Protein 1VLP (pdb70)

Foldseek 3Di:
DDDDDAQCAALLQFFLLLLLLLCVVPPQPWKFKWWKDFPVVVQWDAPQLLVVLVVNLQCQQVHAQDPVNLVLCCVQQVLRDPVSSVQSVDPPDGADCVPFWDWDWDADVVHGRTIDITIMGIDGCSNGSSCFQVSLQSSLLSCCVPPNVQFDCPCLLVVLLVQLLLCLVLLAQEEEEARNQFNGPVLLVSNCSVVNCVVPVVRRVRSDQYYRRRVVCVVVVHHHDDANDLCLLLQCQQPVPLLCSLVVSVSSCVRRNLQPNEAAEQFQLHNVSNLVPCAPPNVVSYQYHEAADDDLLVVLQVRLCSCCVVHVDDFQSHEYEYEYADGSVRSSVSCVSNVVSGHYHYHHHCVSRPFTAGNVDRVHTDDTGPMGIGTAHMNRGGDWGCGNVRVPIHDPVSSVVSCVVSVVD/DDAQDAALLQFFLLLLLLLCVVPPQAWKFKWWKDFPVVVQWDAPVLLVVLVVRLVCQQVHAHDPVNLVLCCVQQVLRDPVSSCVRVDPPDGADSVPFWDKDWDADVPRGRTIDIIIMGIDGCSNGSSCFQVSLQSSLLSCCVPPNVQFDCPCLLVVLLVLLLLCLVLPAAEEEEARRQFNGPVLLVSNCSVVNCVVPVVRRVRRYQYYRRRVVCVVVVHHRDHANDLCLLLQCFVVVPLLCSLVVSCSSCVRRNLLSNEAAEQFQVHNVSNLVPCAPPNVVSYQAHEAADDDLLVVLQVRLCCVCVVRVHDFQRHEYEYEYADGSVRSSVSCVSNVVSGHYHYYHHCVSRPFTAGNVDRVHTPDTGRMGTGTAHMNNGGDKGCGNVNVDIHDVVSSVVSCLVSVNDPPSD/DADDAQCAALLQFFLLLLLLLCVVPPQPKKFKKWKDFPPVVQFDAPVLVVVLVVNLVCQQVHAHDPVRLVLCCVQQVLRDPVSSCQSVDPPDGADCVPFWDKDWDADVPRPRTIDITIMGIDGCSNGSSCFQVSQLSSLLSCCVPPPVQFDCPCLLVVLLVQLLLCLVLLAAEEEEARRQFNGPVLLLSNCSVCNCVVPVVRRVVRHQYYSRRVVCVVVVHHNDDANDLQLLLQCFQPVVNLCSLVVSVSSCVRRNLLPNEAAEQFQLHNVSNLVPCAPPNVVSYQYHEAADDDLLVVLLVRLCSVCVVHVHAFQRGEYEYEYADGSVVSSVSCVSNVVSGHYHYHHYCVSRPFTAGNVGNVHTPDTTRMGIGIQHMNRGGDWGCGNDNVPTTDPVSSVVSCVVSVPDD/DDDAQDAALLQFFLLLLLLLCVVPPQPWKFKKWKDFPVVVQWAAPQLQVVLVVNLVCQQVHAQDPVNLVLCCVQVVLRDPVSSCQSPDPPDGADSVPFWDKDWDADVPRGRTIDIIIMGIDGCSNGSSVFLVSLLSSLLSCCVPPPVQFDCPCLLVVLLVQLLLCLVLLAAEEEEARRQFNHPVLLVSNCSVCNCVVPVVRRVRRHQYYRRSVVCVVVVHRHDHANDLQLLLQCQQPVPLLCSLVVSVSSCVRRNLQPNEAAEQFQLHNVSNLVPCAPPNVVSYQYYEAADDDLLVVLQVRLCSVCVVHVHAFQRHEYEYEYADGSVVSSVSCVSNVVSRHYHYHHYCCSRPFTARNVGRVHTPDTTRMGIGIQHMNNGGDWGCGNDNVPTTDPVSSVVSCVVSVND

Secondary structure (DSSP, 8-state):
------S---TTS-------HHHHHH-TT-EEEEEEEES-TT--B-HHHHHHHHHHHHHGGG----HHHHHHHHHH-TTS-HHHHHHHHSTT----HHHHEEEEEEEETTEEEEEEEEEEEEEEHHHHTTSHHHHHHHHHHHIIIII------TTHHHHHHHHHHHHHHTT--EEE--STT-S-HHHHHH-----HHHHSHHHHTTTEEEES-HHHHHHHT--B-----TTT--HHHHHT--TTHHHH--HHHHHH-GGG--EEE--TT-HHHHHTT--TTHHHHS-EEEE-SS-HHHHHHHHHIIIIIIS-PPTTSSEEEE-SS--HHHHHHHHHHHHHT--EEEEE-HHHHS-EE-SSSTTSEEPPP-EEEEEEEETTEEP----SSTT----HHHHHHHHHHTT--/---S---TTS-------HHHHHH-TT-EEEEEEEES-TT--B-HHHHHHHHHHHHHGGG----HHHHHHHHHH-TTS-HHHHHHHHSTT----HHHHEEEEEEEETTEEEEEEEEEEEEEEHHHHGGGHHHHHHHHHHHIIIII------TTHHHHHHHHHHHHHHTT--EEE--STT-S-HHHHHH-----HHHHSHHHHTTTEEEES-HHHHHHHT--B-----TTT--HHHHHT--TTHHHH--HHHHHH-GGG--EEE--TT-HHHHHTT--TTHHHHS-EEEE-SS-HHHHHHHHHHIIIIIS-PPTT-SEEEE-SS--HHHHHHHHHHHHHT--EEEEE-HHHHS-EE-SSSTTSEEPPP-EEEEEEEETTEEP----SSTT----HHHHHHHHHHTT-STTT-/-----S---TTS-------HHHHHH-TT-EEEEEEEES-TT--B-HHHHHHHHHHHHHGGG----HHHHHHHHHH-TTS-HHHHHHHHSTT----HHHHEEEEEEEETTEEEEEEEEEEEEEEHHHHTTSHHHHHHHHHHHIIIII------TTHHHHHHHHHHHHHHTT--EEE--STT-S-HHHHHH-----HHHHSHHHHTTTEEEES-HHHHHHHT--B-----TTT--HHHHHT--TTHHHH--HHHHHH-GGG--EEE--TT-HHHHHHT--TTHHHHS-EEEE-SS-HHHHHHHHHIIIIIIS-PPTTSSEEEE-SS--HHHHHHHHHHHHHT--EEEEE-HHHHS-EE-SS-TTSEEPPP-EEEEEEEETTEE-----SSGGG---HHHHHHHHHHHT---/----S---TTS-------HHHHHH-TT-EEEEEEEES-TT--B-HHHHHHHHHHHHHGGG----HHHHHHHHHH-TTS-HHHHHHHHSTT----HHHHEEEEEEEETTEEEEEEEEEEEEEEHHHHGGGHHHHHHHHHHHIIIII------TTHHHHHHHHHHHHHHTT--EEE--STT-S-HHHHHH-----HHHHSHHHHTTTEEEES-HHHHHHHT--B-----TTT--HHHHH---TTHHHH--HHHHHH-GGG--EEE--TT-HHHHHTT--TTHHHHS-EEEE-SS-HHHHHHHHHHIIIIIS-PPTTSSEEEE-SS--HHHHHHHHHHHHHT--EEEEE-HHHHS--B-SSSTTSB-PPP-EEEEEEEETTEE-----SSGGG---HHHHHHHHHHHT--

CATH classification: 3.20.140.10

B-factor: mean 8.55, std 6.83, range [2.0, 52.88]

Nearest PDB structures (foldseek):
  1vlp-assembly4_D  TM=1.002E+00  e=1.289E-78  Saccharomyces cerevisiae
  4hl7-assembly2_B  TM=8.859E-01  e=5.779E-33  Vibrio cholerae O1 biovar El Tor str. N16961
  4hl7-assembly1_A  TM=8.729E-01  e=7.593E-33  Vibrio cholerae O1 biovar El Tor str. N16961
  3os4-assembly2_B  TM=8.916E-01  e=7.060E-31  Yersinia pestis CO92
  1yir-assembly2_B  TM=8.705E-01  e=2.123E-31  Pseudomonas aeruginosa

Radius of gyration: 46.22 Å; Cα contacts (8 Å, |Δi|>4): 2999; chains: 4; bounding box: 97×108×142 Å

Sequence (1635 aa):
HHHSEPVIKSLLDTDYKITHAAVFTNFPDVTVTYKYTNRSSQLTFNKEAINWLKEQFSYLGNLRFTEEEIEYLKQEIPYLPSAYIKYISSSNYKLHPEEQISFTSEEIEGKPTHYKLKILVSGSWKDTILYEIPLLSLISEAYFKFVDIDWDYENQLEQAEKKAETLFDNGIRFSEFGTRRRRSLKAQDLIQGIKAVNGNPDRNKSLLLGTSNILFAKKYGVKPIGTVAHEWVGVASISEDYLHANKNADCWINTFGAKNAGLALTDTFGTDDFLKSFRPPYSDAYVGVRQDSGDPVEYTKKISHHYHDVLKLPKFSKIICYSDSLNVEKAITYSHAAKENGLATFGIGTNFTNDFRKKSEPQVKSEPLNIVIKLLEVNGNHAIKISDNLGKNGDPATVKRVKEELGYTSEPVIKSLLDTDYKITHAAVFTNFPDVTVTYKYTNRSSQLTFNKEAINWLKEQFSYLGNLRFTEEEIEYLKQEIPYLPSAYIKYISSSNYKLHPEEQISFTSEEIEGKPTHYKLKILVSGSWKDTILYEIPLLSLISEAYFKFVDIDWDYENQLEQAEKKAETLFDNGIRFSEFGTRRRRSLKAQDLIQGIKAVNGNPDRNKSLLLGTSNILFAKKYGVKPIGTVAHEWVGVASISEDYLHANKNADCWINTFGAKNAGLALTDTFGTDDFLKSFRPPYSDAYVGVRQDSGDPVEYTKKISHHYHDVLKLPKFSKIICYSDSLNVEKAITYSHAAKENGLATFGIGTNFTNDFRKKSEPQVKSEPLNIVIKLLEVNGNHAIKISDNLGKNGDPATVKRVKEELGYTERSWHHSEPVIKSLLDTDYKITHAAVFTNFPDVTVTYKYTNRSSQLTFNKEAINWLKEQFSYLGNLRFTEEEIEYLKQEIPYLPSAYIKYISSSNYKLHPEEQISFTSEEIEGKPTHYKLKILVSGSWKDTILYEIPLLSLISEAYFKFVDIDWDYENQLEQAEKKAETLFDNGIRFSEFGTRRRRSLKAQDLIQGIKAVNGNPDRNKSLLLGTSNILFAKKYGVKPIGTVAHEWVGVASISEDYLHANKNADCWINTFGAKNAGLALTDTFGTDDFLKSFRPPYSDAYVGVRQDSGDPVEYTKKISHHYHDVLKLPKFSKIICYSDSLNVEKAITYSHAAKENGLATFGIGTNFTNDFRKKSEPQVKSEPLNIVIKLLEVNGNHAIKISDNLGKNGDPATVKRVKEELGYTEHSEPVIKSLLDTDYKITHAAVFTNFPDVTVTYKYTNRSSQLTFNKEAINWLKEQFSYLGNLRFTEEEIEYLKQEIPYLPSAYIKYISSSNYKLHPEEQISFTSEEIEGKPTHYKLKILVSGSWKDTILYEIPLLSSLISEAYFKFVDIDWDYENQLEQAEKKAETLFDNGIRFSEFGTRRRRSLKAQDLIQGIKAVNGNPDRNKSLLLGTSNILFAKKYGVKPIGTVAHEWVGVASISEDYLHANKNADCWINTFGAKNAGLALTDTFGTDDFLKSFRPPYSDAYVGVRQDSGDPVEYTKKISHHYHDVLKLPKFSKIICYSDSLNVEKAITYSHAAKENGLATFGIGTNFTNDFRKKSEPQVKSEPLNIVIKLLEVNGNHAIKISDNLGKNGDPATVKRVKEELGYT

GO terms:
  GO:0005634 nucleus (C, IDA)
  GO:0004516 nicotinate phosphoribosyltransferase activity (F, IDA)
  GO:0019358 nicotinate nucleotide salvage (P, IDA)
  GO:0031509 subtelomeric heterochromatin formation (P, IMP)
  GO:0000183 rDNA heterochromatin formation (P, IMP)
  GO:0005515 protein binding (F, IPI)

Solvent-accessible surface area: 69818 Å² total

Organism: Saccharomyces cerevisiae (strain ATCC 204508 / S288c) (NCBI:txid559292)

Structure (mmCIF, N/CA/C/O backbone):
data_1VLP
#
_entry.id   1VLP
#
_cell.length_a   54.406
_cell.length_b   83.103
_cell.length_c   107.237
_cell.angle_alpha   97.35
_cell.angle_beta   95.67
_cell.angle_gamma   97.99
#
_symmetry.space_group_name_H-M   'P 1'
#
loop_
_entity.id
_entity.type
_entity.pdbx_description
1 polymer 'nicotinate phosphoribosyltransferase'
2 non-polymer 'PHOSPHATE ION'
3 non-polymer 'CHLORIDE ION'
4 non-polymer '2-(N-MORPHOLINO)-ETHANESULFONIC ACID'
5 non-polymer 1,2-ETHANEDIOL
6 water water
#
loop_
_atom_site.group_PDB
_atom_site.id
_atom_site.type_symbol
_atom_site.label_atom_id
_atom_site.label_alt_id
_atom_site.label_comp_id
_atom_site.label_asym_id
_atom_site.label_entity_id
_atom_site.label_seq_id
_atom_site.pdbx_PDB_ins_code
_atom_site.Cartn_x
_atom_site.Cartn_y
_atom_site.Cartn_z
_atom_site.occupancy
_atom_site.B_iso_or_equiv
_atom_site.auth_seq_id
_atom_site.auth_comp_id
_atom_site.auth_asym_id
_atom_site.auth_atom_id
_atom_site.pdbx_PDB_model_num
ATOM 1 N N . HIS A 1 10 ? 32.133 15.770 -9.749 1.00 21.94 -2 HIS A N 1
ATOM 2 C CA . HIS A 1 10 ? 33.151 15.011 -10.536 1.00 21.01 -2 HIS A CA 1
ATOM 3 C C . HIS A 1 10 ? 32.540 14.394 -11.814 1.00 19.11 -2 HIS A C 1
ATOM 4 O O . HIS A 1 10 ? 31.447 13.840 -11.789 1.00 22.79 -2 HIS A O 1
ATOM 11 N N . HIS A 1 11 ? 33.264 14.507 -12.925 1.00 14.41 -1 HIS A N 1
ATOM 12 C CA . HIS A 1 11 ? 32.813 14.012 -14.215 1.00 13.09 -1 HIS A CA 1
ATOM 13 C C . HIS A 1 11 ? 32.680 12.465 -14.250 1.00 9.67 -1 HIS A C 1
ATOM 14 O O . HIS A 1 11 ? 33.554 11.765 -13.784 1.00 8.07 -1 HIS A O 1
ATOM 21 N N . HIS A 1 12 ? 31.567 11.963 -14.762 1.00 7.07 0 HIS A N 1
ATOM 22 C CA . HIS A 1 12 ? 31.432 10.543 -15.057 1.00 6.67 0 HIS A CA 1
ATOM 23 C C . HIS A 1 12 ? 31.615 10.315 -16.543 1.00 4.69 0 HIS A C 1
ATOM 24 O O . HIS A 1 12 ? 30.990 11.009 -17.340 1.00 5.72 0 HIS A O 1
ATOM 43 N N . SER A 1 14 ? 31.080 9.158 -20.157 1.00 5.38 2 SER A N 1
ATOM 44 C CA . SER A 1 14 ? 29.912 8.806 -20.947 1.00 5.67 2 SER A CA 1
ATOM 45 C C . SER A 1 14 ? 30.077 7.414 -21.531 1.00 7.39 2 SER A C 1
ATOM 46 O O . SER A 1 14 ? 31.191 6.932 -21.713 1.00 4.59 2 SER A O 1
ATOM 49 N N . GLU A 1 15 ? 28.945 6.754 -21.760 1.00 7.01 3 GLU A N 1
ATOM 50 C CA . GLU A 1 15 ? 28.929 5.458 -22.434 1.00 10.40 3 GLU A CA 1
ATOM 51 C C . GLU A 1 15 ? 29.305 5.693 -23.893 1.00 6.92 3 GLU A C 1
ATOM 52 O O . GLU A 1 15 ? 28.778 6.624 -24.526 1.00 4.46 3 GLU A O 1
ATOM 58 N N . PRO A 1 16 ? 30.258 4.909 -24.422 1.00 4.03 4 PRO A N 1
ATOM 59 C CA . PRO A 1 16 ? 30.595 5.072 -25.853 1.00 3.26 4 PRO A CA 1
ATOM 60 C C . PRO A 1 16 ? 29.410 4.731 -26.759 1.00 4.77 4 PRO A C 1
ATOM 61 O O . PRO A 1 16 ? 28.748 3.709 -26.563 1.00 5.31 4 PRO A O 1
ATOM 65 N N . VAL A 1 17 ? 29.148 5.609 -27.729 1.00 2.00 5 VAL A N 1
ATOM 66 C CA . VAL A 1 17 ? 28.013 5.435 -28.647 1.00 3.00 5 VAL A CA 1
ATOM 67 C C . VAL A 1 17 ? 28.407 4.478 -29.769 1.00 5.82 5 VAL A C 1
ATOM 68 O O . VAL A 1 17 ? 27.607 3.618 -30.175 1.00 5.03 5 VAL A O 1
ATOM 72 N N . ILE A 1 18 ? 29.640 4.617 -30.242 1.00 3.97 6 ILE A N 1
ATOM 73 C CA . ILE A 1 18 ? 30.159 3.853 -31.376 1.00 5.30 6 ILE A CA 1
ATOM 74 C C . ILE A 1 18 ? 30.862 2.631 -30.766 1.00 6.05 6 ILE A C 1
ATOM 75 O O . ILE A 1 18 ? 31.991 2.727 -30.235 1.00 7.81 6 ILE A O 1
ATOM 80 N N . LYS A 1 19 ? 30.153 1.507 -30.776 1.00 5.87 7 LYS A N 1
ATOM 81 C CA . LYS A 1 19 ? 30.575 0.307 -30.054 1.00 6.06 7 LYS A CA 1
ATOM 82 C C . LYS A 1 19 ? 31.339 -0.680 -30.957 1.00 8.56 7 LYS A C 1
ATOM 83 O O . LYS A 1 19 ? 31.860 -1.693 -30.472 1.00 8.05 7 LYS A O 1
ATOM 89 N N . SER A 1 20 ? 31.445 -0.355 -32.251 1.00 5.04 8 SER A N 1
ATOM 90 C CA . SER A 1 20 ? 32.063 -1.303 -33.199 1.00 5.52 8 SER A CA 1
ATOM 91 C C . SER A 1 20 ? 32.623 -0.557 -34.394 1.00 5.58 8 SER A C 1
ATOM 92 O O . SER A 1 20 ? 32.062 0.447 -34.827 1.00 4.47 8 SER A O 1
ATOM 95 N N . LEU A 1 21 ? 33.727 -1.057 -34.929 1.00 4.32 9 LEU A N 1
ATOM 96 C CA . LEU A 1 21 ? 34.211 -0.560 -36.213 1.00 3.79 9 LEU A CA 1
ATOM 97 C C . LEU A 1 21 ? 33.289 -0.948 -37.387 1.00 5.69 9 LEU A C 1
ATOM 98 O O . LEU A 1 21 ? 33.422 -0.410 -38.486 1.00 6.68 9 LEU A O 1
ATOM 103 N N . LEU A 1 22 ? 32.349 -1.868 -37.152 1.00 4.52 10 LEU A N 1
ATOM 104 C CA . LEU A 1 22 ? 31.242 -2.136 -38.113 1.00 3.97 10 LEU A CA 1
ATOM 105 C C . LEU A 1 22 ? 30.018 -1.189 -38.052 1.00 4.92 10 LEU A C 1
ATOM 106 O O . LEU A 1 22 ? 29.087 -1.318 -38.893 1.00 4.02 10 LEU A O 1
ATOM 111 N N . ASP A 1 23 ? 29.979 -0.266 -37.071 1.00 3.37 11 ASP A N 1
ATOM 112 C CA . ASP A 1 23 ? 28.946 0.758 -37.009 1.00 2.84 11 ASP A CA 1
ATOM 113 C C . ASP A 1 23 ? 29.350 1.874 -37.978 1.00 5.93 11 ASP A C 1
ATOM 114 O O . ASP A 1 23 ? 29.853 2.958 -37.589 1.00 6.31 11 ASP A O 1
ATOM 119 N N . THR A 1 24 ? 29.264 1.547 -39.256 1.00 4.89 12 THR A N 1
ATOM 120 C CA . THR A 1 24 ? 29.719 2.422 -40.333 1.00 3.31 12 THR A CA 1
ATOM 121 C C . THR A 1 24 ? 29.086 1.926 -41.637 1.00 6.51 12 THR A C 1
ATOM 122 O O . THR A 1 24 ? 28.496 0.831 -41.679 1.00 6.25 12 THR A O 1
ATOM 126 N N . ASP A 1 25 ? 29.266 2.703 -42.695 1.00 4.99 13 ASP A N 1
ATOM 127 C CA . ASP A 1 25 ? 28.794 2.307 -44.024 1.00 4.42 13 ASP A CA 1
ATOM 128 C C . ASP A 1 25 ? 29.757 1.285 -44.671 1.00 4.01 13 ASP A C 1
ATOM 129 O O . ASP A 1 25 ? 30.982 1.482 -44.586 1.00 4.68 13 ASP A O 1
ATOM 142 N N . TYR A 1 27 ? 30.745 0.885 -47.585 1.00 5.56 15 TYR A N 1
ATOM 143 C CA . TYR A 1 27 ? 31.717 1.487 -48.518 1.00 7.53 15 TYR A CA 1
ATOM 144 C C . TYR A 1 27 ? 32.986 1.943 -47.810 1.00 8.37 15 TYR A C 1
ATOM 145 O O . TYR A 1 27 ? 34.063 1.938 -48.423 1.00 5.98 15 TYR A O 1
ATOM 154 N N . LYS A 1 28 ? 32.904 2.257 -46.510 1.00 3.70 16 LYS A N 1
ATOM 155 C CA . LYS A 1 28 ? 34.136 2.629 -45.798 1.00 4.21 16 LYS A CA 1
ATOM 156 C C . LYS A 1 28 ? 35.135 1.488 -45.661 1.00 4.56 16 LYS A C 1
ATOM 157 O O . LYS A 1 28 ? 36.336 1.681 -45.815 1.00 3.13 16 LYS A O 1
ATOM 163 N N . ILE A 1 29 ? 34.649 0.276 -45.413 1.00 2.51 17 ILE A N 1
ATOM 164 C CA . ILE A 1 29 ? 35.487 -0.886 -45.336 1.00 3.32 17 ILE A CA 1
ATOM 165 C C . ILE A 1 29 ? 36.054 -1.304 -46.668 1.00 2.00 17 ILE A C 1
ATOM 166 O O . ILE A 1 29 ? 37.212 -1.674 -46.758 1.00 2.69 17 ILE A O 1
ATOM 171 N N . THR A 1 30 ? 35.254 -1.265 -47.720 1.00 3.90 18 THR A N 1
ATOM 172 C CA . THR A 1 30 ? 35.801 -1.602 -49.061 1.00 6.59 18 THR A CA 1
ATOM 173 C C . THR A 1 30 ? 36.834 -0.546 -49.498 1.00 2.00 18 THR A C 1
ATOM 174 O O . THR A 1 30 ? 37.914 -0.931 -49.980 1.00 3.46 18 THR A O 1
ATOM 190 N N . HIS A 1 32 ? 38.667 1.166 -47.420 1.00 3.28 20 HIS A N 1
ATOM 191 C CA . HIS A 1 32 ? 39.800 0.881 -46.537 1.00 3.00 20 HIS A CA 1
ATOM 192 C C . HIS A 1 32 ? 40.681 -0.236 -47.146 1.00 2.28 20 HIS A C 1
ATOM 193 O O . HIS A 1 32 ? 41.897 -0.161 -47.197 1.00 2.33 20 HIS A O 1
ATOM 200 N N . ALA A 1 33 ? 40.025 -1.312 -47.580 1.00 2.90 21 ALA A N 1
ATOM 201 C CA . ALA A 1 33 ? 40.723 -2.425 -48.261 1.00 2.52 21 ALA A CA 1
ATOM 202 C C . ALA A 1 33 ? 41.398 -1.955 -49.528 1.00 2.69 21 ALA A C 1
ATOM 203 O O . ALA A 1 33 ? 42.548 -2.299 -49.776 1.00 2.00 21 ALA A O 1
ATOM 205 N N . ALA A 1 34 ? 40.708 -1.112 -50.296 1.00 4.06 22 ALA A N 1
ATOM 206 C CA . ALA A 1 34 ? 41.290 -0.630 -51.566 1.00 5.02 22 ALA A CA 1
ATOM 207 C C . ALA A 1 34 ? 42.521 0.265 -51.309 1.00 3.34 22 ALA A C 1
ATOM 208 O O . ALA A 1 34 ? 43.539 0.170 -51.997 1.00 2.82 22 ALA A O 1
ATOM 210 N N . VAL A 1 35 ? 42.432 1.133 -50.287 1.00 3.63 23 VAL A N 1
ATOM 211 C CA . VAL A 1 35 ? 43.481 2.087 -49.981 1.00 3.23 23 VAL A CA 1
ATOM 212 C C . VAL A 1 35 ? 44.670 1.367 -49.389 1.00 4.36 23 VAL A C 1
ATOM 213 O O . VAL A 1 35 ? 45.819 1.668 -49.735 1.00 3.26 23 VAL A O 1
ATOM 217 N N . PHE A 1 36 ? 44.381 0.436 -48.486 1.00 4.40 24 PHE A N 1
ATOM 218 C CA . PHE A 1 36 ? 45.416 -0.397 -47.875 1.00 4.96 24 PHE A CA 1
ATOM 219 C C . PHE A 1 36 ? 46.191 -1.165 -48.950 1.00 3.86 24 PHE A C 1
ATOM 220 O O . PHE A 1 36 ? 47.410 -1.243 -48.870 1.00 3.32 24 PHE A O 1
ATOM 228 N N . THR A 1 37 ? 45.470 -1.731 -49.910 1.00 4.90 25 THR A N 1
ATOM 229 C CA . THR A 1 37 ? 46.026 -2.592 -50.940 1.00 5.89 25 THR A CA 1
ATOM 230 C C . THR A 1 37 ? 46.939 -1.800 -51.913 1.00 5.12 25 THR A C 1
ATOM 231 O O . THR A 1 37 ? 48.043 -2.247 -52.261 1.00 3.60 25 THR A O 1
ATOM 235 N N . ASN A 1 38 ? 46.477 -0.621 -52.339 1.00 2.93 26 ASN A N 1
ATOM 236 C CA . ASN A 1 38 ? 47.032 0.117 -53.451 1.00 3.82 26 ASN A CA 1
ATOM 237 C C . ASN A 1 38 ? 47.833 1.346 -53.062 1.00 2.80 26 ASN A C 1
ATOM 238 O O . ASN A 1 38 ? 48.845 1.664 -53.681 1.00 2.00 26 ASN A O 1
ATOM 243 N N . PHE A 1 39 ? 47.396 2.030 -52.008 1.00 2.00 27 PHE A N 1
ATOM 244 C CA . PHE A 1 39 ? 47.984 3.306 -51.608 1.00 4.06 27 PHE A CA 1
ATOM 245 C C . PHE A 1 39 ? 48.266 3.424 -50.090 1.00 6.47 27 PHE A C 1
ATOM 246 O O . PHE A 1 39 ? 47.922 4.409 -49.468 1.00 9.49 27 PHE A O 1
ATOM 254 N N . PRO A 1 40 ? 48.959 2.438 -49.519 1.00 11.20 28 PRO A N 1
ATOM 255 C CA . PRO A 1 40 ? 49.216 2.384 -48.056 1.00 16.41 28 PRO A CA 1
ATOM 256 C C . PRO A 1 40 ? 50.086 3.534 -47.479 1.00 16.02 28 PRO A C 1
ATOM 257 O O . PRO A 1 40 ? 50.179 3.699 -46.246 1.00 21.10 28 PRO A O 1
ATOM 261 N N . ASP A 1 41 ? 50.727 4.271 -48.361 1.00 15.45 29 ASP A N 1
ATOM 262 C CA . ASP A 1 41 ? 51.731 5.322 -48.064 1.00 17.92 29 ASP A CA 1
ATOM 263 C C . ASP A 1 41 ? 51.181 6.768 -48.221 1.00 11.37 29 ASP A C 1
ATOM 264 O O . ASP A 1 41 ? 51.693 7.734 -47.649 1.00 11.14 29 ASP A O 1
ATOM 269 N N . VAL A 1 42 ? 50.200 6.894 -49.089 1.00 4.55 30 VAL A N 1
ATOM 270 C CA . VAL A 1 42 ? 49.615 8.180 -49.456 1.00 4.32 30 VAL A CA 1
ATOM 271 C C . VAL A 1 42 ? 49.018 8.817 -48.225 1.00 2.00 30 VAL A C 1
ATOM 272 O O . VAL A 1 42 ? 48.424 8.143 -47.394 1.00 3.80 30 VAL A O 1
ATOM 276 N N . THR A 1 43 ? 49.183 10.136 -48.122 1.00 2.76 31 THR A N 1
ATOM 277 C CA . THR A 1 43 ? 48.682 10.904 -46.993 1.00 2.97 31 THR A CA 1
ATOM 278 C C . THR A 1 43 ? 47.532 11.783 -47.471 1.00 2.00 31 THR A C 1
ATOM 279 O O . THR A 1 43 ? 47.466 12.203 -48.648 1.00 2.00 31 THR A O 1
ATOM 283 N N . VAL A 1 44 ? 46.571 11.974 -46.577 1.00 3.16 32 VAL A N 1
ATOM 284 C CA . VAL A 1 44 ? 45.390 12.738 -46.924 1.00 2.33 32 VAL A CA 1
ATOM 285 C C . VAL A 1 44 ? 44.952 13.617 -45.758 1.00 2.00 32 VAL A C 1
ATOM 286 O O . VAL A 1 44 ? 45.362 13.412 -44.583 1.00 2.00 32 VAL A O 1
ATOM 290 N N . THR A 1 45 ? 44.103 14.593 -46.100 1.00 2.07 33 THR A N 1
ATOM 291 C CA . THR A 1 45 ? 43.414 15.380 -45.079 1.00 2.00 33 THR A CA 1
ATOM 292 C C . THR A 1 45 ? 41.938 15.405 -45.451 1.00 2.00 33 THR A C 1
ATOM 293 O O . THR A 1 45 ? 41.602 15.701 -46.595 1.00 2.00 33 THR A O 1
ATOM 297 N N . TYR A 1 46 ? 41.064 15.131 -44.480 1.00 2.60 34 TYR A N 1
ATOM 298 C CA . TYR A 1 46 ? 39.600 15.364 -44.601 1.00 3.44 34 TYR A CA 1
ATOM 299 C C . TYR A 1 46 ? 39.214 16.565 -43.762 1.00 2.12 34 TYR A C 1
ATOM 300 O O . TYR A 1 46 ? 39.851 16.811 -42.705 1.00 2.00 34 TYR A O 1
ATOM 309 N N . LYS A 1 47 ? 38.148 17.269 -44.161 0.50 2.00 35 LYS A N 1
ATOM 310 C CA . LYS A 1 47 ? 37.697 18.434 -43.438 0.50 2.00 35 LYS A CA 1
ATOM 311 C C . LYS A 1 47 ? 36.210 18.389 -43.228 0.50 2.00 35 LYS A C 1
ATOM 312 O O . LYS A 1 47 ? 35.467 18.084 -44.112 0.50 2.00 35 LYS A O 1
ATOM 323 N N . TYR A 1 48 ? 35.834 18.739 -42.015 1.00 2.50 36 TYR A N 1
ATOM 324 C CA . TYR A 1 48 ? 34.421 18.930 -41.613 1.00 4.78 36 TYR A CA 1
ATOM 325 C C . TYR A 1 48 ? 33.902 20.255 -42.120 1.00 3.91 36 TYR A C 1
ATOM 326 O O . TYR A 1 48 ? 34.547 21.267 -42.019 1.00 4.58 36 TYR A O 1
ATOM 335 N N . THR A 1 49 ? 32.687 20.242 -42.636 1.00 4.11 37 THR A N 1
ATOM 336 C CA . THR A 1 49 ? 32.006 21.468 -42.969 1.00 5.34 37 THR A CA 1
ATOM 337 C C . THR A 1 49 ? 30.559 21.350 -42.521 1.00 3.47 37 THR A C 1
ATOM 338 O O . THR A 1 49 ? 29.918 20.309 -42.700 1.00 4.29 37 THR A O 1
ATOM 342 N N . ASN A 1 50 ? 30.116 22.384 -41.838 1.00 4.53 38 ASN A N 1
ATOM 343 C CA . ASN A 1 50 ? 28.724 22.516 -41.447 1.00 4.51 38 ASN A CA 1
ATOM 344 C C . ASN A 1 50 ? 28.026 23.444 -42.426 1.00 5.05 38 ASN A C 1
ATOM 345 O O . ASN A 1 50 ? 28.207 24.668 -42.375 1.00 5.86 38 ASN A O 1
ATOM 350 N N . ARG A 1 51 ? 27.303 22.860 -43.372 1.00 7.09 39 ARG A N 1
ATOM 351 C CA . ARG A 1 51 ? 26.579 23.670 -44.384 1.00 10.16 39 ARG A CA 1
ATOM 352 C C . ARG A 1 51 ? 25.365 24.394 -43.770 1.00 10.54 39 ARG A C 1
ATOM 353 O O . ARG A 1 51 ? 24.950 25.441 -44.285 1.00 12.27 39 ARG A O 1
ATOM 361 N N . SER A 1 52 ? 24.847 23.859 -42.675 0.50 2.00 40 SER A N 1
ATOM 362 C CA . SER A 1 52 ? 23.796 24.514 -41.903 0.50 3.91 40 SER A CA 1
ATOM 363 C C . SER A 1 52 ? 24.418 25.469 -40.853 0.50 2.00 40 SER A C 1
ATOM 364 O O . SER A 1 52 ? 24.332 25.238 -39.675 0.50 2.00 40 SER A O 1
ATOM 369 N N . SER A 1 53 ? 25.057 26.542 -41.292 1.00 8.53 41 SER A N 1
ATOM 370 C CA . SER A 1 53 ? 25.939 27.321 -40.389 1.00 11.16 41 SER A CA 1
ATOM 371 C C . SER A 1 53 ? 25.201 28.160 -39.355 1.00 9.44 41 SER A C 1
ATOM 372 O O . SER A 1 53 ? 25.802 28.702 -38.423 1.00 12.02 41 SER A O 1
ATOM 375 N N . GLN A 1 54 ? 23.896 28.281 -39.500 1.00 6.86 42 GLN A N 1
ATOM 376 C CA . GLN A 1 54 ? 23.126 28.891 -38.416 1.00 8.53 42 GLN A CA 1
ATOM 377 C C . GLN A 1 54 ? 22.859 27.927 -37.251 1.00 7.22 42 GLN A C 1
ATOM 378 O O . GLN A 1 54 ? 22.342 28.350 -36.212 1.00 5.84 42 GLN A O 1
ATOM 384 N N . LEU A 1 55 ? 23.155 26.646 -37.433 1.00 5.57 43 LEU A N 1
ATOM 385 C CA . LEU A 1 55 ? 23.031 25.666 -36.374 1.00 5.17 43 LEU A CA 1
ATOM 386 C C . LEU A 1 55 ? 24.388 25.563 -35.669 1.00 8.07 43 LEU A C 1
ATOM 387 O O . LEU A 1 55 ? 25.407 25.297 -36.298 1.00 6.57 43 LEU A O 1
ATOM 392 N N . THR A 1 56 ? 24.388 25.760 -34.356 1.00 5.34 44 THR A N 1
ATOM 393 C CA . THR A 1 56 ? 25.604 25.939 -33.593 1.00 7.16 44 THR A CA 1
ATOM 394 C C . THR A 1 56 ? 25.673 25.000 -32.391 1.00 4.97 44 THR A C 1
ATOM 395 O O . THR A 1 56 ? 24.681 24.407 -32.009 1.00 7.75 44 THR A O 1
ATOM 399 N N . PHE A 1 57 ? 26.860 24.937 -31.804 1.00 4.43 45 PHE A N 1
ATOM 400 C CA . PHE A 1 57 ? 27.126 24.045 -30.687 1.00 4.68 45 PHE A CA 1
ATOM 401 C C . PHE A 1 57 ? 27.354 24.770 -29.366 1.00 4.27 45 PHE A C 1
ATOM 402 O O . PHE A 1 57 ? 27.690 25.956 -29.324 1.00 4.88 45 PHE A O 1
ATOM 410 N N . ASN A 1 58 ? 27.211 24.007 -28.298 1.00 5.41 46 ASN A N 1
ATOM 411 C CA . ASN A 1 58 ? 27.491 24.497 -26.955 1.00 4.97 46 ASN A CA 1
ATOM 412 C C . ASN A 1 58 ? 28.636 23.740 -26.325 1.00 4.96 46 ASN A C 1
ATOM 413 O O . ASN A 1 58 ? 29.121 22.724 -26.878 1.00 3.89 46 ASN A O 1
ATOM 418 N N . LYS A 1 59 ? 29.054 24.202 -25.137 1.00 6.25 47 LYS A N 1
ATOM 419 C CA . LYS A 1 59 ? 30.185 23.588 -24.467 1.00 8.14 47 LYS A CA 1
ATOM 420 C C . LYS A 1 59 ? 29.890 22.161 -24.073 1.00 5.37 47 LYS A C 1
ATOM 421 O O . LYS A 1 59 ? 30.762 21.297 -24.175 1.00 5.65 47 LYS A O 1
ATOM 424 N N . GLU A 1 60 ? 28.669 21.895 -23.650 1.00 6.79 48 GLU A N 1
ATOM 425 C CA . GLU A 1 60 ? 28.302 20.515 -23.277 1.00 7.30 48 GLU A CA 1
ATOM 426 C C . GLU A 1 60 ? 28.523 19.534 -24.433 1.00 5.81 48 GLU A C 1
ATOM 427 O O . GLU A 1 60 ? 29.173 18.490 -24.268 1.00 4.55 48 GLU A O 1
ATOM 433 N N . ALA A 1 61 ? 27.993 19.895 -25.604 1.00 4.58 49 ALA A N 1
ATOM 434 C CA . ALA A 1 61 ? 28.149 19.048 -26.820 1.00 5.23 49 ALA A CA 1
ATOM 435 C C . ALA A 1 61 ? 29.624 18.837 -27.167 1.00 4.53 49 ALA A C 1
ATOM 436 O O . ALA A 1 61 ? 30.055 17.711 -27.481 1.00 3.88 49 ALA A O 1
ATOM 438 N N . ILE A 1 62 ? 30.400 19.915 -27.099 1.00 3.75 50 ILE A N 1
ATOM 439 C CA . ILE A 1 62 ? 31.812 19.859 -27.456 1.00 4.62 50 ILE A CA 1
ATOM 440 C C . ILE A 1 62 ? 32.579 18.912 -26.522 1.00 3.53 50 ILE A C 1
ATOM 441 O O . ILE A 1 62 ? 33.390 18.068 -26.962 1.00 3.75 50 ILE A O 1
ATOM 446 N N . ASN A 1 63 ? 32.310 19.039 -25.225 1.00 5.22 51 ASN A N 1
ATOM 447 C CA . ASN A 1 63 ? 33.018 18.196 -24.257 1.00 7.17 51 ASN A CA 1
ATOM 448 C C . ASN A 1 63 ? 32.655 16.714 -24.467 1.00 4.17 51 ASN A C 1
ATOM 449 O O . ASN A 1 63 ? 33.525 15.857 -24.340 1.00 2.75 51 ASN A O 1
ATOM 454 N N . TRP A 1 64 ? 31.381 16.417 -24.732 1.00 5.22 52 TRP A N 1
ATOM 455 C CA . TRP A 1 64 ? 30.943 15.057 -24.978 1.00 2.50 52 TRP A CA 1
ATOM 456 C C . TRP A 1 64 ? 31.613 14.518 -26.250 1.00 2.98 52 TRP A C 1
ATOM 457 O O . TRP A 1 64 ? 32.078 13.404 -26.295 1.00 2.00 52 TRP A O 1
ATOM 468 N N . LEU A 1 65 ? 31.653 15.358 -27.285 1.00 2.00 53 LEU A N 1
ATOM 469 C CA . LEU A 1 65 ? 32.323 14.971 -28.522 1.00 2.64 53 LEU A CA 1
ATOM 470 C C . LEU A 1 65 ? 33.778 14.642 -28.300 1.00 2.83 53 LEU A C 1
ATOM 471 O O . LEU A 1 65 ? 34.291 13.674 -28.856 1.00 4.74 53 LEU A O 1
ATOM 476 N N . LYS A 1 66 ? 34.475 15.464 -27.539 1.00 2.47 54 LYS A N 1
ATOM 477 C CA . LYS A 1 66 ? 35.890 15.227 -27.285 1.00 2.52 54 LYS A CA 1
ATOM 478 C C . LYS A 1 66 ? 36.071 13.813 -26.668 1.00 2.00 54 LYS A C 1
ATOM 479 O O . LYS A 1 66 ? 36.935 13.032 -27.095 1.00 2.84 54 LYS A O 1
ATOM 485 N N . GLU A 1 67 ? 35.217 13.501 -25.693 1.00 4.46 55 GLU A N 1
ATOM 486 C CA . GLU A 1 67 ? 35.224 12.179 -25.075 1.00 2.00 55 GLU A CA 1
ATOM 487 C C . GLU A 1 67 ? 34.936 11.041 -26.064 1.00 3.45 55 GLU A C 1
ATOM 488 O O . GLU A 1 67 ? 35.679 10.063 -26.149 1.00 4.70 55 GLU A O 1
ATOM 494 N N . GLN A 1 68 ? 33.855 11.174 -26.821 1.00 2.00 56 GLN A N 1
ATOM 495 C CA . GLN A 1 68 ? 33.411 10.186 -27.787 1.00 3.36 56 GLN A CA 1
ATOM 496 C C . GLN A 1 68 ? 34.455 9.926 -28.895 1.00 2.00 56 GLN A C 1
ATOM 497 O O . GLN A 1 68 ? 34.701 8.791 -29.290 1.00 2.97 56 GLN A O 1
ATOM 503 N N . PHE A 1 69 ? 35.097 10.996 -29.363 1.00 2.80 57 PHE A N 1
ATOM 504 C CA . PHE A 1 69 ? 36.136 10.840 -30.349 1.00 3.81 57 PHE A CA 1
ATOM 505 C C . PHE A 1 69 ? 37.273 10.021 -29.764 1.00 4.40 57 PHE A C 1
ATOM 506 O O . PHE A 1 69 ? 37.841 9.175 -30.461 1.00 2.92 57 PHE A O 1
ATOM 514 N N . SER A 1 70 ? 37.641 10.286 -28.5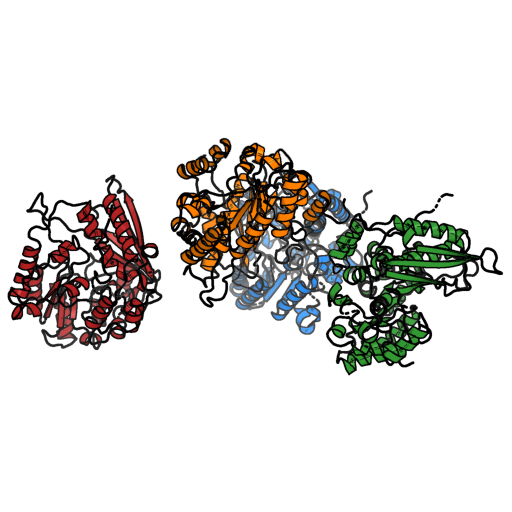07 1.00 4.10 58 SER A N 1
ATOM 515 C CA . SER A 1 70 ? 38.754 9.541 -27.918 1.00 4.32 58 SER A CA 1
ATOM 516 C C . SER A 1 70 ? 38.456 8.037 -27.854 1.00 2.00 58 SER A C 1
ATOM 517 O O . SER A 1 70 ? 39.340 7.200 -28.008 1.00 2.00 58 SER A O 1
ATOM 520 N N . TYR A 1 71 ? 37.187 7.689 -27.580 1.00 2.00 59 TYR A N 1
ATOM 521 C CA . TYR A 1 71 ? 36.777 6.300 -27.474 1.00 2.00 59 TYR A CA 1
ATOM 522 C C . TYR A 1 71 ? 36.970 5.515 -28.766 1.00 2.47 59 TYR A C 1
ATOM 523 O O . TYR A 1 71 ? 37.116 4.297 -28.769 1.00 3.17 59 TYR A O 1
ATOM 532 N N . LEU A 1 72 ? 36.978 6.204 -29.881 1.00 2.00 60 LEU A N 1
ATOM 533 C CA . LEU A 1 72 ? 37.271 5.519 -31.160 1.00 3.43 60 LEU A CA 1
ATOM 534 C C . LEU A 1 72 ? 38.613 4.819 -31.122 1.00 4.40 60 LEU A C 1
ATOM 535 O O . LEU A 1 72 ? 38.820 3.802 -31.782 1.00 4.93 60 LEU A O 1
ATOM 540 N N . GLY A 1 73 ? 39.550 5.386 -30.373 1.00 2.35 61 GLY A N 1
ATOM 541 C CA . GLY A 1 73 ? 40.839 4.750 -30.197 1.00 2.43 61 GLY A CA 1
ATOM 542 C C . GLY A 1 73 ? 40.849 3.426 -29.413 1.00 2.54 61 GLY A C 1
ATOM 543 O O . GLY A 1 73 ? 41.864 2.729 -29.383 1.00 3.04 61 GLY A O 1
ATOM 544 N N . ASN A 1 74 ? 39.739 3.099 -28.773 1.00 3.08 62 ASN A N 1
ATOM 545 C CA . ASN A 1 74 ? 39.574 1.858 -27.985 1.00 2.00 62 ASN A CA 1
ATOM 546 C C . ASN A 1 74 ? 38.966 0.702 -28.768 1.00 3.00 62 ASN A C 1
ATOM 547 O O . ASN A 1 74 ? 38.999 -0.434 -28.324 1.00 3.84 62 ASN A O 1
ATOM 552 N N . LEU A 1 75 ? 38.477 0.979 -29.957 1.00 3.81 63 LEU A N 1
ATOM 553 C CA . LEU A 1 75 ? 37.802 -0.027 -30.743 1.00 5.90 63 LEU A CA 1
ATOM 554 C C . LEU A 1 75 ? 38.789 -1.002 -31.365 1.00 4.01 63 LEU A C 1
ATOM 555 O O . LEU A 1 75 ? 39.853 -0.607 -31.826 1.00 3.54 63 LEU A O 1
ATOM 560 N N . ARG A 1 76 ? 38.401 -2.271 -31.442 1.00 4.66 64 ARG A N 1
ATOM 561 C CA . ARG A 1 76 ? 39.159 -3.265 -32.201 1.00 4.41 64 ARG A CA 1
ATOM 562 C C . ARG A 1 76 ? 38.148 -4.116 -32.989 1.00 7.65 64 ARG A C 1
ATOM 563 O O . ARG A 1 76 ? 37.016 -4.258 -32.556 1.00 7.35 64 ARG A O 1
ATOM 571 N N . PHE A 1 77 ? 38.537 -4.688 -34.121 1.00 6.89 65 PHE A N 1
ATOM 572 C CA . PHE A 1 77 ? 37.644 -5.653 -34.779 1.00 7.96 65 PHE A CA 1
ATOM 573 C C . PHE A 1 77 ? 37.649 -6.949 -33.962 1.00 5.83 65 PHE A C 1
ATOM 574 O O . PHE A 1 77 ? 38.712 -7.548 -33.767 1.00 6.86 65 PHE A O 1
ATOM 582 N N . THR A 1 78 ? 36.486 -7.380 -33.477 1.00 5.61 66 THR A N 1
ATOM 583 C CA . THR A 1 78 ? 36.406 -8.652 -32.749 1.00 7.70 66 THR A CA 1
ATOM 584 C C . THR A 1 78 ? 36.484 -9.869 -33.687 1.00 5.51 66 THR A C 1
ATOM 585 O O . THR A 1 78 ? 36.301 -9.768 -34.915 1.00 5.48 66 THR A O 1
ATOM 589 N N . GLU A 1 79 ? 36.679 -11.032 -33.103 1.00 5.73 67 GLU A N 1
ATOM 590 C CA . GLU A 1 79 ? 36.700 -12.272 -33.869 1.00 3.00 67 GLU A CA 1
ATOM 591 C C . GLU A 1 79 ? 35.444 -12.474 -34.684 1.00 4.24 67 GLU A C 1
ATOM 592 O O . GLU A 1 79 ? 35.488 -12.837 -35.876 1.00 5.06 67 GLU A O 1
ATOM 598 N N . GLU A 1 80 ? 34.302 -12.220 -34.047 1.00 6.38 68 GLU A N 1
ATOM 599 C CA . GLU A 1 80 ? 32.975 -12.392 -34.680 1.00 11.35 68 GLU A CA 1
ATOM 600 C C . GLU A 1 80 ? 32.788 -11.372 -35.798 1.00 5.11 68 GLU A C 1
ATOM 601 O O . GLU A 1 80 ? 32.220 -11.672 -36.837 1.00 7.04 68 GLU A O 1
ATOM 607 N N . GLU A 1 81 ? 33.316 -10.171 -35.606 1.00 2.67 69 GLU A N 1
ATOM 608 C CA . GLU A 1 81 ? 33.222 -9.134 -36.630 1.00 4.77 69 GLU A CA 1
ATOM 609 C C . GLU A 1 81 ? 34.044 -9.507 -37.856 1.00 4.66 69 GLU A C 1
ATOM 610 O O . GLU A 1 81 ? 33.580 -9.344 -38.999 1.00 4.14 69 GLU A O 1
ATOM 616 N N . ILE A 1 82 ? 35.244 -10.014 -37.629 1.00 2.29 70 ILE A N 1
ATOM 617 C CA . ILE A 1 82 ? 36.093 -10.401 -38.757 1.00 2.84 70 ILE A CA 1
ATOM 618 C C . ILE A 1 82 ? 35.447 -11.593 -39.507 1.00 3.75 70 ILE A C 1
ATOM 619 O O . ILE A 1 82 ? 35.424 -11.648 -40.747 1.00 3.14 70 ILE A O 1
ATOM 624 N N . GLU A 1 83 ? 34.921 -12.538 -38.756 1.00 4.29 71 GLU A N 1
ATOM 625 C CA . GLU A 1 83 ? 34.183 -13.635 -39.389 1.00 6.88 71 GLU A CA 1
ATOM 626 C C . GLU A 1 83 ? 33.032 -13.102 -40.255 1.00 3.39 71 GLU A C 1
ATOM 627 O O . GLU A 1 83 ? 32.818 -13.605 -41.359 1.00 2.95 71 GLU A O 1
ATOM 633 N N . TYR A 1 84 ? 32.276 -12.139 -39.730 1.00 3.09 72 TYR A N 1
ATOM 634 C CA . TYR A 1 84 ? 31.169 -11.543 -40.473 1.00 4.62 72 TYR A CA 1
ATOM 635 C C . TYR A 1 84 ? 31.646 -10.924 -41.783 1.00 3.57 72 TYR A C 1
ATOM 636 O O . TYR A 1 84 ? 31.018 -11.119 -42.836 1.00 5.16 72 TYR A O 1
ATOM 645 N N . LEU A 1 85 ? 32.769 -10.220 -41.733 1.00 3.96 73 LEU A N 1
ATOM 646 C CA . LEU A 1 85 ? 33.311 -9.585 -42.928 1.00 5.58 73 LEU A CA 1
ATOM 647 C C . LEU A 1 85 ? 33.733 -10.650 -43.968 1.00 6.14 73 LEU A C 1
ATOM 648 O O . LEU A 1 85 ? 33.469 -10.493 -45.165 1.00 5.88 73 LEU A O 1
ATOM 653 N N . LYS A 1 86 ? 34.372 -11.731 -43.518 1.00 6.44 74 LYS A N 1
ATOM 654 C CA . LYS A 1 86 ? 34.831 -12.759 -44.426 1.00 5.55 74 LYS A CA 1
ATOM 655 C C . LYS A 1 86 ? 33.622 -13.446 -45.107 1.00 8.22 74 LYS A C 1
ATOM 656 O O . LYS A 1 86 ? 33.682 -13.803 -46.283 1.00 8.53 74 LYS A O 1
ATOM 662 N N . GLN A 1 87 ? 32.543 -13.646 -44.361 1.00 7.50 75 GLN A N 1
ATOM 663 C CA . GLN A 1 87 ? 31.335 -14.266 -44.886 1.00 8.70 75 GLN A CA 1
ATOM 664 C C . GLN A 1 87 ? 30.562 -13.402 -45.895 1.00 8.27 75 GLN A C 1
ATOM 665 O O . GLN A 1 87 ? 30.206 -13.890 -46.983 1.00 6.40 75 GLN A O 1
ATOM 671 N N . GLU A 1 88 ? 30.330 -12.134 -45.553 1.00 6.48 76 GLU A N 1
ATOM 672 C CA . GLU A 1 88 ? 29.487 -11.246 -46.345 1.00 8.33 76 GLU A CA 1
ATOM 673 C C . GLU A 1 88 ? 30.230 -10.446 -47.398 1.00 7.68 76 GLU A C 1
ATOM 674 O O . GLU A 1 88 ? 29.594 -9.929 -48.338 1.00 8.73 76 GLU A O 1
ATOM 680 N N . ILE A 1 89 ? 31.527 -10.263 -47.208 1.00 3.79 77 ILE A N 1
ATOM 681 C CA . ILE A 1 89 ? 32.376 -9.586 -48.192 1.00 7.23 77 ILE A CA 1
ATOM 682 C C . ILE A 1 89 ? 33.577 -10.466 -48.490 1.00 5.97 77 ILE A C 1
ATOM 683 O O . ILE A 1 89 ? 34.707 -10.139 -48.127 1.00 6.55 77 ILE A O 1
ATOM 688 N N . PRO A 1 90 ? 33.351 -11.632 -49.136 1.00 8.14 78 PRO A N 1
ATOM 689 C CA . PRO A 1 90 ? 34.390 -12.628 -49.278 1.00 9.39 78 PRO A CA 1
ATOM 690 C C . PRO A 1 90 ? 35.538 -12.218 -50.184 1.00 9.89 78 PRO A C 1
ATOM 691 O O . PRO A 1 90 ? 36.602 -12.790 -50.089 1.00 11.35 78 PRO A O 1
ATOM 695 N N . TYR A 1 91 ? 35.312 -11.205 -51.016 1.00 8.47 79 TYR A N 1
ATOM 696 C CA . TYR A 1 91 ? 36.307 -10.677 -51.928 1.00 8.40 79 TYR A CA 1
ATOM 697 C C . TYR A 1 91 ? 37.239 -9.660 -51.302 1.00 7.63 79 TYR A C 1
ATOM 698 O O . TYR A 1 91 ? 38.134 -9.172 -51.963 1.00 8.32 79 TYR A O 1
ATOM 707 N N . LEU A 1 92 ? 37.059 -9.308 -50.019 1.00 8.80 80 LEU A N 1
ATOM 708 C CA . LEU A 1 92 ? 38.108 -8.535 -49.334 1.00 8.19 80 LEU A CA 1
ATOM 709 C C . LEU A 1 92 ? 39.402 -9.317 -49.414 1.00 10.23 80 LEU A C 1
ATOM 710 O O . LEU A 1 92 ? 39.408 -10.524 -49.153 1.00 10.60 80 LEU A O 1
ATOM 715 N N . PRO A 1 93 ? 40.497 -8.659 -49.807 1.00 9.63 81 PRO A N 1
ATOM 716 C CA . PRO A 1 93 ? 41.758 -9.375 -49.873 1.00 10.74 81 PRO A CA 1
ATOM 717 C C . PRO A 1 93 ? 42.216 -9.979 -48.544 1.00 9.28 81 PRO A C 1
ATOM 718 O O . PRO A 1 93 ? 42.080 -9.375 -47.474 1.00 5.43 81 PRO A O 1
ATOM 722 N N . SER A 1 94 ? 42.815 -11.163 -48.652 1.00 7.12 82 SER A N 1
ATOM 723 C CA . SER A 1 94 ? 43.418 -11.823 -47.514 1.00 9.23 82 SER A CA 1
ATOM 724 C C . SER A 1 94 ? 44.318 -10.951 -46.655 1.00 9.49 82 SER A C 1
ATOM 725 O O . SER A 1 94 ? 44.241 -10.979 -45.408 1.00 6.90 82 SER A O 1
ATOM 728 N N . ALA A 1 95 ? 45.157 -10.168 -47.322 1.00 7.82 83 ALA A N 1
ATOM 729 C CA . ALA A 1 95 ? 46.134 -9.347 -46.638 1.00 8.55 83 ALA A CA 1
ATOM 730 C C . ALA A 1 95 ? 45.509 -8.206 -45.834 1.00 4.17 83 ALA A C 1
ATOM 731 O O . ALA A 1 95 ? 46.061 -7.799 -44.814 1.00 4.80 83 ALA A O 1
ATOM 733 N N . TYR A 1 96 ? 44.375 -7.723 -46.317 1.00 5.55 84 TYR A N 1
ATOM 734 C CA . TYR A 1 96 ? 43.586 -6.684 -45.642 1.00 4.63 84 TYR A CA 1
ATOM 735 C C . TYR A 1 96 ? 43.007 -7.252 -44.351 1.00 5.63 84 TYR A C 1
ATOM 736 O O . TYR A 1 96 ? 43.192 -6.679 -43.284 1.00 4.38 84 TYR A O 1
ATOM 745 N N . ILE A 1 97 ? 42.390 -8.425 -44.452 1.00 4.60 85 ILE A N 1
ATOM 746 C CA . ILE A 1 97 ? 41.821 -9.122 -43.275 1.00 7.49 85 ILE A CA 1
ATOM 747 C C . ILE A 1 97 ? 42.882 -9.386 -42.208 1.00 4.80 85 ILE A C 1
ATOM 748 O O . ILE A 1 97 ? 42.598 -9.193 -41.018 1.00 6.75 85 ILE A O 1
ATOM 753 N N . LYS A 1 98 ? 44.072 -9.856 -42.617 1.00 6.49 86 LYS A N 1
ATOM 754 C CA . LYS A 1 98 ? 45.200 -10.028 -41.700 1.00 7.43 86 LYS A CA 1
ATOM 755 C C . LYS A 1 98 ? 45.602 -8.732 -40.990 1.00 9.08 86 LYS A C 1
ATOM 756 O O . LYS A 1 98 ? 45.885 -8.725 -39.765 1.00 6.30 86 LYS A O 1
ATOM 760 N N . TYR A 1 99 ? 45.616 -7.649 -41.769 1.00 6.76 87 TYR A N 1
ATOM 761 C CA . TYR A 1 99 ? 45.968 -6.325 -41.287 1.00 7.67 87 TYR A CA 1
ATOM 762 C C . TYR A 1 99 ? 44.988 -5.809 -40.241 1.00 5.57 87 TYR A C 1
ATOM 763 O O . TYR A 1 99 ? 45.424 -5.360 -39.177 1.00 6.69 87 TYR A O 1
ATOM 772 N N . ILE A 1 100 ? 43.683 -5.918 -40.505 1.00 5.95 88 ILE A N 1
ATOM 773 C CA . ILE A 1 100 ? 42.709 -5.494 -39.491 1.00 5.42 88 ILE A CA 1
ATOM 774 C C . ILE A 1 100 ? 42.504 -6.501 -38.327 1.00 5.68 88 ILE A C 1
ATOM 775 O O . ILE A 1 100 ? 41.937 -6.118 -37.288 1.00 6.95 88 ILE A O 1
ATOM 780 N N . SER A 1 101 ? 42.956 -7.740 -38.527 1.00 5.56 89 SER A N 1
ATOM 781 C CA . SER A 1 101 ? 42.862 -8.825 -37.533 1.00 8.72 89 SER A CA 1
ATOM 782 C C . SER A 1 101 ? 43.999 -8.722 -36.517 1.00 10.32 89 SER A C 1
ATOM 783 O O . SER A 1 101 ? 43.923 -9.272 -35.401 1.00 10.38 89 SER A O 1
ATOM 786 N N . SER A 1 102 ? 45.093 -8.116 -36.946 1.00 8.98 90 SER A N 1
ATOM 787 C CA . SER A 1 102 ? 46.279 -8.015 -36.116 1.00 9.97 90 SER A CA 1
ATOM 788 C C . SER A 1 102 ? 46.041 -7.228 -34.839 1.00 11.14 90 SER A C 1
ATOM 789 O O . SER A 1 102 ? 45.257 -6.261 -34.802 1.00 9.43 90 SER A O 1
ATOM 792 N N . SER A 1 103 ? 46.766 -7.623 -33.779 1.00 10.83 91 SER A N 1
ATOM 793 C CA . SER A 1 103 ? 46.730 -6.860 -32.530 1.00 11.77 91 SER A CA 1
ATOM 794 C C . SER A 1 103 ? 47.325 -5.458 -32.709 1.00 9.41 91 SER A C 1
ATOM 795 O O . SER A 1 103 ? 47.096 -4.568 -31.888 1.00 10.47 91 SER A O 1
ATOM 798 N N . ASN A 1 104 ? 48.069 -5.255 -33.795 1.00 8.20 92 ASN A N 1
ATOM 799 C CA . ASN A 1 104 ? 48.639 -3.938 -34.078 1.00 10.33 92 ASN A CA 1
ATOM 800 C C . ASN A 1 104 ? 47.604 -2.928 -34.578 1.00 6.27 92 ASN A C 1
ATOM 801 O O . ASN A 1 104 ? 47.792 -1.708 -34.399 1.00 6.78 92 ASN A O 1
ATOM 806 N N . TYR A 1 105 ? 46.510 -3.411 -35.193 1.00 6.85 93 TYR A N 1
ATOM 807 C CA . TYR A 1 105 ? 45.500 -2.527 -35.728 1.00 6.44 93 TYR A CA 1
ATOM 808 C C . TYR A 1 105 ? 44.695 -1.704 -34.662 1.00 5.49 93 TYR A C 1
ATOM 809 O O . TYR A 1 105 ? 44.121 -2.263 -33.702 1.00 5.40 93 TYR A O 1
ATOM 818 N N . LYS A 1 106 ? 44.619 -0.394 -34.872 1.00 4.32 94 LYS A N 1
ATOM 819 C CA . LYS A 1 106 ? 43.704 0.446 -34.150 1.00 5.18 94 LYS A CA 1
ATOM 820 C C . LYS A 1 106 ? 43.655 1.812 -34.788 1.00 5.88 94 LYS A C 1
ATOM 821 O O . LYS A 1 106 ? 44.539 2.173 -35.571 1.00 6.61 94 LYS A O 1
ATOM 827 N N . LEU A 1 107 ? 42.639 2.567 -34.417 1.00 2.25 95 LEU A N 1
ATOM 828 C CA . LEU A 1 107 ? 42.572 3.987 -34.766 1.00 3.17 95 LEU A CA 1
ATOM 829 C C . LEU A 1 107 ? 43.399 4.770 -33.748 1.00 5.00 95 LEU A C 1
ATOM 830 O O . LEU A 1 107 ? 43.501 4.359 -32.557 1.00 5.06 95 LEU A O 1
ATOM 835 N N . HIS A 1 108 ? 43.949 5.902 -34.194 1.00 2.16 96 HIS A N 1
ATOM 836 C CA . HIS A 1 108 ? 44.740 6.780 -33.328 1.00 5.34 96 HIS A CA 1
ATOM 837 C C . HIS A 1 108 ? 44.164 8.167 -33.386 1.00 3.44 96 HIS A C 1
ATOM 838 O O . HIS A 1 108 ? 44.730 9.044 -34.034 1.00 4.17 96 HIS A O 1
ATOM 845 N N . PRO A 1 109 ? 42.985 8.395 -32.748 1.00 4.04 97 PRO A N 1
ATOM 846 C CA . PRO A 1 109 ? 42.348 9.702 -32.874 1.00 2.00 97 PRO A CA 1
ATOM 847 C C . PRO A 1 109 ? 43.200 10.865 -32.372 1.00 5.20 97 PRO A C 1
ATOM 848 O O . PRO A 1 109 ? 43.087 11.995 -32.888 1.00 4.87 97 PRO A O 1
ATOM 852 N N . GLU A 1 110 ? 44.035 10.608 -31.356 1.00 6.20 98 GLU A N 1
ATOM 853 C CA . GLU A 1 110 ? 44.872 11.639 -30.783 1.00 9.26 98 GLU A CA 1
ATOM 854 C C . GLU A 1 110 ? 45.899 12.220 -31.785 1.00 10.68 98 GLU A C 1
ATOM 855 O O . GLU A 1 110 ? 46.268 13.381 -31.679 1.00 14.32 98 GLU A O 1
ATOM 861 N N . GLU A 1 111 ? 46.318 11.413 -32.748 1.00 9.16 99 GLU A N 1
ATOM 862 C CA . GLU A 1 111 ? 47.239 11.807 -33.806 1.00 11.45 99 GLU A CA 1
ATOM 863 C C . GLU A 1 111 ? 46.522 12.243 -35.061 1.00 10.99 99 GLU A C 1
ATOM 864 O O . GLU A 1 111 ? 46.952 13.180 -35.707 1.00 11.72 99 GLU A O 1
ATOM 870 N N . GLN A 1 112 ? 45.396 11.608 -35.384 1.00 6.22 100 GLN A N 1
ATOM 871 C CA . GLN A 1 112 ? 44.686 11.865 -36.645 1.00 5.45 100 GLN A CA 1
ATOM 872 C C . GLN A 1 112 ? 43.664 13.004 -36.604 1.00 4.18 100 GLN A C 1
ATOM 873 O O . GLN A 1 112 ? 43.479 13.672 -37.618 1.00 6.46 100 GLN A O 1
ATOM 879 N N . ILE A 1 113 ? 42.951 13.168 -35.485 1.00 3.33 101 ILE A N 1
ATOM 880 C CA . ILE A 1 113 ? 41.894 14.203 -35.396 1.00 4.06 101 ILE A CA 1
ATOM 881 C C . ILE A 1 113 ? 42.436 15.462 -34.762 1.00 5.47 101 ILE A C 1
ATOM 882 O O . ILE A 1 113 ? 43.031 15.408 -33.664 1.00 5.79 101 ILE A O 1
ATOM 887 N N . SER A 1 114 ? 42.246 16.575 -35.457 0.50 2.00 102 SER A N 1
ATOM 888 C CA . SER A 1 114 ? 42.474 17.872 -34.897 0.50 2.00 102 SER A CA 1
ATOM 889 C C . SER A 1 114 ? 41.113 18.511 -34.744 0.50 2.00 102 SER A C 1
ATOM 890 O O . SER A 1 114 ? 40.533 18.879 -35.712 0.50 2.00 102 SER A O 1
ATOM 895 N N . PHE A 1 115 ? 40.625 18.580 -33.506 1.00 2.22 103 PHE A N 1
ATOM 896 C CA . PHE A 1 115 ? 39.284 19.095 -33.170 1.00 5.84 103 PHE A CA 1
ATOM 897 C C . PHE A 1 115 ? 39.425 20.289 -32.235 1.00 6.84 103 PHE A C 1
ATOM 898 O O . PHE A 1 115 ? 39.962 20.186 -31.109 1.00 4.38 103 PHE A O 1
ATOM 906 N N . THR A 1 116 ? 39.058 21.449 -32.767 1.00 6.78 104 THR A N 1
ATOM 907 C CA . THR A 1 116 ? 38.986 22.686 -32.030 1.00 7.80 104 THR A CA 1
ATOM 908 C C . THR A 1 116 ? 37.559 23.250 -32.184 1.00 7.95 104 THR A C 1
ATOM 909 O O . THR A 1 116 ? 36.736 22.801 -33.007 1.00 6.44 104 THR A O 1
ATOM 913 N N . SER A 1 117 ? 37.305 24.274 -31.421 1.00 7.67 105 SER A N 1
ATOM 914 C CA . SER A 1 117 ? 36.019 24.971 -31.494 1.00 7.02 105 SER A CA 1
ATOM 915 C C . SER A 1 117 ? 36.277 26.431 -31.308 1.00 8.56 105 SER A C 1
ATOM 916 O O . SER A 1 117 ? 37.285 26.807 -30.695 1.00 10.12 105 SER A O 1
ATOM 919 N N . GLU A 1 118 ? 35.359 27.264 -31.797 1.00 7.92 106 GLU A N 1
ATOM 920 C CA . GLU A 1 118 ? 35.545 28.704 -31.821 1.00 11.16 106 GLU A CA 1
ATOM 921 C C . GLU A 1 118 ? 34.216 29.320 -31.480 1.00 10.14 106 GLU A C 1
ATOM 922 O O . GLU A 1 118 ? 33.185 28.983 -32.073 1.00 12.57 106 GLU A O 1
ATOM 925 N N . GLU A 1 119 ? 34.234 30.165 -30.468 1.00 8.92 107 GLU A N 1
ATOM 926 C CA . GLU A 1 119 ? 33.071 30.977 -30.146 1.00 9.89 107 GLU A CA 1
ATOM 927 C C . GLU A 1 119 ? 32.750 31.914 -31.301 1.00 9.97 107 GLU A C 1
ATOM 928 O O . GLU A 1 119 ? 33.627 32.630 -31.839 1.00 8.21 107 GLU A O 1
ATOM 934 N N . ILE A 1 120 ? 31.478 31.944 -31.653 1.00 6.32 108 ILE A N 1
ATOM 935 C CA . ILE A 1 120 ? 31.038 32.624 -32.857 1.00 7.10 108 ILE A CA 1
ATOM 936 C C . ILE A 1 120 ? 30.930 34.142 -32.581 1.00 7.56 108 ILE A C 1
ATOM 937 O O . ILE A 1 120 ? 30.267 34.575 -31.646 1.00 6.87 108 ILE A O 1
ATOM 942 N N . GLU A 1 121 ? 31.590 34.936 -33.415 1.00 9.66 109 GLU A N 1
ATOM 943 C CA . GLU A 1 121 ? 31.488 36.377 -33.309 1.00 10.69 109 GLU A CA 1
ATOM 944 C C . GLU A 1 121 ? 30.045 36.806 -33.387 1.00 9.43 109 GLU A C 1
ATOM 945 O O . GLU A 1 121 ? 29.325 36.412 -34.296 1.00 12.57 109 GLU A O 1
ATOM 951 N N . GLY A 1 122 ? 29.631 37.581 -32.386 1.00 8.47 110 GLY A N 1
ATOM 952 C CA . GLY A 1 122 ? 28.276 38.081 -32.274 1.00 10.01 110 GLY A CA 1
ATOM 953 C C . GLY A 1 122 ? 27.295 37.078 -31.709 1.00 10.14 110 GLY A C 1
ATOM 954 O O . GLY A 1 122 ? 26.099 37.367 -31.627 1.00 10.46 110 GLY A O 1
ATOM 955 N N . LYS A 1 123 ? 27.782 35.889 -31.350 1.00 7.60 111 LYS A N 1
ATOM 956 C CA . LYS A 1 123 ? 26.909 34.849 -30.755 1.00 8.62 111 LYS A CA 1
ATOM 957 C C . LYS A 1 123 ? 27.608 34.200 -29.571 1.00 4.98 111 LYS A C 1
ATOM 958 O O . LYS A 1 123 ? 27.876 32.986 -29.550 1.00 4.96 111 LYS A O 1
ATOM 964 N N . PRO A 1 124 ? 27.908 35.021 -28.542 1.00 8.13 112 PRO A N 1
ATOM 965 C CA . PRO A 1 124 ? 28.662 34.420 -27.437 1.00 6.92 112 PRO A CA 1
ATOM 966 C C . PRO A 1 124 ? 27.907 33.267 -26.754 1.00 4.52 112 PRO A C 1
ATOM 967 O O . PRO A 1 124 ? 26.703 33.304 -26.659 1.00 5.91 112 PRO A O 1
ATOM 971 N N . THR A 1 125 ? 28.658 32.233 -26.356 1.00 6.82 113 THR A N 1
ATOM 972 C CA . THR A 1 125 ? 28.179 30.956 -25.772 1.00 7.00 113 THR A CA 1
ATOM 973 C C . THR A 1 125 ? 27.843 29.929 -26.864 1.00 7.36 113 THR A C 1
ATOM 974 O O . THR A 1 125 ? 27.466 28.790 -26.574 1.00 5.75 113 THR A O 1
ATOM 978 N N . HIS A 1 126 ? 27.954 30.343 -28.132 1.00 4.23 114 HIS A N 1
ATOM 979 C CA . HIS A 1 126 ? 27.678 29.471 -29.234 1.00 4.94 114 HIS A CA 1
ATOM 980 C C . HIS A 1 126 ? 28.958 29.288 -30.016 1.00 3.68 114 HIS A C 1
ATOM 981 O O . HIS A 1 126 ? 29.745 30.226 -30.204 1.00 5.10 114 HIS A O 1
ATOM 988 N N . TYR A 1 127 ? 29.137 28.076 -30.503 1.00 3.28 115 TYR A N 1
ATOM 989 C CA . TYR A 1 127 ? 30.417 27.637 -31.066 1.00 4.59 115 TYR A CA 1
ATOM 990 C C . TYR A 1 127 ? 30.275 26.954 -32.400 1.00 6.41 115 TYR A C 1
ATOM 991 O O . TYR A 1 127 ? 29.287 26.187 -32.638 1.00 4.00 115 TYR A O 1
ATOM 1000 N N . LYS A 1 128 ? 31.276 27.191 -33.247 1.00 6.33 116 LYS A N 1
ATOM 1001 C CA . LYS A 1 128 ? 31.477 26.391 -34.436 1.00 9.82 116 LYS A CA 1
ATOM 1002 C C . LYS A 1 128 ? 32.616 25.381 -34.204 1.00 6.89 116 LYS A C 1
ATOM 1003 O O . LYS A 1 128 ? 33.572 25.666 -33.493 1.00 7.97 116 LYS A O 1
ATOM 1007 N N . LEU A 1 129 ? 32.462 24.211 -34.804 1.00 4.24 117 LEU A N 1
ATOM 1008 C CA . LEU A 1 129 ? 33.467 23.152 -34.754 1.00 5.74 117 LEU A CA 1
ATOM 1009 C C . LEU A 1 129 ? 34.434 23.239 -35.905 1.00 6.73 117 LEU A C 1
ATOM 1010 O O . LEU A 1 129 ? 34.062 23.590 -37.032 1.00 8.48 117 LEU A O 1
ATOM 1015 N N . LYS A 1 130 ? 35.701 22.965 -35.608 1.00 6.93 118 LYS A N 1
ATOM 1016 C CA . LYS A 1 130 ? 36.722 22.833 -36.620 1.00 5.66 118 LYS A CA 1
ATOM 1017 C C . LYS A 1 130 ? 37.335 21.445 -36.456 1.00 7.45 118 LYS A C 1
ATOM 1018 O O . LYS A 1 130 ? 37.874 21.133 -35.403 1.00 5.45 118 LYS A O 1
ATOM 1024 N N . ILE A 1 131 ? 37.229 20.632 -37.497 1.00 5.19 119 ILE A N 1
ATOM 1025 C CA . ILE A 1 131 ? 37.748 19.257 -37.462 1.00 2.63 119 ILE A CA 1
ATOM 1026 C C . ILE A 1 131 ? 38.506 18.935 -38.719 1.00 4.26 119 ILE A C 1
ATOM 1027 O O . ILE A 1 131 ? 37.945 18.992 -39.804 1.00 5.01 119 ILE A O 1
ATOM 1032 N N . LEU A 1 132 ? 39.784 18.612 -38.557 1.00 4.64 120 LEU A N 1
ATOM 1033 C CA . LEU A 1 132 ? 40.603 18.052 -39.623 1.00 6.25 120 LEU A CA 1
ATOM 1034 C C . LEU A 1 132 ? 41.093 16.665 -39.248 1.00 3.47 120 LEU A C 1
ATOM 1035 O O . LEU A 1 132 ? 41.491 16.439 -38.122 1.00 7.64 120 LEU A O 1
ATOM 1040 N N . VAL A 1 133 ? 41.026 15.729 -40.192 1.00 3.44 121 VAL A N 1
ATOM 1041 C CA . VAL A 1 133 ? 41.488 14.382 -39.994 1.00 2.31 121 VAL A CA 1
ATOM 1042 C C . VAL A 1 133 ? 42.617 14.109 -41.027 1.00 3.59 121 VAL A C 1
ATOM 1043 O O . VAL A 1 133 ? 42.384 14.200 -42.235 1.00 4.13 121 VAL A O 1
ATOM 1047 N N . SER A 1 134 ? 43.834 13.889 -40.549 0.50 2.00 122 SER A N 1
ATOM 1048 C CA . SER A 1 134 ? 44.954 13.841 -41.450 0.50 2.00 122 SER A CA 1
ATOM 1049 C C . SER A 1 134 ? 45.947 12.776 -41.020 0.50 2.00 122 SER A C 1
ATOM 1050 O O . SER A 1 134 ? 46.183 12.499 -39.846 0.50 2.00 122 SER A O 1
ATOM 1055 N N . GLY A 1 135 ? 46.550 12.208 -42.035 1.00 2.00 123 GLY A N 1
ATOM 1056 C CA . GLY A 1 135 ? 47.511 11.091 -41.871 1.00 4.36 123 GLY A CA 1
ATOM 1057 C C . GLY A 1 135 ? 47.524 10.206 -43.081 1.00 2.26 123 GLY A C 1
ATOM 1058 O O . GLY A 1 135 ? 47.000 10.599 -44.142 1.00 2.53 123 GLY A O 1
ATOM 1059 N N . SER A 1 136 ? 48.086 8.998 -42.956 0.50 2.00 124 SER A N 1
ATOM 1060 C CA . SER A 1 136 ? 48.042 8.046 -44.052 0.50 2.00 124 SER A CA 1
ATOM 1061 C C . SER A 1 136 ? 46.588 7.742 -44.380 0.50 2.00 124 SER A C 1
ATOM 1062 O O . SER A 1 136 ? 45.734 7.664 -43.530 0.50 2.00 124 SER A O 1
ATOM 1067 N N . TRP A 1 137 ? 46.320 7.539 -45.656 1.00 2.00 125 TRP A N 1
ATOM 1068 C CA . TRP A 1 137 ? 44.965 7.281 -46.113 1.00 2.00 125 TRP A CA 1
ATOM 1069 C C . TRP A 1 137 ? 44.366 6.042 -45.413 1.00 2.22 125 TRP A C 1
ATOM 1070 O O . TRP A 1 137 ? 43.242 6.118 -44.977 1.00 4.87 125 TRP A O 1
ATOM 1081 N N . LYS A 1 138 ? 45.135 4.968 -45.233 1.00 4.80 126 LYS A N 1
ATOM 1082 C CA . LYS A 1 138 ? 44.663 3.767 -44.517 1.00 4.90 126 LYS A CA 1
ATOM 1083 C C . LYS A 1 138 ? 44.374 3.996 -43.023 1.00 3.41 126 LYS A C 1
ATOM 1084 O O . LYS A 1 138 ? 43.621 3.234 -42.433 1.00 6.09 126 LYS A O 1
ATOM 1090 N N . ASP A 1 139 ? 44.982 5.020 -42.443 1.00 2.06 127 ASP A N 1
ATOM 1091 C CA . ASP A 1 139 ? 44.777 5.406 -41.036 1.00 2.88 127 ASP A CA 1
ATOM 1092 C C . ASP A 1 139 ? 43.609 6.359 -40.846 1.00 3.78 127 ASP A C 1
ATOM 1093 O O . ASP A 1 139 ? 43.178 6.591 -39.690 1.00 8.86 127 ASP A O 1
ATOM 1098 N N . THR A 1 140 ? 43.135 6.989 -41.927 1.00 3.96 128 THR A N 1
ATOM 1099 C CA . THR A 1 140 ? 42.159 8.073 -41.816 1.00 5.36 128 THR A CA 1
ATOM 1100 C C . THR A 1 140 ? 40.782 7.779 -42.417 1.00 3.94 128 THR A C 1
ATOM 1101 O O . THR A 1 140 ? 39.741 8.403 -42.009 1.00 2.88 128 THR A O 1
ATOM 1105 N N . ILE A 1 141 ? 40.772 6.876 -43.391 1.00 4.54 129 ILE A N 1
ATOM 1106 C CA . ILE A 1 141 ? 39.544 6.568 -44.162 1.00 5.24 129 ILE A CA 1
ATOM 1107 C C . ILE A 1 141 ? 38.288 6.191 -43.322 1.00 6.28 129 ILE A C 1
ATOM 1108 O O . ILE A 1 141 ? 37.158 6.519 -43.711 1.00 4.77 129 ILE A O 1
ATOM 1113 N N . LEU A 1 142 ? 38.457 5.513 -42.178 1.00 2.00 130 LEU A N 1
ATOM 1114 C CA . LEU A 1 142 ? 37.275 5.083 -41.452 1.00 2.96 130 LEU A CA 1
ATOM 1115 C C . LEU A 1 142 ? 36.592 6.209 -40.684 1.00 2.00 130 LEU A C 1
ATOM 1116 O O . LEU A 1 142 ? 35.464 6.043 -40.243 1.00 4.85 130 LEU A O 1
ATOM 1121 N N . TYR A 1 143 ? 37.268 7.326 -40.415 1.00 3.69 131 TYR A N 1
ATOM 1122 C CA . TYR A 1 143 ? 36.652 8.334 -39.487 1.00 4.95 131 TYR A CA 1
ATOM 1123 C C . TYR A 1 143 ? 35.385 9.001 -39.957 1.00 3.88 131 TYR A C 1
ATOM 1124 O O . TYR A 1 143 ? 34.543 9.330 -39.116 1.00 5.58 131 TYR A O 1
ATOM 1133 N N . GLU A 1 144 ? 35.254 9.229 -41.271 1.00 4.99 132 GLU A N 1
ATOM 1134 C CA . GLU A 1 144 ? 34.127 10.027 -41.805 1.00 6.57 132 GLU A CA 1
ATOM 1135 C C . GLU A 1 144 ? 32.768 9.671 -41.132 1.00 4.02 132 GLU A C 1
ATOM 1136 O O . GLU A 1 144 ? 32.101 10.532 -40.515 1.00 4.13 132 GLU A O 1
ATOM 1142 N N . ILE A 1 145 ? 32.360 8.419 -41.220 1.00 3.85 133 ILE A N 1
ATOM 1143 C CA . ILE A 1 145 ? 31.010 8.039 -40.801 1.00 4.85 133 ILE A CA 1
ATOM 1144 C C . ILE A 1 145 ? 30.797 8.156 -39.317 1.00 5.83 133 ILE A C 1
ATOM 1145 O O . ILE A 1 145 ? 29.862 8.854 -38.909 1.00 3.60 133 ILE A O 1
ATOM 1150 N N . PRO A 1 146 ? 31.624 7.477 -38.497 1.00 3.87 134 PRO A N 1
ATOM 1151 C CA . PRO A 1 146 ? 31.397 7.611 -37.049 1.00 5.11 134 PRO A CA 1
ATOM 1152 C C . PRO A 1 146 ? 31.497 9.056 -36.576 1.00 3.97 134 PRO A C 1
ATOM 1153 O O . PRO A 1 146 ? 30.763 9.460 -35.693 1.00 2.14 134 PRO A O 1
ATOM 1157 N N . LEU A 1 147 ? 32.403 9.866 -37.125 1.00 2.81 135 LEU A N 1
ATOM 1158 C CA . LEU A 1 147 ? 32.469 11.259 -36.668 1.00 2.59 135 LEU A CA 1
ATOM 1159 C C . LEU A 1 147 ? 31.168 11.995 -36.978 1.00 2.40 135 LEU A C 1
ATOM 1160 O O . LEU A 1 147 ? 30.642 12.717 -36.142 1.00 2.05 135 LEU A O 1
ATOM 1165 N N . LEU A 1 148 ? 30.688 11.902 -38.227 1.00 3.85 136 LEU A N 1
ATOM 1166 C CA . LEU A 1 148 ? 29.384 12.482 -38.588 1.00 2.39 136 LEU A CA 1
ATOM 1167 C C . LEU A 1 148 ? 28.248 12.003 -37.708 1.00 5.55 136 LEU A C 1
ATOM 1168 O O . LEU A 1 148 ? 27.461 12.836 -37.224 1.00 3.79 136 LEU A O 1
ATOM 1173 N N . SER A 1 149 ? 28.190 10.681 -37.501 1.00 2.70 137 SER A N 1
ATOM 1174 C CA . SER A 1 149 ? 27.144 10.036 -36.638 1.00 3.39 137 SER A CA 1
ATOM 1175 C C . SER A 1 149 ? 27.214 10.588 -35.223 1.00 2.00 137 SER A C 1
ATOM 1176 O O . SER A 1 149 ? 26.185 10.924 -34.603 1.00 2.00 137 SER A O 1
ATOM 1179 N N . LEU A 1 150 ? 28.438 10.791 -34.729 1.00 3.86 138 LEU A N 1
ATOM 1180 C CA . LEU A 1 150 ? 28.602 11.362 -33.400 1.00 2.29 138 LEU A CA 1
ATOM 1181 C C . LEU A 1 150 ? 28.208 12.843 -33.276 1.00 3.94 138 LEU A C 1
ATOM 1182 O O . LEU A 1 150 ? 27.577 13.259 -32.267 1.00 2.00 138 LEU A O 1
ATOM 1187 N N . ILE A 1 151 ? 28.614 13.636 -34.263 1.00 2.00 139 ILE A N 1
ATOM 1188 C CA . ILE A 1 151 ? 28.344 15.078 -34.270 1.00 2.00 139 ILE A CA 1
ATOM 1189 C C . ILE A 1 151 ? 26.826 15.293 -34.332 1.00 2.00 139 ILE A C 1
ATOM 1190 O O . ILE A 1 151 ? 26.264 16.101 -33.551 1.00 2.33 139 ILE A O 1
ATOM 1195 N N . SER A 1 152 ? 26.143 14.572 -35.225 1.00 2.94 140 SER A N 1
ATOM 1196 C CA . SER A 1 152 ? 24.668 14.648 -35.295 1.00 2.63 140 SER A CA 1
ATOM 1197 C C . SER A 1 152 ? 24.050 14.258 -33.951 1.00 3.31 140 SER A C 1
ATOM 1198 O O . SER A 1 152 ? 23.205 14.983 -33.417 1.00 3.44 140 SER A O 1
ATOM 1201 N N . GLU A 1 153 ? 24.476 13.115 -33.411 1.00 4.42 141 GLU A N 1
ATOM 1202 C CA . GLU A 1 153 ? 23.939 12.678 -32.116 1.00 4.47 141 GLU A CA 1
ATOM 1203 C C . GLU A 1 153 ? 24.143 13.721 -30.998 1.00 3.83 141 GLU A C 1
ATOM 1204 O O . GLU A 1 153 ? 23.225 14.009 -30.266 1.00 6.39 141 GLU A O 1
ATOM 1210 N N . ALA A 1 154 ? 25.336 14.307 -30.921 1.00 2.07 142 ALA A N 1
ATOM 1211 C CA . ALA A 1 154 ? 25.691 15.390 -29.972 1.00 2.00 142 ALA A CA 1
ATOM 1212 C C . ALA A 1 154 ? 24.721 16.576 -30.093 1.00 2.00 142 ALA A C 1
ATOM 1213 O O . ALA A 1 154 ? 24.183 17.055 -29.106 1.00 4.42 142 ALA A O 1
ATOM 1215 N N . TYR A 1 155 ? 24.496 17.002 -31.337 1.00 2.20 143 TYR A N 1
ATOM 1216 C CA . TYR A 1 155 ? 23.679 18.176 -31.616 1.00 3.43 143 TYR A CA 1
ATOM 1217 C C . TYR A 1 155 ? 22.257 17.932 -31.069 1.00 2.00 143 TYR A C 1
ATOM 1218 O O . TYR A 1 155 ? 21.695 18.788 -30.360 1.00 2.58 143 TYR A O 1
ATOM 1227 N N . PHE A 1 156 ? 21.680 16.750 -31.348 1.00 2.00 144 PHE A N 1
ATOM 1228 C CA . PHE A 1 156 ? 20.306 16.447 -30.924 1.00 3.17 144 PHE A CA 1
ATOM 1229 C C . PHE A 1 156 ? 20.148 15.990 -29.491 1.00 4.75 144 PHE A C 1
ATOM 1230 O O . PHE A 1 156 ? 19.056 15.927 -29.002 1.00 3.58 144 PHE A O 1
ATOM 1238 N N . LYS A 1 157 ? 21.265 15.681 -28.865 1.00 2.74 145 LYS A N 1
ATOM 1239 C CA . LYS A 1 157 ? 21.310 15.353 -27.437 1.00 4.49 145 LYS A CA 1
ATOM 1240 C C . LYS A 1 157 ? 21.435 16.583 -26.551 1.00 5.31 145 LYS A C 1
ATOM 1241 O O . LYS A 1 157 ? 20.824 16.650 -25.470 1.00 4.79 145 LYS A O 1
ATOM 1247 N N . PHE A 1 158 ? 22.301 17.517 -26.956 1.00 2.04 146 PHE A N 1
ATOM 1248 C CA . PHE A 1 158 ? 22.697 18.668 -26.128 1.00 4.81 146 PHE A CA 1
ATOM 1249 C C . PHE A 1 158 ? 22.202 20.025 -26.618 1.00 6.93 146 PHE A C 1
ATOM 1250 O O . PHE A 1 158 ? 22.064 20.953 -25.802 1.00 4.36 146 PHE A O 1
ATOM 1258 N N . VAL A 1 159 ? 21.991 20.172 -27.916 1.00 3.16 147 VAL A N 1
ATOM 1259 C CA . VAL A 1 159 ? 21.663 21.479 -28.479 1.00 4.25 147 VAL A CA 1
ATOM 1260 C C . VAL A 1 159 ? 20.161 21.642 -28.789 1.00 4.33 147 VAL A C 1
ATOM 1261 O O . VAL A 1 159 ? 19.539 22.586 -28.258 1.00 3.74 147 VAL A O 1
ATOM 1265 N N . ASP A 1 160 ? 19.637 20.840 -29.699 1.00 2.71 148 ASP A N 1
ATOM 1266 C CA . ASP A 1 160 ? 18.239 20.815 -30.052 1.00 2.65 148 ASP A CA 1
ATOM 1267 C C . ASP A 1 160 ? 17.599 19.600 -29.455 1.00 3.42 148 ASP A C 1
ATOM 1268 O O . ASP A 1 160 ? 17.766 18.511 -29.990 1.00 3.51 148 ASP A O 1
ATOM 1273 N N . ILE A 1 161 ? 16.852 19.780 -28.358 1.00 2.00 149 ILE A N 1
ATOM 1274 C CA . ILE A 1 161 ? 16.156 18.657 -27.721 1.00 4.67 149 ILE A CA 1
ATOM 1275 C C . ILE A 1 161 ? 14.646 18.710 -27.917 1.00 6.04 149 ILE A C 1
ATOM 1276 O O . ILE A 1 161 ? 13.918 17.946 -27.296 1.00 6.25 149 ILE A O 1
ATOM 1280 N N . ASP A 1 162 ? 14.189 19.586 -28.814 1.00 4.15 150 ASP A N 1
ATOM 1281 C CA . ASP A 1 162 ? 12.755 19.701 -29.126 1.00 5.03 150 ASP A CA 1
ATOM 1282 C C . ASP A 1 162 ? 12.271 18.667 -30.158 1.00 4.57 150 ASP A C 1
ATOM 1283 O O . ASP A 1 162 ? 12.019 18.993 -31.318 1.00 5.09 150 ASP A O 1
ATOM 1288 N N . TRP A 1 163 ? 12.192 17.410 -29.710 1.00 5.45 151 TRP A N 1
ATOM 1289 C CA . TRP A 1 163 ? 11.877 16.279 -30.563 1.00 5.34 151 TRP A CA 1
ATOM 1290 C C . TRP A 1 163 ? 11.818 15.088 -29.633 1.00 3.94 151 TRP A C 1
ATOM 1291 O O . TRP A 1 163 ? 12.305 15.145 -28.507 1.00 3.89 151 TRP A O 1
ATOM 1302 N N . ASP A 1 164 ? 11.253 13.994 -30.108 1.00 3.54 152 ASP A N 1
ATOM 1303 C CA . ASP A 1 164 ? 11.293 12.744 -29.366 1.00 5.37 152 ASP A CA 1
ATOM 1304 C C . ASP A 1 164 ? 11.163 11.569 -30.351 1.00 7.13 152 ASP A C 1
ATOM 1305 O O . ASP A 1 164 ? 11.184 11.762 -31.577 1.00 4.05 152 ASP A O 1
ATOM 1310 N N . TYR A 1 165 ? 11.069 10.361 -29.817 1.00 2.64 153 TYR A N 1
ATOM 1311 C CA . TYR A 1 165 ? 11.105 9.149 -30.671 1.00 3.46 153 TYR A CA 1
ATOM 1312 C C . TYR A 1 165 ? 9.744 8.593 -31.019 1.00 5.97 153 TYR A C 1
ATOM 1313 O O . TYR A 1 165 ? 9.655 7.573 -31.690 1.00 6.54 153 TYR A O 1
ATOM 1322 N N . GLU A 1 166 ? 8.673 9.285 -30.629 1.00 4.36 154 GLU A N 1
ATOM 1323 C CA . GLU A 1 166 ? 7.333 8.790 -30.838 1.00 5.40 154 GLU A CA 1
ATOM 1324 C C . GLU A 1 166 ? 7.096 8.571 -32.309 1.00 7.40 154 GLU A C 1
ATOM 1325 O O . GLU A 1 166 ? 7.449 9.412 -33.133 1.00 6.69 154 GLU A O 1
ATOM 1331 N N . ASN A 1 167 ? 6.549 7.401 -32.601 1.00 6.21 155 ASN A N 1
ATOM 1332 C CA . ASN A 1 167 ? 6.141 6.998 -33.942 1.00 7.72 155 ASN A CA 1
ATOM 1333 C C . ASN A 1 167 ? 7.274 6.781 -34.961 1.00 3.64 155 ASN A C 1
ATOM 1334 O O . ASN A 1 167 ? 6.979 6.623 -36.158 1.00 4.51 155 ASN A O 1
ATOM 1339 N N . GLN A 1 168 ? 8.540 6.791 -34.519 1.00 2.77 156 GLN A N 1
ATOM 1340 C CA . GLN A 1 168 ? 9.687 6.563 -35.441 1.00 4.38 156 GLN A CA 1
ATOM 1341 C C . GLN A 1 168 ? 9.609 5.169 -36.073 1.00 4.39 156 GLN A C 1
ATOM 1342 O O . GLN A 1 168 ? 9.698 4.986 -37.312 1.00 3.07 156 GLN A O 1
ATOM 1348 N N . LEU A 1 169 ? 9.340 4.170 -35.259 1.00 4.50 157 LEU A N 1
ATOM 1349 C CA . LEU A 1 169 ? 9.249 2.819 -35.852 1.00 4.95 157 LEU A CA 1
ATOM 1350 C C . LEU A 1 169 ? 8.102 2.719 -36.894 1.00 4.32 157 LEU A C 1
ATOM 1351 O O . LEU A 1 169 ? 8.307 2.232 -38.010 1.00 4.30 157 LEU A O 1
ATOM 1356 N N . GLU A 1 170 ? 6.909 3.177 -36.500 1.00 5.60 158 GLU A N 1
ATOM 1357 C CA . GLU A 1 170 ? 5.719 3.162 -37.343 1.00 5.00 158 GLU A CA 1
ATOM 1358 C C . GLU A 1 170 ? 5.880 3.961 -38.650 1.00 2.90 158 GLU A C 1
ATOM 1359 O O . GLU A 1 170 ? 5.391 3.541 -39.722 1.00 2.00 158 GLU A O 1
ATOM 1365 N N . GLN A 1 171 ? 6.568 5.103 -38.553 1.00 3.32 159 GLN A N 1
ATOM 1366 C CA . GLN A 1 171 ? 6.810 5.944 -39.730 1.00 2.94 159 GLN A CA 1
ATOM 1367 C C . GLN A 1 171 ? 7.725 5.252 -40.765 1.00 3.88 159 GLN A C 1
ATOM 1368 O O . GLN A 1 171 ? 7.485 5.291 -41.988 1.00 4.12 159 GLN A O 1
ATOM 1374 N N . ALA A 1 172 ? 8.778 4.620 -40.256 1.00 2.92 160 ALA A N 1
ATOM 1375 C CA . ALA A 1 172 ? 9.659 3.836 -41.111 1.00 5.55 160 ALA A CA 1
ATOM 1376 C C . ALA A 1 172 ? 8.932 2.648 -41.743 1.00 3.56 160 ALA A C 1
ATOM 1377 O O . ALA A 1 172 ? 9.122 2.348 -42.934 1.00 2.32 160 ALA A O 1
ATOM 1379 N N . GLU A 1 173 ? 8.144 1.953 -40.938 1.00 4.11 161 GLU A N 1
ATOM 1380 C CA . GLU A 1 173 ? 7.342 0.826 -41.407 1.00 5.13 161 GLU A CA 1
ATOM 1381 C C . GLU A 1 173 ? 6.410 1.206 -42.560 1.00 4.82 161 GLU A C 1
ATOM 1382 O O . GLU A 1 173 ? 6.368 0.515 -43.598 1.00 3.89 161 GLU A O 1
ATOM 1388 N N . LYS A 1 174 ? 5.729 2.329 -42.411 1.00 4.25 162 LYS A N 1
ATOM 1389 C CA . LYS A 1 174 ? 4.836 2.841 -43.456 1.00 5.33 162 LYS A CA 1
ATOM 1390 C C . LYS A 1 174 ? 5.577 3.161 -44.733 1.00 5.87 162 LYS A C 1
ATOM 1391 O O . LYS A 1 174 ? 5.083 2.853 -45.817 1.00 5.00 162 LYS A O 1
ATOM 1397 N N . LYS A 1 175 ? 6.766 3.776 -44.619 1.00 4.25 163 LYS A N 1
ATOM 1398 C CA . LYS A 1 175 ? 7.590 4.074 -45.789 1.00 5.74 163 LYS A CA 1
ATOM 1399 C C . LYS A 1 175 ? 7.960 2.776 -46.494 1.00 4.72 163 LYS A C 1
ATOM 1400 O O . LYS A 1 175 ? 7.750 2.634 -47.687 1.00 2.62 163 LYS A O 1
ATOM 1406 N N . ALA A 1 176 ? 8.482 1.829 -45.730 1.00 4.36 164 ALA A N 1
ATOM 1407 C CA . ALA A 1 176 ? 8.892 0.554 -46.280 1.00 6.10 164 ALA A CA 1
ATOM 1408 C C . ALA A 1 176 ? 7.714 -0.146 -46.989 1.00 4.01 164 ALA A C 1
ATOM 1409 O O . ALA A 1 176 ? 7.869 -0.661 -48.084 1.00 3.64 164 ALA A O 1
ATOM 1411 N N . GLU A 1 177 ? 6.547 -0.104 -46.390 1.00 4.87 165 GLU A N 1
ATOM 1412 C CA . GLU A 1 177 ? 5.391 -0.778 -46.960 1.00 8.76 165 GLU A CA 1
ATOM 1413 C C . GLU A 1 177 ? 4.996 -0.150 -48.263 1.00 7.70 165 GLU A C 1
ATOM 1414 O O . GLU A 1 177 ? 4.633 -0.848 -49.182 1.00 5.85 165 GLU A O 1
ATOM 1420 N N . THR A 1 178 ? 5.067 1.174 -48.362 1.00 4.49 166 THR A N 1
ATOM 1421 C CA . THR A 1 178 ? 4.780 1.822 -49.640 1.00 3.20 166 THR A CA 1
ATOM 1422 C C . THR A 1 178 ? 5.763 1.404 -50.719 1.00 5.56 166 THR A C 1
ATOM 1423 O O . THR A 1 178 ? 5.390 1.111 -51.877 1.00 3.53 166 THR A O 1
ATOM 1427 N N . LEU A 1 179 ? 7.038 1.402 -50.358 1.00 2.81 167 LEU A N 1
ATOM 1428 C CA . LEU A 1 179 ? 8.087 1.013 -51.270 1.00 5.31 167 LEU A CA 1
ATOM 1429 C C . LEU A 1 179 ? 7.827 -0.415 -51.791 1.00 3.24 167 LEU A C 1
ATOM 1430 O O . LEU A 1 179 ? 7.814 -0.633 -52.984 1.00 3.02 167 LEU A O 1
ATOM 1435 N N . PHE A 1 180 ? 7.583 -1.345 -50.884 1.00 4.49 168 PHE A N 1
ATOM 1436 C CA . PHE A 1 180 ? 7.343 -2.732 -51.245 1.00 6.16 168 PHE A CA 1
ATOM 1437 C C . PHE A 1 180 ? 6.100 -2.886 -52.134 1.00 6.05 168 PHE A C 1
ATOM 1438 O O . PHE A 1 180 ? 6.128 -3.618 -53.114 1.00 5.94 168 PHE A O 1
ATOM 1446 N N . ASP A 1 181 ? 5.029 -2.145 -51.845 1.00 5.52 169 ASP A N 1
ATOM 1447 C CA . ASP A 1 181 ? 3.843 -2.165 -52.744 1.00 8.20 169 ASP A CA 1
ATOM 1448 C C . ASP A 1 181 ? 4.102 -1.721 -54.158 1.00 5.59 169 ASP A C 1
ATOM 1449 O O . ASP A 1 181 ? 3.390 -2.103 -55.069 1.00 6.56 169 ASP A O 1
ATOM 1454 N N . ASN A 1 182 ? 5.102 -0.870 -54.329 1.00 2.95 170 ASN A N 1
ATOM 1455 C CA . ASN A 1 182 ? 5.527 -0.403 -55.635 1.00 5.18 170 ASN A CA 1
ATOM 1456 C C . ASN A 1 182 ? 6.686 -1.203 -56.225 1.00 5.89 170 ASN A C 1
ATOM 1457 O O . ASN A 1 182 ? 7.270 -0.831 -57.251 1.00 7.61 170 ASN A O 1
ATOM 1462 N N . GLY A 1 183 ? 6.995 -2.347 -55.597 1.00 6.63 171 GLY A N 1
ATOM 1463 C CA . GLY A 1 183 ? 8.070 -3.212 -56.058 1.00 7.04 171 GLY A CA 1
ATOM 1464 C C . GLY A 1 183 ? 9.448 -2.588 -56.080 1.00 7.12 171 GLY A C 1
ATOM 1465 O O . GLY A 1 183 ? 10.286 -2.977 -56.878 1.00 9.17 171 GLY A O 1
ATOM 1466 N N . ILE A 1 184 ? 9.680 -1.644 -55.179 1.00 3.25 172 ILE A N 1
ATOM 1467 C CA . ILE A 1 184 ? 10.903 -0.887 -55.118 1.00 4.39 172 ILE A CA 1
ATOM 1468 C C . ILE A 1 184 ? 11.997 -1.685 -54.367 1.00 3.29 172 ILE A C 1
ATOM 1469 O O . ILE A 1 184 ? 11.764 -2.096 -53.251 1.00 6.49 172 ILE A O 1
ATOM 1474 N N . ARG A 1 185 ? 13.158 -1.875 -55.007 1.00 4.62 173 ARG A N 1
ATOM 1475 C CA . ARG A 1 185 ? 14.309 -2.546 -54.392 1.00 3.74 173 ARG A CA 1
ATOM 1476 C C . ARG A 1 185 ? 15.175 -1.418 -53.784 1.00 5.27 173 ARG A C 1
ATOM 1477 O O . ARG A 1 185 ? 15.693 -0.539 -54.494 1.00 4.92 173 ARG A O 1
ATOM 1485 N N . PHE A 1 186 ? 15.311 -1.416 -52.461 1.00 3.14 174 PHE A N 1
ATOM 1486 C CA . PHE A 1 186 ? 15.996 -0.342 -51.779 1.00 4.27 174 PHE A CA 1
ATOM 1487 C C . PHE A 1 186 ? 16.842 -0.837 -50.655 1.00 3.70 174 PHE A C 1
ATOM 1488 O O . PHE A 1 186 ? 16.641 -1.947 -50.117 1.00 3.86 174 PHE A O 1
ATOM 1496 N N . SER A 1 187 ? 17.810 -0.007 -50.318 1.00 3.26 175 SER A N 1
ATOM 1497 C CA . SER A 1 187 ? 18.584 -0.200 -49.101 1.00 3.62 175 SER A CA 1
ATOM 1498 C C . SER A 1 187 ? 18.538 1.044 -48.217 1.00 4.15 175 SER A C 1
ATOM 1499 O O . SER A 1 187 ? 18.372 2.168 -48.685 1.00 4.17 175 SER A O 1
ATOM 1502 N N . GLU A 1 188 ? 18.665 0.820 -46.920 1.00 4.36 176 GLU A N 1
ATOM 1503 C CA . GLU A 1 188 ? 18.807 1.860 -45.916 1.00 5.14 176 GLU A CA 1
ATOM 1504 C C . GLU A 1 188 ? 20.230 2.366 -45.924 1.00 4.11 176 GLU A C 1
ATOM 1505 O O . GLU A 1 188 ? 21.191 1.587 -46.024 1.00 4.41 176 GLU A O 1
ATOM 1511 N N . PHE A 1 189 ? 20.391 3.678 -45.891 1.00 6.92 177 PHE A N 1
ATOM 1512 C CA . PHE A 1 189 ? 21.689 4.323 -46.136 1.00 6.34 177 PHE A CA 1
ATOM 1513 C C . PHE A 1 189 ? 21.936 5.525 -45.215 1.00 6.92 177 PHE A C 1
ATOM 1514 O O . PHE A 1 189 ? 22.757 6.433 -45.552 1.00 6.77 177 PHE A O 1
ATOM 1522 N N . GLY A 1 190 ? 21.208 5.594 -44.095 1.00 5.09 178 GLY A N 1
ATOM 1523 C CA . GLY A 1 190 ? 21.169 6.801 -43.277 1.00 6.76 178 GLY A CA 1
ATOM 1524 C C . GLY A 1 190 ? 22.138 6.896 -42.095 1.00 4.22 178 GLY A C 1
ATOM 1525 O O . GLY A 1 190 ? 21.961 7.744 -41.235 1.00 6.23 178 GLY A O 1
ATOM 1526 N N . THR A 1 191 ? 23.201 6.078 -42.066 1.00 3.29 179 THR A N 1
ATOM 1527 C CA . THR A 1 191 ? 24.104 6.105 -40.908 1.00 4.70 179 THR A CA 1
ATOM 1528 C C . THR A 1 191 ? 24.659 7.523 -40.610 1.00 4.10 179 THR A C 1
ATOM 1529 O O . THR A 1 191 ? 24.555 8.034 -39.481 1.00 4.99 179 THR A O 1
ATOM 1533 N N . ARG A 1 192 ? 25.205 8.160 -41.643 1.00 5.42 180 ARG A N 1
ATOM 1534 C CA . ARG A 1 192 ? 25.990 9.370 -41.438 1.00 6.13 180 ARG A CA 1
ATOM 1535 C C . ARG A 1 192 ? 25.154 10.514 -40.875 1.00 10.05 180 ARG A C 1
ATOM 1536 O O . ARG A 1 192 ? 25.636 11.272 -40.035 1.00 12.09 180 ARG A O 1
ATOM 1544 N N . ARG A 1 193 ? 23.886 10.585 -41.249 1.00 8.41 181 ARG A N 1
ATOM 1545 C CA . ARG A 1 193 ? 23.093 11.676 -40.702 1.00 8.48 181 ARG A CA 1
ATOM 1546 C C . ARG A 1 193 ? 21.984 11.261 -39.758 1.00 8.15 181 ARG A C 1
ATOM 1547 O O . ARG A 1 193 ? 21.011 11.988 -39.582 1.00 5.93 181 ARG A O 1
ATOM 1555 N N . ARG A 1 194 ? 22.133 10.093 -39.129 1.00 3.70 182 ARG A N 1
ATOM 1556 C CA . ARG A 1 194 ? 21.164 9.669 -38.183 1.00 5.23 182 ARG A CA 1
ATOM 1557 C C . ARG A 1 194 ? 21.075 10.676 -37.018 1.00 6.19 182 ARG A C 1
ATOM 1558 O O . ARG A 1 194 ? 22.090 11.265 -36.571 1.00 5.56 182 ARG A O 1
ATOM 1566 N N . ARG A 1 195 ? 19.864 10.823 -36.506 1.00 3.53 183 ARG A N 1
ATOM 1567 C CA . ARG A 1 195 ? 19.652 11.676 -35.338 1.00 3.23 183 ARG A CA 1
ATOM 1568 C C . ARG A 1 195 ? 20.343 11.098 -34.084 1.00 3.49 183 ARG A C 1
ATOM 1569 O O . ARG A 1 195 ? 20.881 11.856 -33.211 1.00 4.86 183 ARG A O 1
ATOM 1577 N N . SER A 1 196 ? 20.403 9.756 -34.055 1.00 3.37 184 SER A N 1
ATOM 1578 C CA . SER A 1 196 ? 21.069 9.013 -33.015 1.00 3.96 184 SER A CA 1
ATOM 1579 C C . SER A 1 196 ? 21.173 7.544 -33.463 1.00 3.38 184 SER A C 1
ATOM 1580 O O . SER A 1 196 ? 20.484 7.113 -34.392 1.00 2.00 184 SER A O 1
ATOM 1583 N N . LEU A 1 197 ? 22.038 6.805 -32.794 1.00 3.13 185 LEU A N 1
ATOM 1584 C CA . LEU A 1 197 ? 22.118 5.328 -32.985 1.00 4.14 185 LEU A CA 1
ATOM 1585 C C . LEU A 1 197 ? 20.759 4.685 -32.728 1.00 3.97 185 LEU A C 1
ATOM 1586 O O . LEU A 1 197 ? 20.286 3.908 -33.536 1.00 4.75 185 LEU A O 1
ATOM 1591 N N . LYS A 1 198 ? 20.084 5.136 -31.669 1.00 4.47 186 LYS A N 1
ATOM 1592 C CA . LYS A 1 198 ? 18.781 4.617 -31.320 1.00 4.12 186 LYS A CA 1
ATOM 1593 C C . LYS A 1 198 ? 17.784 4.889 -32.437 1.00 3.81 186 LYS A C 1
ATOM 1594 O O . LYS A 1 198 ? 16.948 4.030 -32.701 1.00 5.34 186 LYS A O 1
ATOM 1600 N N . ALA A 1 199 ? 17.849 6.068 -33.069 1.00 4.19 187 ALA A N 1
ATOM 1601 C CA . ALA A 1 199 ? 16.914 6.438 -34.165 1.00 4.34 187 ALA A CA 1
ATOM 1602 C C . ALA A 1 199 ? 17.065 5.453 -35.299 1.00 5.63 187 ALA A C 1
ATOM 1603 O O . ALA A 1 199 ? 16.093 4.959 -35.862 1.00 4.92 187 ALA A O 1
ATOM 1605 N N . GLN A 1 200 ? 18.302 5.205 -35.674 1.00 2.29 188 GLN A N 1
ATOM 1606 C CA . GLN A 1 200 ? 18.540 4.249 -36.753 1.00 2.00 188 GLN A CA 1
ATOM 1607 C C . GLN A 1 200 ? 18.067 2.829 -36.381 1.00 2.00 188 GLN A C 1
ATOM 1608 O O . GLN A 1 200 ? 17.451 2.163 -37.191 1.00 2.00 188 GLN A O 1
ATOM 1614 N N . ASP A 1 201 ? 18.330 2.388 -35.160 1.00 2.00 189 ASP A N 1
ATOM 1615 C CA . ASP A 1 201 ? 17.817 1.108 -34.697 1.00 3.04 189 ASP A CA 1
ATOM 1616 C C . ASP A 1 201 ? 16.276 0.988 -34.764 1.00 4.18 189 ASP A C 1
ATOM 1617 O O . ASP A 1 201 ? 15.721 -0.041 -35.181 1.00 4.45 189 ASP A O 1
ATOM 1622 N N . LEU A 1 202 ? 15.585 2.067 -34.382 1.00 2.00 190 LEU A N 1
ATOM 1623 C CA . LEU A 1 202 ? 14.122 2.059 -34.447 1.00 3.36 190 LEU A CA 1
ATOM 1624 C C . LEU A 1 202 ? 13.618 1.990 -35.872 1.00 3.71 190 LEU A C 1
ATOM 1625 O O . LEU A 1 202 ? 12.667 1.271 -36.137 1.00 4.53 190 LEU A O 1
ATOM 1630 N N . ILE A 1 203 ? 14.247 2.709 -36.804 1.00 3.63 191 ILE A N 1
ATOM 1631 C CA . ILE A 1 203 ? 13.837 2.632 -38.213 1.00 2.66 191 ILE A CA 1
ATOM 1632 C C . ILE A 1 203 ? 14.174 1.258 -38.830 1.00 3.06 191 ILE A C 1
ATOM 1633 O O . ILE A 1 203 ? 13.406 0.738 -39.622 1.00 2.58 191 ILE A O 1
ATOM 1646 N N . GLN A 1 205 ? 14.019 -1.543 -37.089 1.00 4.41 193 GLN A N 1
ATOM 1647 C CA . GLN A 1 205 ? 12.823 -2.250 -36.554 1.00 5.38 193 GLN A CA 1
ATOM 1648 C C . GLN A 1 205 ? 11.594 -2.074 -37.413 1.00 5.59 193 GLN A C 1
ATOM 1649 O O . GLN A 1 205 ? 10.903 -3.078 -37.718 1.00 4.48 193 GLN A O 1
ATOM 1655 N N . GLY A 1 206 ? 11.336 -0.844 -37.862 1.00 2.22 194 GLY A N 1
ATOM 1656 C CA . GLY A 1 206 ? 10.147 -0.556 -38.712 1.00 5.72 194 GLY A CA 1
ATOM 1657 C C . GLY A 1 206 ? 10.173 -1.196 -40.065 1.00 4.75 194 GLY A C 1
ATOM 1658 O O . GLY A 1 206 ? 9.190 -1.809 -40.527 1.00 3.30 194 GLY A O 1
ATOM 1659 N N . ILE A 1 207 ? 11.341 -1.134 -40.666 1.00 5.11 195 ILE A N 1
ATOM 1660 C CA . ILE A 1 207 ? 11.588 -1.738 -41.985 1.00 5.13 195 ILE A CA 1
ATOM 1661 C C . ILE A 1 207 ? 11.377 -3.252 -41.850 1.00 5.82 195 ILE A C 1
ATOM 1662 O O . ILE A 1 207 ? 10.632 -3.852 -42.638 1.00 5.51 195 ILE A O 1
ATOM 1675 N N . LYS A 1 209 ? 9.722 -4.880 -39.680 1.00 6.01 197 LYS A N 1
ATOM 1676 C CA . LYS A 1 209 ? 8.308 -5.157 -39.356 1.00 7.73 197 LYS A CA 1
ATOM 1677 C C . LYS A 1 209 ? 7.522 -5.153 -40.653 1.00 7.04 197 LYS A C 1
ATOM 1678 O O . LYS A 1 209 ? 6.641 -5.970 -40.857 1.00 6.14 197 LYS A O 1
ATOM 1684 N N . ALA A 1 210 ? 7.840 -4.209 -41.533 1.00 4.65 198 ALA A N 1
ATOM 1685 C CA . ALA A 1 210 ? 7.289 -4.171 -42.882 1.00 4.01 198 ALA A CA 1
ATOM 1686 C C . ALA A 1 210 ? 7.629 -5.440 -43.716 1.00 6.67 198 ALA A C 1
ATOM 1687 O O . ALA A 1 210 ? 6.754 -6.037 -44.361 1.00 6.66 198 ALA A O 1
ATOM 1689 N N . VAL A 1 211 ? 8.904 -5.819 -43.743 1.00 5.14 199 VAL A N 1
ATOM 1690 C CA . VAL A 1 211 ? 9.317 -7.011 -44.458 1.00 5.74 199 VAL A CA 1
ATOM 1691 C C . VAL A 1 211 ? 8.467 -8.228 -44.008 1.00 8.63 199 VAL A C 1
ATOM 1692 O O . VAL A 1 211 ? 7.938 -8.987 -44.825 1.00 6.54 199 VAL A O 1
ATOM 1696 N N . ASN A 1 212 ? 8.376 -8.401 -42.694 1.00 4.00 200 ASN A N 1
ATOM 1697 C CA . ASN A 1 212 ? 7.764 -9.574 -42.072 1.00 5.94 200 ASN A CA 1
ATOM 1698 C C . ASN A 1 212 ? 6.259 -9.610 -42.088 1.00 6.13 200 ASN A C 1
ATOM 1699 O O . ASN A 1 212 ? 5.673 -10.646 -41.756 1.00 8.08 200 ASN A O 1
ATOM 1704 N N . GLY A 1 213 ? 5.645 -8.529 -42.586 1.00 8.00 201 GLY A N 1
ATOM 1705 C CA . GLY A 1 213 ? 4.211 -8.522 -42.923 1.00 9.43 201 GLY A CA 1
ATOM 1706 C C . GLY A 1 213 ? 3.956 -9.307 -44.210 1.00 9.20 201 GLY A C 1
ATOM 1707 O O . GLY A 1 213 ? 2.856 -9.748 -44.442 1.00 12.60 201 GLY A O 1
ATOM 1708 N N . ASN A 1 214 ? 4.952 -9.440 -45.090 1.00 8.85 202 ASN A N 1
ATOM 1709 C CA . ASN A 1 214 ? 4.756 -10.186 -46.356 1.00 8.34 202 ASN A CA 1
ATOM 1710 C C . ASN A 1 214 ? 6.107 -10.621 -46.870 1.00 4.61 202 ASN A C 1
ATOM 1711 O O . ASN A 1 214 ? 6.591 -10.113 -47.884 1.00 7.17 202 ASN A O 1
ATOM 1716 N N . PRO A 1 215 ? 6.767 -11.498 -46.104 1.00 5.23 203 PRO A N 1
ATOM 1717 C CA . PRO A 1 215 ? 8.185 -11.796 -46.380 1.00 6.89 203 PRO A CA 1
ATOM 1718 C C . PRO A 1 215 ? 8.409 -12.448 -47.746 1.00 4.12 203 PRO A C 1
ATOM 1719 O O . PRO A 1 215 ? 9.420 -12.153 -48.415 1.00 8.24 203 PRO A O 1
ATOM 1723 N N . ASP A 1 216 ? 7.456 -13.276 -48.189 1.00 5.97 204 ASP A N 1
ATOM 1724 C CA . ASP A 1 216 ? 7.548 -13.940 -49.492 1.00 6.26 204 ASP A CA 1
ATOM 1725 C C . ASP A 1 216 ? 7.728 -12.925 -50.616 1.00 8.45 204 ASP A C 1
ATOM 1726 O O . ASP A 1 216 ? 8.464 -13.194 -51.548 1.00 9.49 204 ASP A O 1
ATOM 1731 N N . ARG A 1 217 ? 7.060 -11.764 -50.509 1.00 7.67 205 ARG A N 1
ATOM 1732 C CA . ARG A 1 217 ? 7.206 -10.693 -51.481 1.00 8.03 205 ARG A CA 1
ATOM 1733 C C . ARG A 1 217 ? 8.313 -9.700 -51.149 1.00 5.61 205 ARG A C 1
ATOM 1734 O O . ARG A 1 217 ? 9.099 -9.315 -52.024 1.00 6.89 205 ARG A O 1
ATOM 1742 N N . ASN A 1 218 ? 8.421 -9.369 -49.870 1.00 6.82 206 ASN A N 1
ATOM 1743 C CA . ASN A 1 218 ? 9.184 -8.187 -49.421 1.00 6.10 206 ASN A CA 1
ATOM 1744 C C . ASN A 1 218 ? 10.663 -8.471 -49.187 1.00 6.09 206 ASN A C 1
ATOM 1745 O O . ASN A 1 218 ? 11.500 -7.589 -49.338 1.00 6.86 206 ASN A O 1
ATOM 1750 N N . LYS A 1 219 ? 10.998 -9.718 -48.820 1.00 8.56 207 LYS A N 1
ATOM 1751 C CA . LYS A 1 219 ? 12.407 -10.033 -48.523 1.00 7.44 207 LYS A CA 1
ATOM 1752 C C . LYS A 1 219 ? 13.338 -9.698 -49.640 1.00 9.79 207 LYS A C 1
ATOM 1753 O O . LYS A 1 219 ? 14.413 -9.161 -49.382 1.00 10.78 207 LYS A O 1
ATOM 1759 N N . SER A 1 220 ? 12.932 -10.003 -50.873 1.00 6.99 208 SER A N 1
ATOM 1760 C CA . SER A 1 220 ? 13.765 -9.736 -52.031 1.00 8.70 208 SER A CA 1
ATOM 1761 C C . SER A 1 220 ? 13.768 -8.268 -52.486 1.00 6.84 208 SER A C 1
ATOM 1762 O O . SER A 1 220 ? 14.566 -7.891 -53.349 1.00 7.78 208 SER A O 1
ATOM 1765 N N . LEU A 1 221 ? 12.854 -7.462 -51.966 1.00 5.78 209 LEU A N 1
ATOM 1766 C CA . LEU A 1 221 ? 12.839 -6.036 -52.280 1.00 4.47 209 LEU A CA 1
ATOM 1767 C C . LEU A 1 221 ? 13.795 -5.231 -51.362 1.00 5.91 209 LEU A C 1
ATOM 1768 O O . LEU A 1 221 ? 14.340 -4.204 -51.763 1.00 7.22 209 LEU A O 1
ATOM 1773 N N . LEU A 1 222 ? 13.932 -5.668 -50.115 1.00 4.49 210 LEU A N 1
ATOM 1774 C CA . LEU A 1 222 ? 14.876 -5.047 -49.202 1.00 5.21 210 LEU A CA 1
ATOM 1775 C C . LEU A 1 222 ? 16.278 -5.624 -49.532 1.00 4.56 210 LEU A C 1
ATOM 1776 O O . LEU A 1 222 ? 16.572 -6.809 -49.302 1.00 4.13 210 LEU A O 1
ATOM 1781 N N . LEU A 1 223 ? 17.093 -4.785 -50.122 1.00 3.43 211 LEU A N 1
ATOM 1782 C CA . LEU A 1 223 ? 18.433 -5.173 -50.496 1.00 5.42 211 LEU A CA 1
ATOM 1783 C C . LEU A 1 223 ? 19.281 -5.360 -49.262 1.00 4.94 211 LEU A C 1
ATOM 1784 O O . LEU A 1 223 ? 20.169 -6.234 -49.221 1.00 4.69 211 LEU A O 1
ATOM 1789 N N . GLY A 1 224 ? 19.026 -4.496 -48.287 1.00 3.53 212 GLY A N 1
ATOM 1790 C CA . GLY A 1 224 ? 19.753 -4.475 -47.004 1.00 3.65 212 GLY A CA 1
ATOM 1791 C C . GLY A 1 224 ? 19.988 -3.096 -46.463 1.00 4.36 212 GLY A C 1
ATOM 1792 O O . GLY A 1 224 ? 19.159 -2.175 -46.612 1.00 6.12 212 GLY A O 1
ATOM 1793 N N . THR A 1 225 ? 21.131 -2.940 -45.784 1.00 5.86 213 THR A N 1
ATOM 1794 C CA . THR A 1 225 ? 21.537 -1.655 -45.207 1.00 4.06 213 THR A CA 1
ATOM 1795 C C . THR A 1 225 ? 23.006 -1.444 -45.464 1.00 4.17 213 THR A C 1
ATOM 1796 O O . THR A 1 225 ? 23.807 -2.401 -45.486 1.00 5.45 213 THR A O 1
ATOM 1800 N N . SER A 1 226 ? 23.360 -0.181 -45.657 1.00 4.13 214 SER A N 1
ATOM 1801 C CA . SER A 1 226 ? 24.783 0.150 -45.698 1.00 2.62 214 SER A CA 1
ATOM 1802 C C . SER A 1 226 ? 25.513 -0.064 -44.374 1.00 3.83 214 SER A C 1
ATOM 1803 O O . SER A 1 226 ? 26.729 -0.224 -44.350 1.00 3.90 214 SER A O 1
ATOM 1806 N N . ASN A 1 227 ? 24.793 -0.068 -43.264 1.00 3.09 215 ASN A N 1
ATOM 1807 C CA . ASN A 1 227 ? 25.426 -0.148 -41.965 1.00 4.57 215 ASN A CA 1
ATOM 1808 C C . ASN A 1 227 ? 25.706 -1.613 -41.629 1.00 2.91 215 ASN A C 1
ATOM 1809 O O . ASN A 1 227 ? 24.774 -2.437 -41.416 1.00 2.64 215 ASN A O 1
ATOM 1814 N N . ILE A 1 228 ? 26.983 -1.947 -41.590 1.00 3.07 216 ILE A N 1
ATOM 1815 C CA . ILE A 1 228 ? 27.358 -3.331 -41.470 1.00 4.72 216 ILE A CA 1
ATOM 1816 C C . ILE A 1 228 ? 26.879 -3.901 -40.135 1.00 4.93 216 ILE A C 1
ATOM 1817 O O . ILE A 1 228 ? 26.429 -5.072 -40.081 1.00 3.52 216 ILE A O 1
ATOM 1822 N N . LEU A 1 229 ? 26.941 -3.092 -39.062 1.00 4.60 217 LEU A N 1
ATOM 1823 C CA . LEU A 1 229 ? 26.514 -3.573 -37.739 1.00 5.50 217 LEU A CA 1
ATOM 1824 C C . LEU A 1 229 ? 25.014 -3.914 -37.724 1.00 4.27 217 LEU A C 1
ATOM 1825 O O . LEU A 1 229 ? 24.643 -4.952 -37.181 1.00 4.18 217 LEU A O 1
ATOM 1830 N N . PHE A 1 230 ? 24.201 -3.042 -38.310 1.00 2.64 218 PHE A N 1
ATOM 1831 C CA . PHE A 1 230 ? 22.744 -3.281 -38.407 1.00 3.83 218 PHE A CA 1
ATOM 1832 C C . PHE A 1 230 ? 22.427 -4.393 -39.373 1.00 3.56 218 PHE A C 1
ATOM 1833 O O . PHE A 1 230 ? 21.474 -5.123 -39.159 1.00 4.50 218 PHE A O 1
ATOM 1841 N N . ALA A 1 231 ? 23.199 -4.531 -40.457 1.00 2.22 219 ALA A N 1
ATOM 1842 C CA . ALA A 1 231 ? 23.027 -5.692 -41.356 1.00 2.25 219 ALA A CA 1
ATOM 1843 C C . ALA A 1 231 ? 23.180 -6.998 -40.539 1.00 3.80 219 ALA A C 1
ATOM 1844 O O . ALA A 1 231 ? 22.368 -7.906 -40.607 1.00 4.37 219 ALA A O 1
ATOM 1846 N N . LYS A 1 232 ? 24.253 -7.052 -39.761 1.00 3.84 220 LYS A N 1
ATOM 1847 C CA . LYS A 1 232 ? 24.546 -8.217 -38.907 1.00 5.13 220 LYS A CA 1
ATOM 1848 C C . LYS A 1 232 ? 23.428 -8.445 -37.890 1.00 5.45 220 LYS A C 1
ATOM 1849 O O . LYS A 1 232 ? 22.963 -9.580 -37.729 1.00 4.12 220 LYS A O 1
ATOM 1855 N N . LYS A 1 233 ? 23.020 -7.386 -37.201 1.00 6.36 221 LYS A N 1
ATOM 1856 C CA . LYS A 1 233 ? 22.005 -7.460 -36.182 1.00 4.62 221 LYS A CA 1
ATOM 1857 C C . LYS A 1 233 ? 20.643 -7.990 -36.697 1.00 5.36 221 LYS A C 1
ATOM 1858 O O . LYS A 1 233 ? 20.019 -8.842 -36.066 1.00 3.99 221 LYS A O 1
ATOM 1864 N N . TYR A 1 234 ? 20.198 -7.458 -37.828 1.00 3.67 222 TYR A N 1
ATOM 1865 C CA . TYR A 1 234 ? 18.846 -7.713 -38.380 1.00 4.79 222 TYR A CA 1
ATOM 1866 C C . TYR A 1 234 ? 18.811 -8.804 -39.435 1.00 6.11 222 TYR A C 1
ATOM 1867 O O . TYR A 1 234 ? 17.721 -9.166 -39.957 1.00 5.59 222 TYR A O 1
ATOM 1876 N N . GLY A 1 235 ? 19.974 -9.411 -39.685 1.00 5.30 223 GLY A N 1
ATOM 1877 C CA . GLY A 1 235 ? 20.079 -10.554 -40.566 1.00 3.76 223 GLY A CA 1
ATOM 1878 C C . GLY A 1 235 ? 19.828 -10.258 -42.025 1.00 5.01 223 GLY A C 1
ATOM 1879 O O . GLY A 1 235 ? 19.285 -11.102 -42.742 1.00 8.58 223 GLY A O 1
ATOM 1880 N N . VAL A 1 236 ? 20.260 -9.084 -42.465 1.00 2.00 224 VAL A N 1
ATOM 1881 C CA . VAL A 1 236 ? 20.152 -8.651 -43.867 1.00 4.45 224 VAL A CA 1
ATOM 1882 C C . VAL A 1 236 ? 21.527 -8.365 -44.446 1.00 6.49 224 VAL A C 1
ATOM 1883 O O . VAL A 1 236 ? 22.540 -8.314 -43.722 1.00 5.77 224 VAL A O 1
ATOM 1887 N N . LYS A 1 237 ? 21.596 -8.194 -45.769 1.00 5.29 225 LYS A N 1
ATOM 1888 C CA . LYS A 1 237 ? 22.892 -7.976 -46.436 1.00 5.66 225 LYS A CA 1
ATOM 1889 C C . LYS A 1 237 ? 23.470 -6.574 -46.162 1.00 3.59 225 LYS A C 1
ATOM 1890 O O . LYS A 1 237 ? 22.741 -5.592 -46.179 1.00 3.12 225 LYS A O 1
ATOM 1893 N N . PRO A 1 238 ? 24.799 -6.468 -45.975 1.00 2.90 226 PRO A N 1
ATOM 1894 C CA . PRO A 1 238 ? 25.392 -5.117 -45.975 1.00 2.82 226 PRO A CA 1
ATOM 1895 C C . PRO A 1 238 ? 25.615 -4.656 -47.425 1.00 6.68 226 PRO A C 1
ATOM 1896 O O . PRO A 1 238 ? 26.045 -5.459 -48.265 1.00 9.81 226 PRO A O 1
ATOM 1900 N N . ILE A 1 239 ? 25.359 -3.390 -47.712 1.00 4.78 227 ILE A N 1
ATOM 1901 C CA . ILE A 1 239 ? 25.307 -2.887 -49.106 1.00 7.01 227 ILE A CA 1
ATOM 1902 C C . ILE A 1 239 ? 26.326 -1.740 -49.233 1.00 9.33 227 ILE A C 1
ATOM 1903 O O . ILE A 1 239 ? 26.371 -0.820 -48.395 1.00 7.80 227 ILE A O 1
ATOM 1908 N N . GLY A 1 240 ? 27.112 -1.771 -50.292 1.00 8.26 228 GLY A N 1
ATOM 1909 C CA . GLY A 1 240 ? 28.106 -0.705 -50.569 1.00 13.34 228 GLY A CA 1
ATOM 1910 C C . GLY A 1 240 ? 28.451 -0.567 -52.033 1.00 19.52 228 GLY A C 1
ATOM 1911 O O . GLY A 1 240 ? 28.233 -1.491 -52.844 1.00 22.17 228 GLY A O 1
ATOM 1912 N N . THR A 1 241 ? 28.956 0.609 -52.395 1.00 19.08 229 THR A N 1
ATOM 1913 C CA . THR A 1 241 ? 29.428 0.931 -53.757 1.00 20.79 229 THR A CA 1
ATOM 1914 C C . THR A 1 241 ? 30.830 1.581 -53.575 1.00 19.40 229 THR A C 1
ATOM 1915 O O . THR A 1 241 ? 31.230 1.848 -52.473 1.00 16.57 229 THR A O 1
ATOM 1919 N N . VAL A 1 242 ? 31.578 1.829 -54.647 1.00 20.51 230 VAL A N 1
ATOM 1920 C CA . VAL A 1 242 ? 32.686 2.766 -54.551 1.00 18.55 230 VAL A CA 1
ATOM 1921 C C . VAL A 1 242 ? 32.162 4.178 -54.143 1.00 18.38 230 VAL A C 1
ATOM 1922 O O . VAL A 1 242 ? 31.003 4.545 -54.421 1.00 15.72 230 VAL A O 1
ATOM 1926 N N . ALA A 1 243 ? 33.011 4.983 -53.481 1.00 16.28 231 ALA A N 1
ATOM 1927 C CA . ALA A 1 243 ? 32.637 6.344 -53.094 1.00 14.37 231 ALA A CA 1
ATOM 1928 C C . ALA A 1 243 ? 33.433 7.341 -53.948 1.00 7.31 231 ALA A C 1
ATOM 1929 O O . ALA A 1 243 ? 34.415 6.955 -54.564 1.00 7.02 231 ALA A O 1
ATOM 1931 N N . HIS A 1 244 ? 33.018 8.596 -53.965 1.00 8.02 232 HIS A N 1
ATOM 1932 C CA . HIS A 1 244 ? 33.752 9.642 -54.726 1.00 5.00 232 HIS A CA 1
ATOM 1933 C C . HIS A 1 244 ? 35.191 9.734 -54.327 1.00 4.36 232 HIS A C 1
ATOM 1934 O O . HIS A 1 244 ? 36.031 10.004 -55.185 1.00 2.82 232 HIS A O 1
ATOM 1941 N N . GLU A 1 245 ? 35.480 9.488 -53.042 1.00 5.16 233 GLU A N 1
ATOM 1942 C CA . GLU A 1 245 ? 36.828 9.728 -52.526 1.00 7.32 233 GLU A CA 1
ATOM 1943 C C . GLU A 1 245 ? 37.871 8.839 -53.210 1.00 4.43 233 GLU A C 1
ATOM 1944 O O . GLU A 1 245 ? 39.021 9.236 -53.382 1.00 6.13 233 GLU A O 1
ATOM 1950 N N . TRP A 1 246 ? 37.434 7.692 -53.747 1.00 2.64 234 TRP A N 1
ATOM 1951 C CA . TRP A 1 246 ? 38.303 6.822 -54.523 1.00 3.29 234 TRP A CA 1
ATOM 1952 C C . TRP A 1 246 ? 38.844 7.488 -55.743 1.00 3.92 234 TRP A C 1
ATOM 1953 O O . TRP A 1 246 ? 40.058 7.650 -55.847 1.00 2.00 234 TRP A O 1
ATOM 1964 N N . VAL A 1 247 ? 38.009 7.881 -56.709 1.00 3.00 235 VAL A N 1
ATOM 1965 C CA . VAL A 1 247 ? 38.615 8.503 -57.914 1.00 4.85 235 VAL A CA 1
ATOM 1966 C C . VAL A 1 247 ? 39.248 9.868 -57.621 1.00 2.13 235 VAL A C 1
ATOM 1967 O O . VAL A 1 247 ? 40.196 10.227 -58.283 1.00 3.68 235 VAL A O 1
ATOM 1979 N N . GLY A 1 249 ? 40.923 10.663 -54.887 1.00 2.54 237 GLY A N 1
ATOM 1980 C CA . GLY A 1 249 ? 42.282 10.360 -54.432 1.00 5.67 237 GLY A CA 1
ATOM 1981 C C . GLY A 1 249 ? 43.202 9.894 -55.539 1.00 3.89 237 GLY A C 1
ATOM 1982 O O . GLY A 1 249 ? 44.329 10.339 -55.668 1.00 6.17 237 GLY A O 1
ATOM 1983 N N . VAL A 1 250 ? 42.720 8.975 -56.391 1.00 6.48 238 VAL A N 1
ATOM 1984 C CA . VAL A 1 250 ? 43.478 8.518 -57.554 1.00 3.67 238 VAL A CA 1
ATOM 1985 C C . VAL A 1 250 ? 43.944 9.663 -58.446 1.00 5.44 238 VAL A C 1
ATOM 1986 O O . VAL A 1 250 ? 45.112 9.723 -58.836 1.00 6.03 238 VAL A O 1
ATOM 1990 N N . ALA A 1 251 ? 43.064 10.600 -58.726 1.00 2.66 239 ALA A N 1
ATOM 1991 C CA . ALA A 1 251 ? 43.420 11.781 -59.525 1.00 4.11 239 ALA A CA 1
ATOM 1992 C C . ALA A 1 251 ? 44.431 12.692 -58.832 1.00 4.80 239 ALA A C 1
ATOM 1993 O O . ALA A 1 251 ? 45.372 13.153 -59.464 1.00 6.26 239 ALA A O 1
ATOM 1995 N N . SER A 1 252 ? 44.246 12.919 -57.539 1.00 6.77 240 SER A N 1
ATOM 1996 C CA . SER A 1 252 ? 45.061 13.881 -56.790 1.00 7.56 240 SER A CA 1
ATOM 1997 C C . SER A 1 252 ? 46.481 13.416 -56.479 1.00 10.32 240 SER A C 1
ATOM 1998 O O . SER A 1 252 ? 47.375 14.259 -56.212 1.00 13.70 240 SER A O 1
ATOM 2001 N N . ILE A 1 253 ? 46.687 12.101 -56.461 1.00 8.87 241 ILE A N 1
ATOM 2002 C CA . ILE A 1 253 ? 47.993 11.557 -56.155 1.00 9.82 241 ILE A CA 1
ATOM 2003 C C . ILE A 1 253 ? 48.999 12.178 -57.136 1.00 11.68 241 ILE A C 1
ATOM 2004 O O . ILE A 1 253 ? 50.007 12.713 -56.724 1.00 20.30 241 ILE A O 1
ATOM 2009 N N . SER A 1 254 ? 48.718 12.169 -58.430 1.00 14.31 242 SER A N 1
ATOM 2010 C CA . SER A 1 254 ? 49.663 12.779 -59.346 1.00 17.61 242 SER A CA 1
ATOM 2011 C C . SER A 1 254 ? 49.023 13.810 -60.281 1.00 16.02 242 SER A C 1
ATOM 2012 O O . SER A 1 254 ? 49.674 14.297 -61.181 1.00 15.14 242 SER A O 1
ATOM 2015 N N . GLU A 1 255 ? 47.761 14.151 -60.024 1.00 10.85 243 GLU A N 1
ATOM 2016 C CA . GLU A 1 255 ? 47.030 15.134 -60.813 1.00 11.84 243 GLU A CA 1
ATOM 2017 C C . GLU A 1 255 ? 46.856 14.725 -62.294 1.00 12.38 243 GLU A C 1
ATOM 2018 O O . GLU A 1 255 ? 46.727 15.567 -63.177 1.00 12.93 243 GLU A O 1
ATOM 2024 N N . ASP A 1 256 ? 46.823 13.412 -62.546 1.00 10.67 244 ASP A N 1
ATOM 2025 C CA . ASP A 1 256 ? 46.412 12.914 -63.837 1.00 10.68 244 ASP A CA 1
ATOM 2026 C C . ASP A 1 256 ? 44.882 12.739 -63.812 1.00 9.07 244 ASP A C 1
ATOM 2027 O O . ASP A 1 256 ? 44.362 11.633 -63.526 1.00 8.60 244 ASP A O 1
ATOM 2032 N N . TYR A 1 257 ? 44.164 13.824 -64.127 1.00 5.30 245 TYR A N 1
ATOM 2033 C CA . TYR A 1 257 ? 42.720 13.760 -64.148 1.00 4.93 245 TYR A CA 1
ATOM 2034 C C . TYR A 1 257 ? 42.262 13.132 -65.438 1.00 5.79 245 TYR A C 1
ATOM 2035 O O . TYR A 1 257 ? 41.241 12.462 -65.446 1.00 5.45 245 TYR A O 1
ATOM 2044 N N . LEU A 1 258 ? 43.028 13.352 -66.504 1.00 7.48 246 LEU A N 1
ATOM 2045 C CA . LEU A 1 258 ? 42.678 12.826 -67.847 1.00 11.74 246 LEU A CA 1
ATOM 2046 C C . LEU A 1 258 ? 42.484 11.295 -67.806 1.00 8.74 246 LEU A C 1
ATOM 2047 O O . LEU A 1 258 ? 41.628 10.772 -68.495 1.00 8.20 246 LEU A O 1
ATOM 2052 N N . HIS A 1 259 ? 43.279 10.590 -67.008 1.00 7.47 247 HIS A N 1
ATOM 2053 C CA . HIS A 1 259 ? 43.169 9.138 -66.943 1.00 7.19 247 HIS A CA 1
ATOM 2054 C C . HIS A 1 259 ? 42.631 8.587 -65.637 1.00 6.45 247 HIS A C 1
ATOM 2055 O O . HIS A 1 259 ? 42.665 7.386 -65.432 1.00 8.17 247 HIS A O 1
ATOM 2062 N N . ALA A 1 260 ? 42.129 9.455 -64.758 1.00 5.18 248 ALA A N 1
ATOM 2063 C CA . ALA A 1 260 ? 41.747 9.059 -63.394 1.00 4.10 248 ALA A CA 1
ATOM 2064 C C . ALA A 1 260 ? 40.549 8.087 -63.355 1.00 4.19 248 ALA A C 1
ATOM 2065 O O . ALA A 1 260 ? 40.583 7.124 -62.600 1.00 2.75 248 ALA A O 1
ATOM 2067 N N . ASN A 1 261 ? 39.520 8.304 -64.176 1.00 2.61 249 ASN A N 1
ATOM 2068 C CA . ASN A 1 261 ? 38.366 7.392 -64.147 1.00 2.27 249 ASN A CA 1
ATOM 2069 C C . ASN A 1 261 ? 38.781 5.958 -64.507 1.00 3.77 249 ASN A C 1
ATOM 2070 O O . ASN A 1 261 ? 38.476 5.023 -63.784 1.00 4.01 249 ASN A O 1
ATOM 2075 N N . LYS A 1 262 ? 39.554 5.814 -65.567 1.00 2.38 250 LYS A N 1
ATOM 2076 C CA . LYS A 1 262 ? 40.033 4.495 -65.999 1.00 5.42 250 LYS A CA 1
ATOM 2077 C C . LYS A 1 262 ? 40.999 3.911 -64.976 1.00 4.40 250 LYS A C 1
ATOM 2078 O O . LYS A 1 262 ? 40.912 2.745 -64.623 1.00 4.01 250 LYS A O 1
ATOM 2084 N N . ASN A 1 263 ? 41.919 4.730 -64.457 1.00 5.99 251 ASN A N 1
ATOM 2085 C CA . ASN A 1 263 ? 42.887 4.236 -63.479 1.00 4.36 251 ASN A CA 1
ATOM 2086 C C . ASN A 1 263 ? 42.199 3.768 -62.217 1.00 3.77 251 ASN A C 1
ATOM 2087 O O . ASN A 1 263 ? 42.565 2.727 -61.658 1.00 3.56 251 ASN A O 1
ATOM 2092 N N . ALA A 1 264 ? 41.177 4.512 -61.780 1.00 2.00 252 ALA A N 1
ATOM 2093 C CA . ALA A 1 264 ? 40.419 4.145 -60.612 1.00 2.00 252 ALA A CA 1
ATOM 2094 C C . ALA A 1 264 ? 39.669 2.830 -60.833 1.00 2.60 252 ALA A C 1
ATOM 2095 O O . ALA A 1 264 ? 39.638 2.025 -59.920 1.00 2.00 252 ALA A O 1
ATOM 2105 N N . ASP A 1 266 ? 40.444 0.391 -62.955 1.00 5.99 254 ASP A N 1
ATOM 2106 C CA . ASP A 1 266 ? 41.443 -0.653 -63.005 1.00 6.52 254 ASP A CA 1
ATOM 2107 C C . ASP A 1 266 ? 41.856 -1.068 -61.629 1.00 7.21 254 ASP A C 1
ATOM 2108 O O . ASP A 1 266 ? 41.968 -2.276 -61.332 1.00 10.05 254 ASP A O 1
ATOM 2113 N N . CYS A 1 267 ? 42.169 -0.100 -60.790 0.50 2.00 255 CYS A N 1
ATOM 2114 C CA . CYS A 1 267 ? 42.635 -0.418 -59.503 0.50 2.50 255 CYS A CA 1
ATOM 2115 C C . CYS A 1 267 ? 41.572 -1.137 -58.689 0.50 5.51 255 CYS A C 1
ATOM 2116 O O . CYS A 1 267 ? 41.854 -2.076 -57.951 0.50 3.27 255 CYS A O 1
ATOM 2121 N N . TRP A 1 268 ? 40.329 -0.675 -58.814 1.00 6.03 256 TRP A N 1
ATOM 2122 C CA . TRP A 1 268 ? 39.231 -1.270 -58.059 1.00 6.07 256 TRP A CA 1
ATOM 2123 C C . TRP A 1 268 ? 39.096 -2.728 -58.492 1.00 4.28 256 TRP A C 1
ATOM 2124 O O . TRP A 1 268 ? 39.020 -3.623 -57.670 1.00 6.26 256 TRP A O 1
ATOM 2135 N N . ILE A 1 269 ? 39.110 -2.958 -59.796 1.00 8.30 257 ILE A N 1
ATOM 2136 C CA . ILE A 1 269 ? 38.880 -4.292 -60.357 1.00 8.77 257 ILE A CA 1
ATOM 2137 C C . ILE A 1 269 ? 40.033 -5.240 -60.005 1.00 11.36 257 ILE A C 1
ATOM 2138 O O . ILE A 1 269 ? 39.807 -6.400 -59.661 1.00 11.05 257 ILE A O 1
ATOM 2143 N N . ASN A 1 270 ? 41.256 -4.740 -60.121 1.00 12.43 258 ASN A N 1
ATOM 2144 C CA . ASN A 1 270 ? 42.437 -5.509 -59.780 1.00 16.50 258 ASN A CA 1
ATOM 2145 C C . ASN A 1 270 ? 42.445 -5.867 -58.285 1.00 15.10 258 ASN A C 1
ATOM 2146 O O . ASN A 1 270 ? 42.929 -6.942 -57.925 1.00 16.47 258 ASN A O 1
ATOM 2151 N N . THR A 1 271 ? 41.827 -5.050 -57.430 1.00 12.71 259 THR A N 1
ATOM 2152 C CA . THR A 1 271 ? 41.728 -5.346 -56.002 1.00 11.50 259 THR A CA 1
ATOM 2153 C C . THR A 1 271 ? 40.664 -6.384 -55.591 1.00 12.33 259 THR A C 1
ATOM 2154 O O . THR A 1 271 ? 40.929 -7.287 -54.797 1.00 12.41 259 THR A O 1
ATOM 2158 N N . PHE A 1 272 ? 39.464 -6.260 -56.125 1.00 6.01 260 PHE A N 1
ATOM 2159 C CA . PHE A 1 272 ? 38.356 -7.083 -55.674 1.00 4.27 260 PHE A CA 1
ATOM 2160 C C . PHE A 1 272 ? 37.916 -8.150 -56.663 1.00 6.52 260 PHE A C 1
ATOM 2161 O O . PHE A 1 272 ? 37.133 -9.034 -56.305 1.00 7.21 260 PHE A O 1
ATOM 2169 N N . GLY A 1 273 ? 38.361 -8.036 -57.898 1.00 7.24 261 GLY A N 1
ATOM 2170 C CA . GLY A 1 273 ? 37.932 -8.933 -58.947 1.00 8.41 261 GLY A CA 1
ATOM 2171 C C . GLY A 1 273 ? 36.833 -8.289 -59.761 1.00 7.77 261 GLY A C 1
ATOM 2172 O O . GLY A 1 273 ? 35.960 -7.587 -59.216 1.00 7.86 261 GLY A O 1
ATOM 2173 N N . ALA A 1 274 ? 36.880 -8.526 -61.075 1.00 3.04 262 ALA A N 1
ATOM 2174 C CA . ALA A 1 274 ? 35.917 -7.929 -62.012 1.00 4.56 262 ALA A CA 1
ATOM 2175 C C . ALA A 1 274 ? 34.499 -8.241 -61.606 1.00 6.87 262 ALA A C 1
ATOM 2176 O O . ALA A 1 274 ? 33.632 -7.366 -61.625 1.00 6.86 262 ALA A O 1
ATOM 2178 N N . LYS A 1 275 ? 34.231 -9.475 -61.205 1.00 9.42 263 LYS A N 1
ATOM 2179 C CA . LYS A 1 275 ? 32.855 -9.791 -60.857 1.00 10.13 263 LYS A CA 1
ATOM 2180 C C . LYS A 1 275 ? 32.318 -9.031 -59.646 1.00 10.33 263 LYS A C 1
ATOM 2181 O O . LYS A 1 275 ? 31.086 -8.897 -59.504 1.00 8.86 263 LYS A O 1
ATOM 2187 N N . ASN A 1 276 ? 33.221 -8.517 -58.788 1.00 5.32 264 ASN A N 1
ATOM 2188 C CA . ASN A 1 276 ? 32.844 -7.795 -57.582 1.00 5.72 264 ASN A CA 1
ATOM 2189 C C . ASN A 1 276 ? 32.953 -6.282 -57.704 1.00 4.29 264 ASN A C 1
ATOM 2190 O O . ASN A 1 276 ? 32.849 -5.569 -56.705 1.00 7.43 264 ASN A O 1
ATOM 2195 N N . ALA A 1 277 ? 33.049 -5.788 -58.939 1.00 6.99 265 ALA A N 1
ATOM 2196 C CA . ALA A 1 277 ? 33.264 -4.371 -59.224 1.00 4.30 265 ALA A CA 1
ATOM 2197 C C . ALA A 1 277 ? 32.106 -3.506 -58.652 1.00 4.38 265 ALA A C 1
ATOM 2198 O O . ALA A 1 277 ? 32.357 -2.463 -58.129 1.00 7.30 265 ALA A O 1
ATOM 2200 N N . GLY A 1 278 ? 30.889 -4.015 -58.708 1.00 5.88 266 GLY A N 1
ATOM 2201 C CA . GLY A 1 278 ? 29.709 -3.367 -58.165 1.00 5.77 266 GLY A CA 1
ATOM 2202 C C . GLY A 1 278 ? 29.118 -2.337 -59.106 1.00 5.57 266 GLY A C 1
ATOM 2203 O O . GLY A 1 278 ? 29.040 -2.530 -60.308 1.00 5.57 266 GLY A O 1
ATOM 2204 N N . LEU A 1 279 ? 28.661 -1.246 -58.528 1.00 5.03 267 LEU A N 1
ATOM 2205 C CA . LEU A 1 279 ? 28.119 -0.147 -59.279 1.00 4.34 267 LEU A CA 1
ATOM 2206 C C . LEU A 1 279 ? 29.147 0.956 -59.479 1.00 5.12 267 LEU A C 1
ATOM 2207 O O . LEU A 1 279 ? 29.857 1.367 -58.547 1.00 6.81 267 LEU A O 1
ATOM 2212 N N . ALA A 1 280 ? 29.201 1.482 -60.693 1.00 6.47 268 ALA A N 1
ATOM 2213 C CA . ALA A 1 280 ? 30.134 2.541 -60.991 1.00 5.25 268 ALA A CA 1
ATOM 2214 C C . ALA A 1 280 ? 29.553 3.906 -60.594 1.00 5.07 268 ALA A C 1
ATOM 2215 O O . ALA A 1 280 ? 28.433 4.209 -60.874 1.00 3.09 268 ALA A O 1
ATOM 2217 N N . LEU A 1 281 ? 30.357 4.729 -59.936 1.00 6.65 269 LEU A N 1
ATOM 2218 C CA . LEU A 1 281 ? 30.032 6.112 -59.642 1.00 7.14 269 LEU A CA 1
ATOM 2219 C C . LEU A 1 281 ? 30.595 7.043 -60.729 1.00 6.54 269 LEU A C 1
ATOM 2220 O O . LEU A 1 281 ? 31.794 7.257 -60.828 1.00 9.35 269 LEU A O 1
ATOM 2225 N N . THR A 1 282 ? 29.711 7.586 -61.559 1.00 6.41 270 THR A N 1
ATOM 2226 C CA . THR A 1 282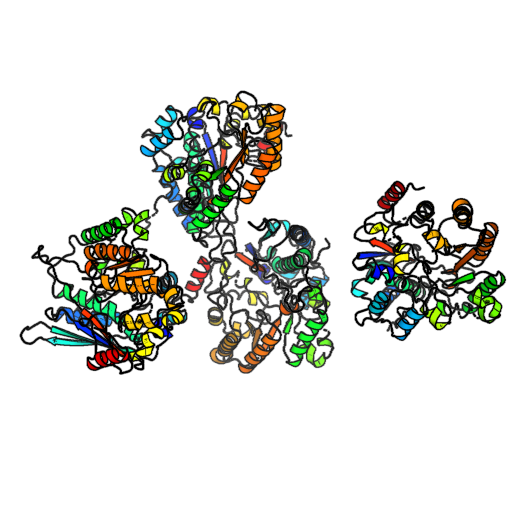 ? 30.122 8.205 -62.819 1.00 3.57 270 THR A CA 1
ATOM 2227 C C . THR A 1 282 ? 30.344 9.712 -62.802 1.00 3.34 270 THR A C 1
ATOM 2228 O O . THR A 1 282 ? 30.935 10.251 -63.752 1.00 4.96 270 THR A O 1
ATOM 2232 N N . ASP A 1 283 ? 29.818 10.406 -61.777 1.00 5.99 271 ASP A N 1
ATOM 2233 C CA . ASP A 1 283 ? 29.685 11.877 -61.812 1.00 6.84 271 ASP A CA 1
ATOM 2234 C C . ASP A 1 283 ? 30.834 12.683 -61.177 1.00 4.84 271 ASP A C 1
ATOM 2235 O O . ASP A 1 283 ? 30.850 13.912 -61.261 1.00 4.16 271 ASP A O 1
ATOM 2240 N N . THR A 1 284 ? 31.812 11.987 -60.618 1.00 4.86 272 THR A N 1
ATOM 2241 C CA . THR A 1 284 ? 32.867 12.663 -59.826 1.00 6.93 272 THR A CA 1
ATOM 2242 C C . THR A 1 284 ? 33.532 13.803 -60.625 1.00 4.73 272 THR A C 1
ATOM 2243 O O . THR A 1 284 ? 33.714 14.941 -60.100 1.00 6.51 272 THR A O 1
ATOM 2247 N N . PHE A 1 285 ? 33.934 13.497 -61.852 1.00 5.02 273 PHE A N 1
ATOM 2248 C CA . PHE A 1 285 ? 34.506 14.479 -62.790 1.00 2.59 273 PHE A CA 1
ATOM 2249 C C . PHE A 1 285 ? 33.569 14.671 -63.989 1.00 4.31 273 PHE A C 1
ATOM 2250 O O . PHE A 1 285 ? 34.016 14.976 -65.070 1.00 5.83 273 PHE A O 1
ATOM 2258 N N . GLY A 1 286 ? 32.293 14.450 -63.733 1.00 5.16 274 GLY A N 1
ATOM 2259 C CA . GLY A 1 286 ? 31.226 14.583 -64.713 1.00 5.91 274 GLY A CA 1
ATOM 2260 C C . GLY A 1 286 ? 31.019 13.268 -65.438 1.00 5.97 274 GLY A C 1
ATOM 2261 O O . GLY A 1 286 ? 31.959 12.590 -65.792 1.00 2.84 274 GLY A O 1
ATOM 2262 N N . THR A 1 287 ? 29.771 12.880 -65.586 1.00 4.61 275 THR A N 1
ATOM 2263 C CA . THR A 1 287 ? 29.459 11.612 -66.243 1.00 7.31 275 THR A CA 1
ATOM 2264 C C . THR A 1 287 ? 29.998 11.447 -67.690 1.00 5.41 275 THR A C 1
ATOM 2265 O O . THR A 1 287 ? 30.438 10.357 -68.066 1.00 4.12 275 THR A O 1
ATOM 2269 N N . ASP A 1 288 ? 30.040 12.521 -68.468 1.00 5.20 276 ASP A N 1
ATOM 2270 C CA . ASP A 1 288 ? 30.643 12.479 -69.807 1.00 5.42 276 ASP A CA 1
ATOM 2271 C C . ASP A 1 288 ? 32.105 11.972 -69.857 1.00 7.02 276 ASP A C 1
ATOM 2272 O O . ASP A 1 288 ? 32.482 11.171 -70.755 1.00 6.40 276 ASP A O 1
ATOM 2277 N N . ASP A 1 289 ? 32.942 12.442 -68.923 1.00 6.48 277 ASP A N 1
ATOM 2278 C CA . ASP A 1 289 ? 34.326 12.001 -68.893 1.00 3.87 277 ASP A CA 1
ATOM 2279 C C . ASP A 1 289 ? 34.381 10.497 -68.583 1.00 3.76 277 ASP A C 1
ATOM 2280 O O . ASP A 1 289 ? 35.153 9.746 -69.215 1.00 4.59 277 ASP A O 1
ATOM 2285 N N . PHE A 1 290 ? 33.573 10.101 -67.592 1.00 4.00 278 PHE A N 1
ATOM 2286 C CA . PHE A 1 290 ? 33.467 8.700 -67.178 1.00 5.50 278 PHE A CA 1
ATOM 2287 C C . PHE A 1 290 ? 33.090 7.809 -68.360 1.00 4.41 278 PHE A C 1
ATOM 2288 O O . PHE A 1 290 ? 33.729 6.773 -68.608 1.00 4.35 278 PHE A O 1
ATOM 2296 N N . LEU A 1 291 ? 32.078 8.223 -69.096 1.00 6.23 279 LEU A N 1
ATOM 2297 C CA . LEU A 1 291 ? 31.577 7.435 -70.251 1.00 5.76 279 LEU A CA 1
ATOM 2298 C C . LEU A 1 291 ? 32.607 7.193 -71.378 1.00 7.11 279 LEU A C 1
ATOM 2299 O O . LEU A 1 291 ? 32.581 6.144 -72.044 1.00 4.92 279 LEU A O 1
ATOM 2304 N N . LYS A 1 292 ? 33.580 8.087 -71.563 1.00 6.21 280 LYS A N 1
ATOM 2305 C CA . LYS A 1 292 ? 34.592 7.854 -72.585 1.00 5.86 280 LYS A CA 1
ATOM 2306 C C . LYS A 1 292 ? 35.346 6.533 -72.424 1.00 4.68 280 LYS A C 1
ATOM 2307 O O . LYS A 1 292 ? 35.780 5.983 -73.411 1.00 8.39 280 LYS A O 1
ATOM 2313 N N . SER A 1 293 ? 35.521 6.053 -71.187 1.00 4.11 281 SER A N 1
ATOM 2314 C CA . SER A 1 293 ? 36.260 4.807 -70.935 1.00 5.09 281 SER A CA 1
ATOM 2315 C C . SER A 1 293 ? 35.360 3.670 -70.558 1.00 4.92 281 SER A C 1
ATOM 2316 O O . SER A 1 293 ? 35.860 2.572 -70.243 1.00 4.58 281 SER A O 1
ATOM 2319 N N . PHE A 1 294 ? 34.042 3.929 -70.504 1.00 3.25 282 PHE A N 1
ATOM 2320 C CA . PHE A 1 294 ? 33.078 2.902 -70.047 1.00 4.95 282 PHE A CA 1
ATOM 2321 C C . PHE A 1 294 ? 32.599 1.994 -71.186 1.00 3.60 282 PHE A C 1
ATOM 2322 O O . PHE A 1 294 ? 31.508 2.184 -71.776 1.00 4.00 282 PHE A O 1
ATOM 2330 N N . ARG A 1 295 ? 33.484 1.069 -71.531 1.00 3.45 283 ARG A N 1
ATOM 2331 C CA . ARG A 1 295 ? 33.253 0.079 -72.564 1.00 5.27 283 ARG A CA 1
ATOM 2332 C C . ARG A 1 295 ? 33.942 -1.213 -72.107 1.00 3.77 283 ARG A C 1
ATOM 2333 O O . ARG A 1 295 ? 34.625 -1.208 -71.068 1.00 3.37 283 ARG A O 1
ATOM 2341 N N . PRO A 1 296 ? 33.720 -2.328 -72.825 1.00 3.66 284 PRO A N 1
ATOM 2342 C CA . PRO A 1 296 ? 34.244 -3.611 -72.366 1.00 2.39 284 PRO A CA 1
ATOM 2343 C C . PRO A 1 296 ? 35.761 -3.520 -72.159 1.00 5.50 284 PRO A C 1
ATOM 2344 O O . PRO A 1 296 ? 36.440 -2.815 -72.903 1.00 5.81 284 PRO A O 1
ATOM 2348 N N . PRO A 1 297 ? 36.285 -4.158 -71.108 1.00 5.15 285 PRO A N 1
ATOM 2349 C CA . PRO A 1 297 ? 35.632 -5.056 -70.131 1.00 7.04 285 PRO A CA 1
ATOM 2350 C C . PRO A 1 297 ? 34.892 -4.350 -68.965 1.00 5.01 285 PRO A C 1
ATOM 2351 O O . PRO A 1 297 ? 34.056 -4.960 -68.294 1.00 6.02 285 PRO A O 1
ATOM 2355 N N . TYR A 1 298 ? 35.218 -3.083 -68.737 1.00 4.72 286 TYR A N 1
ATOM 2356 C CA . TYR A 1 298 ? 34.668 -2.274 -67.607 1.00 3.34 286 TYR A CA 1
ATOM 2357 C C . TYR A 1 298 ? 33.149 -2.312 -67.539 1.00 4.47 286 TYR A C 1
ATOM 2358 O O . TYR A 1 298 ? 32.568 -2.601 -66.477 1.00 3.68 286 TYR A O 1
ATOM 2367 N N . SER A 1 299 ? 32.510 -2.033 -68.684 1.00 3.46 287 SER A N 1
ATOM 2368 C CA . SER A 1 299 ? 31.051 -1.952 -68.754 1.00 2.44 287 SER A CA 1
ATOM 2369 C C . SER A 1 299 ? 30.379 -3.300 -68.575 1.00 4.18 287 SER A C 1
ATOM 2370 O O . SER A 1 299 ? 29.207 -3.366 -68.281 1.00 5.28 287 SER A O 1
ATOM 2373 N N . ASP A 1 300 ? 31.118 -4.386 -68.816 1.00 4.71 288 ASP A N 1
ATOM 2374 C CA . ASP A 1 300 ? 30.641 -5.728 -68.501 1.00 7.88 288 ASP A CA 1
ATOM 2375 C C . ASP A 1 300 ? 30.815 -6.131 -67.018 1.00 9.58 288 ASP A C 1
ATOM 2376 O O . ASP A 1 300 ? 29.921 -6.784 -66.456 1.00 10.66 288 ASP A O 1
ATOM 2381 N N . ALA A 1 301 ? 31.906 -5.677 -66.388 1.00 7.04 289 ALA A N 1
ATOM 2382 C CA . ALA A 1 301 ? 32.215 -6.025 -65.002 1.00 6.47 289 ALA A CA 1
ATOM 2383 C C . ALA A 1 301 ? 31.280 -5.366 -63.976 1.00 6.16 289 ALA A C 1
ATOM 2384 O O . ALA A 1 301 ? 30.670 -6.031 -63.106 1.00 5.02 289 ALA A O 1
ATOM 2386 N N . TYR A 1 302 ? 31.189 -4.044 -64.056 1.00 6.31 290 TYR A N 1
ATOM 2387 C CA . TYR A 1 302 ? 30.204 -3.302 -63.251 1.00 3.84 290 TYR A CA 1
ATOM 2388 C C . TYR A 1 302 ? 28.818 -3.720 -63.628 1.00 4.15 290 TYR A C 1
ATOM 2389 O O . TYR A 1 302 ? 28.523 -3.875 -64.779 1.00 3.80 290 TYR A O 1
ATOM 2398 N N . VAL A 1 303 ? 27.945 -3.829 -62.646 1.00 3.91 291 VAL A N 1
ATOM 2399 C CA . VAL A 1 303 ? 26.596 -4.297 -62.901 1.00 6.69 291 VAL A CA 1
ATOM 2400 C C . VAL A 1 303 ? 25.632 -3.158 -63.129 1.00 3.71 291 VAL A C 1
ATOM 2401 O O . VAL A 1 303 ? 24.447 -3.395 -63.387 1.00 3.57 291 VAL A O 1
ATOM 2405 N N . GLY A 1 304 ? 26.165 -1.953 -63.058 1.00 3.46 292 GLY A N 1
ATOM 2406 C CA . GLY A 1 304 ? 25.417 -0.754 -63.253 1.00 3.08 292 GLY A CA 1
ATOM 2407 C C . GLY A 1 304 ? 26.161 0.451 -62.729 1.00 2.00 292 GLY A C 1
ATOM 2408 O O . GLY A 1 304 ? 27.394 0.436 -62.535 1.00 2.28 292 GLY A O 1
ATOM 2409 N N . VAL A 1 305 ? 25.387 1.507 -62.538 1.00 2.00 293 VAL A N 1
ATOM 2410 C CA . VAL A 1 305 ? 25.891 2.811 -62.186 1.00 4.59 293 VAL A CA 1
ATOM 2411 C C . VAL A 1 305 ? 25.104 3.335 -60.989 1.00 5.91 293 VAL A C 1
ATOM 2412 O O . VAL A 1 305 ? 23.940 2.961 -60.785 1.00 7.11 293 VAL A O 1
ATOM 2416 N N . ARG A 1 306 ? 25.766 4.149 -60.181 1.00 3.63 294 ARG A N 1
ATOM 2417 C CA . ARG A 1 306 ? 25.101 4.852 -59.041 1.00 9.39 294 ARG A CA 1
ATOM 2418 C C . ARG A 1 306 ? 24.909 6.339 -59.429 1.00 8.08 294 ARG A C 1
ATOM 2419 O O . ARG A 1 306 ? 25.874 7.029 -59.834 1.00 10.56 294 ARG A O 1
ATOM 2427 N N . GLN A 1 307 ? 23.655 6.805 -59.331 1.00 8.03 295 GLN A N 1
ATOM 2428 C CA . GLN A 1 307 ? 23.271 8.190 -59.612 1.00 7.97 295 GLN A CA 1
ATOM 2429 C C . GLN A 1 307 ? 23.271 8.979 -58.264 1.00 9.42 295 GLN A C 1
ATOM 2430 O O . GLN A 1 307 ? 22.592 8.599 -57.324 1.00 12.39 295 GLN A O 1
ATOM 2436 N N . ASP A 1 308 ? 24.085 10.022 -58.184 1.00 8.87 296 ASP A N 1
ATOM 2437 C CA . ASP A 1 308 ? 24.323 10.728 -56.951 1.00 10.15 296 ASP A CA 1
ATOM 2438 C C . ASP A 1 308 ? 24.210 12.250 -57.072 1.00 12.66 296 ASP A C 1
ATOM 2439 O O . ASP A 1 308 ? 24.308 12.940 -56.039 1.00 13.56 296 ASP A O 1
ATOM 2444 N N . SER A 1 309 ? 24.103 12.776 -58.293 1.00 11.03 297 SER A N 1
ATOM 2445 C CA . SER A 1 309 ? 23.897 14.206 -58.496 1.00 11.38 297 SER A CA 1
ATOM 2446 C C . SER A 1 309 ? 23.228 14.533 -59.814 1.00 11.29 297 SER A C 1
ATOM 2447 O O . SER A 1 309 ? 23.089 13.694 -60.707 1.00 10.60 297 SER A O 1
ATOM 2450 N N . GLY A 1 310 ? 22.816 15.787 -59.946 1.00 12.53 298 GLY A N 1
ATOM 2451 C CA . GLY A 1 310 ? 22.163 16.222 -61.157 1.00 11.79 298 GLY A CA 1
ATOM 2452 C C . GLY A 1 310 ? 20.727 15.783 -61.193 1.00 8.71 298 GLY A C 1
ATOM 2453 O O . GLY A 1 310 ? 20.188 15.307 -60.216 1.00 12.31 298 GLY A O 1
ATOM 2454 N N . ASP A 1 311 ? 20.107 15.921 -62.346 1.00 9.49 299 ASP A N 1
ATOM 2455 C CA . ASP A 1 311 ? 18.713 15.514 -62.537 1.00 9.77 299 ASP A CA 1
ATOM 2456 C C . ASP A 1 311 ? 18.596 14.018 -62.824 1.00 5.71 299 ASP A C 1
ATOM 2457 O O . ASP A 1 311 ? 19.148 13.535 -63.837 1.00 5.86 299 ASP A O 1
ATOM 2462 N N . PRO A 1 312 ? 17.934 13.276 -61.946 1.00 7.65 300 PRO A N 1
ATOM 2463 C CA . PRO A 1 312 ? 17.909 11.819 -62.091 1.00 8.38 300 PRO A CA 1
ATOM 2464 C C . PRO A 1 312 ? 17.260 11.299 -63.387 1.00 7.26 300 PRO A C 1
ATOM 2465 O O . PRO A 1 312 ? 17.712 10.282 -63.922 1.00 5.70 300 PRO A O 1
ATOM 2469 N N . VAL A 1 313 ? 16.248 12.008 -63.894 1.00 6.93 301 VAL A N 1
ATOM 2470 C CA . VAL A 1 313 ? 15.583 11.586 -65.136 1.00 7.64 301 VAL A CA 1
ATOM 2471 C C . VAL A 1 313 ? 16.499 11.800 -66.325 1.00 3.54 301 VAL A C 1
ATOM 2472 O O . VAL A 1 313 ? 16.680 10.895 -67.136 1.00 5.43 301 VAL A O 1
ATOM 2476 N N . GLU A 1 314 ? 17.146 12.964 -66.369 1.00 4.02 302 GLU A N 1
ATOM 2477 C CA . GLU A 1 314 ? 18.115 13.250 -67.412 1.00 5.22 302 GLU A CA 1
ATOM 2478 C C . GLU A 1 314 ? 19.285 12.261 -67.364 1.00 4.06 302 GLU A C 1
ATOM 2479 O O . GLU A 1 314 ? 19.675 11.749 -68.414 1.00 3.36 302 GLU A O 1
ATOM 2485 N N . TYR A 1 315 ? 19.799 11.989 -66.168 1.00 4.17 303 TYR A N 1
ATOM 2486 C CA . TYR A 1 315 ? 20.816 10.940 -65.977 1.00 4.55 303 TYR A CA 1
ATOM 2487 C C . TYR A 1 315 ? 20.381 9.599 -66.545 1.00 2.00 303 TYR A C 1
ATOM 2488 O O . TYR A 1 315 ? 21.120 8.928 -67.249 1.00 2.00 303 TYR A O 1
ATOM 2497 N N . THR A 1 316 ? 19.166 9.208 -66.251 1.00 2.00 304 THR A N 1
ATOM 2498 C CA . THR A 1 316 ? 18.650 7.906 -66.661 1.00 2.00 304 THR A CA 1
ATOM 2499 C C . THR A 1 316 ? 18.640 7.771 -68.189 1.00 2.40 304 THR A C 1
ATOM 2500 O O . THR A 1 316 ? 19.046 6.751 -68.752 1.00 2.00 304 THR A O 1
ATOM 2504 N N . LYS A 1 317 ? 18.198 8.823 -68.860 1.00 2.09 305 LYS A N 1
ATOM 2505 C CA . LYS A 1 317 ? 18.154 8.837 -70.307 1.00 2.00 305 LYS A CA 1
ATOM 2506 C C . LYS A 1 317 ? 19.554 8.682 -70.876 1.00 2.00 305 LYS A C 1
ATOM 2507 O O . LYS A 1 317 ? 19.741 7.920 -71.816 1.00 2.00 305 LYS A O 1
ATOM 2513 N N . LYS A 1 318 ? 20.500 9.421 -70.295 1.00 2.00 306 LYS A N 1
ATOM 2514 C CA . LYS A 1 318 ? 21.882 9.478 -70.794 1.00 2.00 306 LYS A CA 1
ATOM 2515 C C . LYS A 1 318 ? 22.534 8.095 -70.691 1.00 2.00 306 LYS A C 1
ATOM 2516 O O . LYS A 1 318 ? 23.206 7.613 -71.638 1.00 2.00 306 LYS A O 1
ATOM 2522 N N . ILE A 1 319 ? 22.384 7.481 -69.520 1.00 2.00 307 ILE A N 1
ATOM 2523 C CA . ILE A 1 319 ? 22.936 6.150 -69.239 1.00 2.00 307 ILE A CA 1
ATOM 2524 C C . ILE A 1 319 ? 22.292 5.050 -70.089 1.00 2.00 307 ILE A C 1
ATOM 2525 O O . ILE A 1 319 ? 22.991 4.165 -70.604 1.00 2.00 307 ILE A O 1
ATOM 2530 N N . SER A 1 320 ? 20.978 5.110 -70.252 1.00 2.00 308 SER A N 1
ATOM 2531 C CA . SER A 1 320 ? 20.257 4.168 -71.094 1.00 2.00 308 SER A CA 1
ATOM 2532 C C . SER A 1 320 ? 20.748 4.206 -72.524 1.00 2.00 308 SER A C 1
ATOM 2533 O O . SER A 1 320 ? 21.043 3.170 -73.116 1.00 2.69 308 SER A O 1
ATOM 2536 N N . HIS A 1 321 ? 20.854 5.407 -73.089 1.00 2.00 309 HIS A N 1
ATOM 2537 C CA . HIS A 1 321 ? 21.428 5.569 -74.425 1.00 2.00 309 HIS A CA 1
ATOM 2538 C C . HIS A 1 321 ? 22.832 4.975 -74.480 1.00 2.00 309 HIS A C 1
ATOM 2539 O O . HIS A 1 321 ? 23.177 4.302 -75.418 1.00 2.00 309 HIS A O 1
ATOM 2546 N N . HIS A 1 322 ? 23.646 5.227 -73.461 1.00 2.00 310 HIS A N 1
ATOM 2547 C CA . HIS A 1 322 ? 24.987 4.664 -73.469 1.00 2.42 310 HIS A CA 1
ATOM 2548 C C . HIS A 1 322 ? 24.960 3.157 -73.511 1.00 2.00 310 HIS A C 1
ATOM 2549 O O . HIS A 1 322 ? 25.627 2.555 -74.335 1.00 2.00 310 HIS A O 1
ATOM 2556 N N . TYR A 1 323 ? 24.212 2.535 -72.618 1.00 2.00 311 TYR A N 1
ATOM 2557 C CA . TYR A 1 323 ? 24.224 1.083 -72.546 1.00 2.00 311 TYR A CA 1
ATOM 2558 C C . TYR A 1 323 ? 23.559 0.394 -73.772 1.00 2.00 311 TYR A C 1
ATOM 2559 O O . TYR A 1 323 ? 24.108 -0.563 -74.315 1.00 2.00 311 TYR A O 1
ATOM 2568 N N . HIS A 1 324 ? 22.429 0.910 -74.205 0.50 2.00 312 HIS A N 1
ATOM 2569 C CA . HIS A 1 324 ? 21.634 0.214 -75.199 0.50 2.00 312 HIS A CA 1
ATOM 2570 C C . HIS A 1 324 ? 22.029 0.541 -76.623 0.50 2.00 312 HIS A C 1
ATOM 2571 O O . HIS A 1 324 ? 22.089 -0.322 -77.469 0.50 2.00 312 HIS A O 1
ATOM 2584 N N . ASP A 1 325 ? 22.334 1.801 -76.853 1.00 2.00 313 ASP A N 1
ATOM 2585 C CA . ASP A 1 325 ? 22.719 2.303 -78.164 1.00 2.00 313 ASP A CA 1
ATOM 2586 C C . ASP A 1 325 ? 24.221 2.227 -78.409 1.00 4.35 313 ASP A C 1
ATOM 2587 O O . ASP A 1 325 ? 24.633 1.710 -79.463 1.00 5.89 313 ASP A O 1
ATOM 2592 N N . VAL A 1 326 ? 25.045 2.729 -77.490 1.00 2.00 314 VAL A N 1
ATOM 2593 C CA . VAL A 1 326 ? 26.483 2.749 -77.733 1.00 2.90 314 VAL A CA 1
ATOM 2594 C C . VAL A 1 326 ? 27.082 1.382 -77.514 1.00 3.34 314 VAL A C 1
ATOM 2595 O O . VAL A 1 326 ? 27.866 0.893 -78.335 1.00 2.00 314 VAL A O 1
ATOM 2599 N N . LEU A 1 327 ? 26.731 0.773 -76.393 1.00 3.62 315 LEU A N 1
ATOM 2600 C CA . LEU A 1 327 ? 27.264 -0.530 -76.020 1.00 3.80 315 LEU A CA 1
ATOM 2601 C C . LEU A 1 327 ? 26.419 -1.698 -76.481 1.00 4.97 315 LEU A C 1
ATOM 2602 O O . LEU A 1 327 ? 26.833 -2.834 -76.309 1.00 2.44 315 LEU A O 1
ATOM 2607 N N . LYS A 1 328 ? 25.254 -1.430 -77.075 1.00 2.09 316 LYS A N 1
ATOM 2608 C CA . LYS A 1 328 ? 24.437 -2.480 -77.694 1.00 4.52 316 LYS A CA 1
ATOM 2609 C C . LYS A 1 328 ? 24.033 -3.565 -76.711 1.00 4.66 316 LYS A C 1
ATOM 2610 O O . LYS A 1 328 ? 23.894 -4.736 -77.095 1.00 6.33 316 LYS A O 1
ATOM 2616 N N . LEU A 1 329 ? 23.800 -3.204 -75.450 1.00 4.64 317 LEU A N 1
ATOM 2617 C CA . LEU A 1 329 ? 23.289 -4.177 -74.484 1.00 3.09 317 LEU A CA 1
ATOM 2618 C C . LEU A 1 329 ? 21.781 -4.222 -74.544 1.00 5.88 317 LEU A C 1
ATOM 2619 O O . LEU A 1 329 ? 21.145 -3.190 -74.773 1.00 6.93 317 LEU A O 1
ATOM 2624 N N . PRO A 1 330 ? 21.196 -5.396 -74.267 1.00 6.77 318 PRO A N 1
ATOM 2625 C CA . PRO A 1 330 ? 19.742 -5.473 -74.204 1.00 7.49 318 PRO A CA 1
ATOM 2626 C C . PRO A 1 330 ? 19.168 -4.600 -73.096 1.00 5.69 318 PRO A C 1
ATOM 2627 O O . PRO A 1 330 ? 19.848 -4.328 -72.079 1.00 3.97 318 PRO A O 1
ATOM 2631 N N . LYS A 1 331 ? 17.921 -4.185 -73.271 1.00 4.41 319 LYS A N 1
ATOM 2632 C CA . LYS A 1 331 ? 17.212 -3.466 -72.209 1.00 5.04 319 LYS A CA 1
ATOM 2633 C C . LYS A 1 331 ? 17.191 -4.305 -70.953 1.00 2.61 319 LYS A C 1
ATOM 2634 O O . LYS A 1 331 ? 17.081 -5.524 -71.010 1.00 3.76 319 LYS A O 1
ATOM 2640 N N . PHE A 1 332 ? 17.288 -3.638 -69.791 1.00 4.01 320 PHE A N 1
ATOM 2641 C CA . PHE A 1 332 ? 17.199 -4.283 -68.489 1.00 3.46 320 PHE A CA 1
ATOM 2642 C C . PHE A 1 332 ? 18.417 -5.225 -68.176 1.00 3.98 320 PHE A C 1
ATOM 2643 O O . PHE A 1 332 ? 18.309 -6.127 -67.338 1.00 4.67 320 PHE A O 1
ATOM 2651 N N . SER A 1 333 ? 19.546 -4.957 -68.839 1.00 5.91 321 SER A N 1
ATOM 2652 C CA . SER A 1 333 ? 20.833 -5.634 -68.618 1.00 3.73 321 SER A CA 1
ATOM 2653 C C . SER A 1 333 ? 21.555 -5.055 -67.355 1.00 2.82 321 SER A C 1
ATOM 2654 O O . SER A 1 333 ? 22.304 -5.770 -66.650 1.00 4.35 321 SER A O 1
ATOM 2657 N N . LYS A 1 334 ? 21.323 -3.766 -67.106 1.00 2.78 322 LYS A N 1
ATOM 2658 C CA . LYS A 1 334 ? 22.082 -2.985 -66.094 1.00 2.66 322 LYS A CA 1
ATOM 2659 C C . LYS A 1 334 ? 21.182 -2.154 -65.127 1.00 3.73 322 LYS A C 1
ATOM 2660 O O . LYS A 1 334 ? 19.994 -1.864 -65.423 1.00 4.98 322 LYS A O 1
ATOM 2666 N N . ILE A 1 335 ? 21.776 -1.801 -63.993 1.00 2.00 323 ILE A N 1
ATOM 2667 C CA . ILE A 1 335 ? 21.127 -1.176 -62.862 1.00 5.13 323 ILE A CA 1
ATOM 2668 C C . ILE A 1 335 ? 21.532 0.297 -62.804 1.00 4.90 323 ILE A C 1
ATOM 2669 O O . ILE A 1 335 ? 22.693 0.627 -63.015 1.00 4.59 323 ILE A O 1
ATOM 2674 N N . ILE A 1 336 ? 20.568 1.179 -62.502 1.00 3.90 324 ILE A N 1
ATOM 2675 C CA . ILE A 1 336 ? 20.840 2.468 -61.925 1.00 6.54 324 ILE A CA 1
ATOM 2676 C C . ILE A 1 336 ? 20.391 2.475 -60.468 1.00 4.99 324 ILE A C 1
ATOM 2677 O O . ILE A 1 336 ? 19.265 2.132 -60.140 1.00 3.15 324 ILE A O 1
ATOM 2682 N N . CYS A 1 337 ? 21.324 2.817 -59.605 1.00 4.15 325 CYS A N 1
ATOM 2683 C CA . CYS A 1 337 ? 21.028 2.992 -58.181 1.00 3.69 325 CYS A CA 1
ATOM 2684 C C . CYS A 1 337 ? 20.962 4.506 -57.877 1.00 4.38 325 CYS A C 1
ATOM 2685 O O . CYS A 1 337 ? 21.941 5.214 -58.022 1.00 6.98 325 CYS A O 1
ATOM 2688 N N . TYR A 1 338 ? 19.777 4.973 -57.529 1.00 4.45 326 TYR A N 1
ATOM 2689 C CA . TYR A 1 338 ? 19.509 6.352 -57.213 1.00 2.00 326 TYR A CA 1
ATOM 2690 C C . TYR A 1 338 ? 19.734 6.542 -55.708 1.00 4.33 326 TYR A C 1
ATOM 2691 O O . TYR A 1 338 ? 19.129 5.830 -54.887 1.00 4.04 326 TYR A O 1
ATOM 2700 N N . SER A 1 339 ? 20.617 7.473 -55.359 1.00 6.05 327 SER A N 1
ATOM 2701 C CA . SER A 1 339 ? 21.019 7.589 -53.951 1.00 8.31 327 SER A CA 1
ATOM 2702 C C . SER A 1 339 ? 21.099 9.006 -53.391 1.00 9.41 327 SER A C 1
ATOM 2703 O O . SER A 1 339 ? 21.667 9.188 -52.304 1.00 9.82 327 SER A O 1
ATOM 2706 N N . ASP A 1 340 ? 20.594 9.999 -54.123 1.00 8.31 328 ASP A N 1
ATOM 2707 C CA . ASP A 1 340 ? 20.788 11.415 -53.750 1.00 9.16 328 ASP A CA 1
ATOM 2708 C C . ASP A 1 340 ? 19.534 11.951 -53.099 1.00 7.34 328 ASP A C 1
ATOM 2709 O O . ASP A 1 340 ? 18.605 12.342 -53.811 1.00 7.65 328 ASP A O 1
ATOM 2714 N N . SER A 1 341 ? 19.505 11.990 -51.760 0.50 2.00 329 SER A N 1
ATOM 2715 C CA . SER A 1 341 ? 18.474 12.678 -51.004 0.50 2.00 329 SER A CA 1
ATOM 2716 C C . SER A 1 341 ? 17.058 12.205 -51.352 0.50 2.00 329 SER A C 1
ATOM 2717 O O . SER A 1 341 ? 16.147 12.967 -51.646 0.50 2.00 329 SER A O 1
ATOM 2722 N N . LEU A 1 342 ? 16.904 10.892 -51.318 1.00 4.70 330 LEU A N 1
ATOM 2723 C CA . LEU A 1 342 ? 15.642 10.258 -51.727 1.00 7.02 330 LEU A CA 1
ATOM 2724 C C . LEU A 1 342 ? 14.598 10.266 -50.623 1.00 6.38 330 LEU A C 1
ATOM 2725 O O . LEU A 1 342 ? 14.933 10.314 -49.429 1.00 7.58 330 LEU A O 1
ATOM 2730 N N . ASN A 1 343 ? 13.345 10.237 -51.056 1.00 7.02 331 ASN A N 1
ATOM 2731 C CA . ASN A 1 343 ? 12.207 9.902 -50.184 1.00 7.39 331 ASN A CA 1
ATOM 2732 C C . ASN A 1 343 ? 11.358 8.944 -50.970 1.00 4.85 331 ASN A C 1
ATOM 2733 O O . ASN A 1 343 ? 11.725 8.596 -52.105 1.00 5.91 331 ASN A O 1
ATOM 2738 N N . VAL A 1 344 ? 10.254 8.482 -50.391 1.00 4.73 332 VAL A N 1
ATOM 2739 C CA . VAL A 1 344 ? 9.485 7.431 -51.028 1.00 7.23 332 VAL A CA 1
ATOM 2740 C C . VAL A 1 344 ? 8.900 7.872 -52.354 1.00 5.24 332 VAL A C 1
ATOM 2741 O O . VAL A 1 344 ? 8.932 7.140 -53.364 1.00 4.32 332 VAL A O 1
ATOM 2745 N N . GLU A 1 345 ? 8.361 9.097 -52.394 1.00 6.22 333 GLU A N 1
ATOM 2746 C CA . GLU A 1 345 ? 7.710 9.562 -53.623 1.00 9.02 333 GLU A CA 1
ATOM 2747 C C . GLU A 1 345 ? 8.725 9.689 -54.761 1.00 7.73 333 GLU A C 1
ATOM 2748 O O . GLU A 1 345 ? 8.414 9.319 -55.919 1.00 6.57 333 GLU A O 1
ATOM 2754 N N . LYS A 1 346 ? 9.893 10.264 -54.469 1.00 6.74 334 LYS A N 1
ATOM 2755 C CA . LYS A 1 346 ? 10.989 10.341 -55.477 1.00 6.39 334 LYS A CA 1
ATOM 2756 C C . LYS A 1 346 ? 11.426 8.954 -55.973 1.00 3.31 334 LYS A C 1
ATOM 2757 O O . LYS A 1 346 ? 11.517 8.733 -57.178 1.00 4.65 334 LYS A O 1
ATOM 2763 N N . ALA A 1 347 ? 11.638 8.015 -55.057 1.00 4.16 335 ALA A N 1
ATOM 2764 C CA . ALA A 1 347 ? 11.980 6.632 -55.437 1.00 4.14 335 ALA A CA 1
ATOM 2765 C C . ALA A 1 347 ? 10.955 6.072 -56.438 1.00 5.95 335 ALA A C 1
ATOM 2766 O O . ALA A 1 347 ? 11.291 5.522 -57.502 1.00 3.94 335 ALA A O 1
ATOM 2768 N N . ILE A 1 348 ? 9.674 6.244 -56.140 1.00 2.35 336 ILE A N 1
ATOM 2769 C CA . ILE A 1 348 ? 8.634 5.779 -57.060 1.00 4.29 336 ILE A CA 1
ATOM 2770 C C . ILE A 1 348 ? 8.697 6.441 -58.453 1.00 2.99 336 ILE A C 1
ATOM 2771 O O . ILE A 1 348 ? 8.674 5.775 -59.505 1.00 3.57 336 ILE A O 1
ATOM 2776 N N . THR A 1 349 ? 8.785 7.757 -58.453 1.00 3.68 337 THR A N 1
ATOM 2777 C CA . THR A 1 349 ? 8.960 8.497 -59.695 1.00 6.36 337 THR A CA 1
ATOM 2778 C C . THR A 1 349 ? 10.156 8.036 -60.528 1.00 2.51 337 THR A C 1
ATOM 2779 O O . THR A 1 349 ? 10.047 7.893 -61.760 1.00 4.42 337 THR A O 1
ATOM 2783 N N . TYR A 1 350 ? 11.298 7.890 -59.877 1.00 2.00 338 TYR A N 1
ATOM 2784 C CA . TYR A 1 350 ? 12.523 7.458 -60.556 1.00 4.01 338 TYR A CA 1
ATOM 2785 C C . TYR A 1 350 ? 12.436 5.988 -61.005 1.00 2.76 338 TYR A C 1
ATOM 2786 O O . TYR A 1 350 ? 12.971 5.620 -62.096 1.00 2.18 338 TYR A O 1
ATOM 2795 N N . SER A 1 351 ? 11.728 5.166 -60.249 0.50 2.00 339 SER A N 1
ATOM 2796 C CA . SER A 1 351 ? 11.516 3.798 -60.680 0.50 2.00 339 SER A CA 1
ATOM 2797 C C . SER A 1 351 ? 10.750 3.725 -62.020 0.50 2.00 339 SER A C 1
ATOM 2798 O O . SER A 1 351 ? 11.039 2.912 -62.871 0.50 2.00 339 SER A O 1
ATOM 2803 N N . HIS A 1 352 ? 9.793 4.622 -62.184 1.00 2.00 340 HIS A N 1
ATOM 2804 C CA . HIS A 1 352 ? 9.066 4.766 -63.461 1.00 4.81 340 HIS A CA 1
ATOM 2805 C C . HIS A 1 352 ? 9.961 5.190 -64.614 1.00 2.66 340 HIS A C 1
ATOM 2806 O O . HIS A 1 352 ? 9.889 4.620 -65.722 1.00 5.41 340 HIS A O 1
ATOM 2813 N N . ALA A 1 353 ? 10.761 6.192 -64.374 1.00 3.41 341 ALA A N 1
ATOM 2814 C CA . ALA A 1 353 ? 11.720 6.677 -65.397 1.00 4.10 341 ALA A CA 1
ATOM 2815 C C . ALA A 1 353 ? 12.703 5.571 -65.801 1.00 5.16 341 ALA A C 1
ATOM 2816 O O . ALA A 1 353 ? 12.963 5.366 -66.987 1.00 2.84 341 ALA A O 1
ATOM 2818 N N . ALA A 1 354 ? 13.194 4.809 -64.826 1.00 3.28 342 ALA A N 1
ATOM 2819 C CA . ALA A 1 354 ? 14.099 3.680 -65.120 1.00 2.27 342 ALA A CA 1
ATOM 2820 C C . ALA A 1 354 ? 13.412 2.670 -66.046 1.00 4.11 342 ALA A C 1
ATOM 2821 O O . ALA A 1 354 ? 13.971 2.296 -67.068 1.00 2.00 342 ALA A O 1
ATOM 2823 N N . LYS A 1 355 ? 12.187 2.293 -65.722 1.00 2.26 343 LYS A N 1
ATOM 2824 C CA . LYS A 1 355 ? 11.447 1.312 -66.507 1.00 6.42 343 LYS A CA 1
ATOM 2825 C C . LYS A 1 355 ? 11.218 1.812 -67.950 1.00 2.31 343 LYS A C 1
ATOM 2826 O O . LYS A 1 355 ? 11.399 1.057 -68.930 1.00 2.34 343 LYS A O 1
ATOM 2832 N N . GLU A 1 356 ? 10.821 3.063 -68.054 1.00 2.23 344 GLU A N 1
ATOM 2833 C CA . GLU A 1 356 ? 10.595 3.736 -69.341 1.00 2.00 344 GLU A CA 1
ATOM 2834 C C . GLU A 1 356 ? 11.825 3.672 -70.233 1.00 2.62 344 GLU A C 1
ATOM 2835 O O . GLU A 1 356 ? 11.708 3.483 -71.448 1.00 5.11 344 GLU A O 1
ATOM 2841 N N . ASN A 1 357 ? 12.981 3.774 -69.622 1.00 2.00 345 ASN A N 1
ATOM 2842 C CA . ASN A 1 357 ? 14.259 3.847 -70.313 1.00 2.00 345 ASN A CA 1
ATOM 2843 C C . ASN A 1 357 ? 15.061 2.544 -70.274 1.00 3.16 345 ASN A C 1
ATOM 2844 O O . ASN A 1 357 ? 16.274 2.533 -70.545 1.00 5.24 345 ASN A O 1
ATOM 2849 N N . GLY A 1 358 ? 14.389 1.430 -69.974 1.00 4.08 346 GLY A N 1
ATOM 2850 C CA . GLY A 1 358 ? 15.016 0.115 -70.028 1.00 2.47 346 GLY A CA 1
ATOM 2851 C C . GLY A 1 358 ? 16.117 -0.177 -69.060 1.00 3.61 346 GLY A C 1
ATOM 2852 O O . GLY A 1 358 ? 17.082 -0.854 -69.414 1.00 5.15 346 GLY A O 1
ATOM 2861 N N . LEU A 1 360 ? 17.100 -1.337 -64.950 1.00 5.89 348 LEU A N 1
ATOM 2862 C CA . LEU A 1 360 ? 16.739 -1.809 -63.628 1.00 6.06 348 LEU A CA 1
ATOM 2863 C C . LEU A 1 360 ? 17.101 -0.696 -62.644 1.00 7.05 348 LEU A C 1
ATOM 2864 O O . LEU A 1 360 ? 18.023 0.108 -62.917 1.00 9.22 348 LEU A O 1
ATOM 2869 N N . ALA A 1 361 ? 16.297 -0.580 -61.593 1.00 5.97 349 ALA A N 1
ATOM 2870 C CA . ALA A 1 361 ? 16.403 0.506 -60.618 1.00 5.02 349 ALA A CA 1
ATOM 2871 C C . ALA A 1 361 ? 16.580 -0.082 -59.228 1.00 6.45 349 ALA A C 1
ATOM 2872 O O . ALA A 1 361 ? 15.927 -1.047 -58.844 1.00 3.31 349 ALA A O 1
ATOM 2874 N N . THR A 1 362 ? 17.499 0.519 -58.513 1.00 5.30 350 THR A N 1
ATOM 2875 C CA . THR A 1 362 ? 17.601 0.311 -57.044 1.00 4.64 350 THR A CA 1
ATOM 2876 C C . THR A 1 362 ? 17.768 1.686 -56.418 1.00 5.56 350 THR A C 1
ATOM 2877 O O . THR A 1 362 ? 18.051 2.694 -57.119 1.00 2.38 350 THR A O 1
ATOM 2881 N N . PHE A 1 363 ? 17.646 1.729 -55.087 1.00 5.80 351 PHE A N 1
ATOM 2882 C CA . PHE A 1 363 ? 17.584 2.971 -54.327 1.00 4.89 351 PHE A CA 1
ATOM 2883 C C . PHE A 1 363 ? 18.345 2.848 -53.019 1.00 7.08 351 PHE A C 1
ATOM 2884 O O . PHE A 1 363 ? 18.250 1.812 -52.354 1.00 6.87 351 PHE A O 1
ATOM 2892 N N . GLY A 1 364 ? 19.119 3.873 -52.678 1.00 5.22 352 GLY A N 1
ATOM 2893 C CA . GLY A 1 364 ? 19.695 4.034 -51.331 1.00 5.60 352 GLY A CA 1
ATOM 2894 C C . GLY A 1 364 ? 18.970 5.197 -50.674 1.00 5.21 352 GLY A C 1
ATOM 2895 O O . GLY A 1 364 ? 19.050 6.333 -51.159 1.00 5.14 352 GLY A O 1
ATOM 2896 N N . ILE A 1 365 ? 18.262 4.934 -49.565 1.00 3.74 353 ILE A N 1
ATOM 2897 C CA . ILE A 1 365 ? 17.467 5.946 -48.913 1.00 6.86 353 ILE A CA 1
ATOM 2898 C C . ILE A 1 365 ? 18.097 6.240 -47.548 1.00 5.85 353 ILE A C 1
ATOM 2899 O O . ILE A 1 365 ? 18.035 5.389 -46.685 1.00 4.89 353 ILE A O 1
ATOM 2904 N N . GLY A 1 366 ? 18.669 7.438 -47.392 1.00 7.84 354 GLY A N 1
ATOM 2905 C CA . GLY A 1 366 ? 19.494 7.753 -46.229 1.00 8.59 354 GLY A CA 1
ATOM 2906 C C . GLY A 1 366 ? 18.797 8.590 -45.195 1.00 7.43 354 GLY A C 1
ATOM 2907 O O . GLY A 1 366 ? 18.028 8.098 -44.379 1.00 7.60 354 GLY A O 1
ATOM 2908 N N . THR A 1 367 ? 19.105 9.877 -45.211 1.00 6.21 355 THR A N 1
ATOM 2909 C CA . THR A 1 367 ? 18.583 10.825 -44.196 1.00 7.38 355 THR A CA 1
ATOM 2910 C C . THR A 1 367 ? 17.079 10.808 -44.011 1.00 5.64 355 THR A C 1
ATOM 2911 O O . THR A 1 367 ? 16.601 10.959 -42.898 1.00 7.83 355 THR A O 1
ATOM 2915 N N . ASN A 1 368 ? 16.313 10.563 -45.071 1.00 3.19 356 ASN A N 1
ATOM 2916 C CA . ASN A 1 368 ? 14.887 10.482 -44.898 1.00 4.31 356 ASN A CA 1
ATOM 2917 C C . ASN A 1 368 ? 14.473 9.365 -43.949 1.00 4.75 356 ASN A C 1
ATOM 2918 O O . ASN A 1 368 ? 13.439 9.473 -43.306 1.00 5.77 356 ASN A O 1
ATOM 2923 N N . PHE A 1 369 ? 15.254 8.274 -43.890 1.00 2.84 357 PHE A N 1
ATOM 2924 C CA . PHE A 1 369 ? 14.953 7.205 -42.957 1.00 2.76 357 PHE A CA 1
ATOM 2925 C C .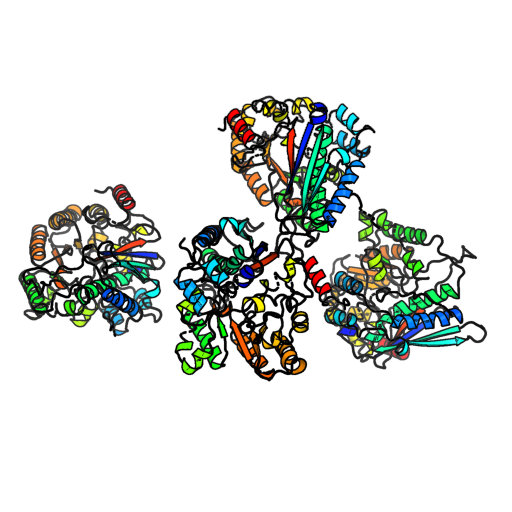 PHE A 1 369 ? 15.335 7.573 -41.503 1.00 2.83 357 PHE A C 1
ATOM 2926 O O . PHE A 1 369 ? 14.548 7.418 -40.587 1.00 5.49 357 PHE A O 1
ATOM 2934 N N . THR A 1 370 ? 16.571 8.014 -41.306 1.00 2.85 358 THR A N 1
ATOM 2935 C CA . THR A 1 370 ? 17.175 8.098 -39.963 1.00 3.40 358 THR A CA 1
ATOM 2936 C C . THR A 1 370 ? 17.126 9.497 -39.324 1.00 2.00 358 THR A C 1
ATOM 2937 O O . THR A 1 370 ? 17.578 9.663 -38.180 1.00 2.31 358 THR A O 1
ATOM 2941 N N . ASN A 1 371 ? 16.651 10.504 -40.063 1.00 2.01 359 ASN A N 1
ATOM 2942 C CA . ASN A 1 371 ? 16.531 11.852 -39.535 1.00 2.00 359 ASN A CA 1
ATOM 2943 C C . ASN A 1 371 ? 15.314 12.606 -40.076 1.00 3.71 359 ASN A C 1
ATOM 2944 O O . ASN A 1 371 ? 15.425 13.707 -40.607 1.00 4.01 359 ASN A O 1
ATOM 2949 N N . ASP A 1 372 ? 14.139 11.991 -39.861 1.00 2.61 360 ASP A N 1
ATOM 2950 C CA . ASP A 1 372 ? 12.843 12.518 -40.231 1.00 5.46 360 ASP A CA 1
ATOM 2951 C C . ASP A 1 372 ? 12.003 12.686 -38.954 1.00 5.76 360 ASP A C 1
ATOM 2952 O O . ASP A 1 372 ? 11.311 11.755 -38.544 1.00 3.13 360 ASP A O 1
ATOM 2957 N N . PHE A 1 373 ? 12.129 13.862 -38.332 1.00 3.78 361 PHE A N 1
ATOM 2958 C CA . PHE A 1 373 ? 11.532 14.196 -37.026 1.00 3.77 361 PHE A CA 1
ATOM 2959 C C . PHE A 1 373 ? 10.747 15.488 -37.134 1.00 3.23 361 PHE A C 1
ATOM 2960 O O . PHE A 1 373 ? 11.096 16.400 -37.932 1.00 2.51 361 PHE A O 1
ATOM 2968 N N . ARG A 1 374 ? 9.665 15.568 -36.371 1.00 3.91 362 ARG A N 1
ATOM 2969 C CA . ARG A 1 374 ? 8.929 16.809 -36.161 1.00 4.42 362 ARG A CA 1
ATOM 2970 C C . ARG A 1 374 ? 9.299 17.367 -34.810 1.00 5.65 362 ARG A C 1
ATOM 2971 O O . ARG A 1 374 ? 9.896 16.691 -33.971 1.00 5.57 362 ARG A O 1
ATOM 2979 N N . LYS A 1 375 ? 8.994 18.642 -34.594 1.00 4.56 363 LYS A N 1
ATOM 2980 C CA . LYS A 1 375 ? 9.241 19.258 -33.310 1.00 6.39 363 LYS A CA 1
ATOM 2981 C C . LYS A 1 375 ? 8.232 18.692 -32.330 1.00 8.76 363 LYS A C 1
ATOM 2982 O O . LYS A 1 375 ? 7.088 18.440 -32.695 1.00 6.49 363 LYS A O 1
ATOM 2988 N N . LYS A 1 376 ? 8.670 18.529 -31.094 1.00 9.99 364 LYS A N 1
ATOM 2989 C CA . LYS A 1 376 ? 7.772 18.064 -30.027 1.00 12.93 364 LYS A CA 1
ATOM 2990 C C . LYS A 1 376 ? 6.826 19.216 -29.678 1.00 14.16 364 LYS A C 1
ATOM 2991 O O . LYS A 1 376 ? 5.618 19.006 -29.495 1.00 15.37 364 LYS A O 1
ATOM 2997 N N . SER A 1 377 ? 7.357 20.429 -29.686 1.00 11.28 365 SER A N 1
ATOM 2998 C CA . SER A 1 377 ? 6.601 21.640 -29.341 1.00 13.66 365 SER A CA 1
ATOM 2999 C C . SER A 1 377 ? 5.544 21.969 -30.396 1.00 14.99 365 SER A C 1
ATOM 3000 O O . SER A 1 377 ? 4.476 22.507 -30.083 1.00 16.59 365 SER A O 1
ATOM 3003 N N . GLU A 1 378 ? 5.873 21.682 -31.641 1.00 9.61 366 GLU A N 1
ATOM 3004 C CA . GLU A 1 378 ? 5.030 21.985 -32.771 1.00 14.28 366 GLU A CA 1
ATOM 3005 C C . GLU A 1 378 ? 5.050 20.777 -33.672 1.00 12.06 366 GLU A C 1
ATOM 3006 O O . GLU A 1 378 ? 5.882 20.684 -34.566 1.00 12.46 366 GLU A O 1
ATOM 3012 N N . PRO A 1 379 ? 4.159 19.801 -33.411 1.00 12.65 367 PRO A N 1
ATOM 3013 C CA . PRO A 1 379 ? 4.169 18.551 -34.181 1.00 11.80 367 PRO A CA 1
ATOM 3014 C C . PRO A 1 379 ? 3.983 18.675 -35.703 1.00 11.20 367 PRO A C 1
ATOM 3015 O O . PRO A 1 379 ? 4.295 17.741 -36.412 1.00 10.87 367 PRO A O 1
ATOM 3019 N N . GLN A 1 380 ? 3.550 19.823 -36.220 1.00 12.12 368 GLN A N 1
ATOM 3020 C CA . GLN A 1 380 ? 3.450 19.963 -37.679 1.00 13.13 368 GLN A CA 1
ATOM 3021 C C . GLN A 1 380 ? 4.686 20.584 -38.310 1.00 12.94 368 GLN A C 1
ATOM 3022 O O . GLN A 1 380 ? 4.754 20.694 -39.540 1.00 15.64 368 GLN A O 1
ATOM 3028 N N . VAL A 1 381 ? 5.634 21.023 -37.482 1.00 9.94 369 VAL A N 1
ATOM 3029 C CA . VAL A 1 381 ? 6.866 21.638 -37.966 1.00 7.57 369 VAL A CA 1
ATOM 3030 C C . VAL A 1 381 ? 8.044 20.635 -37.979 1.00 7.94 369 VAL A C 1
ATOM 3031 O O . VAL A 1 381 ? 8.239 19.866 -37.064 1.00 5.76 369 VAL A O 1
ATOM 3035 N N . LYS A 1 382 ? 8.802 20.663 -39.057 1.00 8.60 370 LYS A N 1
ATOM 3036 C CA . LYS A 1 382 ? 10.021 19.855 -39.193 1.00 11.45 370 LYS A CA 1
ATOM 3037 C C . LYS A 1 382 ? 11.087 20.254 -38.159 1.00 8.87 370 LYS A C 1
ATOM 3038 O O . LYS A 1 382 ? 11.337 21.466 -37.879 1.00 7.66 370 LYS A O 1
ATOM 3044 N N . SER A 1 383 ? 11.728 19.239 -37.589 1.00 5.41 371 SER A N 1
ATOM 3045 C CA . SER A 1 383 ? 12.928 19.442 -36.832 1.00 5.35 371 SER A CA 1
ATOM 3046 C C . SER A 1 383 ? 14.072 19.237 -37.809 1.00 6.10 371 SER A C 1
ATOM 3047 O O . SER A 1 383 ? 14.349 18.114 -38.215 1.00 5.11 371 SER A O 1
ATOM 3050 N N . GLU A 1 384 ? 14.750 20.316 -38.158 0.50 2.00 372 GLU A N 1
ATOM 3051 C CA . GLU A 1 384 ? 15.716 20.258 -39.217 0.50 2.34 372 GLU A CA 1
ATOM 3052 C C . GLU A 1 384 ? 16.952 19.432 -38.834 0.50 2.00 372 GLU A C 1
ATOM 3053 O O . GLU A 1 384 ? 17.493 19.647 -37.775 0.50 2.00 372 GLU A O 1
ATOM 3064 N N . PRO A 1 385 ? 17.402 18.516 -39.712 1.00 5.76 373 PRO A N 1
ATOM 3065 C CA . PRO A 1 385 ? 18.729 17.869 -39.513 1.00 8.50 373 PRO A CA 1
ATOM 3066 C C . PRO A 1 385 ? 19.913 18.811 -39.645 1.00 7.21 373 PRO A C 1
ATOM 3067 O O . PRO A 1 385 ? 19.820 19.896 -40.253 1.00 6.78 373 PRO A O 1
ATOM 3071 N N . LEU A 1 386 ? 21.019 18.403 -39.055 1.00 5.54 374 LEU A N 1
ATOM 3072 C CA . LEU A 1 386 ? 22.284 19.092 -39.222 1.00 7.29 374 LEU A CA 1
ATOM 3073 C C . LEU A 1 386 ? 22.865 18.646 -40.550 1.00 9.26 374 LEU A C 1
ATOM 3074 O O . LEU A 1 386 ? 23.039 17.440 -40.747 1.00 12.48 374 LEU A O 1
ATOM 3079 N N . ASN A 1 387 ? 23.139 19.600 -41.448 1.00 6.90 375 ASN A N 1
ATOM 3080 C CA . ASN A 1 387 ? 23.699 19.342 -42.792 1.00 8.60 375 ASN A CA 1
ATOM 3081 C C . ASN A 1 387 ? 25.224 19.460 -42.717 1.00 3.98 375 ASN A C 1
ATOM 3082 O O . ASN A 1 387 ? 25.793 20.521 -43.079 1.00 7.34 375 ASN A O 1
ATOM 3087 N N . ILE A 1 388 ? 25.842 18.382 -42.260 1.00 5.97 376 ILE A N 1
ATOM 3088 C CA . ILE A 1 388 ? 27.303 18.318 -42.100 1.00 5.03 376 ILE A CA 1
ATOM 3089 C C . ILE A 1 388 ? 27.915 17.254 -43.019 1.00 4.63 376 ILE A C 1
ATOM 3090 O O . ILE A 1 388 ? 27.310 16.216 -43.339 1.00 5.55 376 ILE A O 1
ATOM 3095 N N . VAL A 1 389 ? 29.160 17.525 -43.399 1.00 3.94 377 VAL A N 1
ATOM 3096 C CA . VAL A 1 389 ? 29.956 16.594 -44.211 1.00 3.28 377 VAL A CA 1
ATOM 3097 C C . VAL A 1 389 ? 31.385 16.568 -43.723 1.00 4.23 377 VAL A C 1
ATOM 3098 O O . VAL A 1 389 ? 31.790 17.481 -43.021 1.00 4.54 377 VAL A O 1
ATOM 3102 N N . ILE A 1 390 ? 32.084 15.484 -44.022 1.00 4.43 378 ILE A N 1
ATOM 3103 C CA . ILE A 1 390 ? 33.530 15.372 -43.774 1.00 6.24 378 ILE A CA 1
ATOM 3104 C C . ILE A 1 390 ? 34.064 14.874 -45.113 1.00 5.25 378 ILE A C 1
ATOM 3105 O O . ILE A 1 390 ? 33.767 13.777 -45.539 1.00 6.99 378 ILE A O 1
ATOM 3110 N N . LYS A 1 391 ? 34.743 15.774 -45.820 1.00 3.90 379 LYS A N 1
ATOM 3111 C CA . LYS A 1 391 ? 35.121 15.623 -47.223 1.00 7.79 379 LYS A CA 1
ATOM 3112 C C . LYS A 1 391 ? 36.639 15.510 -47.408 1.00 4.67 379 LYS A C 1
ATOM 3113 O O . LYS A 1 391 ? 37.377 16.156 -46.686 1.00 3.98 379 LYS A O 1
ATOM 3119 N N . LEU A 1 392 ? 37.066 14.727 -48.377 1.00 3.97 380 LEU A N 1
ATOM 3120 C CA . LEU A 1 392 ? 38.467 14.653 -48.731 1.00 3.19 380 LEU A CA 1
ATOM 3121 C C . LEU A 1 392 ? 38.854 16.035 -49.274 1.00 4.64 380 LEU A C 1
ATOM 3122 O O . LEU A 1 392 ? 38.176 16.554 -50.193 1.00 7.00 380 LEU A O 1
ATOM 3127 N N . LEU A 1 393 ? 39.896 16.637 -48.689 1.00 2.00 381 LEU A N 1
ATOM 3128 C CA . LEU A 1 393 ? 40.371 17.974 -49.065 1.00 3.42 381 LEU A CA 1
ATOM 3129 C C . LEU A 1 393 ? 41.717 17.989 -49.809 1.00 2.81 381 LEU A C 1
ATOM 3130 O O . LEU A 1 393 ? 41.949 18.820 -50.714 1.00 3.33 381 LEU A O 1
ATOM 3135 N N . GLU A 1 394 ? 42.625 17.123 -49.381 1.00 3.99 382 GLU A N 1
ATOM 3136 C CA . GLU A 1 394 ? 43.974 17.124 -49.887 1.00 2.19 382 GLU A CA 1
ATOM 3137 C C . GLU A 1 394 ? 44.551 15.706 -49.913 1.00 2.00 382 GLU A C 1
ATOM 3138 O O . GLU A 1 394 ? 44.243 14.938 -49.021 1.00 2.00 382 GLU A O 1
ATOM 3144 N N . VAL A 1 395 ? 45.391 15.432 -50.912 1.00 2.00 383 VAL A N 1
ATOM 3145 C CA . VAL A 1 395 ? 46.100 14.148 -51.079 1.00 2.00 383 VAL A CA 1
ATOM 3146 C C . VAL A 1 395 ? 47.579 14.407 -51.464 1.00 3.51 383 VAL A C 1
ATOM 3147 O O . VAL A 1 395 ? 47.818 15.034 -52.491 1.00 2.00 383 VAL A O 1
ATOM 3151 N N . ASN A 1 396 ? 48.534 13.959 -50.623 1.00 2.00 384 ASN A N 1
ATOM 3152 C CA . ASN A 1 396 ? 49.946 14.237 -50.886 1.00 2.00 384 ASN A CA 1
ATOM 3153 C C . ASN A 1 396 ? 50.141 15.737 -51.229 1.00 2.00 384 ASN A C 1
ATOM 3154 O O . ASN A 1 396 ? 50.871 16.106 -52.129 1.00 2.00 384 ASN A O 1
ATOM 3159 N N . GLY A 1 397 ? 49.450 16.599 -50.488 1.00 2.00 385 GLY A N 1
ATOM 3160 C CA . GLY A 1 397 ? 49.595 18.041 -50.624 1.00 2.00 385 GLY A CA 1
ATOM 3161 C C . GLY A 1 397 ? 48.824 18.666 -51.768 1.00 2.40 385 GLY A C 1
ATOM 3162 O O . GLY A 1 397 ? 48.744 19.910 -51.842 1.00 3.31 385 GLY A O 1
ATOM 3163 N N . ASN A 1 398 ? 48.229 17.848 -52.624 1.00 2.00 386 ASN A N 1
ATOM 3164 C CA . ASN A 1 398 ? 47.498 18.324 -53.803 1.00 2.00 386 ASN A CA 1
ATOM 3165 C C . ASN A 1 398 ? 46.039 18.469 -53.465 1.00 2.00 386 ASN A C 1
ATOM 3166 O O . ASN A 1 398 ? 45.502 17.728 -52.657 1.00 4.15 386 ASN A O 1
ATOM 3171 N N . HIS A 1 399 ? 45.377 19.428 -54.086 1.00 3.60 387 HIS A N 1
ATOM 3172 C CA . HIS A 1 399 ? 43.944 19.642 -53.846 1.00 2.00 387 HIS A CA 1
ATOM 3173 C C . HIS A 1 399 ? 43.105 18.462 -54.361 1.00 2.95 387 HIS A C 1
ATOM 3174 O O . HIS A 1 399 ? 43.351 17.977 -55.470 1.00 4.25 387 HIS A O 1
ATOM 3181 N N . ALA A 1 400 ? 42.105 18.051 -53.589 1.00 2.00 388 ALA A N 1
ATOM 3182 C CA . ALA A 1 400 ? 41.137 17.033 -53.999 1.00 2.95 388 ALA A CA 1
ATOM 3183 C C . ALA A 1 400 ? 39.862 17.783 -54.393 1.00 2.71 388 ALA A C 1
ATOM 3184 O O . ALA A 1 400 ? 39.434 18.683 -53.665 1.00 4.86 388 ALA A O 1
ATOM 3186 N N . ILE A 1 401 ? 39.262 17.422 -55.529 1.00 3.01 389 ILE A N 1
ATOM 3187 C CA . ILE A 1 401 ? 38.068 18.147 -56.028 1.00 5.94 389 ILE A CA 1
ATOM 3188 C C . ILE A 1 401 ? 37.029 17.212 -56.589 1.00 7.28 389 ILE A C 1
ATOM 3189 O O . ILE A 1 401 ? 37.334 16.078 -56.933 1.00 3.25 389 ILE A O 1
ATOM 3194 N N . LYS A 1 402 ? 35.800 17.732 -56.688 1.00 7.41 390 LYS A N 1
ATOM 3195 C CA . LYS A 1 402 ? 34.691 17.034 -57.289 1.00 7.74 390 LYS A CA 1
ATOM 3196 C C . LYS A 1 402 ? 33.945 18.002 -58.201 1.00 8.90 390 LYS A C 1
ATOM 3197 O O . LYS A 1 402 ? 33.634 19.155 -57.806 1.00 10.94 390 LYS A O 1
ATOM 3203 N N . ILE A 1 403 ? 33.635 17.543 -59.406 1.00 7.33 391 ILE A N 1
ATOM 3204 C CA . ILE A 1 403 ? 32.935 18.376 -60.365 1.00 8.01 391 ILE A CA 1
ATOM 3205 C C . ILE A 1 403 ? 31.438 18.131 -60.198 1.00 9.73 391 ILE A C 1
ATOM 3206 O O . ILE A 1 403 ? 30.666 19.088 -60.065 1.00 11.05 391 ILE A O 1
ATOM 3211 N N . SER A 1 404 ? 31.043 16.852 -60.152 1.00 5.16 392 SER A N 1
ATOM 3212 C CA . SER A 1 404 ? 29.635 16.405 -60.097 1.00 4.60 392 SER A CA 1
ATOM 3213 C C . SER A 1 404 ? 28.962 16.667 -61.442 1.00 6.44 392 SER A C 1
ATOM 3214 O O . SER A 1 404 ? 29.570 17.188 -62.347 1.00 5.34 392 SER A O 1
ATOM 3217 N N . ASP A 1 405 ? 27.701 16.237 -61.556 1.00 6.80 393 ASP A N 1
ATOM 3218 C CA . ASP A 1 405 ? 26.870 16.467 -62.753 1.00 9.86 393 ASP A CA 1
ATOM 3219 C C . ASP A 1 405 ? 25.995 17.734 -62.618 1.00 15.76 393 ASP A C 1
ATOM 3220 O O . ASP A 1 405 ? 25.346 18.141 -63.579 1.00 18.26 393 ASP A O 1
ATOM 3225 N N . ASN A 1 406 ? 26.009 18.359 -61.447 1.00 19.69 394 ASN A N 1
ATOM 3226 C CA . ASN A 1 406 ? 25.406 19.694 -61.247 1.00 23.61 394 ASN A CA 1
ATOM 3227 C C . ASN A 1 406 ? 26.566 20.632 -61.534 1.00 24.90 394 ASN A C 1
ATOM 3228 O O . ASN A 1 406 ? 27.320 20.980 -60.629 1.00 22.71 394 ASN A O 1
ATOM 3233 N N . LEU A 1 407 ? 26.746 20.953 -62.817 1.00 28.35 395 LEU A N 1
ATOM 3234 C CA . LEU A 1 407 ? 28.035 21.421 -63.401 1.00 29.28 395 LEU A CA 1
ATOM 3235 C C . LEU A 1 407 ? 28.717 22.677 -62.826 1.00 31.00 395 LEU A C 1
ATOM 3236 O O . LEU A 1 407 ? 29.963 22.771 -62.836 1.00 31.76 395 LEU A O 1
ATOM 3237 N N . GLY A 1 408 ? 27.901 23.637 -62.369 1.00 29.47 396 GLY A N 1
ATOM 3238 C CA . GLY A 1 408 ? 28.390 24.814 -61.653 1.00 27.47 396 GLY A CA 1
ATOM 3239 C C . GLY A 1 408 ? 28.260 24.700 -60.141 1.00 27.51 396 GLY A C 1
ATOM 3240 O O . GLY A 1 408 ? 28.356 25.707 -59.420 1.00 25.73 396 GLY A O 1
ATOM 3241 N N . LYS A 1 409 ? 28.020 23.485 -59.654 1.00 23.80 397 LYS A N 1
ATOM 3242 C CA . LYS A 1 409 ? 28.023 23.190 -58.228 1.00 22.34 397 LYS A CA 1
ATOM 3243 C C . LYS A 1 409 ? 29.115 22.129 -57.936 1.00 21.80 397 LYS A C 1
ATOM 3244 O O . LYS A 1 409 ? 28.853 20.924 -57.873 1.00 23.52 397 LYS A O 1
ATOM 3247 N N . ASN A 1 410 ? 30.330 22.632 -57.729 1.00 17.74 398 ASN A N 1
ATOM 3248 C CA . ASN A 1 410 ? 31.538 21.836 -57.631 1.00 14.06 398 ASN A CA 1
ATOM 3249 C C . ASN A 1 410 ? 32.045 21.817 -56.194 1.00 14.11 398 ASN A C 1
ATOM 3250 O O . ASN A 1 410 ? 31.462 22.455 -55.323 1.00 16.08 398 ASN A O 1
ATOM 3267 N N . GLY A 1 412 ? 35.743 21.986 -53.862 1.00 7.37 400 GLY A N 1
ATOM 3268 C CA . GLY A 1 412 ? 37.198 22.115 -53.756 1.00 7.47 400 GLY A CA 1
ATOM 3269 C C . GLY A 1 412 ? 37.769 23.395 -54.362 1.00 6.01 400 GLY A C 1
ATOM 3270 O O . GLY A 1 412 ? 37.055 24.339 -54.766 1.00 5.77 400 GLY A O 1
ATOM 3271 N N . ASP A 1 413 ? 39.084 23.425 -54.373 1.00 5.99 401 ASP A N 1
ATOM 3272 C CA . ASP A 1 413 ? 39.863 24.580 -54.789 1.00 6.45 401 ASP A CA 1
ATOM 3273 C C . ASP A 1 413 ? 39.398 25.036 -56.162 1.00 8.48 401 ASP A C 1
ATOM 3274 O O . ASP A 1 413 ? 39.463 24.242 -57.101 1.00 6.57 401 ASP A O 1
ATOM 3279 N N . PRO A 1 414 ? 38.855 26.276 -56.269 1.00 8.53 402 PRO A N 1
ATOM 3280 C CA . PRO A 1 414 ? 38.374 26.808 -57.562 1.00 7.35 402 PRO A CA 1
ATOM 3281 C C . PRO A 1 414 ? 39.337 26.762 -58.730 1.00 7.82 402 PRO A C 1
ATOM 3282 O O . PRO A 1 414 ? 38.941 26.441 -59.864 1.00 8.80 402 PRO A O 1
ATOM 3286 N N . ALA A 1 415 ? 40.589 27.108 -58.480 1.00 7.33 403 ALA A N 1
ATOM 3287 C CA . ALA A 1 415 ? 41.592 27.130 -59.531 1.00 7.27 403 ALA A CA 1
ATOM 3288 C C . ALA A 1 415 ? 41.762 25.723 -60.115 1.00 6.64 403 ALA A C 1
ATOM 3289 O O . ALA A 1 415 ? 41.876 25.545 -61.349 1.00 2.80 403 ALA A O 1
ATOM 3291 N N . THR A 1 416 ? 41.782 24.736 -59.217 1.00 5.97 404 THR A N 1
ATOM 3292 C CA . THR A 1 416 ? 41.958 23.348 -59.607 1.00 7.96 404 THR A CA 1
ATOM 3293 C C . THR A 1 416 ? 40.757 22.880 -60.405 1.00 7.48 404 THR A C 1
ATOM 3294 O O . THR A 1 416 ? 40.897 22.205 -61.438 1.00 7.20 404 THR A O 1
ATOM 3298 N N . VAL A 1 417 ? 39.575 23.239 -59.935 1.00 5.51 405 VAL A N 1
ATOM 3299 C CA . VAL A 1 417 ? 38.326 22.833 -60.593 1.00 8.13 405 VAL A CA 1
ATOM 3300 C C . VAL A 1 417 ? 38.304 23.411 -62.033 1.00 6.81 405 VAL A C 1
ATOM 3301 O O . VAL A 1 417 ? 37.978 22.708 -63.017 1.00 5.83 405 VAL A O 1
ATOM 3305 N N . LYS A 1 418 ? 38.626 24.706 -62.157 1.00 6.92 406 LYS A N 1
ATOM 3306 C CA . LYS A 1 418 ? 38.786 25.311 -63.468 1.00 6.67 406 LYS A CA 1
ATOM 3307 C C . LYS A 1 418 ? 39.772 24.600 -64.405 1.00 7.11 406 LYS A C 1
ATOM 3308 O O . LYS A 1 418 ? 39.427 24.378 -65.583 1.00 9.51 406 LYS A O 1
ATOM 3314 N N . ARG A 1 419 ? 40.973 24.319 -63.919 0.50 2.25 407 ARG A N 1
ATOM 3315 C CA . ARG A 1 419 ? 42.032 23.638 -64.663 0.50 5.23 407 ARG A CA 1
ATOM 3316 C C . ARG A 1 419 ? 41.559 22.256 -65.149 0.50 2.13 407 ARG A C 1
ATOM 3317 O O . ARG A 1 419 ? 41.838 21.863 -66.271 0.50 2.00 407 ARG A O 1
ATOM 3332 N N . VAL A 1 420 ? 40.876 21.523 -64.268 1.00 7.09 408 VAL A N 1
ATOM 3333 C CA . VAL A 1 420 ? 40.383 20.162 -64.548 1.00 7.13 408 VAL A CA 1
ATOM 3334 C C . VAL A 1 420 ? 39.262 20.190 -65.590 1.00 8.89 408 VAL A C 1
ATOM 3335 O O . VAL A 1 420 ? 39.281 19.406 -66.540 1.00 11.68 408 VAL A O 1
ATOM 3339 N N . LYS A 1 421 ? 38.309 21.105 -65.451 1.00 9.72 409 LYS A N 1
ATOM 3340 C CA . LYS A 1 421 ? 37.252 21.244 -66.464 1.00 12.76 409 LYS A CA 1
ATOM 3341 C C . LYS A 1 421 ? 37.826 21.468 -67.869 1.00 14.54 409 LYS A C 1
ATOM 3342 O O . LYS A 1 421 ? 37.301 20.939 -68.870 1.00 14.38 409 LYS A O 1
ATOM 3348 N N . GLU A 1 422 ? 38.936 22.201 -67.927 1.00 13.26 410 GLU A N 1
ATOM 3349 C CA . GLU A 1 422 ? 39.643 22.460 -69.180 1.00 14.96 410 GLU A CA 1
ATOM 3350 C C . GLU A 1 422 ? 40.302 21.188 -69.695 1.00 12.82 410 GLU A C 1
ATOM 3351 O O . GLU A 1 422 ? 40.057 20.802 -70.844 1.00 10.88 410 GLU A O 1
ATOM 3357 N N . GLU A 1 423 ? 41.073 20.515 -68.825 1.00 9.29 411 GLU A N 1
ATOM 3358 C CA . GLU A 1 423 ? 41.776 19.262 -69.169 1.00 9.68 411 GLU A CA 1
ATOM 3359 C C . GLU A 1 423 ? 40.817 18.168 -69.637 1.00 11.79 411 GLU A C 1
ATOM 3360 O O . GLU A 1 423 ? 41.156 17.399 -70.546 1.00 14.38 411 GLU A O 1
ATOM 3366 N N . LEU A 1 424 ? 39.619 18.127 -69.065 1.00 10.01 412 LEU A N 1
ATOM 3367 C CA . LEU A 1 424 ? 38.598 17.121 -69.423 1.00 10.35 412 LEU A CA 1
ATOM 3368 C C . LEU A 1 424 ? 37.662 17.567 -70.541 1.00 13.07 412 LEU A C 1
ATOM 3369 O O . LEU A 1 424 ? 36.724 16.844 -70.909 1.00 11.46 412 LEU A O 1
ATOM 3374 N N . GLY A 1 425 ? 37.944 18.737 -71.104 1.00 13.22 413 GLY A N 1
ATOM 3375 C CA . GLY A 1 425 ? 37.165 19.227 -72.233 1.00 15.39 413 GLY A CA 1
ATOM 3376 C C . GLY A 1 425 ? 35.777 19.762 -71.969 1.00 17.30 413 GLY A C 1
ATOM 3377 O O . GLY A 1 425 ? 35.009 19.961 -72.907 1.00 16.88 413 GLY A O 1
ATOM 3378 N N . TYR A 1 426 ? 35.415 20.040 -70.723 1.00 18.94 414 TYR A N 1
ATOM 3379 C CA . TYR A 1 426 ? 34.119 20.718 -70.493 1.00 19.04 414 TYR A CA 1
ATOM 3380 C C . TYR A 1 426 ? 34.186 22.199 -70.866 1.00 22.32 414 TYR A C 1
ATOM 3381 O O . TYR A 1 426 ? 33.163 22.827 -71.148 1.00 24.21 414 TYR A O 1
ATOM 3390 N N . THR A 1 427 ? 35.402 22.740 -70.869 1.00 23.69 415 THR A N 1
ATOM 3391 C CA . THR A 1 427 ? 35.623 24.176 -70.952 1.00 27.85 415 THR A CA 1
ATOM 3392 C C . THR A 1 427 ? 36.918 24.427 -71.707 1.00 28.52 415 THR A C 1
ATOM 3393 O O . THR A 1 427 ? 37.467 23.503 -72.315 1.00 30.16 415 THR A O 1
ATOM 3405 N N . SER B 1 14 ? 4.389 40.499 -62.186 1.00 16.98 2 SER B N 1
ATOM 3406 C CA . SER B 1 14 ? 3.324 41.157 -61.429 1.00 12.84 2 SER B CA 1
ATOM 3407 C C . SER B 1 14 ? 3.678 42.572 -60.997 1.00 9.82 2 SER B C 1
ATOM 3408 O O . SER B 1 14 ? 4.852 42.908 -60.821 1.00 8.13 2 SER B O 1
ATOM 3411 N N . GLU B 1 15 ? 2.649 43.403 -60.833 1.00 9.63 3 GLU B N 1
ATOM 3412 C CA . GLU B 1 15 ? 2.809 44.732 -60.289 1.00 9.51 3 GLU B CA 1
ATOM 3413 C C . GLU B 1 15 ? 3.027 44.620 -58.791 1.00 6.83 3 GLU B C 1
ATOM 3414 O O . GLU B 1 15 ? 2.332 43.853 -58.134 1.00 8.60 3 GLU B O 1
ATOM 3416 N N . PRO B 1 16 ? 3.986 45.394 -58.247 1.00 10.03 4 PRO B N 1
ATOM 3417 C CA . PRO B 1 16 ? 4.171 45.446 -56.797 1.00 9.70 4 PRO B CA 1
ATOM 3418 C C . PRO B 1 16 ? 2.935 45.829 -55.992 1.00 7.66 4 PRO B C 1
ATOM 3419 O O . PRO B 1 16 ? 2.255 46.840 -56.268 1.00 8.37 4 PRO B O 1
ATOM 3423 N N . VAL B 1 17 ? 2.647 45.018 -54.993 1.00 6.52 5 VAL B N 1
ATOM 3424 C CA . VAL B 1 17 ? 1.551 45.297 -54.089 1.00 5.82 5 VAL B CA 1
ATOM 3425 C C . VAL B 1 17 ? 1.948 46.326 -53.032 1.00 7.63 5 VAL B C 1
ATOM 3426 O O . VAL B 1 17 ? 1.195 47.243 -52.739 1.00 7.82 5 VAL B O 1
ATOM 3430 N N . ILE B 1 18 ? 3.110 46.121 -52.428 1.00 6.13 6 ILE B N 1
ATOM 3431 C CA . ILE B 1 18 ? 3.578 46.978 -51.381 1.00 5.85 6 ILE B CA 1
ATOM 3432 C C . ILE B 1 18 ? 4.259 48.193 -52.074 1.00 4.32 6 ILE B C 1
ATOM 3433 O O . ILE B 1 18 ? 5.333 48.059 -52.708 1.00 8.48 6 ILE B O 1
ATOM 3438 N N . LYS B 1 19 ? 3.631 49.366 -51.963 1.00 6.21 7 LYS B N 1
ATOM 3439 C CA . LYS B 1 19 ? 4.075 50.563 -52.682 1.00 6.06 7 LYS B CA 1
ATOM 3440 C C . LYS B 1 19 ? 4.898 51.533 -51.823 1.00 7.56 7 LYS B C 1
ATOM 3441 O O . LYS B 1 19 ? 5.409 52.528 -52.329 1.00 6.60 7 LYS B O 1
ATOM 3447 N N . SER B 1 20 ? 4.971 51.262 -50.527 1.00 4.85 8 SER B N 1
ATOM 3448 C CA . SER B 1 20 ? 5.568 52.150 -49.565 1.00 4.78 8 SER B CA 1
ATOM 3449 C C . SER B 1 20 ? 6.059 51.408 -48.384 1.00 3.44 8 SER B C 1
ATOM 3450 O O . SER B 1 20 ? 5.423 50.459 -47.966 1.00 3.31 8 SER B O 1
ATOM 3453 N N . LEU B 1 21 ? 7.173 51.877 -47.798 1.00 2.00 9 LEU B N 1
ATOM 3454 C CA . LEU B 1 21 ? 7.625 51.438 -46.473 1.00 3.80 9 LEU B CA 1
ATOM 3455 C C . LEU B 1 21 ? 6.670 51.808 -45.315 1.00 4.67 9 LEU B C 1
ATOM 3456 O O . LEU B 1 21 ? 6.796 51.295 -44.186 1.00 4.81 9 LEU B O 1
ATOM 3461 N N . LEU B 1 22 ? 5.713 52.696 -45.619 1.00 3.95 10 LEU B N 1
ATOM 3462 C CA . LEU B 1 22 ? 4.656 53.042 -44.671 1.00 3.82 10 LEU B CA 1
ATOM 3463 C C . LEU B 1 22 ? 3.496 52.046 -44.680 1.00 3.35 10 LEU B C 1
ATOM 3464 O O . LEU B 1 22 ? 2.627 52.177 -43.853 1.00 4.28 10 LEU B O 1
ATOM 3469 N N . ASP B 1 23 ? 3.453 51.124 -45.645 1.00 2.00 11 ASP B N 1
ATOM 3470 C CA . ASP B 1 23 ? 2.411 50.070 -45.669 1.00 2.33 11 ASP B CA 1
ATOM 3471 C C . ASP B 1 23 ? 2.783 48.993 -44.659 1.00 4.72 11 ASP B C 1
ATOM 3472 O O . ASP B 1 23 ? 3.262 47.887 -45.007 1.00 4.30 11 ASP B O 1
ATOM 3477 N N . THR B 1 24 ? 2.545 49.323 -43.399 1.00 4.75 12 THR B N 1
ATOM 3478 C CA . THR B 1 24 ? 2.955 48.503 -42.279 1.00 5.46 12 THR B CA 1
ATOM 3479 C C . THR B 1 24 ? 2.335 49.045 -41.010 1.00 6.85 12 THR B C 1
ATOM 3480 O O . THR B 1 24 ? 1.770 50.145 -41.003 1.00 5.96 12 THR B O 1
ATOM 3484 N N . ASP B 1 25 ? 2.421 48.269 -39.939 1.00 6.45 13 ASP B N 1
ATOM 3485 C CA . ASP B 1 25 ? 1.925 48.700 -38.647 1.00 5.74 13 ASP B CA 1
ATOM 3486 C C . ASP B 1 25 ? 2.905 49.723 -38.014 1.00 8.27 13 ASP B C 1
ATOM 3487 O O . ASP B 1 25 ? 4.115 49.505 -38.019 1.00 3.85 13 ASP B O 1
ATOM 3500 N N . TYR B 1 27 ? 3.835 50.212 -35.035 1.00 6.93 15 TYR B N 1
ATOM 3501 C CA . TYR B 1 27 ? 4.760 49.660 -34.048 1.00 7.00 15 TYR B CA 1
ATOM 3502 C C . TYR B 1 27 ? 6.067 49.186 -34.699 1.00 7.07 15 TYR B C 1
ATOM 3503 O O . TYR B 1 27 ? 7.086 49.135 -34.026 1.00 8.56 15 TYR B O 1
ATOM 3512 N N . LYS B 1 28 ? 6.048 48.816 -35.985 1.00 6.11 16 LYS B N 1
ATOM 3513 C CA . LYS B 1 28 ? 7.278 48.354 -36.656 1.00 5.10 16 LYS B CA 1
ATOM 3514 C C . LYS B 1 28 ? 8.305 49.474 -36.766 1.00 7.29 16 LYS B C 1
ATOM 3515 O O . LYS B 1 28 ? 9.511 49.248 -36.646 1.00 8.69 16 LYS B O 1
ATOM 3521 N N . ILE B 1 29 ? 7.821 50.678 -37.032 1.00 2.96 17 ILE B N 1
ATOM 3522 C CA . ILE B 1 29 ? 8.684 51.854 -37.133 1.00 5.64 17 ILE B CA 1
ATOM 3523 C C . ILE B 1 29 ? 9.195 52.310 -35.756 1.00 3.61 17 ILE B C 1
ATOM 3524 O O . ILE B 1 29 ? 10.375 52.694 -35.613 1.00 7.69 17 ILE B O 1
ATOM 3529 N N . THR B 1 30 ? 8.331 52.290 -34.745 1.00 3.85 18 THR B N 1
ATOM 3530 C CA . THR B 1 30 ? 8.779 52.664 -33.392 1.00 4.79 18 THR B CA 1
ATOM 3531 C C . THR B 1 30 ? 9.809 51.637 -32.918 1.00 4.22 18 THR B C 1
ATOM 3532 O O . THR B 1 30 ? 10.863 51.993 -32.425 1.00 6.96 18 THR B O 1
ATOM 3544 N N . HIS B 1 32 ? 11.703 49.736 -34.882 1.00 4.11 20 HIS B N 1
ATOM 3545 C CA . HIS B 1 32 ? 12.866 50.011 -35.696 1.00 2.00 20 HIS B CA 1
ATOM 3546 C C . HIS B 1 32 ? 13.730 51.127 -35.044 1.00 2.65 20 HIS B C 1
ATOM 3547 O O . HIS B 1 32 ? 14.955 51.000 -34.931 1.00 2.42 20 HIS B O 1
ATOM 3554 N N . ALA B 1 33 ? 13.089 52.222 -34.639 1.00 3.48 21 ALA B N 1
ATOM 3555 C CA . ALA B 1 33 ? 13.805 53.328 -33.960 1.00 2.21 21 ALA B CA 1
ATOM 3556 C C . ALA B 1 33 ? 14.465 52.845 -32.669 1.00 2.00 21 ALA B C 1
ATOM 3557 O O . ALA B 1 33 ? 15.589 53.180 -32.384 1.00 2.67 21 ALA B O 1
ATOM 3559 N N . ALA B 1 34 ? 13.762 52.032 -31.897 1.00 2.18 22 ALA B N 1
ATOM 3560 C CA . ALA B 1 34 ? 14.253 51.600 -30.581 1.00 2.68 22 ALA B CA 1
ATOM 3561 C C . ALA B 1 34 ? 15.417 50.625 -30.780 1.00 3.41 22 ALA B C 1
ATOM 3562 O O . ALA B 1 34 ? 16.447 50.661 -30.101 1.00 4.44 22 ALA B O 1
ATOM 3564 N N . VAL B 1 35 ? 15.275 49.771 -31.778 1.00 2.81 23 VAL B N 1
ATOM 3565 C CA . VAL B 1 35 ? 16.337 48.823 -32.123 1.00 4.75 23 VAL B CA 1
ATOM 3566 C C . VAL B 1 35 ? 17.565 49.541 -32.701 1.00 6.06 23 VAL B C 1
ATOM 3567 O O . VAL B 1 35 ? 18.701 49.281 -32.288 1.00 5.93 23 VAL B O 1
ATOM 3571 N N . PHE B 1 36 ? 17.355 50.460 -33.636 1.00 5.48 24 PHE B N 1
ATOM 3572 C CA . PHE B 1 36 ? 18.461 51.235 -34.177 1.00 6.44 24 PHE B CA 1
ATOM 3573 C C . PHE B 1 36 ? 19.197 52.005 -33.042 1.00 5.66 24 PHE B C 1
ATOM 3574 O O . PHE B 1 36 ? 20.427 52.037 -32.989 1.00 5.54 24 PHE B O 1
ATOM 3582 N N . THR B 1 37 ? 18.425 52.617 -32.139 1.00 6.39 25 THR B N 1
ATOM 3583 C CA . THR B 1 37 ? 19.006 53.429 -31.068 1.00 6.17 25 THR B CA 1
ATOM 3584 C C . THR B 1 37 ? 19.785 52.614 -30.026 1.00 5.91 25 THR B C 1
ATOM 3585 O O . THR B 1 37 ? 20.818 53.072 -29.520 1.00 5.20 25 THR B O 1
ATOM 3589 N N . ASN B 1 38 ? 19.251 51.452 -29.661 1.00 6.02 26 ASN B N 1
ATOM 3590 C CA . ASN B 1 38 ? 19.775 50.667 -28.530 1.00 6.98 26 ASN B CA 1
ATOM 3591 C C . ASN B 1 38 ? 20.589 49.438 -28.935 1.00 9.14 26 ASN B C 1
ATOM 3592 O O . ASN B 1 38 ? 21.567 49.103 -28.256 1.00 8.14 26 ASN B O 1
ATOM 3597 N N . PHE B 1 39 ? 20.178 48.755 -30.019 1.00 6.66 27 PHE B N 1
ATOM 3598 C CA . PHE B 1 39 ? 20.749 47.453 -30.418 1.00 8.52 27 PHE B CA 1
ATOM 3599 C C . PHE B 1 39 ? 21.147 47.386 -31.894 1.00 8.41 27 PHE B C 1
ATOM 3600 O O . PHE B 1 39 ? 20.733 46.467 -32.589 1.00 10.00 27 PHE B O 1
ATOM 3608 N N . PRO B 1 40 ? 21.987 48.336 -32.361 1.00 8.42 28 PRO B N 1
ATOM 3609 C CA . PRO B 1 40 ? 22.409 48.395 -33.782 1.00 11.10 28 PRO B CA 1
ATOM 3610 C C . PRO B 1 40 ? 23.243 47.214 -34.302 1.00 12.01 28 PRO B C 1
ATOM 3611 O O . PRO B 1 40 ? 23.299 46.994 -35.517 1.00 13.68 28 PRO B O 1
ATOM 3615 N N . ASP B 1 41 ? 23.907 46.484 -33.406 1.00 9.87 29 ASP B N 1
ATOM 3616 C CA . ASP B 1 41 ? 24.777 45.383 -33.813 1.00 12.59 29 ASP B CA 1
ATOM 3617 C C . ASP B 1 41 ? 24.167 44.010 -33.511 1.00 10.96 29 ASP B C 1
ATOM 3618 O O . ASP B 1 41 ? 24.728 42.999 -33.943 1.00 12.17 29 ASP B O 1
ATOM 3623 N N . VAL B 1 42 ? 23.020 43.964 -32.822 1.00 7.17 30 VAL B N 1
ATOM 3624 C CA . VAL B 1 42 ? 22.359 42.673 -32.507 1.00 6.38 30 VAL B CA 1
ATOM 3625 C C . VAL B 1 42 ? 21.852 41.984 -33.795 1.00 6.15 30 VAL B C 1
ATOM 3626 O O . VAL B 1 42 ? 21.295 42.634 -34.661 1.00 5.28 30 VAL B O 1
ATOM 3630 N N . THR B 1 43 ? 22.094 40.680 -33.932 1.00 6.25 31 THR B N 1
ATOM 3631 C CA . THR B 1 43 ? 21.538 39.928 -35.059 1.00 3.82 31 THR B CA 1
ATOM 3632 C C . THR B 1 43 ? 20.384 39.077 -34.584 1.00 5.99 31 THR B C 1
ATOM 3633 O O . THR B 1 43 ? 20.293 38.670 -33.397 1.00 3.34 31 THR B O 1
ATOM 3637 N N . VAL B 1 44 ? 19.477 38.844 -35.523 1.00 3.74 32 VAL B N 1
ATOM 3638 C CA . VAL B 1 44 ? 18.266 38.125 -35.226 1.00 3.81 32 VAL B CA 1
ATOM 3639 C C . VAL B 1 44 ? 17.886 37.241 -36.399 1.00 3.48 32 VAL B C 1
ATOM 3640 O O . VAL B 1 44 ? 18.284 37.488 -37.533 1.00 3.66 32 VAL B O 1
ATOM 3644 N N . THR B 1 45 ? 17.050 36.254 -36.085 1.00 2.00 33 THR B N 1
ATOM 3645 C CA . THR B 1 45 ? 16.326 35.487 -37.093 1.00 2.00 33 THR B CA 1
ATOM 3646 C C . THR B 1 45 ? 14.854 35.479 -36.756 1.00 5.07 33 THR B C 1
ATOM 3647 O O . THR B 1 45 ? 14.485 35.285 -35.596 1.00 4.85 33 THR B O 1
ATOM 3651 N N . TYR B 1 46 ? 14.016 35.706 -37.772 1.00 5.28 34 TYR B N 1
ATOM 3652 C CA . TYR B 1 46 ? 12.548 35.550 -37.647 1.00 3.60 34 TYR B CA 1
ATOM 3653 C C . TYR B 1 46 ? 12.180 34.343 -38.450 1.00 5.44 34 TYR B C 1
ATOM 3654 O O . TYR B 1 46 ? 12.813 34.055 -39.474 1.00 2.96 34 TYR B O 1
ATOM 3663 N N . LYS B 1 47 ? 11.119 33.648 -38.044 1.00 4.02 35 LYS B N 1
ATOM 3664 C CA . LYS B 1 47 ? 10.727 32.443 -38.787 1.00 4.65 35 LYS B CA 1
ATOM 3665 C C . LYS B 1 47 ? 9.244 32.470 -39.046 1.00 3.98 35 LYS B C 1
ATOM 3666 O O . LYS B 1 47 ? 8.451 32.768 -38.152 1.00 5.37 35 LYS B O 1
ATOM 3672 N N . TYR B 1 48 ? 8.891 32.167 -40.277 1.00 2.29 36 TYR B N 1
ATOM 3673 C CA . TYR B 1 48 ? 7.494 31.941 -40.680 1.00 2.25 36 TYR B CA 1
ATOM 3674 C C . TYR B 1 48 ? 6.945 30.604 -40.167 1.00 2.00 36 TYR B C 1
ATOM 3675 O O . TYR B 1 48 ? 7.578 29.558 -40.312 1.00 2.53 36 TYR B O 1
ATOM 3684 N N . THR B 1 49 ? 5.716 30.651 -39.676 1.00 3.04 37 THR B N 1
ATOM 3685 C CA . THR B 1 49 ? 4.962 29.451 -39.289 1.00 2.00 37 THR B CA 1
ATOM 3686 C C . THR B 1 49 ? 3.521 29.598 -39.755 1.00 2.00 37 THR B C 1
ATOM 3687 O O . THR B 1 49 ? 2.876 30.602 -39.527 1.00 2.00 37 THR B O 1
ATOM 3691 N N . ASN B 1 50 ? 3.053 28.571 -40.435 1.00 3.92 38 ASN B N 1
ATOM 3692 C CA . ASN B 1 50 ? 1.647 28.458 -40.806 1.00 4.28 38 ASN B CA 1
ATOM 3693 C C . ASN B 1 50 ? 0.970 27.531 -39.821 1.00 2.36 38 ASN B C 1
ATOM 3694 O O . ASN B 1 50 ? 1.130 26.299 -39.906 1.00 4.93 38 ASN B O 1
ATOM 3699 N N . ARG B 1 51 ? 0.193 28.098 -38.895 1.00 4.19 39 ARG B N 1
ATOM 3700 C CA . ARG B 1 51 ? -0.497 27.314 -37.884 1.00 5.62 39 ARG B CA 1
ATOM 3701 C C . ARG B 1 51 ? -1.712 26.610 -38.495 1.00 6.90 39 ARG B C 1
ATOM 3702 O O . ARG B 1 51 ? -2.137 25.564 -37.977 1.00 8.20 39 ARG B O 1
ATOM 3710 N N . SER B 1 52 ? -2.224 27.128 -39.620 1.00 4.50 40 SER B N 1
ATOM 3711 C CA . SER B 1 52 ? -3.308 26.448 -40.349 1.00 6.27 40 SER B CA 1
ATOM 3712 C C . SER B 1 52 ? -2.688 25.498 -41.382 1.00 6.13 40 SER B C 1
ATOM 3713 O O . SER B 1 52 ? -2.686 25.759 -42.579 1.00 5.05 40 SER B O 1
ATOM 3716 N N . SER B 1 53 ? -2.126 24.388 -40.921 1.00 9.95 41 SER B N 1
ATOM 3717 C CA . SER B 1 53 ? -1.223 23.613 -41.783 1.00 9.99 41 SER B CA 1
ATOM 3718 C C . SER B 1 53 ? -1.934 22.737 -42.823 1.00 8.74 41 SER B C 1
ATOM 3719 O O . SER B 1 53 ? -1.294 22.145 -43.691 1.00 6.27 41 SER B O 1
ATOM 3722 N N . GLN B 1 54 ? -3.251 22.632 -42.723 1.00 4.35 42 GLN B N 1
ATOM 3723 C CA . GLN B 1 54 ? -4.052 22.046 -43.802 1.00 5.44 42 GLN B CA 1
ATOM 3724 C C . GLN B 1 54 ? -4.207 22.992 -45.003 1.00 5.96 42 GLN B C 1
ATOM 3725 O O . GLN B 1 54 ? -4.649 22.549 -46.077 1.00 8.02 42 GLN B O 1
ATOM 3731 N N . LEU B 1 55 ? -3.882 24.275 -44.829 1.00 2.00 43 LEU B N 1
ATOM 3732 C CA . LEU B 1 55 ? -3.936 25.236 -45.920 1.00 2.63 43 LEU B CA 1
ATOM 3733 C C . LEU B 1 55 ? -2.571 25.303 -46.561 1.00 6.46 43 LEU B C 1
ATOM 3734 O O . LEU B 1 55 ? -1.580 25.580 -45.876 1.00 6.05 43 LEU B O 1
ATOM 3739 N N . THR B 1 56 ? -2.528 25.091 -47.880 1.00 2.96 44 THR B N 1
ATOM 3740 C CA . THR B 1 56 ? -1.286 24.853 -48.601 1.00 2.18 44 THR B CA 1
ATOM 3741 C C . THR B 1 56 ? -1.177 25.740 -49.843 1.00 2.70 44 THR B C 1
ATOM 3742 O O . THR B 1 56 ? -2.168 26.302 -50.313 1.00 3.58 44 THR B O 1
ATOM 3746 N N . PHE B 1 57 ? 0.031 25.802 -50.397 1.00 2.00 45 PHE B N 1
ATOM 3747 C CA . PHE B 1 57 ? 0.316 26.693 -51.497 1.00 2.00 45 PHE B CA 1
ATOM 3748 C C . PHE B 1 57 ? 0.545 25.944 -52.776 1.00 4.71 45 PHE B C 1
ATOM 3749 O O . PHE B 1 57 ? 0.775 24.759 -52.757 1.00 5.35 45 PHE B O 1
ATOM 3757 N N . ASN B 1 58 ? 0.465 26.675 -53.877 1.00 6.45 46 ASN B N 1
ATOM 3758 C CA . ASN B 1 58 ? 0.744 26.141 -55.202 1.00 4.57 46 ASN B CA 1
ATOM 3759 C C . ASN B 1 58 ? 1.900 26.904 -55.865 1.00 7.61 46 ASN B C 1
ATOM 3760 O O . ASN B 1 58 ? 2.364 27.950 -55.383 1.00 3.39 46 ASN B O 1
ATOM 3765 N N . LYS B 1 59 ? 2.385 26.361 -56.971 1.00 7.84 47 LYS B N 1
ATOM 3766 C CA . LYS B 1 59 ? 3.496 26.974 -57.686 1.00 8.86 47 LYS B CA 1
ATOM 3767 C C . LYS B 1 59 ? 3.262 28.425 -58.081 1.00 3.82 47 LYS B C 1
ATOM 3768 O O . LYS B 1 59 ? 4.197 29.242 -58.008 1.00 7.27 47 LYS B O 1
ATOM 3774 N N . GLU B 1 60 ? 2.036 28.727 -58.524 1.00 5.86 48 GLU B N 1
ATOM 3775 C CA . GLU B 1 60 ? 1.655 30.072 -58.961 1.00 6.74 48 GLU B CA 1
ATOM 3776 C C . GLU B 1 60 ? 1.789 31.104 -57.843 1.00 6.18 48 GLU B C 1
ATOM 3777 O O . GLU B 1 60 ? 2.392 32.188 -58.023 1.00 4.46 48 GLU B O 1
ATOM 3779 N N . ALA B 1 61 ? 1.218 30.766 -56.693 1.00 4.83 49 ALA B N 1
ATOM 3780 C CA . ALA B 1 61 ? 1.378 31.598 -55.479 1.00 4.41 49 ALA B CA 1
ATOM 3781 C C . ALA B 1 61 ? 2.857 31.785 -55.113 1.00 4.69 49 ALA B C 1
ATOM 3782 O O . ALA B 1 61 ? 3.302 32.925 -54.840 1.00 5.51 49 ALA B O 1
ATOM 3784 N N . ILE B 1 62 ? 3.640 30.690 -55.126 1.00 3.25 50 ILE B N 1
ATOM 3785 C CA . ILE B 1 62 ? 5.054 30.752 -54.762 1.00 3.56 50 ILE B CA 1
ATOM 3786 C C . ILE B 1 62 ? 5.842 31.658 -55.722 1.00 4.11 50 ILE B C 1
ATOM 3787 O O . ILE B 1 62 ? 6.650 32.515 -55.305 1.00 2.17 50 ILE B O 1
ATOM 3792 N N . ASN B 1 63 ? 5.598 31.486 -57.009 1.00 5.34 51 ASN B N 1
ATOM 3793 C CA . ASN B 1 63 ? 6.275 32.304 -58.011 1.00 6.87 51 ASN B CA 1
ATOM 3794 C C . ASN B 1 63 ? 5.950 33.789 -57.847 1.00 5.98 51 ASN B C 1
ATOM 3795 O O . ASN B 1 63 ? 6.860 34.630 -57.956 1.00 5.95 51 ASN B O 1
ATOM 3800 N N . TRP B 1 64 ? 4.677 34.092 -57.550 1.00 4.27 52 TRP B N 1
ATOM 3801 C CA . TRP B 1 64 ? 4.251 35.474 -57.306 1.00 4.49 52 TRP B CA 1
ATOM 3802 C C . TRP B 1 64 ? 4.925 36.032 -56.070 1.00 3.42 52 TRP B C 1
ATOM 3803 O O . TRP B 1 64 ? 5.334 37.210 -56.041 1.00 4.81 52 TRP B O 1
ATOM 3814 N N . LEU B 1 65 ? 5.022 35.198 -55.032 1.00 2.34 53 LEU B N 1
ATOM 3815 C CA . LEU B 1 65 ? 5.677 35.661 -53.775 1.00 3.24 53 LEU B CA 1
ATOM 3816 C C . LEU B 1 65 ? 7.144 35.978 -53.979 1.00 3.53 53 LEU B C 1
ATOM 3817 O O . LEU B 1 65 ? 7.680 36.975 -53.459 1.00 2.00 53 LEU B O 1
ATOM 3822 N N . LYS B 1 66 ? 7.829 35.129 -54.739 1.00 5.12 54 LYS B N 1
ATOM 3823 C CA . LYS B 1 66 ? 9.215 35.398 -55.047 1.00 4.04 54 LYS B CA 1
ATOM 3824 C C . LYS B 1 66 ? 9.414 36.802 -55.687 1.00 7.02 54 LYS B C 1
ATOM 3825 O O . LYS B 1 66 ? 10.322 37.542 -55.297 1.00 5.06 54 LYS B O 1
ATOM 3828 N N . GLU B 1 67 ? 8.531 37.165 -56.615 1.00 7.09 55 GLU B N 1
ATOM 3829 C CA . GLU B 1 67 ? 8.564 38.473 -57.283 1.00 7.51 55 GLU B CA 1
ATOM 3830 C C . GLU B 1 67 ? 8.328 39.602 -56.258 1.00 6.42 55 GLU B C 1
ATOM 3831 O O . GLU B 1 67 ? 9.108 40.547 -56.152 1.00 4.81 55 GLU B O 1
ATOM 3837 N N . GLN B 1 68 ? 7.261 39.445 -55.485 1.00 3.78 56 GLN B N 1
ATOM 3838 C CA . GLN B 1 68 ? 6.844 40.419 -54.516 1.00 4.28 56 GLN B CA 1
ATOM 3839 C C . GLN B 1 68 ? 7.869 40.688 -53.408 1.00 2.00 56 GLN B C 1
ATOM 3840 O O . GLN B 1 68 ? 8.121 41.848 -53.046 1.00 3.48 56 GLN B O 1
ATOM 3846 N N . PHE B 1 69 ? 8.500 39.638 -52.903 1.00 5.19 57 PHE B N 1
ATOM 3847 C CA . PHE B 1 69 ? 9.544 39.798 -51.902 1.00 5.11 57 PHE B CA 1
ATOM 3848 C C . PHE B 1 69 ? 10.737 40.544 -52.486 1.00 7.29 57 PHE B C 1
ATOM 3849 O O . PHE B 1 69 ? 11.333 41.387 -51.820 1.00 4.08 57 PHE B O 1
ATOM 3857 N N . SER B 1 70 ? 11.058 40.243 -53.738 1.00 6.68 58 SER B N 1
ATOM 3858 C CA . SER B 1 70 ? 12.157 40.901 -54.430 1.00 7.61 58 SER B CA 1
ATOM 3859 C C . SER B 1 70 ? 11.910 42.412 -54.597 1.00 5.19 58 SER B C 1
ATOM 3860 O O . SER B 1 70 ? 12.808 43.228 -54.398 1.00 6.69 58 SER B O 1
ATOM 3863 N N . TYR B 1 71 ? 10.672 42.768 -54.919 1.00 5.11 59 TYR B N 1
ATOM 3864 C CA . TYR B 1 71 ? 10.244 44.145 -55.123 1.00 4.37 59 TYR B CA 1
ATOM 3865 C C . TYR B 1 71 ? 10.442 45.006 -53.891 1.00 5.70 59 TYR B C 1
ATOM 3866 O O . TYR B 1 71 ? 10.580 46.207 -53.993 1.00 5.38 59 TYR B O 1
ATOM 3875 N N . LEU B 1 72 ? 10.456 44.384 -52.715 1.00 3.81 60 LEU B N 1
ATOM 3876 C CA . LEU B 1 72 ? 10.682 45.119 -51.472 1.00 3.91 60 LEU B CA 1
ATOM 3877 C C . LEU B 1 72 ? 12.015 45.841 -51.462 1.00 5.31 60 LEU B C 1
ATOM 3878 O O . LEU B 1 72 ? 12.136 46.853 -50.838 1.00 4.85 60 LEU B O 1
ATOM 3883 N N . GLY B 1 73 ? 13.015 45.311 -52.168 1.00 8.09 61 GLY B N 1
ATOM 3884 C CA . GLY B 1 73 ? 14.318 45.969 -52.271 1.00 6.25 61 GLY B CA 1
ATOM 3885 C C . GLY B 1 73 ? 14.328 47.236 -53.103 1.00 4.58 61 GLY B C 1
ATOM 3886 O O . GLY B 1 73 ? 15.323 47.930 -53.115 1.00 6.19 61 GLY B O 1
ATOM 3887 N N . ASN B 1 74 ? 13.235 47.506 -53.808 1.00 4.11 62 ASN B N 1
ATOM 3888 C CA . ASN B 1 74 ? 13.087 48.713 -54.635 1.00 5.94 62 ASN B CA 1
ATOM 3889 C C . ASN B 1 74 ? 12.437 49.878 -53.919 1.00 7.41 62 ASN B C 1
ATOM 3890 O O . ASN B 1 74 ? 12.426 51.004 -54.438 1.00 6.17 62 ASN B O 1
ATOM 3895 N N . LEU B 1 75 ? 11.902 49.622 -52.736 1.00 4.92 63 LEU B N 1
ATOM 3896 C CA . LEU B 1 75 ? 11.259 50.641 -51.930 1.00 4.94 63 LEU B CA 1
ATOM 3897 C C . LEU B 1 75 ? 12.248 51.580 -51.292 1.00 6.49 63 LEU B C 1
ATOM 3898 O O . LEU B 1 75 ? 13.305 51.153 -50.807 1.00 5.96 63 LEU B O 1
ATOM 3903 N N . ARG B 1 76 ? 11.880 52.862 -51.246 1.00 9.27 64 ARG B N 1
ATOM 3904 C CA . ARG B 1 76 ? 12.646 53.849 -50.495 1.00 9.98 64 ARG B CA 1
ATOM 3905 C C . ARG B 1 76 ? 11.680 54.796 -49.796 1.00 10.13 64 ARG B C 1
ATOM 3906 O O . ARG B 1 76 ? 10.573 55.014 -50.260 1.00 11.12 64 ARG B O 1
ATOM 3914 N N . PHE B 1 77 ? 12.111 55.365 -48.691 1.00 9.32 65 PHE B N 1
ATOM 3915 C CA . PHE B 1 77 ? 11.310 56.387 -48.031 1.00 9.78 65 PHE B CA 1
ATOM 3916 C C . PHE B 1 77 ? 11.370 57.613 -48.946 1.00 9.44 65 PHE B C 1
ATOM 3917 O O . PHE B 1 77 ? 12.416 57.892 -49.560 1.00 12.13 65 PHE B O 1
ATOM 3925 N N . THR B 1 78 ? 10.246 58.309 -49.080 1.00 8.30 66 THR B N 1
ATOM 3926 C CA . THR B 1 78 ? 10.212 59.592 -49.775 1.00 6.87 66 THR B CA 1
ATOM 3927 C C . THR B 1 78 ? 10.304 60.701 -48.746 1.00 2.76 66 THR B C 1
ATOM 3928 O O . THR B 1 78 ? 10.071 60.462 -47.544 1.00 2.00 66 THR B O 1
ATOM 3932 N N . GLU B 1 79 ? 10.629 61.911 -49.206 1.00 4.23 67 GLU B N 1
ATOM 3933 C CA . GLU B 1 79 ? 10.642 63.079 -48.342 1.00 4.01 67 GLU B CA 1
ATOM 3934 C C . GLU B 1 79 ? 9.286 63.256 -47.662 1.00 4.12 67 GLU B C 1
ATOM 3935 O O . GLU B 1 79 ? 9.211 63.526 -46.471 1.00 3.03 67 GLU B O 1
ATOM 3941 N N . GLU B 1 80 ? 8.215 63.029 -48.415 1.00 5.55 68 GLU B N 1
ATOM 3942 C CA . GLU B 1 80 ? 6.885 63.216 -47.885 1.00 7.84 68 GLU B CA 1
ATOM 3943 C C . GLU B 1 80 ? 6.555 62.203 -46.786 1.00 7.06 68 GLU B C 1
ATOM 3944 O O . GLU B 1 80 ? 5.900 62.528 -45.786 1.00 4.08 68 GLU B O 1
ATOM 3950 N N . GLU B 1 81 ? 7.000 60.962 -46.968 1.00 5.01 69 GLU B N 1
ATOM 3951 C CA . GLU B 1 81 ? 6.759 59.920 -45.984 1.00 5.76 69 GLU B CA 1
ATOM 3952 C C . GLU B 1 81 ? 7.483 60.203 -44.669 1.00 3.62 69 GLU B C 1
ATOM 3953 O O . GLU B 1 81 ? 6.940 60.019 -43.583 1.00 4.23 69 GLU B O 1
ATOM 3959 N N . ILE B 1 82 ? 8.707 60.677 -44.797 1.00 2.54 70 ILE B N 1
ATOM 3960 C CA . ILE B 1 82 ? 9.522 61.069 -43.652 1.00 3.80 70 ILE B CA 1
ATOM 3961 C C . ILE B 1 82 ? 8.914 62.236 -42.886 1.00 2.17 70 ILE B C 1
ATOM 3962 O O . ILE B 1 82 ? 8.845 62.208 -41.661 1.00 3.68 70 ILE B O 1
ATOM 3967 N N . GLU B 1 83 ? 8.462 63.252 -43.618 1.00 3.74 71 GLU B N 1
ATOM 3968 C CA . GLU B 1 83 ? 7.728 64.381 -43.043 1.00 3.50 71 GLU B CA 1
ATOM 3969 C C . GLU B 1 83 ? 6.500 63.939 -42.245 1.00 2.86 71 GLU B C 1
ATOM 3970 O O . GLU B 1 83 ? 6.261 64.445 -41.126 1.00 2.00 71 GLU B O 1
ATOM 3976 N N . TYR B 1 84 ? 5.745 62.994 -42.816 1.00 3.46 72 TYR B N 1
ATOM 3977 C CA . TYR B 1 84 ? 4.583 62.380 -42.165 1.00 3.84 72 TYR B CA 1
ATOM 3978 C C . TYR B 1 84 ? 4.966 61.678 -40.870 1.00 2.00 72 TYR B C 1
ATOM 3979 O O . TYR B 1 84 ? 4.303 61.865 -39.839 1.00 2.28 72 TYR B O 1
ATOM 3988 N N . LEU B 1 85 ? 6.050 60.908 -40.885 1.00 4.08 73 LEU B N 1
ATOM 3989 C CA . LEU B 1 85 ? 6.507 60.235 -39.671 1.00 3.71 73 LEU B CA 1
ATOM 3990 C C . LEU B 1 85 ? 6.855 61.250 -38.560 1.00 3.36 73 LEU B C 1
ATOM 3991 O O . LEU B 1 85 ? 6.454 61.086 -37.378 1.00 3.43 73 LEU B O 1
ATOM 3996 N N . LYS B 1 86 ? 7.554 62.315 -38.942 1.00 2.04 74 LYS B N 1
ATOM 3997 C CA . LYS B 1 86 ? 7.934 63.377 -37.997 1.00 2.56 74 LYS B CA 1
ATOM 3998 C C . LYS B 1 86 ? 6.739 64.143 -37.442 1.00 6.71 74 LYS B C 1
ATOM 3999 O O . LYS B 1 86 ? 6.707 64.505 -36.248 1.00 9.86 74 LYS B O 1
ATOM 4005 N N . GLN B 1 87 ? 5.749 64.372 -38.293 1.00 6.98 75 GLN B N 1
ATOM 4006 C CA . GLN B 1 87 ? 4.518 65.008 -37.866 1.00 7.76 75 GLN B CA 1
ATOM 4007 C C . GLN B 1 87 ? 3.739 64.159 -36.859 1.00 6.49 75 GLN B C 1
ATOM 4008 O O . GLN B 1 87 ? 3.273 64.706 -35.838 1.00 6.95 75 GLN B O 1
ATOM 4014 N N . GLU B 1 88 ? 3.618 62.858 -37.123 1.00 4.69 76 GLU B N 1
ATOM 4015 C CA . GLU B 1 88 ? 2.706 61.998 -36.344 1.00 4.21 76 GLU B CA 1
ATOM 4016 C C . GLU B 1 88 ? 3.367 61.239 -35.229 1.00 5.72 76 GLU B C 1
ATOM 4017 O O . GLU B 1 88 ? 2.675 60.738 -34.342 1.00 7.95 76 GLU B O 1
ATOM 4023 N N . ILE B 1 89 ? 4.695 61.135 -35.296 1.00 4.59 77 ILE B N 1
ATOM 4024 C CA . ILE B 1 89 ? 5.510 60.485 -34.273 1.00 6.19 77 ILE B CA 1
ATOM 4025 C C . ILE B 1 89 ? 6.714 61.396 -34.026 1.00 5.68 77 ILE B C 1
ATOM 4026 O O . ILE B 1 89 ? 7.859 61.037 -34.331 1.00 4.32 77 ILE B O 1
ATOM 4031 N N . PRO B 1 90 ? 6.443 62.588 -33.491 1.00 6.56 78 PRO B N 1
ATOM 4032 C CA . PRO B 1 90 ? 7.472 63.601 -33.329 1.00 7.38 78 PRO B CA 1
ATOM 4033 C C . PRO B 1 90 ? 8.598 63.210 -32.327 1.00 8.27 78 PRO B C 1
ATOM 4034 O O . PRO B 1 90 ? 9.663 63.833 -32.350 1.00 8.21 78 PRO B O 1
ATOM 4038 N N . TYR B 1 91 ? 8.371 62.184 -31.496 1.00 6.13 79 TYR B N 1
ATOM 4039 C CA . TYR B 1 91 ? 9.378 61.694 -30.531 1.00 7.46 79 TYR B CA 1
ATOM 4040 C C . TYR B 1 91 ? 10.341 60.651 -31.115 1.00 9.35 79 TYR B C 1
ATOM 4041 O O . TYR B 1 91 ? 11.173 60.096 -30.393 1.00 8.39 79 TYR B O 1
ATOM 4050 N N . LEU B 1 92 ? 10.226 60.358 -32.411 1.00 7.21 80 LEU B N 1
ATOM 4051 C CA . LEU B 1 92 ? 11.235 59.521 -33.060 1.00 6.60 80 LEU B CA 1
ATOM 4052 C C . LEU B 1 92 ? 12.556 60.255 -32.896 1.00 6.01 80 LEU B C 1
ATOM 4053 O O . LEU B 1 92 ? 12.589 61.455 -33.112 1.00 4.34 80 LEU B O 1
ATOM 4058 N N . PRO B 1 93 ? 13.635 59.556 -32.461 1.00 6.30 81 PRO B N 1
ATOM 4059 C CA . PRO B 1 93 ? 14.951 60.224 -32.393 1.00 8.20 81 PRO B CA 1
ATOM 4060 C C . PRO B 1 93 ? 15.489 60.758 -33.730 1.00 6.56 81 PRO B C 1
ATOM 4061 O O . PRO B 1 93 ? 15.306 60.134 -34.778 1.00 5.42 81 PRO B O 1
ATOM 4065 N N . SER B 1 94 ? 16.220 61.873 -33.661 1.00 6.07 82 SER B N 1
ATOM 4066 C CA . SER B 1 94 ? 16.733 62.575 -34.848 1.00 5.89 82 SER B CA 1
ATOM 4067 C C . SER B 1 94 ? 17.738 61.734 -35.619 1.00 4.85 82 SER B C 1
ATOM 4068 O O . SER B 1 94 ? 17.809 61.773 -36.857 1.00 6.04 82 SER B O 1
ATOM 4071 N N . ALA B 1 95 ? 18.502 60.944 -34.874 1.00 6.10 83 ALA B N 1
ATOM 4072 C CA . ALA B 1 95 ? 19.476 60.029 -35.446 1.00 5.94 83 ALA B CA 1
ATOM 4073 C C . ALA B 1 95 ? 18.793 58.934 -36.244 1.00 5.07 83 ALA B C 1
ATOM 4074 O O . ALA B 1 95 ? 19.334 58.451 -37.253 1.00 6.61 83 ALA B O 1
ATOM 4076 N N . TYR B 1 96 ? 17.592 58.544 -35.820 1.00 4.58 84 TYR B N 1
ATOM 4077 C CA . TYR B 1 96 ? 16.846 57.513 -36.562 1.00 2.00 84 TYR B CA 1
ATOM 4078 C C . TYR B 1 96 ? 16.369 58.068 -37.889 1.00 2.00 84 TYR B C 1
ATOM 4079 O O . TYR B 1 96 ? 16.493 57.435 -38.934 1.00 2.00 84 TYR B O 1
ATOM 4088 N N . ILE B 1 97 ? 15.820 59.265 -37.831 1.00 3.02 85 ILE B N 1
ATOM 4089 C CA . ILE B 1 97 ? 15.287 59.933 -39.006 1.00 2.55 85 ILE B CA 1
ATOM 4090 C C . ILE B 1 97 ? 16.396 60.139 -40.025 1.00 2.00 85 ILE B C 1
ATOM 4091 O O . ILE B 1 97 ? 16.208 59.926 -41.227 1.00 2.00 85 ILE B O 1
ATOM 4096 N N . LYS B 1 98 ? 17.578 60.489 -39.556 1.00 3.68 86 LYS B N 1
ATOM 4097 C CA . LYS B 1 98 ? 18.719 60.657 -40.460 1.00 3.58 86 LYS B CA 1
ATOM 4098 C C . LYS B 1 98 ? 19.105 59.359 -41.160 1.00 4.14 86 LYS B C 1
ATOM 4099 O O . LYS B 1 98 ? 19.383 59.314 -42.358 1.00 3.20 86 LYS B O 1
ATOM 4105 N N . TYR B 1 99 ? 19.101 58.294 -40.374 1.00 5.46 87 TYR B N 1
ATOM 4106 C CA . TYR B 1 99 ? 19.371 56.935 -40.850 1.00 5.07 87 TYR B CA 1
ATOM 4107 C C . TYR B 1 99 ? 18.415 56.480 -41.947 1.00 4.17 87 TYR B C 1
ATOM 4108 O O . TYR B 1 99 ? 18.855 56.012 -42.999 1.00 8.09 87 TYR B O 1
ATOM 4117 N N . ILE B 1 100 ? 17.108 56.665 -41.746 1.00 3.89 88 ILE B N 1
ATOM 4118 C CA . ILE B 1 100 ? 16.127 56.254 -42.755 1.00 3.03 88 ILE B CA 1
ATOM 4119 C C . ILE B 1 100 ? 16.002 57.230 -43.919 1.00 5.80 88 ILE B C 1
ATOM 4120 O O . ILE B 1 100 ? 15.526 56.840 -44.987 1.00 6.00 88 ILE B O 1
ATOM 4125 N N . SER B 1 101 ? 16.448 58.459 -43.704 1.00 4.80 89 SER B N 1
ATOM 4126 C CA . SER B 1 101 ? 16.468 59.516 -44.751 1.00 9.90 89 SER B CA 1
ATOM 4127 C C . SER B 1 101 ? 17.685 59.411 -45.669 1.00 8.33 89 SER B C 1
ATOM 4128 O O . SER B 1 101 ? 17.704 59.978 -46.757 1.00 11.75 89 SER B O 1
ATOM 4131 N N . SER B 1 102 ? 18.702 58.681 -45.236 1.00 11.48 90 SER B N 1
ATOM 4132 C CA . SER B 1 102 ? 19.918 58.515 -46.035 1.00 11.57 90 SER B CA 1
ATOM 4133 C C . SER B 1 102 ? 19.671 57.892 -47.407 1.00 10.76 90 SER B C 1
ATOM 4134 O O . SER B 1 102 ? 18.814 57.020 -47.557 1.00 13.03 90 SER B O 1
ATOM 4137 N N . SER B 1 103 ? 20.468 58.288 -48.406 1.00 11.25 91 SER B N 1
ATOM 4138 C CA . SER B 1 103 ? 20.384 57.626 -49.726 1.00 13.29 91 SER B CA 1
ATOM 4139 C C . SER B 1 103 ? 20.811 56.142 -49.662 1.00 12.22 91 SER B C 1
ATOM 4140 O O . SER B 1 103 ? 20.511 55.367 -50.564 1.00 14.68 91 SER B O 1
ATOM 4143 N N . ASN B 1 104 ? 21.471 55.761 -48.568 1.00 12.19 92 ASN B N 1
ATOM 4144 C CA . ASN B 1 104 ? 21.951 54.397 -48.360 1.00 13.58 92 ASN B CA 1
ATOM 4145 C C . ASN B 1 104 ? 20.856 53.448 -47.894 1.00 9.28 92 ASN B C 1
ATOM 4146 O O . ASN B 1 104 ? 20.932 52.235 -48.126 1.00 11.79 92 ASN B O 1
ATOM 4151 N N . TYR B 1 105 ? 19.835 53.994 -47.231 1.00 6.02 93 TYR B N 1
ATOM 4152 C CA . TYR B 1 105 ? 18.837 53.166 -46.601 1.00 6.30 93 TYR B CA 1
ATOM 4153 C C . TYR B 1 105 ? 17.973 52.378 -47.599 1.00 6.93 93 TYR B C 1
ATOM 4154 O O . TYR B 1 105 ? 17.421 52.932 -48.524 1.00 6.74 93 TYR B O 1
ATOM 4163 N N . LYS B 1 106 ? 17.890 51.066 -47.415 1.00 7.21 94 LYS B N 1
ATOM 4164 C CA . LYS B 1 106 ? 16.904 50.258 -48.135 1.00 7.87 94 LYS B CA 1
ATOM 4165 C C . LYS B 1 106 ? 16.840 48.903 -47.500 1.00 5.53 94 LYS B C 1
ATOM 4166 O O . LYS B 1 106 ? 17.690 48.580 -46.669 1.00 6.30 94 LYS B O 1
ATOM 4172 N N . LEU B 1 107 ? 15.860 48.113 -47.914 1.00 4.69 95 LEU B N 1
ATOM 4173 C CA . LEU B 1 107 ? 15.818 46.693 -47.553 1.00 4.75 95 LEU B CA 1
ATOM 4174 C C . LEU B 1 107 ? 16.643 45.886 -48.563 1.00 4.32 95 LEU B C 1
ATOM 4175 O O . LEU B 1 107 ? 16.804 46.267 -49.746 1.00 5.18 95 LEU B O 1
ATOM 4180 N N . HIS B 1 108 ? 17.165 44.767 -48.082 1.00 4.29 96 HIS B N 1
ATOM 4181 C CA . HIS B 1 108 ? 18.066 43.882 -48.863 1.00 6.82 96 HIS B CA 1
ATOM 4182 C C . HIS B 1 108 ? 17.478 42.460 -48.838 1.00 6.04 96 HIS B C 1
ATOM 4183 O O . HIS B 1 108 ? 18.070 41.552 -48.246 1.00 6.02 96 HIS B O 1
ATOM 4190 N N . PRO B 1 109 ? 16.310 42.259 -49.496 1.00 7.10 97 PRO B N 1
ATOM 4191 C CA . PRO B 1 109 ? 15.618 40.961 -49.387 1.00 6.27 97 PRO B CA 1
ATOM 4192 C C . PRO B 1 109 ? 16.435 39.764 -49.891 1.00 5.18 97 PRO B C 1
ATOM 4193 O O . PRO B 1 109 ? 16.326 38.675 -49.324 1.00 7.01 97 PRO B O 1
ATOM 4197 N N . GLU B 1 110 ? 17.261 39.973 -50.929 1.00 6.62 98 GLU B N 1
ATOM 4198 C CA . GLU B 1 110 ? 18.095 38.889 -51.440 1.00 9.40 98 GLU B CA 1
ATOM 4199 C C . GLU B 1 110 ? 19.069 38.389 -50.395 1.00 10.32 98 GLU B C 1
ATOM 4200 O O . GLU B 1 110 ? 19.343 37.183 -50.353 1.00 13.44 98 GLU B O 1
ATOM 4203 N N . GLU B 1 111 ? 19.507 39.276 -49.506 1.00 8.43 99 GLU B N 1
ATOM 4204 C CA . GLU B 1 111 ? 20.399 38.940 -48.382 1.00 10.76 99 GLU B CA 1
ATOM 4205 C C . GLU B 1 111 ? 19.693 38.441 -47.143 1.00 11.68 99 GLU B C 1
ATOM 4206 O O . GLU B 1 111 ? 20.184 37.513 -46.498 1.00 13.81 99 GLU B O 1
ATOM 4212 N N . GLN B 1 112 ? 18.570 39.071 -46.798 1.00 7.49 100 GLN B N 1
ATOM 4213 C CA . GLN B 1 112 ? 17.888 38.853 -45.511 1.00 5.46 100 GLN B CA 1
ATOM 4214 C C . GLN B 1 112 ? 16.910 37.728 -45.575 1.00 4.68 100 GLN B C 1
ATOM 4215 O O . GLN B 1 112 ? 16.727 37.011 -44.581 1.00 4.47 100 GLN B O 1
ATOM 4221 N N . ILE B 1 113 ? 16.254 37.551 -46.722 1.00 5.32 101 ILE B N 1
ATOM 4222 C CA . ILE B 1 113 ? 15.145 36.571 -46.784 1.00 3.35 101 ILE B CA 1
ATOM 4223 C C . ILE B 1 113 ? 15.630 35.266 -47.366 1.00 4.86 101 ILE B C 1
ATOM 4224 O O . ILE B 1 113 ? 16.161 35.243 -48.472 1.00 5.75 101 ILE B O 1
ATOM 4229 N N . SER B 1 114 ? 15.427 34.180 -46.646 0.50 2.00 102 SER B N 1
ATOM 4230 C CA . SER B 1 114 ? 15.633 32.872 -47.213 0.50 2.00 102 SER B CA 1
ATOM 4231 C C . SER B 1 114 ? 14.268 32.192 -47.384 0.50 2.00 102 SER B C 1
ATOM 4232 O O . SER B 1 114 ? 13.688 31.724 -46.443 0.50 2.00 102 SER B O 1
ATOM 4237 N N . PHE B 1 115 ? 13.804 32.124 -48.617 1.00 2.00 103 PHE B N 1
ATOM 4238 C CA . PHE B 1 115 ? 12.482 31.648 -48.941 1.00 2.47 103 PHE B CA 1
ATOM 4239 C C . PHE B 1 115 ? 12.610 30.405 -49.813 1.00 6.43 103 PHE B C 1
ATOM 4240 O O . PHE B 1 115 ? 13.123 30.459 -50.929 1.00 3.52 103 PHE B O 1
ATOM 4248 N N . THR B 1 116 ? 12.191 29.275 -49.278 1.00 2.31 104 THR B N 1
ATOM 4249 C CA . THR B 1 116 ? 12.125 28.026 -50.021 1.00 6.15 104 THR B CA 1
ATOM 4250 C C . THR B 1 116 ? 10.724 27.428 -49.871 1.00 6.90 104 THR B C 1
ATOM 4251 O O . THR B 1 116 ? 9.942 27.909 -49.072 1.00 4.52 104 THR B O 1
ATOM 4255 N N . SER B 1 117 ? 10.440 26.365 -50.614 1.00 6.86 105 SER B N 1
ATOM 4256 C CA . SER B 1 117 ? 9.154 25.683 -50.538 1.00 7.76 105 SER B CA 1
ATOM 4257 C C . SER B 1 117 ? 9.389 24.206 -50.719 1.00 9.35 105 SER B C 1
ATOM 4258 O O . SER B 1 117 ? 10.411 23.796 -51.292 1.00 7.92 105 SER B O 1
ATOM 4261 N N . GLU B 1 118 ? 8.496 23.386 -50.201 1.00 8.71 106 GLU B N 1
ATOM 4262 C CA . GLU B 1 118 ? 8.653 21.987 -50.430 1.00 11.60 106 GLU B CA 1
ATOM 4263 C C . GLU B 1 118 ? 7.351 21.302 -50.569 1.00 9.55 106 GLU B C 1
ATOM 4264 O O . GLU B 1 118 ? 6.368 21.627 -49.871 1.00 8.19 106 GLU B O 1
ATOM 4270 N N . GLU B 1 119 ? 7.371 20.393 -51.525 1.00 9.00 107 GLU B N 1
ATOM 4271 C CA . GLU B 1 119 ? 6.187 19.715 -51.947 1.00 7.45 107 GLU B CA 1
ATOM 4272 C C . GLU B 1 119 ? 5.820 18.805 -50.793 1.00 5.99 107 GLU B C 1
ATOM 4273 O O . GLU B 1 119 ? 6.678 18.138 -50.236 1.00 6.67 107 GLU B O 1
ATOM 4279 N N . ILE B 1 120 ? 4.547 18.821 -50.398 1.00 4.10 108 ILE B N 1
ATOM 4280 C CA . ILE B 1 120 ? 4.073 18.120 -49.212 1.00 6.02 108 ILE B CA 1
ATOM 4281 C C . ILE B 1 120 ? 3.910 16.619 -49.488 1.00 5.32 108 ILE B C 1
ATOM 4282 O O . ILE B 1 120 ? 3.276 16.199 -50.494 1.00 4.14 108 ILE B O 1
ATOM 4287 N N . GLU B 1 121 ? 4.474 15.797 -48.596 1.00 7.94 109 GLU B N 1
ATOM 4288 C CA . GLU B 1 121 ? 4.447 14.341 -48.797 1.00 12.34 109 GLU B CA 1
ATOM 4289 C C . GLU B 1 121 ? 2.983 13.875 -48.687 1.00 8.16 109 GLU B C 1
ATOM 4290 O O . GLU B 1 121 ? 2.274 14.216 -47.725 1.00 9.54 109 GLU B O 1
ATOM 4296 N N . GLY B 1 122 ? 2.525 13.210 -49.732 1.00 6.89 110 GLY B N 1
ATOM 4297 C CA . GLY B 1 122 ? 1.158 12.698 -49.797 1.00 6.35 110 GLY B CA 1
ATOM 4298 C C . GLY B 1 122 ? 0.166 13.713 -50.345 1.00 6.03 110 GLY B C 1
ATOM 4299 O O . GLY B 1 122 ? -1.026 13.431 -50.441 1.00 6.36 110 GLY B O 1
ATOM 4300 N N . LYS B 1 123 ? 0.665 14.893 -50.699 1.00 3.12 111 LYS B N 1
ATOM 4301 C CA . LYS B 1 123 ? -0.152 15.926 -51.334 1.00 4.01 111 LYS B CA 1
ATOM 4302 C C . LYS B 1 123 ? 0.638 16.571 -52.493 1.00 2.00 111 LYS B C 1
ATOM 4303 O O . LYS B 1 123 ? 0.881 17.794 -52.509 1.00 3.60 111 LYS B O 1
ATOM 4309 N N . PRO B 1 124 ? 1.020 15.747 -53.482 1.00 2.61 112 PRO B N 1
ATOM 4310 C CA . PRO B 1 124 ? 1.726 16.319 -54.614 1.00 2.00 112 PRO B CA 1
ATOM 4311 C C . PRO B 1 124 ? 0.933 17.446 -55.260 1.00 3.95 112 PRO B C 1
ATOM 4312 O O . PRO B 1 124 ? -0.305 17.425 -55.227 1.00 5.09 112 PRO B O 1
ATOM 4316 N N . THR B 1 125 ? 1.693 18.420 -55.765 1.00 3.73 113 THR B N 1
ATOM 4317 C CA . THR B 1 125 ? 1.242 19.735 -56.287 1.00 3.94 113 THR B CA 1
ATOM 4318 C C . THR B 1 125 ? 0.924 20.766 -55.195 1.00 5.21 113 THR B C 1
ATOM 4319 O O . THR B 1 125 ? 0.586 21.910 -55.524 1.00 4.85 113 THR B O 1
ATOM 4323 N N . HIS B 1 126 ? 1.006 20.363 -53.925 1.00 2.43 114 HIS B N 1
ATOM 4324 C CA . HIS B 1 126 ? 0.762 21.244 -52.789 1.00 2.00 114 HIS B CA 1
ATOM 4325 C C . HIS B 1 126 ? 2.030 21.443 -52.014 1.00 3.77 114 HIS B C 1
ATOM 4326 O O . HIS B 1 126 ? 2.786 20.478 -51.771 1.00 2.00 114 HIS B O 1
ATOM 4333 N N . TYR B 1 127 ? 2.264 22.697 -51.637 1.00 2.00 115 TYR B N 1
ATOM 4334 C CA . TYR B 1 127 ? 3.546 23.068 -51.058 1.00 5.36 115 TYR B CA 1
ATOM 4335 C C . TYR B 1 127 ? 3.403 23.762 -49.708 1.00 6.95 115 TYR B C 1
ATOM 4336 O O . TYR B 1 127 ? 2.400 24.466 -49.426 1.00 4.23 115 TYR B O 1
ATOM 4345 N N . LYS B 1 128 ? 4.427 23.562 -48.879 1.00 6.57 116 LYS B N 1
ATOM 4346 C CA . LYS B 1 128 ? 4.582 24.373 -47.667 1.00 3.54 116 LYS B CA 1
ATOM 4347 C C . LYS B 1 128 ? 5.742 25.356 -47.864 1.00 4.83 116 LYS B C 1
ATOM 4348 O O . LYS B 1 128 ? 6.731 25.037 -48.555 1.00 5.97 116 LYS B O 1
ATOM 4351 N N . LEU B 1 129 ? 5.590 26.558 -47.306 1.00 2.00 117 LEU B N 1
ATOM 4352 C CA . LEU B 1 129 ? 6.619 27.573 -47.426 1.00 2.00 117 LEU B CA 1
ATOM 4353 C C . LEU B 1 129 ? 7.551 27.489 -46.239 1.00 2.27 117 LEU B C 1
ATOM 4354 O O . LEU B 1 129 ? 7.123 27.173 -45.095 1.00 2.00 117 LEU B O 1
ATOM 4359 N N . LYS B 1 130 ? 8.833 27.802 -46.502 1.00 4.13 118 LYS B N 1
ATOM 4360 C CA . LYS B 1 130 ? 9.788 27.957 -45.436 1.00 4.88 118 LYS B CA 1
ATOM 4361 C C . LYS B 1 130 ? 10.426 29.333 -45.647 1.00 2.79 118 LYS B C 1
ATOM 4362 O O . LYS B 1 130 ? 10.973 29.598 -46.713 1.00 4.88 118 LYS B O 1
ATOM 4368 N N . ILE B 1 131 ? 10.323 30.183 -44.638 1.00 3.62 119 ILE B N 1
ATOM 4369 C CA . ILE B 1 131 ? 10.804 31.563 -44.693 1.00 2.30 119 ILE B CA 1
ATOM 4370 C C . ILE B 1 131 ? 11.562 31.855 -43.403 1.00 2.99 119 ILE B C 1
ATOM 4371 O O . ILE B 1 131 ? 10.985 31.828 -42.301 1.00 4.06 119 ILE B O 1
ATOM 4376 N N . LEU B 1 132 ? 12.861 32.149 -43.557 1.00 4.23 120 LEU B N 1
ATOM 4377 C CA . LEU B 1 132 ? 13.684 32.731 -42.500 1.00 2.00 120 LEU B CA 1
ATOM 4378 C C . LEU B 1 132 ? 14.198 34.102 -42.924 1.00 3.71 120 LEU B C 1
ATOM 4379 O O . LEU B 1 132 ? 14.668 34.263 -44.049 1.00 4.97 120 LEU B O 1
ATOM 4384 N N . VAL B 1 133 ? 14.082 35.090 -42.035 1.00 5.25 121 VAL B N 1
ATOM 4385 C CA . VAL B 1 133 ? 14.580 36.437 -42.259 1.00 2.00 121 VAL B CA 1
ATOM 4386 C C . VAL B 1 133 ? 15.667 36.686 -41.222 1.00 2.00 121 VAL B C 1
ATOM 4387 O O . VAL B 1 133 ? 15.368 36.658 -40.011 1.00 4.84 121 VAL B O 1
ATOM 4391 N N . SER B 1 134 ? 16.906 36.853 -41.668 0.50 2.00 122 SER B N 1
ATOM 4392 C CA . SER B 1 134 ? 18.025 36.926 -40.758 0.50 2.00 122 SER B CA 1
ATOM 4393 C C . SER B 1 134 ? 18.973 38.065 -41.100 0.50 2.00 122 SER B C 1
ATOM 4394 O O . SER B 1 134 ? 19.228 38.356 -42.263 0.50 2.00 122 SER B O 1
ATOM 4399 N N . GLY B 1 135 ? 19.510 38.663 -40.043 1.00 2.00 123 GLY B N 1
ATOM 4400 C CA . GLY B 1 135 ? 20.556 39.681 -40.154 1.00 4.24 123 GLY B CA 1
ATOM 4401 C C . GLY B 1 135 ? 20.512 40.614 -38.978 1.00 2.00 123 GLY B C 1
ATOM 4402 O O . GLY B 1 135 ? 19.932 40.280 -37.921 1.00 3.87 123 GLY B O 1
ATOM 4403 N N . SER B 1 136 ? 21.050 41.822 -39.163 1.00 2.00 124 SER B N 1
ATOM 4404 C CA . SER B 1 136 ? 20.970 42.859 -38.130 1.00 3.20 124 SER B CA 1
ATOM 4405 C C . SER B 1 136 ? 19.528 43.077 -37.740 1.00 2.98 124 SER B C 1
ATOM 4406 O O . SER B 1 136 ? 18.665 43.063 -38.573 1.00 7.02 124 SER B O 1
ATOM 4409 N N . TRP B 1 137 ? 19.262 43.290 -36.466 1.00 2.00 125 TRP B N 1
ATOM 4410 C CA . TRP B 1 137 ? 17.876 43.495 -36.036 1.00 2.05 125 TRP B CA 1
ATOM 4411 C C . TRP B 1 137 ? 17.269 44.720 -36.791 1.00 2.00 125 TRP B C 1
ATOM 4412 O O . TRP B 1 137 ? 16.183 44.629 -37.338 1.00 3.47 125 TRP B O 1
ATOM 4423 N N . LYS B 1 138 ? 18.007 45.823 -36.839 1.00 4.70 126 LYS B N 1
ATOM 4424 C CA . LYS B 1 138 ? 17.601 47.027 -37.602 1.00 2.52 126 LYS B CA 1
ATOM 4425 C C . LYS B 1 138 ? 17.430 46.822 -39.119 1.00 2.60 126 LYS B C 1
ATOM 4426 O O . LYS B 1 138 ? 16.659 47.554 -39.749 1.00 6.34 126 LYS B O 1
ATOM 4432 N N . ASP B 1 139 ? 18.162 45.857 -39.703 1.00 2.36 127 ASP B N 1
ATOM 4433 C CA . ASP B 1 139 ? 17.933 45.423 -41.071 1.00 3.23 127 ASP B CA 1
ATOM 4434 C C . ASP B 1 139 ? 16.731 44.490 -41.311 1.00 2.00 127 ASP B C 1
ATOM 4435 O O . ASP B 1 139 ? 16.321 44.293 -42.443 1.00 8.26 127 ASP B O 1
ATOM 4440 N N . THR B 1 140 ? 16.187 43.862 -40.279 1.00 2.90 128 THR B N 1
ATOM 4441 C CA . THR B 1 140 ? 15.205 42.806 -40.470 1.00 4.80 128 THR B CA 1
ATOM 4442 C C . THR B 1 140 ? 13.839 43.097 -39.892 1.00 6.03 128 THR B C 1
ATOM 4443 O O . THR B 1 140 ? 12.840 42.463 -40.268 1.00 2.25 128 THR B O 1
ATOM 4447 N N . ILE B 1 141 ? 13.791 44.037 -38.962 1.00 3.89 129 ILE B N 1
ATOM 4448 C CA . ILE B 1 141 ? 12.575 44.316 -38.181 1.00 6.89 129 ILE B CA 1
ATOM 4449 C C . ILE B 1 141 ? 11.372 44.678 -39.049 1.00 2.00 129 ILE B C 1
ATOM 4450 O O . ILE B 1 141 ? 10.240 44.373 -38.692 1.00 5.92 129 ILE B O 1
ATOM 4455 N N . LEU B 1 142 ? 11.602 45.323 -40.194 1.00 2.00 130 LEU B N 1
ATOM 4456 C CA . LEU B 1 142 ? 10.468 45.788 -41.005 1.00 3.20 130 LEU B CA 1
ATOM 4457 C C . LEU B 1 142 ? 9.761 44.706 -41.830 1.00 4.57 130 LEU B C 1
ATOM 4458 O O . LEU B 1 142 ? 8.633 44.895 -42.280 1.00 4.90 130 LEU B O 1
ATOM 4463 N N . TYR B 1 143 ? 10.410 43.573 -42.038 1.00 6.01 131 TYR B N 1
ATOM 4464 C CA . TYR B 1 143 ? 9.839 42.581 -42.948 1.00 5.02 131 TYR B CA 1
ATOM 4465 C C . TYR B 1 143 ? 8.552 41.934 -42.468 1.00 5.09 131 TYR B C 1
ATOM 4466 O O . TYR B 1 143 ? 7.714 41.559 -43.297 1.00 3.33 131 TYR B O 1
ATOM 4475 N N . GLU B 1 144 ? 8.364 41.785 -41.154 1.00 5.10 132 GLU B N 1
ATOM 4476 C CA . GLU B 1 144 ? 7.269 40.940 -40.643 1.00 6.53 132 GLU B CA 1
ATOM 4477 C C . GLU B 1 144 ? 5.903 41.264 -41.264 1.00 5.56 132 GLU B C 1
ATOM 4478 O O . GLU B 1 144 ? 5.207 40.386 -41.790 1.00 2.98 132 GLU B O 1
ATOM 4484 N N . ILE B 1 145 ? 5.520 42.519 -41.200 1.00 2.79 133 ILE B N 1
ATOM 4485 C CA . ILE B 1 145 ? 4.191 42.927 -41.670 1.00 3.74 133 ILE B CA 1
ATOM 4486 C C . ILE B 1 145 ? 4.002 42.786 -43.190 1.00 2.00 133 ILE B C 1
ATOM 4487 O O . ILE B 1 145 ? 3.087 42.075 -43.607 1.00 3.13 133 ILE B O 1
ATOM 4492 N N . PRO B 1 146 ? 4.845 43.424 -44.017 1.00 2.00 134 PRO B N 1
ATOM 4493 C CA . PRO B 1 146 ? 4.653 43.234 -45.461 1.00 3.76 134 PRO B CA 1
ATOM 4494 C C . PRO B 1 146 ? 4.734 41.804 -45.909 1.00 3.33 134 PRO B C 1
ATOM 4495 O O . PRO B 1 146 ? 3.984 41.420 -46.826 1.00 2.43 134 PRO B O 1
ATOM 4499 N N . LEU B 1 147 ? 5.637 41.006 -45.333 1.00 2.00 135 LEU B N 1
ATOM 4500 C CA . LEU B 1 147 ? 5.741 39.614 -45.782 1.00 2.00 135 LEU B CA 1
ATOM 4501 C C . LEU B 1 147 ? 4.440 38.902 -45.435 1.00 2.48 135 LEU B C 1
ATOM 4502 O O . LEU B 1 147 ? 3.882 38.192 -46.271 1.00 5.52 135 LEU B O 1
ATOM 4507 N N . LEU B 1 148 ? 3.943 39.096 -44.223 1.00 2.00 136 LEU B N 1
ATOM 4508 C CA . LEU B 1 148 ? 2.645 38.501 -43.841 1.00 2.00 136 LEU B CA 1
ATOM 4509 C C . LEU B 1 148 ? 1.472 38.968 -44.733 1.00 2.78 136 LEU B C 1
ATOM 4510 O O . LEU B 1 148 ? 0.673 38.113 -45.213 1.00 2.34 136 LEU B O 1
ATOM 4515 N N . SER B 1 149 ? 1.347 40.278 -44.961 0.50 2.00 137 SER B N 1
ATOM 4516 C CA . SER B 1 149 ? 0.277 40.792 -45.829 0.50 2.00 137 SER B CA 1
ATOM 4517 C C . SER B 1 149 ? 0.372 40.212 -47.238 0.50 2.00 137 SER B C 1
ATOM 4518 O O . SER B 1 149 ? -0.626 39.941 -47.840 0.50 2.00 137 SER B O 1
ATOM 4523 N N . LEU B 1 150 ? 1.600 40.051 -47.745 1.00 2.32 138 LEU B N 1
ATOM 4524 C CA . LEU B 1 150 ? 1.823 39.443 -49.072 1.00 2.00 138 LEU B CA 1
ATOM 4525 C C . LEU B 1 150 ? 1.460 37.978 -49.148 1.00 2.00 138 LEU B C 1
ATOM 4526 O O . LEU B 1 150 ? 0.854 37.531 -50.133 1.00 2.00 138 LEU B O 1
ATOM 4531 N N . ILE B 1 151 ? 1.876 37.209 -48.150 1.00 2.00 139 ILE B N 1
ATOM 4532 C CA . ILE B 1 151 ? 1.516 35.770 -48.076 1.00 2.00 139 ILE B CA 1
ATOM 4533 C C . ILE B 1 151 ? -0.010 35.554 -48.024 1.00 2.00 139 ILE B C 1
ATOM 4534 O O . ILE B 1 151 ? -0.570 34.747 -48.806 1.00 2.30 139 ILE B O 1
ATOM 4539 N N . SER B 1 152 ? -0.687 36.316 -47.185 1.00 3.77 140 SER B N 1
ATOM 4540 C CA . SER B 1 152 ? -2.136 36.277 -47.114 1.00 2.00 140 SER B CA 1
ATOM 4541 C C . SER B 1 152 ? -2.757 36.651 -48.469 1.00 2.00 140 SER B C 1
ATOM 4542 O O . SER B 1 152 ? -3.673 35.974 -48.970 1.00 2.00 140 SER B O 1
ATOM 4545 N N . GLU B 1 153 ? -2.315 37.756 -49.038 1.00 2.00 141 GLU B N 1
ATOM 4546 C CA . GLU B 1 153 ? -2.822 38.130 -50.366 1.00 2.78 141 GLU B CA 1
ATOM 4547 C C . GLU B 1 153 ? -2.599 37.031 -51.412 1.00 2.00 141 GLU B C 1
ATOM 4548 O O . GLU B 1 153 ? -3.519 36.754 -52.165 1.00 2.00 141 GLU B O 1
ATOM 4554 N N . ALA B 1 154 ? -1.367 36.483 -51.518 1.00 2.00 142 ALA B N 1
ATOM 4555 C CA . ALA B 1 154 ? -1.049 35.371 -52.400 1.00 2.00 142 ALA B CA 1
ATOM 4556 C C . ALA B 1 154 ? -2.029 34.210 -52.231 1.00 2.00 142 ALA B C 1
ATOM 4557 O O . ALA B 1 154 ? -2.584 33.704 -53.193 1.00 2.00 142 ALA B O 1
ATOM 4559 N N . TYR B 1 155 ? -2.251 33.816 -50.990 1.00 2.00 143 TYR B N 1
ATOM 4560 C CA . TYR B 1 155 ? -3.096 32.674 -50.748 1.00 2.46 143 TYR B CA 1
ATOM 4561 C C . TYR B 1 155 ? -4.504 32.919 -51.297 1.00 2.13 143 TYR B C 1
ATOM 4562 O O . TYR B 1 155 ? -5.069 32.036 -51.975 1.00 2.00 143 TYR B O 1
ATOM 4571 N N . PHE B 1 156 ? -5.052 34.128 -51.064 1.00 2.00 144 PHE B N 1
ATOM 4572 C CA . PHE B 1 156 ? -6.438 34.415 -51.469 1.00 2.00 144 PHE B CA 1
ATOM 4573 C C . PHE B 1 156 ? -6.561 34.859 -52.945 1.00 2.00 144 PHE B C 1
ATOM 4574 O O . PHE B 1 156 ? -7.651 34.890 -53.502 1.00 2.34 144 PHE B O 1
ATOM 4582 N N . LYS B 1 157 ? -5.421 35.144 -53.579 1.00 2.13 145 LYS B N 1
ATOM 4583 C CA . LYS B 1 157 ? -5.328 35.429 -55.010 1.00 5.22 145 LYS B CA 1
ATOM 4584 C C . LYS B 1 157 ? -5.229 34.161 -55.866 1.00 4.70 145 LYS B C 1
ATOM 4585 O O . LYS B 1 157 ? -5.823 34.080 -56.934 1.00 7.32 145 LYS B O 1
ATOM 4591 N N . PHE B 1 158 ? -4.438 33.196 -55.409 1.00 4.87 146 PHE B N 1
ATOM 4592 C CA . PHE B 1 158 ? -4.005 32.036 -56.223 1.00 4.37 146 PHE B CA 1
ATOM 4593 C C . PHE B 1 158 ? -4.469 30.700 -55.724 1.00 7.81 146 PHE B C 1
ATOM 4594 O O . PHE B 1 158 ? -4.475 29.776 -56.516 1.00 5.90 146 PHE B O 1
ATOM 4602 N N . VAL B 1 159 ? -4.793 30.568 -54.424 1.00 2.00 147 VAL B N 1
ATOM 4603 C CA . VAL B 1 159 ? -5.097 29.232 -53.870 1.00 4.21 147 VAL B CA 1
ATOM 4604 C C . VAL B 1 159 ? -6.593 29.133 -53.588 1.00 7.09 147 VAL B C 1
ATOM 4605 O O . VAL B 1 159 ? -7.253 28.276 -54.160 1.00 6.20 147 VAL B O 1
ATOM 4609 N N . ASP B 1 160 ? -7.114 29.979 -52.713 1.00 5.76 148 ASP B N 1
ATOM 4610 C CA . ASP B 1 160 ? -8.541 29.976 -52.396 1.00 4.45 148 ASP B CA 1
ATOM 4611 C C . ASP B 1 160 ? -9.205 31.172 -52.971 1.00 4.37 148 ASP B C 1
ATOM 4612 O O . ASP B 1 160 ? -9.148 32.231 -52.349 1.00 4.46 148 ASP B O 1
ATOM 4617 N N . ILE B 1 161 ? -9.940 31.005 -54.078 1.00 3.15 149 ILE B N 1
ATOM 4618 C CA . ILE B 1 161 ? -10.596 32.141 -54.745 1.00 3.02 149 ILE B CA 1
ATOM 4619 C C . ILE B 1 161 ? -12.124 32.176 -54.527 1.00 3.52 149 ILE B C 1
ATOM 4620 O O . ILE B 1 161 ? -12.844 32.956 -55.179 1.00 4.34 149 ILE B O 1
ATOM 4625 N N . ASP B 1 162 ? -12.599 31.333 -53.616 1.00 2.81 150 ASP B N 1
ATOM 4626 C CA . ASP B 1 162 ? -14.007 31.176 -53.336 1.00 4.47 150 ASP B CA 1
ATOM 4627 C C . ASP B 1 162 ? -14.484 32.259 -52.361 1.00 3.99 150 ASP B C 1
ATOM 4628 O O . ASP B 1 162 ? -14.888 31.962 -51.226 1.00 5.11 150 ASP B O 1
ATOM 4633 N N . TRP B 1 163 ? -14.449 33.489 -52.847 1.00 4.34 151 TRP B N 1
ATOM 4634 C CA . TRP B 1 163 ? -14.910 34.655 -52.121 1.00 3.30 151 TRP B CA 1
ATOM 4635 C C . TRP B 1 163 ? -14.941 35.830 -53.112 1.00 3.47 151 TRP B C 1
ATOM 4636 O O . TRP B 1 163 ? -14.430 35.742 -54.240 1.00 4.03 151 TRP B O 1
ATOM 4647 N N . ASP B 1 164 ? -15.485 36.940 -52.655 1.00 2.00 152 ASP B N 1
ATOM 4648 C CA . ASP B 1 164 ? -15.384 38.188 -53.405 1.00 2.00 152 ASP B CA 1
ATOM 4649 C C . ASP B 1 164 ? -15.469 39.391 -52.444 1.00 3.57 152 ASP B C 1
ATOM 4650 O O . ASP B 1 164 ? -15.486 39.239 -51.213 1.00 2.30 152 ASP B O 1
ATOM 4655 N N . TYR B 1 165 ? -15.495 40.587 -53.011 1.00 3.34 153 TYR B N 1
ATOM 4656 C CA . TYR B 1 165 ? -15.484 41.785 -52.193 1.00 4.83 153 TYR B CA 1
ATOM 4657 C C . TYR B 1 165 ? -16.890 42.306 -51.892 1.00 7.01 153 TYR B C 1
ATOM 4658 O O . TYR B 1 165 ? -17.034 43.378 -51.331 1.00 5.06 153 TYR B O 1
ATOM 4667 N N . GLU B 1 166 ? -17.936 41.562 -52.255 1.00 6.59 154 GLU B N 1
ATOM 4668 C CA . GLU B 1 166 ? -19.281 42.109 -52.129 1.00 9.89 154 GLU B CA 1
ATOM 4669 C C . GLU B 1 166 ? -19.564 42.442 -50.672 1.00 6.48 154 GLU B C 1
ATOM 4670 O O . GLU B 1 166 ? -19.234 41.671 -49.760 1.00 6.02 154 GLU B O 1
ATOM 4676 N N . ASN B 1 167 ? -20.151 43.615 -50.462 1.00 6.22 155 ASN B N 1
ATOM 4677 C CA . ASN B 1 167 ? -20.559 44.064 -49.139 1.00 6.18 155 ASN B CA 1
ATOM 4678 C C . ASN B 1 167 ? -19.410 44.348 -48.137 1.00 4.24 155 ASN B C 1
ATOM 4679 O O . ASN B 1 167 ? -19.668 44.520 -46.951 1.00 7.28 155 ASN B O 1
ATOM 4684 N N . GLN B 1 168 ? -18.157 44.415 -48.584 1.00 3.58 156 GLN B N 1
ATOM 4685 C CA . GLN B 1 168 ? -17.064 44.637 -47.647 1.00 3.14 156 GLN B CA 1
ATOM 4686 C C . GLN B 1 168 ? -17.110 46.036 -47.040 1.00 2.00 156 GLN B C 1
ATOM 4687 O O . GLN B 1 168 ? -16.958 46.204 -45.828 1.00 3.80 156 GLN B O 1
ATOM 4693 N N . LEU B 1 169 ? -17.357 47.043 -47.855 1.00 5.05 157 LEU B N 1
ATOM 4694 C CA . LEU B 1 169 ? -17.468 48.400 -47.319 1.00 6.06 157 LEU B CA 1
ATOM 4695 C C . LEU B 1 169 ? -18.589 48.478 -46.269 1.00 2.56 157 LEU B C 1
ATOM 4696 O O . LEU B 1 169 ? -18.356 48.898 -45.141 1.00 5.69 157 LEU B O 1
ATOM 4701 N N . GLU B 1 170 ? -19.773 47.997 -46.627 1.00 5.24 158 GLU B N 1
ATOM 4702 C CA . GLU B 1 170 ? -20.991 48.144 -45.804 1.00 6.47 158 GLU B CA 1
ATOM 4703 C C . GLU B 1 170 ? -20.899 47.289 -44.517 1.00 5.30 158 GLU B C 1
ATOM 4704 O O . GLU B 1 170 ? -21.336 47.704 -43.443 1.00 3.65 158 GLU B O 1
ATOM 4710 N N . GLN B 1 171 ? -20.294 46.096 -44.622 1.00 3.91 159 GLN B N 1
ATOM 4711 C CA . GLN B 1 171 ? -20.032 45.269 -43.437 1.00 5.19 159 GLN B CA 1
ATOM 4712 C C . GLN B 1 171 ? -19.121 45.986 -42.417 1.00 3.65 159 GLN B C 1
ATOM 4713 O O . GLN B 1 171 ? -19.411 46.024 -41.199 1.00 4.61 159 GLN B O 1
ATOM 4719 N N . ALA B 1 172 ? -18.064 46.614 -42.910 1.00 2.91 160 ALA B N 1
ATOM 4720 C CA . ALA B 1 172 ? -17.148 47.384 -42.052 1.00 3.69 160 ALA B CA 1
ATOM 4721 C C . ALA B 1 172 ? -17.834 48.622 -41.467 1.00 3.51 160 ALA B C 1
ATOM 4722 O O . ALA B 1 172 ? -17.740 48.901 -40.267 1.00 3.93 160 ALA B O 1
ATOM 4724 N N . GLU B 1 173 ? -18.525 49.376 -42.309 1.00 3.78 161 GLU B N 1
ATOM 4725 C CA . GLU B 1 173 ? -19.336 50.508 -41.832 1.00 2.57 161 GLU B CA 1
ATOM 4726 C C . GLU B 1 173 ? -20.306 50.101 -40.697 1.00 3.15 161 GLU B C 1
ATOM 4727 O O . GLU B 1 173 ? -20.462 50.807 -39.719 1.00 7.62 161 GLU B O 1
ATOM 4733 N N . LYS B 1 174 ? -20.930 48.941 -40.812 1.00 6.07 162 LYS B N 1
ATOM 4734 C CA . LYS B 1 174 ? -21.966 48.536 -39.858 1.00 5.45 162 LYS B CA 1
ATOM 4735 C C . LYS B 1 174 ? -21.331 48.235 -38.497 1.00 8.03 162 LYS B C 1
ATOM 4736 O O . LYS B 1 174 ? -21.862 48.593 -37.433 1.00 6.29 162 LYS B O 1
ATOM 4742 N N . LYS B 1 175 ? -20.171 47.570 -38.552 1.00 8.49 163 LYS B N 1
ATOM 4743 C CA . LYS B 1 175 ? -19.388 47.304 -37.351 1.00 8.28 163 LYS B CA 1
ATOM 4744 C C . LYS B 1 175 ? -19.003 48.625 -36.679 1.00 5.46 163 LYS B C 1
ATOM 4745 O O . LYS B 1 175 ? -19.223 48.791 -35.478 1.00 5.70 163 LYS B O 1
ATOM 4751 N N . ALA B 1 176 ? -18.451 49.571 -37.456 1.00 3.39 164 ALA B N 1
ATOM 4752 C CA . ALA B 1 176 ? -18.084 50.884 -36.948 1.00 2.00 164 ALA B CA 1
ATOM 4753 C C . ALA B 1 176 ? -19.315 51.628 -36.377 1.00 3.38 164 ALA B C 1
ATOM 4754 O O . ALA B 1 176 ? -19.255 52.129 -35.264 1.00 6.69 164 ALA B O 1
ATOM 4756 N N . GLU B 1 177 ? -20.456 51.614 -37.088 1.00 8.29 165 GLU B N 1
ATOM 4757 C CA . GLU B 1 177 ? -21.708 52.189 -36.555 1.00 8.01 165 GLU B CA 1
ATOM 4758 C C . GLU B 1 177 ? -22.073 51.588 -35.182 1.00 8.21 165 GLU B C 1
ATOM 4759 O O . GLU B 1 177 ? -22.423 52.316 -34.266 1.00 9.31 165 GLU B O 1
ATOM 4765 N N . THR B 1 178 ? -21.961 50.266 -35.042 1.00 8.62 166 THR B N 1
ATOM 4766 C CA . THR B 1 178 ? -22.335 49.575 -33.815 1.00 6.32 166 THR B CA 1
ATOM 4767 C C . THR B 1 178 ? -21.395 49.956 -32.659 1.00 8.33 166 THR B C 1
ATOM 4768 O O . THR B 1 178 ? -21.839 50.262 -31.543 1.00 11.62 166 THR B O 1
ATOM 4772 N N . LEU B 1 179 ? -20.100 49.979 -32.946 1.00 8.33 167 LEU B N 1
ATOM 4773 C CA . LEU B 1 179 ? -19.117 50.417 -31.970 1.00 5.78 167 LEU B CA 1
ATOM 4774 C C . LEU B 1 179 ? -19.419 51.826 -31.469 1.00 4.95 167 LEU B C 1
ATOM 4775 O O . LEU B 1 179 ? -19.479 52.087 -30.249 1.00 6.83 167 LEU B O 1
ATOM 4780 N N . PHE B 1 180 ? -19.636 52.732 -32.416 1.00 4.39 168 PHE B N 1
ATOM 4781 C CA . PHE B 1 180 ? -19.912 54.128 -32.108 1.00 4.65 168 PHE B CA 1
ATOM 4782 C C . PHE B 1 180 ? -21.195 54.310 -31.277 1.00 3.85 168 PHE B C 1
ATOM 4783 O O . PHE B 1 180 ? -21.214 55.114 -30.346 1.00 6.74 168 PHE B O 1
ATOM 4791 N N . ASP B 1 181 ? -22.251 53.546 -31.580 1.00 7.78 169 ASP B N 1
ATOM 4792 C CA . ASP B 1 181 ? -23.497 53.584 -30.771 1.00 5.92 169 ASP B CA 1
ATOM 4793 C C . ASP B 1 181 ? -23.310 53.138 -29.319 1.00 8.48 169 ASP B C 1
ATOM 4794 O O . ASP B 1 181 ? -24.035 53.569 -28.429 1.00 7.19 169 ASP B O 1
ATOM 4799 N N . ASN B 1 182 ? -22.339 52.265 -29.095 1.00 6.21 170 ASN B N 1
ATOM 4800 C CA . ASN B 1 182 ? -21.963 51.793 -27.772 1.00 6.51 170 ASN B CA 1
ATOM 4801 C C . ASN B 1 182 ? -20.853 52.634 -27.150 1.00 5.12 170 ASN B C 1
ATOM 4802 O O . ASN B 1 182 ? -20.383 52.353 -26.034 1.00 7.49 170 ASN B O 1
ATOM 4807 N N . GLY B 1 183 ? -20.425 53.634 -27.911 1.00 5.17 171 GLY B N 1
ATOM 4808 C CA . GLY B 1 183 ? -19.453 54.637 -27.453 1.00 6.57 171 GLY B CA 1
ATOM 4809 C C . GLY B 1 183 ? -18.091 54.042 -27.225 1.00 8.18 171 GLY B C 1
ATOM 4810 O O . GLY B 1 183 ? -17.361 54.479 -26.309 1.00 8.88 171 GLY B O 1
ATOM 4811 N N . ILE B 1 184 ? -17.729 53.086 -28.087 1.00 8.88 172 ILE B N 1
ATOM 4812 C CA . ILE B 1 184 ? -16.486 52.327 -27.992 1.00 9.43 172 ILE B CA 1
ATOM 4813 C C . ILE B 1 184 ? -15.359 53.052 -28.740 1.00 6.90 172 ILE B C 1
ATOM 4814 O O . ILE B 1 184 ? -15.513 53.391 -29.935 1.00 6.30 172 ILE B O 1
ATOM 4819 N N . ARG B 1 185 ? -14.244 53.305 -28.043 1.00 4.79 173 ARG B N 1
ATOM 4820 C CA . ARG B 1 185 ? -13.030 53.829 -28.705 1.00 4.35 173 ARG B CA 1
ATOM 4821 C C . ARG B 1 185 ? -12.161 52.691 -29.285 1.00 3.44 173 ARG B C 1
ATOM 4822 O O . ARG B 1 185 ? -11.697 51.804 -28.543 1.00 3.75 173 ARG B O 1
ATOM 4826 N N . PHE B 1 186 ? -11.917 52.730 -30.598 1.00 2.95 174 PHE B N 1
ATOM 4827 C CA . PHE B 1 186 ? -11.197 51.634 -31.267 1.00 2.00 174 PHE B CA 1
ATOM 4828 C C . PHE B 1 186 ? -10.270 52.123 -32.365 1.00 4.38 174 PHE B C 1
ATOM 4829 O O . PHE B 1 186 ? -10.452 53.208 -32.960 1.00 3.95 174 PHE B O 1
ATOM 4837 N N . SER B 1 187 ? -9.272 51.294 -32.632 1.00 4.78 175 SER B N 1
ATOM 4838 C CA . SER B 1 187 ? -8.464 51.447 -33.813 1.00 4.77 175 SER B CA 1
ATOM 4839 C C . SER B 1 187 ? -8.534 50.171 -34.670 1.00 4.59 175 SER B C 1
ATOM 4840 O O . SER B 1 187 ? -8.892 49.061 -34.211 1.00 4.87 175 SER B O 1
ATOM 4843 N N . GLU B 1 188 ? -8.269 50.375 -35.949 1.00 3.71 176 GLU B N 1
ATOM 4844 C CA . GLU B 1 188 ? -8.111 49.309 -36.929 1.00 4.15 176 GLU B CA 1
ATOM 4845 C C . GLU B 1 188 ? -6.671 48.801 -36.866 1.00 6.44 176 GLU B C 1
ATOM 4846 O O . GLU B 1 188 ? -5.720 49.561 -36.738 1.00 6.07 176 GLU B O 1
ATOM 4852 N N . PHE B 1 189 ? -6.513 47.489 -36.906 1.00 7.91 177 PHE B N 1
ATOM 4853 C CA . PHE B 1 189 ? -5.234 46.844 -36.584 1.00 8.40 177 PHE B CA 1
ATOM 4854 C C . PHE B 1 189 ? -4.977 45.595 -37.503 1.00 6.69 177 PHE B C 1
ATOM 4855 O O . PHE B 1 189 ? -4.233 44.673 -37.170 1.00 7.95 177 PHE B O 1
ATOM 4863 N N . GLY B 1 190 ? -5.591 45.561 -38.679 1.00 3.64 178 GLY B N 1
ATOM 4864 C CA . GLY B 1 190 ? -5.637 44.303 -39.425 1.00 4.71 178 GLY B CA 1
ATOM 4865 C C . GLY B 1 190 ? -4.694 44.184 -40.589 1.00 2.12 178 GLY B C 1
ATOM 4866 O O . GLY B 1 190 ? -4.887 43.325 -41.417 1.00 2.81 178 GLY B O 1
ATOM 4867 N N . THR B 1 191 ? -3.661 45.024 -40.656 1.00 3.39 179 THR B N 1
ATOM 4868 C CA . THR B 1 191 ? -2.705 44.941 -41.762 1.00 2.11 179 THR B CA 1
ATOM 4869 C C . THR B 1 191 ? -2.151 43.503 -42.009 1.00 2.91 179 THR B C 1
ATOM 4870 O O . THR B 1 191 ? -2.204 42.989 -43.123 1.00 2.00 179 THR B O 1
ATOM 4874 N N . ARG B 1 192 ? -1.687 42.861 -40.956 1.00 2.43 180 ARG B N 1
ATOM 4875 C CA . ARG B 1 192 ? -0.884 41.623 -41.142 1.00 6.81 180 ARG B CA 1
ATOM 4876 C C . ARG B 1 192 ? -1.688 40.483 -41.712 1.00 8.37 180 ARG B C 1
ATOM 4877 O O . ARG B 1 192 ? -1.144 39.695 -42.520 1.00 11.09 180 ARG B O 1
ATOM 4885 N N . ARG B 1 193 ? -2.979 40.424 -41.347 1.00 7.15 181 ARG B N 1
ATOM 4886 C CA . ARG B 1 193 ? -3.811 39.299 -41.862 1.00 12.07 181 ARG B CA 1
ATOM 4887 C C . ARG B 1 193 ? -4.862 39.751 -42.864 1.00 6.22 181 ARG B C 1
ATOM 4888 O O . ARG B 1 193 ? -5.850 39.050 -43.085 1.00 4.99 181 ARG B O 1
ATOM 4896 N N . ARG B 1 194 ? -4.650 40.902 -43.493 1.00 3.39 182 ARG B N 1
ATOM 4897 C CA . ARG B 1 194 ? -5.624 41.355 -44.457 1.00 3.05 182 ARG B CA 1
ATOM 4898 C C . ARG B 1 194 ? -5.743 40.326 -45.585 1.00 2.55 182 ARG B C 1
ATOM 4899 O O . ARG B 1 194 ? -4.734 39.710 -46.028 1.00 3.03 182 ARG B O 1
ATOM 4907 N N . ARG B 1 195 ? -6.938 40.172 -46.123 1.00 5.37 183 ARG B N 1
ATOM 4908 C CA . ARG B 1 195 ? -7.079 39.316 -47.315 1.00 3.15 183 ARG B CA 1
ATOM 4909 C C . ARG B 1 195 ? -6.291 39.861 -48.544 1.00 2.84 183 ARG B C 1
ATOM 4910 O O . ARG B 1 195 ? -5.813 39.091 -49.382 1.00 2.00 183 ARG B O 1
ATOM 4918 N N . SER B 1 196 ? -6.182 41.189 -48.623 1.00 3.03 184 SER B N 1
ATOM 4919 C CA . SER B 1 196 ? -5.531 41.874 -49.709 1.00 3.54 184 SER B CA 1
ATOM 4920 C C . SER B 1 196 ? -5.404 43.345 -49.287 1.00 3.18 184 SER B C 1
ATOM 4921 O O . SER B 1 196 ? -6.088 43.801 -48.361 1.00 2.00 184 SER B O 1
ATOM 4924 N N . LEU B 1 197 ? -4.546 44.074 -49.980 1.00 3.06 185 LEU B N 1
ATOM 4925 C CA . LEU B 1 197 ? -4.446 45.492 -49.779 1.00 3.71 185 LEU B CA 1
ATOM 4926 C C . LEU B 1 197 ? -5.793 46.145 -50.060 1.00 3.09 185 LEU B C 1
ATOM 4927 O O . LEU B 1 197 ? -6.258 47.004 -49.275 1.00 2.56 185 LEU B O 1
ATOM 4932 N N . LYS B 1 198 ? -6.434 45.731 -51.163 1.00 2.65 186 LYS B N 1
ATOM 4933 C CA . LYS B 1 198 ? -7.744 46.269 -51.521 1.00 2.76 186 LYS B CA 1
ATOM 4934 C C . LYS B 1 198 ? -8.787 46.053 -50.418 1.00 3.25 186 LYS B C 1
ATOM 4935 O O . LYS B 1 198 ? -9.627 46.926 -50.173 1.00 2.00 186 LYS B O 1
ATOM 4941 N N . ALA B 1 199 ? -8.749 44.879 -49.784 1.00 4.63 187 ALA B N 1
ATOM 4942 C CA . ALA B 1 199 ? -9.659 44.571 -48.688 1.00 3.53 187 ALA B CA 1
ATOM 4943 C C . ALA B 1 199 ? -9.470 45.564 -47.563 1.00 2.64 187 ALA B C 1
ATOM 4944 O O . ALA B 1 199 ? -10.431 46.109 -47.061 1.00 3.13 187 ALA B O 1
ATOM 4946 N N . GLN B 1 200 ? -8.235 45.866 -47.196 1.00 2.00 188 GLN B N 1
ATOM 4947 C CA . GLN B 1 200 ? -8.081 46.836 -46.103 1.00 2.00 188 GLN B CA 1
ATOM 4948 C C . GLN B 1 200 ? -8.514 48.228 -46.528 1.00 2.63 188 GLN B C 1
ATOM 4949 O O . GLN B 1 200 ? -9.066 48.979 -45.741 1.00 2.00 188 GLN B O 1
ATOM 4955 N N . ASP B 1 201 ? -8.300 48.553 -47.792 1.00 2.00 189 ASP B N 1
ATOM 4956 C CA . ASP B 1 201 ? -8.768 49.833 -48.287 1.00 4.28 189 ASP B CA 1
ATOM 4957 C C . ASP B 1 201 ? -10.306 49.969 -48.215 1.00 3.44 189 ASP B C 1
ATOM 4958 O O . ASP B 1 201 ? -10.819 51.009 -47.789 1.00 2.00 189 ASP B O 1
ATOM 4963 N N . LEU B 1 202 ? -11.032 48.925 -48.619 1.00 2.00 190 LEU B N 1
ATOM 4964 C CA . LEU B 1 202 ? -12.495 48.945 -48.556 1.00 4.75 190 LEU B CA 1
ATOM 4965 C C . LEU B 1 202 ? -13.060 49.078 -47.143 1.00 3.76 190 LEU B C 1
ATOM 4966 O O . LEU B 1 202 ? -14.052 49.774 -46.945 1.00 3.02 190 LEU B O 1
ATOM 4971 N N . ILE B 1 203 ? -12.423 48.431 -46.174 1.00 2.00 191 ILE B N 1
ATOM 4972 C CA . ILE B 1 203 ? -12.896 48.533 -44.782 1.00 3.98 191 ILE B CA 1
ATOM 4973 C C . ILE B 1 203 ? -12.583 49.921 -44.199 1.00 2.50 191 ILE B C 1
ATOM 4974 O O . ILE B 1 203 ? -13.366 50.455 -43.432 1.00 2.52 191 ILE B O 1
ATOM 4987 N N . GLN B 1 205 ? -12.589 52.678 -46.029 1.00 3.59 193 GLN B N 1
ATOM 4988 C CA . GLN B 1 205 ? -13.675 53.467 -46.584 1.00 2.76 193 GLN B CA 1
ATOM 4989 C C . GLN B 1 205 ? -14.972 53.314 -45.785 1.00 4.90 193 GLN B C 1
ATOM 4990 O O . GLN B 1 205 ? -15.710 54.301 -45.544 1.00 2.00 193 GLN B O 1
ATOM 4996 N N . GLY B 1 206 ? -15.249 52.077 -45.379 1.00 3.95 194 GLY B N 1
ATOM 4997 C CA . GLY B 1 206 ? -16.477 51.757 -44.623 1.00 5.23 194 GLY B CA 1
ATOM 4998 C C . GLY B 1 206 ? -16.449 52.413 -43.240 1.00 3.06 194 GLY B C 1
ATOM 4999 O O . GLY B 1 206 ? -17.443 52.963 -42.776 1.00 4.03 194 GLY B O 1
ATOM 5000 N N . ILE B 1 207 ? -15.297 52.352 -42.587 1.00 2.15 195 ILE B N 1
ATOM 5001 C CA . ILE B 1 207 ? -15.112 53.000 -41.278 1.00 2.19 195 ILE B CA 1
ATOM 5002 C C . ILE B 1 207 ? -15.310 54.521 -41.410 1.00 2.00 195 ILE B C 1
ATOM 5003 O O . ILE B 1 207 ? -16.063 55.111 -40.608 1.00 2.00 195 ILE B O 1
ATOM 5020 N N . LYS B 1 209 ? -16.841 56.160 -43.609 1.00 4.64 197 LYS B N 1
ATOM 5021 C CA . LYS B 1 209 ? -18.257 56.439 -43.937 1.00 8.16 197 LYS B CA 1
ATOM 5022 C C . LYS B 1 209 ? -19.127 56.467 -42.660 1.00 7.00 197 LYS B C 1
ATOM 5023 O O . LYS B 1 209 ? -19.967 57.377 -42.463 1.00 5.74 197 LYS B O 1
ATOM 5029 N N . ALA B 1 210 ? -18.924 55.482 -41.788 1.00 4.71 198 ALA B N 1
ATOM 5030 C CA . ALA B 1 210 ? -19.582 55.506 -40.473 1.00 6.86 198 ALA B CA 1
ATOM 5031 C C . ALA B 1 210 ? -19.246 56.765 -39.666 1.00 7.14 198 ALA B C 1
ATOM 5032 O O . ALA B 1 210 ? -20.134 57.403 -39.103 1.00 7.46 198 ALA B O 1
ATOM 5034 N N . VAL B 1 211 ? -17.966 57.116 -39.592 1.00 6.28 199 VAL B N 1
ATOM 5035 C CA . VAL B 1 211 ? -17.529 58.305 -38.868 1.00 5.91 199 VAL B CA 1
ATOM 5036 C C . VAL B 1 211 ? -18.285 59.521 -39.345 1.00 9.30 199 VAL B C 1
ATOM 5037 O O . VAL B 1 211 ? -18.862 60.299 -38.571 1.00 8.77 199 VAL B O 1
ATOM 5041 N N . ASN B 1 212 ? -18.275 59.678 -40.656 1.00 7.87 200 ASN B N 1
ATOM 5042 C CA . ASN B 1 212 ? -18.811 60.877 -41.275 1.00 8.62 200 ASN B CA 1
ATOM 5043 C C . ASN B 1 212 ? -20.298 61.004 -41.243 1.00 9.97 200 ASN B C 1
ATOM 5044 O O . ASN B 1 212 ? -20.808 62.077 -41.531 1.00 12.68 200 ASN B O 1
ATOM 5049 N N . GLY B 1 213 ? -20.997 59.938 -40.871 1.00 13.96 201 GLY B N 1
ATOM 5050 C CA . GLY B 1 213 ? -22.451 59.989 -40.667 1.00 14.70 201 GLY B CA 1
ATOM 5051 C C . GLY B 1 213 ? -22.845 60.781 -39.432 1.00 16.03 201 GLY B C 1
ATOM 5052 O O . GLY B 1 213 ? -23.965 61.301 -39.353 1.00 14.83 201 GLY B O 1
ATOM 5053 N N . ASN B 1 214 ? -21.930 60.864 -38.468 1.00 11.96 202 ASN B N 1
ATOM 5054 C CA . ASN B 1 214 ? -22.159 61.604 -37.236 1.00 12.45 202 ASN B CA 1
ATOM 5055 C C . ASN B 1 214 ? -20.831 61.968 -36.590 1.00 8.84 202 ASN B C 1
ATOM 5056 O O . ASN B 1 214 ? -20.478 61.439 -35.530 1.00 10.02 202 ASN B O 1
ATOM 5061 N N . PRO B 1 215 ? -20.082 62.868 -37.237 1.00 7.31 203 PRO B N 1
ATOM 5062 C CA . PRO B 1 215 ? -18.692 63.129 -36.862 1.00 7.00 203 PRO B CA 1
ATOM 5063 C C . PRO B 1 215 ? -18.479 63.887 -35.552 1.00 8.57 203 PRO B C 1
ATOM 5064 O O . PRO B 1 215 ? -17.419 63.716 -34.927 1.00 8.30 203 PRO B O 1
ATOM 5068 N N . ASP B 1 216 ? -19.459 64.712 -35.143 1.00 8.72 204 ASP B N 1
ATOM 5069 C CA . ASP B 1 216 ? -19.444 65.317 -33.798 1.00 9.20 204 ASP B CA 1
ATOM 5070 C C . ASP B 1 216 ? -19.278 64.268 -32.688 1.00 9.19 204 ASP B C 1
ATOM 5071 O O . ASP B 1 216 ? -18.568 64.499 -31.719 1.00 10.51 204 ASP B O 1
ATOM 5073 N N . ARG B 1 217 ? -19.960 63.139 -32.826 1.00 7.59 205 ARG B N 1
ATOM 5074 C CA . ARG B 1 217 ? -19.877 62.052 -31.852 1.00 7.87 205 ARG B CA 1
ATOM 5075 C C . ARG B 1 217 ? -18.741 61.081 -32.211 1.00 8.32 205 ARG B C 1
ATOM 5076 O O . ARG B 1 217 ? -17.939 60.689 -31.378 1.00 11.22 205 ARG B O 1
ATOM 5084 N N . ASN B 1 218 ? -18.700 60.711 -33.478 1.00 5.95 206 ASN B N 1
ATOM 5085 C CA . ASN B 1 218 ? -17.912 59.559 -33.901 1.00 6.22 206 ASN B CA 1
ATOM 5086 C C . ASN B 1 218 ? -16.419 59.833 -34.091 1.00 4.52 206 ASN B C 1
ATOM 5087 O O . ASN B 1 218 ? -15.602 58.882 -34.050 1.00 7.53 206 ASN B O 1
ATOM 5092 N N . LYS B 1 219 ? -16.038 61.081 -34.364 1.00 6.75 207 LYS B N 1
ATOM 5093 C CA . LYS B 1 219 ? -14.650 61.370 -34.747 1.00 6.90 207 LYS B CA 1
ATOM 5094 C C . LYS B 1 219 ? -13.709 61.045 -33.609 1.00 9.88 207 LYS B C 1
ATOM 5095 O O . LYS B 1 219 ? -12.611 60.516 -33.813 1.00 11.26 207 LYS B O 1
ATOM 5098 N N . SER B 1 220 ? -14.156 61.335 -32.400 1.00 10.69 208 SER B N 1
ATOM 5099 C CA . SER B 1 220 ? -13.344 61.091 -31.231 1.00 11.07 208 SER B CA 1
ATOM 5100 C C . SER B 1 220 ? -13.311 59.603 -30.818 1.00 9.51 208 SER B C 1
ATOM 5101 O O . SER B 1 220 ? -12.489 59.226 -29.992 1.00 10.36 208 SER B O 1
ATOM 5104 N N . LEU B 1 221 ? -14.201 58.768 -31.352 1.00 4.75 209 LEU B N 1
ATOM 5105 C CA . LEU B 1 221 ? -14.243 57.358 -30.963 1.00 2.00 209 LEU B CA 1
ATOM 5106 C C . LEU B 1 221 ? -13.393 56.494 -31.878 1.00 2.24 209 LEU B C 1
ATOM 5107 O O . LEU B 1 221 ? -12.985 55.388 -31.514 1.00 3.40 209 LEU B O 1
ATOM 5112 N N . LEU B 1 222 ? -13.140 56.961 -33.103 1.00 2.13 210 LEU B N 1
ATOM 5113 C CA . LEU B 1 222 ? -12.160 56.282 -33.961 1.00 4.62 210 LEU B CA 1
ATOM 5114 C C . LEU B 1 222 ? -10.793 56.845 -33.582 1.00 2.00 210 LEU B C 1
ATOM 5115 O O . LEU B 1 222 ? -10.512 58.012 -33.792 1.00 3.09 210 LEU B O 1
ATOM 5120 N N . LEU B 1 223 ? -9.969 56.014 -32.968 1.00 2.30 211 LEU B N 1
ATOM 5121 C CA . LEU B 1 223 ? -8.629 56.391 -32.580 1.00 2.00 211 LEU B CA 1
ATOM 5122 C C . LEU B 1 223 ? -7.701 56.552 -33.781 1.00 5.40 211 LEU B C 1
ATOM 5123 O O . LEU B 1 223 ? -6.829 57.435 -33.790 1.00 6.45 211 LEU B O 1
ATOM 5128 N N . GLY B 1 224 ? -7.897 55.691 -34.779 1.00 2.00 212 GLY B N 1
ATOM 5129 C CA . GLY B 1 224 ? -7.106 55.662 -35.995 1.00 4.78 212 GLY B CA 1
ATOM 5130 C C . GLY B 1 224 ? -6.876 54.265 -36.502 1.00 3.81 212 GLY B C 1
ATOM 5131 O O . GLY B 1 224 ? -7.734 53.379 -36.337 1.00 4.19 212 GLY B O 1
ATOM 5132 N N . THR B 1 225 ? -5.731 54.052 -37.163 1.00 2.71 213 THR B N 1
ATOM 5133 C CA . THR B 1 225 ? -5.377 52.743 -37.705 1.00 4.63 213 THR B CA 1
ATOM 5134 C C . THR B 1 225 ? -3.901 52.521 -37.407 1.00 3.90 213 THR B C 1
ATOM 5135 O O . THR B 1 225 ? -3.118 53.453 -37.399 1.00 3.67 213 THR B O 1
ATOM 5139 N N . SER B 1 226 ? -3.506 51.279 -37.186 1.00 4.71 214 SER B N 1
ATOM 5140 C CA . SER B 1 226 ? -2.073 50.986 -37.094 1.00 2.48 214 SER B CA 1
ATOM 5141 C C . SER B 1 226 ? -1.324 51.157 -38.397 1.00 3.29 214 SER B C 1
ATOM 5142 O O . SER B 1 226 ? -0.095 51.287 -38.387 1.00 4.47 214 SER B O 1
ATOM 5145 N N . ASN B 1 227 ? -2.029 51.103 -39.526 1.00 4.39 215 ASN B N 1
ATOM 5146 C CA . ASN B 1 227 ? -1.375 51.115 -40.823 1.00 4.26 215 ASN B CA 1
ATOM 5147 C C . ASN B 1 227 ? -1.064 52.544 -41.186 1.00 5.03 215 ASN B C 1
ATOM 5148 O O . ASN B 1 227 ? -1.969 53.348 -41.405 1.00 2.80 215 ASN B O 1
ATOM 5153 N N . ILE B 1 228 ? 0.221 52.852 -41.239 1.00 5.09 216 ILE B N 1
ATOM 5154 C CA . ILE B 1 228 ? 0.684 54.224 -41.399 1.00 5.80 216 ILE B CA 1
ATOM 5155 C C . ILE B 1 228 ? 0.214 54.828 -42.716 1.00 4.57 216 ILE B C 1
ATOM 5156 O O . ILE B 1 228 ? -0.287 55.938 -42.722 1.00 2.90 216 ILE B O 1
ATOM 5161 N N . LEU B 1 229 ? 0.364 54.071 -43.802 1.00 4.03 217 LEU B N 1
ATOM 5162 C CA . LEU B 1 229 ? -0.043 54.494 -45.120 1.00 5.64 217 LEU B CA 1
ATOM 5163 C C . LEU B 1 229 ? -1.533 54.839 -45.111 1.00 4.86 217 LEU B C 1
ATOM 5164 O O . LEU B 1 229 ? -1.934 55.866 -45.663 1.00 2.80 217 LEU B O 1
ATOM 5169 N N . PHE B 1 230 ? -2.339 53.977 -44.501 1.00 4.37 218 PHE B N 1
ATOM 5170 C CA . PHE B 1 230 ? -3.790 54.231 -44.432 1.00 2.00 218 PHE B CA 1
ATOM 5171 C C . PHE B 1 230 ? -4.162 55.383 -43.521 1.00 2.00 218 PHE B C 1
ATOM 5172 O O . PHE B 1 230 ? -5.126 56.088 -43.794 1.00 4.24 218 PHE B O 1
ATOM 5180 N N . ALA B 1 231 ? -3.410 55.581 -42.442 1.00 2.18 219 ALA B N 1
ATOM 5181 C CA . ALA B 1 231 ? -3.658 56.725 -41.585 1.00 2.00 219 ALA B CA 1
ATOM 5182 C C . ALA B 1 231 ? -3.427 57.998 -42.408 1.00 3.60 219 ALA B C 1
ATOM 5183 O O . ALA B 1 231 ? -4.236 58.949 -42.355 1.00 2.50 219 ALA B O 1
ATOM 5185 N N . LYS B 1 232 ? -2.366 57.978 -43.213 1.00 2.00 220 LYS B N 1
ATOM 5186 C CA . LYS B 1 232 ? -1.942 59.129 -44.009 1.00 3.47 220 LYS B CA 1
ATOM 5187 C C . LYS B 1 232 ? -2.979 59.378 -45.079 1.00 2.00 220 LYS B C 1
ATOM 5188 O O . LYS B 1 232 ? -3.381 60.514 -45.301 1.00 2.36 220 LYS B O 1
ATOM 5194 N N . LYS B 1 233 ? -3.472 58.300 -45.687 1.00 2.46 221 LYS B N 1
ATOM 5195 C CA . LYS B 1 233 ? -4.395 58.414 -46.816 1.00 3.69 221 LYS B CA 1
ATOM 5196 C C . LYS B 1 233 ? -5.749 58.983 -46.389 1.00 2.60 221 LYS B C 1
ATOM 5197 O O . LYS B 1 233 ? -6.317 59.848 -47.053 1.00 2.00 221 LYS B O 1
ATOM 5203 N N . TYR B 1 234 ? -6.248 58.473 -45.278 1.00 3.52 222 TYR B N 1
ATOM 5204 C CA . TYR B 1 234 ? -7.594 58.808 -44.762 1.00 3.96 222 TYR B CA 1
ATOM 5205 C C . TYR B 1 234 ? -7.619 59.947 -43.715 1.00 4.36 222 TYR B C 1
ATOM 5206 O O . TYR B 1 234 ? -8.693 60.360 -43.296 1.00 5.94 222 TYR B O 1
ATOM 5215 N N . GLY B 1 235 ? -6.468 60.524 -43.376 1.00 3.30 223 GLY B N 1
ATOM 5216 C CA . GLY B 1 235 ? -6.418 61.706 -42.516 1.00 4.19 223 GLY B CA 1
ATOM 5217 C C . GLY B 1 235 ? -6.689 61.407 -41.043 1.00 4.48 223 GLY B C 1
ATOM 5218 O O . GLY B 1 235 ? -7.190 62.277 -40.305 1.00 6.52 223 GLY B O 1
ATOM 5219 N N . VAL B 1 236 ? -6.351 60.201 -40.591 1.00 2.00 224 VAL B N 1
ATOM 5220 C CA . VAL B 1 236 ? -6.492 59.831 -39.174 1.00 3.43 224 VAL B CA 1
ATOM 5221 C C . VAL B 1 236 ? -5.135 59.478 -38.536 1.00 6.20 224 VAL B C 1
ATOM 5222 O O . VAL B 1 236 ? -4.088 59.441 -39.205 1.00 5.39 224 VAL B O 1
ATOM 5226 N N . LYS B 1 237 ? -5.157 59.242 -37.223 1.00 7.80 225 LYS B N 1
ATOM 5227 C CA . LYS B 1 237 ? -3.940 59.039 -36.452 1.00 8.21 225 LYS B CA 1
ATOM 5228 C C . LYS B 1 237 ? -3.417 57.606 -36.656 1.00 4.05 225 LYS B C 1
ATOM 5229 O O . LYS B 1 237 ? -4.180 56.660 -36.585 1.00 6.55 225 LYS B O 1
ATOM 5235 N N . PRO B 1 238 ? -2.116 57.459 -36.901 1.00 4.41 226 PRO B N 1
ATOM 5236 C CA . PRO B 1 238 ? -1.504 56.138 -36.873 1.00 4.92 226 PRO B CA 1
ATOM 5237 C C . PRO B 1 238 ? -1.312 55.708 -35.398 1.00 4.65 226 PRO B C 1
ATOM 5238 O O . PRO B 1 238 ? -0.921 56.531 -34.560 1.00 5.94 226 PRO B O 1
ATOM 5242 N N . ILE B 1 239 ? -1.658 54.460 -35.088 1.00 6.50 227 ILE B N 1
ATOM 5243 C CA . ILE B 1 239 ? -1.760 53.951 -33.717 1.00 5.97 227 ILE B CA 1
ATOM 5244 C C . ILE B 1 239 ? -0.758 52.796 -33.480 1.00 7.28 227 ILE B C 1
ATOM 5245 O O . ILE B 1 239 ? -0.635 51.872 -34.288 1.00 5.74 227 ILE B O 1
ATOM 5250 N N . GLY B 1 240 ? -0.013 52.846 -32.376 1.00 9.25 228 GLY B N 1
ATOM 5251 C CA . GLY B 1 240 ? 1.030 51.834 -32.136 1.00 12.74 228 GLY B CA 1
ATOM 5252 C C . GLY B 1 240 ? 1.336 51.649 -30.675 1.00 17.10 228 GLY B C 1
ATOM 5253 O O . GLY B 1 240 ? 1.182 52.590 -29.883 1.00 19.74 228 GLY B O 1
ATOM 5254 N N . THR B 1 241 ? 1.705 50.425 -30.300 1.00 17.72 229 THR B N 1
ATOM 5255 C CA . THR B 1 241 ? 2.188 50.098 -28.949 1.00 21.52 229 THR B CA 1
ATOM 5256 C C . THR B 1 241 ? 3.552 49.408 -29.129 1.00 21.06 229 THR B C 1
ATOM 5257 O O . THR B 1 241 ? 3.908 49.039 -30.217 1.00 23.94 229 THR B O 1
ATOM 5261 N N . VAL B 1 242 ? 4.344 49.288 -28.073 1.00 23.72 230 VAL B N 1
ATOM 5262 C CA . VAL B 1 242 ? 5.481 48.351 -28.118 1.00 22.34 230 VAL B CA 1
ATOM 5263 C C . VAL B 1 242 ? 4.965 46.923 -28.447 1.00 21.50 230 VAL B C 1
ATOM 5264 O O . VAL B 1 242 ? 3.835 46.543 -28.083 1.00 19.15 230 VAL B O 1
ATOM 5268 N N . ALA B 1 243 ? 5.769 46.131 -29.152 1.00 21.43 231 ALA B N 1
ATOM 5269 C CA . ALA B 1 243 ? 5.398 44.739 -29.421 1.00 17.77 231 ALA B CA 1
ATOM 5270 C C . ALA B 1 243 ? 6.210 43.749 -28.560 1.00 9.57 231 ALA B C 1
ATOM 5271 O O . ALA B 1 243 ? 7.219 44.104 -27.924 1.00 7.58 231 ALA B O 1
ATOM 5273 N N . HIS B 1 244 ? 5.735 42.512 -28.520 1.00 9.46 232 HIS B N 1
ATOM 5274 C CA . HIS B 1 244 ? 6.388 41.473 -27.715 1.00 10.27 232 HIS B CA 1
ATOM 5275 C C . HIS B 1 244 ? 7.854 41.322 -28.076 1.00 7.76 232 HIS B C 1
ATOM 5276 O O . HIS B 1 244 ? 8.676 41.066 -27.207 1.00 8.38 232 HIS B O 1
ATOM 5283 N N . GLU B 1 245 ? 8.196 41.513 -29.355 1.00 10.05 233 GLU B N 1
ATOM 5284 C CA . GLU B 1 245 ? 9.580 41.297 -29.811 1.00 6.29 233 GLU B CA 1
ATOM 5285 C C . GLU B 1 245 ? 10.597 42.203 -29.113 1.00 6.35 233 GLU B C 1
ATOM 5286 O O . GLU B 1 245 ? 11.769 41.837 -28.987 1.00 7.32 233 GLU B O 1
ATOM 5292 N N . TRP B 1 246 ? 10.139 43.343 -28.594 1.00 5.71 234 TRP B N 1
ATOM 5293 C CA . TRP B 1 246 ? 10.970 44.214 -27.795 1.00 5.63 234 TRP B CA 1
ATOM 5294 C C . TRP B 1 246 ? 11.519 43.509 -26.597 1.00 2.56 234 TRP B C 1
ATOM 5295 O O . TRP B 1 246 ? 12.749 43.363 -26.473 1.00 2.99 234 TRP B O 1
ATOM 5306 N N . VAL B 1 247 ? 10.650 43.076 -25.697 1.00 4.10 235 VAL B N 1
ATOM 5307 C CA . VAL B 1 247 ? 11.143 42.523 -24.456 1.00 3.60 235 VAL B CA 1
ATOM 5308 C C . VAL B 1 247 ? 11.714 41.138 -24.691 1.00 3.15 235 VAL B C 1
ATOM 5309 O O . VAL B 1 247 ? 12.642 40.752 -24.008 1.00 3.59 235 VAL B O 1
ATOM 5321 N N . GLY B 1 249 ? 13.442 40.275 -27.268 1.00 4.29 237 GLY B N 1
ATOM 5322 C CA . GLY B 1 249 ? 14.814 40.579 -27.663 1.00 2.00 237 GLY B CA 1
ATOM 5323 C C . GLY B 1 249 ? 15.760 41.068 -26.593 1.00 4.40 237 GLY B C 1
ATOM 5324 O O . GLY B 1 249 ? 16.880 40.595 -26.466 1.00 6.83 237 GLY B O 1
ATOM 5325 N N . VAL B 1 250 ? 15.305 42.025 -25.796 1.00 3.25 238 VAL B N 1
ATOM 5326 C CA . VAL B 1 250 ? 16.017 42.441 -24.604 1.00 6.61 238 VAL B CA 1
ATOM 5327 C C . VAL B 1 250 ? 16.393 41.249 -23.730 1.00 5.87 238 VAL B C 1
ATOM 5328 O O . VAL B 1 250 ? 17.531 41.165 -23.291 1.00 8.98 238 VAL B O 1
ATOM 5332 N N . ALA B 1 251 ? 15.472 40.309 -23.529 1.00 4.97 239 ALA B N 1
ATOM 5333 C CA . ALA B 1 251 ? 15.755 39.167 -22.651 1.00 4.48 239 ALA B CA 1
ATOM 5334 C C . ALA B 1 251 ? 16.798 38.238 -23.290 1.00 2.00 239 ALA B C 1
ATOM 5335 O O . ALA B 1 251 ? 17.699 37.773 -22.630 1.00 7.42 239 ALA B O 1
ATOM 5337 N N . SER B 1 252 ? 16.661 38.004 -24.584 1.00 5.08 240 SER B N 1
ATOM 5338 C CA . SER B 1 252 ? 17.506 37.024 -25.297 1.00 6.91 240 SER B CA 1
ATOM 5339 C C . SER B 1 252 ? 18.954 37.429 -25.548 1.00 9.01 240 SER B C 1
ATOM 5340 O O . SER B 1 252 ? 19.824 36.549 -25.683 1.00 8.51 240 SER B O 1
ATOM 5343 N N . ILE B 1 253 ? 19.224 38.736 -25.640 1.00 8.59 241 ILE B N 1
ATOM 5344 C CA . ILE B 1 253 ? 20.605 39.187 -25.828 1.00 9.98 241 ILE B CA 1
ATOM 5345 C C . ILE B 1 253 ? 21.555 38.592 -24.773 1.00 12.61 241 ILE B C 1
ATOM 5346 O O . ILE B 1 253 ? 22.588 38.013 -25.121 1.00 16.10 241 ILE B O 1
ATOM 5351 N N . SER B 1 254 ? 21.196 38.700 -23.495 1.00 14.26 242 SER B N 1
ATOM 5352 C CA . SER B 1 254 ? 22.067 38.201 -22.402 1.00 17.95 242 SER B CA 1
ATOM 5353 C C . SER B 1 254 ? 21.403 37.133 -21.535 1.00 15.04 242 SER B C 1
ATOM 5354 O O . SER B 1 254 ? 21.916 36.778 -20.477 1.00 16.60 242 SER B O 1
ATOM 5357 N N . GLU B 1 255 ? 20.261 36.625 -21.985 1.00 15.54 243 GLU B N 1
ATOM 5358 C CA . GLU B 1 255 ? 19.467 35.659 -21.211 1.00 13.09 243 GLU B CA 1
ATOM 5359 C C . GLU B 1 255 ? 19.145 36.149 -19.765 1.00 10.76 243 GLU B C 1
ATOM 5360 O O . GLU B 1 255 ? 18.892 35.358 -18.866 1.00 9.53 243 GLU B O 1
ATOM 5366 N N . ASP B 1 256 ? 19.090 37.463 -19.571 1.00 12.02 244 ASP B N 1
ATOM 5367 C CA . ASP B 1 256 ? 18.632 37.998 -18.313 1.00 12.18 244 ASP B CA 1
ATOM 5368 C C . ASP B 1 256 ? 17.116 38.174 -18.365 1.00 11.51 244 ASP B C 1
ATOM 5369 O O . ASP B 1 256 ? 16.608 39.247 -18.687 1.00 13.56 244 ASP B O 1
ATOM 5374 N N . TYR B 1 257 ? 16.401 37.118 -18.039 1.00 9.91 245 TYR B N 1
ATOM 5375 C CA . TYR B 1 257 ? 14.958 37.179 -17.995 1.00 7.82 245 TYR B CA 1
ATOM 5376 C C . TYR B 1 257 ? 14.424 37.839 -16.711 1.00 5.14 245 TYR B C 1
ATOM 5377 O O . TYR B 1 257 ? 13.466 38.624 -16.783 1.00 2.00 245 TYR B O 1
ATOM 5386 N N . LEU B 1 258 ? 15.064 37.584 -15.557 1.00 5.74 246 LEU B N 1
ATOM 5387 C CA . LEU B 1 258 ? 14.571 38.142 -14.300 1.00 7.07 246 LEU B CA 1
ATOM 5388 C C . LEU B 1 258 ? 14.413 39.678 -14.296 1.00 6.07 246 LEU B C 1
ATOM 5389 O O . LEU B 1 258 ? 13.487 40.211 -13.658 1.00 5.15 246 LEU B O 1
ATOM 5394 N N . HIS B 1 259 ? 15.312 40.360 -15.004 1.00 4.60 247 HIS B N 1
ATOM 5395 C CA . HIS B 1 259 ? 15.291 41.795 -15.125 1.00 6.95 247 HIS B CA 1
ATOM 5396 C C . HIS B 1 259 ? 14.837 42.296 -16.478 1.00 5.26 247 HIS B C 1
ATOM 5397 O O . HIS B 1 259 ? 14.908 43.489 -16.710 1.00 6.54 247 HIS B O 1
ATOM 5404 N N . ALA B 1 260 ? 14.313 41.427 -17.356 1.00 3.15 248 ALA B N 1
ATOM 5405 C CA . ALA B 1 260 ? 14.001 41.870 -18.728 1.00 2.51 248 ALA B CA 1
ATOM 5406 C C . ALA B 1 260 ? 12.893 42.895 -18.787 1.00 2.00 248 ALA B C 1
ATOM 5407 O O . ALA B 1 260 ? 12.979 43.862 -19.527 1.00 2.24 248 ALA B O 1
ATOM 5409 N N . ASN B 1 261 ? 11.816 42.675 -18.065 1.00 4.14 249 ASN B N 1
ATOM 5410 C CA . ASN B 1 261 ? 10.710 43.648 -18.175 1.00 4.19 249 ASN B CA 1
ATOM 5411 C C . ASN B 1 261 ? 11.117 45.058 -17.789 1.00 3.71 249 ASN B C 1
ATOM 5412 O O . ASN B 1 261 ? 10.844 46.024 -18.521 1.00 3.60 249 ASN B O 1
ATOM 5417 N N . LYS B 1 262 ? 11.788 45.180 -16.648 1.00 3.14 250 LYS B N 1
ATOM 5418 C CA . LYS B 1 262 ? 12.286 46.494 -16.202 1.00 2.00 250 LYS B CA 1
ATOM 5419 C C . LYS B 1 262 ? 13.300 47.070 -17.195 1.00 3.86 250 LYS B C 1
ATOM 5420 O O . LYS B 1 262 ? 13.165 48.199 -17.616 1.00 2.24 250 LYS B O 1
ATOM 5423 N N . ASN B 1 263 ? 14.311 46.291 -17.590 1.00 5.69 251 ASN B N 1
ATOM 5424 C CA . ASN B 1 263 ? 15.265 46.752 -18.631 1.00 5.34 251 ASN B CA 1
ATOM 5425 C C . ASN B 1 263 ? 14.630 47.164 -19.947 1.00 6.20 251 ASN B C 1
ATOM 5426 O O . ASN B 1 263 ? 15.077 48.141 -20.555 1.00 7.49 251 ASN B O 1
ATOM 5431 N N . ALA B 1 264 ? 13.607 46.421 -20.392 1.00 3.92 252 ALA B N 1
ATOM 5432 C CA . ALA B 1 264 ? 12.857 46.779 -21.614 1.00 5.15 252 ALA B CA 1
ATOM 5433 C C . ALA B 1 264 ? 12.179 48.150 -21.505 1.00 5.64 252 ALA B C 1
ATOM 5434 O O . ALA B 1 264 ? 12.262 48.985 -22.431 1.00 4.57 252 ALA B O 1
ATOM 5444 N N . ASP B 1 266 ? 13.040 50.473 -19.461 1.00 5.20 254 ASP B N 1
ATOM 5445 C CA . ASP B 1 266 ? 14.105 51.477 -19.337 1.00 8.08 254 ASP B CA 1
ATOM 5446 C C . ASP B 1 266 ? 14.587 51.938 -20.682 1.00 7.26 254 ASP B C 1
ATOM 5447 O O . ASP B 1 266 ? 14.655 53.139 -20.918 1.00 7.29 254 ASP B O 1
ATOM 5452 N N . CYS B 1 267 ? 14.941 50.995 -21.549 1.00 8.02 255 CYS B N 1
ATOM 5453 C CA . CYS B 1 267 ? 15.367 51.338 -22.913 1.00 8.84 255 CYS B CA 1
ATOM 5454 C C . CYS B 1 267 ? 14.300 52.026 -23.744 1.00 6.29 255 CYS B C 1
ATOM 5455 O O . CYS B 1 267 ? 14.613 52.942 -24.489 1.00 9.79 255 CYS B O 1
ATOM 5458 N N . TRP B 1 268 ? 13.062 51.548 -23.678 1.00 4.10 256 TRP B N 1
ATOM 5459 C CA . TRP B 1 268 ? 11.955 52.221 -24.348 1.00 5.60 256 TRP B CA 1
ATOM 5460 C C . TRP B 1 268 ? 11.844 53.704 -23.929 1.00 4.05 256 TRP B C 1
ATOM 5461 O O . TRP B 1 268 ? 11.901 54.630 -24.763 1.00 3.04 256 TRP B O 1
ATOM 5472 N N . ILE B 1 269 ? 11.716 53.914 -22.624 1.00 3.97 257 ILE B N 1
ATOM 5473 C CA . ILE B 1 269 ? 11.605 55.266 -22.045 1.00 4.44 257 ILE B CA 1
ATOM 5474 C C . ILE B 1 269 ? 12.803 56.135 -22.382 1.00 7.26 257 ILE B C 1
ATOM 5475 O O . ILE B 1 269 ? 12.645 57.320 -22.711 1.00 5.03 257 ILE B O 1
ATOM 5480 N N . ASN B 1 270 ? 13.998 55.572 -22.237 1.00 9.48 258 ASN B N 1
ATOM 5481 C CA . ASN B 1 270 ? 15.233 56.312 -22.546 1.00 11.26 258 ASN B CA 1
ATOM 5482 C C . ASN B 1 270 ? 15.339 56.711 -24.029 1.00 11.81 258 ASN B C 1
ATOM 5483 O O . ASN B 1 270 ? 15.995 57.706 -24.364 1.00 13.49 258 ASN B O 1
ATOM 5488 N N . THR B 1 271 ? 14.673 55.967 -24.900 1.00 11.34 259 THR B N 1
ATOM 5489 C CA . THR B 1 271 ? 14.676 56.222 -26.353 1.00 12.22 259 THR B CA 1
ATOM 5490 C C . THR B 1 271 ? 13.642 57.290 -26.767 1.00 9.21 259 THR B C 1
ATOM 5491 O O . THR B 1 271 ? 13.947 58.217 -27.537 1.00 5.08 259 THR B O 1
ATOM 5495 N N . PHE B 1 272 ? 12.428 57.175 -26.231 1.00 5.04 260 PHE B N 1
ATOM 5496 C CA . PHE B 1 272 ? 11.323 58.032 -26.664 1.00 4.33 260 PHE B CA 1
ATOM 5497 C C . PHE B 1 272 ? 10.865 59.120 -25.666 1.00 2.89 260 PHE B C 1
ATOM 5498 O O . PHE B 1 272 ? 10.154 60.056 -26.044 1.00 3.40 260 PHE B O 1
ATOM 5506 N N . GLY B 1 273 ? 11.253 58.982 -24.406 1.00 2.95 261 GLY B N 1
ATOM 5507 C CA . GLY B 1 273 ? 10.842 59.899 -23.375 1.00 5.27 261 GLY B CA 1
ATOM 5508 C C . GLY B 1 273 ? 9.649 59.336 -22.617 1.00 6.17 261 GLY B C 1
ATOM 5509 O O . GLY B 1 273 ? 8.802 58.667 -23.197 1.00 7.32 261 GLY B O 1
ATOM 5510 N N . ALA B 1 274 ? 9.619 59.596 -21.313 1.00 6.67 262 ALA B N 1
ATOM 5511 C CA . ALA B 1 274 ? 8.688 58.940 -20.400 1.00 8.21 262 ALA B CA 1
ATOM 5512 C C . ALA B 1 274 ? 7.242 59.224 -20.762 1.00 8.96 262 ALA B C 1
ATOM 5513 O O . ALA B 1 274 ? 6.374 58.349 -20.656 1.00 13.95 262 ALA B O 1
ATOM 5515 N N . LYS B 1 275 ? 6.994 60.448 -21.194 1.00 8.99 263 LYS B N 1
ATOM 5516 C CA . LYS B 1 275 ? 5.647 60.864 -21.534 1.00 9.41 263 LYS B CA 1
ATOM 5517 C C . LYS B 1 275 ? 5.214 60.293 -22.881 1.00 8.49 263 LYS B C 1
ATOM 5518 O O . LYS B 1 275 ? 4.063 60.423 -23.261 1.00 12.59 263 LYS B O 1
ATOM 5524 N N . ASN B 1 276 ? 6.123 59.633 -23.591 1.00 8.34 264 ASN B N 1
ATOM 5525 C CA . ASN B 1 276 ? 5.784 58.996 -24.873 1.00 9.19 264 ASN B CA 1
ATOM 5526 C C . ASN B 1 276 ? 5.763 57.490 -24.787 1.00 8.86 264 ASN B C 1
ATOM 5527 O O . ASN B 1 276 ? 5.747 56.808 -25.797 1.00 6.86 264 ASN B O 1
ATOM 5532 N N . ALA B 1 277 ? 5.726 56.987 -23.556 1.00 9.22 265 ALA B N 1
ATOM 5533 C CA . ALA B 1 277 ? 5.887 55.582 -23.263 1.00 10.73 265 ALA B CA 1
ATOM 5534 C C . ALA B 1 277 ? 4.773 54.754 -23.868 1.00 9.30 265 ALA B C 1
ATOM 5535 O O . ALA B 1 277 ? 5.030 53.695 -24.373 1.00 8.83 265 ALA B O 1
ATOM 5537 N N . GLY B 1 278 ? 3.542 55.238 -23.759 1.00 7.10 266 GLY B N 1
ATOM 5538 C CA . GLY B 1 278 ? 2.404 54.566 -24.370 1.00 8.42 266 GLY B CA 1
ATOM 5539 C C . GLY B 1 278 ? 1.776 53.544 -23.454 1.00 4.56 266 GLY B C 1
ATOM 5540 O O . GLY B 1 278 ? 1.673 53.769 -22.242 1.00 4.74 266 GLY B O 1
ATOM 5541 N N . LEU B 1 279 ? 1.343 52.447 -24.046 1.00 4.62 267 LEU B N 1
ATOM 5542 C CA . LEU B 1 279 ? 0.739 51.334 -23.315 1.00 4.71 267 LEU B CA 1
ATOM 5543 C C . LEU B 1 279 ? 1.785 50.276 -23.055 1.00 7.99 267 LEU B C 1
ATOM 5544 O O . LEU B 1 279 ? 2.593 49.978 -23.938 1.00 7.56 267 LEU B O 1
ATOM 5549 N N . ALA B 1 280 ? 1.794 49.731 -21.839 1.00 5.32 268 ALA B N 1
ATOM 5550 C CA . ALA B 1 280 ? 2.701 48.627 -21.518 1.00 7.40 268 ALA B CA 1
ATOM 5551 C C . ALA B 1 280 ? 2.109 47.315 -21.939 1.00 4.48 268 ALA B C 1
ATOM 5552 O O . ALA B 1 280 ? 0.944 47.010 -21.698 1.00 4.36 268 ALA B O 1
ATOM 5554 N N . LEU B 1 281 ? 2.933 46.511 -22.571 1.00 9.70 269 LEU B N 1
ATOM 5555 C CA . LEU B 1 281 ? 2.528 45.166 -22.903 1.00 8.10 269 LEU B CA 1
ATOM 5556 C C . LEU B 1 281 ? 3.012 44.192 -21.789 1.00 7.10 269 LEU B C 1
ATOM 5557 O O . LEU B 1 281 ? 4.200 44.003 -21.599 1.00 7.18 269 LEU B O 1
ATOM 5562 N N . THR B 1 282 ? 2.089 43.613 -21.039 1.00 4.83 270 THR B N 1
ATOM 5563 C CA . THR B 1 282 ? 2.441 43.039 -19.749 1.00 4.88 270 THR B CA 1
ATOM 5564 C C . THR B 1 282 ? 2.698 41.529 -19.766 1.00 6.50 270 THR B C 1
ATOM 5565 O O . THR B 1 282 ? 3.270 41.021 -18.823 1.00 4.71 270 THR B O 1
ATOM 5569 N N . ASP B 1 283 ? 2.262 40.820 -20.817 1.00 6.01 271 ASP B N 1
ATOM 5570 C CA . ASP B 1 283 ? 2.129 39.361 -20.740 1.00 8.31 271 ASP B CA 1
ATOM 5571 C C . ASP B 1 283 ? 3.289 38.590 -21.330 1.00 6.47 271 ASP B C 1
ATOM 5572 O O . ASP B 1 283 ? 3.289 37.346 -21.319 1.00 6.22 271 ASP B O 1
ATOM 5577 N N . THR B 1 284 ? 4.285 39.278 -21.849 1.00 5.23 272 THR B N 1
ATOM 5578 C CA . THR B 1 284 ? 5.309 38.540 -22.629 1.00 8.68 272 THR B CA 1
ATOM 5579 C C . THR B 1 284 ? 5.891 37.372 -21.826 1.00 5.47 272 THR B C 1
ATOM 5580 O O . THR B 1 284 ? 6.002 36.222 -22.324 1.00 2.63 272 THR B O 1
ATOM 5584 N N . PHE B 1 285 ? 6.280 37.664 -20.579 1.00 3.49 273 PHE B N 1
ATOM 5585 C CA . PHE B 1 285 ? 6.756 36.684 -19.634 1.00 3.38 273 PHE B CA 1
ATOM 5586 C C . PHE B 1 285 ? 5.785 36.524 -18.484 1.00 4.51 273 PHE B C 1
ATOM 5587 O O . PHE B 1 285 ? 6.210 36.234 -17.362 1.00 3.65 273 PHE B O 1
ATOM 5595 N N . GLY B 1 286 ? 4.508 36.673 -18.785 1.00 5.07 274 GLY B N 1
ATOM 5596 C CA . GLY B 1 286 ? 3.457 36.625 -17.791 1.00 5.41 274 GLY B CA 1
ATOM 5597 C C . GLY B 1 286 ? 3.277 37.983 -17.124 1.00 6.29 274 GLY B C 1
ATOM 5598 O O . GLY B 1 286 ? 4.233 38.639 -16.721 1.00 3.97 274 GLY B O 1
ATOM 5599 N N . THR B 1 287 ? 2.034 38.417 -17.043 1.00 6.57 275 THR B N 1
ATOM 5600 C CA . THR B 1 287 ? 1.682 39.694 -16.381 1.00 6.28 275 THR B CA 1
ATOM 5601 C C . THR B 1 287 ? 2.148 39.748 -14.934 1.00 5.04 275 THR B C 1
ATOM 5602 O O . THR B 1 287 ? 2.597 40.795 -14.462 1.00 5.15 275 THR B O 1
ATOM 5606 N N . ASP B 1 288 ? 2.064 38.618 -14.223 1.00 4.92 276 ASP B N 1
ATOM 5607 C CA . ASP B 1 288 ? 2.553 38.530 -12.843 1.00 5.14 276 ASP B CA 1
ATOM 5608 C C . ASP B 1 288 ? 3.982 38.995 -12.694 1.00 2.96 276 ASP B C 1
ATOM 5609 O O . ASP B 1 288 ? 4.307 39.736 -11.764 1.00 3.16 276 ASP B O 1
ATOM 5614 N N . ASP B 1 289 ? 4.846 38.574 -13.607 1.00 3.71 277 ASP B N 1
ATOM 5615 C CA . ASP B 1 289 ? 6.232 38.990 -13.563 1.00 3.49 277 ASP B CA 1
ATOM 5616 C C . ASP B 1 289 ? 6.336 40.478 -13.872 1.00 2.79 277 ASP B C 1
ATOM 5617 O O . ASP B 1 289 ? 7.061 41.212 -13.181 1.00 4.38 277 ASP B O 1
ATOM 5622 N N . PHE B 1 290 ? 5.589 40.940 -14.871 1.00 2.56 278 PHE B N 1
ATOM 5623 C CA . PHE B 1 290 ? 5.662 42.318 -15.279 1.00 2.00 278 PHE B CA 1
ATOM 5624 C C . PHE B 1 290 ? 5.310 43.223 -14.084 1.00 2.00 278 PHE B C 1
ATOM 5625 O O . PHE B 1 290 ? 5.960 44.242 -13.826 1.00 2.97 278 PHE B O 1
ATOM 5633 N N . LEU B 1 291 ? 4.247 42.847 -13.385 1.00 2.32 279 LEU B N 1
ATOM 5634 C CA . LEU B 1 291 ? 3.683 43.722 -12.336 1.00 2.01 279 LEU B CA 1
ATOM 5635 C C . LEU B 1 291 ? 4.672 43.907 -11.210 1.00 4.09 279 LEU B C 1
ATOM 5636 O O . LEU B 1 291 ? 4.683 44.967 -10.569 1.00 5.93 279 LEU B O 1
ATOM 5641 N N . LYS B 1 292 ? 5.524 42.907 -10.966 1.00 3.24 280 LYS B N 1
ATOM 5642 C CA . LYS B 1 292 ? 6.554 43.024 -9.905 1.00 7.24 280 LYS B CA 1
ATOM 5643 C C . LYS B 1 292 ? 7.389 44.312 -10.052 1.00 9.54 280 LYS B C 1
ATOM 5644 O O . LYS B 1 292 ? 7.896 44.842 -9.069 1.00 13.44 280 LYS B O 1
ATOM 5650 N N . SER B 1 293 ? 7.516 44.820 -11.277 1.00 10.04 281 SER B N 1
ATOM 5651 C CA . SER B 1 293 ? 8.287 46.042 -11.490 1.00 8.28 281 SER B CA 1
ATOM 5652 C C . SER B 1 293 ? 7.454 47.239 -11.964 1.00 5.45 281 SER B C 1
ATOM 5653 O O . SER B 1 293 ? 8.011 48.273 -12.304 1.00 4.58 281 SER B O 1
ATOM 5656 N N . PHE B 1 294 ? 6.126 47.086 -12.010 1.00 3.79 282 PHE B N 1
ATOM 5657 C CA . PHE B 1 294 ? 5.243 48.122 -12.537 1.00 4.08 282 PHE B CA 1
ATOM 5658 C C . PHE B 1 294 ? 4.817 49.022 -11.392 1.00 3.95 282 PHE B C 1
ATOM 5659 O O . PHE B 1 294 ? 3.714 48.881 -10.828 1.00 2.90 282 PHE B O 1
ATOM 5667 N N . ARG B 1 295 ? 5.735 49.915 -11.033 1.00 5.19 283 ARG B N 1
ATOM 5668 C CA . ARG B 1 295 ? 5.562 50.881 -9.940 1.00 8.48 283 ARG B CA 1
ATOM 5669 C C . ARG B 1 295 ? 6.187 52.204 -10.391 1.00 7.62 283 ARG B C 1
ATOM 5670 O O . ARG B 1 295 ? 6.860 52.247 -11.415 1.00 6.72 283 ARG B O 1
ATOM 5678 N N . PRO B 1 296 ? 5.919 53.298 -9.676 1.00 7.50 284 PRO B N 1
ATOM 5679 C CA . PRO B 1 296 ? 6.540 54.548 -10.121 1.00 6.67 284 PRO B CA 1
ATOM 5680 C C . PRO B 1 296 ? 8.056 54.436 -10.210 1.00 5.21 284 PRO B C 1
ATOM 5681 O O . PRO B 1 296 ? 8.657 53.723 -9.415 1.00 6.74 284 PRO B O 1
ATOM 5685 N N . PRO B 1 297 ? 8.678 55.131 -11.175 1.00 5.99 285 PRO B N 1
ATOM 5686 C CA . PRO B 1 297 ? 8.082 56.039 -12.148 1.00 9.23 285 PRO B CA 1
ATOM 5687 C C . PRO B 1 297 ? 7.338 55.367 -13.350 1.00 8.33 285 PRO B C 1
ATOM 5688 O O . PRO B 1 297 ? 6.539 56.014 -14.005 1.00 8.61 285 PRO B O 1
ATOM 5692 N N . TYR B 1 298 ? 7.556 54.078 -13.593 1.00 8.29 286 TYR B N 1
ATOM 5693 C CA . TYR B 1 298 ? 7.011 53.387 -14.766 1.00 4.76 286 TYR B CA 1
ATOM 5694 C C . TYR B 1 298 ? 5.505 53.415 -14.844 1.00 5.80 286 TYR B C 1
ATOM 5695 O O . TYR B 1 298 ? 4.941 53.665 -15.909 1.00 3.56 286 TYR B O 1
ATOM 5704 N N . SER B 1 299 ? 4.835 53.133 -13.724 1.00 2.45 287 SER B N 1
ATOM 5705 C CA . SER B 1 299 ? 3.374 53.025 -13.737 1.00 2.00 287 SER B CA 1
ATOM 5706 C C . SER B 1 299 ? 2.713 54.397 -13.921 1.00 2.34 287 SER B C 1
ATOM 5707 O O . SER B 1 299 ? 1.517 54.479 -14.136 1.00 3.88 287 SER B O 1
ATOM 5710 N N . ASP B 1 300 ? 3.497 55.474 -13.791 1.00 6.79 288 ASP B N 1
ATOM 5711 C CA . ASP B 1 300 ? 3.042 56.838 -14.006 1.00 3.58 288 ASP B CA 1
ATOM 5712 C C . ASP B 1 300 ? 3.346 57.312 -15.420 1.00 7.00 288 ASP B C 1
ATOM 5713 O O . ASP B 1 300 ? 2.692 58.219 -15.956 1.00 11.28 288 ASP B O 1
ATOM 5718 N N . ALA B 1 301 ? 4.359 56.713 -16.027 1.00 5.94 289 ALA B N 1
ATOM 5719 C CA . ALA B 1 301 ? 4.774 57.097 -17.374 1.00 7.59 289 ALA B CA 1
ATOM 5720 C C . ALA B 1 301 ? 3.816 56.525 -18.432 1.00 5.95 289 ALA B C 1
ATOM 5721 O O . ALA B 1 301 ? 3.340 57.232 -19.325 1.00 7.05 289 ALA B O 1
ATOM 5723 N N . TYR B 1 302 ? 3.555 55.236 -18.327 1.00 5.94 290 TYR B N 1
ATOM 5724 C CA . TYR B 1 302 ? 2.653 54.558 -19.216 1.00 2.97 290 TYR B CA 1
ATOM 5725 C C . TYR B 1 302 ? 1.217 54.986 -18.914 1.00 4.02 290 TYR B C 1
ATOM 5726 O O . TYR B 1 302 ? 0.805 55.094 -17.756 1.00 4.39 290 TYR B O 1
ATOM 5735 N N . VAL B 1 303 ? 0.438 55.189 -19.962 1.00 3.05 291 VAL B N 1
ATOM 5736 C CA . VAL B 1 303 ? -0.959 55.571 -19.795 1.00 2.00 291 VAL B CA 1
ATOM 5737 C C . VAL B 1 303 ? -1.903 54.393 -19.560 1.00 2.00 291 VAL B C 1
ATOM 5738 O O . VAL B 1 303 ? -3.113 54.587 -19.318 1.00 2.71 291 VAL B O 1
ATOM 5742 N N . GLY B 1 304 ? -1.356 53.182 -19.602 1.00 2.00 292 GLY B N 1
ATOM 5743 C CA . GLY B 1 304 ? -2.185 52.019 -19.470 1.00 2.00 292 GLY B CA 1
ATOM 5744 C C . GLY B 1 304 ? -1.438 50.798 -19.910 1.00 2.64 292 GLY B C 1
ATOM 5745 O O . GLY B 1 304 ? -0.222 50.822 -20.069 1.00 2.00 292 GLY B O 1
ATOM 5746 N N . VAL B 1 305 ? -2.209 49.745 -20.134 1.00 2.00 293 VAL B N 1
ATOM 5747 C CA . VAL B 1 305 ? -1.661 48.463 -20.517 1.00 3.28 293 VAL B CA 1
ATOM 5748 C C . VAL B 1 305 ? -2.411 47.948 -21.743 1.00 4.84 293 VAL B C 1
ATOM 5749 O O . VAL B 1 305 ? -3.548 48.338 -22.023 1.00 3.03 293 VAL B O 1
ATOM 5753 N N . ARG B 1 306 ? -1.738 47.092 -22.499 1.00 4.78 294 ARG B N 1
ATOM 5754 C CA . ARG B 1 306 ? -2.371 46.442 -23.621 1.00 5.39 294 ARG B CA 1
ATOM 5755 C C . ARG B 1 306 ? -2.570 44.978 -23.275 1.00 4.19 294 ARG B C 1
ATOM 5756 O O . ARG B 1 306 ? -1.633 44.264 -22.876 1.00 6.90 294 ARG B O 1
ATOM 5764 N N . GLN B 1 307 ? -3.827 44.558 -23.331 1.00 4.14 295 GLN B N 1
ATOM 5765 C CA . GLN B 1 307 ? -4.205 43.208 -23.012 1.00 4.39 295 GLN B CA 1
ATOM 5766 C C . GLN B 1 307 ? -4.182 42.377 -24.307 1.00 8.67 295 GLN B C 1
ATOM 5767 O O . GLN B 1 307 ? -4.935 42.665 -25.219 1.00 8.15 295 GLN B O 1
ATOM 5773 N N . ASP B 1 308 ? -3.364 41.325 -24.357 1.00 9.31 296 ASP B N 1
ATOM 5774 C CA . ASP B 1 308 ? -3.141 40.598 -25.607 1.00 11.08 296 ASP B CA 1
ATOM 5775 C C . ASP B 1 308 ? -3.226 39.061 -25.474 1.00 12.05 296 ASP B C 1
ATOM 5776 O O . ASP B 1 308 ? -3.147 38.367 -26.464 1.00 12.51 296 ASP B O 1
ATOM 5781 N N . SER B 1 309 ? -3.395 38.527 -24.268 1.00 10.38 297 SER B N 1
ATOM 5782 C CA . SER B 1 309 ? -3.555 37.081 -24.088 1.00 11.00 297 SER B CA 1
ATOM 5783 C C . SER B 1 309 ? -4.350 36.776 -22.826 1.00 12.00 297 SER B C 1
ATOM 5784 O O . SER B 1 309 ? -4.596 37.657 -22.006 1.00 10.69 297 SER B O 1
ATOM 5787 N N . GLY B 1 310 ? -4.768 35.520 -22.690 1.00 12.51 298 GLY B N 1
ATOM 5788 C CA . GLY B 1 310 ? -5.572 35.096 -21.559 1.00 12.79 298 GLY B CA 1
ATOM 5789 C C . GLY B 1 310 ? -7.018 35.584 -21.560 1.00 9.98 298 GLY B C 1
ATOM 5790 O O . GLY B 1 310 ? -7.534 36.080 -22.569 1.00 14.33 298 GLY B O 1
ATOM 5791 N N . ASP B 1 311 ? -7.652 35.423 -20.409 1.00 11.48 299 ASP B N 1
ATOM 5792 C CA . ASP B 1 311 ? -9.026 35.852 -20.168 1.00 9.39 299 ASP B CA 1
ATOM 5793 C C . ASP B 1 311 ? -9.028 37.385 -19.944 1.00 8.00 299 ASP B C 1
ATOM 5794 O O . ASP B 1 311 ? -8.452 37.856 -18.969 1.00 5.03 299 ASP B O 1
ATOM 5799 N N . PRO B 1 312 ? -9.661 38.147 -20.850 1.00 7.38 300 PRO B N 1
ATOM 5800 C CA . PRO B 1 312 ? -9.709 39.626 -20.680 1.00 9.08 300 PRO B CA 1
ATOM 5801 C C . PRO B 1 312 ? -10.415 40.101 -19.413 1.00 8.76 300 PRO B C 1
ATOM 5802 O O . PRO B 1 312 ? -9.996 41.085 -18.799 1.00 6.22 300 PRO B O 1
ATOM 5806 N N . VAL B 1 313 ? -11.483 39.413 -19.014 1.00 5.88 301 VAL B N 1
ATOM 5807 C CA . VAL B 1 313 ? -12.232 39.858 -17.830 1.00 7.21 301 VAL B CA 1
ATOM 5808 C C . VAL B 1 313 ? -11.403 39.672 -16.553 1.00 6.75 301 VAL B C 1
ATOM 5809 O O . VAL B 1 313 ? -11.347 40.572 -15.682 1.00 8.32 301 VAL B O 1
ATOM 5813 N N . GLU B 1 314 ? -10.754 38.528 -16.428 1.00 7.42 302 GLU B N 1
ATOM 5814 C CA . GLU B 1 314 ? -9.883 38.272 -15.276 1.00 10.51 302 GLU B CA 1
ATOM 5815 C C . GLU B 1 314 ? -8.681 39.244 -15.274 1.00 5.80 302 GLU B C 1
ATOM 5816 O O . GLU B 1 314 ? -8.293 39.806 -14.235 1.00 6.02 302 GLU B O 1
ATOM 5819 N N . TYR B 1 315 ? -8.108 39.460 -16.439 1.00 4.55 303 TYR B N 1
ATOM 5820 C CA . TYR B 1 315 ? -7.035 40.451 -16.600 1.00 2.00 303 TYR B CA 1
ATOM 5821 C C . TYR B 1 315 ? -7.441 41.861 -16.141 1.00 2.00 303 TYR B C 1
ATOM 5822 O O . TYR B 1 315 ? -6.692 42.557 -15.457 1.00 2.93 303 TYR B O 1
ATOM 5831 N N . THR B 1 316 ? -8.637 42.272 -16.527 1.00 3.67 304 THR B N 1
ATOM 5832 C CA . THR B 1 316 ? -9.153 43.586 -16.135 1.00 3.82 304 THR B CA 1
ATOM 5833 C C . THR B 1 316 ? -9.210 43.715 -14.600 1.00 2.41 304 THR B C 1
ATOM 5834 O O . THR B 1 316 ? -8.802 44.740 -14.035 1.00 3.88 304 THR B O 1
ATOM 5838 N N . LYS B 1 317 ? -9.689 42.662 -13.928 1.00 2.00 305 LYS B N 1
ATOM 5839 C CA . LYS B 1 317 ? -9.758 42.648 -12.450 1.00 2.02 305 LYS B CA 1
ATOM 5840 C C . LYS B 1 317 ? -8.371 42.747 -11.823 1.00 2.00 305 LYS B C 1
ATOM 5841 O O . LYS B 1 317 ? -8.160 43.533 -10.910 1.00 3.56 305 LYS B O 1
ATOM 5847 N N . LYS B 1 318 ? -7.423 42.003 -12.382 1.00 2.13 306 LYS B N 1
ATOM 5848 C CA . LYS B 1 318 ? -6.048 41.943 -11.902 1.00 2.00 306 LYS B CA 1
ATOM 5849 C C . LYS B 1 318 ? -5.339 43.275 -12.031 1.00 2.00 306 LYS B C 1
ATOM 5850 O O . LYS B 1 318 ? -4.717 43.769 -11.075 1.00 3.66 306 LYS B O 1
ATOM 5856 N N . ILE B 1 319 ? -5.438 43.878 -13.206 1.00 2.00 307 ILE B N 1
ATOM 5857 C CA . ILE B 1 319 ? -4.840 45.188 -13.476 1.00 2.00 307 ILE B CA 1
ATOM 5858 C C . ILE B 1 319 ? -5.530 46.338 -12.689 1.00 2.00 307 ILE B C 1
ATOM 5859 O O . ILE B 1 319 ? -4.871 47.243 -12.183 1.00 2.00 307 ILE B O 1
ATOM 5864 N N . SER B 1 320 ? -6.853 46.280 -12.591 1.00 2.00 308 SER B N 1
ATOM 5865 C CA . SER B 1 320 ? -7.583 47.243 -11.773 1.00 2.00 308 SER B CA 1
ATOM 5866 C C . SER B 1 320 ? -7.142 47.194 -10.290 1.00 2.00 308 SER B C 1
ATOM 5867 O O . SER B 1 320 ? -6.967 48.236 -9.640 1.00 3.97 308 SER B O 1
ATOM 5870 N N . HIS B 1 321 ? -7.021 45.980 -9.737 1.00 2.00 309 HIS B N 1
ATOM 5871 C CA . HIS B 1 321 ? -6.490 45.793 -8.398 1.00 3.79 309 HIS B CA 1
ATOM 5872 C C . HIS B 1 321 ? -5.099 46.424 -8.232 1.00 3.07 309 HIS B C 1
ATOM 5873 O O . HIS B 1 321 ? -4.824 47.072 -7.251 1.00 2.00 309 HIS B O 1
ATOM 5880 N N . HIS B 1 322 ? -4.224 46.198 -9.213 1.00 2.70 310 HIS B N 1
ATOM 5881 C CA . HIS B 1 322 ? -2.859 46.712 -9.131 1.00 2.00 310 HIS B CA 1
ATOM 5882 C C . HIS B 1 322 ? -2.891 48.228 -9.089 1.00 2.36 310 HIS B C 1
ATOM 5883 O O . HIS B 1 322 ? -2.296 48.849 -8.226 1.00 2.00 310 HIS B O 1
ATOM 5890 N N . TYR B 1 323 ? -3.612 48.812 -10.031 1.00 2.00 311 TYR B N 1
ATOM 5891 C CA . TYR B 1 323 ? -3.607 50.243 -10.178 1.00 2.65 311 TYR B CA 1
ATOM 5892 C C . TYR B 1 323 ? -4.275 50.946 -9.001 1.00 2.52 311 TYR B C 1
ATOM 5893 O O . TYR B 1 323 ? -3.768 51.921 -8.474 1.00 3.37 311 TYR B O 1
ATOM 5902 N N . HIS B 1 324 ? -5.423 50.433 -8.586 1.00 4.05 312 HIS B N 1
ATOM 5903 C CA . HIS B 1 324 ? -6.255 51.139 -7.599 1.00 3.35 312 HIS B CA 1
ATOM 5904 C C . HIS B 1 324 ? -5.937 50.784 -6.136 1.00 2.76 312 HIS B C 1
ATOM 5905 O O . HIS B 1 324 ? -6.009 51.666 -5.250 1.00 2.85 312 HIS B O 1
ATOM 5912 N N . ASP B 1 325 ? -5.580 49.525 -5.887 1.00 3.92 313 ASP B N 1
ATOM 5913 C CA . ASP B 1 325 ? -5.335 49.024 -4.542 1.00 5.36 313 ASP B CA 1
ATOM 5914 C C . ASP B 1 325 ? -3.852 49.052 -4.191 1.00 2.22 313 ASP B C 1
ATOM 5915 O O . ASP B 1 325 ? -3.456 49.486 -3.082 1.00 2.96 313 ASP B O 1
ATOM 5920 N N . VAL B 1 326 ? -3.015 48.644 -5.122 1.00 2.00 314 VAL B N 1
ATOM 5921 C CA . VAL B 1 326 ? -1.580 48.558 -4.850 1.00 2.92 314 VAL B CA 1
ATOM 5922 C C . VAL B 1 326 ? -0.946 49.912 -5.086 1.00 2.00 314 VAL B C 1
ATOM 5923 O O . VAL B 1 326 ? -0.261 50.430 -4.211 1.00 3.55 314 VAL B O 1
ATOM 5927 N N . LEU B 1 327 ? -1.188 50.492 -6.257 1.00 2.00 315 LEU B N 1
ATOM 5928 C CA . LEU B 1 327 ? -0.601 51.775 -6.601 1.00 2.00 315 LEU B CA 1
ATOM 5929 C C . LEU B 1 327 ? -1.422 52.993 -6.136 1.00 2.00 315 LEU B C 1
ATOM 5930 O O . LEU B 1 327 ? -0.915 54.098 -6.235 1.00 2.00 315 LEU B O 1
ATOM 5935 N N . LYS B 1 328 ? -2.645 52.767 -5.623 1.00 2.00 316 LYS B N 1
ATOM 5936 C CA . LYS B 1 328 ? -3.517 53.831 -5.128 1.00 2.15 316 LYS B CA 1
ATOM 5937 C C . LYS B 1 328 ? -3.753 54.982 -6.141 1.00 2.85 316 LYS B C 1
ATOM 5938 O O . LYS B 1 328 ? -3.834 56.161 -5.752 1.00 2.39 316 LYS B O 1
ATOM 5944 N N . LEU B 1 329 ? -3.913 54.639 -7.422 1.00 3.45 317 LEU B N 1
ATOM 5945 C CA . LEU B 1 329 ? -4.238 55.635 -8.474 1.00 2.00 317 LEU B CA 1
ATOM 5946 C C . LEU B 1 329 ? -5.745 55.814 -8.555 1.00 2.05 317 LEU B C 1
ATOM 5947 O O . LEU B 1 329 ? -6.491 54.940 -8.121 1.00 4.44 317 LEU B O 1
ATOM 5952 N N . PRO B 1 330 ? -6.190 56.954 -9.104 1.00 4.73 318 PRO B N 1
ATOM 5953 C CA . PRO B 1 330 ? -7.614 57.238 -9.256 1.00 5.44 318 PRO B CA 1
ATOM 5954 C C . PRO B 1 330 ? -8.380 56.264 -10.165 1.00 2.00 318 PRO B C 1
ATOM 5955 O O . PRO B 1 330 ? -7.853 55.826 -11.146 1.00 2.00 318 PRO B O 1
ATOM 5959 N N . LYS B 1 331 ? -9.657 56.008 -9.855 1.00 2.68 319 LYS B N 1
ATOM 5960 C CA . LYS B 1 331 ? -10.541 55.344 -10.821 1.00 2.00 319 LYS B CA 1
ATOM 5961 C C . LYS B 1 331 ? -10.607 56.149 -12.123 1.00 2.00 319 LYS B C 1
ATOM 5962 O O . LYS B 1 331 ? -10.703 57.386 -12.108 1.00 2.00 319 LYS B O 1
ATOM 5968 N N . PHE B 1 332 ? -10.608 55.419 -13.226 1.00 2.00 320 PHE B N 1
ATOM 5969 C CA . PHE B 1 332 ? -10.680 55.964 -14.595 1.00 2.21 320 PHE B CA 1
ATOM 5970 C C . PHE B 1 332 ? -9.514 56.873 -14.922 1.00 2.00 320 PHE B C 1
ATOM 5971 O O . PHE B 1 332 ? -9.689 57.906 -15.559 1.00 5.26 320 PHE B O 1
ATOM 5979 N N . SER B 1 333 ? -8.333 56.504 -14.453 1.00 2.00 321 SER B N 1
ATOM 5980 C CA . SER B 1 333 ? -7.099 57.245 -14.766 1.00 2.00 321 SER B CA 1
ATOM 5981 C C . SER B 1 333 ? -6.240 56.503 -15.755 1.00 4.03 321 SER B C 1
ATOM 5982 O O . SER B 1 333 ? -5.396 57.122 -16.400 1.00 6.02 321 SER B O 1
ATOM 5985 N N . LYS B 1 334 ? -6.437 55.186 -15.878 1.00 2.00 322 LYS B N 1
ATOM 5986 C CA . LYS B 1 334 ? -5.556 54.348 -16.758 1.00 2.00 322 LYS B CA 1
ATOM 5987 C C . LYS B 1 334 ? -6.410 53.594 -17.771 1.00 2.00 322 LYS B C 1
ATOM 5988 O O . LYS B 1 334 ? -7.618 53.372 -17.542 1.00 4.29 322 LYS B O 1
ATOM 5994 N N . ILE B 1 335 ? -5.785 53.293 -18.913 1.00 3.05 323 ILE B N 1
ATOM 5995 C CA . ILE B 1 335 ? -6.395 52.623 -20.050 1.00 2.06 323 ILE B CA 1
ATOM 5996 C C . ILE B 1 335 ? -6.054 51.136 -20.042 1.00 3.50 323 ILE B C 1
ATOM 5997 O O . ILE B 1 335 ? -4.916 50.745 -19.762 1.00 3.02 323 ILE B O 1
ATOM 6002 N N . ILE B 1 336 ? -7.038 50.300 -20.348 1.00 3.46 324 ILE B N 1
ATOM 6003 C CA . ILE B 1 336 ? -6.731 48.985 -20.868 1.00 2.00 324 ILE B CA 1
ATOM 6004 C C . ILE B 1 336 ? -7.093 48.917 -22.361 1.00 2.12 324 ILE B C 1
ATOM 6005 O O . ILE B 1 336 ? -8.218 49.241 -22.756 1.00 4.54 324 ILE B O 1
ATOM 6010 N N . CYS B 1 337 ? -6.149 48.501 -23.180 1.00 3.63 325 CYS B N 1
ATOM 6011 C CA . CYS B 1 337 ? -6.393 48.333 -24.623 1.00 2.54 325 CYS B CA 1
ATOM 6012 C C . CYS B 1 337 ? -6.534 46.856 -24.959 1.00 2.00 325 CYS B C 1
ATOM 6013 O O . CYS B 1 337 ? -5.577 46.091 -24.780 1.00 2.58 325 CYS B O 1
ATOM 6016 N N . TYR B 1 338 ? -7.742 46.435 -25.348 1.00 2.27 326 TYR B N 1
ATOM 6017 C CA . TYR B 1 338 ? -8.044 45.008 -25.562 1.00 2.00 326 TYR B CA 1
ATOM 6018 C C . TYR B 1 338 ? -7.756 44.735 -27.018 1.00 3.30 326 TYR B C 1
ATOM 6019 O O . TYR B 1 338 ? -8.257 45.440 -27.863 1.00 4.35 326 TYR B O 1
ATOM 6028 N N . SER B 1 339 ? -6.888 43.778 -27.315 1.00 5.74 327 SER B N 1
ATOM 6029 C CA . SER B 1 339 ? -6.402 43.660 -28.692 1.00 7.30 327 SER B CA 1
ATOM 6030 C C . SER B 1 339 ? -6.256 42.240 -29.232 1.00 6.98 327 SER B C 1
ATOM 6031 O O . SER B 1 339 ? -5.733 42.056 -30.334 1.00 8.20 327 SER B O 1
ATOM 6034 N N . ASP B 1 340 ? -6.821 41.269 -28.541 1.00 5.46 328 ASP B N 1
ATOM 6035 C CA . ASP B 1 340 ? -6.607 39.877 -28.894 1.00 7.69 328 ASP B CA 1
ATOM 6036 C C . ASP B 1 340 ? -7.828 39.339 -29.592 1.00 8.60 328 ASP B C 1
ATOM 6037 O O . ASP B 1 340 ? -8.806 38.954 -28.923 1.00 9.63 328 ASP B O 1
ATOM 6042 N N . SER B 1 341 ? -7.795 39.293 -30.923 1.00 6.62 329 SER B N 1
ATOM 6043 C CA . SER B 1 341 ? -8.795 38.577 -31.669 1.00 7.76 329 SER B CA 1
ATOM 6044 C C . SER B 1 341 ? -10.214 39.086 -31.381 1.00 9.70 329 SER B C 1
ATOM 6045 O O . SER B 1 341 ? -11.116 38.296 -31.133 1.00 10.64 329 SER B O 1
ATOM 6048 N N . LEU B 1 342 ? -10.428 40.400 -31.461 1.00 9.58 330 LEU B N 1
ATOM 6049 C CA . LEU B 1 342 ? -11.711 40.978 -31.097 1.00 10.25 330 LEU B CA 1
ATOM 6050 C C . LEU B 1 342 ? -12.683 40.939 -32.231 1.00 10.42 330 LEU B C 1
ATOM 6051 O O . LEU B 1 342 ? -12.281 41.014 -33.409 1.00 12.61 330 LEU B O 1
ATOM 6056 N N . ASN B 1 343 ? -13.955 40.875 -31.862 1.00 11.02 331 ASN B N 1
ATOM 6057 C CA . ASN B 1 343 ? -15.033 41.307 -32.728 1.00 9.21 331 ASN B CA 1
ATOM 6058 C C . ASN B 1 343 ? -15.850 42.372 -32.001 1.00 7.11 331 ASN B C 1
ATOM 6059 O O . ASN B 1 343 ? -15.508 42.794 -30.876 1.00 9.75 331 ASN B O 1
ATOM 6064 N N . VAL B 1 344 ? -16.924 42.810 -32.643 1.00 6.53 332 VAL B N 1
ATOM 6065 C CA . VAL B 1 344 ? -17.731 43.879 -32.090 1.00 9.84 332 VAL B CA 1
ATOM 6066 C C . VAL B 1 344 ? -18.388 43.432 -30.780 1.00 8.09 332 VAL B C 1
ATOM 6067 O O . VAL B 1 344 ? -18.396 44.155 -29.767 1.00 10.63 332 VAL B O 1
ATOM 6071 N N . GLU B 1 345 ? -18.943 42.226 -30.783 1.00 10.22 333 GLU B N 1
ATOM 6072 C CA . GLU B 1 345 ? -19.613 41.731 -29.579 1.00 9.30 333 GLU B CA 1
ATOM 6073 C C . GLU B 1 345 ? -18.647 41.634 -28.372 1.00 7.15 333 GLU B C 1
ATOM 6074 O O . GLU B 1 345 ? -19.032 41.990 -27.245 1.00 7.02 333 GLU B O 1
ATOM 6080 N N . LYS B 1 346 ? -17.436 41.116 -28.611 1.00 7.64 334 LYS B N 1
ATOM 6081 C CA . LYS B 1 346 ? -16.370 40.991 -27.567 1.00 9.94 334 LYS B CA 1
ATOM 6082 C C . LYS B 1 346 ? -15.935 42.347 -27.020 1.00 7.20 334 LYS B C 1
ATOM 6083 O O . LYS B 1 346 ? -15.877 42.545 -25.807 1.00 8.78 334 LYS B O 1
ATOM 6089 N N . ALA B 1 347 ? -15.681 43.289 -27.918 1.00 6.39 335 ALA B N 1
ATOM 6090 C CA . ALA B 1 347 ? -15.449 44.704 -27.524 1.00 3.97 335 ALA B CA 1
ATOM 6091 C C . ALA B 1 347 ? -16.539 45.286 -26.583 1.00 3.71 335 ALA B C 1
ATOM 6092 O O . ALA B 1 347 ? -16.213 45.928 -25.576 1.00 3.77 335 ALA B O 1
ATOM 6094 N N . ILE B 1 348 ? -17.828 45.074 -26.882 1.00 5.47 336 ILE B N 1
ATOM 6095 C CA . ILE B 1 348 ? -18.903 45.579 -26.038 1.00 5.66 336 ILE B CA 1
ATOM 6096 C C . ILE B 1 348 ? -18.891 44.917 -24.655 1.00 6.65 336 ILE B C 1
ATOM 6097 O O . ILE B 1 348 ? -19.094 45.577 -23.619 1.00 7.52 336 ILE B O 1
ATOM 6102 N N . THR B 1 349 ? -18.661 43.613 -24.630 1.00 6.20 337 THR B N 1
ATOM 6103 C CA . THR B 1 349 ? -18.586 42.874 -23.348 1.00 5.53 337 THR B CA 1
ATOM 6104 C C . THR B 1 349 ? -17.433 43.416 -22.503 1.00 5.80 337 THR B C 1
ATOM 6105 O O . THR B 1 349 ? -17.594 43.734 -21.321 1.00 4.65 337 THR B O 1
ATOM 6109 N N . TYR B 1 350 ? -16.274 43.547 -23.122 1.00 5.26 338 TYR B N 1
ATOM 6110 C CA . TYR B 1 350 ? -15.079 44.025 -22.389 1.00 4.23 338 TYR B CA 1
ATOM 6111 C C . TYR B 1 350 ? -15.175 45.459 -22.027 1.00 4.65 338 TYR B C 1
ATOM 6112 O O . TYR B 1 350 ? -14.634 45.849 -20.998 1.00 5.56 338 TYR B O 1
ATOM 6121 N N . SER B 1 351 ? -15.886 46.250 -22.830 1.00 4.48 339 SER B N 1
ATOM 6122 C CA . SER B 1 351 ? -16.201 47.658 -22.446 1.00 5.70 339 SER B CA 1
ATOM 6123 C C . SER B 1 351 ? -16.921 47.708 -21.097 1.00 4.40 339 SER B C 1
ATOM 6124 O O . SER B 1 351 ? -16.548 48.449 -20.172 1.00 4.79 339 SER B O 1
ATOM 6127 N N . HIS B 1 352 ? -17.946 46.878 -20.943 1.00 8.48 340 HIS B N 1
ATOM 6128 C CA . HIS B 1 352 ? -18.654 46.810 -19.679 1.00 5.15 340 HIS B CA 1
ATOM 6129 C C . HIS B 1 352 ? -17.765 46.335 -18.520 1.00 3.51 340 HIS B C 1
ATOM 6130 O O . HIS B 1 352 ? -17.860 46.885 -17.423 1.00 2.00 340 HIS B O 1
ATOM 6137 N N . ALA B 1 353 ? -16.900 45.341 -18.763 1.00 2.94 341 ALA B N 1
ATOM 6138 C CA . ALA B 1 353 ? -15.932 44.896 -17.759 1.00 3.99 341 ALA B CA 1
ATOM 6139 C C . ALA B 1 353 ? -14.981 46.008 -17.339 1.00 3.19 341 ALA B C 1
ATOM 6140 O O . ALA B 1 353 ? -14.706 46.166 -16.154 1.00 3.34 341 ALA B O 1
ATOM 6142 N N . ALA B 1 354 ? -14.482 46.784 -18.293 1.00 2.00 342 ALA B N 1
ATOM 6143 C CA . ALA B 1 354 ? -13.542 47.847 -17.929 1.00 2.00 342 ALA B CA 1
ATOM 6144 C C . ALA B 1 354 ? -14.255 48.898 -17.073 1.00 3.51 342 ALA B C 1
ATOM 6145 O O . ALA B 1 354 ? -13.686 49.406 -16.087 1.00 5.21 342 ALA B O 1
ATOM 6147 N N . LYS B 1 355 ? -15.500 49.212 -17.429 1.00 2.00 343 LYS B N 1
ATOM 6148 C CA . LYS B 1 355 ? -16.240 50.247 -16.724 1.00 2.05 343 LYS B CA 1
ATOM 6149 C C . LYS B 1 355 ? -16.499 49.834 -15.266 1.00 3.60 343 LYS B C 1
ATOM 6150 O O . LYS B 1 355 ? -16.328 50.654 -14.324 1.00 2.00 343 LYS B O 1
ATOM 6156 N N . GLU B 1 356 ? -16.915 48.573 -15.097 1.00 3.48 344 GLU B N 1
ATOM 6157 C CA . GLU B 1 356 ? -17.148 47.962 -13.783 1.00 6.14 344 GLU B CA 1
ATOM 6158 C C . GLU B 1 356 ? -15.917 47.947 -12.869 1.00 3.48 344 GLU B C 1
ATOM 6159 O O . GLU B 1 356 ? -16.058 47.943 -11.644 1.00 3.71 344 GLU B O 1
ATOM 6165 N N . ASN B 1 357 ? -14.733 47.925 -13.469 1.00 3.19 345 ASN B N 1
ATOM 6166 C CA . ASN B 1 357 ? -13.473 47.895 -12.741 1.00 2.00 345 ASN B CA 1
ATOM 6167 C C . ASN B 1 357 ? -12.712 49.220 -12.761 1.00 2.00 345 ASN B C 1
ATOM 6168 O O . ASN B 1 357 ? -11.539 49.271 -12.427 1.00 2.00 345 ASN B O 1
ATOM 6173 N N . GLY B 1 358 ? -13.418 50.297 -13.087 1.00 2.02 346 GLY B N 1
ATOM 6174 C CA . GLY B 1 358 ? -12.846 51.633 -13.029 1.00 3.60 346 GLY B CA 1
ATOM 6175 C C . GLY B 1 358 ? -11.689 51.902 -13.959 1.00 2.00 346 GLY B C 1
ATOM 6176 O O . GLY B 1 358 ? -10.809 52.715 -13.626 1.00 2.00 346 GLY B O 1
ATOM 6185 N N . LEU B 1 360 ? -10.404 52.901 -18.018 1.00 2.03 348 LEU B N 1
ATOM 6186 C CA . LEU B 1 360 ? -10.633 53.410 -19.364 1.00 3.46 348 LEU B CA 1
ATOM 6187 C C . LEU B 1 360 ? -10.315 52.273 -20.378 1.00 6.28 348 LEU B C 1
ATOM 6188 O O . LEU B 1 360 ? -9.378 51.499 -20.184 1.00 10.58 348 LEU B O 1
ATOM 6193 N N . ALA B 1 361 ? -11.160 52.102 -21.390 1.00 6.44 349 ALA B N 1
ATOM 6194 C CA . ALA B 1 361 ? -11.028 50.992 -22.327 1.00 2.70 349 ALA B CA 1
ATOM 6195 C C . ALA B 1 361 ? -10.876 51.534 -23.722 1.00 5.31 349 ALA B C 1
ATOM 6196 O O . ALA B 1 361 ? -11.593 52.484 -24.102 1.00 2.94 349 ALA B O 1
ATOM 6198 N N . THR B 1 362 ? -9.921 50.949 -24.453 1.00 2.58 350 THR B N 1
ATOM 6199 C CA . THR B 1 362 ? -9.832 51.089 -25.890 1.00 4.63 350 THR B CA 1
ATOM 6200 C C . THR B 1 362 ? -9.661 49.711 -26.524 1.00 2.00 350 THR B C 1
ATOM 6201 O O . THR B 1 362 ? -9.427 48.696 -25.842 1.00 2.00 350 THR B O 1
ATOM 6205 N N . PHE B 1 363 ? -9.753 49.654 -27.842 1.00 3.98 351 PHE B N 1
ATOM 6206 C CA . PHE B 1 363 ? -9.819 48.380 -28.550 1.00 4.27 351 PHE B CA 1
ATOM 6207 C C . PHE B 1 363 ? -9.021 48.414 -29.861 1.00 5.39 351 PHE B C 1
ATOM 6208 O O . PHE B 1 363 ? -9.053 49.424 -30.599 1.00 5.63 351 PHE B O 1
ATOM 6216 N N . GLY B 1 364 ? -8.311 47.317 -30.141 1.00 5.30 352 GLY B N 1
ATOM 6217 C CA . GLY B 1 364 ? -7.617 47.135 -31.411 1.00 6.59 352 GLY B CA 1
ATOM 6218 C C . GLY B 1 364 ? -8.258 45.938 -32.097 1.00 8.66 352 GLY B C 1
ATOM 6219 O O . GLY B 1 364 ? -8.208 44.826 -31.575 1.00 7.26 352 GLY B O 1
ATOM 6220 N N . ILE B 1 365 ? -8.887 46.190 -33.241 1.00 5.72 353 ILE B N 1
ATOM 6221 C CA . ILE B 1 365 ? -9.659 45.187 -33.972 1.00 5.68 353 ILE B CA 1
ATOM 6222 C C . ILE B 1 365 ? -8.937 44.952 -35.277 1.00 7.98 353 ILE B C 1
ATOM 6223 O O . ILE B 1 365 ? -8.816 45.881 -36.094 1.00 5.24 353 ILE B O 1
ATOM 6228 N N . GLY B 1 366 ? -8.406 43.737 -35.446 1.00 7.21 354 GLY B N 1
ATOM 6229 C CA . GLY B 1 366 ? -7.512 43.479 -36.568 1.00 9.65 354 GLY B CA 1
ATOM 6230 C C . GLY B 1 366 ? -8.188 42.637 -37.604 1.00 9.19 354 GLY B C 1
ATOM 6231 O O . GLY B 1 366 ? -8.912 43.128 -38.451 1.00 6.80 354 GLY B O 1
ATOM 6232 N N . THR B 1 367 ? -7.950 41.333 -37.511 1.00 8.75 355 THR B N 1
ATOM 6233 C CA . THR B 1 367 ? -8.401 40.391 -38.538 1.00 7.81 355 THR B CA 1
ATOM 6234 C C . THR B 1 367 ? -9.928 40.425 -38.756 1.00 9.22 355 THR B C 1
ATOM 6235 O O . THR B 1 367 ? -10.417 40.274 -39.899 1.00 9.55 355 THR B O 1
ATOM 6239 N N . ASN B 1 368 ? -10.705 40.710 -37.707 1.00 5.90 356 ASN B N 1
ATOM 6240 C CA . ASN B 1 368 ? -12.140 40.785 -37.911 1.00 6.22 356 ASN B CA 1
ATOM 6241 C C . ASN B 1 368 ? -12.500 41.895 -38.885 1.00 6.30 356 ASN B C 1
ATOM 6242 O O . ASN B 1 368 ? -13.477 41.768 -39.579 1.00 9.24 356 ASN B O 1
ATOM 6247 N N . PHE B 1 369 ? -11.715 42.971 -38.946 1.00 6.45 357 PHE B N 1
ATOM 6248 C CA . PHE B 1 369 ? -11.964 44.038 -39.952 1.00 5.45 357 PHE B CA 1
ATOM 6249 C C . PHE B 1 369 ? -11.486 43.658 -41.345 1.00 4.30 357 PHE B C 1
ATOM 6250 O O . PHE B 1 369 ? -12.220 43.815 -42.301 1.00 5.98 357 PHE B O 1
ATOM 6258 N N . THR B 1 370 ? -10.229 43.204 -41.466 1.00 3.28 358 THR B N 1
ATOM 6259 C CA . THR B 1 370 ? -9.583 43.068 -42.807 1.00 2.84 358 THR B CA 1
ATOM 6260 C C . THR B 1 370 ? -9.659 41.655 -43.424 1.00 2.00 358 THR B C 1
ATOM 6261 O O . THR B 1 370 ? -9.235 41.465 -44.555 1.00 2.88 358 THR B O 1
ATOM 6265 N N . ASN B 1 371 ? -10.162 40.675 -42.676 1.00 2.00 359 ASN B N 1
ATOM 6266 C CA . ASN B 1 371 ? -10.300 39.307 -43.214 1.00 3.68 359 ASN B CA 1
ATOM 6267 C C . ASN B 1 371 ? -11.548 38.600 -42.673 1.00 3.34 359 ASN B C 1
ATOM 6268 O O . ASN B 1 371 ? -11.469 37.555 -42.049 1.00 5.12 359 ASN B O 1
ATOM 6273 N N . ASP B 1 372 ? -12.694 39.236 -42.934 1.00 4.30 360 ASP B N 1
ATOM 6274 C CA . ASP B 1 372 ? -14.009 38.760 -42.603 1.00 4.53 360 ASP B CA 1
ATOM 6275 C C . ASP B 1 372 ? -14.835 38.581 -43.894 1.00 5.48 360 ASP B C 1
ATOM 6276 O O . ASP B 1 372 ? -15.555 39.498 -44.337 1.00 3.17 360 ASP B O 1
ATOM 6281 N N . PHE B 1 373 ? -14.714 37.367 -44.445 1.00 4.06 361 PHE B N 1
ATOM 6282 C CA . PHE B 1 373 ? -15.254 36.974 -45.749 1.00 3.75 361 PHE B CA 1
ATOM 6283 C C . PHE B 1 373 ? -16.054 35.678 -45.661 1.00 4.75 361 PHE B C 1
ATOM 6284 O O . PHE B 1 373 ? -15.711 34.743 -44.894 1.00 3.11 361 PHE B O 1
ATOM 6292 N N . ARG B 1 374 ? -17.140 35.633 -46.441 1.00 7.27 362 ARG B N 1
ATOM 6293 C CA . ARG B 1 374 ? -17.911 34.412 -46.640 1.00 8.59 362 ARG B CA 1
ATOM 6294 C C . ARG B 1 374 ? -17.476 33.762 -47.926 1.00 5.59 362 ARG B C 1
ATOM 6295 O O . ARG B 1 374 ? -16.924 34.410 -48.809 1.00 5.76 362 ARG B O 1
ATOM 6303 N N . LYS B 1 375 ? -17.756 32.467 -48.037 1.00 8.07 363 LYS B N 1
ATOM 6304 C CA . LYS B 1 375 ? -17.589 31.765 -49.268 1.00 7.99 363 LYS B CA 1
ATOM 6305 C C . LYS B 1 375 ? -18.631 32.284 -50.271 1.00 8.29 363 LYS B C 1
ATOM 6306 O O . LYS B 1 375 ? -19.744 32.667 -49.911 1.00 8.64 363 LYS B O 1
ATOM 6312 N N . LYS B 1 376 ? -18.252 32.285 -51.541 1.00 11.68 364 LYS B N 1
ATOM 6313 C CA . LYS B 1 376 ? -19.197 32.594 -52.612 1.00 13.45 364 LYS B CA 1
ATOM 6314 C C . LYS B 1 376 ? -20.076 31.347 -52.908 1.00 13.05 364 LYS B C 1
ATOM 6315 O O . LYS B 1 376 ? -21.280 31.459 -53.219 1.00 15.57 364 LYS B O 1
ATOM 6321 N N . SER B 1 377 ? -19.482 30.173 -52.753 1.00 11.94 365 SER B N 1
ATOM 6322 C CA . SER B 1 377 ? -20.178 28.920 -53.007 1.00 11.98 365 SER B CA 1
ATOM 6323 C C . SER B 1 377 ? -21.278 28.685 -51.951 1.00 12.69 365 SER B C 1
ATOM 6324 O O . SER B 1 377 ? -22.370 28.193 -52.270 1.00 16.80 365 SER B O 1
ATOM 6327 N N . GLU B 1 378 ? -20.967 29.048 -50.711 1.00 13.28 366 GLU B N 1
ATOM 6328 C CA . GLU B 1 378 ? -21.837 28.898 -49.547 1.00 13.10 366 GLU B CA 1
ATOM 6329 C C . GLU B 1 378 ? -21.802 30.162 -48.708 1.00 12.06 366 GLU B C 1
ATOM 6330 O O . GLU B 1 378 ? -21.017 30.275 -47.761 1.00 10.00 366 GLU B O 1
ATOM 6336 N N . PRO B 1 379 ? -22.669 31.132 -49.039 1.00 11.48 367 PRO B N 1
ATOM 6337 C CA . PRO B 1 379 ? -22.629 32.425 -48.357 1.00 10.89 367 PRO B CA 1
ATOM 6338 C C . PRO B 1 379 ? -22.817 32.397 -46.836 1.00 10.52 367 PRO B C 1
ATOM 6339 O O . PRO B 1 379 ? -22.478 33.355 -46.171 1.00 9.08 367 PRO B O 1
ATOM 6343 N N . GLN B 1 380 ? -23.362 31.310 -46.287 1.00 10.57 368 GLN B N 1
ATOM 6344 C CA . GLN B 1 380 ? -23.444 31.181 -44.838 1.00 10.27 368 GLN B CA 1
ATOM 6345 C C . GLN B 1 380 ? -22.150 30.692 -44.168 1.00 11.77 368 GLN B C 1
ATOM 6346 O O . GLN B 1 380 ? -22.041 30.718 -42.949 1.00 14.58 368 GLN B O 1
ATOM 6352 N N . VAL B 1 381 ? -21.171 30.266 -44.956 1.00 8.27 369 VAL B N 1
ATOM 6353 C CA . VAL B 1 381 ? -19.969 29.648 -44.417 1.00 9.98 369 VAL B CA 1
ATOM 6354 C C . VAL B 1 381 ? -18.816 30.649 -44.469 1.00 11.72 369 VAL B C 1
ATOM 6355 O O . VAL B 1 381 ? -18.656 31.371 -45.460 1.00 6.53 369 VAL B O 1
ATOM 6359 N N . LYS B 1 382 ? -18.043 30.683 -43.391 1.00 12.00 370 LYS B N 1
ATOM 6360 C CA . LYS B 1 382 ? -16.875 31.549 -43.297 1.00 13.05 370 LYS B CA 1
ATOM 6361 C C . LYS B 1 382 ? -15.767 31.045 -44.215 1.00 7.98 370 LYS B C 1
ATOM 6362 O O . LYS B 1 382 ? -15.542 29.844 -44.320 1.00 8.78 370 LYS B O 1
ATOM 6368 N N . SER B 1 383 ? -15.119 31.975 -44.920 1.00 7.40 371 SER B N 1
ATOM 6369 C CA . SER B 1 383 ? -13.865 31.704 -45.613 1.00 7.86 371 SER B CA 1
ATOM 6370 C C . SER B 1 383 ? -12.744 32.007 -44.622 1.00 7.89 371 SER B C 1
ATOM 6371 O O . SER B 1 383 ? -12.424 33.157 -44.327 1.00 6.87 371 SER B O 1
ATOM 6374 N N . GLU B 1 384 ? -12.147 30.950 -44.086 1.00 9.67 372 GLU B N 1
ATOM 6375 C CA . GLU B 1 384 ? -11.185 31.048 -42.999 1.00 13.31 372 GLU B CA 1
ATOM 6376 C C . GLU B 1 384 ? -9.909 31.797 -43.407 1.00 8.90 372 GLU B C 1
ATOM 6377 O O . GLU B 1 384 ? -9.361 31.482 -44.450 1.00 9.11 372 GLU B O 1
ATOM 6383 N N . PRO B 1 385 ? -9.465 32.760 -42.588 1.00 8.83 373 PRO B N 1
ATOM 6384 C CA . PRO B 1 385 ? -8.150 33.385 -42.808 1.00 6.77 373 PRO B CA 1
ATOM 6385 C C . PRO B 1 385 ? -6.998 32.377 -42.671 1.00 7.22 373 PRO B C 1
ATOM 6386 O O . PRO B 1 385 ? -7.136 31.336 -42.011 1.00 7.90 373 PRO B O 1
ATOM 6390 N N . LEU B 1 386 ? -5.873 32.683 -43.297 1.00 6.17 374 LEU B N 1
ATOM 6391 C CA . LEU B 1 386 ? -4.667 31.919 -43.117 1.00 6.85 374 LEU B CA 1
ATOM 6392 C C . LEU B 1 386 ? -4.031 32.344 -41.772 1.00 9.09 374 LEU B C 1
ATOM 6393 O O . LEU B 1 386 ? -3.742 33.522 -41.565 1.00 12.74 374 LEU B O 1
ATOM 6398 N N . ASN B 1 387 ? -3.835 31.388 -40.889 1.00 6.38 375 ASN B N 1
ATOM 6399 C CA . ASN B 1 387 ? -3.265 31.631 -39.558 1.00 7.79 375 ASN B CA 1
ATOM 6400 C C . ASN B 1 387 ? -1.742 31.503 -39.606 1.00 5.77 375 ASN B C 1
ATOM 6401 O O . ASN B 1 387 ? -1.178 30.455 -39.243 1.00 6.92 375 ASN B O 1
ATOM 6406 N N . ILE B 1 388 ? -1.116 32.536 -40.120 1.00 5.32 376 ILE B N 1
ATOM 6407 C CA . ILE B 1 388 ? 0.353 32.588 -40.247 1.00 5.60 376 ILE B CA 1
ATOM 6408 C C . ILE B 1 388 ? 0.953 33.673 -39.363 1.00 5.32 376 ILE B C 1
ATOM 6409 O O . ILE B 1 388 ? 0.314 34.715 -39.098 1.00 4.49 376 ILE B O 1
ATOM 6414 N N . VAL B 1 389 ? 2.186 33.407 -38.923 1.00 3.53 377 VAL B N 1
ATOM 6415 C CA . VAL B 1 389 ? 2.978 34.355 -38.135 1.00 3.70 377 VAL B CA 1
ATOM 6416 C C . VAL B 1 389 ? 4.405 34.342 -38.654 1.00 2.00 377 VAL B C 1
ATOM 6417 O O . VAL B 1 389 ? 4.871 33.357 -39.300 1.00 4.17 377 VAL B O 1
ATOM 6421 N N . ILE B 1 390 ? 5.067 35.456 -38.372 1.00 4.01 378 ILE B N 1
ATOM 6422 C CA . ILE B 1 390 ? 6.514 35.626 -38.587 1.00 4.48 378 ILE B CA 1
ATOM 6423 C C . ILE B 1 390 ? 7.098 36.118 -37.268 1.00 4.23 378 ILE B C 1
ATOM 6424 O O . ILE B 1 390 ? 7.032 37.275 -36.952 1.00 6.91 378 ILE B O 1
ATOM 6429 N N . LYS B 1 391 ? 7.635 35.164 -36.510 1.00 4.86 379 LYS B N 1
ATOM 6430 C CA . LYS B 1 391 ? 7.922 35.306 -35.090 1.00 8.62 379 LYS B CA 1
ATOM 6431 C C . LYS B 1 391 ? 9.446 35.450 -34.914 1.00 4.52 379 LYS B C 1
ATOM 6432 O O . LYS B 1 391 ? 10.207 34.867 -35.662 1.00 3.39 379 LYS B O 1
ATOM 6438 N N . LEU B 1 392 ? 9.857 36.239 -33.937 1.00 3.83 380 LEU B N 1
ATOM 6439 C CA . LEU B 1 392 ? 11.256 36.327 -33.565 1.00 3.33 380 LEU B CA 1
ATOM 6440 C C . LEU B 1 392 ? 11.704 34.979 -32.983 1.00 2.22 380 LEU B C 1
ATOM 6441 O O . LEU B 1 392 ? 11.084 34.481 -32.038 1.00 3.70 380 LEU B O 1
ATOM 6446 N N . LEU B 1 393 ? 12.766 34.385 -33.569 1.00 2.00 381 LEU B N 1
ATOM 6447 C CA . LEU B 1 393 ? 13.214 33.014 -33.247 1.00 3.14 381 LEU B CA 1
ATOM 6448 C C . LEU B 1 393 ? 14.507 32.979 -32.420 1.00 2.89 381 LEU B C 1
ATOM 6449 O O . LEU B 1 393 ? 14.653 32.175 -31.498 1.00 3.13 381 LEU B O 1
ATOM 6454 N N . GLU B 1 394 ? 15.471 33.768 -32.861 1.00 2.59 382 GLU B N 1
ATOM 6455 C CA . GLU B 1 394 ? 16.810 33.793 -32.312 1.00 3.14 382 GLU B CA 1
ATOM 6456 C C . GLU B 1 394 ? 17.303 35.210 -32.234 1.00 2.68 382 GLU B C 1
ATOM 6457 O O . GLU B 1 394 ? 16.998 36.028 -33.088 1.00 2.33 382 GLU B O 1
ATOM 6463 N N . VAL B 1 395 ? 18.105 35.483 -31.225 1.00 3.10 383 VAL B N 1
ATOM 6464 C CA . VAL B 1 395 ? 18.772 36.796 -31.061 1.00 4.50 383 VAL B CA 1
ATOM 6465 C C . VAL B 1 395 ? 20.185 36.489 -30.599 1.00 2.00 383 VAL B C 1
ATOM 6466 O O . VAL B 1 395 ? 20.360 35.880 -29.540 1.00 2.00 383 VAL B O 1
ATOM 6470 N N . ASN B 1 396 ? 21.181 36.865 -31.388 1.00 3.57 384 ASN B N 1
ATOM 6471 C CA . ASN B 1 396 ? 22.580 36.594 -31.045 1.00 6.28 384 ASN B CA 1
ATOM 6472 C C . ASN B 1 396 ? 22.810 35.100 -30.766 1.00 3.76 384 ASN B C 1
ATOM 6473 O O . ASN B 1 396 ? 23.559 34.718 -29.853 1.00 2.96 384 ASN B O 1
ATOM 6478 N N . GLY B 1 397 ? 22.127 34.265 -31.550 1.00 2.00 385 GLY B N 1
ATOM 6479 C CA . GLY B 1 397 ? 22.293 32.833 -31.438 1.00 4.27 385 GLY B CA 1
ATOM 6480 C C . GLY B 1 397 ? 21.456 32.210 -30.352 1.00 2.98 385 GLY B C 1
ATOM 6481 O O . GLY B 1 397 ? 21.376 30.984 -30.309 1.00 3.19 385 GLY B O 1
ATOM 6482 N N . ASN B 1 398 ? 20.842 33.041 -29.490 1.00 2.01 386 ASN B N 1
ATOM 6483 C CA . ASN B 1 398 ? 20.076 32.581 -28.324 1.00 2.78 386 ASN B CA 1
ATOM 6484 C C . ASN B 1 398 ? 18.621 32.440 -28.716 1.00 2.00 386 ASN B C 1
ATOM 6485 O O . ASN B 1 398 ? 18.130 33.215 -29.544 1.00 4.89 386 ASN B O 1
ATOM 6490 N N . HIS B 1 399 ? 17.910 31.523 -28.075 1.00 2.00 387 HIS B N 1
ATOM 6491 C CA . HIS B 1 399 ? 16.488 31.315 -28.331 1.00 2.94 387 HIS B CA 1
ATOM 6492 C C . HIS B 1 399 ? 15.676 32.464 -27.779 1.00 5.29 387 HIS B C 1
ATOM 6493 O O . HIS B 1 399 ? 15.932 32.930 -26.657 1.00 5.92 387 HIS B O 1
ATOM 6500 N N . ALA B 1 400 ? 14.751 32.959 -28.579 1.00 2.41 388 ALA B N 1
ATOM 6501 C CA . ALA B 1 400 ? 13.758 33.946 -28.147 1.00 2.80 388 ALA B CA 1
ATOM 6502 C C . ALA B 1 400 ? 12.450 33.219 -27.842 1.00 3.88 388 ALA B C 1
ATOM 6503 O O . ALA B 1 400 ? 12.015 32.328 -28.584 1.00 4.02 388 ALA B O 1
ATOM 6505 N N . ILE B 1 401 ? 11.819 33.575 -26.732 1.00 2.00 389 ILE B N 1
ATOM 6506 C CA . ILE B 1 401 ? 10.604 32.887 -26.296 1.00 2.41 389 ILE B CA 1
ATOM 6507 C C . ILE B 1 401 ? 9.558 33.882 -25.800 1.00 2.00 389 ILE B C 1
ATOM 6508 O O . ILE B 1 401 ? 9.895 35.033 -25.521 1.00 2.08 389 ILE B O 1
ATOM 6513 N N . LYS B 1 402 ? 8.329 33.386 -25.654 1.00 2.87 390 LYS B N 1
ATOM 6514 C CA . LYS B 1 402 ? 7.200 34.126 -25.080 1.00 4.37 390 LYS B CA 1
ATOM 6515 C C . LYS B 1 402 ? 6.407 33.175 -24.225 1.00 6.45 390 LYS B C 1
ATOM 6516 O O . LYS B 1 402 ? 6.095 32.060 -24.664 1.00 5.58 390 LYS B O 1
ATOM 6522 N N . ILE B 1 403 ? 6.111 33.588 -22.985 1.00 4.73 391 ILE B N 1
ATOM 6523 C CA . ILE B 1 403 ? 5.333 32.756 -22.088 1.00 4.46 391 ILE B CA 1
ATOM 6524 C C . ILE B 1 403 ? 3.839 33.039 -22.309 1.00 7.13 391 ILE B C 1
ATOM 6525 O O . ILE B 1 403 ? 3.033 32.106 -22.483 1.00 5.17 391 ILE B O 1
ATOM 6530 N N . SER B 1 404 ? 3.490 34.340 -22.305 1.00 6.71 392 SER B N 1
ATOM 6531 C CA . SER B 1 404 ? 2.119 34.807 -22.418 1.00 9.02 392 SER B CA 1
ATOM 6532 C C . SER B 1 404 ? 1.345 34.526 -21.115 1.00 9.81 392 SER B C 1
ATOM 6533 O O . SER B 1 404 ? 1.860 33.893 -20.194 1.00 7.63 392 SER B O 1
ATOM 6536 N N . ASP B 1 405 ? 0.089 34.980 -21.083 1.00 12.53 393 ASP B N 1
ATOM 6537 C CA . ASP B 1 405 ? -0.807 34.799 -19.940 1.00 12.86 393 ASP B CA 1
ATOM 6538 C C . ASP B 1 405 ? -1.650 33.556 -20.000 1.00 17.90 393 ASP B C 1
ATOM 6539 O O . ASP B 1 405 ? -2.439 33.305 -19.085 1.00 17.94 393 ASP B O 1
ATOM 6544 N N . ASN B 1 406 ? -1.503 32.766 -21.053 1.00 20.12 394 ASN B N 1
ATOM 6545 C CA . ASN B 1 406 ? -1.758 31.342 -20.873 1.00 24.03 394 ASN B CA 1
ATOM 6546 C C . ASN B 1 406 ? -0.399 30.648 -20.705 1.00 25.10 394 ASN B C 1
ATOM 6547 O O . ASN B 1 406 ? 0.254 30.353 -21.673 1.00 24.69 394 ASN B O 1
ATOM 6552 N N . LEU B 1 407 ? 0.013 30.441 -19.453 1.00 28.22 395 LEU B N 1
ATOM 6553 C CA . LEU B 1 407 ? 1.304 29.827 -19.108 1.00 29.90 395 LEU B CA 1
ATOM 6554 C C . LEU B 1 407 ? 1.590 28.463 -19.722 1.00 29.95 395 LEU B C 1
ATOM 6555 O O . LEU B 1 407 ? 2.751 28.082 -19.849 1.00 31.98 395 LEU B O 1
ATOM 6556 N N . GLY B 1 408 ? 0.531 27.725 -20.070 1.00 31.57 396 GLY B N 1
ATOM 6557 C CA . GLY B 1 408 ? 0.640 26.472 -20.819 1.00 30.85 396 GLY B CA 1
ATOM 6558 C C . GLY B 1 408 ? 0.565 26.643 -22.337 1.00 30.14 396 GLY B C 1
ATOM 6559 O O . GLY B 1 408 ? 0.459 25.662 -23.058 1.00 32.12 396 GLY B O 1
ATOM 6560 N N . LYS B 1 409 ? 0.619 27.881 -22.825 1.00 26.81 397 LYS B N 1
ATOM 6561 C CA . LYS B 1 409 ? 0.582 28.168 -24.261 1.00 25.67 397 LYS B CA 1
ATOM 6562 C C . LYS B 1 409 ? 1.757 29.093 -24.638 1.00 22.22 397 LYS B C 1
ATOM 6563 O O . LYS B 1 409 ? 1.604 30.282 -24.919 1.00 23.83 397 LYS B O 1
ATOM 6566 N N . ASN B 1 410 ? 2.945 28.517 -24.671 1.00 20.56 398 ASN B N 1
ATOM 6567 C CA . ASN B 1 410 ? 4.155 29.296 -24.858 1.00 16.17 398 ASN B CA 1
ATOM 6568 C C . ASN B 1 410 ? 4.634 29.232 -26.300 1.00 17.75 398 ASN B C 1
ATOM 6569 O O . ASN B 1 410 ? 4.077 28.482 -27.125 1.00 17.48 398 ASN B O 1
ATOM 6586 N N . GLY B 1 412 ? 8.313 29.136 -28.480 1.00 8.35 400 GLY B N 1
ATOM 6587 C CA . GLY B 1 412 ? 9.776 29.007 -28.533 1.00 7.31 400 GLY B CA 1
ATOM 6588 C C . GLY B 1 412 ? 10.338 27.674 -28.020 1.00 5.68 400 GLY B C 1
ATOM 6589 O O . GLY B 1 412 ? 9.636 26.748 -27.608 1.00 5.90 400 GLY B O 1
ATOM 6590 N N . ASP B 1 413 ? 11.651 27.633 -27.993 1.00 5.84 401 ASP B N 1
ATOM 6591 C CA . ASP B 1 413 ? 12.395 26.437 -27.634 1.00 3.81 401 ASP B CA 1
ATOM 6592 C C . ASP B 1 413 ? 11.935 25.921 -26.255 1.00 5.43 401 ASP B C 1
ATOM 6593 O O . ASP B 1 413 ? 12.096 26.651 -25.262 1.00 6.98 401 ASP B O 1
ATOM 6598 N N . PRO B 1 414 ? 11.305 24.736 -26.194 1.00 4.88 402 PRO B N 1
ATOM 6599 C CA . PRO B 1 414 ? 10.760 24.251 -24.905 1.00 4.28 402 PRO B CA 1
ATOM 6600 C C . PRO B 1 414 ? 11.734 24.252 -23.740 1.00 5.77 402 PRO B C 1
ATOM 6601 O O . PRO B 1 414 ? 11.328 24.588 -22.605 1.00 3.96 402 PRO B O 1
ATOM 6605 N N . ALA B 1 415 ? 13.001 23.895 -24.001 1.00 2.48 403 ALA B N 1
ATOM 6606 C CA . ALA B 1 415 ? 14.042 23.885 -22.952 1.00 2.81 403 ALA B CA 1
ATOM 6607 C C . ALA B 1 415 ? 14.276 25.295 -22.388 1.00 2.75 403 ALA B C 1
ATOM 6608 O O . ALA B 1 415 ? 14.506 25.457 -21.174 1.00 2.79 403 ALA B O 1
ATOM 6610 N N . THR B 1 416 ? 14.228 26.309 -23.260 1.00 2.85 404 THR B N 1
ATOM 6611 C CA . THR B 1 416 ? 14.455 27.683 -22.829 1.00 2.00 404 THR B CA 1
ATOM 6612 C C . THR B 1 416 ? 13.199 28.095 -22.063 1.00 2.00 404 THR B C 1
ATOM 6613 O O . THR B 1 416 ? 13.292 28.661 -20.957 1.00 5.82 404 THR B O 1
ATOM 6617 N N . VAL B 1 417 ? 12.031 27.780 -22.597 1.00 2.00 405 VAL B N 1
ATOM 6618 C CA . VAL B 1 417 ? 10.790 28.152 -21.900 1.00 3.73 405 VAL B CA 1
ATOM 6619 C C . VAL B 1 417 ? 10.774 27.583 -20.467 1.00 5.64 405 VAL B C 1
ATOM 6620 O O . VAL B 1 417 ? 10.394 28.255 -19.497 1.00 3.77 405 VAL B O 1
ATOM 6624 N N . LYS B 1 418 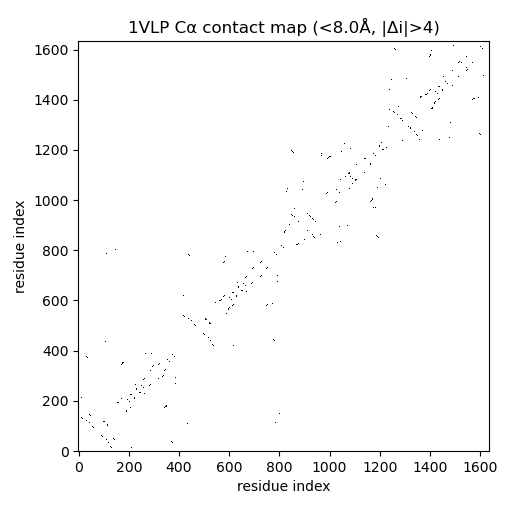? 11.217 26.346 -20.351 1.00 5.90 406 LYS B N 1
ATOM 6625 C CA . LYS B 1 418 ? 11.286 25.667 -19.077 1.00 6.00 406 LYS B CA 1
ATOM 6626 C C . LYS B 1 418 ? 12.226 26.380 -18.099 1.00 4.16 406 LYS B C 1
ATOM 6627 O O . LYS B 1 418 ? 11.839 26.629 -16.948 1.00 2.14 406 LYS B O 1
ATOM 6633 N N . ARG B 1 419 ? 13.413 26.781 -18.550 1.00 2.12 407 ARG B N 1
ATOM 6634 C CA . ARG B 1 419 ? 14.368 27.399 -17.640 1.00 7.16 407 ARG B CA 1
ATOM 6635 C C . ARG B 1 419 ? 13.918 28.800 -17.239 1.00 4.60 407 ARG B C 1
ATOM 6636 O O . ARG B 1 419 ? 14.147 29.239 -16.136 1.00 5.49 407 ARG B O 1
ATOM 6644 N N . VAL B 1 420 ? 13.253 29.476 -18.142 1.00 2.00 408 VAL B N 1
ATOM 6645 C CA . VAL B 1 420 ? 12.741 30.819 -17.820 1.00 4.24 408 VAL B CA 1
ATOM 6646 C C . VAL B 1 420 ? 11.589 30.753 -16.801 1.00 3.36 408 VAL B C 1
ATOM 6647 O O . VAL B 1 420 ? 11.535 31.522 -15.850 1.00 3.40 408 VAL B O 1
ATOM 6651 N N . LYS B 1 421 ? 10.675 29.831 -16.983 1.00 2.83 409 LYS B N 1
ATOM 6652 C CA . LYS B 1 421 ? 9.622 29.647 -16.002 1.00 4.44 409 LYS B CA 1
ATOM 6653 C C . LYS B 1 421 ? 10.191 29.331 -14.621 1.00 4.29 409 LYS B C 1
ATOM 6654 O O . LYS B 1 421 ? 9.610 29.739 -13.603 1.00 3.87 409 LYS B O 1
ATOM 6660 N N . GLU B 1 422 ? 11.314 28.624 -14.584 1.00 3.60 410 GLU B N 1
ATOM 6661 C CA . GLU B 1 422 ? 12.044 28.378 -13.337 1.00 5.54 410 GLU B CA 1
ATOM 6662 C C . GLU B 1 422 ? 12.643 29.682 -12.787 1.00 6.48 410 GLU B C 1
ATOM 6663 O O . GLU B 1 422 ? 12.469 30.017 -11.607 1.00 4.41 410 GLU B O 1
ATOM 6669 N N . GLU B 1 423 ? 13.372 30.414 -13.629 1.00 5.35 411 GLU B N 1
ATOM 6670 C CA . GLU B 1 423 ? 14.057 31.626 -13.181 1.00 7.81 411 GLU B CA 1
ATOM 6671 C C . GLU B 1 423 ? 13.073 32.661 -12.673 1.00 6.10 411 GLU B C 1
ATOM 6672 O O . GLU B 1 423 ? 13.385 33.417 -11.731 1.00 6.69 411 GLU B O 1
ATOM 6678 N N . LEU B 1 424 ? 11.893 32.719 -13.285 1.00 3.25 412 LEU B N 1
ATOM 6679 C CA . LEU B 1 424 ? 10.896 33.746 -12.937 1.00 5.42 412 LEU B CA 1
ATOM 6680 C C . LEU B 1 424 ? 9.897 33.268 -11.875 1.00 6.22 412 LEU B C 1
ATOM 6681 O O . LEU B 1 424 ? 9.013 34.012 -11.478 1.00 4.91 412 LEU B O 1
ATOM 6686 N N . GLY B 1 425 ? 10.011 32.023 -11.457 1.00 5.83 413 GLY B N 1
ATOM 6687 C CA . GLY B 1 425 ? 9.227 31.565 -10.324 1.00 7.45 413 GLY B CA 1
ATOM 6688 C C . GLY B 1 425 ? 7.859 31.016 -10.685 1.00 8.29 413 GLY B C 1
ATOM 6689 O O . GLY B 1 425 ? 7.046 30.827 -9.791 1.00 7.79 413 GLY B O 1
ATOM 6690 N N . TYR B 1 426 ? 7.622 30.718 -11.965 1.00 5.51 414 TYR B N 1
ATOM 6691 C CA . TYR B 1 426 ? 6.350 30.122 -12.413 1.00 6.33 414 TYR B CA 1
ATOM 6692 C C . TYR B 1 426 ? 6.287 28.624 -12.109 1.00 10.51 414 TYR B C 1
ATOM 6693 O O . TYR B 1 426 ? 5.237 28.091 -11.699 1.00 10.78 414 TYR B O 1
ATOM 6702 N N . THR B 1 427 ? 7.410 27.944 -12.283 1.00 7.09 415 THR B N 1
ATOM 6703 C CA . THR B 1 427 ? 7.462 26.503 -12.075 1.00 5.88 415 THR B CA 1
ATOM 6704 C C . THR B 1 427 ? 7.014 26.059 -10.667 1.00 3.66 415 THR B C 1
ATOM 6705 O O . THR B 1 427 ? 7.347 26.710 -9.655 1.00 4.33 415 THR B O 1
ATOM 6709 N N . GLU B 1 428 ? 6.275 24.948 -10.609 1.00 3.86 416 GLU B N 1
ATOM 6710 C CA . GLU B 1 428 ? 5.759 24.421 -9.337 1.00 3.17 416 GLU B CA 1
ATOM 6711 C C . GLU B 1 428 ? 6.881 24.187 -8.328 1.00 2.57 416 GLU B C 1
ATOM 6712 O O . GLU B 1 428 ? 7.858 23.481 -8.629 1.00 2.27 416 GLU B O 1
ATOM 6718 N N . ARG B 1 429 ? 6.737 24.792 -7.136 1.00 3.12 417 ARG B N 1
ATOM 6719 C CA . ARG B 1 429 ? 7.683 24.627 -6.029 1.00 2.00 417 ARG B CA 1
ATOM 6720 C C . ARG B 1 429 ? 9.090 25.271 -6.279 1.00 3.32 417 ARG B C 1
ATOM 6721 O O . ARG B 1 429 ? 10.037 25.051 -5.509 1.00 6.99 417 ARG B O 1
ATOM 6729 N N . SER B 1 430 ? 9.209 26.108 -7.317 1.00 6.01 418 SER B N 1
ATOM 6730 C CA . SER B 1 430 ? 10.460 26.854 -7.559 1.00 6.82 418 SER B CA 1
ATOM 6731 C C . SER B 1 430 ? 10.710 27.900 -6.432 1.00 5.23 418 SER B C 1
ATOM 6732 O O . SER B 1 430 ? 11.796 27.938 -5.811 1.00 5.21 418 SER B O 1
ATOM 6735 N N . TRP B 1 431 ? 9.672 28.688 -6.125 1.00 8.00 419 TRP B N 1
ATOM 6736 C CA . TRP B 1 431 ? 9.715 29.741 -5.099 1.00 13.32 419 TRP B CA 1
ATOM 6737 C C . TRP B 1 431 ? 8.587 29.491 -4.076 1.00 15.94 419 TRP B C 1
ATOM 6738 O O . TRP B 1 431 ? 7.755 28.592 -4.288 1.00 12.41 419 TRP B O 1
ATOM 6749 N N . HIS C 1 11 ? 19.117 12.222 24.167 1.00 19.52 -1 HIS C N 1
ATOM 6750 C CA . HIS C 1 11 ? 18.361 11.836 22.889 1.00 18.72 -1 HIS C CA 1
ATOM 6751 C C . HIS C 1 11 ? 18.920 12.487 21.611 1.00 16.22 -1 HIS C C 1
ATOM 6752 O O . HIS C 1 11 ? 18.923 13.719 21.506 1.00 16.91 -1 HIS C O 1
ATOM 6759 N N . HIS C 1 12 ? 19.407 11.664 20.672 1.00 13.92 0 HIS C N 1
ATOM 6760 C CA . HIS C 1 12 ? 19.773 12.110 19.320 1.00 13.18 0 HIS C CA 1
ATOM 6761 C C . HIS C 1 12 ? 18.587 11.874 18.391 1.00 12.21 0 HIS C C 1
ATOM 6762 O O . HIS C 1 12 ? 17.992 10.798 18.372 1.00 12.10 0 HIS C O 1
ATOM 6772 N N . SER C 1 14 ? 16.494 10.843 15.317 1.00 8.95 2 SER C N 1
ATOM 6773 C CA . SER C 1 14 ? 16.688 9.851 14.286 1.00 5.97 2 SER C CA 1
ATOM 6774 C C . SER C 1 14 ? 16.651 10.446 12.895 1.00 6.91 2 SER C C 1
ATOM 6775 O O . SER C 1 14 ? 16.041 11.478 12.653 1.00 8.06 2 SER C O 1
ATOM 6778 N N . GLU C 1 15 ? 17.341 9.795 11.966 1.00 7.77 3 GLU C N 1
ATOM 6779 C CA . GLU C 1 15 ? 17.278 10.193 10.548 1.00 8.69 3 GLU C CA 1
ATOM 6780 C C . GLU C 1 15 ? 15.846 9.863 10.037 1.00 7.16 3 GLU C C 1
ATOM 6781 O O . GLU C 1 15 ? 15.395 8.764 10.269 1.00 5.95 3 GLU C O 1
ATOM 6787 N N . PRO C 1 16 ? 15.151 10.815 9.380 1.00 6.93 4 PRO C N 1
ATOM 6788 C CA . PRO C 1 16 ? 13.841 10.533 8.769 1.00 3.63 4 PRO C CA 1
ATOM 6789 C C . PRO C 1 16 ? 13.970 9.415 7.741 1.00 6.17 4 PRO C C 1
ATOM 6790 O O . PRO C 1 16 ? 14.844 9.452 6.881 1.00 5.65 4 PRO C O 1
ATOM 6794 N N . VAL C 1 17 ? 13.126 8.398 7.858 1.00 4.37 5 VAL C N 1
ATOM 6795 C CA . VAL C 1 17 ? 13.090 7.290 6.893 1.00 5.14 5 VAL C CA 1
ATOM 6796 C C . VAL C 1 17 ? 12.267 7.631 5.629 1.00 6.97 5 VAL C C 1
ATOM 6797 O O . VAL C 1 17 ? 12.678 7.311 4.534 1.00 6.23 5 VAL C O 1
ATOM 6801 N N . ILE C 1 18 ? 11.135 8.298 5.798 1.00 4.86 6 ILE C N 1
ATOM 6802 C CA . ILE C 1 18 ? 10.314 8.702 4.667 1.00 7.20 6 ILE C CA 1
ATOM 6803 C C . ILE C 1 18 ? 10.785 10.080 4.221 1.00 6.29 6 ILE C C 1
ATOM 6804 O O . ILE C 1 18 ? 10.501 11.092 4.897 1.00 8.09 6 ILE C O 1
ATOM 6809 N N . LYS C 1 19 ? 11.526 10.122 3.114 1.00 5.08 7 LYS C N 1
ATOM 6810 C CA . LYS C 1 19 ? 12.220 11.314 2.683 1.00 5.75 7 LYS C CA 1
ATOM 6811 C C . LYS C 1 19 ? 11.473 12.095 1.627 1.00 6.22 7 LYS C C 1
ATOM 6812 O O . LYS C 1 19 ? 11.925 13.169 1.186 1.00 4.87 7 LYS C O 1
ATOM 6818 N N . SER C 1 20 ? 10.294 11.590 1.252 1.00 5.00 8 SER C N 1
ATOM 6819 C CA . SER C 1 20 ? 9.579 12.118 0.113 1.00 5.97 8 SER C CA 1
ATOM 6820 C C . SER C 1 20 ? 8.135 11.715 0.145 1.00 6.32 8 SER C C 1
ATOM 6821 O O . SER C 1 20 ? 7.817 10.590 0.559 1.00 4.88 8 SER C O 1
ATOM 6824 N N . LEU C 1 21 ? 7.259 12.643 -0.260 1.00 4.02 9 LEU C N 1
ATOM 6825 C CA . LEU C 1 21 ? 5.854 12.322 -0.453 1.00 5.15 9 LEU C CA 1
ATOM 6826 C C . LEU C 1 21 ? 5.626 11.368 -1.643 1.00 6.13 9 LEU C C 1
ATOM 6827 O O . LEU C 1 21 ? 4.525 10.803 -1.752 1.00 6.88 9 LEU C O 1
ATOM 6832 N N . LEU C 1 22 ? 6.675 11.101 -2.438 1.00 6.08 10 LEU C N 1
ATOM 6833 C CA . LEU C 1 22 ? 6.602 10.073 -3.482 1.00 4.01 10 LEU C CA 1
ATOM 6834 C C . LEU C 1 22 ? 6.996 8.662 -3.006 1.00 4.34 10 LEU C C 1
ATOM 6835 O O . LEU C 1 22 ? 6.855 7.687 -3.793 1.00 5.64 10 LEU C O 1
ATOM 6840 N N . ASP C 1 23 ? 7.517 8.550 -1.767 1.00 4.34 11 ASP C N 1
ATOM 6841 C CA . ASP C 1 23 ? 7.835 7.251 -1.179 1.00 3.48 11 ASP C CA 1
ATOM 6842 C C . ASP C 1 23 ? 6.506 6.636 -0.689 1.00 5.37 11 ASP C C 1
ATOM 6843 O O . ASP C 1 23 ? 6.213 6.604 0.515 1.00 6.36 11 ASP C O 1
ATOM 6848 N N . THR C 1 24 ? 5.699 6.260 -1.663 1.00 4.54 12 THR C N 1
ATOM 6849 C CA . THR C 1 24 ? 4.346 5.773 -1.424 1.00 3.08 12 THR C CA 1
ATOM 6850 C C . THR C 1 24 ? 3.907 4.996 -2.662 1.00 4.11 12 THR C C 1
ATOM 6851 O O . THR C 1 24 ? 4.552 5.043 -3.702 1.00 5.62 12 THR C O 1
ATOM 6855 N N . ASP C 1 25 ? 2.757 4.345 -2.562 1.00 4.36 13 ASP C N 1
ATOM 6856 C CA . ASP C 1 25 ? 2.142 3.676 -3.695 1.00 5.80 13 ASP C CA 1
ATOM 6857 C C . ASP C 1 25 ? 1.430 4.695 -4.572 1.00 5.55 13 ASP C C 1
ATOM 6858 O O . ASP C 1 25 ? 0.697 5.614 -4.046 1.00 3.60 13 ASP C O 1
ATOM 6871 N N . TYR C 1 27 ? -1.276 4.551 -6.255 1.00 3.54 15 TYR C N 1
ATOM 6872 C CA . TYR C 1 27 ? -2.753 4.621 -6.032 1.00 4.92 15 TYR C CA 1
ATOM 6873 C C . TYR C 1 27 ? -3.127 5.651 -4.910 1.00 5.99 15 TYR C C 1
ATOM 6874 O O . TYR C 1 27 ? -4.221 6.215 -4.928 1.00 6.39 15 TYR C O 1
ATOM 6883 N N . LYS C 1 28 ? -2.192 5.954 -3.998 1.00 5.55 16 LYS C N 1
ATOM 6884 C CA . LYS C 1 28 ? -2.466 6.971 -2.966 1.00 5.82 16 LYS C CA 1
ATOM 6885 C C . LYS C 1 28 ? -2.510 8.365 -3.585 1.00 5.67 16 LYS C C 1
ATOM 6886 O O . LYS C 1 28 ? -3.366 9.170 -3.188 1.00 4.89 16 LYS C O 1
ATOM 6892 N N . ILE C 1 29 ? -1.635 8.637 -4.561 1.00 3.27 17 ILE C N 1
ATOM 6893 C CA . ILE C 1 29 ? -1.661 9.921 -5.259 1.00 3.83 17 ILE C CA 1
ATOM 6894 C C . ILE C 1 29 ? -2.866 10.103 -6.183 1.00 3.56 17 ILE C C 1
ATOM 6895 O O . ILE C 1 29 ? -3.512 11.168 -6.162 1.00 4.49 17 ILE C O 1
ATOM 6900 N N . THR C 1 30 ? -3.229 9.053 -6.938 1.00 3.86 18 THR C N 1
ATOM 6901 C CA . THR C 1 30 ? -4.399 9.173 -7.833 1.00 3.35 18 THR C CA 1
ATOM 6902 C C . THR C 1 30 ? -5.677 9.285 -6.941 1.00 2.70 18 THR C C 1
ATOM 6903 O O . THR C 1 30 ? -6.510 10.170 -7.190 1.00 4.01 18 THR C O 1
ATOM 6919 N N . HIS C 1 32 ? -5.798 10.607 -3.966 1.00 2.00 20 HIS C N 1
ATOM 6920 C CA . HIS C 1 32 ? -5.732 11.959 -3.423 1.00 4.56 20 HIS C CA 1
ATOM 6921 C C . HIS C 1 32 ? -6.331 12.980 -4.395 1.00 2.92 20 HIS C C 1
ATOM 6922 O O . HIS C 1 32 ? -7.150 13.839 -3.997 1.00 3.90 20 HIS C O 1
ATOM 6929 N N . ALA C 1 33 ? -5.954 12.860 -5.665 1.00 5.05 21 ALA C N 1
ATOM 6930 C CA . ALA C 1 33 ? -6.463 13.704 -6.736 1.00 6.05 21 ALA C CA 1
ATOM 6931 C C . ALA C 1 33 ? -7.974 13.521 -6.882 1.00 4.66 21 ALA C C 1
ATOM 6932 O O . ALA C 1 33 ? -8.705 14.501 -7.014 1.00 5.54 21 ALA C O 1
ATOM 6934 N N . ALA C 1 34 ? -8.439 12.277 -6.824 1.00 4.34 22 ALA C N 1
ATOM 6935 C CA . ALA C 1 34 ? -9.864 12.013 -6.990 1.00 3.91 22 ALA C CA 1
ATOM 6936 C C . ALA C 1 34 ? -10.659 12.597 -5.803 1.00 4.31 22 ALA C C 1
ATOM 6937 O O . ALA C 1 34 ? -11.760 13.172 -5.981 1.00 4.77 22 ALA C O 1
ATOM 6939 N N . VAL C 1 35 ? -10.134 12.434 -4.591 1.00 3.62 23 VAL C N 1
ATOM 6940 C CA . VAL C 1 35 ? -10.836 12.918 -3.384 1.00 7.48 23 VAL C CA 1
ATOM 6941 C C . VAL C 1 35 ? -10.858 14.432 -3.382 1.00 8.02 23 VAL C C 1
ATOM 6942 O O . VAL C 1 35 ? -11.894 15.065 -3.074 1.00 6.90 23 VAL C O 1
ATOM 6946 N N . PHE C 1 36 ? -9.699 15.015 -3.660 1.00 5.16 24 PHE C N 1
ATOM 6947 C CA . PHE C 1 36 ? -9.589 16.457 -3.795 1.00 4.56 24 PHE C CA 1
ATOM 6948 C C . PHE C 1 36 ? -10.582 17.058 -4.776 1.00 5.29 24 PHE C C 1
ATOM 6949 O O . PHE C 1 36 ? -11.241 18.098 -4.472 1.00 5.97 24 PHE C O 1
ATOM 6957 N N . THR C 1 37 ? -10.662 16.444 -5.943 1.00 6.02 25 THR C N 1
ATOM 6958 C CA . THR C 1 37 ? -11.510 16.907 -7.049 1.00 6.99 25 THR C CA 1
ATOM 6959 C C . THR C 1 37 ? -13.007 16.764 -6.708 1.00 8.44 25 THR C C 1
ATOM 6960 O O . THR C 1 37 ? -13.809 17.694 -6.976 1.00 8.96 25 THR C O 1
ATOM 6964 N N . ASN C 1 38 ? -13.393 15.661 -6.043 1.00 3.54 26 ASN C N 1
ATOM 6965 C CA . ASN C 1 38 ? -14.821 15.341 -5.947 1.00 4.06 26 ASN C CA 1
ATOM 6966 C C . ASN C 1 38 ? -15.370 15.503 -4.548 1.00 4.67 26 ASN C C 1
ATOM 6967 O O . ASN C 1 38 ? -16.552 15.888 -4.382 1.00 7.25 26 ASN C O 1
ATOM 6972 N N . PHE C 1 39 ? -14.543 15.186 -3.552 1.00 4.14 27 PHE C N 1
ATOM 6973 C CA . PHE C 1 39 ? -14.984 15.103 -2.149 1.00 7.89 27 PHE C CA 1
ATOM 6974 C C . PHE C 1 39 ? -14.103 15.892 -1.189 1.00 9.25 27 PHE C C 1
ATOM 6975 O O . PHE C 1 39 ? -13.660 15.351 -0.195 1.00 9.01 27 PHE C O 1
ATOM 6983 N N . PRO C 1 40 ? -13.864 17.190 -1.472 1.00 8.58 28 PRO C N 1
ATOM 6984 C CA . PRO C 1 40 ? -12.945 17.953 -0.638 1.00 12.38 28 PRO C CA 1
ATOM 6985 C C . PRO C 1 40 ? -13.467 18.354 0.762 1.00 13.79 28 PRO C C 1
ATOM 6986 O O . PRO C 1 40 ? -12.687 18.799 1.583 1.00 17.97 28 PRO C O 1
ATOM 6990 N N . ASP C 1 41 ? -14.772 18.219 1.015 1.00 14.24 29 ASP C N 1
ATOM 6991 C CA . ASP C 1 41 ? -15.353 18.597 2.308 1.00 14.35 29 ASP C CA 1
ATOM 6992 C C . ASP C 1 41 ? -15.808 17.394 3.164 1.00 13.88 29 ASP C C 1
ATOM 6993 O O . ASP C 1 41 ? -16.577 17.556 4.122 1.00 18.77 29 ASP C O 1
ATOM 6998 N N . VAL C 1 42 ? -15.389 16.191 2.799 1.00 7.56 30 VAL C N 1
ATOM 6999 C CA . VAL C 1 42 ? -15.827 14.977 3.509 1.00 6.96 30 VAL C CA 1
A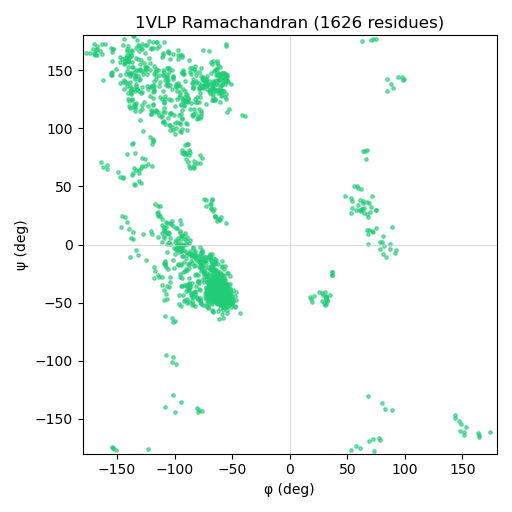TOM 7000 C C . VAL C 1 42 ? -14.786 14.678 4.610 1.00 5.66 30 VAL C C 1
ATOM 7001 O O . VAL C 1 42 ? -13.548 14.670 4.308 1.00 7.07 30 VAL C O 1
ATOM 7005 N N . THR C 1 43 ? -15.242 14.389 5.825 0.50 2.00 31 THR C N 1
ATOM 7006 C CA . THR C 1 43 ? -14.354 13.977 6.894 0.50 2.00 31 THR C CA 1
ATOM 7007 C C . THR C 1 43 ? -14.416 12.435 7.083 0.50 2.00 31 THR C C 1
ATOM 7008 O O . THR C 1 43 ? -15.434 11.780 6.904 0.50 2.00 31 THR C O 1
ATOM 7015 N N . VAL C 1 44 ? -13.265 11.868 7.411 1.00 4.93 32 VAL C N 1
ATOM 7016 C CA . VAL C 1 44 ? -13.068 10.432 7.502 1.00 3.62 32 VAL C CA 1
ATOM 7017 C C . VAL C 1 44 ? -12.197 10.093 8.740 1.00 5.85 32 VAL C C 1
ATOM 7018 O O . VAL C 1 44 ? -11.498 10.958 9.312 1.00 6.06 32 VAL C O 1
ATOM 7022 N N . THR C 1 45 ? -12.225 8.807 9.104 1.00 5.27 33 THR C N 1
ATOM 7023 C CA . THR C 1 45 ? -11.298 8.253 10.072 1.00 4.00 33 THR C CA 1
ATOM 7024 C C . THR C 1 45 ? -10.792 6.930 9.506 1.00 3.59 33 THR C C 1
ATOM 7025 O O . THR C 1 45 ? -11.544 6.129 8.995 1.00 5.49 33 THR C O 1
ATOM 7029 N N . TYR C 1 46 ? -9.491 6.768 9.548 1.00 2.00 34 TYR C N 1
ATOM 7030 C CA . TYR C 1 46 ? -8.786 5.511 9.274 1.00 2.55 34 TYR C CA 1
ATOM 7031 C C . TYR C 1 46 ? -8.299 4.894 10.553 1.00 4.57 34 TYR C C 1
ATOM 7032 O O . TYR C 1 46 ? -7.953 5.617 11.480 1.00 4.02 34 TYR C O 1
ATOM 7041 N N . LYS C 1 47 ? -8.254 3.564 10.580 1.00 5.54 35 LYS C N 1
ATOM 7042 C CA . LYS C 1 47 ? -7.843 2.811 11.778 1.00 4.13 35 LYS C CA 1
ATOM 7043 C C . LYS C 1 47 ? -6.754 1.750 11.470 1.00 2.00 35 LYS C C 1
ATOM 7044 O O . LYS C 1 47 ? -6.860 0.982 10.532 1.00 2.15 35 LYS C O 1
ATOM 7050 N N . TYR C 1 48 ? -5.692 1.752 12.267 1.00 2.00 36 TYR C N 1
ATOM 7051 C CA . TYR C 1 48 ? -4.665 0.699 12.264 1.00 3.72 36 TYR C CA 1
ATOM 7052 C C . TYR C 1 48 ? -5.205 -0.576 12.931 1.00 2.00 36 TYR C C 1
ATOM 7053 O O . TYR C 1 48 ? -5.847 -0.543 14.001 1.00 3.78 36 TYR C O 1
ATOM 7062 N N . THR C 1 49 ? -4.874 -1.701 12.315 1.00 2.00 37 THR C N 1
ATOM 7063 C CA . THR C 1 49 ? -5.134 -3.035 12.853 1.00 2.61 37 THR C CA 1
ATOM 7064 C C . THR C 1 49 ? -3.922 -3.921 12.646 1.00 4.62 37 THR C C 1
ATOM 7065 O O . THR C 1 49 ? -3.438 -4.031 11.565 1.00 5.34 37 THR C O 1
ATOM 7069 N N . ASN C 1 50 ? -3.414 -4.499 13.726 1.00 4.34 38 ASN C N 1
ATOM 7070 C CA . ASN C 1 50 ? -2.371 -5.488 13.639 1.00 4.42 38 ASN C CA 1
ATOM 7071 C C . ASN C 1 50 ? -3.015 -6.857 13.659 1.00 5.68 38 ASN C C 1
ATOM 7072 O O . ASN C 1 50 ? -3.460 -7.315 14.695 1.00 6.57 38 ASN C O 1
ATOM 7077 N N . ARG C 1 51 ? -3.087 -7.495 12.494 1.00 6.27 39 ARG C N 1
ATOM 7078 C CA . ARG C 1 51 ? -3.707 -8.813 12.435 1.00 10.56 39 ARG C CA 1
ATOM 7079 C C . ARG C 1 51 ? -2.760 -9.902 12.972 1.00 10.62 39 ARG C C 1
ATOM 7080 O O . ARG C 1 51 ? -3.204 -11.008 13.254 1.00 14.49 39 ARG C O 1
ATOM 7088 N N . SER C 1 52 ? -1.452 -9.620 13.035 1.00 9.70 40 SER C N 1
ATOM 7089 C CA . SER C 1 52 ? -0.495 -10.529 13.662 1.00 8.59 40 SER C CA 1
ATOM 7090 C C . SER C 1 52 ? -0.419 -10.170 15.158 1.00 11.14 40 SER C C 1
ATOM 7091 O O . SER C 1 52 ? 0.569 -9.671 15.656 1.00 8.85 40 SER C O 1
ATOM 7094 N N . SER C 1 53 ? -1.495 -10.480 15.872 1.00 14.12 41 SER C N 1
ATOM 7095 C CA . SER C 1 53 ? -1.722 -9.985 17.237 1.00 15.63 41 SER C CA 1
ATOM 7096 C C . SER C 1 53 ? -0.705 -10.535 18.249 1.00 14.53 41 SER C C 1
ATOM 7097 O O . SER C 1 53 ? -0.483 -9.939 19.320 1.00 16.83 41 SER C O 1
ATOM 7100 N N . GLN C 1 54 ? -0.051 -11.636 17.880 1.00 10.46 42 GLN C N 1
ATOM 7101 C CA . GLN C 1 54 ? 1.003 -12.209 18.678 1.00 10.51 42 GLN C CA 1
ATOM 7102 C C . GLN C 1 54 ? 2.289 -11.369 18.693 1.00 10.15 42 GLN C C 1
ATOM 7103 O O . GLN C 1 54 ? 3.171 -11.616 19.528 1.00 8.27 42 GLN C O 1
ATOM 7109 N N . LEU C 1 55 ? 2.445 -10.473 17.700 1.00 7.80 43 LEU C N 1
ATOM 7110 C CA . LEU C 1 55 ? 3.625 -9.688 17.504 1.00 8.21 43 LEU C CA 1
ATOM 7111 C C . LEU C 1 55 ? 3.373 -8.336 18.126 1.00 8.75 43 LEU C C 1
ATOM 7112 O O . LEU C 1 55 ? 2.353 -7.711 17.871 1.00 7.81 43 LEU C O 1
ATOM 7117 N N . THR C 1 56 ? 4.329 -7.865 18.924 1.00 5.62 44 THR C N 1
ATOM 7118 C CA . THR C 1 56 ? 4.106 -6.754 19.837 1.00 5.69 44 THR C CA 1
ATOM 7119 C C . THR C 1 56 ? 5.294 -5.808 19.816 1.00 3.17 44 THR C C 1
ATOM 7120 O O . THR C 1 56 ? 6.382 -6.177 19.372 1.00 5.64 44 THR C O 1
ATOM 7124 N N . PHE C 1 57 ? 5.073 -4.598 20.297 1.00 4.72 45 PHE C N 1
ATOM 7125 C CA . PHE C 1 57 ? 6.073 -3.507 20.219 1.00 2.19 45 PHE C CA 1
ATOM 7126 C C . PHE C 1 57 ? 6.752 -3.263 21.538 1.00 4.58 45 PHE C C 1
ATOM 7127 O O . PHE C 1 57 ? 6.275 -3.701 22.556 1.00 6.62 45 PHE C O 1
ATOM 7135 N N . ASN C 1 58 ? 7.918 -2.632 21.503 1.00 3.12 46 ASN C N 1
ATOM 7136 C CA . ASN C 1 58 ? 8.610 -2.165 22.695 1.00 6.09 46 ASN C CA 1
ATOM 7137 C C . ASN C 1 58 ? 8.676 -0.650 22.757 1.00 5.08 46 ASN C C 1
ATOM 7138 O O . ASN C 1 58 ? 8.329 0.016 21.801 1.00 4.52 46 ASN C O 1
ATOM 7143 N N . LYS C 1 59 ? 9.115 -0.098 23.889 1.00 4.87 47 LYS C N 1
ATOM 7144 C CA . LYS C 1 59 ? 9.160 1.358 24.037 1.00 5.17 47 LYS C CA 1
ATOM 7145 C C . LYS C 1 59 ? 10.090 2.030 23.020 1.00 3.15 47 LYS C C 1
ATOM 7146 O O . LYS C 1 59 ? 9.848 3.130 22.574 1.00 6.45 47 LYS C O 1
ATOM 7148 N N . GLU C 1 60 ? 11.201 1.383 22.670 1.00 6.01 48 GLU C N 1
ATOM 7149 C CA . GLU C 1 60 ? 12.183 1.956 21.739 1.00 6.47 48 GLU C CA 1
ATOM 7150 C C . GLU C 1 60 ? 11.543 2.171 20.386 1.00 6.16 48 GLU C C 1
ATOM 7151 O O . GLU C 1 60 ? 11.721 3.239 19.728 1.00 5.12 48 GLU C O 1
ATOM 7154 N N . ALA C 1 61 ? 10.802 1.158 19.948 1.00 5.05 49 ALA C N 1
ATOM 7155 C CA . ALA C 1 61 ? 10.039 1.220 18.683 1.00 3.90 49 ALA C CA 1
ATOM 7156 C C . ALA C 1 61 ? 8.994 2.345 18.729 1.00 3.41 49 ALA C C 1
ATOM 7157 O O . ALA C 1 61 ? 8.896 3.143 17.785 1.00 3.39 49 ALA C O 1
ATOM 7159 N N . ILE C 1 62 ? 8.241 2.426 19.824 1.00 2.32 50 ILE C N 1
ATOM 7160 C CA . ILE C 1 62 ? 7.182 3.420 19.989 1.00 2.08 50 ILE C CA 1
ATOM 7161 C C . ILE C 1 62 ? 7.735 4.823 19.953 1.00 4.47 50 ILE C C 1
ATOM 7162 O O . ILE C 1 62 ? 7.211 5.696 19.257 1.00 2.39 50 ILE C O 1
ATOM 7167 N N . ASN C 1 63 ? 8.812 5.056 20.701 1.00 7.21 51 ASN C N 1
ATOM 7168 C CA . ASN C 1 63 ? 9.417 6.367 20.731 1.00 6.89 51 ASN C CA 1
ATOM 7169 C C . ASN C 1 63 ? 9.959 6.787 19.359 1.00 5.30 51 ASN C C 1
ATOM 7170 O O . ASN C 1 63 ? 9.767 7.927 18.942 1.00 5.54 51 ASN C O 1
ATOM 7175 N N . TRP C 1 64 ? 10.582 5.852 18.630 1.00 3.68 52 TRP C N 1
ATOM 7176 C CA . TRP C 1 64 ? 11.061 6.135 17.278 1.00 3.80 52 TRP C CA 1
ATOM 7177 C C . TRP C 1 64 ? 9.897 6.447 16.351 1.00 2.26 52 TRP C C 1
ATOM 7178 O O . TRP C 1 64 ? 9.945 7.403 15.592 1.00 3.04 52 TRP C O 1
ATOM 7189 N N . LEU C 1 65 ? 8.823 5.666 16.454 1.00 2.46 53 LEU C N 1
ATOM 7190 C CA . LEU C 1 65 ? 7.633 5.956 15.654 1.00 2.00 53 LEU C CA 1
ATOM 7191 C C . LEU C 1 65 ? 7.027 7.350 15.936 1.00 2.88 53 LEU C C 1
ATOM 7192 O O . LEU C 1 65 ? 6.631 8.042 15.012 1.00 3.33 53 LEU C O 1
ATOM 7197 N N . LYS C 1 66 ? 6.912 7.749 17.213 1.00 3.23 54 LYS C N 1
ATOM 7198 C CA . LYS C 1 66 ? 6.409 9.098 17.543 1.00 3.66 54 LYS C CA 1
ATOM 7199 C C . LYS C 1 66 ? 7.226 10.132 16.793 1.00 3.25 54 LYS C C 1
ATOM 7200 O O . LYS C 1 66 ? 6.678 11.065 16.182 1.00 4.29 54 LYS C O 1
ATOM 7206 N N . GLU C 1 67 ? 8.524 9.932 16.777 1.00 3.37 55 GLU C N 1
ATOM 7207 C CA . GLU C 1 67 ? 9.418 10.887 16.139 1.00 4.28 55 GLU C CA 1
ATOM 7208 C C . GLU C 1 67 ? 9.252 10.877 14.597 1.00 4.98 55 GLU C C 1
ATOM 7209 O O . GLU C 1 67 ? 9.138 11.914 13.949 1.00 4.15 55 GLU C O 1
ATOM 7215 N N . GLN C 1 68 ? 9.251 9.696 14.029 1.00 2.52 56 GLN C N 1
ATOM 7216 C CA . GLN C 1 68 ? 9.085 9.489 12.589 1.00 3.37 56 GLN C CA 1
ATOM 7217 C C . GLN C 1 68 ? 7.743 10.024 12.075 1.00 3.50 56 GLN C C 1
ATOM 7218 O O . GLN C 1 68 ? 7.662 10.650 11.011 1.00 5.00 56 GLN C O 1
ATOM 7224 N N . PHE C 1 69 ? 6.682 9.801 12.842 1.00 5.09 57 PHE C N 1
ATOM 7225 C CA . PHE C 1 69 ? 5.375 10.384 12.470 1.00 2.28 57 PHE C CA 1
ATOM 7226 C C . PHE C 1 69 ? 5.384 11.904 12.441 1.00 5.88 57 PHE C C 1
ATOM 7227 O O . PHE C 1 69 ? 4.785 12.537 11.561 1.00 5.53 57 PHE C O 1
ATOM 7235 N N . SER C 1 70 ? 6.056 12.496 13.408 1.00 4.18 58 SER C N 1
ATOM 7236 C CA . SER C 1 70 ? 6.207 13.969 13.459 1.00 5.18 58 SER C CA 1
ATOM 7237 C C . SER C 1 70 ? 6.938 14.484 12.228 1.00 3.74 58 SER C C 1
ATOM 7238 O O . SER C 1 70 ? 6.581 15.532 11.684 1.00 2.92 58 SER C O 1
ATOM 7241 N N . TYR C 1 71 ? 7.937 13.741 11.756 1.00 3.28 59 TYR C N 1
ATOM 7242 C CA . TYR C 1 71 ? 8.720 14.135 10.592 1.00 2.00 59 TYR C CA 1
ATOM 7243 C C . TYR C 1 71 ? 7.901 14.221 9.295 1.00 2.85 59 TYR C C 1
ATOM 7244 O O . TYR C 1 71 ? 8.225 14.984 8.364 1.00 6.05 59 TYR C O 1
ATOM 7253 N N . LEU C 1 72 ? 6.802 13.472 9.229 1.00 4.31 60 LEU C N 1
ATOM 7254 C CA . LEU C 1 72 ? 5.888 13.566 8.079 1.00 3.79 60 LEU C CA 1
ATOM 7255 C C . LEU C 1 72 ? 5.359 14.980 7.862 1.00 4.02 60 LEU C C 1
ATOM 7256 O O . LEU C 1 72 ? 5.137 15.379 6.719 1.00 5.67 60 LEU C O 1
ATOM 7261 N N . GLY C 1 73 ? 5.215 15.748 8.946 1.00 4.05 61 GLY C N 1
ATOM 7262 C CA . GLY C 1 73 ? 4.809 17.142 8.873 1.00 4.78 61 GLY C CA 1
ATOM 7263 C C . GLY C 1 73 ? 5.826 18.111 8.273 1.00 5.30 61 GLY C C 1
ATOM 7264 O O . GLY C 1 73 ? 5.490 19.295 8.018 1.00 7.24 61 GLY C O 1
ATOM 7265 N N . ASN C 1 74 ? 7.059 17.642 8.075 1.00 4.05 62 ASN C N 1
ATOM 7266 C CA . ASN C 1 74 ? 8.148 18.407 7.467 1.00 3.25 62 ASN C CA 1
ATOM 7267 C C . ASN C 1 74 ? 8.241 18.233 5.968 1.00 5.50 62 ASN C C 1
ATOM 7268 O O . ASN C 1 74 ? 8.909 18.996 5.327 1.00 4.91 62 ASN C O 1
ATOM 7273 N N . LEU C 1 75 ? 7.577 17.212 5.417 1.00 4.13 63 LEU C N 1
ATOM 7274 C CA . LEU C 1 75 ? 7.705 16.896 3.989 1.00 4.79 63 LEU C CA 1
ATOM 7275 C C . LEU C 1 75 ? 6.917 17.900 3.147 1.00 3.99 63 LEU C C 1
ATOM 7276 O O . LEU C 1 75 ? 5.796 18.339 3.543 1.00 6.73 63 LEU C O 1
ATOM 7281 N N . ARG C 1 76 ? 7.457 18.228 1.978 1.00 5.66 64 ARG C N 1
ATOM 7282 C CA . ARG C 1 76 ? 6.716 18.996 0.992 1.00 6.33 64 ARG C CA 1
ATOM 7283 C C . ARG C 1 76 ? 7.058 18.437 -0.387 1.00 3.43 64 ARG C C 1
ATOM 7284 O O . ARG C 1 76 ? 8.103 17.775 -0.519 1.00 6.26 64 ARG C O 1
ATOM 7292 N N . PHE C 1 77 ? 6.229 18.689 -1.397 1.00 4.07 65 PHE C N 1
ATOM 7293 C CA . PHE C 1 77 ? 6.596 18.200 -2.762 1.00 3.20 65 PHE C CA 1
ATOM 7294 C C . PHE C 1 77 ? 7.687 19.105 -3.259 1.00 7.90 65 PHE C C 1
ATOM 7295 O O . PHE C 1 77 ? 7.652 20.287 -2.981 1.00 8.86 65 PHE C O 1
ATOM 7303 N N . THR C 1 78 ? 8.695 18.558 -3.939 1.00 6.26 66 THR C N 1
ATOM 7304 C CA . THR C 1 78 ? 9.762 19.379 -4.470 1.00 7.28 66 THR C CA 1
ATOM 7305 C C . THR C 1 78 ? 9.469 19.671 -5.911 1.00 6.61 66 THR C C 1
ATOM 7306 O O . THR C 1 78 ? 8.616 19.022 -6.530 1.00 4.22 66 THR C O 1
ATOM 7310 N N . GLU C 1 79 ? 10.217 20.627 -6.461 1.00 5.37 67 GLU C N 1
ATOM 7311 C CA . GLU C 1 79 ? 10.096 20.968 -7.863 1.00 7.57 67 GLU C CA 1
ATOM 7312 C C . GLU C 1 79 ? 10.276 19.716 -8.756 1.00 4.22 67 GLU C C 1
ATOM 7313 O O . GLU C 1 79 ? 9.500 19.488 -9.695 1.00 4.03 67 GLU C O 1
ATOM 7319 N N . GLU C 1 80 ? 11.274 18.900 -8.459 1.00 4.33 68 GLU C N 1
ATOM 7320 C CA . GLU C 1 80 ? 11.526 17.726 -9.307 1.00 8.28 68 GLU C CA 1
ATOM 7321 C C . GLU C 1 80 ? 10.457 16.691 -9.149 1.00 3.97 68 GLU C C 1
ATOM 7322 O O . GLU C 1 80 ? 10.123 15.987 -10.111 1.00 5.68 68 GLU C O 1
ATOM 7328 N N . GLU C 1 81 ? 9.905 16.579 -7.946 1.00 3.07 69 GLU C N 1
ATOM 7329 C CA . GLU C 1 81 ? 8.814 15.648 -7.731 1.00 5.21 69 GLU C CA 1
ATOM 7330 C C . GLU C 1 81 ? 7.544 16.001 -8.497 1.00 3.87 69 GLU C C 1
ATOM 7331 O O . GLU C 1 81 ? 6.930 15.101 -9.090 1.00 2.35 69 GLU C O 1
ATOM 7337 N N . ILE C 1 82 ? 7.158 17.281 -8.529 1.00 2.00 70 ILE C N 1
ATOM 7338 C CA . ILE C 1 82 ? 5.950 17.697 -9.231 1.00 3.16 70 ILE C CA 1
ATOM 7339 C C . ILE C 1 82 ? 6.187 17.455 -10.722 1.00 2.82 70 ILE C C 1
ATOM 7340 O O . ILE C 1 82 ? 5.293 16.965 -11.389 1.00 4.30 70 ILE C O 1
ATOM 7345 N N . GLU C 1 83 ? 7.402 17.723 -11.182 1.00 3.93 71 GLU C N 1
ATOM 7346 C CA . GLU C 1 83 ? 7.810 17.510 -12.589 1.00 6.99 71 GLU C CA 1
ATOM 7347 C C . GLU C 1 83 ? 7.595 16.035 -13.000 1.00 7.20 71 GLU C C 1
ATOM 7348 O O . GLU C 1 83 ? 7.030 15.736 -14.051 1.00 6.22 71 GLU C O 1
ATOM 7354 N N . TYR C 1 84 ? 8.066 15.145 -12.154 1.00 5.08 72 TYR C N 1
ATOM 7355 C CA . TYR C 1 84 ? 7.928 13.703 -12.337 1.00 2.80 72 TYR C CA 1
ATOM 7356 C C . TYR C 1 84 ? 6.438 13.282 -12.407 1.00 4.79 72 TYR C C 1
ATOM 7357 O O . TYR C 1 84 ? 6.058 12.524 -13.320 1.00 5.88 72 TYR C O 1
ATOM 7366 N N . LEU C 1 85 ? 5.623 13.733 -11.449 1.00 4.65 73 LEU C N 1
ATOM 7367 C CA . LEU C 1 85 ? 4.168 13.494 -11.491 1.00 3.42 73 LEU C CA 1
ATOM 7368 C C . LEU C 1 85 ? 3.497 13.930 -12.818 1.00 7.32 73 LEU C C 1
ATOM 7369 O O . LEU C 1 85 ? 2.741 13.161 -13.439 1.00 7.20 73 LEU C O 1
ATOM 7374 N N . LYS C 1 86 ? 3.818 15.132 -13.268 1.00 7.01 74 LYS C N 1
ATOM 7375 C CA . LYS C 1 86 ? 3.224 15.706 -14.469 1.00 10.58 74 LYS C CA 1
ATOM 7376 C C . LYS C 1 86 ? 3.661 14.904 -15.697 1.00 10.32 74 LYS C C 1
ATOM 7377 O O . LYS C 1 86 ? 2.889 14.721 -16.637 1.00 12.39 74 LYS C O 1
ATOM 7383 N N . GLN C 1 87 ? 4.853 14.343 -15.632 1.00 7.73 75 GLN C N 1
ATOM 7384 C CA . GLN C 1 87 ? 5.393 13.546 -16.734 1.00 9.02 75 GLN C CA 1
ATOM 7385 C C . GLN C 1 87 ? 4.809 12.119 -16.779 1.00 9.18 75 GLN C C 1
ATOM 7386 O O . GLN C 1 87 ? 4.404 11.647 -17.842 1.00 8.56 75 GLN C O 1
ATOM 7392 N N . GLU C 1 88 ? 4.779 11.449 -15.646 1.00 6.88 76 GLU C N 1
ATOM 7393 C CA . GLU C 1 88 ? 4.308 10.042 -15.571 1.00 6.45 76 GLU C CA 1
ATOM 7394 C C . GLU C 1 88 ? 2.825 9.847 -15.323 1.00 7.63 76 GLU C C 1
ATOM 7395 O O . GLU C 1 88 ? 2.269 8.787 -15.628 1.00 9.48 76 GLU C O 1
ATOM 7401 N N . ILE C 1 89 ? 2.187 10.847 -14.762 1.00 5.50 77 ILE C N 1
ATOM 7402 C CA . ILE C 1 89 ? 0.767 10.806 -14.469 1.00 6.05 77 ILE C CA 1
ATOM 7403 C C . ILE C 1 89 ? 0.146 12.101 -15.015 1.00 5.49 77 ILE C C 1
ATOM 7404 O O . ILE C 1 89 ? -0.401 12.920 -14.257 1.00 4.04 77 ILE C O 1
ATOM 7409 N N . PRO C 1 90 ? 0.236 12.299 -16.354 1.00 5.03 78 PRO C N 1
ATOM 7410 C CA . PRO C 1 90 ? -0.104 13.550 -16.991 1.00 5.89 78 PRO C CA 1
ATOM 7411 C C . PRO C 1 90 ? -1.607 13.878 -16.913 1.00 6.65 78 PRO C C 1
ATOM 7412 O O . PRO C 1 90 ? -2.011 15.037 -17.135 1.00 7.39 78 PRO C O 1
ATOM 7416 N N . TYR C 1 91 ? -2.398 12.848 -16.647 1.00 5.89 79 TYR C N 1
ATOM 7417 C CA . TYR C 1 91 ? -3.833 12.994 -16.368 1.00 7.18 79 TYR C CA 1
ATOM 7418 C C . TYR C 1 91 ? -4.251 13.481 -14.970 1.00 5.89 79 TYR C C 1
ATOM 7419 O O . TYR C 1 91 ? -5.447 13.702 -14.708 1.00 5.33 79 TYR C O 1
ATOM 7428 N N . LEU C 1 92 ? -3.319 13.707 -14.055 1.00 4.98 80 LEU C N 1
ATOM 7429 C CA . LEU C 1 92 ? -3.689 14.370 -12.818 1.00 5.57 80 LEU C CA 1
ATOM 7430 C C . LEU C 1 92 ? -4.273 15.730 -13.171 1.00 6.51 80 LEU C C 1
ATOM 7431 O O . LEU C 1 92 ? -3.677 16.484 -13.972 1.00 4.32 80 LEU C O 1
ATOM 7436 N N . PRO C 1 93 ? -5.429 16.090 -12.591 1.00 5.80 81 PRO C N 1
ATOM 7437 C CA . PRO C 1 93 ? -5.975 17.430 -12.886 1.00 5.56 81 PRO C CA 1
ATOM 7438 C C . PRO C 1 93 ? -5.041 18.599 -12.517 1.00 6.00 81 PRO C C 1
ATOM 7439 O O . PRO C 1 93 ? -4.312 18.542 -11.491 1.00 5.53 81 PRO C O 1
ATOM 7443 N N . SER C 1 94 ? -5.045 19.639 -13.339 0.50 2.00 82 SER C N 1
ATOM 7444 C CA . SER C 1 94 ? -4.214 20.804 -13.071 0.50 2.00 82 SER C CA 1
ATOM 7445 C C . SER C 1 94 ? -4.500 21.421 -11.716 0.50 2.00 82 SER C C 1
ATOM 7446 O O . SER C 1 94 ? -3.597 21.868 -11.057 0.50 2.00 82 SER C O 1
ATOM 7451 N N . ALA C 1 95 ? -5.776 21.476 -11.326 1.00 3.79 83 ALA C N 1
ATOM 7452 C CA . ALA C 1 95 ? -6.164 22.027 -9.996 1.00 5.81 83 ALA C CA 1
ATOM 7453 C C . ALA C 1 95 ? -5.560 21.252 -8.840 1.00 2.67 83 ALA C C 1
ATOM 7454 O O . ALA C 1 95 ? -5.186 21.847 -7.813 1.00 4.00 83 ALA C O 1
ATOM 7456 N N . TYR C 1 96 ? -5.461 19.936 -9.001 1.00 3.31 84 TYR C N 1
ATOM 7457 C CA . TYR C 1 96 ? -4.811 19.078 -8.024 1.00 2.00 84 TYR C CA 1
ATOM 7458 C C . TYR C 1 96 ? -3.305 19.434 -7.911 1.00 3.49 84 TYR C C 1
ATOM 7459 O O . TYR C 1 96 ? -2.803 19.594 -6.806 1.00 4.14 84 TYR C O 1
ATOM 7468 N N . ILE C 1 97 ? -2.618 19.520 -9.055 1.00 5.33 85 ILE C N 1
ATOM 7469 C CA . ILE C 1 97 ? -1.203 19.907 -9.080 1.00 4.28 85 ILE C CA 1
ATOM 7470 C C . ILE C 1 97 ? -0.974 21.300 -8.428 1.00 4.09 85 ILE C C 1
ATOM 7471 O O . ILE C 1 97 ? -0.011 21.469 -7.674 1.00 3.51 85 ILE C O 1
ATOM 7476 N N . LYS C 1 98 ? -1.845 22.265 -8.698 0.50 2.00 86 LYS C N 1
ATOM 7477 C CA . LYS C 1 98 ? -1.706 23.589 -8.121 0.50 2.00 86 LYS C CA 1
ATOM 7478 C C . LYS C 1 98 ? -1.823 23.511 -6.597 0.50 2.00 86 LYS C C 1
ATOM 7479 O O . LYS C 1 98 ? -1.069 24.094 -5.872 0.50 2.00 86 LYS C O 1
ATOM 7490 N N . TYR C 1 99 ? -2.799 22.734 -6.160 1.00 2.74 87 TYR C N 1
ATOM 7491 C CA . TYR C 1 99 ? -3.055 22.439 -4.719 1.00 4.99 87 TYR C CA 1
ATOM 7492 C C . TYR C 1 99 ? -1.858 21.830 -3.976 1.00 4.72 87 TYR C C 1
ATOM 7493 O O . TYR C 1 99 ? -1.468 22.331 -2.900 1.00 5.00 87 TYR C O 1
ATOM 7502 N N . ILE C 1 100 ? -1.292 20.741 -4.492 1.00 4.84 88 ILE C N 1
ATOM 7503 C CA . ILE C 1 100 ? -0.128 20.124 -3.818 1.00 4.60 88 ILE C CA 1
ATOM 7504 C C . ILE C 1 100 ? 1.163 20.920 -4.035 1.00 5.19 88 ILE C C 1
ATOM 7505 O O . ILE C 1 100 ? 2.126 20.763 -3.291 1.00 8.37 88 ILE C O 1
ATOM 7510 N N . SER C 1 101 ? 1.137 21.842 -4.971 1.00 6.65 89 SER C N 1
ATOM 7511 C CA . SER C 1 101 ? 2.316 22.712 -5.251 1.00 6.20 89 SER C CA 1
ATOM 7512 C C . SER C 1 101 ? 2.352 23.990 -4.399 1.00 6.81 89 SER C C 1
ATOM 7513 O O . SER C 1 101 ? 3.378 24.671 -4.310 1.00 5.68 89 SER C O 1
ATOM 7516 N N . SER C 1 102 ? 1.211 24.333 -3.814 1.00 5.03 90 SER C N 1
ATOM 7517 C CA . SER C 1 102 ? 1.074 25.528 -3.021 1.00 7.28 90 SER C CA 1
ATOM 7518 C C . SER C 1 102 ? 1.971 25.461 -1.789 1.00 8.47 90 SER C C 1
ATOM 7519 O O . SER C 1 102 ? 2.127 24.390 -1.187 1.00 6.70 90 SER C O 1
ATOM 7522 N N . SER C 1 103 ? 2.506 26.602 -1.352 1.00 11.68 91 SER C N 1
ATOM 7523 C CA . SER C 1 103 ? 3.264 26.582 -0.110 1.00 11.71 91 SER C CA 1
ATOM 7524 C C . SER C 1 103 ? 2.324 26.300 1.087 1.00 9.98 91 SER C C 1
ATOM 7525 O O . SER C 1 103 ? 2.795 25.973 2.157 1.00 12.26 91 SER C O 1
ATOM 7528 N N . ASN C 1 104 ? 1.008 26.414 0.907 1.00 10.45 92 ASN C N 1
ATOM 7529 C CA . ASN C 1 104 ? 0.071 26.039 1.964 1.00 9.56 92 ASN C CA 1
ATOM 7530 C C . ASN C 1 104 ? 0.023 24.526 2.224 1.00 10.12 92 ASN C C 1
ATOM 7531 O O . ASN C 1 104 ? -0.373 24.102 3.320 1.00 11.04 92 ASN C O 1
ATOM 7536 N N . TYR C 1 105 ? 0.445 23.716 1.248 1.00 6.52 93 TYR C N 1
ATOM 7537 C CA . TYR C 1 105 ? 0.186 22.281 1.284 1.00 5.85 93 TYR C CA 1
ATOM 7538 C C . TYR C 1 105 ? 1.163 21.601 2.238 1.00 6.95 93 TYR C C 1
ATOM 7539 O O . TYR C 1 105 ? 2.365 21.801 2.149 1.00 3.64 93 TYR C O 1
ATOM 7548 N N . LYS C 1 106 ? 0.639 20.826 3.184 1.00 7.03 94 LYS C N 1
ATOM 7549 C CA . LYS C 1 106 ? 1.489 19.994 4.043 1.00 5.53 94 LYS C CA 1
ATOM 7550 C C . LYS C 1 106 ? 0.653 18.921 4.731 1.00 3.94 94 LYS C C 1
ATOM 7551 O O . LYS C 1 106 ? -0.576 19.016 4.754 1.00 4.48 94 LYS C O 1
ATOM 7555 N N . LEU C 1 107 ? 1.288 17.892 5.278 1.00 3.47 95 LEU C N 1
ATOM 7556 C CA . LEU C 1 107 ? 0.600 17.006 6.235 1.00 3.97 95 LEU C CA 1
ATOM 7557 C C . LEU C 1 107 ? 0.620 17.621 7.622 1.00 3.41 95 LEU C C 1
ATOM 7558 O O . LEU C 1 107 ? 1.547 18.321 7.932 1.00 5.75 95 LEU C O 1
ATOM 7563 N N . HIS C 1 108 ? -0.411 17.342 8.438 1.00 3.66 96 HIS C N 1
ATOM 7564 C CA . HIS C 1 108 ? -0.515 17.870 9.793 1.00 5.95 96 HIS C CA 1
ATOM 7565 C C . HIS C 1 108 ? -0.645 16.732 10.799 1.00 3.57 96 HIS C C 1
ATOM 7566 O O . HIS C 1 108 ? -1.715 16.551 11.372 1.00 7.22 96 HIS C O 1
ATOM 7573 N N . PRO C 1 109 ? 0.434 15.959 10.992 1.00 5.66 97 PRO C N 1
ATOM 7574 C CA . PRO C 1 109 ? 0.301 14.743 11.829 1.00 6.22 97 PRO C CA 1
ATOM 7575 C C . PRO C 1 109 ? -0.107 15.021 13.269 1.00 6.99 97 PRO C C 1
ATOM 7576 O O . PRO C 1 109 ? -0.774 14.166 13.870 1.00 4.30 97 PRO C O 1
ATOM 7580 N N . GLU C 1 110 ? 0.278 16.172 13.847 1.00 6.50 98 GLU C N 1
ATOM 7581 C CA . GLU C 1 110 ? -0.150 16.487 15.248 1.00 8.92 98 GLU C CA 1
ATOM 7582 C C . GLU C 1 110 ? -1.648 16.552 15.364 1.00 10.66 98 GLU C C 1
ATOM 7583 O O . GLU C 1 110 ? -2.206 16.205 16.380 1.00 10.91 98 GLU C O 1
ATOM 7586 N N . GLU C 1 111 ? -2.294 17.031 14.322 1.00 8.98 99 GLU C N 1
ATOM 7587 C CA . GLU C 1 111 ? -3.737 17.129 14.328 1.00 10.15 99 GLU C CA 1
ATOM 7588 C C . GLU C 1 111 ? -4.412 15.840 13.855 1.00 8.30 99 GLU C C 1
ATOM 7589 O O . GLU C 1 111 ? -5.460 15.477 14.396 1.00 13.19 99 GLU C O 1
ATOM 7595 N N . GLN C 1 112 ? -3.830 15.154 12.879 1.00 5.93 100 GLN C N 1
ATOM 7596 C CA . GLN C 1 112 ? -4.554 14.069 12.165 1.00 5.69 100 GLN C CA 1
ATOM 7597 C C . GLN C 1 112 ? -4.313 12.726 12.804 1.00 7.28 100 GLN C C 1
ATOM 7598 O O . GLN C 1 112 ? -5.165 11.858 12.706 1.00 7.67 100 GLN C O 1
ATOM 7604 N N . ILE C 1 113 ? -3.102 12.522 13.316 1.00 5.02 101 ILE C N 1
ATOM 7605 C CA . ILE C 1 113 ? -2.712 11.220 13.912 1.00 4.70 101 ILE C CA 1
ATOM 7606 C C . ILE C 1 113 ? -2.929 11.212 15.430 1.00 3.67 101 ILE C C 1
ATOM 7607 O O . ILE C 1 113 ? -2.309 12.043 16.132 1.00 4.19 101 ILE C O 1
ATOM 7612 N N . SER C 1 114 ? -3.770 10.297 15.896 0.50 2.00 102 SER C N 1
ATOM 7613 C CA . SER C 1 114 ? -3.839 9.931 17.284 0.50 2.00 102 SER C CA 1
ATOM 7614 C C . SER C 1 114 ? -3.198 8.565 17.491 0.50 2.00 102 SER C C 1
ATOM 7615 O O . SER C 1 114 ? -3.730 7.560 17.108 0.50 2.00 102 SER C O 1
ATOM 7620 N N . PHE C 1 115 ? -2.045 8.592 18.134 1.00 2.00 103 PHE C N 1
ATOM 7621 C CA . PHE C 1 115 ? -1.166 7.435 18.350 1.00 2.00 103 PHE C CA 1
ATOM 7622 C C . PHE C 1 115 ? -0.958 7.191 19.847 1.00 3.57 103 PHE C C 1
ATOM 7623 O O . PHE C 1 115 ? -0.376 8.025 20.586 1.00 6.34 103 PHE C O 1
ATOM 7631 N N . THR C 1 116 ? -1.496 6.084 20.315 1.00 4.77 104 THR C N 1
ATOM 7632 C CA . THR C 1 116 ? -1.306 5.691 21.697 1.00 6.07 104 THR C CA 1
ATOM 7633 C C . THR C 1 116 ? -0.828 4.223 21.728 1.00 6.08 104 THR C C 1
ATOM 7634 O O . THR C 1 116 ? -0.774 3.535 20.713 1.00 8.69 104 THR C O 1
ATOM 7638 N N . SER C 1 117 ? -0.406 3.797 22.910 1.00 6.16 105 SER C N 1
ATOM 7639 C CA . SER C 1 117 ? 0.061 2.438 23.136 1.00 5.62 105 SER C CA 1
ATOM 7640 C C . SER C 1 117 ? -0.361 1.949 24.514 1.00 6.91 105 SER C C 1
ATOM 7641 O O . SER C 1 117 ? -0.649 2.736 25.418 1.00 5.01 105 SER C O 1
ATOM 7644 N N . GLU C 1 118 ? -0.429 0.641 24.651 1.00 6.62 106 GLU C N 1
ATOM 7645 C CA . GLU C 1 118 ? -0.955 -0.003 25.841 1.00 5.40 106 GLU C CA 1
ATOM 7646 C C . GLU C 1 118 ? -0.057 -1.193 26.141 1.00 4.71 106 GLU C C 1
ATOM 7647 O O . GLU C 1 118 ? 0.087 -2.098 25.295 1.00 5.74 106 GLU C O 1
ATOM 7653 N N . GLU C 1 119 ? 0.570 -1.179 27.310 1.00 4.93 107 GLU C N 1
ATOM 7654 C CA . GLU C 1 119 ? 1.336 -2.350 27.723 1.00 5.37 107 GLU C CA 1
ATOM 7655 C C . GLU C 1 119 ? 0.397 -3.550 27.905 1.00 5.62 107 GLU C C 1
ATOM 7656 O O . GLU C 1 119 ? -0.702 -3.456 28.449 1.00 5.89 107 GLU C O 1
ATOM 7662 N N . ILE C 1 120 ? 0.869 -4.709 27.499 1.00 2.00 108 ILE C N 1
ATOM 7663 C CA . ILE C 1 120 ? 0.068 -5.924 27.462 1.00 3.25 108 ILE C CA 1
ATOM 7664 C C . ILE C 1 120 ? 0.127 -6.748 28.758 1.00 5.61 108 ILE C C 1
ATOM 7665 O O . ILE C 1 120 ? 1.211 -7.152 29.170 1.00 2.20 108 ILE C O 1
ATOM 7670 N N . GLU C 1 121 ? -1.036 -7.019 29.366 1.00 6.34 109 GLU C N 1
ATOM 7671 C CA . GLU C 1 121 ? -1.102 -7.748 30.630 1.00 6.98 109 GLU C CA 1
ATOM 7672 C C . GLU C 1 121 ? -0.501 -9.125 30.426 1.00 7.44 109 GLU C C 1
ATOM 7673 O O . GLU C 1 121 ? -0.853 -9.816 29.490 1.00 6.33 109 GLU C O 1
ATOM 7679 N N . GLY C 1 122 ? 0.521 -9.457 31.210 1.00 8.14 110 GLY C N 1
ATOM 7680 C CA . GLY C 1 122 ? 1.208 -10.742 31.075 1.00 6.72 110 GLY C CA 1
ATOM 7681 C C . GLY C 1 122 ? 2.401 -10.771 30.158 1.00 7.05 110 GLY C C 1
ATOM 7682 O O . GLY C 1 122 ? 3.115 -11.797 30.106 1.00 8.17 110 GLY C O 1
ATOM 7683 N N . LYS C 1 123 ? 2.645 -9.674 29.425 1.00 2.33 111 LYS C N 1
ATOM 7684 C CA . LYS C 1 123 ? 3.764 -9.540 28.542 1.00 4.99 111 LYS C CA 1
ATOM 7685 C C . LYS C 1 123 ? 4.437 -8.223 28.888 1.00 2.00 111 LYS C C 1
ATOM 7686 O O . LYS C 1 123 ? 4.494 -7.295 28.062 1.00 2.44 111 LYS C O 1
ATOM 7692 N N . PRO C 1 124 ? 5.003 -8.136 30.108 1.00 2.00 112 PRO C N 1
ATOM 7693 C CA . PRO C 1 124 ? 5.643 -6.890 30.492 1.00 3.93 112 PRO C CA 1
ATOM 7694 C C . PRO C 1 124 ? 6.704 -6.469 29.517 1.00 2.79 112 PRO C C 1
ATOM 7695 O O . PRO C 1 124 ? 7.511 -7.325 29.046 1.00 2.80 112 PRO C O 1
ATOM 7699 N N . THR C 1 125 ? 6.702 -5.152 29.240 1.00 2.14 113 THR C N 1
ATOM 7700 C CA . THR C 1 125 ? 7.594 -4.462 28.291 1.00 4.12 113 THR C CA 1
ATOM 7701 C C . THR C 1 125 ? 7.143 -4.567 26.835 1.00 5.59 113 THR C C 1
ATOM 7702 O O . THR C 1 125 ? 7.742 -3.953 25.964 1.00 4.44 113 THR C O 1
ATOM 7706 N N . HIS C 1 126 ? 6.051 -5.277 26.602 1.00 2.80 114 HIS C N 1
ATOM 7707 C CA . HIS C 1 126 ? 5.466 -5.441 25.271 1.00 3.31 114 HIS C CA 1
ATOM 7708 C C . HIS C 1 126 ? 4.166 -4.635 25.204 1.00 4.22 114 HIS C C 1
ATOM 7709 O O . HIS C 1 126 ? 3.411 -4.573 26.162 1.00 2.68 114 HIS C O 1
ATOM 7716 N N . TYR C 1 127 ? 3.947 -4.023 24.035 1.00 3.84 115 TYR C N 1
ATOM 7717 C CA . TYR C 1 127 ? 2.876 -3.078 23.815 1.00 2.00 115 TYR C CA 1
ATOM 7718 C C . TYR C 1 127 ? 2.107 -3.339 22.506 1.00 5.40 115 TYR C C 1
ATOM 7719 O O . TYR C 1 127 ? 2.687 -3.809 21.514 1.00 2.83 115 TYR C O 1
ATOM 7728 N N . LYS C 1 128 ? 0.831 -2.977 22.524 1.00 4.75 116 LYS C N 1
ATOM 7729 C CA . LYS C 1 128 ? 0.019 -2.901 21.334 1.00 5.57 116 LYS C CA 1
ATOM 7730 C C . LYS C 1 128 ? -0.191 -1.432 20.986 1.00 5.60 116 LYS C C 1
ATOM 7731 O O . LYS C 1 128 ? -0.403 -0.596 21.855 1.00 6.13 116 LYS C O 1
ATOM 7734 N N . LEU C 1 129 ? -0.173 -1.153 19.697 1.00 3.84 117 LEU C N 1
ATOM 7735 C CA . LEU C 1 129 ? -0.382 0.201 19.194 1.00 3.75 117 LEU C CA 1
ATOM 7736 C C . LEU C 1 129 ? -1.853 0.455 18.882 1.00 5.10 117 LEU C C 1
ATOM 7737 O O . LEU C 1 129 ? -2.618 -0.458 18.460 1.00 4.08 117 LEU C O 1
ATOM 7742 N N . LYS C 1 130 ? -2.260 1.703 19.093 1.00 5.18 118 LYS C N 1
ATOM 7743 C CA . LYS C 1 130 ? -3.557 2.174 18.693 1.00 5.28 118 LYS C CA 1
ATOM 7744 C C . LYS C 1 130 ? -3.356 3.451 17.894 1.00 6.30 118 LYS C C 1
ATOM 7745 O O . LYS C 1 130 ? -2.706 4.405 18.385 1.00 5.25 118 LYS C O 1
ATOM 7751 N N . ILE C 1 131 ? -3.821 3.416 16.640 1.00 3.83 119 ILE C N 1
ATOM 7752 C CA . ILE C 1 131 ? -3.608 4.556 15.694 1.00 4.60 119 ILE C CA 1
ATOM 7753 C C . ILE C 1 131 ? -4.890 4.839 14.965 1.00 6.51 119 ILE C C 1
ATOM 7754 O O . ILE C 1 131 ? -5.416 3.981 14.273 1.00 4.87 119 ILE C O 1
ATOM 7759 N N . LEU C 1 132 ? -5.370 6.064 15.127 1.00 4.78 120 LEU C N 1
ATOM 7760 C CA . LEU C 1 132 ? -6.475 6.579 14.367 1.00 6.14 120 LEU C CA 1
ATOM 7761 C C . LEU C 1 132 ? -5.976 7.805 13.578 1.00 7.25 120 LEU C C 1
ATOM 7762 O O . LEU C 1 132 ? -5.192 8.629 14.099 1.00 9.04 120 LEU C O 1
ATOM 7767 N N . VAL C 1 133 ? -6.372 7.900 12.323 1.00 4.38 121 VAL C N 1
ATOM 7768 C CA . VAL C 1 133 ? -6.025 9.057 11.466 1.00 3.38 121 VAL C CA 1
ATOM 7769 C C . VAL C 1 133 ? -7.374 9.705 11.055 1.00 4.09 121 VAL C C 1
ATOM 7770 O O . VAL C 1 133 ? -8.183 9.039 10.381 1.00 4.63 121 VAL C O 1
ATOM 7774 N N . SER C 1 134 ? -7.585 10.966 11.407 0.50 2.00 122 SER C N 1
ATOM 7775 C CA . SER C 1 134 ? -8.882 11.596 11.213 0.50 2.00 122 SER C CA 1
ATOM 7776 C C . SER C 1 134 ? -8.719 13.018 10.714 0.50 2.00 122 SER C C 1
ATOM 7777 O O . SER C 1 134 ? -7.814 13.718 11.087 0.50 2.00 122 SER C O 1
ATOM 7782 N N . GLY C 1 135 ? -9.641 13.422 9.863 1.00 4.55 123 GLY C N 1
ATOM 7783 C CA . GLY C 1 135 ? -9.716 14.795 9.315 1.00 2.47 123 GLY C CA 1
ATOM 7784 C C . GLY C 1 135 ? -10.362 14.741 7.930 1.00 2.00 123 GLY C C 1
ATOM 7785 O O . GLY C 1 135 ? -11.024 13.768 7.624 1.00 3.78 123 GLY C O 1
ATOM 7786 N N . SER C 1 136 ? -10.186 15.781 7.125 0.50 2.00 124 SER C N 1
ATOM 7787 C CA . SER C 1 136 ? -10.771 15.797 5.842 0.50 2.00 124 SER C CA 1
ATOM 7788 C C . SER C 1 136 ? -10.145 14.671 5.071 0.50 2.00 124 SER C C 1
ATOM 7789 O O . SER C 1 136 ? -8.960 14.355 5.248 0.50 2.00 124 SER C O 1
ATOM 7794 N N . TRP C 1 137 ? -10.934 14.079 4.212 1.00 2.38 125 TRP C N 1
ATOM 7795 C CA . TRP C 1 137 ? -10.397 12.965 3.401 1.00 2.00 125 TRP C CA 1
ATOM 7796 C C . TRP C 1 137 ? -9.124 13.384 2.673 1.00 4.21 125 TRP C C 1
ATOM 7797 O O . TRP C 1 137 ? -8.149 12.633 2.657 1.00 4.36 125 TRP C O 1
ATOM 7808 N N . LYS C 1 138 ? -9.137 14.550 2.035 1.00 5.41 126 LYS C N 1
ATOM 7809 C CA . LYS C 1 138 ? -7.968 14.999 1.265 1.00 5.11 126 LYS C CA 1
ATOM 7810 C C . LYS C 1 138 ? -6.757 15.244 2.148 1.00 8.79 126 LYS C C 1
ATOM 7811 O O . LYS C 1 138 ? -5.614 15.219 1.654 1.00 9.24 126 LYS C O 1
ATOM 7817 N N . ASP C 1 139 ? -6.973 15.468 3.456 1.00 6.61 127 ASP C N 1
ATOM 7818 C CA . ASP C 1 139 ? -5.875 15.699 4.404 1.00 8.19 127 ASP C CA 1
ATOM 7819 C C . ASP C 1 139 ? -5.320 14.410 4.991 1.00 8.18 127 ASP C C 1
ATOM 7820 O O . ASP C 1 139 ? -4.243 14.413 5.558 1.00 7.81 127 ASP C O 1
ATOM 7825 N N . THR C 1 140 ? -6.088 13.336 4.933 1.00 4.88 128 THR C N 1
ATOM 7826 C CA . THR C 1 140 ? -5.710 12.047 5.562 1.00 4.22 128 THR C CA 1
ATOM 7827 C C . THR C 1 140 ? -5.322 10.881 4.625 1.00 4.98 128 THR C C 1
ATOM 7828 O O . THR C 1 140 ? -4.739 9.903 5.052 1.00 4.68 128 THR C O 1
ATOM 7832 N N . ILE C 1 141 ? -5.652 11.004 3.346 1.00 6.49 129 ILE C N 1
ATOM 7833 C CA . ILE C 1 141 ? -5.555 9.880 2.417 1.00 4.51 129 ILE C CA 1
ATOM 7834 C C . ILE C 1 141 ? -4.118 9.436 2.211 1.00 2.72 129 ILE C C 1
ATOM 7835 O O . ILE C 1 141 ? -3.891 8.236 1.923 1.00 4.72 129 ILE C O 1
ATOM 7840 N N . LEU C 1 142 ? -3.146 10.354 2.355 1.00 3.16 130 LEU C N 1
ATOM 7841 C CA . LEU C 1 142 ? -1.733 9.941 2.098 1.00 3.38 130 LEU C CA 1
ATOM 7842 C C . LEU C 1 142 ? -1.113 9.096 3.196 1.00 5.25 130 LEU C C 1
ATOM 7843 O O . LEU C 1 142 ? -0.137 8.395 2.947 1.00 6.92 130 LEU C O 1
ATOM 7848 N N . TYR C 1 143 ? -1.678 9.097 4.387 1.00 5.98 131 TYR C N 1
ATOM 7849 C CA . TYR C 1 143 ? -0.947 8.531 5.536 1.00 4.35 131 TYR C CA 1
ATOM 7850 C C . TYR C 1 143 ? -0.776 7.024 5.486 1.00 3.27 131 TYR C C 1
ATOM 7851 O O . TYR C 1 143 ? 0.219 6.533 5.992 1.00 3.38 131 TYR C O 1
ATOM 7860 N N . GLU C 1 144 ? -1.767 6.283 4.902 1.00 2.00 132 GLU C N 1
ATOM 7861 C CA . GLU C 1 144 ? -1.774 4.823 5.006 1.00 2.54 132 GLU C CA 1
ATOM 7862 C C . GLU C 1 144 ? -0.444 4.166 4.697 1.00 3.28 132 GLU C C 1
ATOM 7863 O O . GLU C 1 144 ? 0.093 3.390 5.520 1.00 3.58 132 GLU C O 1
ATOM 7869 N N . ILE C 1 145 ? 0.132 4.493 3.543 1.00 2.84 133 ILE C N 1
ATOM 7870 C CA . ILE C 1 145 ? 1.324 3.760 3.142 1.00 2.69 133 ILE C CA 1
ATOM 7871 C C . ILE C 1 145 ? 2.565 4.143 3.966 1.00 4.36 133 ILE C C 1
ATOM 7872 O O . ILE C 1 145 ? 3.258 3.251 4.443 1.00 4.19 133 ILE C O 1
ATOM 7876 N N . PRO C 1 146 ? 2.904 5.437 4.068 1.00 2.72 134 PRO C N 1
ATOM 7877 C CA . PRO C 1 146 ? 4.095 5.792 4.896 1.00 5.96 134 PRO C CA 1
ATOM 7878 C C . PRO C 1 146 ? 3.928 5.386 6.356 1.00 4.66 134 PRO C C 1
ATOM 7879 O O . PRO C 1 146 ? 4.943 4.931 6.907 1.00 4.28 134 PRO C O 1
ATOM 7883 N N . LEU C 1 147 ? 2.718 5.445 6.962 1.00 3.64 135 LEU C N 1
ATOM 7884 C CA . LEU C 1 147 ? 2.580 4.915 8.313 1.00 2.67 135 LEU C CA 1
ATOM 7885 C C . LEU C 1 147 ? 2.866 3.406 8.395 1.00 2.00 135 LEU C C 1
ATOM 7886 O O . LEU C 1 147 ? 3.590 2.949 9.267 1.00 3.32 135 LEU C O 1
ATOM 7891 N N . LEU C 1 148 ? 2.296 2.623 7.504 1.00 2.00 136 LEU C N 1
ATOM 7892 C CA . LEU C 1 148 ? 2.584 1.181 7.506 1.00 2.00 136 LEU C CA 1
ATOM 7893 C C . LEU C 1 148 ? 4.068 0.905 7.285 1.00 2.89 136 LEU C C 1
ATOM 7894 O O . LEU C 1 148 ? 4.623 0.055 8.012 1.00 2.95 136 LEU C O 1
ATOM 7899 N N . SER C 1 149 ? 4.686 1.572 6.320 0.50 2.00 137 SER C N 1
ATOM 7900 C CA . SER C 1 149 ? 6.079 1.279 5.997 0.50 2.00 137 SER C CA 1
ATOM 7901 C C . SER C 1 149 ? 6.965 1.623 7.216 0.50 2.00 137 SER C C 1
ATOM 7902 O O . SER C 1 149 ? 7.897 0.967 7.540 0.50 2.00 137 SER C O 1
ATOM 7907 N N . LEU C 1 150 ? 6.544 2.662 7.938 1.00 2.35 138 LEU C N 1
ATOM 7908 C CA . LEU C 1 150 ? 7.276 3.056 9.168 1.00 2.67 138 LEU C CA 1
ATOM 7909 C C . LEU C 1 150 ? 7.089 2.053 10.284 1.00 2.00 138 LEU C C 1
ATOM 7910 O O . LEU C 1 150 ? 8.036 1.694 10.994 1.00 3.81 138 LEU C O 1
ATOM 7915 N N . ILE C 1 151 ? 5.844 1.671 10.531 1.00 2.00 139 ILE C N 1
ATOM 7916 C CA . ILE C 1 151 ? 5.579 0.689 11.556 1.00 2.00 139 ILE C CA 1
ATOM 7917 C C . ILE C 1 151 ? 6.281 -0.633 11.302 1.00 2.00 139 ILE C C 1
ATOM 7918 O O . ILE C 1 151 ? 6.839 -1.192 12.226 1.00 2.00 139 ILE C O 1
ATOM 7923 N N . SER C 1 152 ? 6.245 -1.141 10.068 1.00 3.49 140 SER C N 1
ATOM 7924 C CA . SER C 1 152 ? 6.985 -2.331 9.722 1.00 2.00 140 SER C CA 1
ATOM 7925 C C . SER C 1 152 ? 8.498 -2.161 9.964 1.00 2.20 140 SER C C 1
ATOM 7926 O O . SER C 1 152 ? 9.140 -3.013 10.591 1.00 2.76 140 SER C O 1
ATOM 7929 N N . GLU C 1 153 ? 9.051 -1.052 9.472 1.00 2.00 141 GLU C N 1
ATOM 7930 C CA . GLU C 1 153 ? 10.476 -0.788 9.657 1.00 3.02 141 GLU C CA 1
ATOM 7931 C C . GLU C 1 153 ? 10.859 -0.742 11.126 1.00 4.12 141 GLU C C 1
ATOM 7932 O O . GLU C 1 153 ? 11.818 -1.383 11.529 1.00 3.88 141 GLU C O 1
ATOM 7938 N N . ALA C 1 154 ? 10.046 -0.080 11.936 1.00 2.00 142 ALA C N 1
ATOM 7939 C CA . ALA C 1 154 ? 10.238 0.034 13.396 1.00 2.00 142 ALA C CA 1
ATOM 7940 C C . ALA C 1 154 ? 10.228 -1.358 14.073 1.00 3.79 142 ALA C C 1
ATOM 7941 O O . ALA C 1 154 ? 11.083 -1.658 14.904 1.00 3.11 142 ALA C O 1
ATOM 7943 N N . TYR C 1 155 ? 9.296 -2.220 13.660 1.00 2.00 143 TYR C N 1
ATOM 7944 C CA . TYR C 1 155 ? 9.218 -3.569 14.188 1.00 3.23 143 TYR C CA 1
ATOM 7945 C C . TYR C 1 155 ? 10.540 -4.357 13.961 1.00 2.52 143 TYR C C 1
ATOM 7946 O O . TYR C 1 155 ? 11.090 -4.997 14.885 1.00 3.74 143 TYR C O 1
ATOM 7955 N N . PHE C 1 156 ? 11.060 -4.292 12.748 1.00 2.00 144 PHE C N 1
ATOM 7956 C CA . PHE C 1 156 ? 12.249 -5.060 12.370 1.00 3.32 144 PHE C CA 1
ATOM 7957 C C . PHE C 1 156 ? 13.563 -4.337 12.698 1.00 4.39 144 PHE C C 1
ATOM 7958 O O . PHE C 1 156 ? 14.670 -4.911 12.589 1.00 4.18 144 PHE C O 1
ATOM 7966 N N . LYS C 1 157 ? 13.443 -3.090 13.153 1.00 2.41 145 LYS C N 1
ATOM 7967 C CA . LYS C 1 157 ? 14.623 -2.325 13.559 1.00 4.23 145 LYS C CA 1
ATOM 7968 C C . LYS C 1 157 ? 14.882 -2.474 15.051 1.00 6.49 145 LYS C C 1
ATOM 7969 O O . LYS C 1 157 ? 16.045 -2.494 15.507 1.00 5.94 145 LYS C O 1
ATOM 7975 N N . PHE C 1 158 ? 13.786 -2.552 15.799 1.00 5.25 146 PHE C N 1
ATOM 7976 C CA . PHE C 1 158 ? 13.815 -2.493 17.265 1.00 6.07 146 PHE C CA 1
ATOM 7977 C C . PHE C 1 158 ? 13.316 -3.733 17.981 1.00 7.90 146 PHE C C 1
ATOM 7978 O O . PHE C 1 158 ? 13.726 -3.982 19.166 1.00 5.12 146 PHE C O 1
ATOM 7986 N N . VAL C 1 159 ? 12.396 -4.468 17.365 1.00 5.27 147 VAL C N 1
ATOM 7987 C CA . VAL C 1 159 ? 11.789 -5.593 18.019 1.00 4.23 147 VAL C CA 1
ATOM 7988 C C . VAL C 1 159 ? 12.374 -6.943 17.618 1.00 6.20 147 VAL C C 1
ATOM 7989 O O . VAL C 1 159 ? 12.935 -7.679 18.456 1.00 5.13 147 VAL C O 1
ATOM 7993 N N . ASP C 1 160 ? 12.183 -7.292 16.360 1.00 5.07 148 ASP C N 1
ATOM 7994 C CA . ASP C 1 160 ? 12.794 -8.473 15.801 1.00 5.95 148 ASP C CA 1
ATOM 7995 C C . ASP C 1 160 ? 13.974 -8.087 14.965 1.00 4.97 148 ASP C C 1
ATOM 7996 O O . ASP C 1 160 ? 13.807 -7.667 13.818 1.00 4.37 148 ASP C O 1
ATOM 8001 N N . ILE C 1 161 ? 15.175 -8.248 15.519 1.00 6.13 149 ILE C N 1
ATOM 8002 C CA . ILE C 1 161 ? 16.377 -7.882 14.798 1.00 7.51 149 ILE C CA 1
ATOM 8003 C C . ILE C 1 161 ? 17.160 -9.125 14.289 1.00 6.83 149 ILE C C 1
ATOM 8004 O O . ILE C 1 161 ? 18.284 -8.998 13.810 1.00 5.61 149 ILE C O 1
ATOM 8008 N N . ASP C 1 162 ? 16.561 -10.297 14.397 1.00 3.69 150 ASP C N 1
ATOM 8009 C CA . ASP C 1 162 ? 17.213 -11.574 14.093 1.00 3.99 150 ASP C CA 1
ATOM 8010 C C . ASP C 1 162 ? 17.084 -11.884 12.607 1.00 4.18 150 ASP C C 1
ATOM 8011 O O . ASP C 1 162 ? 16.442 -12.862 12.220 1.00 5.24 150 ASP C O 1
ATOM 8016 N N . TRP C 1 163 ? 17.736 -11.051 11.791 1.00 4.70 151 TRP C N 1
ATOM 8017 C CA . TRP C 1 163 ? 17.701 -11.164 10.342 1.00 5.19 151 TRP C CA 1
ATOM 8018 C C . TRP C 1 163 ? 18.783 -10.251 9.805 1.00 3.53 151 TRP C C 1
ATOM 8019 O O . TRP C 1 163 ? 19.382 -9.402 10.562 1.00 2.00 151 TRP C O 1
ATOM 8030 N N . ASP C 1 164 ? 19.064 -10.438 8.514 1.00 2.03 152 ASP C N 1
ATOM 8031 C CA . ASP C 1 164 ? 20.008 -9.551 7.807 1.00 2.48 152 ASP C CA 1
ATOM 8032 C C . ASP C 1 164 ? 19.650 -9.551 6.338 1.00 3.43 152 ASP C C 1
ATOM 8033 O O . ASP C 1 164 ? 18.624 -10.115 5.985 1.00 2.43 152 ASP C O 1
ATOM 8038 N N . TYR C 1 165 ? 20.449 -8.881 5.516 1.00 2.00 153 TYR C N 1
ATOM 8039 C CA . TYR C 1 165 ? 20.135 -8.724 4.099 1.00 2.25 153 TYR C CA 1
ATOM 8040 C C . TYR C 1 165 ? 20.799 -9.741 3.193 1.00 3.08 153 TYR C C 1
ATOM 8041 O O . TYR C 1 165 ? 20.803 -9.589 1.934 1.00 2.94 153 TYR C O 1
ATOM 8050 N N . GLU C 1 166 ? 21.409 -10.759 3.788 1.00 3.60 154 GLU C N 1
ATOM 8051 C CA . GLU C 1 166 ? 22.138 -11.761 2.999 1.00 3.65 154 GLU C CA 1
ATOM 8052 C C . GLU C 1 166 ? 21.174 -12.423 2.019 1.00 6.38 154 GLU C C 1
ATOM 8053 O O . GLU C 1 166 ? 20.040 -12.757 2.401 1.00 4.21 154 GLU C O 1
ATOM 8059 N N . ASN C 1 167 ? 21.647 -12.602 0.786 1.00 4.85 155 ASN C N 1
ATOM 8060 C CA . ASN C 1 167 ? 20.866 -13.242 -0.309 1.00 8.25 155 ASN C CA 1
ATOM 8061 C C . ASN C 1 167 ? 19.655 -12.414 -0.811 1.00 4.35 155 ASN C C 1
ATOM 8062 O O . ASN C 1 167 ? 18.953 -12.893 -1.696 1.00 3.26 155 ASN C O 1
ATOM 8067 N N . GLN C 1 168 ? 19.386 -11.215 -0.273 1.00 3.77 156 GLN C N 1
ATOM 8068 C CA . GLN C 1 168 ? 18.182 -10.461 -0.664 1.00 3.48 156 GLN C CA 1
ATOM 8069 C C . GLN C 1 168 ? 18.199 -10.090 -2.170 1.00 3.27 156 GLN C C 1
ATOM 8070 O O . GLN C 1 168 ? 17.219 -10.320 -2.899 1.00 4.56 156 GLN C O 1
ATOM 8076 N N . LEU C 1 169 ? 19.335 -9.580 -2.637 1.00 3.33 157 LEU C N 1
ATOM 8077 C CA . LEU C 1 169 ? 19.460 -9.155 -4.019 1.00 5.14 157 LEU C CA 1
ATOM 8078 C C . LEU C 1 169 ? 19.257 -10.370 -4.949 1.00 4.10 157 LEU C C 1
ATOM 8079 O O . LEU C 1 169 ? 18.431 -10.333 -5.891 1.00 6.61 157 LEU C O 1
ATOM 8084 N N . GLU C 1 170 ? 19.966 -11.456 -4.658 1.00 5.01 158 GLU C N 1
ATOM 8085 C CA . GLU C 1 170 ? 19.946 -12.625 -5.517 1.00 5.45 158 GLU C CA 1
ATOM 8086 C C . GLU C 1 170 ? 18.582 -13.345 -5.490 1.00 5.19 158 GLU C C 1
ATOM 8087 O O . GLU C 1 170 ? 18.091 -13.777 -6.538 1.00 5.79 158 GLU C O 1
ATOM 8093 N N . GLN C 1 171 ? 17.938 -13.376 -4.312 1.00 2.51 159 GLN C N 1
ATOM 8094 C CA . GLN C 1 171 ? 16.581 -13.944 -4.170 1.00 3.11 159 GLN C CA 1
ATOM 8095 C C . GLN C 1 171 ? 15.524 -13.209 -4.997 1.00 2.84 159 GLN C C 1
ATOM 8096 O O . GLN C 1 171 ? 14.751 -13.837 -5.733 1.00 4.78 159 GLN C O 1
ATOM 8102 N N . ALA C 1 172 ? 15.601 -11.892 -4.995 1.00 4.89 160 ALA C N 1
ATOM 8103 C CA . ALA C 1 172 ? 14.730 -11.042 -5.815 1.00 4.77 160 ALA C CA 1
ATOM 8104 C C . ALA C 1 172 ? 15.020 -11.223 -7.297 1.00 4.01 160 ALA C C 1
ATOM 8105 O O . ALA C 1 172 ? 14.079 -11.317 -8.100 1.00 3.49 160 ALA C O 1
ATOM 8107 N N . GLU C 1 173 ? 16.304 -11.330 -7.649 1.00 2.36 161 GLU C N 1
ATOM 8108 C CA . GLU C 1 173 ? 16.718 -11.524 -9.031 1.00 2.85 161 GLU C CA 1
ATOM 8109 C C . GLU C 1 173 ? 16.150 -12.842 -9.561 1.00 3.25 161 GLU C C 1
ATOM 8110 O O . GLU C 1 173 ? 15.620 -12.919 -10.680 1.00 4.54 161 GLU C O 1
ATOM 8116 N N . LYS C 1 174 ? 16.252 -13.882 -8.762 1.00 3.26 162 LYS C N 1
ATOM 8117 C CA . LYS C 1 174 ? 15.862 -15.222 -9.220 1.00 9.43 162 LYS C CA 1
ATOM 8118 C C . LYS C 1 174 ? 14.328 -15.273 -9.398 1.00 2.49 162 LYS C C 1
ATOM 8119 O O . LYS C 1 174 ? 13.839 -15.877 -10.377 1.00 3.67 162 LYS C O 1
ATOM 8125 N N . LYS C 1 175 ? 13.580 -14.608 -8.494 1.00 4.56 163 LYS C N 1
ATOM 8126 C CA . LYS C 1 175 ? 12.108 -14.456 -8.639 1.00 2.70 163 LYS C CA 1
ATOM 8127 C C . LYS C 1 175 ? 11.721 -13.804 -9.958 1.00 4.57 163 LYS C C 1
ATOM 8128 O O . LYS C 1 175 ? 10.966 -14.351 -10.741 1.00 2.80 163 LYS C O 1
ATOM 8134 N N . ALA C 1 176 ? 12.323 -12.649 -10.206 1.00 2.61 164 ALA C N 1
ATOM 8135 C CA . ALA C 1 176 ? 12.056 -11.890 -11.451 1.00 2.18 164 ALA C CA 1
ATOM 8136 C C . ALA C 1 176 ? 12.460 -12.688 -12.683 1.00 2.20 164 ALA C C 1
ATOM 8137 O O . ALA C 1 176 ? 11.672 -12.771 -13.618 1.00 3.10 164 ALA C O 1
ATOM 8139 N N . GLU C 1 177 ? 13.645 -13.305 -12.671 0.50 2.00 165 GLU C N 1
ATOM 8140 C CA . GLU C 1 177 ? 14.050 -14.110 -13.822 0.50 2.00 165 GLU C CA 1
ATOM 8141 C C . GLU C 1 177 ? 13.080 -15.278 -14.134 0.50 2.00 165 GLU C C 1
ATOM 8142 O O . GLU C 1 177 ? 12.766 -15.542 -15.286 0.50 2.00 165 GLU C O 1
ATOM 8153 N N . THR C 1 178 ? 12.595 -15.933 -13.079 1.00 3.26 166 THR C N 1
ATOM 8154 C CA . THR C 1 178 ? 11.663 -17.000 -13.170 1.00 3.29 166 THR C CA 1
ATOM 8155 C C . THR C 1 178 ? 10.379 -16.474 -13.817 1.00 3.30 166 THR C C 1
ATOM 8156 O O . THR C 1 178 ? 9.805 -17.120 -14.730 1.00 4.31 166 THR C O 1
ATOM 8160 N N . LEU C 1 179 ? 9.907 -15.329 -13.353 1.00 3.82 167 LEU C N 1
ATOM 8161 C CA . LEU C 1 179 ? 8.713 -14.727 -13.912 1.00 4.69 167 LEU C CA 1
ATOM 8162 C C . LEU C 1 179 ? 8.932 -14.421 -15.426 1.00 3.74 167 LEU C C 1
ATOM 8163 O O . LEU C 1 179 ? 8.147 -14.765 -16.304 1.00 2.95 167 LEU C O 1
ATOM 8168 N N . PHE C 1 180 ? 10.037 -13.778 -15.728 1.00 4.35 168 PHE C N 1
ATOM 8169 C CA . PHE C 1 180 ? 10.385 -13.475 -17.109 1.00 4.45 168 PHE C CA 1
ATOM 8170 C C . PHE C 1 180 ? 10.475 -14.709 -18.034 1.00 6.75 168 PHE C C 1
ATOM 8171 O O . PHE C 1 180 ? 9.967 -14.703 -19.173 1.00 5.52 168 PHE C O 1
ATOM 8179 N N . ASP C 1 181 ? 11.058 -15.770 -17.505 1.00 6.81 169 ASP C N 1
ATOM 8180 C CA . ASP C 1 181 ? 11.192 -17.035 -18.229 1.00 9.59 169 ASP C CA 1
ATOM 8181 C C . ASP C 1 181 ? 9.820 -17.602 -18.582 1.00 8.70 169 ASP C C 1
ATOM 8182 O O . ASP C 1 181 ? 9.679 -18.250 -19.635 1.00 7.15 169 ASP C O 1
ATOM 8187 N N . ASN C 1 182 ? 8.851 -17.361 -17.707 1.00 7.11 170 ASN C N 1
ATOM 8188 C CA . ASN C 1 182 ? 7.473 -17.771 -17.889 1.00 6.80 170 ASN C CA 1
ATOM 8189 C C . ASN C 1 182 ? 6.609 -16.717 -18.627 1.00 6.81 170 ASN C C 1
ATOM 8190 O O . ASN C 1 182 ? 5.428 -16.944 -18.858 1.00 8.21 170 ASN C O 1
ATOM 8195 N N . GLY C 1 183 ? 7.232 -15.642 -19.124 1.00 6.00 171 GLY C N 1
ATOM 8196 C CA . GLY C 1 183 ? 6.532 -14.631 -19.912 1.00 7.12 171 GLY C CA 1
ATOM 8197 C C . GLY C 1 183 ? 5.450 -13.920 -19.109 1.00 5.54 171 GLY C C 1
ATOM 8198 O O . GLY C 1 183 ? 4.466 -13.440 -19.672 1.00 7.08 171 GLY C O 1
ATOM 8199 N N . ILE C 1 184 ? 5.677 -13.804 -17.806 1.00 4.58 172 ILE C N 1
ATOM 8200 C CA . ILE C 1 184 ? 4.710 -13.189 -16.897 1.00 6.73 172 ILE C CA 1
ATOM 8201 C C . ILE C 1 184 ? 4.950 -11.681 -16.733 1.00 5.61 172 ILE C C 1
ATOM 8202 O O . ILE C 1 184 ? 6.077 -11.243 -16.468 1.00 6.73 172 ILE C O 1
ATOM 8207 N N . ARG C 1 185 ? 3.856 -10.935 -16.855 1.00 5.66 173 ARG C N 1
ATOM 8208 C CA . ARG C 1 185 ? 3.832 -9.485 -16.634 1.00 4.09 173 ARG C CA 1
ATOM 8209 C C . ARG C 1 185 ? 3.480 -9.213 -15.151 1.00 5.89 173 ARG C C 1
ATOM 8210 O O . ARG C 1 185 ? 2.450 -9.619 -14.642 1.00 4.97 173 ARG C O 1
ATOM 8218 N N . PHE C 1 186 ? 4.355 -8.486 -14.477 1.00 3.45 174 PHE C N 1
ATOM 8219 C CA . PHE C 1 186 ? 4.149 -8.204 -13.072 1.00 3.46 174 PHE C CA 1
ATOM 8220 C C . PHE C 1 186 ? 4.669 -6.810 -12.708 1.00 5.13 174 PHE C C 1
ATOM 8221 O O . PHE C 1 186 ? 5.526 -6.207 -13.420 1.00 2.84 174 PHE C O 1
ATOM 8229 N N . SER C 1 187 ? 4.141 -6.329 -11.583 1.00 5.94 175 SER C N 1
ATOM 8230 C CA . SER C 1 187 ? 4.686 -5.123 -10.942 1.00 4.80 175 SER C CA 1
ATOM 8231 C C . SER C 1 187 ? 5.041 -5.427 -9.483 1.00 5.90 175 SER C C 1
ATOM 8232 O O . SER C 1 187 ? 4.519 -6.342 -8.865 1.00 7.02 175 SER C O 1
ATOM 8235 N N . GLU C 1 188 ? 6.005 -4.665 -8.985 1.00 3.23 176 GLU C N 1
ATOM 8236 C CA . GLU C 1 188 ? 6.325 -4.693 -7.543 1.00 3.55 176 GLU C CA 1
ATOM 8237 C C . GLU C 1 188 ? 5.343 -3.814 -6.777 1.00 6.96 176 GLU C C 1
ATOM 8238 O O . GLU C 1 188 ? 5.054 -2.713 -7.209 1.00 5.85 176 GLU C O 1
ATOM 8244 N N . PHE C 1 189 ? 4.885 -4.279 -5.603 1.00 3.73 177 PHE C N 1
ATOM 8245 C CA . PHE C 1 189 ? 3.777 -3.677 -4.861 1.00 6.23 177 PHE C CA 1
ATOM 8246 C C . PHE C 1 189 ? 3.973 -3.789 -3.332 1.00 4.20 177 PHE C C 1
ATOM 8247 O O . PHE C 1 189 ? 3.043 -3.690 -2.577 1.00 5.30 177 PHE C O 1
ATOM 8255 N N . GLY C 1 190 ? 5.222 -3.906 -2.904 1.00 4.53 178 GLY C N 1
ATOM 8256 C CA . GLY C 1 190 ? 5.504 -4.253 -1.485 1.00 4.06 178 GLY C CA 1
ATOM 8257 C C . GLY C 1 190 ? 5.928 -3.104 -0.588 1.00 2.00 178 GLY C C 1
ATOM 8258 O O . GLY C 1 190 ? 6.471 -3.348 0.497 1.00 4.97 178 GLY C O 1
ATOM 8259 N N . THR C 1 191 ? 5.641 -1.859 -0.953 1.00 2.72 179 THR C N 1
ATOM 8260 C CA . THR C 1 191 ? 6.035 -0.731 -0.089 1.00 2.31 179 THR C CA 1
ATOM 8261 C C . THR C 1 191 ? 5.466 -0.866 1.305 1.00 2.33 179 THR C C 1
ATOM 8262 O O . THR C 1 191 ? 6.190 -0.668 2.287 1.00 2.61 179 THR C O 1
ATOM 8266 N N . ARG C 1 192 ? 4.157 -1.186 1.433 1.00 4.06 180 ARG C N 1
ATOM 8267 C CA . ARG C 1 192 ? 3.495 -1.046 2.738 1.00 6.38 180 ARG C CA 1
ATOM 8268 C C . ARG C 1 192 ? 4.027 -2.041 3.802 1.00 4.92 180 ARG C C 1
ATOM 8269 O O . ARG C 1 192 ? 4.117 -1.631 5.010 1.00 9.12 180 ARG C O 1
ATOM 8277 N N . ARG C 1 193 ? 4.401 -3.254 3.418 0.50 2.00 181 ARG C N 1
ATOM 8278 C CA . ARG C 1 193 ? 4.957 -4.157 4.440 0.50 2.00 181 ARG C CA 1
ATOM 8279 C C . ARG C 1 193 ? 6.430 -4.531 4.221 0.50 2.00 181 ARG C C 1
ATOM 8280 O O . ARG C 1 193 ? 6.916 -5.533 4.664 0.50 2.00 181 ARG C O 1
ATOM 8295 N N . ARG C 1 194 ? 7.121 -3.633 3.566 1.00 2.56 182 ARG C N 1
ATOM 8296 C CA . ARG C 1 194 ? 8.589 -3.770 3.401 1.00 2.00 182 ARG C CA 1
ATOM 8297 C C . ARG C 1 194 ? 9.229 -3.943 4.770 1.00 2.00 182 ARG C C 1
ATOM 8298 O O . ARG C 1 194 ? 8.799 -3.278 5.760 1.00 2.36 182 ARG C O 1
ATOM 8306 N N . ARG C 1 195 ? 10.318 -4.740 4.823 1.00 3.78 183 ARG C N 1
ATOM 8307 C CA . ARG C 1 195 ? 11.013 -4.934 6.092 1.00 2.74 183 ARG C CA 1
ATOM 8308 C C . ARG C 1 195 ? 11.727 -3.608 6.459 1.00 2.69 183 ARG C C 1
ATOM 8309 O O . ARG C 1 195 ? 11.877 -3.293 7.639 1.00 3.17 183 ARG C O 1
ATOM 8317 N N . SER C 1 196 ? 12.132 -2.857 5.441 1.00 3.06 184 SER C N 1
ATOM 8318 C CA . SER C 1 196 ? 12.791 -1.581 5.627 1.00 5.51 184 SER C CA 1
ATOM 8319 C C . SER C 1 196 ? 12.811 -0.900 4.254 1.00 3.16 184 SER C C 1
ATOM 8320 O O . SER C 1 196 ? 12.647 -1.574 3.238 1.00 2.44 184 SER C O 1
ATOM 8323 N N . LEU C 1 197 ? 13.051 0.395 4.225 1.00 4.29 185 LEU C N 1
ATOM 8324 C CA . LEU C 1 197 ? 13.319 1.084 2.952 1.00 2.36 185 LEU C CA 1
ATOM 8325 C C . LEU C 1 197 ? 14.461 0.417 2.184 1.00 4.73 185 LEU C C 1
ATOM 8326 O O . LEU C 1 197 ? 14.349 0.166 0.956 1.00 3.04 185 LEU C O 1
ATOM 8331 N N . LYS C 1 198 ? 15.551 0.138 2.908 1.00 3.75 186 LYS C N 1
ATOM 8332 C CA . LYS C 1 198 ? 16.700 -0.566 2.355 1.00 2.42 186 LYS C CA 1
ATOM 8333 C C . LYS C 1 198 ? 16.341 -1.868 1.693 1.00 2.57 186 LYS C C 1
ATOM 8334 O O . LYS C 1 198 ? 16.790 -2.203 0.574 1.00 2.05 186 LYS C O 1
ATOM 8340 N N . ALA C 1 199 ? 15.502 -2.641 2.354 1.00 2.73 187 ALA C N 1
ATOM 8341 C CA . ALA C 1 199 ? 15.089 -3.931 1.789 1.00 2.05 187 ALA C CA 1
ATOM 8342 C C . ALA C 1 199 ? 14.419 -3.786 0.445 1.00 2.00 187 ALA C C 1
ATOM 8343 O O . ALA C 1 199 ? 14.696 -4.549 -0.471 1.00 2.16 187 ALA C O 1
ATOM 8345 N N . GLN C 1 200 ? 13.451 -2.874 0.350 1.00 2.77 188 GLN C N 1
ATOM 8346 C CA . GLN C 1 200 ? 12.791 -2.606 -0.890 1.00 2.00 188 GLN C CA 1
ATOM 8347 C C . GLN C 1 200 ? 13.773 -2.121 -1.967 1.00 2.00 188 GLN C C 1
ATOM 8348 O O . GLN C 1 200 ? 13.687 -2.526 -3.141 1.00 2.52 188 GLN C O 1
ATOM 8354 N N . ASP C 1 201 ? 14.725 -1.225 -1.633 1.00 3.08 189 ASP C N 1
ATOM 8355 C CA . ASP C 1 201 ? 15.706 -0.825 -2.612 1.00 2.44 189 ASP C CA 1
ATOM 8356 C C . ASP C 1 201 ? 16.538 -2.004 -3.149 1.00 5.76 189 ASP C C 1
ATOM 8357 O O . ASP C 1 201 ? 16.818 -2.128 -4.330 1.00 2.17 189 ASP C O 1
ATOM 8362 N N . LEU C 1 202 ? 16.908 -2.920 -2.264 1.00 3.93 190 LEU C N 1
ATOM 8363 C CA . LEU C 1 202 ? 17.709 -4.077 -2.679 1.00 5.47 190 LEU C CA 1
ATOM 8364 C C . LEU C 1 202 ? 16.906 -5.022 -3.601 1.00 2.00 190 LEU C C 1
ATOM 8365 O O . LEU C 1 202 ? 17.479 -5.540 -4.585 1.00 4.42 190 LEU C O 1
ATOM 8370 N N . ILE C 1 203 ? 15.620 -5.236 -3.324 1.00 3.87 191 ILE C N 1
ATOM 8371 C CA . ILE C 1 203 ? 14.838 -6.083 -4.216 1.00 5.99 191 ILE C CA 1
ATOM 8372 C C . ILE C 1 203 ? 14.629 -5.387 -5.594 1.00 3.16 191 ILE C C 1
ATOM 8373 O O . ILE C 1 203 ? 14.551 -6.061 -6.604 1.00 4.06 191 ILE C O 1
ATOM 8386 N N . GLN C 1 205 ? 16.882 -3.496 -6.969 1.00 2.54 193 GLN C N 1
ATOM 8387 C CA . GLN C 1 205 ? 18.174 -3.786 -7.617 1.00 2.00 193 GLN C CA 1
ATOM 8388 C C . GLN C 1 205 ? 18.176 -5.180 -8.236 1.00 3.11 193 GLN C C 1
ATOM 8389 O O . GLN C 1 205 ? 18.582 -5.341 -9.377 1.00 2.91 193 GLN C O 1
ATOM 8395 N N . GLY C 1 206 ? 17.604 -6.143 -7.498 1.00 3.54 194 GLY C N 1
ATOM 8396 C CA . GLY C 1 206 ? 17.571 -7.536 -7.962 1.00 3.28 194 GLY C CA 1
ATOM 8397 C C . GLY C 1 206 ? 16.650 -7.684 -9.159 1.00 4.26 194 GLY C C 1
ATOM 8398 O O . GLY C 1 206 ? 16.982 -8.364 -10.127 1.00 3.46 194 GLY C O 1
ATOM 8399 N N . ILE C 1 207 ? 15.483 -7.031 -9.125 1.00 2.66 195 ILE C N 1
ATOM 8400 C CA . ILE C 1 207 ? 14.602 -7.037 -10.277 1.00 4.11 195 ILE C CA 1
ATOM 8401 C C . ILE C 1 207 ? 15.285 -6.443 -11.521 1.00 3.44 195 ILE C C 1
ATOM 8402 O O . ILE C 1 207 ? 15.199 -7.007 -12.612 1.00 3.02 195 ILE C O 1
ATOM 8415 N N . LYS C 1 209 ? 18.415 -6.235 -12.165 1.00 3.55 197 LYS C N 1
ATOM 8416 C CA . LYS C 1 209 ? 19.463 -7.169 -12.574 1.00 7.51 197 LYS C CA 1
ATOM 8417 C C . LYS C 1 209 ? 18.903 -8.244 -13.512 1.00 4.66 197 LYS C C 1
ATOM 8418 O O . LYS C 1 209 ? 19.488 -8.529 -14.573 1.00 6.90 197 LYS C O 1
ATOM 8424 N N . ALA C 1 210 ? 17.733 -8.759 -13.146 1.00 4.02 198 ALA C N 1
ATOM 8425 C CA . ALA C 1 210 ? 17.005 -9.753 -13.950 1.00 3.82 198 ALA C CA 1
ATOM 8426 C C . ALA C 1 210 ? 16.578 -9.132 -15.306 1.00 4.31 198 ALA C C 1
ATOM 8427 O O . ALA C 1 210 ? 16.760 -9.722 -16.365 1.00 4.12 198 ALA C O 1
ATOM 8429 N N . VAL C 1 211 ? 15.986 -7.944 -15.269 1.00 3.27 199 VAL C N 1
ATOM 8430 C CA . VAL C 1 211 ? 15.609 -7.249 -16.485 1.00 5.57 199 VAL C CA 1
ATOM 8431 C C . VAL C 1 211 ? 16.773 -7.139 -17.436 1.00 7.58 199 VAL C C 1
ATOM 8432 O O . VAL C 1 211 ? 16.696 -7.473 -18.628 1.00 7.85 199 VAL C O 1
ATOM 8436 N N . ASN C 1 212 ? 17.882 -6.673 -16.884 1.00 7.26 200 ASN C N 1
ATOM 8437 C CA . ASN C 1 212 ? 19.068 -6.358 -17.709 1.00 8.51 200 ASN C CA 1
ATOM 8438 C C . ASN C 1 212 ? 19.867 -7.537 -18.208 1.00 8.34 200 ASN C C 1
ATOM 8439 O O . ASN C 1 212 ? 20.700 -7.384 -19.137 1.00 8.38 200 ASN C O 1
ATOM 8444 N N . GLY C 1 213 ? 19.568 -8.726 -17.701 1.00 11.45 201 GLY C N 1
ATOM 8445 C CA . GLY C 1 213 ? 19.967 -9.985 -18.339 1.00 10.31 201 GLY C CA 1
ATOM 8446 C C . GLY C 1 213 ? 19.443 -10.165 -19.772 1.00 13.99 201 GLY C C 1
ATOM 8447 O O . GLY C 1 213 ? 20.091 -10.814 -20.605 1.00 13.79 201 GLY C O 1
ATOM 8448 N N . ASN C 1 214 ? 18.287 -9.580 -20.090 1.00 9.81 202 ASN C N 1
ATOM 8449 C CA . ASN C 1 214 ? 17.668 -9.702 -21.437 1.00 7.90 202 ASN C CA 1
ATOM 8450 C C . ASN C 1 214 ? 16.612 -8.627 -21.608 1.00 10.43 202 ASN C C 1
ATOM 8451 O O . ASN C 1 214 ? 15.414 -8.927 -21.576 1.00 7.12 202 ASN C O 1
ATOM 8456 N N . PRO C 1 215 ? 17.062 -7.373 -21.734 1.00 11.02 203 PRO C N 1
ATOM 8457 C CA . PRO C 1 215 ? 16.168 -6.245 -21.682 1.00 10.42 203 PRO C CA 1
ATOM 8458 C C . PRO C 1 215 ? 15.181 -6.218 -22.825 1.00 11.65 203 PRO C C 1
ATOM 8459 O O . PRO C 1 215 ? 14.063 -5.801 -22.615 1.00 9.49 203 PRO C O 1
ATOM 8463 N N . ASP C 1 216 ? 15.591 -6.669 -24.012 1.00 10.41 204 ASP C N 1
ATOM 8464 C CA . ASP C 1 216 ? 14.681 -6.726 -25.176 1.00 12.82 204 ASP C CA 1
ATOM 8465 C C . ASP C 1 216 ? 13.428 -7.572 -24.935 1.00 14.64 204 ASP C C 1
ATOM 8466 O O . ASP C 1 216 ? 12.347 -7.218 -25.390 1.00 13.55 204 ASP C O 1
ATOM 8471 N N . ARG C 1 217 ? 13.577 -8.669 -24.196 1.00 10.83 205 ARG C N 1
ATOM 8472 C CA . ARG C 1 217 ? 12.422 -9.442 -23.759 1.00 8.51 205 ARG C CA 1
ATOM 8473 C C . ARG C 1 217 ? 11.767 -8.942 -22.469 1.00 5.63 205 ARG C C 1
ATOM 8474 O O . ARG C 1 217 ? 10.498 -8.895 -22.320 1.00 8.99 205 ARG C O 1
ATOM 8482 N N . ASN C 1 218 ? 12.622 -8.653 -21.494 1.00 6.32 206 ASN C N 1
ATOM 8483 C CA . ASN C 1 218 ? 12.175 -8.458 -20.100 1.00 6.45 206 ASN C CA 1
ATOM 8484 C C . ASN C 1 218 ? 11.570 -7.076 -19.823 1.00 5.53 206 ASN C C 1
ATOM 8485 O O . ASN C 1 218 ? 10.685 -6.934 -18.960 1.00 7.90 206 ASN C O 1
ATOM 8490 N N . LYS C 1 219 ? 12.032 -6.041 -20.501 1.00 6.47 207 LYS C N 1
ATOM 8491 C CA . LYS C 1 219 ? 11.477 -4.693 -20.241 1.00 7.82 207 LYS C CA 1
ATOM 8492 C C . LYS C 1 219 ? 9.979 -4.626 -20.459 1.00 11.17 207 LYS C C 1
ATOM 8493 O O . LYS C 1 219 ? 9.321 -3.903 -19.739 1.00 14.11 207 LYS C O 1
ATOM 8497 N N . SER C 1 220 ? 9.425 -5.383 -21.414 1.00 6.53 208 SER C N 1
ATOM 8498 C CA . SER C 1 220 ? 7.985 -5.368 -21.615 1.00 12.40 208 SER C CA 1
ATOM 8499 C C . SER C 1 220 ? 7.206 -6.220 -20.590 1.00 10.75 208 SER C C 1
ATOM 8500 O O . SER C 1 220 ? 5.998 -6.117 -20.511 1.00 10.20 208 SER C O 1
ATOM 8503 N N . LEU C 1 221 ? 7.907 -7.071 -19.855 1.00 6.77 209 LEU C N 1
ATOM 8504 C CA . LEU C 1 221 ? 7.303 -7.937 -18.813 1.00 4.79 209 LEU C CA 1
ATOM 8505 C C . LEU C 1 221 ? 7.259 -7.295 -17.453 1.00 5.26 209 LEU C C 1
ATOM 8506 O O . LEU C 1 221 ? 6.283 -7.449 -16.737 1.00 4.56 209 LEU C O 1
ATOM 8511 N N . LEU C 1 222 ? 8.283 -6.520 -17.121 1.00 4.81 210 LEU C N 1
ATOM 8512 C CA . LEU C 1 222 ? 8.250 -5.732 -15.891 1.00 5.95 210 LEU C CA 1
ATOM 8513 C C . LEU C 1 222 ? 7.352 -4.512 -16.162 1.00 6.14 210 LEU C C 1
ATOM 8514 O O . LEU C 1 222 ? 7.679 -3.617 -16.954 1.00 5.36 210 LEU C O 1
ATOM 8519 N N . LEU C 1 223 ? 6.194 -4.492 -15.532 1.00 2.45 211 LEU C N 1
ATOM 8520 C CA . LEU C 1 223 ? 5.261 -3.399 -15.697 1.00 2.86 211 LEU C CA 1
ATOM 8521 C C . LEU C 1 223 ? 5.774 -2.139 -14.987 1.00 4.45 211 LEU C C 1
ATOM 8522 O O . LEU C 1 223 ? 5.557 -1.034 -15.463 1.00 7.55 211 LEU C O 1
ATOM 8527 N N . GLY C 1 224 ? 6.374 -2.317 -13.819 1.00 5.26 212 GLY C N 1
ATOM 8528 C CA . GLY C 1 224 ? 6.897 -1.193 -13.031 1.00 7.04 212 GLY C CA 1
ATOM 8529 C C . GLY C 1 224 ? 6.802 -1.527 -11.559 1.00 5.45 212 GLY C C 1
ATOM 8530 O O . GLY C 1 224 ? 6.845 -2.703 -11.168 1.00 4.06 212 GLY C O 1
ATOM 8531 N N . THR C 1 225 ? 6.730 -0.471 -10.762 1.00 6.04 213 THR C N 1
ATOM 8532 C CA . THR C 1 225 ? 6.566 -0.599 -9.332 1.00 4.69 213 THR C CA 1
ATOM 8533 C C . THR C 1 225 ? 5.483 0.416 -8.906 1.00 5.75 213 THR C C 1
ATOM 8534 O O . THR C 1 225 ? 5.352 1.503 -9.502 1.00 4.68 213 THR C O 1
ATOM 8538 N N . SER C 1 226 ? 4.747 0.050 -7.875 1.00 3.44 214 SER C N 1
ATOM 8539 C CA . SER C 1 226 ? 3.743 0.966 -7.291 1.00 3.61 214 SER C CA 1
ATOM 8540 C C . SER C 1 226 ? 4.443 2.149 -6.627 1.00 3.45 214 SER C C 1
ATOM 8541 O O . SER C 1 226 ? 3.857 3.223 -6.447 1.00 5.99 214 SER C O 1
ATOM 8544 N N . ASN C 1 227 ? 5.681 1.945 -6.226 1.00 2.72 215 ASN C N 1
ATOM 8545 C CA . ASN C 1 227 ? 6.379 2.976 -5.428 1.00 4.72 215 ASN C CA 1
ATOM 8546 C C . ASN C 1 227 ? 6.884 4.047 -6.344 1.00 2.31 215 ASN C C 1
ATOM 8547 O O . ASN C 1 227 ? 7.821 3.840 -7.132 1.00 2.80 215 ASN C O 1
ATOM 8552 N N . ILE C 1 228 ? 6.299 5.221 -6.254 1.00 2.00 216 ILE C N 1
ATOM 8553 C CA . ILE C 1 228 ? 6.645 6.288 -7.206 1.00 4.60 216 ILE C CA 1
ATOM 8554 C C . ILE C 1 228 ? 8.128 6.696 -7.168 1.00 2.91 216 ILE C C 1
ATOM 8555 O O . ILE C 1 228 ? 8.776 6.899 -8.199 1.00 2.97 216 ILE C O 1
ATOM 8560 N N . LEU C 1 229 ? 8.655 6.810 -5.943 1.00 2.00 217 LEU C N 1
ATOM 8561 C CA . LEU C 1 229 ? 10.020 7.201 -5.725 1.00 3.27 217 LEU C CA 1
ATOM 8562 C C . LEU C 1 229 ? 10.980 6.166 -6.357 1.00 2.56 217 LEU C C 1
ATOM 8563 O O . LEU C 1 229 ? 11.961 6.570 -7.041 1.00 4.39 217 LEU C O 1
ATOM 8568 N N . PHE C 1 230 ? 10.682 4.874 -6.166 1.00 2.85 218 PHE C N 1
ATOM 8569 C CA . PHE C 1 230 ? 11.513 3.812 -6.751 1.00 3.17 218 PHE C CA 1
ATOM 8570 C C . PHE C 1 230 ? 11.330 3.681 -8.273 1.00 4.09 218 PHE C C 1
ATOM 8571 O O . PHE C 1 230 ? 12.292 3.415 -8.980 1.00 5.35 218 PHE C O 1
ATOM 8579 N N . ALA C 1 231 ? 10.154 4.001 -8.773 1.00 3.36 219 ALA C N 1
ATOM 8580 C CA . ALA C 1 231 ? 9.936 4.060 -10.259 1.00 3.75 219 ALA C CA 1
ATOM 8581 C C . ALA C 1 231 ? 10.835 5.144 -10.844 1.00 3.78 219 ALA C C 1
ATOM 8582 O O . ALA C 1 231 ? 11.524 4.932 -11.861 1.00 4.03 219 ALA C O 1
ATOM 8584 N N . LYS C 1 232 ? 10.897 6.294 -10.167 1.00 4.44 220 LYS C N 1
ATOM 8585 C CA . LYS C 1 232 ? 11.744 7.418 -10.597 1.00 4.55 220 LYS C CA 1
ATOM 8586 C C . LYS C 1 232 ? 13.208 7.040 -10.542 1.00 2.81 220 LYS C C 1
ATOM 8587 O O . LYS C 1 232 ? 13.952 7.196 -11.547 1.00 3.76 220 LYS C O 1
ATOM 8593 N N . LYS C 1 233 ? 13.605 6.433 -9.444 1.00 3.27 221 LYS C N 1
ATOM 8594 C CA . LYS C 1 233 ? 15.016 6.069 -9.217 1.00 5.66 221 LYS C CA 1
ATOM 8595 C C . LYS C 1 233 ? 15.523 5.071 -10.260 1.00 4.28 221 LYS C C 1
ATOM 8596 O O . LYS C 1 233 ? 16.665 5.219 -10.792 1.00 3.25 221 LYS C O 1
ATOM 8602 N N . TYR C 1 234 ? 14.700 4.049 -10.536 1.00 4.67 222 TYR C N 1
ATOM 8603 C CA . TYR C 1 234 ? 15.070 2.890 -11.395 1.00 4.25 222 TYR C CA 1
ATOM 8604 C C . TYR C 1 234 ? 14.642 3.037 -12.867 1.00 5.26 222 TYR C C 1
ATOM 8605 O O . TYR C 1 234 ? 14.962 2.177 -13.714 1.00 5.91 222 TYR C O 1
ATOM 8614 N N . GLY C 1 235 ? 13.984 4.144 -13.201 1.00 5.58 223 GLY C N 1
ATOM 8615 C CA . GLY C 1 235 ? 13.636 4.447 -14.582 1.00 5.89 223 GLY C CA 1
ATOM 8616 C C . GLY C 1 235 ? 12.552 3.565 -15.154 1.00 8.89 223 GLY C C 1
ATOM 8617 O O . GLY C 1 235 ? 12.573 3.275 -16.372 1.00 9.47 223 GLY C O 1
ATOM 8618 N N . VAL C 1 236 ? 11.627 3.148 -14.289 1.00 4.10 224 VAL C N 1
ATOM 8619 C CA . VAL C 1 236 ? 10.516 2.330 -14.672 1.00 3.07 224 VAL C CA 1
ATOM 8620 C C . VAL C 1 236 ? 9.193 3.035 -14.397 1.00 5.15 224 VAL C C 1
ATOM 8621 O O . VAL C 1 236 ? 9.157 4.117 -13.818 1.00 5.22 224 VAL C O 1
ATOM 8625 N N . LYS C 1 237 ? 8.111 2.460 -14.920 1.00 2.16 225 LYS C N 1
ATOM 8626 C CA . LYS C 1 237 ? 6.806 3.095 -14.796 1.00 4.85 225 LYS C CA 1
ATOM 8627 C C . LYS C 1 237 ? 6.198 2.966 -13.384 1.00 5.62 225 LYS C C 1
ATOM 8628 O O . LYS C 1 237 ? 6.237 1.891 -12.780 1.00 4.03 225 LYS C O 1
ATOM 8634 N N . PRO C 1 238 ? 5.645 4.072 -12.828 1.00 3.47 226 PRO C N 1
ATOM 8635 C CA . PRO C 1 238 ? 4.914 3.957 -11.562 1.00 4.98 226 PRO C CA 1
ATOM 8636 C C . PRO C 1 238 ? 3.539 3.327 -11.917 1.00 3.23 226 PRO C C 1
ATOM 8637 O O . PRO C 1 238 ? 2.953 3.668 -12.972 1.00 4.58 226 PRO C O 1
ATOM 8641 N N . ILE C 1 239 ? 3.094 2.374 -11.119 1.00 5.66 227 ILE C N 1
ATOM 8642 C CA . ILE C 1 239 ? 1.886 1.595 -11.395 1.00 6.34 227 ILE C CA 1
ATOM 8643 C C . ILE C 1 239 ? 0.844 1.789 -10.312 1.00 7.18 227 ILE C C 1
ATOM 8644 O O . ILE C 1 239 ? 1.146 1.707 -9.122 1.00 6.14 227 ILE C O 1
ATOM 8649 N N . GLY C 1 240 ? -0.395 2.063 -10.711 1.00 9.62 228 GLY C N 1
ATOM 8650 C CA . GLY C 1 240 ? -1.467 2.176 -9.689 1.00 14.48 228 GLY C CA 1
ATOM 8651 C C . GLY C 1 240 ? -2.817 1.785 -10.227 1.00 19.57 228 GLY C C 1
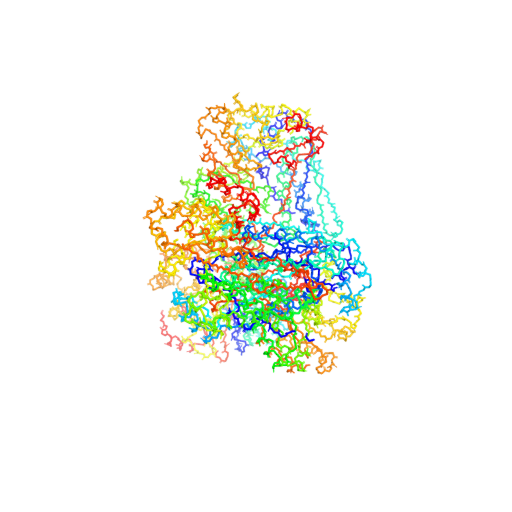ATOM 8652 O O . GLY C 1 240 ? -3.058 1.914 -11.432 1.00 23.77 228 GLY C O 1
ATOM 8653 N N . THR C 1 241 ? -3.692 1.290 -9.366 1.00 18.17 229 THR C N 1
ATOM 8654 C CA . THR C 1 241 ? -5.101 1.029 -9.730 1.00 24.15 229 THR C CA 1
ATOM 8655 C C . THR C 1 241 ? -5.950 1.779 -8.698 1.00 21.89 229 THR C C 1
ATOM 8656 O O . THR C 1 241 ? -5.436 2.318 -7.760 1.00 24.09 229 THR C O 1
ATOM 8660 N N . VAL C 1 242 ? -7.253 1.854 -8.882 1.00 22.47 230 VAL C N 1
ATOM 8661 C CA . VAL C 1 242 ? -8.092 2.259 -7.732 1.00 20.54 230 VAL C CA 1
ATOM 8662 C C . VAL C 1 242 ? -8.039 1.241 -6.517 1.00 21.35 230 VAL C C 1
ATOM 8663 O O . VAL C 1 242 ? -7.792 0.020 -6.667 1.00 16.07 230 VAL C O 1
ATOM 8667 N N . ALA C 1 243 ? -8.235 1.765 -5.293 1.00 19.14 231 ALA C N 1
ATOM 8668 C CA . ALA C 1 243 ? -8.269 0.931 -4.093 1.00 17.72 231 ALA C CA 1
ATOM 8669 C C . ALA C 1 243 ? -9.722 0.811 -3.639 1.00 8.65 231 ALA C C 1
ATOM 8670 O O . ALA C 1 243 ? -10.547 1.645 -4.054 1.00 8.84 231 ALA C O 1
ATOM 8672 N N . HIS C 1 244 ? -9.999 -0.134 -2.730 1.00 10.02 232 HIS C N 1
ATOM 8673 C CA . HIS C 1 244 ? -11.381 -0.251 -2.151 1.00 6.73 232 HIS C CA 1
ATOM 8674 C C . HIS C 1 244 ? -11.844 1.036 -1.533 1.00 7.54 232 HIS C C 1
ATOM 8675 O O . HIS C 1 244 ? -13.037 1.381 -1.651 1.00 6.57 232 HIS C O 1
ATOM 8682 N N . GLU C 1 245 ? -10.938 1.759 -0.853 1.00 6.86 233 GLU C N 1
ATOM 8683 C CA . GLU C 1 245 ? -11.396 2.952 -0.134 1.00 7.40 233 GLU C CA 1
ATOM 8684 C C . GLU C 1 245 ? -12.162 3.914 -1.008 1.00 5.62 233 GLU C C 1
ATOM 8685 O O . GLU C 1 245 ? -12.986 4.655 -0.486 1.00 5.79 233 GLU C O 1
ATOM 8691 N N . TRP C 1 246 ? -11.943 3.902 -2.325 1.00 3.00 234 TRP C N 1
ATOM 8692 C CA . TRP C 1 246 ? -12.687 4.824 -3.192 1.00 2.61 234 TRP C CA 1
ATOM 8693 C C . TRP C 1 246 ? -14.188 4.476 -3.223 1.00 2.00 234 TRP C C 1
ATOM 8694 O O . TRP C 1 246 ? -15.007 5.337 -2.939 1.00 2.87 234 TRP C O 1
ATOM 8705 N N . VAL C 1 247 ? -14.531 3.259 -3.618 0.50 2.00 235 VAL C N 1
ATOM 8706 C CA . VAL C 1 247 ? -15.948 2.931 -3.645 0.50 2.60 235 VAL C CA 1
ATOM 8707 C C . VAL C 1 247 ? -16.516 2.890 -2.222 0.50 2.00 235 VAL C C 1
ATOM 8708 O O . VAL C 1 247 ? -17.695 3.143 -1.996 0.50 2.00 235 VAL C O 1
ATOM 8723 N N . GLY C 1 249 ? -15.780 4.918 0.292 1.00 4.13 237 GLY C N 1
ATOM 8724 C CA . GLY C 1 249 ? -16.089 6.314 0.624 1.00 5.12 237 GLY C CA 1
ATOM 8725 C C . GLY C 1 249 ? -17.312 6.840 -0.100 1.00 4.92 237 GLY C C 1
ATOM 8726 O O . GLY C 1 249 ? -18.205 7.466 0.479 1.00 6.10 237 GLY C O 1
ATOM 8727 N N . VAL C 1 250 ? -17.372 6.528 -1.390 1.00 6.39 238 VAL C N 1
ATOM 8728 C CA . VAL C 1 250 ? -18.442 6.962 -2.228 1.00 6.53 238 VAL C CA 1
ATOM 8729 C C . VAL C 1 250 ? -19.749 6.413 -1.684 1.00 5.28 238 VAL C C 1
ATOM 8730 O O . VAL C 1 250 ? -20.742 7.122 -1.628 1.00 5.12 238 VAL C O 1
ATOM 8734 N N . ALA C 1 251 ? -19.732 5.168 -1.196 1.00 5.34 239 ALA C N 1
ATOM 8735 C CA . ALA C 1 251 ? -20.964 4.540 -0.642 1.00 2.89 239 ALA C CA 1
ATOM 8736 C C . ALA C 1 251 ? -21.347 5.101 0.720 1.00 3.60 239 ALA C C 1
ATOM 8737 O O . ALA C 1 251 ? -22.511 5.272 1.004 1.00 6.86 239 ALA C O 1
ATOM 8739 N N . SER C 1 252 ? -20.349 5.314 1.579 1.00 7.23 240 SER C N 1
ATOM 8740 C CA . SER C 1 252 ? -20.585 5.690 2.959 1.00 9.07 240 SER C CA 1
ATOM 8741 C C . SER C 1 252 ? -20.948 7.165 3.095 1.00 9.97 240 SER C C 1
ATOM 8742 O O . SER C 1 252 ? -21.556 7.540 4.102 1.00 12.83 240 SER C O 1
ATOM 8745 N N . ILE C 1 253 ? -20.636 7.998 2.089 1.00 9.28 241 ILE C N 1
ATOM 8746 C CA . ILE C 1 253 ? -20.937 9.411 2.199 1.00 10.72 241 ILE C CA 1
ATOM 8747 C C . ILE C 1 253 ? -22.408 9.620 2.548 1.00 13.91 241 ILE C C 1
ATOM 8748 O O . ILE C 1 253 ? -22.704 10.302 3.553 1.00 12.63 241 ILE C O 1
ATOM 8753 N N . SER C 1 254 ? -23.307 9.006 1.770 1.00 10.71 242 SER C N 1
ATOM 8754 C CA . SER C 1 254 ? -24.750 9.072 2.013 1.00 16.84 242 SER C CA 1
ATOM 8755 C C . SER C 1 254 ? -25.413 7.697 2.259 1.00 14.53 242 SER C C 1
ATOM 8756 O O . SER C 1 254 ? -26.629 7.593 2.382 1.00 16.07 242 SER C O 1
ATOM 8759 N N . GLU C 1 255 ? -24.590 6.660 2.400 1.00 8.99 243 GLU C N 1
ATOM 8760 C CA . GLU C 1 255 ? -25.063 5.279 2.476 1.00 8.11 243 GLU C CA 1
ATOM 8761 C C . GLU C 1 255 ? -25.881 4.869 1.240 1.00 9.73 243 GLU C C 1
ATOM 8762 O O . GLU C 1 255 ? -26.798 4.021 1.324 1.00 7.49 243 GLU C O 1
ATOM 8768 N N . ASP C 1 256 ? -25.579 5.473 0.077 1.00 4.89 244 ASP C N 1
ATOM 8769 C CA . ASP C 1 256 ? -26.197 5.007 -1.140 1.00 6.42 244 ASP C CA 1
ATOM 8770 C C . ASP C 1 256 ? -25.293 3.868 -1.694 1.00 5.93 244 ASP C C 1
ATOM 8771 O O . ASP C 1 256 ? -24.465 4.072 -2.594 1.00 8.35 244 ASP C O 1
ATOM 8776 N N . TYR C 1 257 ? -25.470 2.665 -1.140 1.00 2.45 245 TYR C N 1
ATOM 8777 C CA . TYR C 1 257 ? -24.711 1.494 -1.594 1.00 3.59 245 TYR C CA 1
ATOM 8778 C C . TYR C 1 257 ? -25.209 0.995 -2.930 1.00 4.37 245 TYR C C 1
ATOM 8779 O O . TYR C 1 257 ? -24.419 0.497 -3.737 1.00 2.77 245 TYR C O 1
ATOM 8788 N N . LEU C 1 258 ? -26.497 1.143 -3.180 1.00 2.41 246 LEU C N 1
ATOM 8789 C CA . LEU C 1 258 ? -27.107 0.600 -4.408 1.00 5.79 246 LEU C CA 1
ATOM 8790 C C . LEU C 1 258 ? -26.433 1.191 -5.671 1.00 3.53 246 LEU C C 1
ATOM 8791 O O . LEU C 1 258 ? -26.149 0.499 -6.656 1.00 4.12 246 LEU C O 1
ATOM 8796 N N . HIS C 1 259 ? -26.123 2.464 -5.588 1.00 2.00 247 HIS C N 1
ATOM 8797 C CA . HIS C 1 259 ? -25.539 3.153 -6.732 1.00 3.34 247 HIS C CA 1
ATOM 8798 C C . HIS C 1 259 ? -24.026 3.395 -6.599 1.00 3.98 247 HIS C C 1
ATOM 8799 O O . HIS C 1 259 ? -23.432 4.026 -7.487 1.00 3.45 247 HIS C O 1
ATOM 8806 N N . ALA C 1 260 ? -23.377 2.877 -5.553 1.00 2.67 248 ALA C N 1
ATOM 8807 C CA . ALA C 1 260 ? -21.991 3.252 -5.257 1.00 3.92 248 ALA C CA 1
ATOM 8808 C C . ALA C 1 260 ? -21.002 2.822 -6.340 1.00 2.87 248 ALA C C 1
ATOM 8809 O O . ALA C 1 260 ? -20.125 3.621 -6.730 1.00 2.00 248 ALA C O 1
ATOM 8811 N N . ASN C 1 261 ? -21.099 1.588 -6.827 1.00 4.24 249 ASN C N 1
ATOM 8812 C CA . ASN C 1 261 ? -20.124 1.140 -7.844 1.00 2.00 249 ASN C CA 1
ATOM 8813 C C . ASN C 1 261 ? -20.201 1.995 -9.102 1.00 3.62 249 ASN C C 1
ATOM 8814 O O . ASN C 1 261 ? -19.166 2.431 -9.612 1.00 2.81 249 ASN C O 1
ATOM 8819 N N . LYS C 1 262 ? -21.404 2.318 -9.534 1.00 4.58 250 LYS C N 1
ATOM 8820 C CA . LYS C 1 262 ? -21.590 3.143 -10.731 1.00 5.27 250 LYS C CA 1
ATOM 8821 C C . LYS C 1 262 ? -21.156 4.604 -10.530 1.00 3.51 250 LYS C C 1
ATOM 8822 O O . LYS C 1 262 ? -20.407 5.156 -11.353 1.00 2.72 250 LYS C O 1
ATOM 8828 N N . ASN C 1 263 ? -21.493 5.165 -9.371 1.00 4.51 251 ASN C N 1
ATOM 8829 C CA . ASN C 1 263 ? -21.118 6.546 -9.025 1.00 3.52 251 ASN C CA 1
ATOM 8830 C C . ASN C 1 263 ? -19.598 6.670 -8.921 1.00 2.97 251 ASN C C 1
ATOM 8831 O O . ASN C 1 263 ? -19.051 7.665 -9.366 1.00 4.47 251 ASN C O 1
ATOM 8836 N N . ALA C 1 264 ? -18.950 5.658 -8.348 1.00 2.46 252 ALA C N 1
ATOM 8837 C CA . ALA C 1 264 ? -17.521 5.605 -8.153 1.00 2.00 252 ALA C CA 1
ATOM 8838 C C . ALA C 1 264 ? -16.813 5.616 -9.529 1.00 3.83 252 ALA C C 1
ATOM 8839 O O . ALA C 1 264 ? -15.821 6.302 -9.726 1.00 3.03 252 ALA C O 1
ATOM 8849 N N . ASP C 1 266 ? -18.097 6.652 -12.489 1.00 2.00 254 ASP C N 1
ATOM 8850 C CA . ASP C 1 266 ? -18.413 7.959 -13.093 1.00 2.00 254 ASP C CA 1
ATOM 8851 C C . ASP C 1 266 ? -17.462 8.981 -12.543 1.00 5.18 254 ASP C C 1
ATOM 8852 O O . ASP C 1 266 ? -16.806 9.674 -13.343 1.00 3.66 254 ASP C O 1
ATOM 8857 N N . CYS C 1 267 ? -17.314 9.044 -11.207 1.00 3.83 255 CYS C N 1
ATOM 8858 C CA . CYS C 1 267 ? -16.396 10.079 -10.650 1.00 5.63 255 CYS C CA 1
ATOM 8859 C C . CYS C 1 267 ? -14.948 9.862 -11.068 1.00 4.17 255 CYS C C 1
ATOM 8860 O O . CYS C 1 267 ? -14.237 10.837 -11.355 1.00 5.86 255 CYS C O 1
ATOM 8863 N N . TRP C 1 268 ? -14.478 8.602 -11.072 1.00 3.63 256 TRP C N 1
ATOM 8864 C CA . TRP C 1 268 ? -13.113 8.273 -11.423 1.00 5.56 256 TRP C CA 1
ATOM 8865 C C . TRP C 1 268 ? -12.829 8.736 -12.847 1.00 5.93 256 TRP C C 1
ATOM 8866 O O . TRP C 1 268 ? -11.844 9.400 -13.148 1.00 6.12 256 TRP C O 1
ATOM 8877 N N . ILE C 1 269 ? -13.759 8.407 -13.735 1.00 4.49 257 ILE C N 1
ATOM 8878 C CA . ILE C 1 269 ? -13.543 8.663 -15.135 1.00 5.82 257 ILE C CA 1
ATOM 8879 C C . ILE C 1 269 ? -13.655 10.160 -15.428 1.00 7.26 257 ILE C C 1
ATOM 8880 O O . ILE C 1 269 ? -12.886 10.672 -16.307 1.00 7.69 257 ILE C O 1
ATOM 8885 N N . ASN C 1 270 ? -14.588 10.841 -14.724 1.00 6.22 258 ASN C N 1
ATOM 8886 C CA . ASN C 1 270 ? -14.734 12.316 -14.818 1.00 6.01 258 ASN C CA 1
ATOM 8887 C C . ASN C 1 270 ? -13.448 13.030 -14.448 1.00 6.93 258 ASN C C 1
ATOM 8888 O O . ASN C 1 270 ? -13.111 14.101 -15.017 1.00 7.98 258 ASN C O 1
ATOM 8893 N N . THR C 1 271 ? -12.715 12.429 -13.512 1.00 6.91 259 THR C N 1
ATOM 8894 C CA . THR C 1 271 ? -11.513 13.065 -12.943 1.00 6.71 259 THR C CA 1
ATOM 8895 C C . THR C 1 271 ? -10.330 12.888 -13.853 1.00 7.95 259 THR C C 1
ATOM 8896 O O . THR C 1 271 ? -9.625 13.877 -14.111 1.00 6.98 259 THR C O 1
ATOM 8900 N N . PHE C 1 272 ? -10.134 11.665 -14.361 1.00 6.46 260 PHE C N 1
ATOM 8901 C CA . PHE C 1 272 ? -8.910 11.276 -15.070 1.00 6.45 260 PHE C CA 1
ATOM 8902 C C . PHE C 1 272 ? -9.022 11.073 -16.574 1.00 5.34 260 PHE C C 1
ATOM 8903 O O . PHE C 1 272 ? -8.002 11.024 -17.268 1.00 5.31 260 PHE C O 1
ATOM 8911 N N . GLY C 1 273 ? -10.241 10.944 -17.055 1.00 4.39 261 GLY C N 1
ATOM 8912 C CA . GLY C 1 273 ? -10.493 10.662 -18.436 1.00 5.09 261 GLY C CA 1
ATOM 8913 C C . GLY C 1 273 ? -10.649 9.159 -18.664 1.00 6.47 261 GLY C C 1
ATOM 8914 O O . GLY C 1 273 ? -9.957 8.335 -18.053 1.00 5.25 261 GLY C O 1
ATOM 8915 N N . ALA C 1 274 ? -11.559 8.782 -19.589 1.00 3.14 262 ALA C N 1
ATOM 8916 C CA . ALA C 1 274 ? -11.827 7.369 -19.813 1.00 5.29 262 ALA C CA 1
ATOM 8917 C C . ALA C 1 274 ? -10.605 6.535 -20.221 1.00 6.05 262 ALA C C 1
ATOM 8918 O O . ALA C 1 274 ? -10.479 5.394 -19.795 1.00 7.00 262 ALA C O 1
ATOM 8920 N N . LYS C 1 275 ? -9.713 7.069 -21.040 1.00 6.97 263 LYS C N 1
ATOM 8921 C CA . LYS C 1 275 ? -8.515 6.318 -21.398 1.00 9.83 263 LYS C CA 1
ATOM 8922 C C . LYS C 1 275 ? -7.636 5.911 -20.212 1.00 9.53 263 LYS C C 1
ATOM 8923 O O . LYS C 1 275 ? -6.821 4.977 -20.319 1.00 10.21 263 LYS C O 1
ATOM 8929 N N . ASN C 1 276 ? -7.832 6.595 -19.086 1.00 4.32 264 ASN C N 1
ATOM 8930 C CA . ASN C 1 276 ? -6.998 6.440 -17.906 1.00 3.98 264 ASN C CA 1
ATOM 8931 C C . ASN C 1 276 ? -7.661 5.791 -16.736 1.00 5.79 264 ASN C C 1
ATOM 8932 O O . ASN C 1 276 ? -7.156 5.866 -15.591 1.00 7.75 264 ASN C O 1
ATOM 8937 N N . ALA C 1 277 ? -8.772 5.142 -17.019 1.00 5.66 265 ALA C N 1
ATOM 8938 C CA . ALA C 1 277 ? -9.590 4.468 -16.013 1.00 6.48 265 ALA C CA 1
ATOM 8939 C C . ALA C 1 277 ? -8.785 3.366 -15.309 1.00 5.47 265 ALA C C 1
ATOM 8940 O O . ALA C 1 277 ? -8.824 3.209 -14.115 1.00 7.83 265 ALA C O 1
ATOM 8942 N N . GLY C 1 278 ? -7.984 2.661 -16.068 1.00 6.30 266 GLY C N 1
ATOM 8943 C CA . GLY C 1 278 ? -7.161 1.627 -15.528 1.00 7.74 266 GLY C CA 1
ATOM 8944 C C . GLY C 1 278 ? -7.891 0.316 -15.287 1.00 5.50 266 GLY C C 1
ATOM 8945 O O . GLY C 1 278 ? -8.658 -0.159 -16.112 1.00 6.44 266 GLY C O 1
ATOM 8946 N N . LEU C 1 279 ? -7.635 -0.285 -14.154 1.00 6.92 267 LEU C N 1
ATOM 8947 C CA . LEU C 1 279 ? -8.252 -1.557 -13.818 1.00 7.09 267 LEU C CA 1
ATOM 8948 C C . LEU C 1 279 ? -9.352 -1.348 -12.755 1.00 9.80 267 LEU C C 1
ATOM 8949 O O . LEU C 1 279 ? -9.127 -0.666 -11.798 1.00 8.98 267 LEU C O 1
ATOM 8954 N N . ALA C 1 280 ? -10.499 -1.995 -12.917 1.00 6.54 268 ALA C N 1
ATOM 8955 C CA . ALA C 1 280 ? -11.600 -1.914 -11.965 1.00 8.45 268 ALA C CA 1
ATOM 8956 C C . ALA C 1 280 ? -11.450 -2.912 -10.815 1.00 10.06 268 ALA C C 1
ATOM 8957 O O . ALA C 1 280 ? -11.147 -4.077 -11.014 1.00 7.80 268 ALA C O 1
ATOM 8959 N N . LEU C 1 281 ? -11.773 -2.461 -9.612 1.00 10.14 269 LEU C N 1
ATOM 8960 C CA . LEU C 1 281 ? -11.745 -3.348 -8.447 1.00 11.37 269 LEU C CA 1
ATOM 8961 C C . LEU C 1 281 ? -13.186 -3.720 -8.268 1.00 8.97 269 LEU C C 1
ATOM 8962 O O . LEU C 1 281 ? -14.023 -2.850 -8.024 1.00 12.19 269 LEU C O 1
ATOM 8967 N N . THR C 1 282 ? -13.495 -4.993 -8.369 1.00 5.21 270 THR C N 1
ATOM 8968 C CA . THR C 1 282 ? -14.898 -5.392 -8.464 1.00 7.79 270 THR C CA 1
ATOM 8969 C C . THR C 1 282 ? -15.513 -5.919 -7.175 1.00 7.80 270 THR C C 1
ATOM 8970 O O . THR C 1 282 ? -16.699 -6.072 -7.119 1.00 5.21 270 THR C O 1
ATOM 8974 N N . ASP C 1 283 ? -14.739 -6.241 -6.151 1.00 5.45 271 ASP C N 1
ATOM 8975 C CA . ASP C 1 283 ? -15.268 -7.087 -5.067 1.00 6.89 271 ASP C CA 1
ATOM 8976 C C . ASP C 1 283 ? -15.725 -6.327 -3.829 1.00 6.33 271 ASP C C 1
ATOM 8977 O O . ASP C 1 283 ? -16.147 -6.949 -2.855 1.00 6.93 271 ASP C O 1
ATOM 8982 N N . THR C 1 284 ? -15.679 -4.994 -3.876 1.00 5.36 272 THR C N 1
ATOM 8983 C CA . THR C 1 284 ? -15.836 -4.225 -2.634 1.00 6.50 272 THR C CA 1
ATOM 8984 C C . THR C 1 284 ? -17.165 -4.579 -2.022 1.00 5.83 272 THR C C 1
ATOM 8985 O O . THR C 1 284 ? -17.220 -4.817 -0.790 1.00 7.20 272 THR C O 1
ATOM 8989 N N . PHE C 1 285 ? -18.217 -4.578 -2.850 1.00 5.88 273 PHE C N 1
ATOM 8990 C CA . PHE C 1 285 ? -19.550 -4.967 -2.410 1.00 3.86 273 PHE C CA 1
ATOM 8991 C C . PHE C 1 285 ? -20.037 -6.258 -3.107 1.00 5.43 273 PHE C C 1
ATOM 8992 O O . PHE C 1 285 ? -21.251 -6.529 -3.249 1.00 5.60 273 PHE C O 1
ATOM 9000 N N . GLY C 1 286 ? -19.046 -7.094 -3.370 1.00 5.89 274 GLY C N 1
ATOM 9001 C CA . GLY C 1 286 ? -19.207 -8.336 -4.110 1.00 6.17 274 GLY C CA 1
ATOM 9002 C C . GLY C 1 286 ? -19.146 -8.059 -5.611 1.00 8.80 274 GLY C C 1
ATOM 9003 O O . GLY C 1 286 ? -19.711 -7.099 -6.104 1.00 5.33 274 GLY C O 1
ATOM 9004 N N . THR C 1 287 ? -18.524 -8.977 -6.326 1.00 8.18 275 THR C N 1
ATOM 9005 C CA . THR C 1 287 ? -18.363 -8.831 -7.785 1.00 8.22 275 THR C CA 1
ATOM 9006 C C . THR C 1 287 ? -19.685 -8.805 -8.536 1.00 4.95 275 THR C C 1
ATOM 9007 O O . THR C 1 287 ? -19.842 -8.037 -9.488 1.00 6.14 275 THR C O 1
ATOM 9011 N N . ASP C 1 288 ? -20.693 -9.574 -8.061 1.00 4.51 276 ASP C N 1
ATOM 9012 C CA . ASP C 1 288 ? -22.036 -9.601 -8.645 1.00 4.14 276 ASP C CA 1
ATOM 9013 C C . ASP C 1 288 ? -22.604 -8.199 -8.754 1.00 5.80 276 ASP C C 1
ATOM 9014 O O . ASP C 1 288 ? -23.113 -7.816 -9.810 1.00 4.42 276 ASP C O 1
ATOM 9019 N N . ASP C 1 289 ? -22.486 -7.430 -7.665 1.00 5.41 277 ASP C N 1
ATOM 9020 C CA . ASP C 1 289 ? -23.025 -6.068 -7.652 1.00 6.32 277 ASP C CA 1
ATOM 9021 C C . ASP C 1 289 ? -22.302 -5.182 -8.656 1.00 5.14 277 ASP C C 1
ATOM 9022 O O . ASP C 1 289 ? -22.916 -4.422 -9.381 1.00 4.18 277 ASP C O 1
ATOM 9027 N N . PHE C 1 290 ? -20.989 -5.301 -8.706 1.00 4.04 278 PHE C N 1
ATOM 9028 C CA . PHE C 1 290 ? -20.225 -4.566 -9.655 1.00 4.53 278 PHE C CA 1
ATOM 9029 C C . PHE C 1 290 ? -20.609 -4.870 -11.120 1.00 7.10 278 PHE C C 1
ATOM 9030 O O . PHE C 1 290 ? -20.715 -3.959 -11.953 1.00 3.62 278 PHE C O 1
ATOM 9038 N N . LEU C 1 291 ? -20.794 -6.151 -11.425 1.00 5.82 279 LEU C N 1
ATOM 9039 C CA . LEU C 1 291 ? -20.997 -6.577 -12.801 1.00 6.84 279 LEU C CA 1
ATOM 9040 C C . LEU C 1 291 ? -22.337 -6.063 -13.321 1.00 6.04 279 LEU C C 1
ATOM 9041 O O . LEU C 1 291 ? -22.474 -5.827 -14.525 1.00 5.41 279 LEU C O 1
ATOM 9046 N N . LYS C 1 292 ? -23.323 -5.846 -12.414 1.00 4.88 280 LYS C N 1
ATOM 9047 C CA . LYS C 1 292 ? -24.602 -5.227 -12.779 1.00 7.24 280 LYS C CA 1
ATOM 9048 C C . LYS C 1 292 ? -24.436 -3.965 -13.650 1.00 5.95 280 LYS C C 1
ATOM 9049 O O . LYS C 1 292 ? -25.256 -3.743 -14.554 1.00 7.61 280 LYS C O 1
ATOM 9053 N N . SER C 1 293 ? -23.459 -3.120 -13.347 0.50 2.00 281 SER C N 1
ATOM 9054 C CA . SER C 1 293 ? -23.305 -1.859 -14.042 0.50 2.00 281 SER C CA 1
ATOM 9055 C C . SER C 1 293 ? -22.091 -1.806 -14.974 0.50 2.00 281 SER C C 1
ATOM 9056 O O . SER C 1 293 ? -21.732 -0.766 -15.526 0.50 2.00 281 SER C O 1
ATOM 9061 N N . PHE C 1 294 ? -21.423 -2.944 -15.116 1.00 2.78 282 PHE C N 1
ATOM 9062 C CA . PHE C 1 294 ? -20.178 -2.994 -15.867 1.00 2.97 282 PHE C CA 1
ATOM 9063 C C . PHE C 1 294 ? -20.517 -3.358 -17.338 1.00 4.81 282 PHE C C 1
ATOM 9064 O O . PHE C 1 294 ? -20.422 -4.516 -17.801 1.00 4.89 282 PHE C O 1
ATOM 9072 N N . ARG C 1 295 ? -20.966 -2.319 -18.041 1.00 3.00 283 ARG C N 1
ATOM 9073 C CA . ARG C 1 295 ? -21.467 -2.372 -19.392 1.00 4.82 283 ARG C CA 1
ATOM 9074 C C . ARG C 1 295 ? -20.929 -1.095 -20.045 1.00 4.32 283 ARG C C 1
ATOM 9075 O O . ARG C 1 295 ? -20.321 -0.254 -19.352 1.00 2.13 283 ARG C O 1
ATOM 9083 N N . PRO C 1 296 ? -21.020 -0.979 -21.381 1.00 4.51 284 PRO C N 1
ATOM 9084 C CA . PRO C 1 296 ? -20.527 0.251 -22.028 1.00 2.71 284 PRO C CA 1
ATOM 9085 C C . PRO C 1 296 ? -21.172 1.537 -21.438 1.00 2.00 284 PRO C C 1
ATOM 9086 O O . PRO C 1 296 ? -22.379 1.515 -21.108 1.00 2.84 284 PRO C O 1
ATOM 9090 N N . PRO C 1 297 ? -20.367 2.624 -21.284 1.00 3.42 285 PRO C N 1
ATOM 9091 C CA . PRO C 1 297 ? -18.957 2.703 -21.667 1.00 4.26 285 PRO C CA 1
ATOM 9092 C C . PRO C 1 297 ? -17.911 2.192 -20.689 1.00 3.49 285 PRO C C 1
ATOM 9093 O O . PRO C 1 297 ? -16.757 2.039 -21.062 1.00 5.47 285 PRO C O 1
ATOM 9097 N N . TYR C 1 298 ? -18.329 1.878 -19.475 1.00 2.49 286 TYR C N 1
ATOM 9098 C CA . TYR C 1 298 ? -17.404 1.522 -18.414 1.00 2.64 286 TYR C CA 1
ATOM 9099 C C . TYR C 1 298 ? -16.557 0.299 -18.737 1.00 2.52 286 TYR C C 1
ATOM 9100 O O . TYR C 1 298 ? -15.348 0.271 -18.488 1.00 5.39 286 TYR C O 1
ATOM 9109 N N . SER C 1 299 ? -17.227 -0.719 -19.284 1.00 3.82 287 SER C N 1
ATOM 9110 C CA . SER C 1 299 ? -16.564 -1.987 -19.605 1.00 3.24 287 SER C CA 1
ATOM 9111 C C . SER C 1 299 ? -15.592 -1.864 -20.721 1.00 2.50 287 SER C C 1
ATOM 9112 O O . SER C 1 299 ? -14.687 -2.706 -20.869 1.00 3.19 287 SER C O 1
ATOM 9115 N N . ASP C 1 300 ? -15.746 -0.824 -21.532 1.00 4.52 288 ASP C N 1
ATOM 9116 C CA . ASP C 1 300 ? -14.713 -0.501 -22.524 1.00 4.30 288 ASP C CA 1
ATOM 9117 C C . ASP C 1 300 ? -13.576 0.375 -22.038 1.00 7.11 288 ASP C C 1
ATOM 9118 O O . ASP C 1 300 ? -12.400 0.212 -22.483 1.00 5.19 288 ASP C O 1
ATOM 9123 N N . ALA C 1 301 ? -13.884 1.313 -21.165 1.00 4.80 289 ALA C N 1
ATOM 9124 C CA . ALA C 1 301 ? -12.899 2.271 -20.680 1.00 6.43 289 ALA C CA 1
ATOM 9125 C C . ALA C 1 301 ? -11.830 1.624 -19.781 1.00 5.74 289 ALA C C 1
ATOM 9126 O O . ALA C 1 301 ? -10.633 1.827 -19.975 1.00 6.70 289 ALA C O 1
ATOM 9128 N N . TYR C 1 302 ? -12.243 0.797 -18.835 1.00 2.98 290 TYR C N 1
ATOM 9129 C CA . TYR C 1 302 ? -11.286 0.097 -18.009 1.00 4.30 290 TYR C CA 1
ATOM 9130 C C . TYR C 1 302 ? -10.634 -1.003 -18.865 1.00 2.53 290 TYR C C 1
ATOM 9131 O O . TYR C 1 302 ? -11.322 -1.684 -19.699 1.00 5.05 290 TYR C O 1
ATOM 9140 N N . VAL C 1 303 ? -9.351 -1.235 -18.687 1.00 2.54 291 VAL C N 1
ATOM 9141 C CA . VAL C 1 303 ? -8.667 -2.244 -19.489 1.00 4.02 291 VAL C CA 1
ATOM 9142 C C . VAL C 1 303 ? -8.690 -3.672 -18.909 1.00 3.92 291 VAL C C 1
ATOM 9143 O O . VAL C 1 303 ? -8.156 -4.609 -19.520 1.00 3.92 291 VAL C O 1
ATOM 9147 N N . GLY C 1 304 ? -9.340 -3.817 -17.761 1.00 4.79 292 GLY C N 1
ATOM 9148 C CA . GLY C 1 304 ? -9.461 -5.073 -17.066 1.00 2.09 292 GLY C CA 1
ATOM 9149 C C . GLY C 1 304 ? -9.904 -4.822 -15.634 1.00 2.32 292 GLY C C 1
ATOM 9150 O O . GLY C 1 304 ? -10.491 -3.786 -15.289 1.00 2.02 292 GLY C O 1
ATOM 9151 N N . VAL C 1 305 ? -9.748 -5.866 -14.842 1.00 2.67 293 VAL C N 1
ATOM 9152 C CA . VAL C 1 305 ? -10.175 -5.869 -13.453 1.00 3.56 293 VAL C CA 1
ATOM 9153 C C . VAL C 1 305 ? -9.055 -6.328 -12.577 1.00 5.60 293 VAL C C 1
ATOM 9154 O O . VAL C 1 305 ? -8.146 -7.022 -13.038 1.00 4.27 293 VAL C O 1
ATOM 9158 N N . ARG C 1 306 ? -9.127 -5.973 -11.290 1.00 8.42 294 ARG C N 1
ATOM 9159 C CA . ARG C 1 306 ? -8.100 -6.397 -10.340 1.00 10.00 294 ARG C CA 1
ATOM 9160 C C . ARG C 1 306 ? -8.755 -7.363 -9.372 1.00 9.53 294 ARG C C 1
ATOM 9161 O O . ARG C 1 306 ? -9.838 -7.085 -8.794 1.00 10.61 294 ARG C O 1
ATOM 9169 N N . GLN C 1 307 ? -8.148 -8.536 -9.236 1.00 9.79 295 GLN C N 1
ATOM 9170 C CA . GLN C 1 307 ? -8.685 -9.604 -8.413 1.00 7.18 295 GLN C CA 1
ATOM 9171 C C . GLN C 1 307 ? -8.021 -9.511 -7.058 1.00 10.98 295 GLN C C 1
ATOM 9172 O O . GLN C 1 307 ? -6.802 -9.437 -6.956 1.00 9.46 295 GLN C O 1
ATOM 9178 N N . ASP C 1 308 ? -8.823 -9.543 -6.023 1.00 12.54 296 ASP C N 1
ATOM 9179 C CA . ASP C 1 308 ? -8.306 -9.293 -4.677 1.00 13.88 296 ASP C CA 1
ATOM 9180 C C . ASP C 1 308 ? -8.865 -10.209 -3.583 1.00 15.53 296 ASP C C 1
ATOM 9181 O O . ASP C 1 308 ? -8.354 -10.157 -2.449 1.00 18.63 296 ASP C O 1
ATOM 9186 N N . SER C 1 309 ? -9.899 -10.998 -3.867 1.00 12.94 297 SER C N 1
ATOM 9187 C CA . SER C 1 309 ? -10.485 -11.887 -2.847 1.00 14.53 297 SER C CA 1
ATOM 9188 C C . SER C 1 309 ? -11.156 -13.082 -3.470 1.00 15.38 297 SER C C 1
ATOM 9189 O O . SER C 1 309 ? -11.345 -13.161 -4.692 1.00 13.64 297 SER C O 1
ATOM 9192 N N . GLY C 1 310 ? -11.491 -14.060 -2.640 1.00 11.88 298 GLY C N 1
ATOM 9193 C CA . GLY C 1 310 ? -12.078 -15.254 -3.134 1.00 13.41 298 GLY C CA 1
ATOM 9194 C C . GLY C 1 310 ? -11.102 -16.085 -3.945 1.00 12.90 298 GLY C C 1
ATOM 9195 O O . GLY C 1 310 ? -9.921 -15.786 -4.037 1.00 18.55 298 GLY C O 1
ATOM 9196 N N . ASP C 1 311 ? -11.660 -17.086 -4.604 1.00 13.51 299 ASP C N 1
ATOM 9197 C CA . ASP C 1 311 ? -10.912 -18.114 -5.332 1.00 11.84 299 ASP C CA 1
ATOM 9198 C C . ASP C 1 311 ? -10.502 -17.478 -6.658 1.00 7.67 299 ASP C C 1
ATOM 9199 O O . ASP C 1 311 ? -11.382 -17.089 -7.423 1.00 8.70 299 ASP C O 1
ATOM 9204 N N . PRO C 1 312 ? -9.206 -17.325 -6.891 1.00 9.62 300 PRO C N 1
ATOM 9205 C CA . PRO C 1 312 ? -8.850 -16.617 -8.141 1.00 7.94 300 PRO C CA 1
ATOM 9206 C C . PRO C 1 312 ? -9.285 -17.339 -9.451 1.00 8.79 300 PRO C C 1
ATOM 9207 O O . PRO C 1 312 ? -9.491 -16.687 -10.454 1.00 6.29 300 PRO C O 1
ATOM 9211 N N . VAL C 1 313 ? -9.380 -18.675 -9.429 1.00 6.88 301 VAL C N 1
ATOM 9212 C CA . VAL C 1 313 ? -9.762 -19.436 -10.627 1.00 7.44 301 VAL C CA 1
ATOM 9213 C C . VAL C 1 313 ? -11.244 -19.252 -10.913 1.00 6.85 301 VAL C C 1
ATOM 9214 O O . VAL C 1 313 ? -11.672 -18.996 -12.031 1.00 6.39 301 VAL C O 1
ATOM 9218 N N . GLU C 1 314 ? -12.052 -19.381 -9.890 1.00 5.63 302 GLU C N 1
ATOM 9219 C CA . GLU C 1 314 ? -13.474 -19.141 -10.053 1.00 7.70 302 GLU C CA 1
ATOM 9220 C C . GLU C 1 314 ? -13.727 -17.702 -10.519 1.00 5.04 302 GLU C C 1
ATOM 9221 O O . GLU C 1 314 ? -14.576 -17.467 -11.375 1.00 5.71 302 GLU C O 1
ATOM 9224 N N . TYR C 1 315 ? -13.011 -16.771 -9.926 1.00 5.84 303 TYR C N 1
ATOM 9225 C CA . TYR C 1 315 ? -13.135 -15.356 -10.322 1.00 4.51 303 TYR C CA 1
ATOM 9226 C C . TYR C 1 315 ? -12.823 -15.189 -11.783 1.00 4.67 303 TYR C C 1
ATOM 9227 O O . TYR C 1 315 ? -13.553 -14.513 -12.493 1.00 3.64 303 TYR C O 1
ATOM 9236 N N . THR C 1 316 ? -11.762 -15.842 -12.218 1.00 2.47 304 THR C N 1
ATOM 9237 C CA . THR C 1 316 ? -11.316 -15.747 -13.622 1.00 2.40 304 THR C CA 1
ATOM 9238 C C . THR C 1 316 ? -12.420 -16.241 -14.553 1.00 4.60 304 THR C C 1
ATOM 9239 O O . THR C 1 316 ? -12.698 -15.656 -15.593 1.00 2.00 304 THR C O 1
ATOM 9243 N N . LYS C 1 317 ? -13.079 -17.349 -14.185 1.00 4.76 305 LYS C N 1
ATOM 9244 C CA . LYS C 1 317 ? -14.131 -17.920 -15.002 1.00 3.46 305 LYS C CA 1
ATOM 9245 C C . LYS C 1 317 ? -15.318 -16.975 -15.058 1.00 2.54 305 LYS C C 1
ATOM 9246 O O . LYS C 1 317 ? -15.945 -16.815 -16.119 1.00 4.35 305 LYS C O 1
ATOM 9252 N N . LYS C 1 318 ? -15.661 -16.392 -13.907 1.00 2.39 306 LYS C N 1
ATOM 9253 C CA . LYS C 1 318 ? -16.793 -15.462 -13.818 1.00 2.21 306 LYS C CA 1
ATOM 9254 C C . LYS C 1 318 ? -16.615 -14.220 -14.705 1.00 2.00 306 LYS C C 1
ATOM 9255 O O . LYS C 1 318 ? -17.551 -13.742 -15.392 1.00 2.13 306 LYS C O 1
ATOM 9261 N N . ILE C 1 319 ? -15.400 -13.685 -14.618 1.00 2.00 307 ILE C N 1
ATOM 9262 C CA . ILE C 1 319 ? -15.053 -12.454 -15.322 1.00 2.00 307 ILE C CA 1
ATOM 9263 C C . ILE C 1 319 ? -14.945 -12.734 -16.812 1.00 2.00 307 ILE C C 1
ATOM 9264 O O . ILE C 1 319 ? -15.453 -11.923 -17.636 1.00 2.00 307 ILE C O 1
ATOM 9269 N N . SER C 1 320 ? -14.366 -13.866 -17.172 0.50 2.00 308 SER C N 1
ATOM 9270 C CA . SER C 1 320 ? -14.289 -14.220 -18.600 0.50 2.00 308 SER C CA 1
ATOM 9271 C C . SER C 1 320 ? -15.685 -14.400 -19.220 0.50 2.00 308 SER C C 1
ATOM 9272 O O . SER C 1 320 ? -15.954 -13.931 -20.312 0.50 2.00 308 SER C O 1
ATOM 9277 N N . HIS C 1 321 ? -16.588 -15.034 -18.466 1.00 2.34 309 HIS C N 1
ATOM 9278 C CA . HIS C 1 321 ? -17.976 -15.221 -18.905 1.00 2.50 309 HIS C CA 1
ATOM 9279 C C . HIS C 1 321 ? -18.628 -13.843 -19.145 1.00 2.19 309 HIS C C 1
ATOM 9280 O O . HIS C 1 321 ? -19.328 -13.651 -20.129 1.00 3.33 309 HIS C O 1
ATOM 9287 N N . HIS C 1 322 ? -18.415 -12.916 -18.218 1.00 2.00 310 HIS C N 1
ATOM 9288 C CA . HIS C 1 322 ? -18.960 -11.565 -18.367 1.00 2.00 310 HIS C CA 1
ATOM 9289 C C . HIS C 1 322 ? -18.474 -10.895 -19.628 1.00 2.00 310 HIS C C 1
ATOM 9290 O O . HIS C 1 322 ? -19.256 -10.355 -20.419 1.00 2.65 310 HIS C O 1
ATOM 9297 N N . TYR C 1 323 ? -17.159 -10.889 -19.818 1.00 2.00 311 TYR C N 1
ATOM 9298 C CA . TYR C 1 323 ? -16.585 -10.164 -20.924 1.00 2.00 311 TYR C CA 1
ATOM 9299 C C . TYR C 1 323 ? -16.891 -10.832 -22.279 1.00 2.00 311 TY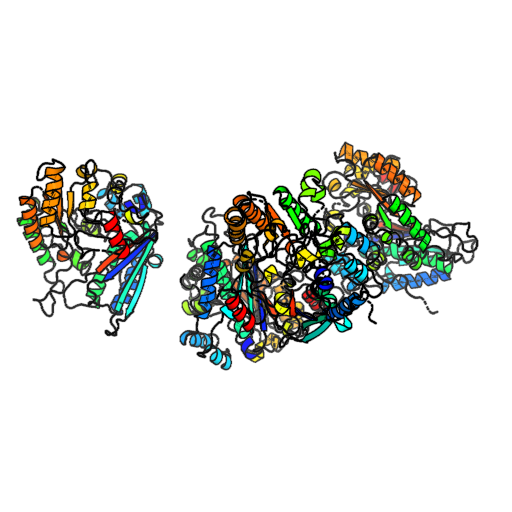R C C 1
ATOM 9300 O O . TYR C 1 323 ? -17.218 -10.188 -23.269 1.00 2.00 311 TYR C O 1
ATOM 9309 N N . HIS C 1 324 ? -16.832 -12.161 -22.326 1.00 3.01 312 HIS C N 1
ATOM 9310 C CA . HIS C 1 324 ? -16.882 -12.846 -23.613 1.00 4.44 312 HIS C CA 1
ATOM 9311 C C . HIS C 1 324 ? -18.322 -13.186 -23.992 1.00 3.60 312 HIS C C 1
ATOM 9312 O O . HIS C 1 324 ? -18.768 -12.938 -25.109 1.00 5.73 312 HIS C O 1
ATOM 9319 N N . ASP C 1 325 ? -19.035 -13.764 -23.036 1.00 3.98 313 ASP C N 1
ATOM 9320 C CA . ASP C 1 325 ? -20.372 -14.236 -23.245 1.00 4.90 313 ASP C CA 1
ATOM 9321 C C . ASP C 1 325 ? -21.457 -13.167 -23.140 1.00 7.26 313 ASP C C 1
ATOM 9322 O O . ASP C 1 325 ? -22.412 -13.136 -23.956 1.00 9.49 313 ASP C O 1
ATOM 9327 N N . VAL C 1 326 ? -21.349 -12.298 -22.158 1.00 5.24 314 VAL C N 1
ATOM 9328 C CA . VAL C 1 326 ? -22.327 -11.215 -21.963 1.00 6.09 314 VAL C CA 1
ATOM 9329 C C . VAL C 1 326 ? -21.988 -10.015 -22.844 1.00 4.39 314 VAL C C 1
ATOM 9330 O O . VAL C 1 326 ? -22.851 -9.528 -23.592 1.00 6.51 314 VAL C O 1
ATOM 9334 N N . LEU C 1 327 ? -20.738 -9.553 -22.790 1.00 4.20 315 LEU C N 1
ATOM 9335 C CA . LEU C 1 327 ? -20.342 -8.297 -23.466 1.00 3.66 315 LEU C CA 1
ATOM 9336 C C . LEU C 1 327 ? -19.844 -8.492 -24.920 1.00 5.23 315 LEU C C 1
ATOM 9337 O O . LEU C 1 327 ? -19.614 -7.497 -25.640 1.00 4.12 315 LEU C O 1
ATOM 9342 N N . LYS C 1 328 ? -19.613 -9.752 -25.299 1.00 4.56 316 LYS C N 1
ATOM 9343 C CA . LYS C 1 328 ? -19.283 -10.159 -26.669 1.00 5.13 316 LYS C CA 1
ATOM 9344 C C . LYS C 1 328 ? -17.875 -9.686 -27.082 1.00 5.28 316 LYS C C 1
ATOM 9345 O O . LYS C 1 328 ? -17.578 -9.525 -28.251 1.00 7.64 316 LYS C O 1
ATOM 9351 N N . LEU C 1 329 ? -16.995 -9.543 -26.115 1.00 3.13 317 LEU C N 1
ATOM 9352 C CA . LEU C 1 329 ? -15.606 -9.136 -26.364 1.00 2.00 317 LEU C CA 1
ATOM 9353 C C . LEU C 1 329 ? -14.777 -10.406 -26.704 1.00 6.21 317 LEU C C 1
ATOM 9354 O O . LEU C 1 329 ? -15.068 -11.501 -26.186 1.00 4.47 317 LEU C O 1
ATOM 9359 N N . PRO C 1 330 ? -13.769 -10.260 -27.589 1.00 6.21 318 PRO C N 1
ATOM 9360 C CA . PRO C 1 330 ? -12.915 -11.397 -27.952 1.00 8.18 318 PRO C CA 1
ATOM 9361 C C . PRO C 1 330 ? -12.062 -11.838 -26.802 1.00 4.93 318 PRO C C 1
ATOM 9362 O O . PRO C 1 330 ? -11.789 -11.079 -25.875 1.00 3.98 318 PRO C O 1
ATOM 9366 N N . LYS C 1 331 ? -11.667 -13.085 -26.844 1.00 6.00 319 LYS C N 1
ATOM 9367 C CA . LYS C 1 331 ? -10.798 -13.582 -25.822 1.00 3.45 319 LYS C CA 1
ATOM 9368 C C . LYS C 1 331 ? -9.471 -12.851 -25.917 1.00 4.45 319 LYS C C 1
ATOM 9369 O O . LYS C 1 331 ? -9.073 -12.417 -27.002 1.00 5.23 319 LYS C O 1
ATOM 9375 N N . PHE C 1 332 ? -8.818 -12.720 -24.767 1.00 4.78 320 PHE C N 1
ATOM 9376 C CA . PHE C 1 332 ? -7.532 -12.062 -24.601 1.00 2.97 320 PHE C CA 1
ATOM 9377 C C . PHE C 1 332 ? -7.598 -10.590 -24.951 1.00 7.82 320 PHE C C 1
ATOM 9378 O O . PHE C 1 332 ? -6.626 -10.003 -25.361 1.00 11.27 320 PHE C O 1
ATOM 9386 N N . SER C 1 333 ? -8.740 -9.989 -24.732 1.00 5.39 321 SER C N 1
ATOM 9387 C CA . SER C 1 333 ? -8.818 -8.549 -24.915 1.00 10.02 321 SER C CA 1
ATOM 9388 C C . SER C 1 333 ? -8.749 -7.721 -23.625 1.00 6.24 321 SER C C 1
ATOM 9389 O O . SER C 1 333 ? -8.334 -6.544 -23.667 1.00 9.26 321 SER C O 1
ATOM 9392 N N . LYS C 1 334 ? -9.029 -8.339 -22.485 1.00 2.00 322 LYS C N 1
ATOM 9393 C CA . LYS C 1 334 ? -9.052 -7.654 -21.207 1.00 2.00 322 LYS C CA 1
ATOM 9394 C C . LYS C 1 334 ? -8.146 -8.389 -20.211 1.00 5.60 322 LYS C C 1
ATOM 9395 O O . LYS C 1 334 ? -7.838 -9.566 -20.400 1.00 5.32 322 LYS C O 1
ATOM 9401 N N . ILE C 1 335 ? -7.683 -7.644 -19.213 1.00 3.43 323 ILE C N 1
ATOM 9402 C CA . ILE C 1 335 ? -6.742 -8.110 -18.207 1.00 3.18 323 ILE C CA 1
ATOM 9403 C C . ILE C 1 335 ? -7.427 -8.454 -16.886 1.00 4.77 323 ILE C C 1
ATOM 9404 O O . ILE C 1 335 ? -8.379 -7.790 -16.465 1.00 3.05 323 ILE C O 1
ATOM 9409 N N . ILE C 1 336 ? -6.938 -9.509 -16.234 1.00 4.00 324 ILE C N 1
ATOM 9410 C CA . ILE C 1 336 ? -7.120 -9.664 -14.795 1.00 2.46 324 ILE C CA 1
ATOM 9411 C C . ILE C 1 336 ? -5.754 -9.490 -14.113 1.00 4.48 324 ILE C C 1
ATOM 9412 O O . ILE C 1 336 ? -4.769 -10.152 -14.474 1.00 5.48 324 ILE C O 1
ATOM 9417 N N . CYS C 1 337 ? -5.723 -8.575 -13.163 1.00 4.25 325 CYS C N 1
ATOM 9418 C CA . CYS C 1 337 ? -4.559 -8.335 -12.340 1.00 5.14 325 CYS C CA 1
ATOM 9419 C C . CYS C 1 337 ? -4.763 -9.008 -11.000 1.00 4.80 325 CYS C C 1
ATOM 9420 O O . CYS C 1 337 ? -5.639 -8.637 -10.228 1.00 5.71 325 CYS C O 1
ATOM 9423 N N . TYR C 1 338 ? -3.970 -10.055 -10.762 1.00 2.08 326 TYR C N 1
ATOM 9424 C CA . TYR C 1 338 ? -4.027 -10.800 -9.523 1.00 3.64 326 TYR C CA 1
ATOM 9425 C C . TYR C 1 338 ? -3.066 -10.121 -8.538 1.00 4.22 326 TYR C C 1
ATOM 9426 O O . TYR C 1 338 ? -1.879 -9.977 -8.826 1.00 6.87 326 TYR C O 1
ATOM 9435 N N . SER C 1 339 ? -3.610 -9.715 -7.382 1.00 8.85 327 SER C N 1
ATOM 9436 C CA . SER C 1 339 ? -2.840 -8.830 -6.483 1.00 8.25 327 SER C CA 1
ATOM 9437 C C . SER C 1 339 ? -2.934 -9.253 -4.987 1.00 8.82 327 SER C C 1
ATOM 9438 O O . SER C 1 339 ? -2.318 -8.609 -4.156 1.00 11.90 327 SER C O 1
ATOM 9441 N N . ASP C 1 340 ? -3.581 -10.360 -4.688 1.00 8.93 328 ASP C N 1
ATOM 9442 C CA . ASP C 1 340 ? -3.791 -10.771 -3.277 1.00 11.66 328 ASP C CA 1
ATOM 9443 C C . ASP C 1 340 ? -2.707 -11.761 -2.834 1.00 6.70 328 ASP C C 1
ATOM 9444 O O . ASP C 1 340 ? -2.817 -12.956 -3.099 1.00 7.92 328 ASP C O 1
ATOM 9449 N N . SER C 1 341 ? -1.658 -11.275 -2.143 1.00 9.04 329 SER C N 1
ATOM 9450 C CA . SER C 1 341 ? -0.706 -12.205 -1.516 1.00 7.68 329 SER C CA 1
ATOM 9451 C C . SER C 1 341 ? -0.015 -13.076 -2.544 1.00 6.86 329 SER C C 1
ATOM 9452 O O . SER C 1 341 ? 0.122 -14.288 -2.378 1.00 7.56 329 SER C O 1
ATOM 9455 N N . LEU C 1 342 ? 0.467 -12.435 -3.601 1.00 5.63 330 LEU C N 1
ATOM 9456 C CA . LEU C 1 342 ? 1.116 -13.185 -4.691 1.00 5.44 330 LEU C CA 1
ATOM 9457 C C . LEU C 1 342 ? 2.543 -13.638 -4.366 1.00 8.82 330 LEU C C 1
ATOM 9458 O O . LEU C 1 342 ? 3.240 -13.035 -3.553 1.00 6.92 330 LEU C O 1
ATOM 9463 N N . ASN C 1 343 ? 2.930 -14.735 -5.002 1.00 6.15 331 ASN C N 1
ATOM 9464 C CA . ASN C 1 343 ? 4.300 -15.172 -5.093 1.00 5.52 331 ASN C CA 1
ATOM 9465 C C . ASN C 1 343 ? 4.514 -15.786 -6.465 1.00 5.13 331 ASN C C 1
ATOM 9466 O O . ASN C 1 343 ? 3.577 -15.873 -7.277 1.00 4.60 331 ASN C O 1
ATOM 9471 N N . VAL C 1 344 ? 5.739 -16.182 -6.759 1.00 4.55 332 VAL C N 1
ATOM 9472 C CA . VAL C 1 344 ? 6.034 -16.682 -8.092 1.00 6.34 332 VAL C CA 1
ATOM 9473 C C . VAL C 1 344 ? 5.192 -17.926 -8.427 1.00 4.50 332 VAL C C 1
ATOM 9474 O O . VAL C 1 344 ? 4.634 -18.087 -9.574 1.00 5.57 332 VAL C O 1
ATOM 9478 N N . GLU C 1 345 ? 5.079 -18.831 -7.452 1.00 5.11 333 GLU C N 1
ATOM 9479 C CA . GLU C 1 345 ? 4.333 -20.101 -7.670 1.00 9.16 333 GLU C CA 1
ATOM 9480 C C . GLU C 1 345 ? 2.895 -19.776 -8.015 1.00 7.70 333 GLU C C 1
ATOM 9481 O O . GLU C 1 345 ? 2.327 -20.327 -8.972 1.00 8.80 333 GLU C O 1
ATOM 9487 N N . LYS C 1 346 ? 2.284 -18.895 -7.243 1.00 4.61 334 LYS C N 1
ATOM 9488 C CA . LYS C 1 346 ? 0.870 -18.522 -7.531 1.00 6.73 334 LYS C CA 1
ATOM 9489 C C . LYS C 1 346 ? 0.748 -17.862 -8.909 1.00 7.63 334 LYS C C 1
ATOM 9490 O O . LYS C 1 346 ? -0.198 -18.173 -9.654 1.00 4.18 334 LYS C O 1
ATOM 9496 N N . ALA C 1 347 ? 1.685 -16.953 -9.253 1.00 4.59 335 ALA C N 1
ATOM 9497 C CA . ALA C 1 347 ? 1.650 -16.297 -10.549 1.00 5.38 335 ALA C CA 1
ATOM 9498 C C . ALA C 1 347 ? 1.662 -17.299 -11.718 1.00 3.52 335 ALA C C 1
ATOM 9499 O O . ALA C 1 347 ? 0.906 -17.152 -12.682 1.00 3.03 335 ALA C O 1
ATOM 9501 N N . ILE C 1 348 ? 2.507 -18.316 -11.637 1.00 2.14 336 ILE C N 1
ATOM 9502 C CA . ILE C 1 348 ? 2.608 -19.326 -12.694 1.00 4.95 336 ILE C CA 1
ATOM 9503 C C . ILE C 1 348 ? 1.295 -20.105 -12.845 1.00 4.43 336 ILE C C 1
ATOM 9504 O O . ILE C 1 348 ? 0.726 -20.245 -13.940 1.00 6.54 336 ILE C O 1
ATOM 9509 N N . THR C 1 349 ? 0.783 -20.581 -11.736 1.00 3.45 337 THR C N 1
ATOM 9510 C CA . THR C 1 349 ? -0.468 -21.336 -11.773 1.00 3.72 337 THR C CA 1
ATOM 9511 C C . THR C 1 349 ? -1.697 -20.494 -12.190 1.00 6.25 337 THR C C 1
ATOM 9512 O O . THR C 1 349 ? -2.455 -20.936 -13.038 1.00 5.77 337 THR C O 1
ATOM 9516 N N . TYR C 1 350 ? -1.843 -19.268 -11.657 1.00 5.75 338 TYR C N 1
ATOM 9517 C CA . TYR C 1 350 ? -2.908 -18.326 -12.051 1.00 4.52 338 TYR C CA 1
ATOM 9518 C C . TYR C 1 350 ? -2.805 -17.895 -13.517 1.00 7.48 338 TYR C C 1
ATOM 9519 O O . TYR C 1 350 ? -3.817 -17.706 -14.148 1.00 6.61 338 TYR C O 1
ATOM 9528 N N . SER C 1 351 ? -1.576 -17.717 -14.012 1.00 3.20 339 SER C N 1
ATOM 9529 C CA . SER C 1 351 ? -1.303 -17.511 -15.465 1.00 6.37 339 SER C CA 1
ATOM 9530 C C . SER C 1 351 ? -1.973 -18.573 -16.341 1.00 4.66 339 SER C C 1
ATOM 9531 O O . SER C 1 351 ? -2.627 -18.269 -17.335 1.00 3.67 339 SER C O 1
ATOM 9534 N N . HIS C 1 352 ? -1.838 -19.843 -15.958 1.00 4.46 340 HIS C N 1
ATOM 9535 C CA . HIS C 1 352 ? -2.424 -20.945 -16.696 1.00 5.66 340 HIS C CA 1
ATOM 9536 C C . HIS C 1 352 ? -3.937 -20.809 -16.676 1.00 4.03 340 HIS C C 1
ATOM 9537 O O . HIS C 1 352 ? -4.578 -20.977 -17.672 1.00 3.73 340 HIS C O 1
ATOM 9544 N N . ALA C 1 353 ? -4.500 -20.463 -15.538 1.00 6.49 341 ALA C N 1
ATOM 9545 C CA . ALA C 1 353 ? -5.960 -20.289 -15.398 1.00 6.28 341 ALA C CA 1
ATOM 9546 C C . ALA C 1 353 ? -6.506 -19.156 -16.288 1.00 3.48 341 ALA C C 1
ATOM 9547 O O . ALA C 1 353 ? -7.601 -19.288 -16.888 1.00 2.94 341 ALA C O 1
ATOM 9549 N N . ALA C 1 354 ? -5.754 -18.062 -16.352 1.00 5.45 342 ALA C N 1
ATOM 9550 C CA . ALA C 1 354 ? -6.137 -16.915 -17.187 1.00 4.58 342 ALA C CA 1
ATOM 9551 C C . ALA C 1 354 ? -6.139 -17.378 -18.629 1.00 4.09 342 ALA C C 1
ATOM 9552 O O . ALA C 1 354 ? -7.118 -17.195 -19.342 1.00 4.96 342 ALA C O 1
ATOM 9554 N N . LYS C 1 355 ? -5.061 -18.034 -19.035 1.00 3.40 343 LYS C N 1
ATOM 9555 C CA . LYS C 1 355 ? -4.932 -18.519 -20.416 1.00 4.51 343 LYS C CA 1
ATOM 9556 C C . LYS C 1 355 ? -6.047 -19.468 -20.802 1.00 2.83 343 LYS C C 1
ATOM 9557 O O . LYS C 1 355 ? -6.634 -19.369 -21.876 1.00 5.06 343 LYS C O 1
ATOM 9563 N N . GLU C 1 356 ? -6.340 -20.410 -19.926 1.00 3.18 344 GLU C N 1
ATOM 9564 C CA . GLU C 1 356 ? -7.361 -21.378 -20.193 1.00 4.47 344 GLU C CA 1
ATOM 9565 C C . GLU C 1 356 ? -8.750 -20.736 -20.359 1.00 7.57 344 GLU C C 1
ATOM 9566 O O . GLU C 1 356 ? -9.654 -21.321 -21.013 1.00 5.25 344 GLU C O 1
ATOM 9572 N N . ASN C 1 357 ? -8.924 -19.573 -19.749 1.00 4.22 345 ASN C N 1
ATOM 9573 C CA . ASN C 1 357 ? -10.200 -18.849 -19.724 1.00 4.58 345 ASN C CA 1
ATOM 9574 C C . ASN C 1 357 ? -10.229 -17.604 -20.586 1.00 5.87 345 ASN C C 1
ATOM 9575 O O . ASN C 1 357 ? -11.130 -16.767 -20.472 1.00 6.83 345 ASN C O 1
ATOM 9580 N N . GLY C 1 358 ? -9.257 -17.481 -21.477 1.00 3.33 346 GLY C N 1
ATOM 9581 C CA . GLY C 1 358 ? -9.251 -16.420 -22.461 1.00 6.87 346 GLY C CA 1
ATOM 9582 C C . GLY C 1 358 ? -9.078 -15.018 -21.901 1.00 6.29 346 GLY C C 1
ATOM 9583 O O . GLY C 1 358 ? -9.655 -14.061 -22.439 1.00 8.15 346 GLY C O 1
ATOM 9592 N N . LEU C 1 360 ? -6.098 -12.037 -20.414 1.00 2.00 348 LEU C N 1
ATOM 9593 C CA . LEU C 1 360 ? -4.723 -11.628 -20.180 1.00 2.67 348 LEU C CA 1
ATOM 9594 C C . LEU C 1 360 ? -4.558 -11.513 -18.669 1.00 6.22 348 LEU C C 1
ATOM 9595 O O . LEU C 1 360 ? -5.524 -11.186 -17.949 1.00 9.33 348 LEU C O 1
ATOM 9600 N N . ALA C 1 361 ? -3.349 -11.866 -18.193 1.00 3.39 349 ALA C N 1
ATOM 9601 C CA . ALA C 1 361 ? -3.021 -11.830 -16.788 1.00 2.81 349 ALA C CA 1
ATOM 9602 C C . ALA C 1 361 ? -1.902 -10.872 -16.496 1.00 4.26 349 ALA C C 1
ATOM 9603 O O . ALA C 1 361 ? -0.910 -10.809 -17.249 1.00 3.52 349 ALA C O 1
ATOM 9605 N N . THR C 1 362 ? -2.025 -10.177 -15.396 1.00 3.55 350 THR C N 1
ATOM 9606 C CA . THR C 1 362 ? -0.847 -9.426 -14.826 1.00 4.23 350 THR C CA 1
ATOM 9607 C C . THR C 1 362 ? -0.875 -9.647 -13.318 1.00 3.21 350 THR C C 1
ATOM 9608 O O . THR C 1 362 ? -1.863 -10.131 -12.758 1.00 3.89 350 THR C O 1
ATOM 9612 N N . PHE C 1 363 ? 0.204 -9.297 -12.653 1.00 4.43 351 PHE C N 1
ATOM 9613 C CA . PHE C 1 363 ? 0.354 -9.649 -11.237 1.00 4.24 351 PHE C CA 1
ATOM 9614 C C . PHE C 1 363 ? 0.938 -8.475 -10.494 1.00 6.91 351 PHE C C 1
ATOM 9615 O O . PHE C 1 363 ? 1.791 -7.794 -11.011 1.00 5.07 351 PHE C O 1
ATOM 9623 N N . GLY C 1 364 ? 0.441 -8.230 -9.313 1.00 3.86 352 GLY C N 1
ATOM 9624 C CA . GLY C 1 364 ? 0.996 -7.287 -8.352 1.00 5.76 352 GLY C CA 1
ATOM 9625 C C . GLY C 1 364 ? 1.575 -8.077 -7.223 1.00 5.02 352 GLY C C 1
ATOM 9626 O O . GLY C 1 364 ? 0.847 -8.747 -6.488 1.00 6.29 352 GLY C O 1
ATOM 9627 N N . ILE C 1 365 ? 2.885 -8.026 -7.073 1.00 3.60 353 ILE C N 1
ATOM 9628 C CA . ILE C 1 365 ? 3.586 -8.866 -6.117 1.00 2.92 353 ILE C CA 1
ATOM 9629 C C . ILE C 1 365 ? 4.158 -8.031 -5.008 1.00 3.51 353 ILE C C 1
ATOM 9630 O O . ILE C 1 365 ? 5.032 -7.222 -5.260 1.00 3.90 353 ILE C O 1
ATOM 9635 N N . GLY C 1 366 ? 3.572 -8.163 -3.806 1.00 4.43 354 GLY C N 1
ATOM 9636 C CA . GLY C 1 366 ? 3.863 -7.247 -2.712 1.00 5.16 354 GLY C CA 1
ATOM 9637 C C . GLY C 1 366 ? 4.862 -7.686 -1.658 1.00 4.60 354 GLY C C 1
ATOM 9638 O O . GLY C 1 366 ? 6.073 -7.633 -1.851 1.00 4.30 354 GLY C O 1
ATOM 9639 N N . THR C 1 367 ? 4.300 -8.091 -0.529 1.00 4.56 355 THR C N 1
ATOM 9640 C CA . THR C 1 367 ? 5.069 -8.481 0.653 1.00 5.30 355 THR C CA 1
ATOM 9641 C C . THR C 1 367 ? 6.069 -9.625 0.331 1.00 5.44 355 THR C C 1
ATOM 9642 O O . THR C 1 367 ? 7.161 -9.689 0.889 1.00 5.62 355 THR C O 1
ATOM 9646 N N . ASN C 1 368 ? 5.738 -10.479 -0.650 1.00 3.34 356 ASN C N 1
ATOM 9647 C CA . ASN C 1 368 ? 6.677 -11.547 -1.032 1.00 3.91 356 ASN C CA 1
ATOM 9648 C C . ASN C 1 368 ? 7.981 -10.976 -1.520 1.00 4.50 356 ASN C C 1
ATOM 9649 O O . ASN C 1 368 ? 9.018 -11.600 -1.311 1.00 5.28 356 ASN C O 1
ATOM 9654 N N . PHE C 1 369 ? 7.922 -9.851 -2.234 1.00 2.88 357 PHE C N 1
ATOM 9655 C CA . PHE C 1 369 ? 9.153 -9.199 -2.691 1.00 2.00 357 PHE C CA 1
ATOM 9656 C C . PHE C 1 369 ? 9.920 -8.528 -1.557 1.00 3.15 357 PHE C C 1
ATOM 9657 O O . PHE C 1 369 ? 11.109 -8.739 -1.412 1.00 3.13 357 PHE C O 1
ATOM 9665 N N . THR C 1 370 ? 9.262 -7.727 -0.758 1.00 2.67 358 THR C N 1
ATOM 9666 C CA . THR C 1 370 ? 9.947 -6.803 0.164 1.00 2.58 358 THR C CA 1
ATOM 9667 C C . THR C 1 370 ? 10.052 -7.301 1.628 1.00 2.66 358 THR C C 1
ATOM 9668 O O . THR C 1 370 ? 10.629 -6.600 2.448 1.00 5.03 358 THR C O 1
ATOM 9672 N N . ASN C 1 371 ? 9.463 -8.450 1.945 1.00 2.40 359 ASN C N 1
ATOM 9673 C CA . ASN C 1 371 ? 9.513 -8.990 3.293 1.00 2.45 359 ASN C CA 1
ATOM 9674 C C . ASN C 1 371 ? 9.531 -10.505 3.254 1.00 3.49 359 ASN C C 1
ATOM 9675 O O . ASN C 1 371 ? 8.688 -11.158 3.868 1.00 4.33 359 ASN C O 1
ATOM 9680 N N . ASP C 1 372 ? 10.536 -11.031 2.574 1.00 4.02 360 ASP C N 1
ATOM 9681 C CA . ASP C 1 372 ? 10.807 -12.482 2.461 1.00 3.65 360 ASP C CA 1
ATOM 9682 C C . ASP C 1 372 ? 12.187 -12.764 3.066 1.00 3.00 360 ASP C C 1
ATOM 9683 O O . ASP C 1 372 ? 13.206 -12.687 2.369 1.00 3.02 360 ASP C O 1
ATOM 9688 N N . PHE C 1 373 ? 12.209 -13.078 4.381 1.00 2.00 361 PHE C N 1
ATOM 9689 C CA . PHE C 1 373 ? 13.475 -13.184 5.138 1.00 2.10 361 PHE C CA 1
ATOM 9690 C C . PHE C 1 373 ? 13.410 -14.491 5.957 1.00 7.37 361 PHE C C 1
ATOM 9691 O O . PHE C 1 373 ? 12.349 -14.875 6.419 1.00 5.15 361 PHE C O 1
ATOM 9699 N N . ARG C 1 374 ? 14.580 -15.100 6.108 1.00 4.66 362 ARG C N 1
ATOM 9700 C CA . ARG C 1 374 ? 14.787 -16.211 7.097 1.00 3.74 362 ARG C CA 1
ATOM 9701 C C . ARG C 1 374 ? 15.354 -15.559 8.358 1.00 3.75 362 ARG C C 1
ATOM 9702 O O . ARG C 1 374 ? 15.880 -14.419 8.337 1.00 2.69 362 ARG C O 1
ATOM 9710 N N . LYS C 1 375 ? 15.281 -16.291 9.481 1.00 4.56 363 LYS C N 1
ATOM 9711 C CA . LYS C 1 375 ? 15.881 -15.836 10.715 1.00 5.68 363 LYS C CA 1
ATOM 9712 C C . LYS C 1 375 ? 17.416 -15.950 10.594 1.00 8.38 363 LYS C C 1
ATOM 9713 O O . LYS C 1 375 ? 17.918 -16.949 10.104 1.00 7.95 363 LYS C O 1
ATOM 9719 N N . LYS C 1 376 ? 18.163 -14.950 11.055 1.00 8.62 364 LYS C N 1
ATOM 9720 C CA . LYS C 1 376 ? 19.622 -15.058 11.063 1.00 8.87 364 LYS C CA 1
ATOM 9721 C C . LYS C 1 376 ? 20.122 -16.230 11.899 1.00 8.79 364 LYS C C 1
ATOM 9722 O O . LYS C 1 376 ? 21.031 -17.002 11.482 1.00 8.75 364 LYS C O 1
ATOM 9728 N N . SER C 1 377 ? 19.552 -16.349 13.086 1.00 7.44 365 SER C N 1
ATOM 9729 C CA . SER C 1 377 ? 19.942 -17.382 14.055 1.00 9.01 365 SER C CA 1
ATOM 9730 C C . SER C 1 377 ? 19.456 -18.784 13.665 1.00 10.61 365 SER C C 1
ATOM 9731 O O . SER C 1 377 ? 19.964 -19.810 14.167 1.00 11.76 365 SER C O 1
ATOM 9734 N N . GLU C 1 378 ? 18.446 -18.838 12.800 1.00 7.67 366 GLU C N 1
ATOM 9735 C CA . GLU C 1 378 ? 17.841 -20.101 12.373 1.00 8.88 366 GLU C CA 1
ATOM 9736 C C . GLU C 1 378 ? 17.496 -20.015 10.898 1.00 6.46 366 GLU C C 1
ATOM 9737 O O . GLU C 1 378 ? 16.342 -19.803 10.535 1.00 6.28 366 GLU C O 1
ATOM 9743 N N . PRO C 1 379 ? 18.502 -20.159 10.034 1.00 7.35 367 PRO C N 1
ATOM 9744 C CA . PRO C 1 379 ? 18.285 -19.993 8.579 1.00 6.95 367 PRO C CA 1
ATOM 9745 C C . PRO C 1 379 ? 17.243 -20.851 7.907 1.00 6.19 367 PRO C C 1
ATOM 9746 O O . PRO C 1 379 ? 16.840 -20.585 6.773 1.00 8.46 367 PRO C O 1
ATOM 9750 N N . GLN C 1 380 ? 16.863 -21.942 8.560 1.00 5.97 368 GLN C N 1
ATOM 9751 C CA . GLN C 1 380 ? 15.878 -22.835 8.033 1.00 4.61 368 GLN C CA 1
ATOM 9752 C C . GLN C 1 380 ? 14.454 -22.317 8.239 1.00 5.05 368 GLN C C 1
ATOM 9753 O O . GLN C 1 380 ? 13.511 -22.857 7.649 1.00 8.06 368 GLN C O 1
ATOM 9759 N N . VAL C 1 381 ? 14.325 -21.295 9.097 1.00 6.92 369 VAL C N 1
ATOM 9760 C CA . VAL C 1 381 ? 13.036 -20.814 9.614 1.00 6.31 369 VAL C CA 1
ATOM 9761 C C . VAL C 1 381 ? 12.678 -19.414 9.022 1.00 3.86 369 VAL C C 1
ATOM 9762 O O . VAL C 1 381 ? 13.506 -18.502 9.020 1.00 4.18 369 VAL C O 1
ATOM 9766 N N . LYS C 1 382 ? 11.445 -19.277 8.540 1.00 6.19 370 LYS C N 1
ATOM 9767 C CA . LYS C 1 382 ? 10.929 -17.976 8.082 1.00 8.77 370 LYS C CA 1
ATOM 9768 C C . LYS C 1 382 ? 10.878 -16.974 9.235 1.00 7.86 370 LYS C C 1
ATOM 9769 O O . LYS C 1 382 ? 10.478 -17.318 10.364 1.00 6.68 370 LYS C O 1
ATOM 9775 N N . SER C 1 383 ? 11.281 -15.720 8.950 1.00 6.38 371 SER C N 1
ATOM 9776 C CA . SER C 1 383 ? 11.070 -14.597 9.855 1.00 5.88 371 SER C CA 1
ATOM 9777 C C . SER C 1 383 ? 9.769 -13.928 9.380 1.00 8.66 371 SER C C 1
ATOM 9778 O O . SER C 1 383 ? 9.711 -13.255 8.347 1.00 8.35 371 SER C O 1
ATOM 9781 N N . GLU C 1 384 ? 8.690 -14.152 10.113 1.00 9.11 372 GLU C N 1
ATOM 9782 C CA . GLU C 1 384 ? 7.364 -13.797 9.623 1.00 9.26 372 GLU C CA 1
ATOM 9783 C C . GLU C 1 384 ? 7.219 -12.276 9.549 1.00 7.15 372 GLU C C 1
ATOM 9784 O O . GLU C 1 384 ? 7.590 -11.587 10.496 1.00 7.49 372 GLU C O 1
ATOM 9790 N N . PRO C 1 385 ? 6.599 -11.771 8.469 1.00 6.44 373 PRO C N 1
ATOM 9791 C CA . PRO C 1 385 ? 6.311 -10.338 8.439 1.00 6.04 373 PRO C CA 1
ATOM 9792 C C . PRO C 1 385 ? 5.224 -9.927 9.420 1.00 6.10 373 PRO C C 1
ATOM 9793 O O . PRO C 1 385 ? 4.447 -10.745 9.913 1.00 5.42 373 PRO C O 1
ATOM 9797 N N . LEU C 1 386 ? 5.123 -8.630 9.629 1.00 6.55 374 LEU C N 1
ATOM 9798 C CA . LEU C 1 386 ? 4.075 -8.072 10.449 1.00 7.28 374 LEU C CA 1
ATOM 9799 C C . LEU C 1 386 ? 2.878 -7.779 9.528 1.00 10.64 374 LEU C C 1
ATOM 9800 O O . LEU C 1 386 ? 3.009 -7.064 8.542 1.00 10.81 374 LEU C O 1
ATOM 9805 N N . ASN C 1 387 ? 1.745 -8.348 9.867 1.00 7.56 375 ASN C N 1
ATOM 9806 C CA . ASN C 1 387 ? 0.468 -8.267 9.087 1.00 8.79 375 ASN C CA 1
ATOM 9807 C C . ASN C 1 387 ? -0.423 -7.092 9.597 1.00 7.25 375 ASN C C 1
ATOM 9808 O O . ASN C 1 387 ? -1.306 -7.271 10.378 1.00 9.13 375 ASN C O 1
ATOM 9813 N N . ILE C 1 388 ? -0.067 -5.888 9.161 1.00 8.02 376 ILE C N 1
ATOM 9814 C CA . ILE C 1 388 ? -0.683 -4.671 9.600 1.00 3.19 376 ILE C CA 1
ATOM 9815 C C . ILE C 1 388 ? -1.395 -3.983 8.433 1.00 2.36 376 ILE C C 1
ATOM 9816 O O . ILE C 1 388 ? -0.878 -4.021 7.310 1.00 5.74 376 ILE C O 1
ATOM 9821 N N . VAL C 1 389 ? -2.474 -3.277 8.771 1.00 3.18 377 VAL C N 1
ATOM 9822 C CA . VAL C 1 389 ? -3.265 -2.541 7.817 1.00 4.44 377 VAL C CA 1
ATOM 9823 C C . VAL C 1 389 ? -3.700 -1.238 8.408 1.00 2.41 377 VAL C C 1
ATOM 9824 O O . VAL C 1 389 ? -3.822 -1.121 9.637 1.00 3.04 377 VAL C O 1
ATOM 9828 N N . ILE C 1 390 ? -4.014 -0.300 7.535 1.00 2.00 378 ILE C N 1
ATOM 9829 C CA . ILE C 1 390 ? -4.665 0.962 7.937 1.00 2.32 378 ILE C CA 1
ATOM 9830 C C . ILE C 1 390 ? -5.792 1.184 6.940 1.00 3.83 378 ILE C C 1
ATOM 9831 O O . ILE C 1 390 ? -5.536 1.342 5.771 1.00 6.13 378 ILE C O 1
ATOM 9836 N N . LYS C 1 391 ? -7.033 1.148 7.447 1.00 2.10 379 LYS C N 1
ATOM 9837 C CA . LYS C 1 391 ? -8.223 1.021 6.621 1.00 4.99 379 LYS C CA 1
ATOM 9838 C C . LYS C 1 391 ? -9.260 2.077 7.031 1.00 5.18 379 LYS C C 1
ATOM 9839 O O . LYS C 1 391 ? -9.319 2.470 8.174 1.00 4.03 379 LYS C O 1
ATOM 9845 N N . LEU C 1 392 ? -10.067 2.513 6.077 1.00 4.39 380 LEU C N 1
ATOM 9846 C CA . LEU C 1 392 ? -11.141 3.464 6.354 1.00 9.81 380 LEU C CA 1
ATOM 9847 C C . LEU C 1 392 ? -12.078 2.842 7.339 1.00 9.80 380 LEU C C 1
ATOM 9848 O O . LEU C 1 392 ? -12.460 1.683 7.171 1.00 9.98 380 LEU C O 1
ATOM 9853 N N . LEU C 1 393 ? -12.409 3.587 8.396 1.00 6.02 381 LEU C N 1
ATOM 9854 C CA . LEU C 1 393 ? -13.348 3.164 9.436 1.00 6.81 381 LEU C CA 1
ATOM 9855 C C . LEU C 1 393 ? -14.673 3.898 9.344 1.00 7.15 381 LEU C C 1
ATOM 9856 O O . LEU C 1 393 ? -15.730 3.281 9.625 1.00 2.82 381 LEU C O 1
ATOM 9861 N N . GLU C 1 394 ? -14.618 5.199 9.099 1.00 3.95 382 GLU C N 1
ATOM 9862 C CA . GLU C 1 394 ? -15.834 6.046 9.160 1.00 5.88 382 GLU C CA 1
ATOM 9863 C C . GLU C 1 394 ? -15.694 7.150 8.129 1.00 5.47 382 GLU C C 1
ATOM 9864 O O . GLU C 1 394 ? -14.571 7.626 7.897 1.00 3.49 382 GLU C O 1
ATOM 9870 N N . VAL C 1 395 ? -16.797 7.456 7.431 1.00 3.28 383 VAL C N 1
ATOM 9871 C CA . VAL C 1 395 ? -16.849 8.511 6.419 1.00 3.78 383 VAL C CA 1
ATOM 9872 C C . VAL C 1 395 ? -18.099 9.346 6.651 1.00 5.96 383 VAL C C 1
ATOM 9873 O O . VAL C 1 395 ? -19.209 8.808 6.688 1.00 5.34 383 VAL C O 1
ATOM 9877 N N . ASN C 1 396 ? -17.922 10.647 6.863 1.00 4.32 384 ASN C N 1
ATOM 9878 C CA . ASN C 1 396 ? -19.096 11.551 7.086 1.00 5.42 384 ASN C CA 1
ATOM 9879 C C . ASN C 1 396 ? -19.973 11.025 8.243 1.00 7.76 384 ASN C C 1
ATOM 9880 O O . ASN C 1 396 ? -21.200 11.197 8.265 1.00 7.18 384 ASN C O 1
ATOM 9885 N N . GLY C 1 397 ? -19.344 10.378 9.222 1.00 6.75 385 GLY C N 1
ATOM 9886 C CA . GLY C 1 397 ? -20.058 9.896 10.418 1.00 8.43 385 GLY C CA 1
ATOM 9887 C C . GLY C 1 397 ? -20.799 8.586 10.245 1.00 8.95 385 GLY C C 1
ATOM 9888 O O . GLY C 1 397 ? -21.553 8.179 11.152 1.00 10.75 385 GLY C O 1
ATOM 9889 N N . ASN C 1 398 ? -20.600 7.948 9.085 1.00 4.53 386 ASN C N 1
ATOM 9890 C CA . ASN C 1 398 ? -21.199 6.674 8.728 1.00 4.63 386 ASN C CA 1
ATOM 9891 C C . ASN C 1 398 ? -20.131 5.603 8.717 1.00 3.62 386 ASN C C 1
ATOM 9892 O O . ASN C 1 398 ? -18.961 5.870 8.334 1.00 5.87 386 ASN C O 1
ATOM 9897 N N . HIS C 1 399 ? -20.552 4.383 9.053 1.00 6.83 387 HIS C N 1
ATOM 9898 C CA . HIS C 1 399 ? -19.657 3.203 9.019 1.00 6.34 387 HIS C CA 1
ATOM 9899 C C . HIS C 1 399 ? -19.182 2.971 7.594 1.00 8.51 387 HIS C C 1
ATOM 9900 O O . HIS C 1 399 ? -19.968 3.012 6.643 1.00 9.31 387 HIS C O 1
ATOM 9907 N N . ALA C 1 400 ? -17.872 2.812 7.430 1.00 3.94 388 ALA C N 1
ATOM 9908 C CA . ALA C 1 400 ? -17.315 2.315 6.203 1.00 5.98 388 ALA C CA 1
ATOM 9909 C C . ALA C 1 400 ? -17.079 0.809 6.287 1.00 5.74 388 ALA C C 1
ATOM 9910 O O . ALA C 1 400 ? -16.630 0.287 7.302 1.00 6.61 388 ALA C O 1
ATOM 9912 N N . ILE C 1 401 ? -17.437 0.103 5.207 1.00 5.65 389 ILE C N 1
ATOM 9913 C CA . ILE C 1 401 ? -17.370 -1.358 5.179 1.00 4.81 389 ILE C CA 1
ATOM 9914 C C . ILE C 1 401 ? -16.865 -1.845 3.835 1.00 7.37 389 ILE C C 1
ATOM 9915 O O . ILE C 1 401 ? -16.949 -1.138 2.827 1.00 5.14 389 ILE C O 1
ATOM 9920 N N . LYS C 1 402 ? -16.391 -3.077 3.851 1.00 5.26 390 LYS C N 1
ATOM 9921 C CA . LYS C 1 402 ? -15.975 -3.795 2.647 1.00 5.32 390 LYS C CA 1
ATOM 9922 C C . LYS C 1 402 ? -16.500 -5.234 2.801 1.00 7.40 390 LYS C C 1
ATOM 9923 O O . LYS C 1 402 ? -16.390 -5.840 3.892 1.00 11.61 390 LYS C O 1
ATOM 9929 N N . ILE C 1 403 ? -17.121 -5.753 1.751 1.00 4.37 391 ILE C N 1
ATOM 9930 C CA . ILE C 1 403 ? -17.656 -7.109 1.802 1.00 4.35 391 ILE C CA 1
ATOM 9931 C C . ILE C 1 403 ? -16.634 -8.090 1.240 1.00 6.29 391 ILE C C 1
ATOM 9932 O O . ILE C 1 403 ? -16.292 -9.066 1.875 1.00 6.75 391 ILE C O 1
ATOM 9937 N N . SER C 1 404 ? -16.151 -7.837 0.040 1.00 5.61 392 SER C N 1
ATOM 9938 C CA . SER C 1 404 ? -15.312 -8.790 -0.673 1.00 6.23 392 SER C CA 1
ATOM 9939 C C . SER C 1 404 ? -16.126 -9.972 -1.235 1.00 5.98 392 SER C C 1
ATOM 9940 O O . SER C 1 404 ? -17.336 -10.077 -1.056 1.00 4.58 392 SER C O 1
ATOM 9943 N N . ASP C 1 405 ? -15.412 -10.853 -1.955 1.00 6.09 393 ASP C N 1
ATOM 9944 C CA . ASP C 1 405 ? -15.991 -12.012 -2.538 1.00 10.09 393 ASP C CA 1
ATOM 9945 C C . ASP C 1 405 ? -15.935 -13.222 -1.591 1.00 13.53 393 ASP C C 1
ATOM 9946 O O . ASP C 1 405 ? -16.467 -14.294 -1.909 1.00 17.23 393 ASP C O 1
ATOM 9951 N N . ASN C 1 406 ? -15.440 -12.971 -0.387 1.00 13.52 394 ASN C N 1
ATOM 9952 C CA . ASN C 1 406 ? -15.278 -14.016 0.619 1.00 17.79 394 ASN C CA 1
ATOM 9953 C C . ASN C 1 406 ? -15.713 -13.540 2.026 1.00 10.92 394 ASN C C 1
ATOM 9954 O O . ASN C 1 406 ? -15.314 -12.487 2.456 1.00 11.12 394 ASN C O 1
ATOM 9959 N N . LEU C 1 407 ? -16.471 -14.364 2.740 1.00 13.30 395 LEU C N 1
ATOM 9960 C CA . LEU C 1 407 ? -16.813 -14.092 4.149 1.00 15.27 395 LEU C CA 1
ATOM 9961 C C . LEU C 1 407 ? -15.627 -13.666 4.995 1.00 15.66 395 LEU C C 1
ATOM 9962 O O . LEU C 1 407 ? -15.685 -12.681 5.735 1.00 14.30 395 LEU C O 1
ATOM 9967 N N . GLY C 1 408 ? -14.520 -14.408 4.897 1.00 14.65 396 GLY C N 1
ATOM 9968 C CA . GLY C 1 408 ? -13.344 -14.131 5.702 1.00 16.45 396 GLY C CA 1
ATOM 9969 C C . GLY C 1 408 ? -12.757 -12.733 5.561 1.00 17.48 396 GLY C C 1
ATOM 9970 O O . GLY C 1 408 ? -12.054 -12.290 6.456 1.00 18.59 396 GLY C O 1
ATOM 9971 N N . LYS C 1 409 ? -13.044 -12.032 4.454 1.00 16.02 397 LYS C N 1
ATOM 9972 C CA . LYS C 1 409 ? -12.542 -10.664 4.200 1.00 13.56 397 LYS C CA 1
ATOM 9973 C C . LYS C 1 409 ? -13.581 -9.528 4.387 1.00 13.36 397 LYS C C 1
ATOM 9974 O O . LYS C 1 409 ? -13.298 -8.337 4.006 1.00 14.20 397 LYS C O 1
ATOM 9976 N N . ASN C 1 410 ? -14.740 -9.881 4.952 1.00 10.10 398 ASN C N 1
ATOM 9977 C CA . ASN C 1 410 ? -15.707 -8.865 5.418 1.00 10.23 398 ASN C CA 1
ATOM 9978 C C . ASN C 1 410 ? -14.996 -7.928 6.384 1.00 9.92 398 ASN C C 1
ATOM 9979 O O . ASN C 1 410 ? -14.231 -8.407 7.243 1.00 10.47 398 ASN C O 1
ATOM 9996 N N . GLY C 1 412 ? -15.461 -4.146 8.723 1.00 6.50 400 GLY C N 1
ATOM 9997 C CA . GLY C 1 412 ? -16.277 -3.068 9.245 1.00 7.48 400 GLY C CA 1
ATOM 9998 C C . GLY C 1 412 ? -17.517 -3.532 10.052 1.00 7.35 400 GLY C C 1
ATOM 9999 O O . GLY C 1 412 ? -17.753 -4.729 10.252 1.00 8.75 400 GLY C O 1
ATOM 10000 N N . ASP C 1 413 ? -18.312 -2.552 10.482 1.00 8.55 401 ASP C N 1
ATOM 10001 C CA . ASP C 1 413 ? -19.508 -2.779 11.289 1.00 6.30 401 ASP C CA 1
ATOM 10002 C C . ASP C 1 413 ? -20.330 -3.991 10.828 1.00 7.12 401 ASP C C 1
ATOM 10003 O O . ASP C 1 413 ? -20.900 -3.960 9.720 1.00 7.72 401 ASP C O 1
ATOM 10008 N N . PRO C 1 414 ? -20.380 -5.079 11.642 1.00 8.54 402 PRO C N 1
ATOM 10009 C CA . PRO C 1 414 ? -21.160 -6.258 11.225 1.00 6.74 402 PRO C CA 1
ATOM 10010 C C . PRO C 1 414 ? -22.593 -6.009 10.753 1.00 6.81 402 PRO C C 1
ATOM 10011 O O . PRO C 1 414 ? -23.013 -6.511 9.713 1.00 9.04 402 PRO C O 1
ATOM 10015 N N . ALA C 1 415 ? -23.340 -5.250 11.517 1.00 5.95 403 ALA C N 1
ATOM 10016 C CA . ALA C 1 415 ? -24.728 -4.968 11.169 1.00 8.54 403 ALA C CA 1
ATOM 10017 C C . ALA C 1 415 ? -24.857 -4.272 9.807 1.00 5.09 403 ALA C C 1
ATOM 10018 O O . ALA C 1 415 ? -25.797 -4.549 9.068 1.00 6.05 403 ALA C O 1
ATOM 10020 N N . THR C 1 416 ? -23.961 -3.336 9.526 1.00 3.37 404 THR C N 1
ATOM 10021 C CA . THR C 1 416 ? -23.942 -2.638 8.239 1.00 5.24 404 THR C CA 1
ATOM 10022 C C . THR C 1 416 ? -23.581 -3.592 7.094 1.00 2.59 404 THR C C 1
ATOM 10023 O O . THR C 1 416 ? -24.240 -3.609 6.053 1.00 4.88 404 THR C O 1
ATOM 10027 N N . VAL C 1 417 ? -22.545 -4.391 7.303 1.00 5.50 405 VAL C N 1
ATOM 10028 C CA . VAL C 1 417 ? -22.150 -5.400 6.322 1.00 4.46 405 VAL C CA 1
ATOM 10029 C C . VAL C 1 417 ? -23.344 -6.301 5.990 1.00 3.55 405 VAL C C 1
ATOM 10030 O O . VAL C 1 417 ? -23.608 -6.562 4.825 1.00 4.63 405 VAL C O 1
ATOM 10034 N N . LYS C 1 418 ? -24.041 -6.794 7.015 1.00 2.29 406 LYS C N 1
ATOM 10035 C CA . LYS C 1 418 ? -25.213 -7.659 6.792 1.00 3.86 406 LYS C CA 1
ATOM 10036 C C . LYS C 1 418 ? -26.365 -6.920 6.097 1.00 3.71 406 LYS C C 1
ATOM 10037 O O . LYS C 1 418 ? -27.027 -7.466 5.172 1.00 3.04 406 LYS C O 1
ATOM 10043 N N . ARG C 1 419 ? -26.565 -5.659 6.466 1.00 2.98 407 ARG C N 1
ATOM 10044 C CA . ARG C 1 419 ? -27.640 -4.893 5.834 1.00 4.62 407 ARG C CA 1
ATOM 10045 C C . ARG C 1 419 ? -27.384 -4.693 4.354 1.00 4.55 407 ARG C C 1
ATOM 10046 O O . ARG C 1 419 ? -28.291 -4.819 3.541 1.00 5.25 407 ARG C O 1
ATOM 10054 N N . VAL C 1 420 ? -26.140 -4.388 4.033 1.00 2.00 408 VAL C N 1
ATOM 10055 C CA . VAL C 1 420 ? -25.736 -4.036 2.685 1.00 2.85 408 VAL C CA 1
ATOM 10056 C C . VAL C 1 420 ? -25.771 -5.285 1.812 1.00 2.79 408 VAL C C 1
ATOM 10057 O O . VAL C 1 420 ? -26.270 -5.238 0.678 1.00 2.00 408 VAL C O 1
ATOM 10061 N N . LYS C 1 421 ? -25.295 -6.410 2.345 1.00 2.00 409 LYS C N 1
ATOM 10062 C CA . LYS C 1 421 ? -25.440 -7.691 1.666 1.00 2.31 409 LYS C CA 1
ATOM 10063 C C . LYS C 1 421 ? -26.872 -7.928 1.167 1.00 3.32 409 LYS C C 1
ATOM 10064 O O . LYS C 1 421 ? -27.079 -8.186 -0.031 1.00 4.56 409 LYS C O 1
ATOM 10070 N N . GLU C 1 422 ? -27.833 -7.805 2.087 1.00 2.06 410 GLU C N 1
ATOM 10071 C CA . GLU C 1 422 ? -29.262 -8.057 1.799 1.00 2.00 410 GLU C CA 1
ATOM 10072 C C . GLU C 1 422 ? -29.828 -7.077 0.765 1.00 5.90 410 GLU C C 1
ATOM 10073 O O . GLU C 1 422 ? -30.520 -7.468 -0.203 1.00 7.46 410 GLU C O 1
ATOM 10079 N N . GLU C 1 423 ? -29.477 -5.806 0.919 1.00 8.04 411 GLU C N 1
ATOM 10080 C CA . GLU C 1 423 ? -29.860 -4.724 -0.056 1.00 7.57 411 GLU C CA 1
ATOM 10081 C C . GLU C 1 423 ? -29.339 -4.899 -1.487 1.00 9.15 411 GLU C C 1
ATOM 10082 O O . GLU C 1 423 ? -30.007 -4.462 -2.450 1.00 9.94 411 GLU C O 1
ATOM 10088 N N . LEU C 1 424 ? -28.151 -5.490 -1.615 1.00 8.31 412 LEU C N 1
ATOM 10089 C CA . LEU C 1 424 ? -27.539 -5.739 -2.904 1.00 5.98 412 LEU C CA 1
ATOM 10090 C C . LEU C 1 424 ? -27.779 -7.171 -3.427 1.00 10.39 412 LEU C C 1
ATOM 10091 O O . LEU C 1 424 ? -27.347 -7.475 -4.551 1.00 8.65 412 LEU C O 1
ATOM 10096 N N . GLY C 1 425 ? -28.486 -8.020 -2.644 1.00 8.84 413 GLY C N 1
ATOM 10097 C CA . GLY C 1 425 ? -28.755 -9.436 -3.019 1.00 7.76 413 GLY C CA 1
ATOM 10098 C C . GLY C 1 425 ? -27.495 -10.295 -3.125 1.00 10.78 413 GLY C C 1
ATOM 10099 O O . GLY C 1 425 ? -27.409 -11.180 -3.992 1.00 12.53 413 GLY C O 1
ATOM 10100 N N . TYR C 1 426 ? -26.552 -10.045 -2.221 1.00 8.36 414 TYR C N 1
ATOM 10101 C CA . TYR C 1 426 ? -25.209 -10.671 -2.196 1.00 11.75 414 TYR C CA 1
ATOM 10102 C C . TYR C 1 426 ? -25.406 -12.147 -1.890 1.00 13.08 414 TYR C C 1
ATOM 10103 O O . TYR C 1 426 ? -26.243 -12.483 -1.061 1.00 9.19 414 TYR C O 1
ATOM 10112 N N . THR C 1 427 ? -24.645 -13.028 -2.539 1.00 13.99 415 THR C N 1
ATOM 10113 C CA . THR C 1 427 ? -24.822 -14.487 -2.369 1.00 18.20 415 THR C CA 1
ATOM 10114 C C . THR C 1 427 ? -23.545 -15.066 -1.812 1.00 18.18 415 THR C C 1
ATOM 10115 O O . THR C 1 427 ? -22.503 -14.832 -2.386 1.00 20.21 415 THR C O 1
ATOM 10119 N N . GLU C 1 428 ? -23.598 -15.800 -0.697 1.00 20.79 416 GLU C N 1
ATOM 10120 C CA . GLU C 1 428 ? -22.367 -16.396 -0.151 1.00 24.65 416 GLU C CA 1
ATOM 10121 C C . GLU C 1 428 ? -22.067 -17.716 -0.856 1.00 26.78 416 GLU C C 1
ATOM 10122 O O . GLU C 1 428 ? -20.890 -18.073 -0.989 1.00 33.78 416 GLU C O 1
ATOM 10128 N N . HIS D 1 12 ? -16.712 75.053 -57.409 1.00 22.70 0 HIS D N 1
ATOM 10129 C CA . HIS D 1 12 ? -17.898 74.171 -57.524 1.00 20.96 0 HIS D CA 1
ATOM 10130 C C . HIS D 1 12 ? -17.524 72.803 -58.104 1.00 23.01 0 HIS D C 1
ATOM 10131 O O . HIS D 1 12 ? -16.681 72.692 -59.003 1.00 22.64 0 HIS D O 1
ATOM 10141 N N . SER D 1 14 ? -18.788 70.016 -60.530 1.00 11.99 2 SER D N 1
ATOM 10142 C CA . SER D 1 14 ? -19.595 70.166 -61.734 1.00 10.66 2 SER D CA 1
ATOM 10143 C C . SER D 1 14 ? -20.895 69.367 -61.624 1.00 10.87 2 SER D C 1
ATOM 10144 O O . SER D 1 14 ? -20.939 68.349 -60.958 1.00 12.34 2 SER D O 1
ATOM 10147 N N . GLU D 1 15 ? -21.947 69.844 -62.274 1.00 9.76 3 GLU D N 1
ATOM 10148 C CA . GLU D 1 15 ? -23.154 69.069 -62.424 1.00 11.86 3 GLU D CA 1
ATOM 10149 C C . GLU D 1 15 ? -22.902 67.994 -63.505 1.00 8.21 3 GLU D C 1
ATOM 10150 O O . GLU D 1 15 ? -22.248 68.263 -64.503 1.00 4.01 3 GLU D O 1
ATOM 10156 N N . PRO D 1 16 ? -23.444 66.789 -63.306 1.00 8.43 4 PRO D N 1
ATOM 10157 C CA . PRO D 1 16 ? -23.253 65.722 -64.288 1.00 7.66 4 PRO D CA 1
ATOM 10158 C C . PRO D 1 16 ? -23.814 66.072 -65.663 1.00 6.16 4 PRO D C 1
ATOM 10159 O O . PRO D 1 16 ? -24.956 66.507 -65.775 1.00 10.31 4 PRO D O 1
ATOM 10163 N N . VAL D 1 17 ? -23.007 65.867 -66.701 1.00 8.50 5 VAL D N 1
ATOM 10164 C CA . VAL D 1 17 ? -23.439 66.068 -68.071 1.00 6.42 5 VAL D CA 1
ATOM 10165 C C . VAL D 1 17 ? -24.299 64.899 -68.597 1.00 7.08 5 VAL D C 1
ATOM 10166 O O . VAL D 1 17 ? -25.323 65.117 -69.187 1.00 8.09 5 VAL D O 1
ATOM 10170 N N . ILE D 1 18 ? -23.833 63.684 -68.387 1.00 8.32 6 ILE D N 1
ATOM 10171 C CA . ILE D 1 18 ? -24.565 62.483 -68.775 1.00 9.99 6 ILE D CA 1
ATOM 10172 C C . ILE D 1 18 ? -25.653 62.170 -67.737 1.00 9.14 6 ILE D C 1
ATOM 10173 O O . ILE D 1 18 ? -25.336 61.752 -66.607 1.00 10.62 6 ILE D O 1
ATOM 10178 N N . LYS D 1 19 ? -26.928 62.369 -68.110 1.00 9.88 7 LYS D N 1
ATOM 10179 C CA . LYS D 1 19 ? -28.054 62.238 -67.165 1.00 9.66 7 LYS D CA 1
ATOM 10180 C C . LYS D 1 19 ? -28.764 60.904 -67.313 1.00 8.67 7 LYS D C 1
ATOM 10181 O O . LYS D 1 19 ? -29.682 60.611 -66.548 1.00 9.32 7 LYS D O 1
ATOM 10187 N N . SER D 1 20 ? -28.334 60.084 -68.276 1.00 7.42 8 SER D N 1
ATOM 10188 C CA . SER D 1 20 ? -29.005 58.822 -68.540 1.00 8.09 8 SER D CA 1
ATOM 10189 C C . SER D 1 20 ? -28.077 57.797 -69.208 1.00 6.06 8 SER D C 1
ATOM 10190 O O . SER D 1 20 ? -27.211 58.174 -69.979 1.00 5.70 8 SER D O 1
ATOM 10193 N N . LEU D 1 21 ? -28.283 56.497 -68.914 1.00 5.13 9 LEU D N 1
ATOM 10194 C CA . LEU D 1 21 ? -27.607 55.444 -69.669 1.00 7.67 9 LEU D CA 1
ATOM 10195 C C . LEU D 1 21 ? -28.136 55.331 -71.133 1.00 6.29 9 LEU D C 1
ATOM 10196 O O . LEU D 1 21 ? -27.532 54.647 -71.966 1.00 8.73 9 LEU D O 1
ATOM 10201 N N . LEU D 1 22 ? -29.210 56.051 -71.456 1.00 6.16 10 LEU D N 1
ATOM 10202 C CA . LEU D 1 22 ? -29.658 56.186 -72.865 1.00 6.18 10 LEU D CA 1
ATOM 10203 C C . LEU D 1 22 ? -28.882 57.247 -73.662 1.00 6.22 10 LEU D C 1
ATOM 10204 O O . LEU D 1 22 ? -28.981 57.272 -74.894 1.00 2.74 10 LEU D O 1
ATOM 10209 N N . ASP D 1 23 ? -28.115 58.109 -72.983 1.00 6.66 11 ASP D N 1
ATOM 10210 C CA . ASP D 1 23 ? -27.228 59.087 -73.684 1.00 3.72 11 ASP D CA 1
ATOM 10211 C C . ASP D 1 23 ? -25.987 58.369 -74.219 1.00 6.74 11 ASP D C 1
ATOM 10212 O O . ASP D 1 23 ? -24.832 58.502 -73.706 1.00 4.75 11 ASP D O 1
ATOM 10217 N N . THR D 1 24 ? -26.256 57.639 -75.282 1.00 4.41 12 THR D N 1
ATOM 10218 C CA . THR D 1 24 ? -25.291 56.739 -75.910 1.00 4.08 12 THR D CA 1
ATOM 10219 C C . THR D 1 24 ? -25.820 56.305 -77.269 1.00 2.00 12 THR D C 1
ATOM 10220 O O . THR D 1 24 ? -26.980 56.568 -77.625 1.00 5.46 12 THR D O 1
ATOM 10224 N N . ASP D 1 25 ? -24.956 55.692 -78.038 1.00 3.30 13 ASP D N 1
ATOM 10225 C CA . ASP D 1 25 ? -25.294 55.222 -79.360 1.00 4.44 13 ASP D CA 1
ATOM 10226 C C . ASP D 1 25 ? -26.038 53.874 -79.179 1.00 3.85 13 ASP D C 1
ATOM 10227 O O . ASP D 1 25 ? -25.606 53.024 -78.374 1.00 6.21 13 ASP D O 1
ATOM 10240 N N . TYR D 1 27 ? -25.966 51.133 -80.817 1.00 2.00 15 TYR D N 1
ATOM 10241 C CA . TYR D 1 27 ? -25.176 49.932 -81.046 1.00 4.40 15 TYR D CA 1
ATOM 10242 C C . TYR D 1 27 ? -24.493 49.455 -79.759 1.00 6.07 15 TYR D C 1
ATOM 10243 O O . TYR D 1 27 ? -24.193 48.271 -79.645 1.00 5.63 15 TYR D O 1
ATOM 10252 N N . LYS D 1 28 ? -24.287 50.371 -78.793 1.00 5.09 16 LYS D N 1
ATOM 10253 C CA . LYS D 1 28 ? -23.692 50.014 -77.522 1.00 5.16 16 LYS D CA 1
ATOM 10254 C C . LYS D 1 28 ? -24.624 49.115 -76.690 1.00 6.61 16 LYS D C 1
ATOM 10255 O O . LYS D 1 28 ? -24.157 48.201 -76.040 1.00 6.91 16 LYS D O 1
ATOM 10261 N N . ILE D 1 29 ? -25.921 49.411 -76.700 1.00 6.02 17 ILE D N 1
ATOM 10262 C CA . ILE D 1 29 ? -26.914 48.600 -76.014 1.00 5.28 17 ILE D CA 1
ATOM 10263 C C . ILE D 1 29 ? -27.103 47.203 -76.657 1.00 3.88 17 ILE D C 1
ATOM 10264 O O . ILE D 1 29 ? -27.220 46.190 -75.939 1.00 4.16 17 ILE D O 1
ATOM 10269 N N . THR D 1 30 ? -27.168 47.146 -77.991 1.00 6.17 18 THR D N 1
ATOM 10270 C CA . THR D 1 30 ? -27.311 45.856 -78.675 1.00 6.74 18 THR D CA 1
ATOM 10271 C C . THR D 1 30 ? -26.029 45.042 -78.496 1.00 5.20 18 THR D C 1
ATOM 10272 O O . THR D 1 30 ? -26.103 43.852 -78.218 1.00 2.63 18 THR D O 1
ATOM 10288 N N . HIS D 1 32 ? -24.130 45.248 -75.888 1.00 4.19 20 HIS D N 1
ATOM 10289 C CA . HIS D 1 32 ? -24.201 44.879 -74.493 1.00 4.93 20 HIS D CA 1
ATOM 10290 C C . HIS D 1 32 ? -25.039 43.619 -74.368 1.00 4.21 20 HIS D C 1
ATOM 10291 O O . HIS D 1 32 ? -24.618 42.653 -73.727 1.00 5.58 20 HIS D O 1
ATOM 10298 N N . ALA D 1 33 ? -26.203 43.609 -75.019 1.00 2.00 21 ALA D N 1
ATOM 10299 C CA . ALA D 1 33 ? -27.076 42.445 -75.005 1.00 4.02 21 ALA D CA 1
ATOM 10300 C C . ALA D 1 33 ? -26.378 41.221 -75.609 1.00 2.63 21 ALA D C 1
ATOM 10301 O O . ALA D 1 33 ? -26.425 40.132 -75.018 1.00 7.23 21 ALA D O 1
ATOM 10303 N N . ALA D 1 34 ? -25.685 41.421 -76.722 1.00 2.00 22 ALA D N 1
ATOM 10304 C CA . ALA D 1 34 ? -24.986 40.315 -77.402 1.00 5.23 22 ALA D CA 1
ATOM 10305 C C . ALA D 1 34 ? -23.870 39.737 -76.501 1.00 4.88 22 ALA D C 1
ATOM 10306 O O . ALA D 1 34 ? -23.770 38.524 -76.320 1.00 5.56 22 ALA D O 1
ATOM 10308 N N . VAL D 1 35 ? -23.059 40.621 -75.922 1.00 3.68 23 VAL D N 1
ATOM 10309 C CA . VAL D 1 35 ? -21.989 40.218 -75.000 1.00 3.89 23 VAL D CA 1
ATOM 10310 C C . VAL D 1 35 ? -22.539 39.533 -73.732 1.00 6.98 23 VAL D C 1
ATOM 10311 O O . VAL D 1 35 ? -22.026 38.477 -73.326 1.00 4.14 23 VAL D O 1
ATOM 10315 N N . PHE D 1 36 ? -23.569 40.118 -73.114 1.00 3.42 24 PHE D N 1
ATOM 10316 C CA . PHE D 1 36 ? -24.196 39.494 -71.935 1.00 5.29 24 PHE D CA 1
ATOM 10317 C C . PHE D 1 36 ? -24.661 38.056 -72.270 1.00 4.99 24 PHE D C 1
ATOM 10318 O O . PHE D 1 36 ? -24.430 37.104 -71.516 1.00 3.27 24 PHE D O 1
ATOM 10326 N N . THR D 1 37 ? -25.299 37.920 -73.424 1.00 5.38 25 THR D N 1
ATOM 10327 C CA . THR D 1 37 ? -25.949 36.658 -73.832 1.00 4.87 25 THR D CA 1
ATOM 10328 C C . THR D 1 37 ? -24.908 35.573 -74.140 1.00 7.68 25 THR D C 1
ATOM 10329 O O . THR D 1 37 ? -25.051 34.439 -73.701 1.00 5.61 25 THR D O 1
ATOM 10333 N N . ASN D 1 38 ? -23.848 35.933 -74.868 1.00 6.81 26 ASN D N 1
ATOM 10334 C CA . ASN D 1 38 ? -22.884 34.961 -75.425 1.00 7.23 26 ASN D CA 1
ATOM 10335 C C . ASN D 1 38 ? -21.555 34.869 -74.697 1.00 7.06 26 ASN D C 1
ATOM 10336 O O . ASN D 1 38 ? -20.919 33.801 -74.701 1.00 4.54 26 ASN D O 1
ATOM 10341 N N . PHE D 1 39 ? -21.119 35.997 -74.137 1.00 5.86 27 PHE D N 1
ATOM 10342 C CA . PHE D 1 39 ? -19.787 36.125 -73.535 1.00 6.11 27 PHE D CA 1
ATOM 10343 C C . PHE D 1 39 ? -19.811 36.833 -72.186 1.00 9.67 27 PHE D C 1
ATOM 10344 O O . PHE D 1 39 ? -19.028 37.749 -71.954 1.00 9.97 27 PHE D O 1
ATOM 10352 N N . PRO D 1 40 ? -20.673 36.363 -71.261 1.00 9.40 28 PRO D N 1
ATOM 10353 C CA . PRO D 1 40 ? -20.810 36.997 -69.955 1.00 13.34 28 PRO D CA 1
ATOM 10354 C C . PRO D 1 40 ? -19.556 36.894 -69.054 1.00 14.95 28 PRO D C 1
ATOM 10355 O O . PRO D 1 40 ? -19.386 37.703 -68.144 1.00 19.47 28 PRO D O 1
ATOM 10359 N N . ASP D 1 41 ? -18.686 35.924 -69.300 1.00 15.16 29 ASP D N 1
ATOM 10360 C CA . ASP D 1 41 ? -17.533 35.718 -68.423 1.00 17.59 29 ASP D CA 1
ATOM 10361 C C . ASP D 1 41 ? -16.185 36.201 -68.994 1.00 16.06 29 ASP D C 1
ATOM 10362 O O . ASP D 1 41 ? -15.158 36.083 -68.338 1.00 18.76 29 ASP D O 1
ATOM 10367 N N . VAL D 1 42 ? -16.185 36.784 -70.187 1.00 12.66 30 VAL D N 1
ATOM 10368 C CA . VAL D 1 42 ? -14.930 37.132 -70.851 1.00 10.84 30 VAL D CA 1
ATOM 10369 C C . VAL D 1 42 ? -14.455 38.470 -70.331 1.00 9.84 30 VAL D C 1
ATOM 10370 O O . VAL D 1 42 ? -15.283 39.360 -70.143 1.00 10.62 30 VAL D O 1
ATOM 10374 N N . THR D 1 43 ? -13.150 38.615 -70.115 1.00 8.62 31 THR D N 1
ATOM 10375 C CA . THR D 1 43 ? -12.584 39.891 -69.673 1.00 9.31 31 THR D CA 1
ATOM 10376 C C . THR D 1 43 ? -11.777 40.567 -70.775 1.00 8.25 31 THR D C 1
ATOM 10377 O O . THR D 1 43 ? -11.088 39.918 -71.570 1.00 8.36 31 THR D O 1
ATOM 10381 N N . VAL D 1 44 ? -11.849 41.899 -70.776 1.00 4.46 32 VAL D N 1
ATOM 10382 C CA . VAL D 1 44 ? -11.345 42.714 -71.880 1.00 2.66 32 VAL D CA 1
ATOM 10383 C C . VAL D 1 44 ? -10.678 43.980 -71.355 1.00 3.07 32 VAL D C 1
ATOM 10384 O O . VAL D 1 44 ? -10.891 44.350 -70.210 1.00 3.99 32 VAL D O 1
ATOM 10388 N N . THR D 1 45 ? -9.862 44.610 -72.186 1.00 3.41 33 THR D N 1
ATOM 10389 C CA . THR D 1 45 ? -9.410 45.985 -71.929 1.00 2.00 33 THR D CA 1
ATOM 10390 C C . THR D 1 45 ? -9.666 46.819 -73.155 1.00 3.22 33 THR D C 1
ATOM 10391 O O . THR D 1 45 ? -9.344 46.389 -74.271 1.00 3.30 33 THR D O 1
ATOM 10395 N N . TYR D 1 46 ? -10.285 47.984 -72.948 1.00 2.49 34 TYR D N 1
ATOM 10396 C CA . TYR D 1 46 ? -10.372 49.024 -73.947 1.00 2.37 34 TYR D CA 1
ATOM 10397 C C . TYR D 1 46 ? -9.373 50.125 -73.644 1.00 3.76 34 TYR D C 1
ATOM 10398 O O . TYR D 1 46 ? -9.066 50.414 -72.458 1.00 3.79 34 TYR D O 1
ATOM 10407 N N . LYS D 1 47 ? -8.900 50.778 -74.698 1.00 2.00 35 LYS D N 1
ATOM 10408 C CA . LYS D 1 47 ? -7.866 51.808 -74.548 1.00 2.79 35 LYS D CA 1
ATOM 10409 C C . LYS D 1 47 ? -8.222 53.077 -75.317 1.00 4.18 35 LYS D C 1
ATOM 10410 O O . LYS D 1 47 ? -8.678 53.045 -76.463 1.00 4.56 35 LYS D O 1
ATOM 10416 N N . TYR D 1 48 ? -8.062 54.196 -74.640 1.00 2.44 36 TYR D N 1
ATOM 10417 C CA . TYR D 1 48 ? -8.152 55.520 -75.250 1.00 2.45 36 TYR D CA 1
ATOM 10418 C C . TYR D 1 48 ? -6.900 55.871 -76.090 1.00 2.00 36 TYR D C 1
ATOM 10419 O O . TYR D 1 48 ? -5.742 55.728 -75.634 1.00 3.34 36 TYR D O 1
ATOM 10428 N N . THR D 1 49 ? -7.142 56.424 -77.283 1.00 2.98 37 THR D N 1
ATOM 10429 C CA . THR D 1 49 ? -6.096 56.967 -78.151 1.00 3.78 37 THR D CA 1
ATOM 10430 C C . THR D 1 49 ? -6.545 58.302 -78.741 1.00 2.79 37 THR D C 1
ATOM 10431 O O . THR D 1 49 ? -7.655 58.448 -79.301 1.00 4.01 37 THR D O 1
ATOM 10435 N N . ASN D 1 50 ? -5.694 59.301 -78.524 1.00 2.95 38 ASN D N 1
ATOM 10436 C CA . ASN D 1 50 ? -5.905 60.619 -79.093 1.00 4.69 38 ASN D CA 1
ATOM 10437 C C . ASN D 1 50 ? -5.035 60.698 -80.348 1.00 6.35 38 ASN D C 1
ATOM 10438 O O . ASN D 1 50 ? -3.836 60.886 -80.267 1.00 4.69 38 ASN D O 1
ATOM 10443 N N . ARG D 1 51 ? -5.680 60.616 -81.504 1.00 7.59 39 ARG D N 1
ATOM 10444 C CA . ARG D 1 51 ? -4.977 60.622 -82.782 1.00 9.10 39 ARG D CA 1
ATOM 10445 C C . ARG D 1 51 ? -4.528 62.030 -83.133 1.00 7.34 39 ARG D C 1
ATOM 10446 O O . ARG D 1 51 ? -3.477 62.216 -83.757 1.00 13.29 39 ARG D O 1
ATOM 10454 N N . SER D 1 52 ? -5.291 63.024 -82.677 1.00 8.27 40 SER D N 1
ATOM 10455 C CA . SER D 1 52 ? -4.927 64.456 -82.804 1.00 6.12 40 SER D CA 1
ATOM 10456 C C . SER D 1 52 ? -4.001 64.831 -81.643 1.00 9.58 40 SER D C 1
ATOM 10457 O O . SER D 1 52 ? -4.326 65.639 -80.767 1.00 8.13 40 SER D O 1
ATOM 10460 N N . SER D 1 53 ? -2.817 64.250 -81.677 1.00 9.12 41 SER D N 1
ATOM 10461 C CA . SER D 1 53 ? -1.938 64.219 -80.525 1.00 12.79 41 SER D CA 1
ATOM 10462 C C . SER D 1 53 ? -1.236 65.578 -80.283 1.00 10.97 41 SER D C 1
ATOM 10463 O O . SER D 1 53 ? -0.574 65.780 -79.270 1.00 12.14 41 SER D O 1
ATOM 10466 N N . GLN D 1 54 ? -1.415 66.509 -81.213 1.00 8.46 42 GLN D N 1
ATOM 10467 C CA . GLN D 1 54 ? -0.959 67.880 -81.039 1.00 10.37 42 GLN D CA 1
ATOM 10468 C C . GLN D 1 54 ? -1.922 68.662 -80.094 1.00 7.08 42 GLN D C 1
ATOM 10469 O O . GLN D 1 54 ? -1.541 69.706 -79.597 1.00 6.89 42 GLN D O 1
ATOM 10475 N N . LEU D 1 55 ? -3.146 68.140 -79.912 1.00 4.23 43 LEU D N 1
ATOM 10476 C CA . LEU D 1 55 ? -4.171 68.710 -79.007 1.00 4.23 43 LEU D CA 1
ATOM 10477 C C . LEU D 1 55 ? -4.018 68.091 -77.616 1.00 3.23 43 LEU D C 1
ATOM 10478 O O . LEU D 1 55 ? -3.924 66.867 -77.490 1.00 4.59 43 LEU D O 1
ATOM 10483 N N . THR D 1 56 ? -3.956 68.948 -76.593 1.00 3.31 44 THR D N 1
ATOM 10484 C CA . THR D 1 56 ? -3.536 68.571 -75.233 1.00 2.91 44 THR D CA 1
ATOM 10485 C C . THR D 1 56 ? -4.481 69.126 -74.165 1.00 4.26 44 THR D C 1
ATOM 10486 O O . THR D 1 56 ? -5.211 70.071 -74.395 1.00 4.37 44 THR D O 1
ATOM 10490 N N . PHE D 1 57 ? -4.439 68.538 -72.971 1.00 4.34 45 PHE D N 1
ATOM 10491 C CA . PHE D 1 57 ? -5.382 68.870 -71.889 1.00 2.26 45 PHE D CA 1
ATOM 10492 C C . PHE D 1 57 ? -4.720 69.714 -70.812 1.00 3.59 45 PHE D C 1
ATOM 10493 O O . PHE D 1 57 ? -3.504 69.870 -70.790 1.00 2.24 45 PHE D O 1
ATOM 10501 N N . ASN D 1 58 ? -5.537 70.328 -69.962 1.00 4.13 46 ASN D N 1
ATOM 10502 C CA . ASN D 1 58 ? -5.019 71.051 -68.830 1.00 4.22 46 ASN D CA 1
ATOM 10503 C C . ASN D 1 58 ? -5.574 70.511 -67.524 1.00 4.25 46 ASN D C 1
ATOM 10504 O O . ASN D 1 58 ? -6.401 69.613 -67.517 1.00 2.32 46 ASN D O 1
ATOM 10509 N N . LYS D 1 59 ? -5.072 71.047 -66.407 1.00 5.07 47 LYS D N 1
ATOM 10510 C CA . LYS D 1 59 ? -5.478 70.555 -65.077 1.00 3.27 47 LYS D CA 1
ATOM 10511 C C . LYS D 1 59 ? -6.986 70.670 -64.859 1.00 2.28 47 LYS D C 1
ATOM 10512 O O . LYS D 1 59 ? -7.609 69.754 -64.310 1.00 2.93 47 LYS D O 1
ATOM 10518 N N . GLU D 1 60 ? -7.581 71.786 -65.282 1.00 2.50 48 GLU D N 1
ATOM 10519 C CA . GLU D 1 60 ? -9.019 72.024 -65.118 1.00 5.38 48 GLU D CA 1
ATOM 10520 C C . GLU D 1 60 ? -9.848 70.964 -65.851 1.00 4.93 48 GLU D C 1
ATOM 10521 O O . GLU D 1 60 ? -10.767 70.377 -65.295 1.00 5.11 48 GLU D O 1
ATOM 10524 N N . ALA D 1 61 ? -9.483 70.706 -67.100 1.00 3.89 49 ALA D N 1
ATOM 10525 C CA . ALA D 1 61 ? -10.141 69.699 -67.912 1.00 4.27 49 ALA D CA 1
ATOM 10526 C C . ALA D 1 61 ? -10.050 68.329 -67.247 1.00 2.45 49 ALA D C 1
ATOM 10527 O O . ALA D 1 61 ? -11.020 67.608 -67.179 1.00 5.82 49 ALA D O 1
ATOM 10529 N N . ILE D 1 62 ? -8.871 67.970 -66.754 1.00 2.42 50 ILE D N 1
ATOM 10530 C CA . ILE D 1 62 ? -8.633 66.670 -66.119 1.00 2.00 50 ILE D CA 1
ATOM 10531 C C . ILE D 1 62 ? -9.451 66.478 -64.849 1.00 2.37 50 ILE D C 1
ATOM 10532 O O . ILE D 1 62 ? -10.070 65.429 -64.624 1.00 2.64 50 ILE D O 1
ATOM 10537 N N . ASN D 1 63 ? -9.458 67.501 -64.008 1.00 6.78 51 ASN D N 1
ATOM 10538 C CA . ASN D 1 63 ? -10.234 67.490 -62.794 1.00 6.92 51 ASN D CA 1
ATOM 10539 C C . ASN D 1 63 ? -11.740 67.295 -63.053 1.00 4.61 51 ASN D C 1
ATOM 10540 O O . ASN D 1 63 ? -12.417 66.574 -62.329 1.00 4.49 51 ASN D O 1
ATOM 10545 N N . TRP D 1 64 ? -12.246 67.977 -64.067 1.00 2.58 52 TRP D N 1
ATOM 10546 C CA . TRP D 1 64 ? -13.650 67.882 -64.458 1.00 2.60 52 TRP D CA 1
ATOM 10547 C C . TRP D 1 64 ? -13.977 66.493 -64.970 1.00 3.87 52 TRP D C 1
ATOM 10548 O O . TRP D 1 64 ? -15.016 65.916 -64.626 1.00 2.00 52 TRP D O 1
ATOM 10559 N N . LEU D 1 65 ? -13.050 65.928 -65.743 1.00 3.42 53 LEU D N 1
ATOM 10560 C CA . LEU D 1 65 ? -13.194 64.559 -66.256 1.00 2.00 53 LEU D CA 1
ATOM 10561 C C . LEU D 1 65 ? -13.273 63.580 -65.101 1.00 3.82 53 LEU D C 1
ATOM 10562 O O . LEU D 1 65 ? -14.158 62.720 -65.074 1.00 2.00 53 LEU D O 1
ATOM 10567 N N . LYS D 1 66 ? -12.395 63.742 -64.108 1.00 2.54 54 LYS D N 1
ATOM 10568 C CA . LYS D 1 66 ? -12.389 62.845 -62.949 1.00 3.44 54 LYS D CA 1
ATOM 10569 C C . LYS D 1 66 ? -13.781 62.861 -62.293 1.00 2.00 54 LYS D C 1
ATOM 10570 O O . LYS D 1 66 ? -14.317 61.803 -61.975 1.00 2.37 54 LYS D O 1
ATOM 10576 N N . GLU D 1 67 ? -14.343 64.061 -62.118 1.00 2.00 55 GLU D N 1
ATOM 10577 C CA . GLU D 1 67 ? -15.702 64.239 -61.577 1.00 3.02 55 GLU D CA 1
ATOM 10578 C C . GLU D 1 67 ? -16.715 63.514 -62.439 1.00 2.00 55 GLU D C 1
ATOM 10579 O O . GLU D 1 67 ? -17.464 62.661 -61.942 1.00 2.00 55 GLU D O 1
ATOM 10585 N N . GLN D 1 68 ? -16.733 63.850 -63.730 1.00 2.00 56 GLN D N 1
ATOM 10586 C CA . GLN D 1 68 ? -17.767 63.337 -64.639 1.00 3.93 56 GLN D CA 1
ATOM 10587 C C . GLN D 1 68 ? -17.720 61.819 -64.756 1.00 2.61 56 GLN D C 1
ATOM 10588 O O . GLN D 1 68 ? -18.760 61.146 -64.770 1.00 3.17 56 GLN D O 1
ATOM 10594 N N . PHE D 1 69 ? -16.514 61.274 -64.822 1.00 3.69 57 PHE D N 1
ATOM 10595 C CA . PHE D 1 69 ? -16.348 59.816 -64.886 1.00 2.53 57 PHE D CA 1
ATOM 10596 C C . PHE D 1 69 ? -16.935 59.172 -63.657 1.00 3.36 57 PHE D C 1
ATOM 10597 O O . PHE D 1 69 ? -17.661 58.189 -63.759 1.00 5.01 57 PHE D O 1
ATOM 10605 N N . SER D 1 70 ? -16.619 59.716 -62.486 1.00 3.50 58 SER D N 1
ATOM 10606 C CA . SER D 1 70 ? -17.192 59.188 -61.258 1.00 3.06 58 SER D CA 1
ATOM 10607 C C . SER D 1 70 ? -18.715 59.252 -61.217 1.00 3.87 58 SER D C 1
ATOM 10608 O O . SER D 1 70 ? -19.347 58.361 -60.651 1.00 6.35 58 SER D O 1
ATOM 10611 N N . TYR D 1 71 ? -19.308 60.293 -61.792 1.00 2.12 59 TYR D N 1
ATOM 10612 C CA . TYR D 1 71 ? -20.763 60.433 -61.805 1.00 3.07 59 TYR D CA 1
ATOM 10613 C C . TYR D 1 71 ? -21.498 59.345 -62.578 1.00 2.69 59 TYR D C 1
ATOM 10614 O O . TYR D 1 71 ? -22.675 59.127 -62.361 1.00 6.82 59 TYR D O 1
ATOM 10623 N N . LEU D 1 72 ? -20.818 58.723 -63.535 1.00 4.40 60 LEU D N 1
ATOM 10624 C CA . LEU D 1 72 ? -21.387 57.626 -64.316 1.00 4.19 60 LEU D CA 1
ATOM 10625 C C . LEU D 1 72 ? -21.840 56.503 -63.410 1.00 4.22 60 LEU D C 1
ATOM 10626 O O . LEU D 1 72 ? -22.749 55.771 -63.761 1.00 2.69 60 LEU D O 1
ATOM 10631 N N . GLY D 1 73 ? -21.208 56.374 -62.242 1.00 3.20 61 GLY D N 1
ATOM 10632 C CA . GLY D 1 73 ? -21.563 55.332 -61.283 1.00 3.32 61 GLY D CA 1
ATOM 10633 C C . GLY D 1 73 ? -22.876 55.540 -60.544 1.00 2.00 61 GLY D C 1
ATOM 10634 O O . GLY D 1 73 ? -23.382 54.610 -59.921 1.00 3.28 61 GLY D O 1
ATOM 10635 N N . ASN D 1 74 ? -23.401 56.761 -60.592 1.00 2.96 62 ASN D N 1
ATOM 10636 C CA . ASN D 1 74 ? -24.691 57.123 -59.984 1.00 6.56 62 ASN D CA 1
ATOM 10637 C C . ASN D 1 74 ? -25.906 56.953 -60.899 1.00 6.76 62 ASN D C 1
ATOM 10638 O O . ASN D 1 74 ? -27.037 57.128 -60.453 1.00 6.35 62 ASN D O 1
ATOM 10643 N N . LEU D 1 75 ? -25.665 56.635 -62.171 1.00 3.86 63 LEU D N 1
ATOM 10644 C CA . LEU D 1 75 ? -26.728 56.411 -63.133 1.00 3.60 63 LEU D CA 1
ATOM 10645 C C . LEU D 1 75 ? -27.364 55.055 -62.940 1.00 7.06 63 LEU D C 1
ATOM 10646 O O . LEU D 1 75 ? -26.697 54.076 -62.625 1.00 7.61 63 LEU D O 1
ATOM 10651 N N . ARG D 1 76 ? -28.668 55.039 -63.196 1.00 7.75 64 ARG D N 1
ATOM 10652 C CA . ARG D 1 76 ? -29.508 53.869 -63.128 1.00 7.38 64 ARG D CA 1
ATOM 10653 C C . ARG D 1 76 ? -30.538 53.977 -64.275 1.00 8.37 64 ARG D C 1
ATOM 10654 O O . ARG D 1 76 ? -31.046 55.101 -64.598 1.00 6.91 64 ARG D O 1
ATOM 10662 N N . PHE D 1 77 ? -30.803 52.835 -64.904 1.00 7.58 65 PHE D N 1
ATOM 10663 C CA . PHE D 1 77 ? -31.899 52.713 -65.856 1.00 7.89 65 PHE D CA 1
ATOM 10664 C C . PHE D 1 77 ? -33.177 52.924 -65.060 1.00 9.12 65 PHE D C 1
ATOM 10665 O O . PHE D 1 77 ? -33.313 52.362 -63.997 1.00 11.11 65 PHE D O 1
ATOM 10673 N N . THR D 1 78 ? -34.074 53.741 -65.585 1.00 6.59 66 THR D N 1
ATOM 10674 C CA . THR D 1 78 ? -35.382 53.972 -65.010 1.00 7.58 66 THR D CA 1
ATOM 10675 C C . THR D 1 78 ? -36.379 53.020 -65.673 1.00 7.69 66 THR D C 1
ATOM 10676 O O . THR D 1 78 ? -36.120 52.481 -66.760 1.00 5.87 66 THR D O 1
ATOM 10680 N N . GLU D 1 79 ? -37.540 52.835 -65.047 1.00 6.83 67 GLU D N 1
ATOM 10681 C CA . GLU D 1 79 ? -38.608 52.020 -65.641 1.00 5.26 67 GLU D CA 1
ATOM 10682 C C . GLU D 1 79 ? -39.014 52.579 -67.004 1.00 6.19 67 GLU D C 1
ATOM 10683 O O . GLU D 1 79 ? -39.140 51.823 -67.950 1.00 3.03 67 GLU D O 1
ATOM 10686 N N . GLU D 1 80 ? -39.160 53.902 -67.101 1.00 9.10 68 GLU D N 1
ATOM 10687 C CA . GLU D 1 80 ? -39.485 54.574 -68.353 1.00 9.77 68 GLU D CA 1
ATOM 10688 C C . GLU D 1 80 ? -38.465 54.320 -69.483 1.00 9.76 68 GLU D C 1
ATOM 10689 O O . GLU D 1 80 ? -38.860 54.054 -70.618 1.00 9.18 68 GLU D O 1
ATOM 10695 N N . GLU D 1 81 ? -37.168 54.397 -69.160 1.00 6.49 69 GLU D N 1
ATOM 10696 C CA . GLU D 1 81 ? -36.113 54.061 -70.111 1.00 8.20 69 GLU D CA 1
ATOM 10697 C C . GLU D 1 81 ? -36.150 52.593 -70.556 1.00 7.19 69 GLU D C 1
ATOM 10698 O O . GLU D 1 81 ? -36.035 52.307 -71.732 1.00 6.47 69 GLU D O 1
ATOM 10704 N N . ILE D 1 82 ? -36.336 51.681 -69.611 1.00 4.66 70 ILE D N 1
ATOM 10705 C CA . ILE D 1 82 ? -36.422 50.270 -69.926 1.00 6.50 70 ILE D CA 1
ATOM 10706 C C . ILE D 1 82 ? -37.600 50.022 -70.870 1.00 6.01 70 ILE D C 1
ATOM 10707 O O . ILE D 1 82 ? -37.459 49.274 -71.830 1.00 6.41 70 ILE D O 1
ATOM 10712 N N . GLU D 1 83 ? -38.737 50.672 -70.630 1.00 6.60 71 GLU D N 1
ATOM 10713 C CA . GLU D 1 83 ? -39.914 50.464 -71.486 1.00 8.32 71 GLU D CA 1
ATOM 10714 C C . GLU D 1 83 ? -39.684 51.008 -72.878 1.00 6.43 71 GLU D C 1
ATOM 10715 O O . GLU D 1 83 ? -40.161 50.445 -73.885 1.00 5.33 71 GLU D O 1
ATOM 10721 N N . TYR D 1 84 ? -38.942 52.096 -72.952 1.00 6.07 72 TYR D N 1
ATOM 10722 C CA . TYR D 1 84 ? -38.539 52.625 -74.274 1.00 5.16 72 TYR D CA 1
ATOM 10723 C C . TYR D 1 84 ? -37.658 51.644 -75.067 1.00 7.11 72 TYR D C 1
ATOM 10724 O O . TYR D 1 84 ? -37.851 51.461 -76.256 1.00 5.56 72 TYR D O 1
ATOM 10733 N N . LEU D 1 85 ? -36.681 51.033 -74.396 1.00 6.72 73 LEU D N 1
ATOM 10734 C CA . LEU D 1 85 ? -35.858 50.018 -75.008 1.00 7.04 73 LEU D CA 1
ATOM 10735 C C . LEU D 1 85 ? -36.681 48.846 -75.504 1.00 10.08 73 LEU D C 1
ATOM 10736 O O . LEU D 1 85 ? -36.488 48.379 -76.626 1.00 9.16 73 LEU D O 1
ATOM 10741 N N . LYS D 1 86 ? -37.610 48.378 -74.681 1.00 8.92 74 LYS D N 1
ATOM 10742 C CA . LYS D 1 86 ? -38.501 47.272 -75.077 1.00 11.98 74 LYS D CA 1
ATOM 10743 C C . LYS D 1 86 ? -39.387 47.639 -76.271 1.00 11.49 74 LYS D C 1
ATOM 10744 O O . LYS D 1 86 ? -39.625 46.807 -77.159 1.00 9.88 74 LYS D O 1
ATOM 10750 N N . GLN D 1 87 ? -39.844 48.881 -76.316 1.00 11.22 75 GLN D N 1
ATOM 10751 C CA . GLN D 1 87 ? -40.716 49.327 -77.404 1.00 10.89 75 GLN D CA 1
ATOM 10752 C C . GLN D 1 87 ? -39.935 49.492 -78.701 1.00 9.70 75 GLN D C 1
ATOM 10753 O O . GLN D 1 87 ? -40.384 49.038 -79.760 1.00 7.16 75 GLN D O 1
ATOM 10759 N N . GLU D 1 88 ? -38.773 50.134 -78.629 1.00 9.76 76 GLU D N 1
ATOM 10760 C CA . GLU D 1 88 ? -38.042 50.477 -79.834 1.00 9.63 76 GLU D CA 1
ATOM 10761 C C . GLU D 1 88 ? -37.060 49.388 -80.285 1.00 10.67 76 GLU D C 1
ATOM 10762 O O . GLU D 1 88 ? -36.677 49.369 -81.451 1.00 10.52 76 GLU D O 1
ATOM 10768 N N . ILE D 1 89 ? -36.661 48.508 -79.362 1.00 7.73 77 ILE D N 1
ATOM 10769 C CA . ILE D 1 89 ? -35.710 47.445 -79.650 1.00 8.76 77 ILE D CA 1
ATOM 10770 C C . ILE D 1 89 ? -36.296 46.148 -79.107 1.00 6.91 77 ILE D C 1
ATOM 10771 O O . ILE D 1 89 ? -35.767 45.553 -78.163 1.00 6.15 77 ILE D O 1
ATOM 10776 N N . PRO D 1 90 ? -37.444 45.712 -79.676 1.00 9.05 78 PRO D N 1
ATOM 10777 C CA . PRO D 1 90 ? -38.176 44.606 -79.086 1.00 9.91 78 PRO D CA 1
ATOM 10778 C C . PRO D 1 90 ? -37.531 43.230 -79.143 1.00 8.14 78 PRO D C 1
ATOM 10779 O O . PRO D 1 90 ? -37.987 42.327 -78.447 1.00 8.04 78 PRO D O 1
ATOM 10783 N N . TYR D 1 91 ? -36.504 43.086 -79.973 1.00 9.28 79 TYR D N 1
ATOM 10784 C CA . TYR D 1 91 ? -35.737 41.846 -80.109 1.00 8.87 79 TYR D CA 1
ATOM 10785 C C . TYR D 1 91 ? -34.580 41.724 -79.116 1.00 8.12 79 TYR D C 1
ATOM 10786 O O . TYR D 1 91 ? -33.833 40.756 -79.162 1.00 9.57 79 TYR D O 1
ATOM 10795 N N . LEU D 1 92 ? -34.392 42.704 -78.231 1.00 8.11 80 LEU D N 1
ATOM 10796 C CA . LEU D 1 92 ? -33.464 42.509 -77.118 1.00 8.60 80 LEU D CA 1
ATOM 10797 C C . LEU D 1 92 ? -33.965 41.339 -76.292 1.00 7.54 80 LEU D C 1
ATOM 10798 O O . LEU D 1 92 ? -35.143 41.299 -75.961 1.00 8.08 80 LEU D O 1
ATOM 10803 N N . PRO D 1 93 ? -33.084 40.385 -75.969 1.00 6.82 81 PRO D N 1
ATOM 10804 C CA . PRO D 1 93 ? -33.476 39.216 -75.200 1.00 7.35 81 PRO D CA 1
ATOM 10805 C C . PRO D 1 93 ? -34.060 39.541 -73.817 1.00 7.79 81 PRO D C 1
ATOM 10806 O O . PRO D 1 93 ? -33.525 40.398 -73.100 1.00 6.31 81 PRO D O 1
ATOM 10810 N N . SER D 1 94 ? -35.133 38.856 -73.429 0.50 2.00 82 SER D N 1
ATOM 10811 C CA . SER D 1 94 ? -35.755 39.114 -72.133 0.50 2.00 82 SER D CA 1
ATOM 10812 C C . SER D 1 94 ? -34.766 39.010 -70.961 0.50 2.00 82 SER D C 1
ATOM 10813 O O . SER D 1 94 ? -34.831 39.775 -70.012 0.50 2.00 82 SER D O 1
ATOM 10818 N N . ALA D 1 95 ? -33.833 38.072 -71.045 1.00 3.96 83 ALA D N 1
ATOM 10819 C CA . ALA D 1 95 ? -32.823 37.874 -69.992 1.00 7.45 83 ALA D CA 1
ATOM 10820 C C . ALA D 1 95 ? -31.911 39.093 -69.826 1.00 3.74 83 ALA D C 1
ATOM 10821 O O . ALA D 1 95 ? -31.516 39.456 -68.695 1.00 2.71 83 ALA D O 1
ATOM 10823 N N . TYR D 1 96 ? -31.609 39.736 -70.948 1.00 4.95 84 TYR D N 1
ATOM 10824 C CA . TYR D 1 96 ? -30.846 40.983 -70.937 1.00 6.08 84 TYR D CA 1
ATOM 10825 C C . TYR D 1 96 ? -31.645 42.091 -70.227 1.00 4.75 84 TYR D C 1
ATOM 10826 O O . TYR D 1 96 ? -31.126 42.762 -69.362 1.00 2.45 84 TYR D O 1
ATOM 10835 N N . ILE D 1 97 ? -32.918 42.222 -70.585 1.00 5.81 85 ILE D N 1
ATOM 10836 C CA . ILE D 1 97 ? -33.784 43.218 -69.965 1.00 6.29 85 ILE D CA 1
ATOM 10837 C C . ILE D 1 97 ? -33.897 43.009 -68.455 1.00 4.05 85 ILE D C 1
ATOM 10838 O O . ILE D 1 97 ? -33.863 43.983 -67.706 1.00 6.80 85 ILE D O 1
ATOM 10843 N N . LYS D 1 98 ? -34.034 41.755 -68.015 1.00 5.20 86 LYS D N 1
ATOM 10844 C CA . LYS D 1 98 ? -34.035 41.421 -66.594 1.00 7.15 86 LYS D CA 1
ATOM 10845 C C . LYS D 1 98 ? -32.765 41.923 -65.898 1.00 5.39 86 LYS D C 1
ATOM 10846 O O . LYS D 1 98 ? -32.808 42.481 -64.810 1.00 7.24 86 LYS D O 1
ATOM 10849 N N . TYR D 1 99 ? -31.636 41.688 -66.549 1.00 5.55 87 TYR D N 1
ATOM 10850 C CA . TYR D 1 99 ? -30.312 42.000 -66.025 1.00 4.05 87 TYR D CA 1
ATOM 10851 C C . TYR D 1 99 ? -30.111 43.499 -65.862 1.00 4.83 87 TYR D C 1
ATOM 10852 O O . TYR D 1 99 ? -29.701 43.950 -64.799 1.00 5.15 87 TYR D O 1
ATOM 10861 N N . ILE D 1 100 ? -30.421 44.290 -66.890 1.00 6.57 88 ILE D N 1
ATOM 10862 C CA . ILE D 1 100 ? -30.310 45.765 -66.743 1.00 6.78 88 ILE D CA 1
ATOM 10863 C C . ILE D 1 100 ? -31.470 46.407 -65.919 1.00 8.68 88 ILE D C 1
ATOM 10864 O O . ILE D 1 100 ? -31.413 47.600 -65.520 1.00 4.89 88 ILE D O 1
ATOM 10869 N N . SER D 1 101 ? -32.515 45.621 -65.667 1.00 7.27 89 SER D N 1
ATOM 10870 C CA . SER D 1 101 ? -33.613 46.033 -64.797 1.00 8.68 89 SER D CA 1
ATOM 10871 C C . SER D 1 101 ? -33.316 45.734 -63.328 1.00 11.30 89 SER D C 1
ATOM 10872 O O . SER D 1 101 ? -34.003 46.216 -62.437 1.00 12.37 89 SER D O 1
ATOM 10875 N N . SER D 1 102 ? -32.302 44.922 -63.067 1.00 9.77 90 SER D N 1
ATOM 10876 C CA . SER D 1 102 ? -32.014 44.544 -61.708 1.00 9.75 90 SER D CA 1
ATOM 10877 C C . SER D 1 102 ? -31.562 45.742 -60.881 1.00 10.25 90 SER D C 1
ATOM 10878 O O . SER D 1 102 ? -30.937 46.697 -61.392 1.00 6.15 90 SER D O 1
ATOM 10881 N N . SER D 1 103 ? -31.875 45.700 -59.591 1.00 11.71 91 SER D N 1
ATOM 10882 C CA . SER D 1 103 ? -31.401 46.739 -58.666 1.00 13.66 91 SER D CA 1
ATOM 10883 C C . SER D 1 103 ? -29.885 46.661 -58.467 1.00 12.98 91 SER D C 1
ATOM 10884 O O . SER D 1 103 ? -29.292 47.589 -57.966 1.00 13.08 91 SER D O 1
ATOM 10887 N N . ASN D 1 104 ? -29.291 45.517 -58.792 1.00 13.58 92 ASN D N 1
ATOM 10888 C CA . ASN D 1 104 ? -27.836 45.340 -58.775 1.00 14.04 92 ASN D CA 1
ATOM 10889 C C . ASN D 1 104 ? -27.147 46.079 -59.916 1.00 10.11 92 ASN D C 1
ATOM 10890 O O . ASN D 1 104 ? -25.992 46.471 -59.772 1.00 10.91 92 ASN D O 1
ATOM 10895 N N . TYR D 1 105 ? -27.849 46.289 -61.028 1.00 9.42 93 TYR D N 1
ATOM 10896 C CA . TYR D 1 105 ? -27.191 46.834 -62.231 1.00 8.02 93 TYR D CA 1
ATOM 10897 C C . TYR D 1 105 ? -26.720 48.292 -62.081 1.00 8.46 93 TYR D C 1
ATOM 10898 O O . TYR D 1 105 ? -27.504 49.201 -61.772 1.00 5.12 93 TYR D O 1
ATOM 10907 N N . LYS D 1 106 ? -25.424 48.503 -62.333 1.00 7.93 94 LYS D N 1
ATOM 10908 C CA . LYS D 1 106 ? -24.842 49.848 -62.403 1.00 8.11 94 LYS D CA 1
ATOM 10909 C C . LYS D 1 106 ? -23.474 49.770 -63.063 1.00 6.93 94 LYS D C 1
ATOM 10910 O O . LYS D 1 106 ? -22.900 48.666 -63.256 1.00 5.23 94 LYS D O 1
ATOM 10916 N N . LEU D 1 107 ? -22.967 50.948 -63.445 1.00 5.95 95 LEU D N 1
ATOM 10917 C CA . LEU D 1 107 ? -21.584 51.093 -63.756 1.00 5.53 95 LEU D CA 1
ATOM 10918 C C . LEU D 1 107 ? -20.765 51.258 -62.459 1.00 7.25 95 LEU D C 1
ATOM 10919 O O . LEU D 1 107 ? -21.223 51.856 -61.456 1.00 3.36 95 LEU D O 1
ATOM 10924 N N . HIS D 1 108 ? -19.559 50.703 -62.515 1.00 4.44 96 HIS D N 1
ATOM 10925 C CA . HIS D 1 108 ? -18.573 50.750 -61.440 1.00 5.72 96 HIS D CA 1
ATOM 10926 C C . HIS D 1 108 ? -17.302 51.448 -61.954 1.00 5.30 96 HIS D C 1
ATOM 10927 O O . HIS D 1 108 ? -16.259 50.815 -62.097 1.00 4.97 96 HIS D O 1
ATOM 10934 N N . PRO D 1 109 ? -17.373 52.754 -62.243 1.00 4.35 97 PRO D N 1
ATOM 10935 C CA . PRO D 1 109 ? -16.210 53.429 -62.823 1.00 5.54 97 PRO D CA 1
ATOM 10936 C C . PRO D 1 109 ? -14.937 53.317 -61.996 1.00 6.50 97 PRO D C 1
ATOM 10937 O O . PRO D 1 109 ? -13.842 53.276 -62.566 1.00 6.08 97 PRO D O 1
ATOM 10941 N N . GLU D 1 110 ? -15.087 53.318 -60.662 1.00 7.58 98 GLU D N 1
ATOM 10942 C CA . GLU D 1 110 ? -13.962 53.189 -59.754 1.00 9.82 98 GLU D CA 1
ATOM 10943 C C . GLU D 1 110 ? -13.221 51.884 -59.947 1.00 9.80 98 GLU D C 1
ATOM 10944 O O . GLU D 1 110 ? -12.030 51.806 -59.690 1.00 14.22 98 GLU D O 1
ATOM 10950 N N . GLU D 1 111 ? -13.919 50.871 -60.430 1.00 10.18 99 GLU D N 1
ATOM 10951 C CA . GLU D 1 111 ? -13.319 49.578 -60.700 1.00 10.49 99 GLU D CA 1
ATOM 10952 C C . GLU D 1 111 ? -12.836 49.469 -62.165 1.00 11.61 99 GLU D C 1
ATOM 10953 O O . GLU D 1 111 ? -11.728 48.965 -62.425 1.00 15.76 99 GLU D O 1
ATOM 10956 N N . GLN D 1 112 ? -13.644 49.927 -63.111 0.50 7.00 100 GLN D N 1
ATOM 10957 C CA . GLN D 1 112 ? -13.367 49.660 -64.523 0.50 5.98 100 GLN D CA 1
ATOM 10958 C C . GLN D 1 112 ? -12.442 50.687 -65.177 0.50 2.33 100 GLN D C 1
ATOM 10959 O O . GLN D 1 112 ? -11.657 50.357 -66.042 0.50 2.00 100 GLN D O 1
ATOM 10970 N N . ILE D 1 113 ? -12.542 51.936 -64.752 1.00 2.72 101 ILE D N 1
ATOM 10971 C CA . ILE D 1 113 ? -11.739 53.017 -65.385 1.00 2.87 101 ILE D CA 1
ATOM 10972 C C . ILE D 1 113 ? -10.422 53.235 -64.640 1.00 2.00 101 ILE D C 1
ATOM 10973 O O . ILE D 1 113 ? -10.405 53.483 -63.427 1.00 3.85 101 ILE D O 1
ATOM 10978 N N . SER D 1 114 ? -9.329 53.115 -65.380 0.50 2.00 102 SER D N 1
ATOM 10979 C CA . SER D 1 114 ? -8.052 53.584 -64.927 0.50 2.40 102 SER D CA 1
ATOM 10980 C C . SER D 1 114 ? -7.649 54.821 -65.731 0.50 2.00 102 SER D C 1
ATOM 10981 O O . SER D 1 114 ? -7.277 54.731 -66.894 0.50 2.00 102 SER D O 1
ATOM 10986 N N . PHE D 1 115 ? -7.732 55.977 -65.083 1.00 2.61 103 PHE D N 1
ATOM 10987 C CA . PHE D 1 115 ? -7.550 57.263 -65.750 1.00 2.32 103 PHE D CA 1
ATOM 10988 C C . PHE D 1 115 ? -6.404 57.990 -65.101 1.00 5.52 103 PHE D C 1
ATOM 10989 O O . PHE D 1 115 ? -6.473 58.341 -63.923 1.00 6.05 103 PHE D O 1
ATOM 10997 N N . THR D 1 116 ? -5.343 58.216 -65.875 1.00 5.55 104 THR D N 1
ATOM 10998 C CA . THR D 1 116 ? -4.184 58.969 -65.410 1.00 6.35 104 THR D CA 1
ATOM 10999 C C . THR D 1 116 ? -3.828 59.992 -66.473 1.00 3.79 104 THR D C 1
ATOM 11000 O O . THR D 1 116 ? -4.424 60.024 -67.550 1.00 3.99 104 THR D O 1
ATOM 11004 N N . SER D 1 117 ? -2.831 60.827 -66.187 1.00 2.98 105 SER D N 1
ATOM 11005 C CA . SER D 1 117 ? -2.425 61.842 -67.123 1.00 4.98 105 SER D CA 1
ATOM 11006 C C . SER D 1 117 ? -0.942 62.050 -66.958 1.00 7.82 105 SER D C 1
ATOM 11007 O O . SER D 1 117 ? -0.367 61.680 -65.925 1.00 8.30 105 SER D O 1
ATOM 11010 N N . GLU D 1 118 ? -0.295 62.562 -67.998 1.00 6.88 106 GLU D N 1
ATOM 11011 C CA . GLU D 1 118 ? 1.151 62.766 -67.947 1.00 5.77 106 GLU D CA 1
ATOM 11012 C C . GLU D 1 118 ? 1.452 64.115 -68.581 1.00 6.49 106 GLU D C 1
ATOM 11013 O O . GLU D 1 118 ? 0.966 64.396 -69.678 1.00 3.54 106 GLU D O 1
ATOM 11019 N N . GLU D 1 119 ? 2.238 64.941 -67.891 1.00 5.93 107 GLU D N 1
ATOM 11020 C CA . GLU D 1 119 ? 2.662 66.234 -68.449 1.00 4.89 107 GLU D CA 1
ATOM 11021 C C . GLU D 1 119 ? 3.562 65.984 -69.664 1.00 9.10 107 GLU D C 1
ATOM 11022 O O . GLU D 1 119 ? 4.377 65.043 -69.681 1.00 8.19 107 GLU D O 1
ATOM 11028 N N . ILE D 1 120 ? 3.379 66.796 -70.701 1.00 6.00 108 ILE D N 1
ATOM 11029 C CA . ILE D 1 120 ? 3.982 66.510 -71.988 1.00 6.15 108 ILE D CA 1
ATOM 11030 C C . ILE D 1 120 ? 5.359 67.154 -72.029 1.00 6.87 108 ILE D C 1
ATOM 11031 O O . ILE D 1 120 ? 5.532 68.342 -71.698 1.00 5.44 108 ILE D O 1
ATOM 11036 N N . GLU D 1 121 ? 6.363 66.350 -72.389 1.00 7.80 109 GLU D N 1
ATOM 11037 C CA . GLU D 1 121 ? 7.728 66.829 -72.413 1.00 9.44 109 GLU D CA 1
ATOM 11038 C C . GLU D 1 121 ? 7.793 67.892 -73.495 1.00 5.91 109 GLU D C 1
ATOM 11039 O O . GLU D 1 121 ? 7.408 67.645 -74.641 1.00 6.34 109 GLU D O 1
ATOM 11045 N N . GLY D 1 122 ? 8.233 69.082 -73.111 1.00 6.38 110 GLY D N 1
ATOM 11046 C CA . GLY D 1 122 ? 8.333 70.209 -74.035 1.00 6.12 110 GLY D CA 1
ATOM 11047 C C . GLY D 1 122 ? 7.124 71.128 -74.099 1.00 3.04 110 GLY D C 1
ATOM 11048 O O . GLY D 1 122 ? 7.161 72.142 -74.805 1.00 4.41 110 GLY D O 1
ATOM 11049 N N . LYS D 1 123 ? 6.068 70.752 -73.384 1.00 3.12 111 LYS D N 1
ATOM 11050 C CA . LYS D 1 123 ? 4.822 71.517 -73.295 1.00 2.00 111 LYS D CA 1
ATOM 11051 C C . LYS D 1 123 ? 4.401 71.590 -71.825 1.00 2.00 111 LYS D C 1
ATOM 11052 O O . LYS D 1 123 ? 3.362 71.061 -71.449 1.00 2.00 111 LYS D O 1
ATOM 11058 N N . PRO D 1 124 ? 5.222 72.252 -70.974 1.00 2.00 112 PRO D N 1
ATOM 11059 C CA . PRO D 1 124 ? 4.849 72.365 -69.552 1.00 2.00 112 PRO D CA 1
ATOM 11060 C C . PRO D 1 124 ? 3.437 72.892 -69.365 1.00 2.00 112 PRO D C 1
ATOM 11061 O O . PRO D 1 124 ? 3.016 73.779 -70.094 1.00 2.00 112 PRO D O 1
ATOM 11065 N N . THR D 1 125 ? 2.704 72.295 -68.412 1.00 2.24 113 THR D N 1
ATOM 11066 C CA . THR D 1 125 ? 1.327 72.615 -68.078 1.00 2.22 113 THR D CA 1
ATOM 11067 C C . THR D 1 125 ? 0.304 72.011 -69.066 1.00 2.08 113 THR D C 1
ATOM 11068 O O . THR D 1 125 ? -0.912 72.210 -68.914 1.00 4.80 113 THR D O 1
ATOM 11072 N N . HIS D 1 126 ? 0.788 71.249 -70.053 1.00 2.00 114 HIS D N 1
ATOM 11073 C CA . HIS D 1 126 ? -0.107 70.507 -70.962 1.00 2.00 114 HIS D CA 1
ATOM 11074 C C . HIS D 1 126 ? 0.078 69.024 -70.713 1.00 2.00 114 HIS D C 1
ATOM 11075 O O . HIS D 1 126 ? 1.210 68.538 -70.540 1.00 2.00 114 HIS D O 1
ATOM 11082 N N . TYR D 1 127 ? -1.053 68.329 -70.732 1.00 2.00 115 TYR D N 1
ATOM 11083 C CA . TYR D 1 127 ? -1.142 66.910 -70.434 1.00 2.00 115 TYR D CA 1
ATOM 11084 C C . TYR D 1 127 ? -1.766 66.076 -71.536 1.00 2.36 115 TYR D C 1
ATOM 11085 O O . TYR D 1 127 ? -2.708 66.509 -72.234 1.00 2.00 115 TYR D O 1
ATOM 11094 N N . LYS D 1 128 ? -1.269 64.841 -71.633 1.00 3.33 116 LYS D N 1
ATOM 11095 C CA . LYS D 1 128 ? -1.952 63.772 -72.348 1.00 5.67 116 LYS D CA 1
ATOM 11096 C C . LYS D 1 128 ? -2.663 62.830 -71.369 1.00 5.46 116 LYS D C 1
ATOM 11097 O O . LYS D 1 128 ? -2.150 62.543 -70.278 1.00 3.63 116 LYS D O 1
ATOM 11103 N N . LEU D 1 129 ? -3.823 62.335 -71.784 1.00 2.00 117 LEU D N 1
ATOM 11104 C CA . LEU D 1 129 ? -4.597 61.416 -70.959 1.00 2.90 117 LEU D CA 1
ATOM 11105 C C . LEU D 1 129 ? -4.252 59.972 -71.293 1.00 2.38 117 LEU D C 1
ATOM 11106 O O . LEU D 1 129 ? -3.936 59.637 -72.441 1.00 3.77 117 LEU D O 1
ATOM 11111 N N . LYS D 1 130 ? -4.347 59.136 -70.275 1.00 2.45 118 LYS D N 1
ATOM 11112 C CA . LYS D 1 130 ? -4.169 57.684 -70.379 1.00 5.30 118 LYS D CA 1
ATOM 11113 C C . LYS D 1 130 ? -5.387 57.072 -69.731 1.00 5.23 118 LYS D C 1
ATOM 11114 O O . LYS D 1 130 ? -5.651 57.290 -68.538 1.00 5.12 118 LYS D O 1
ATOM 11120 N N . ILE D 1 131 ? -6.170 56.360 -70.532 1.00 4.84 119 ILE D N 1
ATOM 11121 C CA . ILE D 1 131 ? -7.420 55.772 -70.056 1.00 3.45 119 ILE D CA 1
ATOM 11122 C C . ILE D 1 131 ? -7.501 54.328 -70.545 1.00 5.75 119 ILE D C 1
ATOM 11123 O O . ILE D 1 131 ? -7.479 54.057 -71.761 1.00 2.00 119 ILE D O 1
ATOM 11128 N N . LEU D 1 132 ? -7.585 53.421 -69.577 1.00 3.03 120 LEU D N 1
ATOM 11129 C CA . LEU D 1 132 ? -7.838 52.007 -69.834 1.00 5.07 120 LEU D CA 1
ATOM 11130 C C . LEU D 1 132 ? -9.130 51.643 -69.146 1.00 6.82 120 LEU D C 1
ATOM 11131 O O . LEU D 1 132 ? -9.324 51.999 -67.992 1.00 7.94 120 LEU D O 1
ATOM 11136 N N . VAL D 1 133 ? -9.996 50.914 -69.839 1.00 6.08 121 VAL D N 1
ATOM 11137 C CA . VAL D 1 133 ? -11.241 50.424 -69.267 1.00 4.34 121 VAL D CA 1
ATOM 11138 C C . VAL D 1 133 ? -11.174 48.897 -69.326 1.00 6.38 121 VAL D C 1
ATOM 11139 O O . VAL D 1 133 ? -11.027 48.313 -70.403 1.00 5.02 121 VAL D O 1
ATOM 11143 N N . SER D 1 134 ? -11.268 48.265 -68.158 1.00 5.35 122 SER D N 1
ATOM 11144 C CA . SER D 1 134 ? -11.011 46.839 -68.007 1.00 6.88 122 SER D CA 1
ATOM 11145 C C . SER D 1 134 ? -12.001 46.148 -67.095 1.00 6.60 122 SER D C 1
ATOM 11146 O O . SER D 1 134 ? -12.471 46.702 -66.091 1.00 7.52 122 SER D O 1
ATOM 11149 N N . GLY D 1 135 ? -12.247 44.898 -67.427 1.00 4.97 123 GLY D N 1
ATOM 11150 C CA . GLY D 1 135 ? -13.114 44.036 -66.644 1.00 5.67 123 GLY D CA 1
ATOM 11151 C C . GLY D 1 135 ? -13.847 43.049 -67.506 1.00 4.53 123 GLY D C 1
ATOM 11152 O O . GLY D 1 135 ? -13.453 42.790 -68.615 1.00 2.60 123 GLY D O 1
ATOM 11153 N N . SER D 1 136 ? -14.935 42.511 -66.980 1.00 5.34 124 SER D N 1
ATOM 11154 C CA . SER D 1 136 ? -15.879 41.716 -67.764 1.00 6.44 124 SER D CA 1
ATOM 11155 C C . SER D 1 136 ? -16.294 42.533 -68.968 1.00 5.12 124 SER D C 1
ATOM 11156 O O . SER D 1 136 ? -16.518 43.746 -68.858 1.00 2.48 124 SER D O 1
ATOM 11159 N N . TRP D 1 137 ? -16.413 41.880 -70.119 1.00 5.78 125 TRP D N 1
ATOM 11160 C CA . TRP D 1 137 ? -16.852 42.571 -71.312 1.00 4.09 125 TRP D CA 1
ATOM 11161 C C . TRP D 1 137 ? -18.220 43.258 -71.074 1.00 2.39 125 TRP D C 1
ATOM 11162 O O . TRP D 1 137 ? -18.427 44.417 -71.434 1.00 2.84 125 TRP D O 1
ATOM 11173 N N . LYS D 1 138 ? -19.154 42.536 -70.482 1.00 6.66 126 LYS D N 1
ATOM 11174 C CA . LYS D 1 138 ? -20.474 43.103 -70.142 1.00 6.99 126 LYS D CA 1
ATOM 11175 C C . LYS D 1 138 ? -20.440 44.303 -69.182 1.00 6.24 126 LYS D C 1
ATOM 11176 O O . LYS D 1 138 ? -21.323 45.145 -69.234 1.00 7.76 126 LYS D O 1
ATOM 11182 N N . ASP D 1 139 ? -19.412 44.403 -68.343 1.00 5.09 127 ASP D N 1
ATOM 11183 C CA . ASP D 1 139 ? -19.225 45.562 -67.468 1.00 7.62 127 ASP D CA 1
ATOM 11184 C C . ASP D 1 139 ? -18.503 46.751 -68.084 1.00 10.28 127 ASP D C 1
ATOM 11185 O O . ASP D 1 139 ? -18.501 47.835 -67.475 1.00 10.44 127 ASP D O 1
ATOM 11190 N N . THR D 1 140 ? -17.828 46.546 -69.220 1.00 7.45 128 THR D N 1
ATOM 11191 C CA . THR D 1 140 ? -16.992 47.586 -69.822 1.00 7.44 128 THR D CA 1
ATOM 11192 C C . THR D 1 140 ? -17.592 48.178 -71.106 1.00 5.62 128 THR D C 1
ATOM 11193 O O . THR D 1 140 ? -17.199 49.264 -71.558 1.00 5.00 128 THR D O 1
ATOM 11197 N N . ILE D 1 141 ? -18.546 47.481 -71.703 1.00 3.70 129 ILE D N 1
ATOM 11198 C CA . ILE D 1 141 ? -18.941 47.801 -73.083 1.00 3.88 129 ILE D CA 1
ATOM 11199 C C . ILE D 1 141 ? -19.599 49.192 -73.273 1.00 6.00 129 ILE D C 1
ATOM 11200 O O . ILE D 1 141 ? -19.399 49.849 -74.304 1.00 6.16 129 ILE D O 1
ATOM 11205 N N . LEU D 1 142 ? -20.363 49.630 -72.271 1.00 3.57 130 LEU D N 1
ATOM 11206 C CA . LEU D 1 142 ? -21.078 50.900 -72.342 1.00 3.09 130 LEU D CA 1
ATOM 11207 C C . LEU D 1 142 ? -20.219 52.141 -72.197 1.00 2.68 130 LEU D C 1
ATOM 11208 O O . LEU D 1 142 ? -20.727 53.239 -72.446 1.00 4.29 130 LEU D O 1
ATOM 11213 N N . TYR D 1 143 ? -18.978 52.001 -71.733 1.00 2.42 131 TYR D N 1
ATOM 11214 C CA . TYR D 1 143 ? -18.197 53.192 -71.421 1.00 3.01 131 TYR D CA 1
ATOM 11215 C C . TYR D 1 143 ? -17.786 54.008 -72.621 1.00 5.42 131 TYR D C 1
ATOM 11216 O O . TYR D 1 143 ? -17.685 55.237 -72.485 1.00 3.19 131 TYR D O 1
ATOM 11225 N N . GLU D 1 144 ? -17.515 53.364 -73.764 1.00 2.00 132 GLU D N 1
ATOM 11226 C CA . GLU D 1 144 ? -16.874 54.083 -74.917 1.00 2.00 132 GLU D CA 1
ATOM 11227 C C . GLU D 1 144 ? -17.557 55.402 -75.286 1.00 2.06 132 GLU D C 1
ATOM 11228 O O . GLU D 1 144 ? -16.871 56.432 -75.419 1.00 3.19 132 GLU D O 1
ATOM 11234 N N . ILE D 1 145 ? -18.882 55.392 -75.478 1.00 2.35 133 ILE D N 1
ATOM 11235 C CA . ILE D 1 145 ? -19.549 56.612 -75.988 1.00 3.48 133 ILE D CA 1
ATOM 11236 C C . ILE D 1 145 ? -19.594 57.735 -74.958 1.00 3.65 133 ILE D C 1
ATOM 11237 O O . ILE D 1 145 ? -19.155 58.856 -75.253 1.00 2.12 133 ILE D O 1
ATOM 11242 N N . PRO D 1 146 ? -20.119 57.449 -73.748 1.00 3.93 134 PRO D N 1
ATOM 11243 C CA . PRO D 1 146 ? -20.064 58.525 -72.750 1.00 2.74 134 PRO D CA 1
ATOM 11244 C C . PRO D 1 146 ? -18.677 59.058 -72.465 1.00 4.51 134 PRO D C 1
ATOM 11245 O O . PRO D 1 146 ? -18.534 60.260 -72.260 1.00 4.39 134 PRO D O 1
ATOM 11249 N N . LEU D 1 147 ? -17.666 58.200 -72.392 1.00 2.42 135 LEU D N 1
ATOM 11250 C CA . LEU D 1 147 ? -16.321 58.702 -72.086 1.00 2.05 135 LEU D CA 1
ATOM 11251 C C . LEU D 1 147 ? -15.862 59.580 -73.210 1.00 2.09 135 LEU D C 1
ATOM 11252 O O . LEU D 1 147 ? -15.322 60.674 -72.965 1.00 2.72 135 LEU D O 1
ATOM 11257 N N . LEU D 1 148 ? -16.032 59.132 -74.448 1.00 2.01 136 LEU D N 1
ATOM 11258 C CA . LEU D 1 148 ? -15.636 60.000 -75.577 1.00 2.00 136 LEU D CA 1
ATOM 11259 C C . LEU D 1 148 ? -16.399 61.336 -75.598 1.00 2.00 136 LEU D C 1
ATOM 11260 O O . LEU D 1 148 ? -15.775 62.394 -75.784 1.00 2.00 136 LEU D O 1
ATOM 11265 N N . SER D 1 149 ? -17.718 61.307 -75.413 0.50 2.00 137 SER D N 1
ATOM 11266 C CA A SER D 1 149 ? -18.479 62.551 -75.456 0.50 2.00 137 SER D CA 1
ATOM 11267 C CA B SER D 1 149 ? -18.523 62.535 -75.401 0.50 2.00 137 SER D 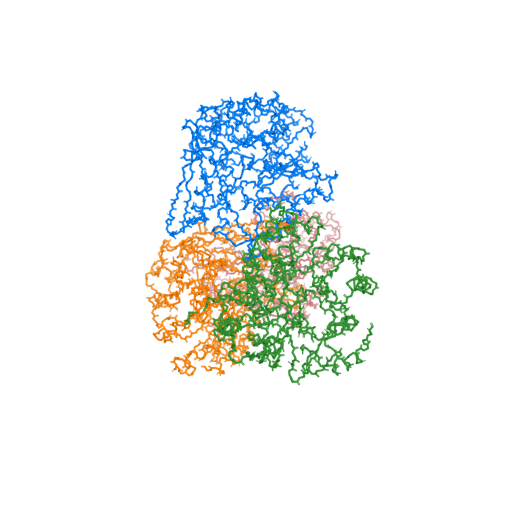CA 1
ATOM 11268 C C . SER D 1 149 ? -18.053 63.522 -74.329 0.50 2.00 137 SER D C 1
ATOM 11269 O O . SER D 1 149 ? -18.041 64.725 -74.514 0.50 2.00 137 SER D O 1
ATOM 11274 N N . LEU D 1 150 ? -17.702 62.973 -73.182 1.00 2.00 138 LEU D N 1
ATOM 11275 C CA . LEU D 1 150 ? -17.195 63.741 -72.034 1.00 2.00 138 LEU D CA 1
ATOM 11276 C C . LEU D 1 150 ? -15.817 64.341 -72.274 1.00 2.00 138 LEU D C 1
ATOM 11277 O O . LEU D 1 150 ? -15.599 65.519 -71.997 1.00 2.00 138 LEU D O 1
ATOM 11282 N N . ILE D 1 151 ? -14.909 63.551 -72.831 1.00 2.00 139 ILE D N 1
ATOM 11283 C CA . ILE D 1 151 ? -13.587 64.051 -73.135 1.00 2.00 139 ILE D CA 1
ATOM 11284 C C . ILE D 1 151 ? -13.654 65.185 -74.185 1.00 2.00 139 ILE D C 1
ATOM 11285 O O . ILE D 1 151 ? -12.964 66.216 -74.081 1.00 2.00 139 ILE D O 1
ATOM 11290 N N . SER D 1 152 ? -14.434 64.989 -75.221 1.00 2.00 140 SER D N 1
ATOM 11291 C CA . SER D 1 152 ? -14.671 66.039 -76.241 1.00 2.00 140 SER D CA 1
ATOM 11292 C C . SER D 1 152 ? -15.274 67.302 -75.588 1.00 2.00 140 SER D C 1
ATOM 11293 O O . SER D 1 152 ? -14.774 68.437 -75.766 1.00 3.41 140 SER D O 1
ATOM 11296 N N . GLU D 1 153 ? -16.318 67.128 -74.796 1.00 2.00 141 GLU D N 1
ATOM 11297 C CA . GLU D 1 153 ? -16.932 68.289 -74.122 1.00 3.43 141 GLU D CA 1
ATOM 11298 C C . GLU D 1 153 ? -15.912 69.019 -73.189 1.00 2.91 141 GLU D C 1
ATOM 11299 O O . GLU D 1 153 ? -15.809 70.261 -73.189 1.00 2.00 141 GLU D O 1
ATOM 11305 N N . ALA D 1 154 ? -15.135 68.261 -72.435 1.00 2.84 142 ALA D N 1
ATOM 11306 C CA . ALA D 1 154 ? -14.056 68.867 -71.584 1.00 2.00 142 ALA D CA 1
ATOM 11307 C C . ALA D 1 154 ? -13.068 69.716 -72.413 1.00 4.74 142 ALA D C 1
ATOM 11308 O O . ALA D 1 154 ? -12.649 70.836 -72.013 1.00 3.17 142 ALA D O 1
ATOM 11310 N N . TYR D 1 155 ? -12.621 69.160 -73.534 1.00 2.00 143 TYR D N 1
ATOM 11311 C CA . TYR D 1 155 ? -11.640 69.830 -74.365 1.00 4.97 143 TYR D CA 1
ATOM 11312 C C . TYR D 1 155 ? -12.207 71.184 -74.825 1.00 2.01 143 TYR D C 1
ATOM 11313 O O . TYR D 1 155 ? -11.534 72.229 -74.751 1.00 2.36 143 TYR D O 1
ATOM 11322 N N . PHE D 1 156 ? -13.470 71.181 -75.246 1.00 2.01 144 PHE D N 1
ATOM 11323 C CA . PHE D 1 156 ? -14.030 72.438 -75.767 1.00 3.45 144 PHE D CA 1
ATOM 11324 C C . PHE D 1 156 ? -14.603 73.371 -74.678 1.00 2.00 144 PHE D C 1
ATOM 11325 O O . PHE D 1 156 ? -14.961 74.527 -74.972 1.00 3.01 144 PHE D O 1
ATOM 11333 N N . LYS D 1 157 ? -14.687 72.886 -73.432 1.00 2.00 145 LYS D N 1
ATOM 11334 C CA . LYS D 1 157 ? -15.089 73.703 -72.296 1.00 4.49 145 LYS D CA 1
ATOM 11335 C C . LYS D 1 157 ? -13.882 74.396 -71.649 1.00 2.72 145 LYS D C 1
ATOM 11336 O O . LYS D 1 157 ? -13.975 75.544 -71.205 1.00 2.33 145 LYS D O 1
ATOM 11342 N N . PHE D 1 158 ? -12.761 73.675 -71.569 1.00 2.78 146 PHE D N 1
ATOM 11343 C CA . PHE D 1 158 ? -11.578 74.121 -70.803 1.00 5.35 146 PHE D CA 1
ATOM 11344 C C . PHE D 1 158 ? -10.327 74.443 -71.642 1.00 5.64 146 PHE D C 1
ATOM 11345 O O . PHE D 1 158 ? -9.509 75.269 -71.223 1.00 3.14 146 PHE D O 1
ATOM 11353 N N . VAL D 1 159 ? -10.179 73.811 -72.805 1.00 3.77 147 VAL D N 1
ATOM 11354 C CA . VAL D 1 159 ? -8.972 73.972 -73.593 1.00 5.15 147 VAL D CA 1
ATOM 11355 C C . VAL D 1 159 ? -9.182 74.935 -74.744 1.00 3.74 147 VAL D C 1
ATOM 11356 O O . VAL D 1 159 ? -8.511 75.982 -74.803 1.00 6.31 147 VAL D O 1
ATOM 11360 N N . ASP D 1 160 ? -10.007 74.559 -75.711 1.00 2.00 148 ASP D N 1
ATOM 11361 C CA . ASP D 1 160 ? -10.270 75.426 -76.865 1.00 4.45 148 ASP D CA 1
ATOM 11362 C C . ASP D 1 160 ? -11.650 76.045 -76.670 1.00 5.35 148 ASP D C 1
ATOM 11363 O O . ASP D 1 160 ? -12.659 75.407 -76.879 1.00 5.58 148 ASP D O 1
ATOM 11368 N N . ILE D 1 161 ? -11.691 77.313 -76.263 1.00 5.51 149 ILE D N 1
ATOM 11369 C CA . ILE D 1 161 ? -12.968 77.978 -76.033 1.00 4.69 149 ILE D CA 1
ATOM 11370 C C . ILE D 1 161 ? -13.225 79.040 -77.123 1.00 7.38 149 ILE D C 1
ATOM 11371 O O . ILE D 1 161 ? -14.118 79.872 -76.971 1.00 5.93 149 ILE D O 1
ATOM 11376 N N . ASP D 1 162 ? -12.415 79.008 -78.187 1.00 4.62 150 ASP D N 1
ATOM 11377 C CA . ASP D 1 162 ? -12.492 79.979 -79.296 1.00 6.90 150 ASP D CA 1
ATOM 11378 C C . ASP D 1 162 ? -13.570 79.553 -80.292 1.00 5.92 150 ASP D C 1
ATOM 11379 O O . ASP D 1 162 ? -13.297 79.235 -81.449 1.00 5.60 150 ASP D O 1
ATOM 11384 N N . TRP D 1 163 ? -14.811 79.629 -79.828 1.00 5.85 151 TRP D N 1
ATOM 11385 C CA . TRP D 1 163 ? -15.990 79.170 -80.575 1.00 4.66 151 TRP D CA 1
ATOM 11386 C C . TRP D 1 163 ? -17.249 79.556 -79.825 1.00 3.74 151 TRP D C 1
ATOM 11387 O O . TRP D 1 163 ? -17.182 79.882 -78.644 1.00 4.54 151 TRP D O 1
ATOM 11398 N N . ASP D 1 164 ? -18.392 79.493 -80.514 1.00 4.10 152 ASP D N 1
ATOM 11399 C CA . ASP D 1 164 ? -19.696 79.646 -79.886 1.00 6.65 152 ASP D CA 1
ATOM 11400 C C . ASP D 1 164 ? -20.780 78.859 -80.638 1.00 6.02 152 ASP D C 1
ATOM 11401 O O . ASP D 1 164 ? -20.487 78.158 -81.587 1.00 7.02 152 ASP D O 1
ATOM 11406 N N . TYR D 1 165 ? -22.022 78.977 -80.189 1.00 4.71 153 TYR D N 1
ATOM 11407 C CA . TYR D 1 165 ? -23.122 78.220 -80.751 1.00 4.84 153 TYR D CA 1
ATOM 11408 C C . TYR D 1 165 ? -23.921 78.917 -81.842 1.00 4.47 153 TYR D C 1
ATOM 11409 O O . TYR D 1 165 ? -24.929 78.352 -82.290 1.00 6.33 153 TYR D O 1
ATOM 11418 N N . GLU D 1 166 ? -23.453 80.088 -82.284 1.00 8.05 154 GLU D N 1
ATOM 11419 C CA . GLU D 1 166 ? -24.162 80.865 -83.314 1.00 8.56 154 GLU D CA 1
ATOM 11420 C C . GLU D 1 166 ? -24.304 80.075 -84.617 1.00 5.39 154 GLU D C 1
ATOM 11421 O O . GLU D 1 166 ? -23.290 79.550 -85.141 1.00 4.34 154 GLU D O 1
ATOM 11427 N N . ASN D 1 167 ? -25.558 80.009 -85.083 0.50 2.00 155 ASN D N 1
ATOM 11428 C CA . ASN D 1 167 ? -25.964 79.428 -86.363 0.50 2.00 155 ASN D CA 1
ATOM 11429 C C . ASN D 1 167 ? -25.868 77.920 -86.400 0.50 2.00 155 ASN D C 1
ATOM 11430 O O . ASN D 1 167 ? -25.951 77.336 -87.474 0.50 2.00 155 ASN D O 1
ATOM 11439 N N . GLN D 1 168 ? -25.674 77.303 -85.240 1.00 2.00 156 GLN D N 1
ATOM 11440 C CA . GLN D 1 168 ? -25.575 75.815 -85.208 1.00 4.40 156 GLN D CA 1
ATOM 11441 C C . GLN D 1 168 ? -26.885 75.155 -85.637 1.00 4.99 156 GLN D C 1
ATOM 11442 O O . GLN D 1 168 ? -26.866 74.204 -86.397 1.00 5.10 156 GLN D O 1
ATOM 11448 N N . LEU D 1 169 ? -28.016 75.608 -85.084 1.00 2.75 157 LEU D N 1
ATOM 11449 C CA . LEU D 1 169 ? -29.328 75.051 -85.463 1.00 2.00 157 LEU D CA 1
ATOM 11450 C C . LEU D 1 169 ? -29.553 75.202 -86.981 1.00 2.00 157 LEU D C 1
ATOM 11451 O O . LEU D 1 169 ? -29.918 74.255 -87.699 1.00 2.00 157 LEU D O 1
ATOM 11456 N N . GLU D 1 170 ? -29.278 76.414 -87.464 1.00 3.81 158 GLU D N 1
ATOM 11457 C CA . GLU D 1 170 ? -29.503 76.757 -88.850 1.00 2.59 158 GLU D CA 1
ATOM 11458 C C . GLU D 1 170 ? -28.571 75.994 -89.814 1.00 2.49 158 GLU D C 1
ATOM 11459 O O . GLU D 1 170 ? -28.980 75.549 -90.890 1.00 2.00 158 GLU D O 1
ATOM 11465 N N . GLN D 1 171 ? -27.321 75.821 -89.405 1.00 3.74 159 GLN D N 1
ATOM 11466 C CA . GLN D 1 171 ? -26.375 75.036 -90.187 1.00 5.14 159 GLN D CA 1
ATOM 11467 C C . GLN D 1 171 ? -26.825 73.564 -90.322 1.00 4.33 159 GLN D C 1
ATOM 11468 O O . GLN D 1 171 ? -26.772 72.998 -91.416 1.00 3.32 159 GLN D O 1
ATOM 11474 N N . ALA D 1 172 ? -27.314 72.988 -89.217 1.00 2.54 160 ALA D N 1
ATOM 11475 C CA . ALA D 1 172 ? -27.802 71.619 -89.193 1.00 3.38 160 ALA D CA 1
ATOM 11476 C C . ALA D 1 172 ? -29.075 71.518 -90.031 1.00 2.32 160 ALA D C 1
ATOM 11477 O O . ALA D 1 172 ? -29.259 70.580 -90.816 1.00 2.47 160 ALA D O 1
ATOM 11479 N N . GLU D 1 173 ? -29.926 72.525 -89.943 1.00 3.05 161 GLU D N 1
ATOM 11480 C CA . GLU D 1 173 ? -31.198 72.498 -90.690 1.00 2.57 161 GLU D CA 1
ATOM 11481 C C . GLU D 1 173 ? -30.925 72.532 -92.202 1.00 2.46 161 GLU D C 1
ATOM 11482 O O . GLU D 1 173 ? -31.548 71.820 -92.977 1.00 2.00 161 GLU D O 1
ATOM 11488 N N . LYS D 1 174 ? -29.989 73.372 -92.596 1.00 2.47 162 LYS D N 1
ATOM 11489 C CA . LYS D 1 174 ? -29.618 73.507 -93.988 1.00 2.00 162 LYS D CA 1
ATOM 11490 C C . LYS D 1 174 ? -29.055 72.190 -94.559 1.00 2.00 162 LYS D C 1
ATOM 11491 O O . LYS D 1 174 ? -29.398 71.791 -95.657 1.00 2.20 162 LYS D O 1
ATOM 11497 N N . LYS D 1 175 ? -28.223 71.495 -93.797 1.00 2.72 163 LYS D N 1
ATOM 11498 C CA . LYS D 1 175 ? -27.670 70.199 -94.246 1.00 3.61 163 LYS D CA 1
ATOM 11499 C C . LYS D 1 175 ? -28.801 69.202 -94.443 1.00 2.00 163 LYS D C 1
ATOM 11500 O O . LYS D 1 175 ? -28.903 68.520 -95.450 1.00 2.00 163 LYS D O 1
ATOM 11506 N N . ALA D 1 176 ? -29.699 69.138 -93.485 1.00 2.02 164 ALA D N 1
ATOM 11507 C CA . ALA D 1 176 ? -30.835 68.200 -93.587 1.00 2.00 164 ALA D CA 1
ATOM 11508 C C . ALA D 1 176 ? -31.737 68.519 -94.790 1.00 2.00 164 ALA D C 1
ATOM 11509 O O . ALA D 1 176 ? -32.108 67.597 -95.556 1.00 2.00 164 ALA D O 1
ATOM 11511 N N . GLU D 1 177 ? -32.084 69.808 -94.942 1.00 2.00 165 GLU D N 1
ATOM 11512 C CA . GLU D 1 177 ? -32.851 70.273 -96.096 1.00 3.18 165 GLU D CA 1
ATOM 11513 C C . GLU D 1 177 ? -32.175 69.834 -97.420 1.00 3.11 165 GLU D C 1
ATOM 11514 O O . GLU D 1 177 ? -32.834 69.311 -98.290 1.00 2.17 165 GLU D O 1
ATOM 11520 N N . THR D 1 178 ? -30.874 70.031 -97.540 1.00 2.00 166 THR D N 1
ATOM 11521 C CA . THR D 1 178 ? -30.139 69.641 -98.757 1.00 2.00 166 THR D CA 1
ATOM 11522 C C . THR D 1 178 ? -30.229 68.120 -98.988 1.00 3.17 166 THR D C 1
ATOM 11523 O O . THR D 1 178 ? -30.512 67.638 -100.112 1.00 2.00 166 THR D O 1
ATOM 11527 N N . LEU D 1 179 ? -30.109 67.340 -97.921 1.00 2.00 167 LEU D N 1
ATOM 11528 C CA . LEU D 1 179 ? -30.178 65.889 -98.076 1.00 2.00 167 LEU D CA 1
ATOM 11529 C C . LEU D 1 179 ? -31.580 65.470 -98.470 1.00 2.00 167 LEU D C 1
ATOM 11530 O O . LEU D 1 179 ? -31.749 64.665 -99.340 1.00 3.65 167 LEU D O 1
ATOM 11535 N N . PHE D 1 180 ? -32.580 66.032 -97.813 1.00 2.00 168 PHE D N 1
ATOM 11536 C CA . PHE D 1 180 ? -33.966 65.786 -98.174 1.00 2.16 168 PHE D CA 1
ATOM 11537 C C . PHE D 1 180 ? -34.265 66.127 -99.662 1.00 2.00 168 PHE D C 1
ATOM 11538 O O . PHE D 1 180 ? -34.951 65.369 -100.377 1.00 4.43 168 PHE D O 1
ATOM 11546 N N . ASP D 1 181 ? -33.788 67.282 -100.118 1.00 3.43 169 ASP D N 1
ATOM 11547 C CA . ASP D 1 181 ? -33.995 67.705 -101.494 1.00 2.46 169 ASP D CA 1
ATOM 11548 C C . ASP D 1 181 ? -33.332 66.766 -102.493 1.00 2.96 169 ASP D C 1
ATOM 11549 O O . ASP D 1 181 ? -33.753 66.688 -103.637 1.00 5.25 169 ASP D O 1
ATOM 11554 N N . ASN D 1 182 ? -32.323 66.027 -102.049 1.00 3.92 170 ASN D N 1
ATOM 11555 C CA . ASN D 1 182 ? -31.655 65.007 -102.862 1.00 4.43 170 ASN D CA 1
ATOM 11556 C C . ASN D 1 182 ? -32.221 63.616 -102.639 1.00 5.25 170 ASN D C 1
ATOM 11557 O O . ASN D 1 182 ? -31.734 62.629 -103.201 1.00 7.41 170 ASN D O 1
ATOM 11562 N N . GLY D 1 183 ? -33.281 63.507 -101.840 1.00 2.33 171 GLY D N 1
ATOM 11563 C CA . GLY D 1 183 ? -33.882 62.217 -101.572 1.00 2.00 171 GLY D CA 1
ATOM 11564 C C . GLY D 1 183 ? -33.005 61.240 -100.821 1.00 3.37 171 GLY D C 1
ATOM 11565 O O . GLY D 1 183 ? -33.213 60.023 -100.957 1.00 8.46 171 GLY D O 1
ATOM 11566 N N . ILE D 1 184 ? -32.122 61.755 -99.955 1.00 3.38 172 ILE D N 1
ATOM 11567 C CA . ILE D 1 184 ? -31.113 60.958 -99.293 1.00 6.23 172 ILE D CA 1
ATOM 11568 C C . ILE D 1 184 ? -31.632 60.532 -97.909 1.00 3.42 172 ILE D C 1
ATOM 11569 O O . ILE D 1 184 ? -32.096 61.346 -97.114 1.00 3.69 172 ILE D O 1
ATOM 11574 N N . ARG D 1 185 ? -31.531 59.222 -97.662 1.00 3.60 173 ARG D N 1
ATOM 11575 C CA . ARG D 1 185 ? -31.882 58.622 -96.381 1.00 5.51 173 ARG D CA 1
ATOM 11576 C C . ARG D 1 185 ? -30.643 58.626 -95.472 1.00 5.28 173 ARG D C 1
ATOM 11577 O O . ARG D 1 185 ? -29.615 58.055 -95.829 1.00 5.84 173 ARG D O 1
ATOM 11585 N N . PHE D 1 186 ? -30.761 59.246 -94.286 1.00 3.33 174 PHE D N 1
ATOM 11586 C CA . PHE D 1 186 ? -29.642 59.346 -93.394 1.00 2.00 174 PHE D CA 1
ATOM 11587 C C . PHE D 1 186 ? -30.037 59.311 -91.921 1.00 3.49 174 PHE D C 1
ATOM 11588 O O . PHE D 1 186 ? -31.226 59.508 -91.520 1.00 4.14 174 PHE D O 1
ATOM 11596 N N . SER D 1 187 ? -29.029 59.016 -91.109 1.00 3.31 175 SER D N 1
ATOM 11597 C CA . SER D 1 187 ? -29.178 59.079 -89.682 1.00 2.61 175 SER D CA 1
ATOM 11598 C C . SER D 1 187 ? -28.050 59.937 -89.108 1.00 4.24 175 SER D C 1
ATOM 11599 O O . SER D 1 187 ? -26.934 60.071 -89.676 1.00 4.92 175 SER D O 1
ATOM 11602 N N . GLU D 1 188 ? -28.394 60.587 -88.003 1.00 3.72 176 GLU D N 1
ATOM 11603 C CA . GLU D 1 188 ? -27.416 61.273 -87.162 1.00 4.25 176 GLU D CA 1
ATOM 11604 C C . GLU D 1 188 ? -26.661 60.283 -86.272 1.00 5.13 176 GLU D C 1
ATOM 11605 O O . GLU D 1 188 ? -27.258 59.407 -85.663 1.00 7.39 176 GLU D O 1
ATOM 11611 N N . PHE D 1 189 ? -25.349 60.494 -86.137 1.00 7.02 177 PHE D N 1
ATOM 11612 C CA . PHE D 1 189 ? -24.449 59.504 -85.583 1.00 6.89 177 PHE D CA 1
ATOM 11613 C C . PHE D 1 189 ? -23.292 60.141 -84.801 1.00 5.25 177 PHE D C 1
ATOM 11614 O O . PHE D 1 189 ? -22.281 59.489 -84.530 1.00 7.65 177 PHE D O 1
ATOM 11622 N N . GLY D 1 190 ? -23.414 61.426 -84.470 1.00 3.60 178 GLY D N 1
ATOM 11623 C CA . GLY D 1 190 ? -22.284 62.190 -83.956 1.00 3.30 178 GLY D CA 1
ATOM 11624 C C . GLY D 1 190 ? -22.136 62.302 -82.440 1.00 3.13 178 GLY D C 1
ATOM 11625 O O . GLY D 1 190 ? -21.457 63.206 -81.958 1.00 4.13 178 GLY D O 1
ATOM 11626 N N . THR D 1 191 ? -22.747 61.390 -81.682 1.00 2.13 179 THR D N 1
ATOM 11627 C CA . THR D 1 191 ? -22.653 61.429 -80.218 1.00 2.00 179 THR D CA 1
ATOM 11628 C C . THR D 1 191 ? -21.227 61.449 -79.665 1.00 2.23 179 THR D C 1
ATOM 11629 O O . THR D 1 191 ? -20.909 62.263 -78.797 1.00 2.00 179 THR D O 1
ATOM 11633 N N . ARG D 1 192 ? -20.396 60.527 -80.163 1.00 3.46 180 ARG D N 1
ATOM 11634 C CA . ARG D 1 192 ? -19.067 60.338 -79.605 1.00 4.67 180 ARG D CA 1
ATOM 11635 C C . ARG D 1 192 ? -18.161 61.541 -79.690 1.00 5.00 180 ARG D C 1
ATOM 11636 O O . ARG D 1 192 ? -17.420 61.787 -78.736 1.00 7.63 180 ARG D O 1
ATOM 11644 N N . ARG D 1 193 ? -18.204 62.288 -80.793 1.00 4.80 181 ARG D N 1
ATOM 11645 C CA . ARG D 1 193 ? -17.353 63.454 -80.931 1.00 6.96 181 ARG D CA 1
ATOM 11646 C C . ARG D 1 193 ? -18.138 64.754 -80.964 1.00 3.77 181 ARG D C 1
ATOM 11647 O O . ARG D 1 193 ? -17.632 65.749 -81.429 1.00 2.22 181 ARG D O 1
ATOM 11655 N N . ARG D 1 194 ? -19.324 64.765 -80.384 1.00 2.87 182 ARG D N 1
ATOM 11656 C CA . ARG D 1 194 ? -20.050 66.037 -80.204 1.00 2.00 182 ARG D CA 1
ATOM 11657 C C . ARG D 1 194 ? -19.168 67.079 -79.458 1.00 3.66 182 ARG D C 1
ATOM 11658 O O . ARG D 1 194 ? -18.417 66.720 -78.540 1.00 3.98 182 ARG D O 1
ATOM 11666 N N . ARG D 1 195 ? -19.273 68.356 -79.817 1.00 4.58 183 ARG D N 1
ATOM 11667 C CA . ARG D 1 195 ? -18.540 69.403 -79.098 1.00 2.04 183 ARG D CA 1
ATOM 11668 C C . ARG D 1 195 ? -19.093 69.543 -77.656 1.00 2.84 183 ARG D C 1
ATOM 11669 O O . ARG D 1 195 ? -18.366 69.931 -76.722 1.00 4.28 183 ARG D O 1
ATOM 11677 N N . SER D 1 196 ? -20.371 69.226 -77.482 1.00 2.10 184 SER D N 1
ATOM 11678 C CA . SER D 1 196 ? -21.027 69.240 -76.188 1.00 2.60 184 SER D CA 1
ATOM 11679 C C . SER D 1 196 ? -22.398 68.553 -76.351 1.00 2.00 184 SER D C 1
ATOM 11680 O O . SER D 1 196 ? -22.941 68.469 -77.476 1.00 2.00 184 SER D O 1
ATOM 11683 N N . LEU D 1 197 ? -22.980 68.157 -75.235 1.00 2.19 185 LEU D N 1
ATOM 11684 C CA . LEU D 1 197 ? -24.385 67.751 -75.234 1.00 3.14 185 LEU D CA 1
ATOM 11685 C C . LEU D 1 197 ? -25.296 68.821 -75.862 1.00 2.97 185 LEU D C 1
ATOM 11686 O O . LEU D 1 197 ? -26.154 68.494 -76.684 1.00 4.42 185 LEU D O 1
ATOM 11691 N N . LYS D 1 198 ? -25.095 70.087 -75.524 1.00 2.96 186 LYS D N 1
ATOM 11692 C CA . LYS D 1 198 ? -25.930 71.148 -76.036 1.00 3.38 186 LYS D CA 1
ATOM 11693 C C . LYS D 1 198 ? -25.798 71.225 -77.559 1.00 3.62 186 LYS D C 1
ATOM 11694 O O . LYS D 1 198 ? -26.759 71.463 -78.253 1.00 2.08 186 LYS D O 1
ATOM 11700 N N . ALA D 1 199 ? -24.594 71.072 -78.065 1.00 3.12 187 ALA D N 1
ATOM 11701 C CA . ALA D 1 199 ? -24.366 71.136 -79.499 1.00 3.39 187 ALA D CA 1
ATOM 11702 C C . ALA D 1 199 ? -25.164 70.065 -80.190 1.00 3.83 187 ALA D C 1
ATOM 11703 O O . ALA D 1 199 ? -25.768 70.315 -81.234 1.00 4.08 187 ALA D O 1
ATOM 11705 N N . GLN D 1 200 ? -25.166 68.856 -79.640 1.00 2.00 188 GLN D N 1
ATOM 11706 C CA . GLN D 1 200 ? -25.931 67.800 -80.269 1.00 2.49 188 GLN D CA 1
ATOM 11707 C C . GLN D 1 200 ? -27.451 68.078 -80.178 1.00 2.00 188 GLN D C 1
ATOM 11708 O O . GLN D 1 200 ? -28.206 67.811 -81.121 1.00 2.00 188 GLN D O 1
ATOM 11714 N N . ASP D 1 201 ? -27.900 68.623 -79.045 1.00 2.39 189 ASP D N 1
ATOM 11715 C CA . ASP D 1 201 ? -29.287 69.045 -78.935 1.00 2.35 189 ASP D CA 1
ATOM 11716 C C . ASP D 1 201 ? -29.663 70.102 -79.980 1.00 2.00 189 ASP D C 1
ATOM 11717 O O . ASP D 1 201 ? -30.727 70.021 -80.575 1.00 2.11 189 ASP D O 1
ATOM 11722 N N . LEU D 1 202 ? -28.807 71.091 -80.234 1.00 2.00 190 LEU D N 1
ATOM 11723 C CA . LEU D 1 202 ? -29.126 72.133 -81.220 1.00 2.00 190 LEU D CA 1
ATOM 11724 C C . LEU D 1 202 ? -29.257 71.596 -82.647 1.00 2.43 190 LEU D C 1
ATOM 11725 O O . LEU D 1 202 ? -30.140 71.997 -83.414 1.00 2.00 190 LEU D O 1
ATOM 11730 N N . ILE D 1 203 ? -28.357 70.689 -83.016 1.00 2.42 191 ILE D N 1
ATOM 11731 C CA . ILE D 1 203 ? -28.436 70.149 -84.373 1.00 4.44 191 ILE D CA 1
ATOM 11732 C C . ILE D 1 203 ? -29.650 69.179 -84.520 1.00 3.56 191 ILE D C 1
ATOM 11733 O O . ILE D 1 203 ? -30.183 69.064 -85.629 1.00 3.97 191 ILE D O 1
ATOM 11746 N N . GLN D 1 205 ? -32.576 69.802 -83.025 1.00 2.29 193 GLN D N 1
ATOM 11747 C CA . GLN D 1 205 ? -33.561 70.863 -83.307 1.00 2.68 193 GLN D CA 1
ATOM 11748 C C . GLN D 1 205 ? -33.531 71.300 -84.792 1.00 2.41 193 GLN D C 1
ATOM 11749 O O . GLN D 1 205 ? -34.588 71.462 -85.414 1.00 4.59 193 GLN D O 1
ATOM 11755 N N . GLY D 1 206 ? -32.333 71.475 -85.349 1.00 2.00 194 GLY D N 1
ATOM 11756 C CA . GLY D 1 206 ? -32.203 71.880 -86.742 1.00 2.00 194 GLY D CA 1
ATOM 11757 C C . GLY D 1 206 ? -32.726 70.807 -87.651 1.00 2.00 194 GLY D C 1
ATOM 11758 O O . GLY D 1 206 ? -33.464 71.091 -88.562 1.00 2.00 194 GLY D O 1
ATOM 11759 N N . ILE D 1 207 ? -32.309 69.561 -87.416 1.00 2.00 195 ILE D N 1
ATOM 11760 C CA . ILE D 1 207 ? -32.783 68.420 -88.232 1.00 2.00 195 ILE D CA 1
ATOM 11761 C C . ILE D 1 207 ? -34.295 68.352 -88.224 1.00 2.00 195 ILE D C 1
ATOM 11762 O O . ILE D 1 207 ? -34.895 68.253 -89.272 1.00 3.67 195 ILE D O 1
ATOM 11775 N N . LYS D 1 209 ? -36.516 70.681 -87.442 1.00 2.00 197 LYS D N 1
ATOM 11776 C CA . LYS D 1 209 ? -37.073 71.848 -88.163 1.00 2.00 197 LYS D CA 1
ATOM 11777 C C . LYS D 1 209 ? -37.153 71.603 -89.680 1.00 2.00 197 LYS D C 1
ATOM 11778 O O . LYS D 1 209 ? -38.140 71.884 -90.311 1.00 2.00 197 LYS D O 1
ATOM 11784 N N . ALA D 1 210 ? -36.082 71.054 -90.233 1.00 2.74 198 ALA D N 1
ATOM 11785 C CA . ALA D 1 210 ? -36.070 70.609 -91.632 1.00 2.00 198 ALA D CA 1
ATOM 11786 C C . ALA D 1 210 ? -37.146 69.546 -91.926 1.00 2.00 198 ALA D C 1
ATOM 11787 O O . ALA D 1 210 ? -37.872 69.632 -92.919 1.00 2.00 198 ALA D O 1
ATOM 11789 N N . VAL D 1 211 ? -37.247 68.524 -91.068 1.00 2.00 199 VAL D N 1
ATOM 11790 C CA . VAL D 1 211 ? -38.260 67.495 -91.278 1.00 2.00 199 VAL D CA 1
ATOM 11791 C C . VAL D 1 211 ? -39.625 68.115 -91.376 1.00 2.00 199 VAL D C 1
ATOM 11792 O O . VAL D 1 211 ? -40.448 67.799 -92.290 1.00 2.00 199 VAL D O 1
ATOM 11796 N N . ASN D 1 212 ? -39.913 68.968 -90.399 1.00 2.00 200 ASN D N 1
ATOM 11797 C CA . ASN D 1 212 ? -41.256 69.470 -90.243 1.00 2.00 200 ASN D CA 1
ATOM 11798 C C . ASN D 1 212 ? -41.662 70.558 -91.237 1.00 2.68 200 ASN D C 1
ATOM 11799 O O . ASN D 1 212 ? -42.854 70.938 -91.285 1.00 2.43 200 ASN D O 1
ATOM 11804 N N . GLY D 1 213 ? -40.699 71.021 -92.044 1.00 2.12 201 GLY D N 1
ATOM 11805 C CA . GLY D 1 213 ? -40.959 71.817 -93.259 1.00 3.43 201 GLY D CA 1
ATOM 11806 C C . GLY D 1 213 ? -41.796 71.104 -94.326 1.00 6.42 201 GLY D C 1
ATOM 11807 O O . GLY D 1 213 ? -42.536 71.746 -95.072 1.00 6.66 201 GLY D O 1
ATOM 11808 N N . ASN D 1 214 ? -41.698 69.774 -94.392 1.00 4.04 202 ASN D N 1
ATOM 11809 C CA . ASN D 1 214 ? -42.424 68.959 -95.401 1.00 4.27 202 ASN D CA 1
ATOM 11810 C C . ASN D 1 214 ? -42.437 67.520 -94.899 1.00 2.24 202 ASN D C 1
ATOM 11811 O O . ASN D 1 214 ? -41.754 66.634 -95.428 1.00 2.00 202 ASN D O 1
ATOM 11816 N N . PRO D 1 215 ? -43.149 67.297 -93.791 1.00 2.57 203 PRO D N 1
ATOM 11817 C CA . PRO D 1 215 ? -43.030 65.988 -93.119 1.00 3.43 203 PRO D CA 1
ATOM 11818 C C . PRO D 1 215 ? -43.479 64.807 -93.987 1.00 2.00 203 PRO D C 1
ATOM 11819 O O . PRO D 1 215 ? -42.871 63.741 -93.937 1.00 2.68 203 PRO D O 1
ATOM 11823 N N . ASP D 1 216 ? -44.496 65.004 -94.825 1.00 4.50 204 ASP D N 1
ATOM 11824 C CA . ASP D 1 216 ? -44.910 63.934 -95.734 1.00 7.16 204 ASP D CA 1
ATOM 11825 C C . ASP D 1 216 ? -43.779 63.391 -96.609 1.00 8.02 204 ASP D C 1
ATOM 11826 O O . ASP D 1 216 ? -43.714 62.194 -96.864 1.00 7.44 204 ASP D O 1
ATOM 11831 N N . ARG D 1 217 ? -42.878 64.276 -97.039 1.00 6.73 205 ARG D N 1
ATOM 11832 C CA . ARG D 1 217 ? -41.712 63.870 -97.826 1.00 7.03 205 ARG D CA 1
ATOM 11833 C C . ARG D 1 217 ? -40.504 63.463 -96.981 1.00 5.40 205 ARG D C 1
ATOM 11834 O O . ARG D 1 217 ? -39.781 62.491 -97.302 1.00 4.10 205 ARG D O 1
ATOM 11842 N N . ASN D 1 218 ? -40.309 64.182 -95.876 1.00 2.49 206 ASN D N 1
ATOM 11843 C CA . ASN D 1 218 ? -39.023 64.145 -95.185 1.00 3.53 206 ASN D CA 1
ATOM 11844 C C . ASN D 1 218 ? -38.927 63.129 -94.059 1.00 2.00 206 ASN D C 1
ATOM 11845 O O . ASN D 1 218 ? -37.831 62.708 -93.691 1.00 3.77 206 ASN D O 1
ATOM 11850 N N . LYS D 1 219 ? -40.063 62.826 -93.435 1.00 2.86 207 LYS D N 1
ATOM 11851 C CA . LYS D 1 219 ? -40.093 61.875 -92.309 1.00 6.51 207 LYS D CA 1
ATOM 11852 C C . LYS D 1 219 ? -39.485 60.513 -92.664 1.00 6.90 207 LYS D C 1
ATOM 11853 O O . LYS D 1 219 ? -38.765 59.911 -91.858 1.00 10.11 207 LYS D O 1
ATOM 11859 N N . SER D 1 220 ? -39.745 60.049 -93.878 1.00 5.62 208 SER D N 1
ATOM 11860 C CA . SER D 1 220 ? -39.223 58.761 -94.309 1.00 7.60 208 SER D CA 1
ATOM 11861 C C . SER D 1 220 ? -37.739 58.843 -94.715 1.00 4.38 208 SER D C 1
ATOM 11862 O O . SER D 1 220 ? -37.090 57.817 -94.833 1.00 7.23 208 SER D O 1
ATOM 11865 N N . LEU D 1 221 ? -37.200 60.040 -94.923 1.00 2.12 209 LEU D N 1
ATOM 11866 C CA . LEU D 1 221 ? -35.782 60.214 -95.316 1.00 4.70 209 LEU D CA 1
ATOM 11867 C C . LEU D 1 221 ? -34.878 60.298 -94.093 1.00 6.18 209 LEU D C 1
ATOM 11868 O O . LEU D 1 221 ? -33.720 59.876 -94.122 1.00 4.66 209 LEU D O 1
ATOM 11873 N N . LEU D 1 222 ? -35.390 60.877 -93.016 1.00 6.02 210 LEU D N 1
ATOM 11874 C CA . LEU D 1 222 ? -34.694 60.798 -91.750 1.00 4.86 210 LEU D CA 1
ATOM 11875 C C . LEU D 1 222 ? -34.925 59.433 -91.116 1.00 3.31 210 LEU D C 1
ATOM 11876 O O . LEU D 1 222 ? -36.049 59.085 -90.628 1.00 2.00 210 LEU D O 1
ATOM 11881 N N . LEU D 1 223 ? -33.872 58.643 -91.108 1.00 2.78 211 LEU D N 1
ATOM 11882 C CA . LEU D 1 223 ? -33.930 57.305 -90.519 1.00 2.00 211 LEU D CA 1
ATOM 11883 C C . LEU D 1 223 ? -34.055 57.387 -89.012 1.00 4.55 211 LEU D C 1
ATOM 11884 O O . LEU D 1 223 ? -34.779 56.582 -88.395 1.00 5.64 211 LEU D O 1
ATOM 11889 N N . GLY D 1 224 ? -33.333 58.326 -88.435 1.00 2.53 212 GLY D N 1
ATOM 11890 C CA . GLY D 1 224 ? -33.327 58.555 -86.992 1.00 3.80 212 GLY D CA 1
ATOM 11891 C C . GLY D 1 224 ? -31.971 59.032 -86.516 1.00 2.22 212 GLY D C 1
ATOM 11892 O O . GLY D 1 224 ? -31.222 59.684 -87.262 1.00 4.73 212 GLY D O 1
ATOM 11893 N N . THR D 1 225 ? -31.674 58.712 -85.257 1.00 2.56 213 THR D N 1
ATOM 11894 C CA . THR D 1 225 ? -30.417 59.054 -84.610 1.00 2.96 213 THR D CA 1
ATOM 11895 C C . THR D 1 225 ? -29.911 57.841 -83.878 1.00 2.23 213 THR D C 1
ATOM 11896 O O . THR D 1 225 ? -30.687 57.059 -83.351 1.00 4.13 213 THR D O 1
ATOM 11900 N N . SER D 1 226 ? -28.596 57.682 -83.847 1.00 2.00 214 SER D N 1
ATOM 11901 C CA . SER D 1 226 ? -27.995 56.661 -83.003 1.00 2.00 214 SER D CA 1
ATOM 11902 C C . SER D 1 226 ? -28.182 56.970 -81.520 1.00 2.76 214 SER D C 1
ATOM 11903 O O . SER D 1 226 ? -28.141 56.060 -80.700 1.00 3.80 214 SER D O 1
ATOM 11906 N N . ASN D 1 227 ? -28.338 58.238 -81.173 1.00 2.67 215 ASN D N 1
ATOM 11907 C CA . ASN D 1 227 ? -28.419 58.594 -79.740 1.00 2.11 215 ASN D CA 1
ATOM 11908 C C . ASN D 1 227 ? -29.819 58.237 -79.220 1.00 3.85 215 ASN D C 1
ATOM 11909 O O . ASN D 1 227 ? -30.824 58.818 -79.624 1.00 4.49 215 ASN D O 1
ATOM 11914 N N . ILE D 1 228 ? -29.873 57.254 -78.327 1.00 3.49 216 ILE D N 1
ATOM 11915 C CA . ILE D 1 228 ? -31.148 56.734 -77.872 1.00 3.21 216 ILE D CA 1
ATOM 11916 C C . ILE D 1 228 ? -31.949 57.812 -77.129 1.00 3.24 216 ILE D C 1
ATOM 11917 O O . ILE D 1 228 ? -33.152 57.976 -77.362 1.00 3.40 216 ILE D O 1
ATOM 11922 N N . LEU D 1 229 ? -31.284 58.621 -76.311 1.00 4.95 217 LEU D N 1
ATOM 11923 C CA . LEU D 1 229 ? -31.972 59.702 -75.587 1.00 5.77 217 LEU D CA 1
ATOM 11924 C C . LEU D 1 229 ? -32.576 60.753 -76.526 1.00 4.69 217 LEU D C 1
ATOM 11925 O O . LEU D 1 229 ? -33.694 61.231 -76.312 1.00 2.34 217 LEU D O 1
ATOM 11930 N N . PHE D 1 230 ? -31.828 61.117 -77.568 1.00 5.68 218 PHE D N 1
ATOM 11931 C CA . PHE D 1 230 ? -32.334 62.129 -78.479 1.00 6.33 218 PHE D CA 1
ATOM 11932 C C . PHE D 1 230 ? -33.433 61.549 -79.368 1.00 7.81 218 PHE D C 1
ATOM 11933 O O . PHE D 1 230 ? -34.342 62.262 -79.762 1.00 6.06 218 PHE D O 1
ATOM 11941 N N . ALA D 1 231 ? -33.378 60.234 -79.633 1.00 5.89 219 ALA D N 1
ATOM 11942 C CA . ALA D 1 231 ? -34.458 59.588 -80.374 1.00 3.99 219 ALA D CA 1
ATOM 11943 C C . ALA D 1 231 ? -35.735 59.685 -79.546 1.00 4.20 219 ALA D C 1
ATOM 11944 O O . ALA D 1 231 ? -36.791 60.063 -80.043 1.00 5.52 219 ALA D O 1
ATOM 11946 N N . LYS D 1 232 ? -35.625 59.349 -78.261 1.00 3.01 220 LYS D N 1
ATOM 11947 C CA . LYS D 1 232 ? -36.787 59.410 -77.343 1.00 4.31 220 LYS D CA 1
ATOM 11948 C C . LYS D 1 232 ? -37.288 60.856 -77.224 1.00 3.33 220 LYS D C 1
ATOM 11949 O O . LYS D 1 232 ? -38.492 61.066 -77.277 1.00 4.84 220 LYS D O 1
ATOM 11955 N N . LYS D 1 233 ? -36.381 61.837 -77.113 1.00 4.66 221 LYS D N 1
ATOM 11956 C CA . LYS D 1 233 ? -36.764 63.252 -76.910 1.00 5.13 221 LYS D CA 1
ATOM 11957 C C . LYS D 1 233 ? -37.497 63.820 -78.136 1.00 4.94 221 LYS D C 1
ATOM 11958 O O . LYS D 1 233 ? -38.577 64.433 -78.004 1.00 5.29 221 LYS D O 1
ATOM 11964 N N . TYR D 1 234 ? -36.951 63.548 -79.310 1.00 2.71 222 TYR D N 1
ATOM 11965 C CA . TYR D 1 234 ? -37.427 64.132 -80.561 1.00 4.95 222 TYR D CA 1
ATOM 11966 C C . TYR D 1 234 ? -38.426 63.265 -81.346 1.00 5.62 222 TYR D C 1
ATOM 11967 O O . TYR D 1 234 ? -38.944 63.675 -82.398 1.00 6.45 222 TYR D O 1
ATOM 11976 N N . GLY D 1 235 ? -38.731 62.087 -80.812 1.00 4.83 223 GLY D N 1
ATOM 11977 C CA . GLY D 1 235 ? -39.772 61.253 -81.383 1.00 5.30 223 GLY D CA 1
ATOM 11978 C C . GLY D 1 235 ? -39.414 60.543 -82.670 1.00 7.01 223 GLY D C 1
ATOM 11979 O O . GLY D 1 235 ? -40.324 60.220 -83.478 1.00 6.13 223 GLY D O 1
ATOM 11980 N N . VAL D 1 236 ? -38.128 60.229 -82.830 1.00 2.71 224 VAL D N 1
ATOM 11981 C CA . VAL D 1 236 ? -37.622 59.517 -84.002 1.00 5.07 224 VAL D CA 1
ATOM 11982 C C . VAL D 1 236 ? -37.073 58.152 -83.605 1.00 3.17 224 VAL D C 1
ATOM 11983 O O . VAL D 1 236 ? -37.007 57.833 -82.419 1.00 5.54 224 VAL D O 1
ATOM 11987 N N . LYS D 1 237 ? -36.693 57.345 -84.587 1.00 6.81 225 LYS D N 1
ATOM 11988 C CA . LYS D 1 237 ? -36.240 55.953 -84.338 1.00 5.50 225 LYS D CA 1
ATOM 11989 C C . LYS D 1 237 ? -34.791 55.977 -83.847 1.00 6.07 225 LYS D C 1
ATOM 11990 O O . LYS D 1 237 ? -33.956 56.689 -84.421 1.00 3.66 225 LYS D O 1
ATOM 11993 N N . PRO D 1 238 ? -34.467 55.188 -82.799 1.00 4.11 226 PRO D N 1
ATOM 11994 C CA . PRO D 1 238 ? -33.055 54.999 -82.519 1.00 3.57 226 PRO D CA 1
ATOM 11995 C C . PRO D 1 238 ? -32.475 54.037 -83.557 1.00 4.22 226 PRO D C 1
ATOM 11996 O O . PRO D 1 238 ? -33.088 53.006 -83.833 1.00 3.44 226 PRO D O 1
ATOM 12000 N N . ILE D 1 239 ? -31.259 54.295 -84.000 1.00 3.34 227 ILE D N 1
ATOM 12001 C CA . ILE D 1 239 ? -30.604 53.596 -85.092 1.00 4.91 227 ILE D CA 1
ATOM 12002 C C . ILE D 1 239 ? -29.284 52.942 -84.631 1.00 5.20 227 ILE D C 1
ATOM 12003 O O . ILE D 1 239 ? -28.419 53.601 -84.002 1.00 5.16 227 ILE D O 1
ATOM 12008 N N . GLY D 1 240 ? -29.154 51.641 -84.911 1.00 11.33 228 GLY D N 1
ATOM 12009 C CA . GLY D 1 240 ? -27.927 50.908 -84.538 1.00 16.96 228 GLY D CA 1
ATOM 12010 C C . GLY D 1 240 ? -27.421 49.836 -85.482 1.00 22.90 228 GLY D C 1
ATOM 12011 O O . GLY D 1 240 ? -28.210 49.001 -85.910 1.00 27.47 228 GLY D O 1
ATOM 12012 N N . THR D 1 241 ? -26.110 49.809 -85.777 1.00 23.98 229 THR D N 1
ATOM 12013 C CA . THR D 1 241 ? -25.519 48.656 -86.497 1.00 27.30 229 THR D CA 1
ATOM 12014 C C . THR D 1 241 ? -24.610 47.830 -85.539 1.00 26.33 229 THR D C 1
ATOM 12015 O O . THR D 1 241 ? -24.460 48.155 -84.396 1.00 25.52 229 THR D O 1
ATOM 12019 N N . VAL D 1 242 ? -24.092 46.697 -85.968 1.00 28.41 230 VAL D N 1
ATOM 12020 C CA . VAL D 1 242 ? -22.966 46.101 -85.232 1.00 25.46 230 VAL D CA 1
ATOM 12021 C C . VAL D 1 242 ? -21.699 46.995 -85.396 1.00 22.45 230 VAL D C 1
ATOM 12022 O O . VAL D 1 242 ? -21.583 47.775 -86.351 1.00 20.20 230 VAL D O 1
ATOM 12026 N N . ALA D 1 243 ? -20.750 46.886 -84.463 1.00 20.61 231 ALA D N 1
ATOM 12027 C CA . ALA D 1 243 ? -19.459 47.614 -84.573 1.00 16.78 231 ALA D CA 1
ATOM 12028 C C . ALA D 1 243 ? -18.333 46.606 -84.727 1.00 9.48 231 ALA D C 1
ATOM 12029 O O . ALA D 1 243 ? -18.550 45.399 -84.523 1.00 7.33 231 ALA D O 1
ATOM 12031 N N . HIS D 1 244 ? -17.143 47.097 -85.070 1.00 10.25 232 HIS D N 1
ATOM 12032 C CA . HIS D 1 244 ? -15.982 46.222 -85.228 1.00 7.86 232 HIS D CA 1
ATOM 12033 C C . HIS D 1 244 ? -15.673 45.431 -83.980 1.00 8.01 232 HIS D C 1
ATOM 12034 O O . HIS D 1 244 ? -15.209 44.300 -84.078 1.00 5.82 232 HIS D O 1
ATOM 12041 N N . GLU D 1 245 ? -15.901 46.013 -82.798 1.00 5.98 233 GLU D N 1
ATOM 12042 C CA . GLU D 1 245 ? -15.541 45.297 -81.562 1.00 8.01 233 GLU D CA 1
ATOM 12043 C C . GLU D 1 245 ? -16.205 43.932 -81.378 1.00 3.36 233 GLU D C 1
ATOM 12044 O O . GLU D 1 245 ? -15.674 43.084 -80.664 1.00 5.10 233 GLU D O 1
ATOM 12050 N N . TRP D 1 246 ? -17.387 43.715 -81.989 1.00 5.70 234 TRP D N 1
ATOM 12051 C CA . TRP D 1 246 ? -18.020 42.398 -82.019 1.00 4.89 234 TRP D CA 1
ATOM 12052 C C . TRP D 1 246 ? -17.160 41.320 -82.675 1.00 5.24 234 TRP D C 1
ATOM 12053 O O . TRP D 1 246 ? -16.809 40.314 -82.045 1.00 4.84 234 TRP D O 1
ATOM 12064 N N . VAL D 1 247 ? -16.817 41.546 -83.947 1.00 5.82 235 VAL D N 1
ATOM 12065 C CA . VAL D 1 247 ? -15.995 40.595 -84.696 1.00 7.64 235 VAL D CA 1
ATOM 12066 C C . VAL D 1 247 ? -14.593 40.522 -84.091 1.00 5.52 235 VAL D C 1
ATOM 12067 O O . VAL D 1 247 ? -14.040 39.435 -83.983 1.00 5.42 235 VAL D O 1
ATOM 12079 N N . GLY D 1 249 ? -13.720 40.971 -80.936 1.00 3.35 237 GLY D N 1
ATOM 12080 C CA . GLY D 1 249 ? -13.821 40.159 -79.749 1.00 3.71 237 GLY D CA 1
ATOM 12081 C C . GLY D 1 249 ? -14.019 38.679 -80.012 1.00 5.65 237 GLY D C 1
ATOM 12082 O O . GLY D 1 249 ? -13.342 37.829 -79.432 1.00 8.05 237 GLY D O 1
ATOM 12083 N N . VAL D 1 250 ? -14.974 38.347 -80.873 1.00 5.14 238 VAL D N 1
ATOM 12084 C CA . VAL D 1 250 ? -15.208 36.962 -81.222 1.00 5.74 238 VAL D CA 1
ATOM 12085 C C . VAL D 1 250 ? -13.908 36.294 -81.713 1.00 3.81 238 VAL D C 1
ATOM 12086 O O . VAL D 1 250 ? -13.596 35.170 -81.336 1.00 6.88 238 VAL D O 1
ATOM 12090 N N . ALA D 1 251 ? -13.159 37.011 -82.552 1.00 6.32 239 ALA D N 1
ATOM 12091 C CA . ALA D 1 251 ? -11.868 36.532 -83.063 1.00 6.77 239 ALA D CA 1
ATOM 12092 C C . ALA D 1 251 ? -10.800 36.346 -81.961 1.00 7.03 239 ALA D C 1
ATOM 12093 O O . ALA D 1 251 ? -10.047 35.366 -81.967 1.00 7.09 239 ALA D O 1
ATOM 12095 N N . SER D 1 252 ? -10.762 37.284 -81.019 1.00 7.33 240 SER D N 1
ATOM 12096 C CA . SER D 1 252 ? -9.747 37.319 -79.994 1.00 8.98 240 SER D CA 1
ATOM 12097 C C . SER D 1 252 ? -9.978 36.316 -78.892 1.00 10.19 240 SER D C 1
ATOM 12098 O O . SER D 1 252 ? -9.017 35.963 -78.231 1.00 10.71 240 SER D O 1
ATOM 12101 N N . ILE D 1 253 ? -11.212 35.843 -78.675 1.00 9.20 241 ILE D N 1
ATOM 12102 C CA . ILE D 1 253 ? -11.455 35.007 -77.501 1.00 11.97 241 ILE D CA 1
ATOM 12103 C C . ILE D 1 253 ? -10.469 33.847 -77.547 1.00 13.64 241 ILE D C 1
ATOM 12104 O O . ILE D 1 253 ? -9.693 33.639 -76.605 1.00 16.10 241 ILE D O 1
ATOM 12109 N N . SER D 1 254 ? -10.544 33.084 -78.642 1.00 12.22 242 SER D N 1
ATOM 12110 C CA . SER D 1 254 ? -9.718 31.889 -78.871 1.00 14.43 242 SER D CA 1
ATOM 12111 C C . SER D 1 254 ? -8.687 32.042 -79.982 1.00 15.33 242 SER D C 1
ATOM 12112 O O . SER D 1 254 ? -7.978 31.087 -80.299 1.00 16.70 242 SER D O 1
ATOM 12114 N N . GLU D 1 255 ? -8.616 33.224 -80.576 1.00 15.73 243 GLU D N 1
ATOM 12115 C CA . GLU D 1 255 ? -7.777 33.484 -81.758 1.00 15.83 243 GLU D CA 1
ATOM 12116 C C . GLU D 1 255 ? -8.153 32.654 -83.010 1.00 13.31 243 GLU D C 1
ATOM 12117 O O . GLU D 1 255 ? -7.293 32.363 -83.839 1.00 13.23 243 GLU D O 1
ATOM 12120 N N . ASP D 1 256 ? -9.429 32.284 -83.159 1.00 11.55 244 ASP D N 1
ATOM 12121 C CA . ASP D 1 256 ? -9.909 31.663 -84.411 1.00 10.71 244 ASP D CA 1
ATOM 12122 C C . ASP D 1 256 ? -10.316 32.771 -85.388 1.00 8.07 244 ASP D C 1
ATOM 12123 O O . ASP D 1 256 ? -11.492 33.101 -85.536 1.00 7.77 244 ASP D O 1
ATOM 12128 N N . TYR D 1 257 ? -9.323 33.359 -86.041 1.00 4.88 245 TYR D N 1
ATOM 12129 C CA . TYR D 1 257 ? -9.580 34.412 -87.026 1.00 5.68 245 TYR D CA 1
ATOM 12130 C C . TYR D 1 257 ? -10.224 33.861 -88.279 1.00 5.14 245 TYR D C 1
ATOM 12131 O O . TYR D 1 257 ? -11.072 34.513 -88.883 1.00 5.54 245 TYR D O 1
ATOM 12140 N N . LEU D 1 258 ? -9.824 32.649 -88.643 1.00 6.92 246 LEU D N 1
ATOM 12141 C CA . LEU D 1 258 ? -10.317 31.999 -89.850 1.00 7.73 246 LEU D CA 1
ATOM 12142 C C . LEU D 1 258 ? -11.849 31.886 -89.911 1.00 6.74 246 LEU D C 1
ATOM 12143 O O . LEU D 1 258 ? -12.447 32.001 -90.983 1.00 6.63 246 LEU D O 1
ATOM 12148 N N . HIS D 1 259 ? -12.458 31.650 -88.756 1.00 5.17 247 HIS D N 1
ATOM 12149 C CA . HIS D 1 259 ? -13.901 31.457 -88.693 1.00 4.41 247 HIS D CA 1
ATOM 12150 C C . HIS D 1 259 ? -14.605 32.618 -88.026 1.00 4.89 247 HIS D C 1
ATOM 12151 O O . HIS D 1 259 ? -15.798 32.556 -87.818 1.00 2.49 247 HIS D O 1
ATOM 12158 N N . ALA D 1 260 ? -13.880 33.694 -87.734 1.00 4.98 248 ALA D N 1
ATOM 12159 C CA . ALA D 1 260 ? -14.448 34.777 -86.908 1.00 4.40 248 ALA D CA 1
ATOM 12160 C C . ALA D 1 260 ? -15.648 35.484 -87.527 1.00 5.78 248 ALA D C 1
ATOM 12161 O O . ALA D 1 260 ? -16.633 35.760 -86.832 1.00 2.00 248 ALA D O 1
ATOM 12163 N N . ASN D 1 261 ? -15.572 35.803 -88.817 1.00 4.71 249 ASN D N 1
ATOM 12164 C CA . ASN D 1 261 ? -16.684 36.511 -89.446 1.00 6.15 249 ASN D CA 1
ATOM 12165 C C . ASN D 1 261 ? -17.957 35.693 -89.439 1.00 5.70 249 ASN D C 1
ATOM 12166 O O . ASN D 1 261 ? -19.037 36.199 -89.066 1.00 3.92 249 ASN D O 1
ATOM 12171 N N . LYS D 1 262 ? -17.830 34.427 -89.803 1.00 3.48 250 LYS D N 1
ATOM 12172 C CA . LYS D 1 262 ? -18.971 33.519 -89.748 1.00 3.86 250 LYS D CA 1
ATOM 12173 C C . LYS D 1 262 ? -19.482 33.306 -88.303 1.00 5.96 250 LYS D C 1
ATOM 12174 O O . LYS D 1 262 ? -20.694 33.392 -88.037 1.00 2.27 250 LYS D O 1
ATOM 12180 N N . ASN D 1 263 ? -18.561 33.028 -87.377 1.00 3.43 251 ASN D N 1
ATOM 12181 C CA . ASN D 1 263 ? -18.920 32.843 -85.968 1.00 3.71 251 ASN D CA 1
ATOM 12182 C C . ASN D 1 263 ? -19.671 34.068 -85.444 1.00 2.00 251 ASN D C 1
ATOM 12183 O O . ASN D 1 263 ? -20.656 33.941 -84.740 1.00 2.00 251 ASN D O 1
ATOM 12188 N N . ALA D 1 264 ? -19.183 35.253 -85.800 1.00 2.54 252 ALA D N 1
ATOM 12189 C CA . ALA D 1 264 ? -19.759 36.517 -85.324 1.00 4.03 252 ALA D CA 1
ATOM 12190 C C . ALA D 1 264 ? -21.179 36.675 -85.872 1.00 4.36 252 ALA D C 1
ATOM 12191 O O . ALA D 1 264 ? -22.069 37.119 -85.150 1.00 3.98 252 ALA D O 1
ATOM 12201 N N . ASP D 1 266 ? -23.238 34.191 -86.884 1.00 3.04 254 ASP D N 1
ATOM 12202 C CA . ASP D 1 266 ? -24.022 33.137 -86.248 1.00 4.05 254 ASP D CA 1
ATOM 12203 C C . ASP D 1 266 ? -24.472 33.630 -84.878 1.00 3.76 254 ASP D C 1
ATOM 12204 O O . ASP D 1 266 ? -25.653 33.574 -84.564 1.00 2.17 254 ASP D O 1
ATOM 12209 N N . CYS D 1 267 ? -23.527 34.121 -84.080 1.00 2.94 255 CYS D N 1
ATOM 12210 C CA . CYS D 1 267 ? -23.856 34.572 -82.724 1.00 4.14 255 CYS D CA 1
ATOM 12211 C C . CYS D 1 267 ? -24.811 35.769 -82.686 1.00 3.41 255 CYS D C 1
ATOM 12212 O O . CYS D 1 267 ? -25.695 35.807 -81.832 1.00 6.01 255 CYS D O 1
ATOM 12215 N N . TRP D 1 268 ? -24.630 36.733 -83.589 1.00 4.45 256 TRP D N 1
ATOM 12216 C CA . TRP D 1 268 ? -25.518 37.907 -83.656 1.00 3.01 256 TRP D CA 1
ATOM 12217 C C . TRP D 1 268 ? -26.945 37.419 -83.938 1.00 3.62 256 TRP D C 1
ATOM 12218 O O . TRP D 1 268 ? -27.895 37.724 -83.187 1.00 4.21 256 TRP D O 1
ATOM 12229 N N . ILE D 1 269 ? -27.080 36.648 -85.014 1.00 3.63 257 ILE D N 1
ATOM 12230 C CA . ILE D 1 269 ? -28.400 36.165 -85.467 1.00 4.02 257 ILE D CA 1
ATOM 12231 C C . ILE D 1 269 ? -29.069 35.281 -84.405 1.00 4.66 257 ILE D C 1
ATOM 12232 O O . ILE D 1 269 ? -30.290 35.375 -84.190 1.00 5.90 257 ILE D O 1
ATOM 12237 N N . ASN D 1 270 ? -28.287 34.424 -83.763 1.00 7.57 258 ASN D N 1
ATOM 12238 C CA . ASN D 1 270 ? -28.816 33.562 -82.677 1.00 8.85 258 ASN D CA 1
ATOM 12239 C C . ASN D 1 270 ? -29.392 34.390 -81.535 1.00 8.04 258 ASN D C 1
ATOM 12240 O O . ASN D 1 270 ? -30.374 33.983 -80.889 1.00 8.75 258 ASN D O 1
ATOM 12245 N N . THR D 1 271 ? -28.797 35.554 -81.301 1.00 7.31 259 THR D N 1
ATOM 12246 C CA . THR D 1 271 ? -29.182 36.407 -80.184 1.00 6.52 259 THR D CA 1
ATOM 12247 C C . THR D 1 271 ? -30.442 37.233 -80.503 1.00 7.19 259 THR D C 1
ATOM 12248 O O . THR D 1 271 ? -31.330 37.310 -79.677 1.00 7.50 259 THR D O 1
ATOM 12252 N N . PHE D 1 272 ? -30.509 37.828 -81.697 1.00 5.10 260 PHE D N 1
ATOM 12253 C CA . PHE D 1 272 ? -31.556 38.792 -82.034 1.00 4.42 260 PHE D CA 1
ATOM 12254 C C . PHE D 1 272 ? -32.643 38.316 -83.007 1.00 5.67 260 PHE D C 1
ATOM 12255 O O . PHE D 1 272 ? -33.672 38.952 -83.110 1.00 5.24 260 PHE D O 1
ATOM 12263 N N . GLY D 1 273 ? -32.366 37.257 -83.767 1.00 4.68 261 GLY D N 1
ATOM 12264 C CA . GLY D 1 273 ? -33.264 36.801 -84.833 1.00 4.52 261 GLY D CA 1
ATOM 12265 C C . GLY D 1 273 ? -32.788 37.284 -86.194 1.00 4.54 261 GLY D C 1
ATOM 12266 O O . GLY D 1 273 ? -32.332 38.427 -86.346 1.00 2.23 261 GLY D O 1
ATOM 12267 N N . ALA D 1 274 ? -32.955 36.417 -87.202 1.00 5.51 262 ALA D N 1
ATOM 12268 C CA . ALA D 1 274 ? -32.528 36.719 -88.588 1.00 4.83 262 ALA D CA 1
ATOM 12269 C C . ALA D 1 274 ? -33.151 37.979 -89.127 1.00 6.71 262 ALA D C 1
ATOM 12270 O O . ALA D 1 274 ? -32.483 38.772 -89.796 1.00 9.31 262 ALA D O 1
ATOM 12272 N N . LYS D 1 275 ? -34.411 38.229 -88.779 1.00 8.98 263 LYS D N 1
ATOM 12273 C CA . LYS D 1 275 ? -35.095 39.412 -89.277 1.00 11.31 263 LYS D CA 1
ATOM 12274 C C . LYS D 1 275 ? -34.447 40.706 -88.763 1.00 9.76 263 LYS D C 1
ATOM 12275 O O . LYS D 1 275 ? -34.523 41.752 -89.410 1.00 9.36 263 LYS D O 1
ATOM 12281 N N . ASN D 1 276 ? -33.729 40.603 -87.648 1.00 5.40 264 ASN D N 1
ATOM 12282 C CA . ASN D 1 276 ? -33.156 41.766 -86.978 1.00 6.11 264 ASN D CA 1
ATOM 12283 C C . ASN D 1 276 ? -31.645 41.868 -87.128 1.00 8.56 264 ASN D C 1
ATOM 12284 O O . ASN D 1 276 ? -31.022 42.622 -86.395 1.00 8.21 264 ASN D O 1
ATOM 12289 N N . ALA D 1 277 ? -31.071 41.188 -88.127 1.00 5.55 265 ALA D N 1
ATOM 12290 C CA . ALA D 1 277 ? -29.603 41.173 -88.290 1.00 6.91 265 ALA D CA 1
ATOM 12291 C C . ALA D 1 277 ? -29.056 42.547 -88.597 1.00 6.84 265 ALA D C 1
ATOM 12292 O O . ALA D 1 277 ? -27.945 42.870 -88.178 1.00 7.41 265 ALA D O 1
ATOM 12294 N N . GLY D 1 278 ? -29.853 43.346 -89.319 1.00 4.54 266 GLY D N 1
ATOM 12295 C CA . GLY D 1 278 ? -29.485 44.670 -89.821 1.00 4.90 266 GLY D CA 1
ATOM 12296 C C . GLY D 1 278 ? -28.403 44.669 -90.904 1.00 4.74 266 GLY D C 1
ATOM 12297 O O . GLY D 1 278 ? -28.510 43.935 -91.888 1.00 6.60 266 GLY D O 1
ATOM 12298 N N . LEU D 1 279 ? -27.374 45.496 -90.729 1.00 3.60 267 LEU D N 1
ATOM 12299 C CA . LEU D 1 279 ? -26.343 45.679 -91.734 1.00 3.89 267 LEU D CA 1
ATOM 12300 C C . LEU D 1 279 ? -25.074 45.000 -91.249 1.00 7.33 267 LEU D C 1
ATOM 12301 O O . LEU D 1 279 ? -24.713 45.115 -90.057 1.00 10.88 267 LEU D O 1
ATOM 12306 N N . ALA D 1 280 ? -24.402 44.303 -92.155 1.00 6.45 268 ALA D N 1
ATOM 12307 C CA . ALA D 1 280 ? -23.134 43.647 -91.865 1.00 6.63 268 ALA D CA 1
ATOM 12308 C C . ALA D 1 280 ? -21.993 44.625 -92.004 1.00 7.60 268 ALA D C 1
ATOM 12309 O O . ALA D 1 280 ? -21.939 45.388 -92.951 1.00 6.74 268 ALA D O 1
ATOM 12311 N N . LEU D 1 281 ? -21.013 44.495 -91.126 1.00 9.33 269 LEU D N 1
ATOM 12312 C CA . LEU D 1 281 ? -19.804 45.328 -91.195 1.00 8.55 269 LEU D CA 1
ATOM 12313 C C . LEU D 1 281 ? -18.731 44.401 -91.760 1.00 6.42 269 LEU D C 1
ATOM 12314 O O . LEU D 1 281 ? -18.425 43.377 -91.161 1.00 8.55 269 LEU D O 1
ATOM 12319 N N . THR D 1 282 ? -18.255 44.674 -92.966 1.00 4.86 270 THR D N 1
ATOM 12320 C CA . THR D 1 282 ? -17.473 43.702 -93.728 1.00 4.43 270 THR D CA 1
ATOM 12321 C C . THR D 1 282 ? -15.954 43.779 -93.632 1.00 3.79 270 THR D C 1
ATOM 12322 O O . THR D 1 282 ? -15.294 42.819 -93.987 1.00 4.14 270 THR D O 1
ATOM 12326 N N . ASP D 1 283 ? -15.432 44.907 -93.147 1.00 5.24 271 ASP D N 1
ATOM 12327 C CA . ASP D 1 283 ? -14.014 45.254 -93.340 1.00 6.62 271 ASP D CA 1
ATOM 12328 C C . ASP D 1 283 ? -13.125 44.947 -92.149 1.00 6.80 271 ASP D C 1
ATOM 12329 O O . ASP D 1 283 ? -11.911 45.193 -92.222 1.00 6.91 271 ASP D O 1
ATOM 12334 N N . THR D 1 284 ? -13.667 44.359 -91.081 1.00 7.27 272 THR D N 1
ATOM 12335 C CA . THR D 1 284 ? -12.810 44.138 -89.895 1.00 4.86 272 THR D CA 1
ATOM 12336 C C . THR D 1 284 ? -11.499 43.413 -90.212 1.00 6.94 272 THR D C 1
ATOM 12337 O O . THR D 1 284 ? -10.443 43.881 -89.777 1.00 6.42 272 THR D O 1
ATOM 12341 N N . PHE D 1 285 ? -11.578 42.290 -90.935 1.00 2.00 273 PHE D N 1
ATOM 12342 C CA . PHE D 1 285 ? -10.409 41.540 -91.379 1.00 4.92 273 PHE D CA 1
ATOM 12343 C C . PHE D 1 285 ? -10.352 41.520 -92.896 1.00 3.67 273 PHE D C 1
ATOM 12344 O O . PHE D 1 285 ? -9.877 40.549 -93.506 1.00 5.47 273 PHE D O 1
ATOM 12352 N N . GLY D 1 286 ? -10.796 42.635 -93.468 1.00 4.81 274 GLY D N 1
ATOM 12353 C CA . GLY D 1 286 ? -10.805 42.818 -94.900 1.00 6.93 274 GLY D CA 1
ATOM 12354 C C . GLY D 1 286 ? -12.108 42.275 -95.454 1.00 6.42 274 GLY D C 1
ATOM 12355 O O . GLY D 1 286 ? -12.576 41.190 -95.071 1.00 2.84 274 GLY D O 1
ATOM 12356 N N . THR D 1 287 ? -12.669 43.025 -96.384 1.00 7.45 275 THR D N 1
ATOM 12357 C CA . THR D 1 287 ? -13.948 42.645 -96.982 1.00 9.63 275 THR D CA 1
ATOM 12358 C C . THR D 1 287 ? -13.847 41.317 -97.719 1.00 5.99 275 THR D C 1
ATOM 12359 O O . THR D 1 287 ? -14.808 40.511 -97.749 1.00 5.23 275 THR D O 1
ATOM 12363 N N . ASP D 1 288 ? -12.690 41.027 -98.297 1.00 8.20 276 ASP D N 1
ATOM 12364 C CA . ASP D 1 288 ? -12.543 39.739 -98.977 1.00 7.45 276 ASP D CA 1
ATOM 12365 C C . ASP D 1 288 ? -12.801 38.564 -98.057 1.00 6.42 276 ASP D C 1
ATOM 12366 O O . ASP D 1 288 ? -13.472 37.631 -98.448 1.00 7.44 276 ASP D O 1
ATOM 12371 N N . ASP D 1 289 ? -12.270 38.592 -96.843 1.00 3.64 277 ASP D N 1
ATOM 12372 C CA . ASP D 1 289 ? -12.459 37.446 -95.960 1.00 6.27 277 ASP D CA 1
ATOM 12373 C C . ASP D 1 289 ? -13.964 37.302 -95.634 1.00 3.38 277 ASP D C 1
ATOM 12374 O O . ASP D 1 289 ? -14.524 36.205 -95.677 1.00 5.55 277 ASP D O 1
ATOM 12379 N N . PHE D 1 290 ? -14.598 38.428 -95.337 1.00 5.60 278 PHE D N 1
ATOM 12380 C CA . PHE D 1 290 ? -16.017 38.444 -94.983 1.00 5.65 278 PHE D CA 1
ATOM 12381 C C . PHE D 1 290 ? -16.902 37.879 -96.097 1.00 5.21 278 PHE D C 1
ATOM 12382 O O . PHE D 1 290 ? -17.800 37.072 -95.849 1.00 3.01 278 PHE D O 1
ATOM 12390 N N . LEU D 1 291 ? -16.651 38.291 -97.329 1.00 5.55 279 LEU D N 1
ATOM 12391 C CA . LEU D 1 291 ? -17.444 37.838 -98.473 1.00 5.35 279 LEU D CA 1
ATOM 12392 C C . LEU D 1 291 ? -17.376 36.328 -98.702 1.00 5.87 279 LEU D C 1
ATOM 12393 O O . LEU D 1 291 ? -18.296 35.742 -99.278 1.00 3.95 279 LEU D O 1
ATOM 12398 N N . LYS D 1 292 ? -16.296 35.682 -98.256 1.00 3.29 280 LYS D N 1
ATOM 12399 C CA . LYS D 1 292 ? -16.219 34.231 -98.347 1.00 4.81 280 LYS D CA 1
ATOM 12400 C C . LYS D 1 292 ? -17.426 33.511 -97.731 1.00 2.00 280 LYS D C 1
ATOM 12401 O O . LYS D 1 292 ? -17.821 32.460 -98.246 1.00 7.63 280 LYS D O 1
ATOM 12407 N N . SER D 1 293 ? -17.929 34.020 -96.617 0.50 2.00 281 SER D N 1
ATOM 12408 C CA . SER D 1 293 ? -18.980 33.352 -95.876 0.50 2.00 281 SER D CA 1
ATOM 12409 C C . SER D 1 293 ? -20.322 34.016 -96.099 0.50 2.00 281 SER D C 1
ATOM 12410 O O . SER D 1 293 ? -21.281 33.615 -95.507 0.50 2.00 281 SER D O 1
ATOM 12415 N N . PHE D 1 294 ? -20.371 35.070 -96.920 1.00 2.00 282 PHE D N 1
ATOM 12416 C CA . PHE D 1 294 ? -21.559 35.925 -96.982 1.00 2.18 282 PHE D CA 1
ATOM 12417 C C . PHE D 1 294 ? -22.426 35.352 -98.081 1.00 2.00 282 PHE D C 1
ATOM 12418 O O . PHE D 1 294 ? -22.439 35.845 -99.222 1.00 4.00 282 PHE D O 1
ATOM 12426 N N . ARG D 1 295 ? -23.092 34.275 -97.722 1.00 2.00 283 ARG D N 1
ATOM 12427 C CA . ARG D 1 295 ? -23.931 33.524 -98.628 1.00 2.00 283 ARG D CA 1
ATOM 12428 C C . ARG D 1 295 ? -25.160 33.109 -97.803 1.00 2.52 283 ARG D C 1
ATOM 12429 O O . ARG D 1 295 ? -25.223 33.367 -96.597 1.00 2.83 283 ARG D O 1
ATOM 12432 N N . PRO D 1 296 ? -26.197 32.559 -98.458 1.00 2.00 284 PRO D N 1
ATOM 12433 C CA . PRO D 1 296 ? -27.375 32.202 -97.685 1.00 2.00 284 PRO D CA 1
ATOM 12434 C C . PRO D 1 296 ? -27.023 31.247 -96.527 1.00 2.00 284 PRO D C 1
ATOM 12435 O O . PRO D 1 296 ? -26.156 30.393 -96.696 1.00 2.00 284 PRO D O 1
ATOM 12439 N N . PRO D 1 297 ? -27.690 31.412 -95.368 1.00 2.00 285 PRO D N 1
ATOM 12440 C CA . PRO D 1 297 ? -28.757 32.380 -95.067 1.00 2.13 285 PRO D CA 1
ATOM 12441 C C . PRO D 1 297 ? -28.348 33.813 -94.679 1.00 2.00 285 PRO D C 1
ATOM 12442 O O . PRO D 1 297 ? -29.191 34.712 -94.608 1.00 2.00 285 PRO D O 1
ATOM 12446 N N . TYR D 1 298 ? -27.063 34.036 -94.426 1.00 2.00 286 TYR D N 1
ATOM 12447 C CA . TYR D 1 298 ? -26.572 35.285 -93.889 1.00 2.00 286 TYR D CA 1
ATOM 12448 C C . TYR D 1 298 ? -26.858 36.445 -94.815 1.00 2.00 286 TYR D C 1
ATOM 12449 O O . TYR D 1 298 ? -27.330 37.481 -94.384 1.00 2.97 286 TYR D O 1
ATOM 12458 N N . SER D 1 299 ? -26.592 36.226 -96.103 1.00 2.00 287 SER D N 1
ATOM 12459 C CA . SER D 1 299 ? -26.772 37.261 -97.104 1.00 3.73 287 SER D CA 1
ATOM 12460 C C . SER D 1 299 ? -28.232 37.638 -97.320 1.00 4.30 287 SER D C 1
ATOM 12461 O O . SER D 1 299 ? -28.492 38.715 -97.857 1.00 3.07 287 SER D O 1
ATOM 12464 N N . ASP D 1 300 ? -29.162 36.763 -96.951 1.00 2.39 288 ASP D N 1
ATOM 12465 C CA . ASP D 1 300 ? -30.597 37.107 -96.982 1.00 3.65 288 ASP D CA 1
ATOM 12466 C C . ASP D 1 300 ? -31.099 37.771 -95.718 1.00 4.67 288 ASP D C 1
ATOM 12467 O O . ASP D 1 300 ? -31.950 38.685 -95.778 1.00 8.07 288 ASP D O 1
ATOM 12472 N N . ALA D 1 301 ? -30.535 37.365 -94.597 1.00 4.03 289 ALA D N 1
ATOM 12473 C CA . ALA D 1 301 ? -30.824 37.957 -93.274 1.00 7.39 289 ALA D CA 1
ATOM 12474 C C . ALA D 1 301 ? -30.464 39.425 -93.146 1.00 6.75 289 ALA D C 1
ATOM 12475 O O . ALA D 1 301 ? -31.282 40.272 -92.770 1.00 5.77 289 ALA D O 1
ATOM 12477 N N . TYR D 1 302 ? -29.202 39.740 -93.386 1.00 5.08 290 TYR D N 1
ATOM 12478 C CA . TYR D 1 302 ? -28.748 41.110 -93.363 1.00 3.54 290 TYR D CA 1
ATOM 12479 C C . TYR D 1 302 ? -29.384 41.882 -94.506 1.00 2.57 290 TYR D C 1
ATOM 12480 O O . TYR D 1 302 ? -29.518 41.356 -95.593 1.00 6.74 290 TYR D O 1
ATOM 12489 N N . VAL D 1 303 ? -29.821 43.099 -94.242 1.00 4.75 291 VAL D N 1
ATOM 12490 C CA . VAL D 1 303 ? -30.490 43.910 -95.270 1.00 5.69 291 VAL D CA 1
ATOM 12491 C C . VAL D 1 303 ? -29.498 44.696 -96.153 1.00 4.31 291 VAL D C 1
ATOM 12492 O O . VAL D 1 303 ? -29.866 45.366 -97.136 1.00 3.55 291 VAL D O 1
ATOM 12496 N N . GLY D 1 304 ? -28.245 44.669 -95.731 1.00 4.99 292 GLY D N 1
ATOM 12497 C CA . GLY D 1 304 ? -27.173 45.287 -96.448 1.00 2.22 292 GLY D CA 1
ATOM 12498 C C . GLY D 1 304 ? -25.891 45.218 -95.639 1.00 2.00 292 GLY D C 1
ATOM 12499 O O . GLY D 1 304 ? -25.732 44.399 -94.714 1.00 3.90 292 GLY D O 1
ATOM 12500 N N . VAL D 1 305 ? -24.988 46.076 -96.031 1.00 2.15 293 VAL D N 1
ATOM 12501 C CA . VAL D 1 305 ? -23.631 46.178 -95.484 1.00 3.16 293 VAL D CA 1
ATOM 12502 C C . VAL D 1 305 ? -23.345 47.640 -95.120 1.00 5.23 293 VAL D C 1
ATOM 12503 O O . VAL D 1 305 ? -23.868 48.590 -95.748 1.00 4.79 293 VAL D O 1
ATOM 12507 N N . ARG D 1 306 ? -22.477 47.812 -94.124 1.00 7.80 294 ARG D N 1
ATOM 12508 C CA . ARG D 1 306 ? -22.017 49.138 -93.692 1.00 11.26 294 ARG D CA 1
ATOM 12509 C C . ARG D 1 306 ? -20.620 49.338 -94.236 1.00 12.02 294 ARG D C 1
ATOM 12510 O O . ARG D 1 306 ? -19.749 48.491 -94.022 1.00 11.41 294 ARG D O 1
ATOM 12518 N N . GLN D 1 307 ? -20.429 50.440 -94.982 1.00 10.01 295 GLN D N 1
ATOM 12519 C CA . GLN D 1 307 ? -19.126 50.813 -95.517 1.00 10.82 295 GLN D CA 1
ATOM 12520 C C . GLN D 1 307 ? -18.401 51.758 -94.532 1.00 11.40 295 GLN D C 1
ATOM 12521 O O . GLN D 1 307 ? -18.886 52.843 -94.207 1.00 10.27 295 GLN D O 1
ATOM 12527 N N . ASP D 1 308 ? -17.249 51.341 -94.049 1.00 12.80 296 ASP D N 1
ATOM 12528 C CA . ASP D 1 308 ? -16.566 52.094 -92.985 1.00 17.80 296 ASP D CA 1
ATOM 12529 C C . ASP D 1 308 ? -15.122 52.510 -93.284 1.00 17.23 296 ASP D C 1
ATOM 12530 O O . ASP D 1 308 ? -14.570 53.333 -92.541 1.00 15.62 296 ASP D O 1
ATOM 12535 N N . SER D 1 309 ? -14.529 51.940 -94.338 1.00 16.77 297 SER D N 1
ATOM 12536 C CA . SER D 1 309 ? -13.124 52.154 -94.696 1.00 18.08 297 SER D CA 1
ATOM 12537 C C . SER D 1 309 ? -12.899 51.934 -96.182 1.00 16.55 297 SER D C 1
ATOM 12538 O O . SER D 1 309 ? -13.752 51.375 -96.874 1.00 17.60 297 SER D O 1
ATOM 12541 N N . GLY D 1 310 ? -11.731 52.384 -96.658 1.00 14.24 298 GLY D N 1
ATOM 12542 C CA . GLY D 1 310 ? -11.309 52.189 -98.033 1.00 14.21 298 GLY D CA 1
ATOM 12543 C C . GLY D 1 310 ? -12.031 53.162 -98.925 1.00 11.20 298 GLY D C 1
ATOM 12544 O O . GLY D 1 310 ? -12.666 54.096 -98.437 1.00 13.74 298 GLY D O 1
ATOM 12545 N N . ASP D 1 311 ? -11.968 52.929 -100.231 1.00 8.61 299 ASP D N 1
ATOM 12546 C CA . ASP D 1 311 ? -12.568 53.845 -101.192 1.00 7.40 299 ASP D CA 1
ATOM 12547 C C . ASP D 1 311 ? -14.017 53.453 -101.363 1.00 8.07 299 ASP D C 1
ATOM 12548 O O . ASP D 1 311 ? -14.277 52.312 -101.782 1.00 6.92 299 ASP D O 1
ATOM 12553 N N . PRO D 1 312 ? -14.965 54.348 -100.996 1.00 7.16 300 PRO D N 1
ATOM 12554 C CA . PRO D 1 312 ? -16.376 53.973 -101.029 1.00 5.69 300 PRO D CA 1
ATOM 12555 C C . PRO D 1 312 ? -16.886 53.592 -102.414 1.00 6.70 300 PRO D C 1
ATOM 12556 O O . PRO D 1 312 ? -17.737 52.734 -102.514 1.00 6.85 300 PRO D O 1
ATOM 12560 N N . VAL D 1 313 ? -16.405 54.229 -103.485 1.00 7.94 301 VAL D N 1
ATOM 12561 C CA . VAL D 1 313 ? -16.831 53.816 -104.816 1.00 8.49 301 VAL D CA 1
ATOM 12562 C C . VAL D 1 313 ? -16.365 52.429 -105.230 1.00 7.97 301 VAL D C 1
ATOM 12563 O O . VAL D 1 313 ? -17.175 51.674 -105.753 1.00 8.32 301 VAL D O 1
ATOM 12567 N N . GLU D 1 314 ? -15.080 52.108 -105.043 1.00 5.03 302 GLU D N 1
ATOM 12568 C CA . GLU D 1 314 ? -14.580 50.758 -105.308 1.00 5.86 302 GLU D CA 1
ATOM 12569 C C . GLU D 1 314 ? -15.353 49.711 -104.483 1.00 4.61 302 GLU D C 1
ATOM 12570 O O . GLU D 1 314 ? -15.683 48.639 -104.985 1.00 3.18 302 GLU D O 1
ATOM 12572 N N . TYR D 1 315 ? -15.620 50.040 -103.233 1.00 6.18 303 TYR D N 1
ATOM 12573 C CA . TYR D 1 315 ? -16.387 49.152 -102.337 1.00 3.37 303 TYR D CA 1
ATOM 12574 C C . TYR D 1 315 ? -17.764 48.886 -102.892 1.00 2.28 303 TYR D C 1
ATOM 12575 O O . TYR D 1 315 ? -18.233 47.745 -102.912 1.00 2.00 303 TYR D O 1
ATOM 12584 N N . THR D 1 316 ? -18.412 49.949 -103.339 1.00 2.73 304 THR D N 1
ATOM 12585 C CA . THR D 1 316 ? -19.739 49.839 -103.916 1.00 4.24 304 THR D CA 1
ATOM 12586 C C . THR D 1 316 ? -19.745 48.854 -105.069 1.00 2.83 304 THR D C 1
ATOM 12587 O O . THR D 1 316 ? -20.641 48.005 -105.153 1.00 2.00 304 THR D O 1
ATOM 12591 N N . LYS D 1 317 ? -18.746 48.964 -105.938 1.00 2.00 305 LYS D N 1
ATOM 12592 C CA . LYS D 1 317 ? -18.613 48.062 -107.073 1.00 4.79 305 LYS D CA 1
ATOM 12593 C C . LYS D 1 317 ? -18.431 46.597 -106.649 1.00 2.62 305 LYS D C 1
ATOM 12594 O O . LYS D 1 317 ? -19.099 45.719 -107.166 1.00 3.57 305 LYS D O 1
ATOM 12600 N N . LYS D 1 318 ? -17.522 46.357 -105.726 1.00 2.56 306 LYS D N 1
ATOM 12601 C CA . LYS D 1 318 ? -17.218 45.024 -105.209 1.00 3.83 306 LYS D CA 1
ATOM 12602 C C . LYS D 1 318 ? -18.460 44.365 -104.562 1.00 3.43 306 LYS D C 1
ATOM 12603 O O . LYS D 1 318 ? -18.729 43.187 -104.788 1.00 2.00 306 LYS D O 1
ATOM 12607 N N . ILE D 1 319 ? -19.185 45.140 -103.756 1.00 2.00 307 ILE D N 1
ATOM 12608 C CA . ILE D 1 319 ? -20.383 44.654 -103.072 1.00 3.42 307 ILE D CA 1
ATOM 12609 C C . ILE D 1 319 ? -21.515 44.378 -104.054 1.00 2.00 307 ILE D C 1
ATOM 12610 O O . ILE D 1 319 ? -22.192 43.336 -103.959 1.00 2.00 307 ILE D O 1
ATOM 12615 N N . SER D 1 320 ? -21.714 45.272 -105.007 0.50 2.00 308 SER D N 1
ATOM 12616 C CA . SER D 1 320 ? -22.755 45.056 -105.999 0.50 2.00 308 SER D CA 1
ATOM 12617 C C . SER D 1 320 ? -22.472 43.819 -106.857 0.50 2.00 308 SER D C 1
ATOM 12618 O O . SER D 1 320 ? -23.365 43.108 -107.211 0.50 2.00 308 SER D O 1
ATOM 12623 N N . HIS D 1 321 ? -21.208 43.580 -107.167 1.00 3.20 309 HIS D N 1
ATOM 12624 C CA . HIS D 1 321 ? -20.805 42.368 -107.908 1.00 4.61 309 HIS D CA 1
ATOM 12625 C C . HIS D 1 321 ? -21.131 41.127 -107.103 1.00 2.00 309 HIS D C 1
ATOM 12626 O O . HIS D 1 321 ? -21.651 40.179 -107.630 1.00 3.45 309 HIS D O 1
ATOM 12633 N N . HIS D 1 322 ? -20.785 41.134 -105.828 1.00 3.13 310 HIS D N 1
ATOM 12634 C CA . HIS D 1 322 ? -21.126 40.013 -104.935 1.00 2.00 310 HIS D CA 1
ATOM 12635 C C . HIS D 1 322 ? -22.624 39.744 -104.921 1.00 2.00 310 HIS D C 1
ATOM 12636 O O . HIS D 1 322 ? -23.055 38.625 -105.190 1.00 2.75 310 HIS D O 1
ATOM 12643 N N . TYR D 1 323 ? -23.415 40.767 -104.648 1.00 2.00 311 TYR D N 1
ATOM 12644 C CA . TYR D 1 323 ? -24.866 40.575 -104.485 1.00 2.65 311 TYR D CA 1
ATOM 12645 C C . TYR D 1 323 ? -25.540 40.185 -105.802 1.00 3.72 311 TYR D C 1
ATOM 12646 O O . TYR D 1 323 ? -26.376 39.276 -105.849 1.00 3.41 311 TYR D O 1
ATOM 12655 N N . HIS D 1 324 ? -25.177 40.879 -106.874 1.00 3.70 312 HIS D N 1
ATOM 12656 C CA . HIS D 1 324 ? -25.866 40.673 -108.139 1.00 5.42 312 HIS D CA 1
ATOM 12657 C C . HIS D 1 324 ? -25.320 39.509 -108.966 1.00 4.17 312 HIS D C 1
ATOM 12658 O O . HIS D 1 324 ? -26.104 38.700 -109.472 1.00 4.85 312 HIS D O 1
ATOM 12665 N N . ASP D 1 325 ? -23.995 39.451 -109.135 1.00 3.30 313 ASP D N 1
ATOM 12666 C CA . ASP D 1 325 ? -23.356 38.456 -110.004 1.00 5.12 313 ASP D CA 1
ATOM 12667 C C . ASP D 1 325 ? -23.111 37.126 -109.332 1.00 6.79 313 ASP D C 1
ATOM 12668 O O . ASP D 1 325 ? -23.345 36.076 -109.928 1.00 8.51 313 ASP D O 1
ATOM 12673 N N . VAL D 1 326 ? -22.647 37.172 -108.093 1.00 4.42 314 VAL D N 1
ATOM 12674 C CA . VAL D 1 326 ? -22.356 35.959 -107.345 1.00 6.20 314 VAL D CA 1
ATOM 12675 C C . VAL D 1 326 ? -23.638 35.409 -106.729 1.00 7.05 314 VAL D C 1
ATOM 12676 O O . VAL D 1 326 ? -23.962 34.230 -106.945 1.00 4.39 314 VAL D O 1
ATOM 12680 N N . LEU D 1 327 ? -24.368 36.244 -105.987 1.00 4.70 315 LEU D N 1
ATOM 12681 C CA . LEU D 1 327 ? -25.593 35.793 -105.293 1.00 2.63 315 LEU D CA 1
ATOM 12682 C C . LEU D 1 327 ? -26.886 35.870 -106.108 1.00 6.60 315 LEU D C 1
ATOM 12683 O O . LEU D 1 327 ? -27.907 35.362 -105.641 1.00 4.45 315 LEU D O 1
ATOM 12688 N N . LYS D 1 328 ? -26.849 36.464 -107.308 1.00 5.07 316 LYS D N 1
ATOM 12689 C CA . LYS D 1 328 ? -28.009 36.482 -108.220 1.00 6.41 316 LYS D CA 1
ATOM 12690 C C . LYS D 1 328 ? -29.199 37.229 -107.653 1.00 5.91 316 LYS D C 1
ATOM 12691 O O . LYS D 1 328 ? -30.369 36.861 -107.897 1.00 7.03 316 LYS D O 1
ATOM 12697 N N . LEU D 1 329 ? -28.909 38.296 -106.920 1.00 3.79 317 LEU D N 1
ATOM 12698 C CA . LEU D 1 329 ? -29.960 39.099 -106.366 1.00 3.38 317 LEU D CA 1
ATOM 12699 C C . LEU D 1 329 ? -30.224 40.217 -107.345 1.00 4.33 317 LEU D C 1
ATOM 12700 O O . LEU D 1 329 ? -29.271 40.718 -107.925 1.00 6.43 317 LEU D O 1
ATOM 12705 N N . PRO D 1 330 ? -31.496 40.699 -107.423 1.00 6.75 318 PRO D N 1
ATOM 12706 C CA . PRO D 1 330 ? -31.782 41.820 -108.315 1.00 6.58 318 PRO D CA 1
ATOM 12707 C C . PRO D 1 330 ? -31.049 43.076 -107.895 1.00 4.90 318 PRO D C 1
ATOM 12708 O O . PRO D 1 330 ? -30.772 43.282 -106.698 1.00 5.13 318 PRO D O 1
ATOM 12712 N N . LYS D 1 331 ? -30.741 43.942 -108.867 1.00 7.02 319 LYS D N 1
ATOM 12713 C CA . LYS D 1 331 ? -30.228 45.259 -108.524 1.00 7.00 319 LYS D CA 1
ATOM 12714 C C . LYS D 1 331 ? -31.246 45.988 -107.625 1.00 3.86 319 LYS D C 1
ATOM 12715 O O . LYS D 1 331 ? -32.484 45.737 -107.698 1.00 5.15 319 LYS D O 1
ATOM 12721 N N . PHE D 1 332 ? -30.721 46.820 -106.730 1.00 6.71 320 PHE D N 1
ATOM 12722 C CA . PHE D 1 332 ? -31.500 47.669 -105.842 1.00 8.69 320 PHE D CA 1
ATOM 12723 C C . PHE D 1 332 ? -32.317 46.879 -104.791 1.00 8.61 320 PHE D C 1
ATOM 12724 O O . PHE D 1 332 ? -33.341 47.347 -104.319 1.00 13.14 320 PHE D O 1
ATOM 12732 N N . SER D 1 333 ? -31.853 45.688 -104.438 1.00 11.73 321 SER D N 1
ATOM 12733 C CA . SER D 1 333 ? -32.462 44.882 -103.391 1.00 12.16 321 SER D CA 1
ATOM 12734 C C . SER D 1 333 ? -31.768 45.086 -102.021 1.00 9.87 321 SER D C 1
ATOM 12735 O O . SER D 1 333 ? -32.386 44.861 -100.967 1.00 6.68 321 SER D O 1
ATOM 12738 N N . LYS D 1 334 ? -30.490 45.438 -102.042 1.00 3.80 322 LYS D N 1
ATOM 12739 C CA . LYS D 1 334 ? -29.712 45.553 -100.806 1.00 3.17 322 LYS D CA 1
ATOM 12740 C C . LYS D 1 334 ? -29.098 46.959 -100.623 1.00 4.45 322 LYS D C 1
ATOM 12741 O O . LYS D 1 334 ? -28.977 47.734 -101.576 1.00 3.00 322 LYS D O 1
ATOM 12747 N N . ILE D 1 335 ? -28.743 47.270 -99.387 1.00 2.71 323 ILE D N 1
ATOM 12748 C CA . ILE D 1 335 ? -28.308 48.603 -98.979 1.00 4.19 323 ILE D CA 1
ATOM 12749 C C . ILE D 1 335 ? -26.806 48.628 -98.735 1.00 4.11 323 ILE D C 1
ATOM 12750 O O . ILE D 1 335 ? -26.224 47.660 -98.198 1.00 4.13 323 ILE D O 1
ATOM 12755 N N . ILE D 1 336 ? -26.168 49.727 -99.118 1.00 4.54 324 ILE D N 1
ATOM 12756 C CA . ILE D 1 336 ? -24.918 50.136 -98.524 1.00 2.29 324 ILE D CA 1
ATOM 12757 C C . ILE D 1 336 ? -25.120 51.380 -97.652 1.00 5.07 324 ILE D C 1
ATOM 12758 O O . ILE D 1 336 ? -25.595 52.439 -98.131 1.00 4.46 324 ILE D O 1
ATOM 12763 N N . CYS D 1 337 ? -24.760 51.246 -96.386 1.00 5.17 325 CYS D N 1
ATOM 12764 C CA . CYS D 1 337 ? -24.768 52.357 -95.451 1.00 4.62 325 CYS D CA 1
ATOM 12765 C C . CYS D 1 337 ? -23.350 52.920 -95.403 1.00 6.34 325 CYS D C 1
ATOM 12766 O O . CYS D 1 337 ? -22.426 52.255 -94.952 1.00 4.01 325 CYS D O 1
ATOM 12769 N N . TYR D 1 338 ? -23.186 54.127 -95.929 1.00 5.05 326 TYR D N 1
ATOM 12770 C CA . TYR D 1 338 ? -21.895 54.803 -95.923 1.00 4.23 326 TYR D CA 1
ATOM 12771 C C . TYR D 1 338 ? -21.795 55.590 -94.612 1.00 6.91 326 TYR D C 1
ATOM 12772 O O . TYR D 1 338 ? -22.663 56.416 -94.313 1.00 6.67 326 TYR D O 1
ATOM 12781 N N . SER D 1 339 ? -20.737 55.359 -93.836 1.00 7.00 327 SER D N 1
ATOM 12782 C CA . SER D 1 339 ? -20.674 55.913 -92.457 1.00 8.42 327 SER D CA 1
ATOM 12783 C C . SER D 1 339 ? -19.295 56.496 -92.051 1.00 7.83 327 SER D C 1
ATOM 12784 O O . SER D 1 339 ? -19.092 56.841 -90.908 1.00 12.01 327 SER D O 1
ATOM 12787 N N . ASP D 1 340 ? -18.359 56.549 -92.985 1.00 4.61 328 ASP D N 1
ATOM 12788 C CA . ASP D 1 340 ? -16.979 56.998 -92.704 1.00 8.83 328 ASP D CA 1
ATOM 12789 C C . ASP D 1 340 ? -16.812 58.469 -92.994 1.00 5.05 328 ASP D C 1
ATOM 12790 O O . ASP D 1 340 ? -16.558 58.903 -94.150 1.00 8.63 328 ASP D O 1
ATOM 12795 N N . SER D 1 341 ? -16.929 59.285 -91.950 1.00 7.20 329 SER D N 1
ATOM 12796 C CA . SER D 1 341 ? -16.568 60.718 -92.104 1.00 7.88 329 SER D CA 1
ATOM 12797 C C . SER D 1 341 ? -17.368 61.461 -93.168 1.00 5.84 329 SER D C 1
ATOM 12798 O O . SER D 1 341 ? -16.800 62.195 -94.004 1.00 8.08 329 SER D O 1
ATOM 12801 N N . LEU D 1 342 ? -18.685 61.286 -93.111 1.00 6.07 330 LEU D N 1
ATOM 12802 C CA . LEU D 1 342 ? -19.578 61.798 -94.108 1.00 6.35 330 LEU D CA 1
ATOM 12803 C C . LEU D 1 342 ? -19.842 63.282 -93.917 1.00 6.78 330 LEU D C 1
ATOM 12804 O O . LEU D 1 342 ? -19.758 63.796 -92.799 1.00 6.48 330 LEU D O 1
ATOM 12809 N N . ASN D 1 343 ? -20.067 63.957 -95.036 1.00 6.52 331 ASN D N 1
ATOM 12810 C CA . ASN D 1 343 ? -20.704 65.265 -95.058 1.00 6.19 331 ASN D CA 1
ATOM 12811 C C . ASN D 1 343 ? -21.719 65.256 -96.179 1.00 6.13 331 ASN D C 1
ATOM 12812 O O . ASN D 1 343 ? -21.894 64.245 -96.869 1.00 4.58 331 ASN D O 1
ATOM 12817 N N . VAL D 1 344 ? -22.425 66.362 -96.360 1.00 4.92 332 VAL D N 1
ATOM 12818 C CA . VAL D 1 344 ? -23.516 66.367 -97.342 1.00 2.41 332 VAL D CA 1
ATOM 12819 C C . VAL D 1 344 ? -23.012 66.106 -98.763 1.00 2.00 332 VAL D C 1
ATOM 12820 O O . VAL D 1 344 ? -23.656 65.396 -99.552 1.00 3.12 332 VAL D O 1
ATOM 12824 N N . GLU D 1 345 ? -21.891 66.733 -99.111 1.00 3.85 333 GLU D N 1
ATOM 12825 C CA . GLU D 1 345 ? -21.359 66.635 -100.469 1.00 4.11 333 GLU D CA 1
ATOM 12826 C C . GLU D 1 345 ? -20.942 65.200 -100.818 1.00 4.91 333 GLU D C 1
ATOM 12827 O O . GLU D 1 345 ? -21.206 64.703 -101.933 1.00 2.14 333 GLU D O 1
ATOM 12833 N N . LYS D 1 346 ? -20.306 64.532 -99.852 1.00 5.37 334 LYS D N 1
ATOM 12834 C CA . LYS D 1 346 ? -19.901 63.130 -99.986 1.00 5.13 334 LYS D CA 1
ATOM 12835 C C . LYS D 1 346 ? -21.141 62.242 -100.074 1.00 4.62 334 LYS D C 1
ATOM 12836 O O . LYS D 1 346 ? -21.184 61.318 -100.896 1.00 2.99 334 LYS D O 1
ATOM 12842 N N . ALA D 1 347 ? -22.142 62.546 -99.236 1.00 2.59 335 ALA D N 1
ATOM 12843 C CA . ALA D 1 347 ? -23.432 61.808 -99.266 1.00 3.51 335 ALA D CA 1
ATOM 12844 C C . ALA D 1 347 ? -24.082 61.842 -100.654 1.00 2.15 335 ALA D C 1
ATOM 12845 O O . ALA D 1 347 ? -24.527 60.818 -101.163 1.00 2.84 335 ALA D O 1
ATOM 12847 N N . ILE D 1 348 ? -24.109 63.016 -101.296 1.00 2.94 336 ILE D N 1
ATOM 12848 C CA . ILE D 1 348 ? -24.631 63.138 -102.647 1.00 2.89 336 ILE D CA 1
ATOM 12849 C C . ILE D 1 348 ? -23.817 62.352 -103.684 1.00 3.27 336 ILE D C 1
ATOM 12850 O O . ILE D 1 348 ? -24.367 61.694 -104.577 1.00 5.57 336 ILE D O 1
ATOM 12855 N N . THR D 1 349 ? -22.498 62.417 -103.583 1.00 3.30 337 THR D N 1
ATOM 12856 C CA . THR D 1 349 ? -21.645 61.696 -104.490 1.00 3.95 337 THR D CA 1
ATOM 12857 C C . THR D 1 349 ? -21.768 60.182 -104.375 1.00 3.62 337 THR D C 1
ATOM 12858 O O . THR D 1 349 ? -21.829 59.452 -105.380 1.00 4.56 337 THR D O 1
ATOM 12862 N N . TYR D 1 350 ? -21.783 59.699 -103.154 1.00 3.11 338 TYR D N 1
ATOM 12863 C CA . TYR D 1 350 ? -21.889 58.272 -102.934 1.00 2.13 338 TYR D CA 1
ATOM 12864 C C . TYR D 1 350 ? -23.274 57.761 -103.291 1.00 2.18 338 TYR D C 1
ATOM 12865 O O . TYR D 1 350 ? -23.405 56.617 -103.730 1.00 3.31 338 TYR D O 1
ATOM 12874 N N . SER D 1 351 ? -24.297 58.582 -103.074 0.50 2.00 339 SER D N 1
ATOM 12875 C CA . SER D 1 351 ? -25.620 58.238 -103.504 0.50 2.00 339 SER D CA 1
ATOM 12876 C C . SER D 1 351 ? -25.694 57.999 -105.019 0.50 2.00 339 SER D C 1
ATOM 12877 O O . SER D 1 351 ? -26.337 57.056 -105.453 0.50 2.00 339 SER D O 1
ATOM 12882 N N . HIS D 1 352 ? -25.058 58.875 -105.809 1.00 5.48 340 HIS D N 1
ATOM 12883 C CA . HIS D 1 352 ? -24.919 58.671 -107.254 1.00 5.67 340 HIS D CA 1
ATOM 12884 C C . HIS D 1 352 ? -24.151 57.376 -107.580 1.00 6.54 340 HIS D C 1
ATOM 12885 O O . HIS D 1 352 ? -24.542 56.626 -108.475 1.00 9.13 340 HIS D O 1
ATOM 12892 N N . ALA D 1 353 ? -23.078 57.105 -106.843 1.00 5.97 341 ALA D N 1
ATOM 12893 C CA . ALA D 1 353 ? -22.279 55.882 -107.045 1.00 5.66 341 ALA D CA 1
ATOM 12894 C C . ALA D 1 353 ? -23.154 54.647 -106.834 1.00 4.23 341 ALA D C 1
ATOM 12895 O O . ALA D 1 353 ? -23.140 53.671 -107.641 1.00 3.35 341 ALA D O 1
ATOM 12897 N N . ALA D 1 354 ? -23.950 54.689 -105.783 1.00 3.77 342 ALA D N 1
ATOM 12898 C CA . ALA D 1 354 ? -24.798 53.544 -105.462 1.00 4.11 342 ALA D CA 1
ATOM 12899 C C . ALA D 1 354 ? -25.819 53.318 -106.554 1.00 5.89 342 ALA D C 1
ATOM 12900 O O . ALA D 1 354 ? -26.050 52.186 -106.985 1.00 5.55 342 ALA D O 1
ATOM 12902 N N . LYS D 1 355 ? -26.467 54.399 -106.988 1.00 5.43 343 LYS D N 1
ATOM 12903 C CA . LYS D 1 355 ? -27.456 54.320 -108.080 1.00 7.08 343 LYS D CA 1
ATOM 12904 C C . LYS D 1 355 ? -26.847 53.786 -109.387 1.00 6.13 343 LYS D C 1
ATOM 12905 O O . LYS D 1 355 ? -27.407 52.921 -110.039 1.00 6.85 343 LYS D O 1
ATOM 12911 N N . GLU D 1 356 ? -25.664 54.270 -109.726 1.00 6.19 344 GLU D N 1
ATOM 12912 C CA . GLU D 1 356 ? -24.956 53.808 -110.888 1.00 9.31 344 GLU D CA 1
ATOM 12913 C C . GLU D 1 356 ? -24.574 52.328 -110.810 1.00 8.09 344 GLU D C 1
ATOM 12914 O O . GLU D 1 356 ? -24.394 51.680 -111.857 1.00 7.88 344 GLU D O 1
ATOM 12920 N N . ASN D 1 357 ? -24.441 51.786 -109.597 1.00 4.36 345 ASN D N 1
ATOM 12921 C CA . ASN D 1 357 ? -23.990 50.396 -109.415 1.00 5.24 345 ASN D CA 1
ATOM 12922 C C . ASN D 1 357 ? -25.027 49.469 -108.826 1.00 5.41 345 ASN D C 1
ATOM 12923 O O . ASN D 1 357 ? -24.662 48.462 -108.253 1.00 10.06 345 ASN D O 1
ATOM 12928 N N . GLY D 1 358 ? -26.311 49.784 -108.989 1.00 3.05 346 GLY D N 1
ATOM 12929 C CA . GLY D 1 358 ? -27.405 48.897 -108.597 1.00 3.38 346 GLY D CA 1
ATOM 12930 C C . GLY D 1 358 ? -27.592 48.622 -107.116 1.00 3.89 346 GLY D C 1
ATOM 12931 O O . GLY D 1 358 ? -28.089 47.548 -106.769 1.00 4.92 346 GLY D O 1
ATOM 12940 N N . LEU D 1 360 ? -28.964 50.208 -103.191 1.00 7.19 348 LEU D N 1
ATOM 12941 C CA . LEU D 1 360 ? -29.618 51.208 -102.385 1.00 6.35 348 LEU D CA 1
ATOM 12942 C C . LEU D 1 360 ? -28.580 51.792 -101.425 1.00 6.99 348 LEU D C 1
ATOM 12943 O O . LEU D 1 360 ? -27.601 51.149 -101.114 1.00 9.60 348 LEU D O 1
ATOM 12948 N N . ALA D 1 361 ? -28.802 53.034 -101.000 1.00 5.70 349 ALA D N 1
ATOM 12949 C CA . ALA D 1 361 ? -27.840 53.775 -100.161 1.00 3.96 349 ALA D CA 1
ATOM 12950 C C . ALA D 1 361 ? -28.509 54.404 -98.952 1.00 4.29 349 ALA D C 1
ATOM 12951 O O . ALA D 1 361 ? -29.637 54.957 -99.040 1.00 4.34 349 ALA D O 1
ATOM 12953 N N . THR D 1 362 ? -27.790 54.368 -97.850 1.00 4.04 350 THR D N 1
ATOM 12954 C CA . THR D 1 362 ? -28.141 55.126 -96.628 1.00 3.19 350 THR D CA 1
ATOM 12955 C C . THR D 1 362 ? -26.857 55.709 -96.073 1.00 4.07 350 THR D C 1
ATOM 12956 O O . THR D 1 362 ? -25.774 55.282 -96.464 1.00 3.17 350 THR D O 1
ATOM 12960 N N . PHE D 1 363 ? -26.987 56.700 -95.187 1.00 2.00 351 PHE D N 1
ATOM 12961 C CA . PHE D 1 363 ? -25.843 57.412 -94.651 1.00 5.29 351 PHE D CA 1
ATOM 12962 C C . PHE D 1 363 ? -25.877 57.599 -93.150 1.00 5.97 351 PHE D C 1
ATOM 12963 O O . PHE D 1 363 ? -26.916 57.910 -92.592 1.00 6.35 351 PHE D O 1
ATOM 12971 N N . GLY D 1 364 ? -24.721 57.416 -92.506 1.00 5.68 352 GLY D N 1
ATOM 12972 C CA . GLY D 1 364 ? -24.569 57.688 -91.100 1.00 4.16 352 GLY D CA 1
ATOM 12973 C C . GLY D 1 364 ? -23.667 58.904 -91.012 1.00 4.98 352 GLY D C 1
ATOM 12974 O O . GLY D 1 364 ? -22.495 58.846 -91.391 1.00 7.27 352 GLY D O 1
ATOM 12975 N N . ILE D 1 365 ? -24.236 60.034 -90.588 1.00 4.06 353 ILE D N 1
ATOM 12976 C CA . ILE D 1 365 ? -23.471 61.286 -90.600 1.00 4.36 353 ILE D CA 1
ATOM 12977 C C . ILE D 1 365 ? -23.144 61.649 -89.169 1.00 5.44 353 ILE D C 1
ATOM 12978 O O . ILE D 1 365 ? -24.048 61.931 -88.381 1.00 4.47 353 ILE D O 1
ATOM 12983 N N . GLY D 1 366 ? -21.853 61.619 -88.829 1.00 3.05 354 GLY D N 1
ATOM 12984 C CA . GLY D 1 366 ? -21.455 61.748 -87.423 1.00 4.56 354 GLY D CA 1
ATOM 12985 C C . GLY D 1 366 ? -20.939 63.099 -86.981 1.00 2.18 354 GLY D C 1
ATOM 12986 O O . GLY D 1 366 ? -21.719 64.028 -86.678 1.00 3.65 354 GLY D O 1
ATOM 12987 N N . THR D 1 367 ? -19.616 63.208 -86.976 1.00 4.13 355 THR D N 1
ATOM 12988 C CA . THR D 1 367 ? -18.909 64.402 -86.481 1.00 6.45 355 THR D CA 1
ATOM 12989 C C . THR D 1 367 ? -19.288 65.672 -87.260 1.00 3.37 355 THR D C 1
ATOM 12990 O O . THR D 1 367 ? -19.380 66.769 -86.679 1.00 5.97 355 THR D O 1
ATOM 12994 N N . ASN D 1 368 ? -19.591 65.526 -88.553 1.00 2.43 356 ASN D N 1
ATOM 12995 C CA . ASN D 1 368 ? -19.973 66.667 -89.338 1.00 2.00 356 ASN D CA 1
ATOM 12996 C C . ASN D 1 368 ? -21.253 67.313 -88.800 1.00 3.49 356 ASN D C 1
ATOM 12997 O O . ASN D 1 368 ? -21.438 68.499 -88.941 1.00 2.45 356 ASN D O 1
ATOM 13002 N N . PHE D 1 369 ? -22.133 66.528 -88.192 1.00 2.39 357 PHE D N 1
ATOM 13003 C CA . PHE D 1 369 ? -23.330 67.127 -87.587 1.00 2.74 357 PHE D CA 1
ATOM 13004 C C . PHE D 1 369 ? -23.015 67.791 -86.218 1.00 4.44 357 PHE D C 1
ATOM 13005 O O . PHE D 1 369 ? -23.407 68.923 -85.975 1.00 4.70 357 PHE D O 1
ATOM 13013 N N . THR D 1 370 ? -22.312 67.086 -85.338 1.00 3.08 358 THR D N 1
ATOM 13014 C CA . THR D 1 370 ? -22.236 67.510 -83.949 1.00 2.01 358 THR D CA 1
ATOM 13015 C C . THR D 1 370 ? -20.971 68.283 -83.568 1.00 2.14 358 THR D C 1
ATOM 13016 O O . THR D 1 370 ? -20.817 68.693 -82.381 1.00 3.46 358 THR D O 1
ATOM 13020 N N . ASN D 1 371 ? -20.067 68.415 -84.513 1.00 2.00 359 ASN D N 1
ATOM 13021 C CA . ASN D 1 371 ? -18.812 69.145 -84.258 1.00 2.56 359 ASN D CA 1
ATOM 13022 C C . ASN D 1 371 ? -18.329 69.794 -85.531 1.00 3.24 359 ASN D C 1
ATOM 13023 O O . ASN D 1 371 ? -17.226 69.511 -86.021 1.00 4.25 359 ASN D O 1
ATOM 13028 N N . ASP D 1 372 ? -19.157 70.711 -86.024 1.00 3.93 360 ASP D N 1
ATOM 13029 C CA . ASP D 1 372 ? -18.845 71.554 -87.194 1.00 3.31 360 ASP D CA 1
ATOM 13030 C C . ASP D 1 372 ? -18.916 73.040 -86.787 1.00 3.28 360 ASP D C 1
ATOM 13031 O O . ASP D 1 372 ? -19.979 73.663 -86.834 1.00 3.19 360 ASP D O 1
ATOM 13036 N N . PHE D 1 373 ? -17.764 73.594 -86.396 1.00 4.62 361 PHE D N 1
ATOM 13037 C CA . PHE D 1 373 ? -17.663 74.919 -85.773 1.00 5.56 361 PHE D CA 1
ATOM 13038 C C . PHE D 1 373 ? -16.519 75.659 -86.431 1.00 4.74 361 PHE D C 1
ATOM 13039 O O . PHE D 1 373 ? -15.538 75.044 -86.787 1.00 2.84 361 PHE D O 1
ATOM 13047 N N . ARG D 1 374 ? -16.679 76.971 -86.628 1.00 6.51 362 ARG D N 1
ATOM 13048 C CA . ARG D 1 374 ? -15.579 77.847 -87.021 1.00 8.95 362 ARG D CA 1
ATOM 13049 C C . ARG D 1 374 ? -14.970 78.468 -85.761 1.00 7.22 362 ARG D C 1
ATOM 13050 O O . ARG D 1 374 ? -15.612 78.519 -84.682 1.00 8.18 362 ARG D O 1
ATOM 13054 N N . LYS D 1 375 ? -13.745 78.979 -85.888 1.00 7.67 363 LYS D N 1
ATOM 13055 C CA . LYS D 1 375 ? -13.135 79.697 -84.791 1.00 8.83 363 LYS D CA 1
ATOM 13056 C C . LYS D 1 375 ? -13.839 81.045 -84.714 1.00 10.11 363 LYS D C 1
ATOM 13057 O O . LYS D 1 375 ? -14.100 81.685 -85.740 1.00 9.45 363 LYS D O 1
ATOM 13063 N N . LYS D 1 376 ? -14.132 81.469 -83.504 1.00 9.51 364 LYS D N 1
ATOM 13064 C CA . LYS D 1 376 ? -14.778 82.751 -83.275 1.00 11.49 364 LYS D CA 1
ATOM 13065 C C . LYS D 1 376 ? -13.830 83.891 -83.661 1.00 13.11 364 LYS D C 1
ATOM 13066 O O . LYS D 1 376 ? -14.252 84.861 -84.308 1.00 11.99 364 LYS D O 1
ATOM 13072 N N . SER D 1 377 ? -12.554 83.748 -83.282 1.00 11.86 365 SER D N 1
ATOM 13073 C CA . SER D 1 377 ? -11.491 84.722 -83.584 1.00 14.22 365 SER D CA 1
ATOM 13074 C C . SER D 1 377 ? -11.105 84.778 -85.067 1.00 16.23 365 SER D C 1
ATOM 13075 O O . SER D 1 377 ? -10.633 85.819 -85.544 1.00 14.77 365 SER D O 1
ATOM 13078 N N . GLU D 1 378 ? -11.258 83.652 -85.770 1.00 15.34 366 GLU D N 1
ATOM 13079 C CA . GLU D 1 378 ? -10.959 83.516 -87.210 1.00 14.50 366 GLU D CA 1
ATOM 13080 C C . GLU D 1 378 ? -12.124 82.771 -87.879 1.00 14.33 366 GLU D C 1
ATOM 13081 O O . GLU D 1 378 ? -12.055 81.554 -88.141 1.00 12.45 366 GLU D O 1
ATOM 13087 N N . PRO D 1 379 ? -13.229 83.488 -88.142 1.00 14.59 367 PRO D N 1
ATOM 13088 C CA . PRO D 1 379 ? -14.462 82.814 -88.608 1.00 13.17 367 PRO D CA 1
ATOM 13089 C C . PRO D 1 379 ? -14.377 82.068 -89.968 1.00 13.06 367 PRO D C 1
ATOM 13090 O O . PRO D 1 379 ? -15.217 81.215 -90.261 1.00 15.64 367 PRO D O 1
ATOM 13094 N N . GLN D 1 380 ? -13.360 82.355 -90.770 1.00 15.39 368 GLN D N 1
ATOM 13095 C CA . GLN D 1 380 ? -13.153 81.583 -91.993 1.00 17.17 368 GLN D CA 1
ATOM 13096 C C . GLN D 1 380 ? -12.405 80.261 -91.742 1.00 16.50 368 GLN D C 1
ATOM 13097 O O . GLN D 1 380 ? -12.309 79.427 -92.641 1.00 19.30 368 GLN D O 1
ATOM 13100 N N . VAL D 1 381 ? -11.887 80.070 -90.528 1.00 14.91 369 VAL D N 1
ATOM 13101 C CA . VAL D 1 381 ? -11.018 78.926 -90.232 1.00 12.77 369 VAL D CA 1
ATOM 13102 C C . VAL D 1 381 ? -11.767 77.876 -89.367 1.00 11.02 369 VAL D C 1
ATOM 13103 O O . VAL D 1 381 ? -12.539 78.227 -88.481 1.00 9.35 369 VAL D O 1
ATOM 13107 N N . LYS D 1 382 ? -11.574 76.604 -89.694 1.00 9.50 370 LYS D N 1
ATOM 13108 C CA . LYS D 1 382 ? -12.268 75.531 -88.983 1.00 9.13 370 LYS D CA 1
ATOM 13109 C C . LYS D 1 382 ? -11.703 75.360 -87.584 1.00 9.65 370 LYS D C 1
ATOM 13110 O O . LYS D 1 382 ? -10.478 75.427 -87.373 1.00 10.25 370 LYS D O 1
ATOM 13116 N N . SER D 1 383 ? -12.605 75.166 -86.620 1.00 6.29 371 SER D N 1
ATOM 13117 C CA . SER D 1 383 ? -12.223 74.799 -85.277 1.00 5.90 371 SER D CA 1
ATOM 13118 C C . SER D 1 383 ? -12.186 73.286 -85.256 1.00 8.42 371 SER D C 1
ATOM 13119 O O . SER D 1 383 ? -13.233 72.658 -85.149 1.00 6.33 371 SER D O 1
ATOM 13122 N N . GLU D 1 384 ? -10.999 72.693 -85.400 1.00 6.62 372 GLU D N 1
ATOM 13123 C CA . GLU D 1 384 ? -10.914 71.253 -85.621 1.00 8.60 372 GLU D CA 1
ATOM 13124 C C . GLU D 1 384 ? -11.381 70.393 -84.424 1.00 5.85 372 GLU D C 1
ATOM 13125 O O . GLU D 1 384 ? -11.028 70.659 -83.258 1.00 6.94 372 GLU D O 1
ATOM 13131 N N . PRO D 1 385 ? -12.168 69.345 -84.713 1.00 7.90 373 PRO D N 1
ATOM 13132 C CA . PRO D 1 385 ? -12.507 68.375 -83.687 1.00 7.34 373 PRO D CA 1
ATOM 13133 C C . PRO D 1 385 ? -11.305 67.602 -83.114 1.00 5.28 373 PRO D C 1
ATOM 13134 O O . PRO D 1 385 ? -10.287 67.482 -83.722 1.00 8.41 373 PRO D O 1
ATOM 13138 N N . LEU D 1 386 ? -11.488 67.067 -81.923 1.00 5.75 374 LEU D N 1
ATOM 13139 C CA . LEU D 1 386 ? -10.572 66.179 -81.311 1.00 7.70 374 LEU D CA 1
ATOM 13140 C C . LEU D 1 386 ? -10.818 64.777 -81.874 1.00 8.82 374 LEU D C 1
ATOM 13141 O O . LEU D 1 386 ? -11.933 64.243 -81.803 1.00 15.39 374 LEU D O 1
ATOM 13146 N N . ASN D 1 387 ? -9.768 64.198 -82.442 1.00 9.12 375 ASN D N 1
ATOM 13147 C CA . ASN D 1 387 ? -9.786 62.869 -83.072 1.00 8.34 375 ASN D CA 1
ATOM 13148 C C . ASN D 1 387 ? -9.438 61.773 -82.064 1.00 7.03 375 ASN D C 1
ATOM 13149 O O . ASN D 1 387 ? -8.318 61.324 -82.000 1.00 7.16 375 ASN D O 1
ATOM 13154 N N . ILE D 1 388 ? -10.408 61.402 -81.254 1.00 5.81 376 ILE D N 1
ATOM 13155 C CA . ILE D 1 388 ? -10.204 60.468 -80.157 1.00 6.16 376 ILE D CA 1
ATOM 13156 C C . ILE D 1 388 ? -11.034 59.228 -80.372 1.00 3.89 376 ILE D C 1
ATOM 13157 O O . ILE D 1 388 ? -12.150 59.282 -80.929 1.00 5.66 376 ILE D O 1
ATOM 13162 N N . VAL D 1 389 ? -10.517 58.110 -79.904 1.00 4.17 377 VAL D N 1
ATOM 13163 C CA . VAL D 1 389 ? -11.239 56.850 -79.948 1.00 4.72 377 VAL D CA 1
ATOM 13164 C C . VAL D 1 389 ? -10.985 56.058 -78.672 1.00 4.23 377 VAL D C 1
ATOM 13165 O O . VAL D 1 389 ? -9.981 56.289 -77.991 1.00 3.75 377 VAL D O 1
ATOM 13169 N N . ILE D 1 390 ? -11.892 55.135 -78.359 1.00 3.24 378 ILE D N 1
ATOM 13170 C CA . ILE D 1 390 ? -11.709 54.160 -77.260 1.00 3.26 378 ILE D CA 1
ATOM 13171 C C . ILE D 1 390 ? -12.023 52.819 -77.913 1.00 6.67 378 ILE D C 1
ATOM 13172 O O . ILE D 1 390 ? -13.150 52.586 -78.396 1.00 6.20 378 ILE D O 1
ATOM 13177 N N . LYS D 1 391 ? -11.006 51.975 -77.988 1.00 5.97 379 LYS D N 1
ATOM 13178 C CA . LYS D 1 391 ? -11.104 50.774 -78.811 1.00 8.40 379 LYS D CA 1
ATOM 13179 C C . LYS D 1 391 ? -10.549 49.556 -78.084 1.00 4.36 379 LYS D C 1
ATOM 13180 O O . LYS D 1 391 ? -9.717 49.664 -77.186 1.00 3.47 379 LYS D O 1
ATOM 13185 N N . LEU D 1 392 ? -11.082 48.400 -78.457 1.00 2.00 380 LEU D N 1
ATOM 13186 C CA . LEU D 1 392 ? -10.705 47.152 -77.805 1.00 3.18 380 LEU D CA 1
ATOM 13187 C C . LEU D 1 392 ? -9.201 46.970 -78.001 1.00 6.34 380 LEU D C 1
ATOM 13188 O O . LEU D 1 392 ? -8.696 47.217 -79.098 1.00 10.08 380 LEU D O 1
ATOM 13193 N N . LEU D 1 393 ? -8.502 46.640 -76.911 1.00 4.93 381 LEU D N 1
ATOM 13194 C CA . LEU D 1 393 ? -7.058 46.402 -76.902 1.00 5.93 381 LEU D CA 1
ATOM 13195 C C . LEU D 1 393 ? -6.696 44.916 -76.700 1.00 5.13 381 LEU D C 1
ATOM 13196 O O . LEU D 1 393 ? -5.806 44.373 -77.395 1.00 2.94 381 LEU D O 1
ATOM 13201 N N . GLU D 1 394 ? -7.340 44.302 -75.702 1.00 3.92 382 GLU D N 1
ATOM 13202 C CA . GLU D 1 394 ? -7.168 42.884 -75.400 1.00 3.48 382 GLU D CA 1
ATOM 13203 C C . GLU D 1 394 ? -8.490 42.231 -74.998 1.00 3.23 382 GLU D C 1
ATOM 13204 O O . GLU D 1 394 ? -9.397 42.886 -74.490 1.00 3.27 382 GLU D O 1
ATOM 13210 N N . VAL D 1 395 ? -8.608 40.944 -75.313 1.00 6.16 383 VAL D N 1
ATOM 13211 C CA . VAL D 1 395 ? -9.740 40.131 -74.941 1.00 6.81 383 VAL D CA 1
ATOM 13212 C C . VAL D 1 395 ? -9.174 38.763 -74.525 1.00 7.20 383 VAL D C 1
ATOM 13213 O O . VAL D 1 395 ? -8.409 38.138 -75.278 1.00 4.16 383 VAL D O 1
ATOM 13217 N N . ASN D 1 396 ? -9.487 38.329 -73.309 1.00 8.78 384 ASN D N 1
ATOM 13218 C CA . ASN D 1 396 ? -9.115 36.976 -72.897 1.00 9.71 384 ASN D CA 1
ATOM 13219 C C . ASN D 1 396 ? -7.585 36.841 -72.848 1.00 11.69 384 ASN D C 1
ATOM 13220 O O . ASN D 1 396 ? -7.019 35.758 -73.032 1.00 11.69 384 ASN D O 1
ATOM 13225 N N . GLY D 1 397 ? -6.914 37.961 -72.613 1.00 9.07 385 GLY D N 1
ATOM 13226 C CA . GLY D 1 397 ? -5.483 38.007 -72.601 1.00 9.48 385 GLY D CA 1
ATOM 13227 C C . GLY D 1 397 ? -4.817 37.883 -73.946 1.00 8.93 385 GLY D C 1
ATOM 13228 O O . GLY D 1 397 ? -3.607 37.709 -74.003 1.00 10.55 385 GLY D O 1
ATOM 13229 N N . ASN D 1 398 ? -5.593 37.958 -75.023 1.00 6.40 386 ASN D N 1
ATOM 13230 C CA . ASN D 1 398 ? -5.085 37.992 -76.389 1.00 4.19 386 ASN D CA 1
ATOM 13231 C C . ASN D 1 398 ? -5.189 39.382 -76.986 1.00 5.38 386 ASN D C 1
ATOM 13232 O O . ASN D 1 398 ? -6.093 40.141 -76.621 1.00 3.35 386 ASN D O 1
ATOM 13237 N N . HIS D 1 399 ? -4.302 39.694 -77.926 1.00 4.60 387 HIS D N 1
ATOM 13238 C CA . HIS D 1 399 ? -4.362 40.991 -78.609 1.00 4.30 387 HIS D CA 1
ATOM 13239 C C . HIS D 1 399 ? -5.602 41.061 -79.506 1.00 5.85 387 HIS D C 1
ATOM 13240 O O . HIS D 1 399 ? -5.907 40.121 -80.245 1.00 6.88 387 HIS D O 1
ATOM 13247 N N . ALA D 1 400 ? -6.301 42.191 -79.439 1.00 3.72 388 ALA D N 1
ATOM 13248 C CA . ALA D 1 400 ? -7.389 42.506 -80.364 1.00 6.28 388 ALA D CA 1
ATOM 13249 C C . ALA D 1 400 ? -6.855 43.412 -81.483 1.00 6.92 388 ALA D C 1
ATOM 13250 O O . ALA D 1 400 ? -6.064 44.336 -81.241 1.00 4.72 388 ALA D O 1
ATOM 13252 N N . ILE D 1 401 ? -7.296 43.131 -82.706 1.00 3.38 389 ILE D N 1
ATOM 13253 C CA . ILE D 1 401 ? -6.811 43.827 -83.872 1.00 2.95 389 ILE D CA 1
ATOM 13254 C C . ILE D 1 401 ? -7.916 44.087 -84.880 1.00 4.88 389 ILE D C 1
ATOM 13255 O O . ILE D 1 401 ? -8.978 43.428 -84.884 1.00 7.15 389 ILE D O 1
ATOM 13260 N N . LYS D 1 402 ? -7.653 45.051 -85.744 1.00 5.27 390 LYS D N 1
ATOM 13261 C CA . LYS D 1 402 ? -8.503 45.352 -86.864 1.00 7.24 390 LYS D CA 1
ATOM 13262 C C . LYS D 1 402 ? -7.613 45.635 -88.077 1.00 5.19 390 LYS D C 1
ATOM 13263 O O . LYS D 1 402 ? -6.602 46.336 -87.968 1.00 9.86 390 LYS D O 1
ATOM 13268 N N . ILE D 1 403 ? -7.993 45.092 -89.231 1.00 6.75 391 ILE D N 1
ATOM 13269 C CA . ILE D 1 403 ? -7.266 45.314 -90.482 1.00 6.59 391 ILE D CA 1
ATOM 13270 C C . ILE D 1 403 ? -7.866 46.448 -91.325 1.00 6.86 391 ILE D C 1
ATOM 13271 O O . ILE D 1 403 ? -7.154 47.393 -91.732 1.00 8.10 391 ILE D O 1
ATOM 13276 N N . SER D 1 404 ? -9.178 46.366 -91.559 1.00 7.75 392 SER D N 1
ATOM 13277 C CA . SER D 1 404 ? -9.924 47.313 -92.390 1.00 8.27 392 SER D CA 1
ATOM 13278 C C . SER D 1 404 ? -9.598 47.081 -93.872 1.00 10.09 392 SER D C 1
ATOM 13279 O O . SER D 1 404 ? -8.830 46.180 -94.217 1.00 9.31 392 SER D O 1
ATOM 13282 N N . ASP D 1 405 ? -10.187 47.911 -94.739 1.00 11.39 393 ASP D N 1
ATOM 13283 C CA . ASP D 1 405 ? -9.946 47.789 -96.156 1.00 14.89 393 ASP D CA 1
ATOM 13284 C C . ASP D 1 405 ? -8.794 48.675 -96.652 1.00 20.17 393 ASP D C 1
ATOM 13285 O O . ASP D 1 405 ? -8.544 48.746 -97.856 1.00 23.47 393 ASP D O 1
ATOM 13290 N N . ASN D 1 406 ? -8.069 49.306 -95.728 1.00 21.49 394 ASN D N 1
ATOM 13291 C CA . ASN D 1 406 ? -6.830 50.032 -96.081 1.00 22.78 394 ASN D CA 1
ATOM 13292 C C . ASN D 1 406 ? -5.737 49.932 -95.004 1.00 20.86 394 ASN D C 1
ATOM 13293 O O . ASN D 1 406 ? -6.031 49.972 -93.809 1.00 17.51 394 ASN D O 1
ATOM 13298 N N . LEU D 1 407 ? -4.477 49.801 -95.435 1.00 25.09 395 LEU D N 1
ATOM 13299 C CA . LEU D 1 407 ? -3.323 49.700 -94.521 1.00 25.84 395 LEU D CA 1
ATOM 13300 C C . LEU D 1 407 ? -3.324 50.784 -93.441 1.00 25.51 395 LEU D C 1
ATOM 13301 O O . LEU D 1 407 ? -2.974 50.525 -92.284 1.00 27.34 395 LEU D O 1
ATOM 13306 N N . GLY D 1 408 ? -3.714 51.999 -93.828 1.00 26.42 396 GLY D N 1
ATOM 13307 C CA . GLY D 1 408 ? -3.823 53.128 -92.901 1.00 25.00 396 GLY D CA 1
ATOM 13308 C C . GLY D 1 408 ? -4.644 52.880 -91.644 1.00 25.54 396 GLY D C 1
ATOM 13309 O O . GLY D 1 408 ? -4.300 53.380 -90.568 1.00 25.96 396 GLY D O 1
ATOM 13310 N N . LYS D 1 409 ? -5.728 52.118 -91.770 1.00 23.98 397 LYS D N 1
ATOM 13311 C CA . LYS D 1 409 ? -6.627 51.844 -90.643 1.00 22.68 397 LYS D CA 1
ATOM 13312 C C . LYS D 1 409 ? -6.335 50.465 -89.961 1.00 19.99 397 LYS D C 1
ATOM 13313 O O . LYS D 1 409 ? -7.181 49.992 -89.157 1.00 19.30 397 LYS D O 1
ATOM 13319 N N . ASN D 1 410 ? -5.167 49.840 -90.250 1.00 17.21 398 ASN D N 1
ATOM 13320 C CA . ASN D 1 410 ? -4.674 48.706 -89.425 1.00 12.58 398 ASN D CA 1
ATOM 13321 C C . ASN D 1 410 ? -4.584 49.146 -87.971 1.00 10.80 398 ASN D C 1
ATOM 13322 O O . ASN D 1 410 ? -4.069 50.234 -87.683 1.00 12.80 398 ASN D O 1
ATOM 13339 N N . GLY D 1 412 ? -3.908 47.742 -83.788 1.00 6.18 400 GLY D N 1
ATOM 13340 C CA . GLY D 1 412 ? -3.545 46.682 -82.863 1.00 7.65 400 GLY D CA 1
ATOM 13341 C C . GLY D 1 412 ? -2.132 46.162 -83.038 1.00 7.31 400 GLY D C 1
ATOM 13342 O O . GLY D 1 412 ? -1.394 46.568 -83.966 1.00 6.30 400 GLY D O 1
ATOM 13343 N N . ASP D 1 413 ? -1.764 45.258 -82.131 1.00 6.76 401 ASP D N 1
ATOM 13344 C CA . ASP D 1 413 ? -0.428 44.621 -82.130 1.00 6.94 401 ASP D CA 1
ATOM 13345 C C . ASP D 1 413 ? 0.066 44.297 -83.544 1.00 6.89 401 ASP D C 1
ATOM 13346 O O . ASP D 1 413 ? -0.524 43.458 -84.235 1.00 8.10 401 ASP D O 1
ATOM 13351 N N . PRO D 1 414 ? 1.112 45.015 -84.014 1.00 7.59 402 PRO D N 1
ATOM 13352 C CA . PRO D 1 414 ? 1.633 44.760 -85.361 1.00 6.69 402 PRO D CA 1
ATOM 13353 C C . PRO D 1 414 ? 1.948 43.279 -85.672 1.00 6.40 402 PRO D C 1
ATOM 13354 O O . PRO D 1 414 ? 1.600 42.804 -86.757 1.00 5.89 402 PRO D O 1
ATOM 13358 N N . ALA D 1 415 ? 2.550 42.546 -84.735 1.00 6.48 403 ALA D N 1
ATOM 13359 C CA . ALA D 1 415 ? 2.891 41.126 -84.996 1.00 7.30 403 ALA D CA 1
ATOM 13360 C C . ALA D 1 415 ? 1.637 40.276 -85.265 1.00 5.70 403 ALA D C 1
ATOM 13361 O O . ALA D 1 415 ? 1.647 39.414 -86.133 1.00 2.00 403 ALA D O 1
ATOM 13363 N N . THR D 1 416 ? 0.564 40.561 -84.524 1.00 4.54 404 THR D N 1
ATOM 13364 C CA . THR D 1 416 ? -0.689 39.833 -84.629 1.00 5.49 404 THR D CA 1
ATOM 13365 C C . THR D 1 416 ? -1.390 40.139 -85.950 1.00 6.72 404 THR D C 1
ATOM 13366 O O . THR D 1 416 ? -1.927 39.238 -86.599 1.00 8.57 404 THR D O 1
ATOM 13370 N N . VAL D 1 417 ? -1.425 41.423 -86.300 1.00 5.12 405 VAL D N 1
ATOM 13371 C CA . VAL D 1 417 ? -1.946 41.894 -87.589 1.00 3.88 405 VAL D CA 1
ATOM 13372 C C . VAL D 1 417 ? -1.254 41.194 -88.797 1.00 5.09 405 VAL D C 1
ATOM 13373 O O . VAL D 1 417 ? -1.932 40.633 -89.660 1.00 5.99 405 VAL D O 1
ATOM 13377 N N . LYS D 1 418 ? 0.083 41.212 -88.874 1.00 4.59 406 LYS D N 1
ATOM 13378 C CA . LYS D 1 418 ? 0.760 40.503 -89.988 1.00 3.54 406 LYS D CA 1
ATOM 13379 C C . LYS D 1 418 ? 0.443 38.990 -90.014 1.00 6.07 406 LYS D C 1
ATOM 13380 O O . LYS D 1 418 ? 0.235 38.428 -91.060 1.00 4.94 406 LYS D O 1
ATOM 13383 N N . ARG D 1 419 ? 0.413 38.350 -88.854 1.00 6.77 407 ARG D N 1
ATOM 13384 C CA . ARG D 1 419 ? 0.068 36.933 -88.747 1.00 9.08 407 ARG D CA 1
ATOM 13385 C C . ARG D 1 419 ? -1.358 36.660 -89.226 1.00 8.22 407 ARG D C 1
ATOM 13386 O O . ARG D 1 419 ? -1.610 35.678 -89.943 1.00 5.31 407 ARG D O 1
ATOM 13394 N N . VAL D 1 420 ? -2.299 37.507 -88.802 1.00 7.69 408 VAL D N 1
ATOM 13395 C CA . VAL D 1 420 ? -3.700 37.310 -89.200 1.00 6.57 408 VAL D CA 1
ATOM 13396 C C . VAL D 1 420 ? -3.838 37.476 -90.724 1.00 5.72 408 VAL D C 1
ATOM 13397 O O . VAL D 1 420 ? -4.500 36.687 -91.375 1.00 3.21 408 VAL D O 1
ATOM 13401 N N . LYS D 1 421 ? -3.171 38.479 -91.289 1.00 5.29 409 LYS D N 1
ATOM 13402 C CA . LYS D 1 421 ? -3.223 38.708 -92.727 1.00 6.66 409 LYS D CA 1
ATOM 13403 C C . LYS D 1 421 ? -2.702 37.465 -93.445 1.00 9.04 409 LYS D C 1
ATOM 13404 O O . LYS D 1 421 ? -3.284 37.013 -94.444 1.00 5.34 409 LYS D O 1
ATOM 13410 N N . GLU D 1 422 ? -1.624 36.905 -92.886 1.00 11.85 410 GLU D N 1
ATOM 13411 C CA . GLU D 1 422 ? -1.045 35.629 -93.362 1.00 14.07 410 GLU D CA 1
ATOM 13412 C C . GLU D 1 422 ? -2.089 34.493 -93.297 1.00 14.51 410 GLU D C 1
ATOM 13413 O O . GLU D 1 422 ? -2.377 33.873 -94.321 1.00 12.32 410 GLU D O 1
ATOM 13419 N N . GLU D 1 423 ? -2.702 34.268 -92.130 1.00 12.30 411 GLU D N 1
ATOM 13420 C CA . GLU D 1 423 ? -3.701 33.201 -91.980 1.00 12.81 411 GLU D CA 1
ATOM 13421 C C . GLU D 1 423 ? -4.893 33.343 -92.923 1.00 12.11 411 GLU D C 1
ATOM 13422 O O . GLU D 1 423 ? -5.401 32.349 -93.459 1.00 10.78 411 GLU D O 1
ATOM 13428 N N . LEU D 1 424 ? -5.359 34.578 -93.094 1.00 10.50 412 LEU D N 1
ATOM 13429 C CA . LEU D 1 424 ? -6.523 34.836 -93.914 1.00 9.19 412 LEU D CA 1
ATOM 13430 C C . LEU D 1 424 ? -6.238 34.945 -95.411 1.00 10.05 412 LEU D C 1
ATOM 13431 O O . LEU D 1 424 ? -7.169 35.052 -96.177 1.00 10.70 412 LEU D O 1
ATOM 13436 N N . GLY D 1 425 ? -4.976 34.928 -95.836 1.00 13.72 413 GLY D N 1
ATOM 13437 C CA . GLY D 1 425 ? -4.672 35.120 -97.249 1.00 15.60 413 GLY D CA 1
ATOM 13438 C C . GLY D 1 425 ? -4.895 36.554 -97.697 1.00 18.64 413 GLY D C 1
ATOM 13439 O O . GLY D 1 425 ? -5.440 36.803 -98.778 1.00 18.31 413 GLY D O 1
ATOM 13440 N N . TYR D 1 426 ? -4.475 37.503 -96.856 1.00 22.31 414 TYR D N 1
ATOM 13441 C CA . TYR D 1 426 ? -4.672 38.936 -97.116 1.00 24.58 414 TYR D CA 1
ATOM 13442 C C . TYR D 1 426 ? -3.442 39.509 -97.858 1.00 28.31 414 TYR D C 1
ATOM 13443 O O . TYR D 1 426 ? -2.299 39.348 -97.396 1.00 30.85 414 TYR D O 1
ATOM 13452 N N . THR D 1 427 ? -3.657 40.173 -98.999 1.00 30.21 415 THR D N 1
ATOM 13453 C CA . THR D 1 427 ? -4.979 40.305 -99.611 1.00 31.57 415 THR D CA 1
ATOM 13454 C C . THR D 1 427 ? -5.411 41.762 -99.682 1.00 31.60 415 THR D C 1
ATOM 13455 O O . THR D 1 427 ? -4.649 42.623 -100.112 1.00 32.42 415 THR D O 1
#

InterPro domains:
  IPR006406 Nicotinate phosphoribosyltransferase [TIGR01514] (5-416)
  IPR006406 Nicotinate phosphoribosyltransferase [cd01401] (7-399)
  IPR007229 Nicotinate phosphoribosyltransferase family [PIRSF000484] (1-394)
  IPR007229 Nicotinate phosphoribosyltransferase family [PTHR11098] (6-414)
  IPR036068 Nicotinate phosphoribosyltransferase-like, C-terminal [SSF51690] (150-413)
  IPR040727 Nicotinate phosphoribosyltransferase, N-terminal domain [PF17767] (10-140)
  IPR041525 Nicotinate/nicotinamide phosphoribosyltransferase [PF04095] (173-415)